Protein 2YT7 (pdb70)

Structure (mmCIF, N/CA/C/O backbone):
data_2YT7
#
_entry.id   2YT7
#
loop_
_atom_site.group_PDB
_atom_site.id
_atom_site.type_symbol
_atom_site.label_atom_id
_atom_site.label_alt_id
_atom_site.label_comp_id
_atom_site.label_asym_id
_atom_site.label_entity_id
_atom_site.label_seq_id
_atom_site.pdbx_PDB_ins_code
_atom_site.Cartn_x
_atom_site.Cartn_y
_atom_site.Cartn_z
_atom_site.occupancy
_atom_site.B_iso_or_equiv
_atom_site.auth_seq_id
_atom_site.auth_comp_id
_atom_site.auth_asym_id
_atom_site.auth_atom_id
_atom_site.pdbx_PDB_model_num
ATOM 1 N N . GLY A 1 1 ? -6.027 3.398 -27.407 1.00 0.00 1 GLY A N 1
ATOM 2 C CA . GLY A 1 1 ? -4.719 2.889 -27.778 1.00 0.00 1 GLY A CA 1
ATOM 3 C C . GLY A 1 1 ? -3.872 2.533 -26.572 1.00 0.00 1 GLY A C 1
ATOM 4 O O . GLY A 1 1 ? -4.371 2.486 -25.448 1.00 0.00 1 GLY A O 1
ATOM 8 N N . SER A 1 2 ? -2.589 2.279 -26.806 1.00 0.00 2 SER A N 1
ATOM 9 C CA . SER A 1 2 ? -1.672 1.919 -25.731 1.00 0.00 2 SER A CA 1
ATOM 10 C C . SER A 1 2 ? -1.336 3.136 -24.874 1.00 0.00 2 SER A C 1
ATOM 11 O O . SER A 1 2 ? -0.441 3.913 -25.205 1.00 0.00 2 SER A O 1
ATOM 19 N N . SER A 1 3 ? -2.060 3.293 -23.771 1.00 0.00 3 SER A N 1
ATOM 20 C CA . SER A 1 3 ? -1.842 4.417 -22.867 1.00 0.00 3 SER A CA 1
ATOM 21 C C . SER A 1 3 ? -0.431 4.384 -22.290 1.00 0.00 3 SER A C 1
ATOM 22 O O . SER A 1 3 ? -0.107 3.536 -21.459 1.00 0.00 3 SER A O 1
ATOM 30 N N . GLY A 1 4 ? 0.407 5.314 -22.737 1.00 0.00 4 GLY A N 1
ATOM 31 C CA . GLY A 1 4 ? 1.775 5.375 -22.255 1.00 0.00 4 GLY A CA 1
ATOM 32 C C . GLY A 1 4 ? 2.385 6.753 -22.414 1.00 0.00 4 GLY A C 1
ATOM 33 O O . GLY A 1 4 ? 2.900 7.093 -23.479 1.00 0.00 4 GLY A O 1
ATOM 37 N N . SER A 1 5 ? 2.326 7.551 -21.352 1.00 0.00 5 SER A N 1
ATOM 38 C CA . SER A 1 5 ? 2.873 8.902 -21.380 1.00 0.00 5 SER A CA 1
ATOM 39 C C . SER A 1 5 ? 3.243 9.368 -19.975 1.00 0.00 5 SER A C 1
ATOM 40 O O . SER A 1 5 ? 2.740 8.842 -18.983 1.00 0.00 5 SER A O 1
ATOM 48 N N . SER A 1 6 ? 4.126 10.359 -19.900 1.00 0.00 6 SER A N 1
ATOM 49 C CA . SER A 1 6 ? 4.567 10.894 -18.618 1.00 0.00 6 SER A CA 1
ATOM 50 C C . SER A 1 6 ? 3.387 11.446 -17.824 1.00 0.00 6 SER A C 1
ATOM 51 O O . SER A 1 6 ? 2.943 12.570 -18.052 1.00 0.00 6 SER A O 1
ATOM 59 N N . GLY A 1 7 ? 2.883 10.645 -16.891 1.00 0.00 7 GLY A N 1
ATOM 60 C CA . GLY A 1 7 ? 1.759 11.069 -16.077 1.00 0.00 7 GLY A CA 1
ATOM 61 C C . GLY A 1 7 ? 1.597 10.227 -14.827 1.00 0.00 7 GLY A C 1
ATOM 62 O O . GLY A 1 7 ? 1.570 10.754 -13.714 1.00 0.00 7 GLY A O 1
ATOM 66 N N . ASP A 1 8 ? 1.489 8.916 -15.009 1.00 0.00 8 ASP A N 1
ATOM 67 C CA . ASP A 1 8 ? 1.328 7.999 -13.886 1.00 0.00 8 ASP A CA 1
ATOM 68 C C . ASP A 1 8 ? 2.619 7.230 -13.624 1.00 0.00 8 ASP A C 1
ATOM 69 O O . ASP A 1 8 ? 3.026 6.390 -14.424 1.00 0.00 8 ASP A O 1
ATOM 78 N N . ASN A 1 9 ? 3.259 7.525 -12.497 1.00 0.00 9 ASN A N 1
ATOM 79 C CA . ASN A 1 9 ? 4.506 6.863 -12.130 1.00 0.00 9 ASN A CA 1
ATOM 80 C C . ASN A 1 9 ? 4.295 5.927 -10.943 1.00 0.00 9 ASN A C 1
ATOM 81 O O . ASN A 1 9 ? 4.482 6.318 -9.790 1.00 0.00 9 ASN A O 1
ATOM 92 N N . CYS A 1 10 ? 3.906 4.691 -11.234 1.00 0.00 10 CYS A N 1
ATOM 93 C CA . CYS A 1 10 ? 3.670 3.698 -10.191 1.00 0.00 10 CYS A CA 1
ATOM 94 C C . CYS A 1 10 ? 4.056 2.303 -10.670 1.00 0.00 10 CYS A C 1
ATOM 95 O O . CYS A 1 10 ? 4.530 2.131 -11.794 1.00 0.00 10 CYS A O 1
ATOM 103 N N . ARG A 1 11 ? 3.852 1.310 -9.811 1.00 0.00 11 ARG A N 1
ATOM 104 C CA . ARG A 1 11 ? 4.182 -0.070 -10.146 1.00 0.00 11 ARG A CA 1
ATOM 105 C C . ARG A 1 11 ? 3.152 -1.032 -9.560 1.00 0.00 11 ARG A C 1
ATOM 106 O O . ARG A 1 11 ? 3.006 -1.133 -8.343 1.00 0.00 11 ARG A O 1
ATOM 127 N N . GLU A 1 12 ? 2.442 -1.737 -10.436 1.00 0.00 12 GLU A N 1
ATOM 128 C CA . GLU A 1 12 ? 1.426 -2.690 -10.004 1.00 0.00 12 GLU A CA 1
ATOM 129 C C . GLU A 1 12 ? 2.065 -4.003 -9.563 1.00 0.00 12 GLU A C 1
ATOM 130 O O . GLU A 1 12 ? 2.699 -4.697 -10.358 1.00 0.00 12 GLU A O 1
ATOM 142 N N . VAL A 1 13 ? 1.893 -4.339 -8.288 1.00 0.00 13 VAL A N 1
ATOM 143 C CA . VAL A 1 13 ? 2.452 -5.569 -7.739 1.00 0.00 13 VAL A CA 1
ATOM 144 C C . VAL A 1 13 ? 1.355 -6.468 -7.180 1.00 0.00 13 VAL A C 1
ATOM 145 O O . VAL A 1 13 ? 0.827 -6.221 -6.095 1.00 0.00 13 VAL A O 1
ATOM 158 N N . HIS A 1 14 ? 1.017 -7.514 -7.928 1.00 0.00 14 HIS A N 1
ATOM 159 C CA . HIS A 1 14 ? -0.016 -8.453 -7.506 1.00 0.00 14 HIS A CA 1
ATOM 160 C C . HIS A 1 14 ? 0.576 -9.560 -6.639 1.00 0.00 14 HIS A C 1
ATOM 161 O O . HIS A 1 14 ? 1.706 -9.998 -6.860 1.00 0.00 14 HIS A O 1
ATOM 175 N N . LEU A 1 15 ? -0.193 -10.008 -5.653 1.00 0.00 15 LEU A N 1
ATOM 176 C CA . LEU A 1 15 ? 0.255 -11.064 -4.752 1.00 0.00 15 LEU A CA 1
ATOM 177 C C . LEU A 1 15 ? -0.808 -12.148 -4.611 1.00 0.00 15 LEU A C 1
ATOM 178 O O . LEU A 1 15 ? -1.942 -11.980 -5.059 1.00 0.00 15 LEU A O 1
ATOM 194 N N . GLU A 1 16 ? -0.435 -13.259 -3.983 1.00 0.00 16 GLU A N 1
ATOM 195 C CA . GLU A 1 16 ? -1.358 -14.369 -3.782 1.00 0.00 16 GLU A CA 1
ATOM 196 C C . GLU A 1 16 ? -1.324 -14.850 -2.335 1.00 0.00 16 GLU A C 1
ATOM 197 O O . GLU A 1 16 ? -0.360 -15.482 -1.901 1.00 0.00 16 GLU A O 1
ATOM 209 N N . LYS A 1 17 ? -2.382 -14.546 -1.591 1.00 0.00 17 LYS A N 1
ATOM 210 C CA . LYS A 1 17 ? -2.475 -14.946 -0.192 1.00 0.00 17 LYS A CA 1
ATOM 211 C C . LYS A 1 17 ? -3.572 -15.989 0.003 1.00 0.00 17 LYS A C 1
ATOM 212 O O . LYS A 1 17 ? -4.292 -16.328 -0.935 1.00 0.00 17 LYS A O 1
ATOM 231 N N . ARG A 1 18 ? -3.693 -16.491 1.227 1.00 0.00 18 ARG A N 1
ATOM 232 C CA . ARG A 1 18 ? -4.702 -17.494 1.545 1.00 0.00 18 ARG A CA 1
ATOM 233 C C . ARG A 1 18 ? -5.924 -16.850 2.194 1.00 0.00 18 ARG A C 1
ATOM 234 O O . ARG A 1 18 ? -5.795 -15.970 3.044 1.00 0.00 18 ARG A O 1
ATOM 255 N N . ARG A 1 19 ? -7.107 -17.296 1.786 1.00 0.00 19 ARG A N 1
ATOM 256 C CA . ARG A 1 19 ? -8.352 -16.761 2.325 1.00 0.00 19 ARG A CA 1
ATOM 257 C C . ARG A 1 19 ? -8.248 -16.561 3.834 1.00 0.00 19 ARG A C 1
ATOM 258 O O . ARG A 1 19 ? -8.156 -17.524 4.594 1.00 0.00 19 ARG A O 1
ATOM 279 N N . GLY A 1 20 ? -8.264 -15.302 4.261 1.00 0.00 20 GLY A N 1
ATOM 280 C CA . GLY A 1 20 ? -8.171 -14.997 5.677 1.00 0.00 20 GLY A CA 1
ATOM 281 C C . GLY A 1 20 ? -6.739 -14.989 6.175 1.00 0.00 20 GLY A C 1
ATOM 282 O O . GLY A 1 20 ? -6.477 -15.303 7.335 1.00 0.00 20 GLY A O 1
ATOM 286 N N . GLU A 1 21 ? -5.810 -14.629 5.294 1.00 0.00 21 GLU A N 1
ATOM 287 C CA . GLU A 1 21 ? -4.397 -14.584 5.651 1.00 0.00 21 GLU A CA 1
ATOM 288 C C . GLU A 1 21 ? -3.920 -13.142 5.804 1.00 0.00 21 GLU A C 1
ATOM 289 O O . GLU A 1 21 ? -4.082 -12.324 4.899 1.00 0.00 21 GLU A O 1
ATOM 301 N N . GLY A 1 22 ? -3.331 -12.838 6.957 1.00 0.00 22 GLY A N 1
ATOM 302 C CA . GLY A 1 22 ? -2.841 -11.496 7.208 1.00 0.00 22 GLY A CA 1
ATOM 303 C C . GLY A 1 22 ? -1.928 -10.996 6.105 1.00 0.00 22 GLY A C 1
ATOM 304 O O . GLY A 1 22 ? -0.881 -11.587 5.840 1.00 0.00 22 GLY A O 1
ATOM 308 N N . LEU A 1 23 ? -2.326 -9.906 5.459 1.00 0.00 23 LEU A N 1
ATOM 309 C CA . LEU A 1 23 ? -1.538 -9.327 4.377 1.00 0.00 23 LEU A CA 1
ATOM 310 C C . LEU A 1 23 ? -0.074 -9.189 4.783 1.00 0.00 23 LEU A C 1
ATOM 311 O O . LEU A 1 23 ? 0.828 -9.456 3.991 1.00 0.00 23 LEU A O 1
ATOM 327 N N . GLY A 1 24 ? 0.153 -8.770 6.025 1.00 0.00 24 GLY A N 1
ATOM 328 C CA . GLY A 1 24 ? 1.509 -8.606 6.516 1.00 0.00 24 GLY A CA 1
ATOM 329 C C . GLY A 1 24 ? 2.111 -7.272 6.120 1.00 0.00 24 GLY A C 1
ATOM 330 O O . GLY A 1 24 ? 3.219 -7.217 5.585 1.00 0.00 24 GLY A O 1
ATOM 334 N N . VAL A 1 25 ? 1.380 -6.193 6.381 1.00 0.00 25 VAL A N 1
ATOM 335 C CA . VAL A 1 25 ? 1.848 -4.853 6.047 1.00 0.00 25 VAL A CA 1
ATOM 336 C C . VAL A 1 25 ? 1.501 -3.860 7.150 1.00 0.00 25 VAL A C 1
ATOM 337 O O . VAL A 1 25 ? 0.494 -4.011 7.842 1.00 0.00 25 VAL A O 1
ATOM 350 N N . ALA A 1 26 ? 2.341 -2.842 7.308 1.00 0.00 26 ALA A N 1
ATOM 351 C CA . ALA A 1 26 ? 2.122 -1.822 8.326 1.00 0.00 26 ALA A CA 1
ATOM 352 C C . ALA A 1 26 ? 2.331 -0.423 7.754 1.00 0.00 26 ALA A C 1
ATOM 353 O O . ALA A 1 26 ? 3.459 -0.023 7.463 1.00 0.00 26 ALA A O 1
ATOM 360 N N . LEU A 1 27 ? 1.238 0.315 7.596 1.00 0.00 27 LEU A N 1
ATOM 361 C CA . LEU A 1 27 ? 1.301 1.670 7.058 1.00 0.00 27 LEU A CA 1
ATOM 362 C C . LEU A 1 27 ? 1.093 2.703 8.160 1.00 0.00 27 LEU A C 1
ATOM 363 O O . LEU A 1 27 ? 0.514 2.404 9.205 1.00 0.00 27 LEU A O 1
ATOM 379 N N . VAL A 1 28 ? 1.566 3.922 7.919 1.00 0.00 28 VAL A N 1
ATOM 380 C CA . VAL A 1 28 ? 1.428 5.001 8.889 1.00 0.00 28 VAL A CA 1
ATOM 381 C C . VAL A 1 28 ? 1.091 6.319 8.201 1.00 0.00 28 VAL A C 1
ATOM 382 O O . VAL A 1 28 ? 1.018 6.389 6.975 1.00 0.00 28 VAL A O 1
ATOM 395 N N . GLU A 1 29 ? 0.888 7.363 9.000 1.00 0.00 29 GLU A N 1
ATOM 396 C CA . GLU A 1 29 ? 0.559 8.679 8.466 1.00 0.00 29 GLU A CA 1
ATOM 397 C C . GLU A 1 29 ? 1.825 9.467 8.143 1.00 0.00 29 GLU A C 1
ATOM 398 O O . GLU A 1 29 ? 2.720 9.595 8.978 1.00 0.00 29 GLU A O 1
ATOM 410 N N . SER A 1 30 ? 1.891 9.994 6.924 1.00 0.00 30 SER A N 1
ATOM 411 C CA . SER A 1 30 ? 3.049 10.766 6.488 1.00 0.00 30 SER A CA 1
ATOM 412 C C . SER A 1 30 ? 2.666 12.220 6.230 1.00 0.00 30 SER A C 1
ATOM 413 O O . SER A 1 30 ? 1.549 12.514 5.808 1.00 0.00 30 SER A O 1
ATOM 421 N N . GLY A 1 31 ? 3.604 13.127 6.487 1.00 0.00 31 GLY A N 1
ATOM 422 C CA . GLY A 1 31 ? 3.347 14.540 6.278 1.00 0.00 31 GLY A CA 1
ATOM 423 C C . GLY A 1 31 ? 3.874 15.034 4.946 1.00 0.00 31 GLY A C 1
ATOM 424 O O . GLY A 1 31 ? 3.188 15.765 4.232 1.00 0.00 31 GLY A O 1
ATOM 428 N N . TRP A 1 32 ? 5.096 14.636 4.611 1.00 0.00 32 TRP A N 1
ATOM 429 C CA . TRP A 1 32 ? 5.716 15.045 3.356 1.00 0.00 32 TRP A CA 1
ATOM 430 C C . TRP A 1 32 ? 4.696 15.053 2.222 1.00 0.00 32 TRP A C 1
ATOM 431 O O . TRP A 1 32 ? 3.848 14.166 2.132 1.00 0.00 32 TRP A O 1
ATOM 452 N N . GLY A 1 33 ? 4.785 16.060 1.358 1.00 0.00 33 GLY A N 1
ATOM 453 C CA . GLY A 1 33 ? 3.863 16.162 0.242 1.00 0.00 33 GLY A CA 1
ATOM 454 C C . GLY A 1 33 ? 3.707 17.587 -0.252 1.00 0.00 33 GLY A C 1
ATOM 455 O O . GLY A 1 33 ? 4.648 18.379 -0.190 1.00 0.00 33 GLY A O 1
ATOM 459 N N . SER A 1 34 ? 2.517 17.914 -0.744 1.00 0.00 34 SER A N 1
ATOM 460 C CA . SER A 1 34 ? 2.243 19.252 -1.255 1.00 0.00 34 SER A CA 1
ATOM 461 C C . SER A 1 34 ? 0.914 19.777 -0.719 1.00 0.00 34 SER A C 1
ATOM 462 O O . SER A 1 34 ? 0.851 20.860 -0.136 1.00 0.00 34 SER A O 1
ATOM 470 N N . LEU A 1 35 ? -0.146 19.002 -0.922 1.00 0.00 35 LEU A N 1
ATOM 471 C CA . LEU A 1 35 ? -1.475 19.387 -0.459 1.00 0.00 35 LEU A CA 1
ATOM 472 C C . LEU A 1 35 ? -2.028 18.359 0.523 1.00 0.00 35 LEU A C 1
ATOM 473 O O . LEU A 1 35 ? -2.508 18.711 1.601 1.00 0.00 35 LEU A O 1
ATOM 489 N N . LEU A 1 36 ? -1.956 17.088 0.144 1.00 0.00 36 LEU A N 1
ATOM 490 C CA . LEU A 1 36 ? -2.448 16.008 0.993 1.00 0.00 36 LEU A CA 1
ATOM 491 C C . LEU A 1 36 ? -1.330 15.025 1.326 1.00 0.00 36 LEU A C 1
ATOM 492 O O . LEU A 1 36 ? -0.350 14.891 0.594 1.00 0.00 36 LEU A O 1
ATOM 508 N N . PRO A 1 37 ? -1.480 14.319 2.457 1.00 0.00 37 PRO A N 1
ATOM 509 C CA . PRO A 1 37 ? -0.495 13.334 2.911 1.00 0.00 37 PRO A CA 1
ATOM 510 C C . PRO A 1 37 ? -0.464 12.094 2.025 1.00 0.00 37 PRO A C 1
ATOM 511 O O . PRO A 1 37 ? -1.280 11.947 1.114 1.00 0.00 37 PRO A O 1
ATOM 522 N N . THR A 1 38 ? 0.483 11.201 2.297 1.00 0.00 38 THR A N 1
ATOM 523 C CA . THR A 1 38 ? 0.621 9.973 1.524 1.00 0.00 38 THR A CA 1
ATOM 524 C C . THR A 1 38 ? 0.760 8.761 2.437 1.00 0.00 38 THR A C 1
ATOM 525 O O . THR A 1 38 ? 1.082 8.895 3.617 1.00 0.00 38 THR A O 1
ATOM 536 N N . ALA A 1 39 ? 0.515 7.578 1.883 1.00 0.00 39 ALA A N 1
ATOM 537 C CA . ALA A 1 39 ? 0.616 6.341 2.648 1.00 0.00 39 ALA A CA 1
ATOM 538 C C . ALA A 1 39 ? 2.019 5.751 2.557 1.00 0.00 39 ALA A C 1
ATOM 539 O O . ALA A 1 39 ? 2.448 5.306 1.493 1.00 0.00 39 ALA A O 1
ATOM 546 N N . VAL A 1 40 ? 2.730 5.752 3.680 1.00 0.00 40 VAL A N 1
ATOM 547 C CA . VAL A 1 40 ? 4.086 5.216 3.727 1.00 0.00 40 VAL A CA 1
ATOM 548 C C . VAL A 1 40 ? 4.148 3.950 4.573 1.00 0.00 40 VAL A C 1
ATOM 549 O O . VAL A 1 40 ? 3.625 3.910 5.687 1.00 0.00 40 VAL A O 1
ATOM 562 N N . ILE A 1 41 ? 4.790 2.917 4.037 1.00 0.00 41 ILE A N 1
ATOM 563 C CA . ILE A 1 41 ? 4.921 1.650 4.744 1.00 0.00 41 ILE A CA 1
ATOM 564 C C . ILE A 1 41 ? 5.826 1.791 5.963 1.00 0.00 41 ILE A C 1
ATOM 565 O O . ILE A 1 41 ? 7.039 1.952 5.833 1.00 0.00 41 ILE A O 1
ATOM 581 N N . ALA A 1 42 ? 5.228 1.728 7.148 1.00 0.00 42 ALA A N 1
ATOM 582 C CA . ALA A 1 42 ? 5.980 1.845 8.391 1.00 0.00 42 ALA A CA 1
ATOM 583 C C . ALA A 1 42 ? 6.783 0.579 8.668 1.00 0.00 42 ALA A C 1
ATOM 584 O O . ALA A 1 42 ? 7.973 0.643 8.974 1.00 0.00 42 ALA A O 1
ATOM 591 N N . ASN A 1 43 ? 6.125 -0.570 8.559 1.00 0.00 43 ASN A N 1
ATOM 592 C CA . ASN A 1 43 ? 6.778 -1.851 8.799 1.00 0.00 43 ASN A CA 1
ATOM 593 C C . ASN A 1 43 ? 6.154 -2.949 7.943 1.00 0.00 43 ASN A C 1
ATOM 594 O O . ASN A 1 43 ? 5.041 -2.800 7.437 1.00 0.00 43 ASN A O 1
ATOM 605 N N . LEU A 1 44 ? 6.877 -4.052 7.786 1.00 0.00 44 LEU A N 1
ATOM 606 C CA . LEU A 1 44 ? 6.395 -5.177 6.992 1.00 0.00 44 LEU A CA 1
ATOM 607 C C . LEU A 1 44 ? 6.696 -6.502 7.685 1.00 0.00 44 LEU A C 1
ATOM 608 O O . LEU A 1 44 ? 7.752 -6.669 8.297 1.00 0.00 44 LEU A O 1
ATOM 624 N N . LEU A 1 45 ? 5.763 -7.442 7.584 1.00 0.00 45 LEU A N 1
ATOM 625 C CA . LEU A 1 45 ? 5.929 -8.754 8.199 1.00 0.00 45 LEU A CA 1
ATOM 626 C C . LEU A 1 45 ? 6.883 -9.621 7.383 1.00 0.00 45 LEU A C 1
ATOM 627 O O . LEU A 1 45 ? 6.481 -10.255 6.407 1.00 0.00 45 LEU A O 1
ATOM 643 N N . HIS A 1 46 ? 8.147 -9.646 7.791 1.00 0.00 46 HIS A N 1
ATOM 644 C CA . HIS A 1 46 ? 9.158 -10.439 7.100 1.00 0.00 46 HIS A CA 1
ATOM 645 C C . HIS A 1 46 ? 8.729 -11.899 6.999 1.00 0.00 46 HIS A C 1
ATOM 646 O O . HIS A 1 46 ? 9.078 -12.719 7.847 1.00 0.00 46 HIS A O 1
ATOM 660 N N . GLY A 1 47 ? 7.968 -12.217 5.956 1.00 0.00 47 GLY A N 1
ATOM 661 C CA . GLY A 1 47 ? 7.502 -13.578 5.765 1.00 0.00 47 GLY A CA 1
ATOM 662 C C . GLY A 1 47 ? 6.029 -13.643 5.412 1.00 0.00 47 GLY A C 1
ATOM 663 O O . GLY A 1 47 ? 5.338 -14.594 5.775 1.00 0.00 47 GLY A O 1
ATOM 667 N N . GLY A 1 48 ? 5.547 -12.628 4.702 1.00 0.00 48 GLY A N 1
ATOM 668 C CA . GLY A 1 48 ? 4.149 -12.592 4.314 1.00 0.00 48 GLY A CA 1
ATOM 669 C C . GLY A 1 48 ? 3.965 -12.596 2.809 1.00 0.00 48 GLY A C 1
ATOM 670 O O . GLY A 1 48 ? 4.926 -12.699 2.045 1.00 0.00 48 GLY A O 1
ATOM 674 N N . PRO A 1 49 ? 2.706 -12.484 2.363 1.00 0.00 49 PRO A N 1
ATOM 675 C CA . PRO A 1 49 ? 2.369 -12.474 0.936 1.00 0.00 49 PRO A CA 1
ATOM 676 C C . PRO A 1 49 ? 2.833 -11.198 0.240 1.00 0.00 49 PRO A C 1
ATOM 677 O O . PRO A 1 49 ? 3.083 -11.193 -0.965 1.00 0.00 49 PRO A O 1
ATOM 688 N N . ALA A 1 50 ? 2.947 -10.119 1.007 1.00 0.00 50 ALA A N 1
ATOM 689 C CA . ALA A 1 50 ? 3.384 -8.839 0.465 1.00 0.00 50 ALA A CA 1
ATOM 690 C C . ALA A 1 50 ? 4.905 -8.742 0.442 1.00 0.00 50 ALA A C 1
ATOM 691 O O . ALA A 1 50 ? 5.495 -8.323 -0.554 1.00 0.00 50 ALA A O 1
ATOM 698 N N . GLU A 1 51 ? 5.535 -9.132 1.546 1.00 0.00 51 GLU A N 1
ATOM 699 C CA . GLU A 1 51 ? 6.989 -9.087 1.652 1.00 0.00 51 GLU A CA 1
ATOM 700 C C . GLU A 1 51 ? 7.634 -10.105 0.716 1.00 0.00 51 GLU A C 1
ATOM 701 O O . GLU A 1 51 ? 8.579 -9.788 -0.006 1.00 0.00 51 GLU A O 1
ATOM 713 N N . ARG A 1 52 ? 7.116 -11.329 0.735 1.00 0.00 52 ARG A N 1
ATOM 714 C CA . ARG A 1 52 ? 7.643 -12.394 -0.109 1.00 0.00 52 ARG A CA 1
ATOM 715 C C . ARG A 1 52 ? 7.993 -11.865 -1.497 1.00 0.00 52 ARG A C 1
ATOM 716 O O . ARG A 1 52 ? 8.865 -12.406 -2.177 1.00 0.00 52 ARG A O 1
ATOM 737 N N . SER A 1 53 ? 7.307 -10.804 -1.911 1.00 0.00 53 SER A N 1
ATOM 738 C CA . SER A 1 53 ? 7.543 -10.204 -3.219 1.00 0.00 53 SER A CA 1
ATOM 739 C C . SER A 1 53 ? 8.993 -9.753 -3.356 1.00 0.00 53 SER A C 1
ATOM 740 O O . SER A 1 53 ? 9.640 -10.004 -4.372 1.00 0.00 53 SER A O 1
ATOM 748 N N . GLY A 1 54 ? 9.499 -9.084 -2.324 1.00 0.00 54 GLY A N 1
ATOM 749 C CA . GLY A 1 54 ? 10.870 -8.607 -2.349 1.00 0.00 54 GLY A CA 1
ATOM 750 C C . GLY A 1 54 ? 10.972 -7.157 -2.778 1.00 0.00 54 GLY A C 1
ATOM 751 O O . GLY A 1 54 ? 11.810 -6.411 -2.272 1.00 0.00 54 GLY A O 1
ATOM 755 N N . ALA A 1 55 ? 10.118 -6.757 -3.714 1.00 0.00 55 ALA A N 1
ATOM 756 C CA . ALA A 1 55 ? 10.115 -5.387 -4.211 1.00 0.00 55 ALA A CA 1
ATOM 757 C C . ALA A 1 55 ? 9.554 -4.426 -3.168 1.00 0.00 55 ALA A C 1
ATOM 758 O O . ALA A 1 55 ? 10.166 -3.403 -2.859 1.00 0.00 55 ALA A O 1
ATOM 765 N N . LEU A 1 56 ? 8.386 -4.760 -2.631 1.00 0.00 56 LEU A N 1
ATOM 766 C CA . LEU A 1 56 ? 7.742 -3.926 -1.622 1.00 0.00 56 LEU A CA 1
ATOM 767 C C . LEU A 1 56 ? 8.502 -3.983 -0.301 1.00 0.00 56 LEU A C 1
ATOM 768 O O . LEU A 1 56 ? 8.516 -5.012 0.375 1.00 0.00 56 LEU A O 1
ATOM 784 N N . SER A 1 57 ? 9.132 -2.870 0.062 1.00 0.00 57 SER A N 1
ATOM 785 C CA . SER A 1 57 ? 9.895 -2.794 1.302 1.00 0.00 57 SER A CA 1
ATOM 786 C C . SER A 1 57 ? 9.581 -1.505 2.055 1.00 0.00 57 SER A C 1
ATOM 787 O O . SER A 1 57 ? 9.135 -0.521 1.464 1.00 0.00 57 SER A O 1
ATOM 795 N N . ILE A 1 58 ? 9.816 -1.519 3.363 1.00 0.00 58 ILE A N 1
ATOM 796 C CA . ILE A 1 58 ? 9.559 -0.352 4.198 1.00 0.00 58 ILE A CA 1
ATOM 797 C C . ILE A 1 58 ? 10.005 0.930 3.502 1.00 0.00 58 ILE A C 1
ATOM 798 O O . ILE A 1 58 ? 11.125 1.020 3.002 1.00 0.00 58 ILE A O 1
ATOM 814 N N . GLY A 1 59 ? 9.119 1.921 3.477 1.00 0.00 59 GLY A N 1
ATOM 815 C CA . GLY A 1 59 ? 9.440 3.186 2.842 1.00 0.00 59 GLY A CA 1
ATOM 816 C C . GLY A 1 59 ? 8.514 3.507 1.686 1.00 0.00 59 GLY A C 1
ATOM 817 O O . GLY A 1 59 ? 7.785 4.498 1.723 1.00 0.00 59 GLY A O 1
ATOM 821 N N . ASP A 1 60 ? 8.543 2.668 0.657 1.00 0.00 60 ASP A N 1
ATOM 822 C CA . ASP A 1 60 ? 7.700 2.867 -0.516 1.00 0.00 60 ASP A CA 1
ATOM 823 C C . ASP A 1 60 ? 6.347 3.448 -0.120 1.00 0.00 60 ASP A C 1
ATOM 824 O O . ASP A 1 60 ? 5.816 3.140 0.947 1.00 0.00 60 ASP A O 1
ATOM 833 N N . ARG A 1 61 ? 5.794 4.292 -0.986 1.00 0.00 61 ARG A N 1
ATOM 834 C CA . ARG A 1 61 ? 4.504 4.918 -0.725 1.00 0.00 61 ARG A CA 1
ATOM 835 C C . ARG A 1 61 ? 3.393 4.220 -1.504 1.00 0.00 61 ARG A C 1
ATOM 836 O O . ARG A 1 61 ? 3.468 4.083 -2.726 1.00 0.00 61 ARG A O 1
ATOM 857 N N . LEU A 1 62 ? 2.364 3.779 -0.790 1.00 0.00 62 LEU A N 1
ATOM 858 C CA . LEU A 1 62 ? 1.237 3.094 -1.414 1.00 0.00 62 LEU A CA 1
ATOM 859 C C . LEU A 1 62 ? 0.269 4.095 -2.038 1.00 0.00 62 LEU A C 1
ATOM 860 O O . LEU A 1 62 ? 0.099 5.207 -1.537 1.00 0.00 62 LEU A O 1
ATOM 876 N N . THR A 1 63 ? -0.364 3.692 -3.136 1.00 0.00 63 THR A N 1
ATOM 877 C CA . THR A 1 63 ? -1.315 4.552 -3.828 1.00 0.00 63 THR A CA 1
ATOM 878 C C . THR A 1 63 ? -2.722 3.967 -3.779 1.00 0.00 63 THR A C 1
ATOM 879 O O . THR A 1 63 ? -3.698 4.690 -3.583 1.00 0.00 63 THR A O 1
ATOM 890 N N . ALA A 1 64 ? -2.819 2.654 -3.959 1.00 0.00 64 ALA A N 1
ATOM 891 C CA . ALA A 1 64 ? -4.107 1.972 -3.932 1.00 0.00 64 ALA A CA 1
ATOM 892 C C . ALA A 1 64 ? -3.934 0.482 -3.653 1.00 0.00 64 ALA A C 1
ATOM 893 O O . ALA A 1 64 ? -2.815 -0.034 -3.658 1.00 0.00 64 ALA A O 1
ATOM 900 N N . ILE A 1 65 ? -5.046 -0.202 -3.410 1.00 0.00 65 ILE A N 1
ATOM 901 C CA . ILE A 1 65 ? -5.016 -1.632 -3.130 1.00 0.00 65 ILE A CA 1
ATOM 902 C C . ILE A 1 65 ? -6.167 -2.353 -3.824 1.00 0.00 65 ILE A C 1
ATOM 903 O O . ILE A 1 65 ? -7.336 -2.078 -3.557 1.00 0.00 65 ILE A O 1
ATOM 919 N N . ASN A 1 66 ? -5.827 -3.278 -4.716 1.00 0.00 66 ASN A N 1
ATOM 920 C CA . ASN A 1 66 ? -6.832 -4.040 -5.448 1.00 0.00 66 ASN A CA 1
ATOM 921 C C . ASN A 1 66 ? -7.748 -3.111 -6.240 1.00 0.00 66 ASN A C 1
ATOM 922 O O . ASN A 1 66 ? -8.892 -3.454 -6.535 1.00 0.00 66 ASN A O 1
ATOM 933 N N . GLY A 1 67 ? -7.236 -1.932 -6.581 1.00 0.00 67 GLY A N 1
ATOM 934 C CA . GLY A 1 67 ? -8.021 -0.973 -7.335 1.00 0.00 67 GLY A CA 1
ATOM 935 C C . GLY A 1 67 ? -8.811 -0.038 -6.440 1.00 0.00 67 GLY A C 1
ATOM 936 O O . GLY A 1 67 ? -9.984 0.236 -6.697 1.00 0.00 67 GLY A 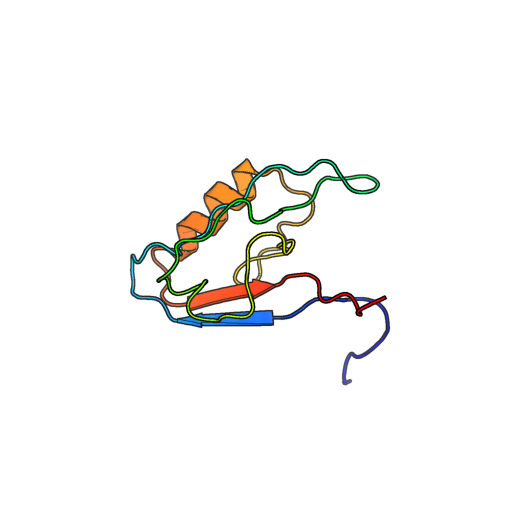O 1
ATOM 940 N N . THR A 1 68 ? -8.168 0.451 -5.385 1.00 0.00 68 THR A N 1
ATOM 941 C CA . THR A 1 68 ? -8.819 1.358 -4.447 1.00 0.00 68 THR A CA 1
ATOM 942 C C . THR A 1 68 ? -7.971 2.601 -4.206 1.00 0.00 68 THR A C 1
ATOM 943 O O . THR A 1 68 ? -7.173 2.649 -3.270 1.00 0.00 68 THR A O 1
ATOM 954 N N . SER A 1 69 ? -8.149 3.607 -5.056 1.00 0.00 69 SER A N 1
ATOM 955 C CA . SER A 1 69 ? -7.397 4.851 -4.937 1.00 0.00 69 SER A CA 1
ATOM 956 C C . SER A 1 69 ? -7.458 5.388 -3.511 1.00 0.00 69 SER A C 1
ATOM 957 O O . SER A 1 69 ? -8.442 6.012 -3.111 1.00 0.00 69 SER A O 1
ATOM 965 N N . LEU A 1 70 ? -6.400 5.142 -2.747 1.00 0.00 70 LEU A N 1
ATOM 966 C CA . LEU A 1 70 ? -6.331 5.600 -1.364 1.00 0.00 70 LEU A CA 1
ATOM 967 C C . LEU A 1 70 ? -5.716 6.994 -1.282 1.00 0.00 70 LEU A C 1
ATOM 968 O O . LEU A 1 70 ? -5.966 7.739 -0.335 1.00 0.00 70 LEU A O 1
ATOM 984 N N . VAL A 1 71 ? -4.913 7.340 -2.282 1.00 0.00 71 VAL A N 1
ATOM 985 C CA . VAL A 1 71 ? -4.265 8.646 -2.325 1.00 0.00 71 VAL A CA 1
ATOM 986 C C . VAL A 1 71 ? -5.222 9.749 -1.890 1.00 0.00 71 VAL A C 1
ATOM 987 O O . VAL A 1 71 ? -6.227 10.010 -2.551 1.00 0.00 71 VAL A O 1
ATOM 1000 N N . GLY A 1 72 ? -4.904 10.395 -0.772 1.00 0.00 72 GLY A N 1
ATOM 1001 C CA . GLY A 1 72 ? -5.746 11.463 -0.267 1.00 0.00 72 GLY A CA 1
ATOM 1002 C C . GLY A 1 72 ? -6.448 11.087 1.023 1.00 0.00 72 GLY A C 1
ATOM 1003 O O . GLY A 1 72 ? -6.577 11.909 1.931 1.00 0.00 72 GLY A O 1
ATOM 1007 N N . LEU A 1 73 ? -6.907 9.843 1.104 1.00 0.00 73 LEU A N 1
ATOM 1008 C CA . LEU A 1 73 ? -7.602 9.360 2.292 1.00 0.00 73 LEU A CA 1
ATOM 1009 C C . LEU A 1 73 ? -6.646 9.246 3.474 1.00 0.00 73 LEU A C 1
ATOM 1010 O O . LEU A 1 73 ? -5.442 9.044 3.313 1.00 0.00 73 LEU A O 1
ATOM 1026 N N . PRO A 1 74 ? -7.192 9.375 4.692 1.00 0.00 74 PRO A N 1
ATOM 1027 C CA . PRO A 1 74 ? -6.405 9.287 5.926 1.00 0.00 74 PRO A CA 1
ATOM 1028 C C . PRO A 1 74 ? -5.903 7.872 6.194 1.00 0.00 74 PRO A C 1
ATOM 1029 O O . PRO A 1 74 ? -6.471 6.897 5.700 1.00 0.00 74 PRO A O 1
ATOM 1040 N N . LEU A 1 75 ? -4.837 7.767 6.980 1.00 0.00 75 LEU A N 1
ATOM 1041 C CA . LEU A 1 75 ? -4.259 6.470 7.314 1.00 0.00 75 LEU A CA 1
ATOM 1042 C C . LEU A 1 75 ? -5.345 5.475 7.711 1.00 0.00 75 LEU A C 1
ATOM 1043 O O . LEU A 1 75 ? -5.352 4.333 7.252 1.00 0.00 75 LEU A O 1
ATOM 1059 N N . ALA A 1 76 ? -6.263 5.918 8.564 1.00 0.00 76 ALA A N 1
ATOM 1060 C CA . ALA A 1 76 ? -7.356 5.068 9.018 1.00 0.00 76 ALA A CA 1
ATOM 1061 C C . ALA A 1 76 ? -7.982 4.309 7.854 1.00 0.00 76 ALA A C 1
ATOM 1062 O O . ALA A 1 76 ? -8.097 3.084 7.889 1.00 0.00 76 ALA A O 1
ATOM 1069 N N . ALA A 1 77 ? -8.386 5.044 6.822 1.00 0.00 77 ALA A N 1
ATOM 1070 C CA . ALA A 1 77 ? -8.998 4.439 5.647 1.00 0.00 77 ALA A CA 1
ATOM 1071 C C . ALA A 1 77 ? -8.130 3.315 5.091 1.00 0.00 77 ALA A C 1
ATOM 1072 O O . ALA A 1 77 ? -8.602 2.195 4.889 1.00 0.00 77 ALA A O 1
ATOM 1079 N N . CYS A 1 78 ? -6.861 3.620 4.847 1.00 0.00 78 CYS A N 1
ATOM 1080 C CA . CYS A 1 78 ? -5.926 2.635 4.313 1.00 0.00 78 CYS A CA 1
ATOM 1081 C C . CYS A 1 78 ? -5.799 1.441 5.254 1.00 0.00 78 CYS A C 1
ATOM 1082 O O . CYS A 1 78 ? -5.606 0.309 4.812 1.00 0.00 78 CYS A O 1
ATOM 1090 N N . GLN A 1 79 ? -5.906 1.704 6.553 1.00 0.00 79 GLN A N 1
ATOM 1091 C CA . GLN A 1 79 ? -5.800 0.651 7.556 1.00 0.00 79 GLN A CA 1
ATOM 1092 C C . GLN A 1 79 ? -7.041 -0.236 7.547 1.00 0.00 79 GLN A C 1
ATOM 1093 O O . GLN A 1 79 ? -6.964 -1.430 7.835 1.00 0.00 79 GLN A O 1
ATOM 1107 N N . ALA A 1 80 ? -8.183 0.356 7.214 1.00 0.00 80 ALA A N 1
ATOM 1108 C CA . ALA A 1 80 ? -9.440 -0.381 7.166 1.00 0.00 80 ALA A CA 1
ATOM 1109 C C . ALA A 1 80 ? -9.587 -1.130 5.845 1.00 0.00 80 ALA A C 1
ATOM 1110 O O . ALA A 1 80 ? -10.193 -2.200 5.791 1.00 0.00 80 ALA A O 1
ATOM 1117 N N . ALA A 1 81 ? -9.029 -0.560 4.782 1.00 0.00 81 ALA A N 1
ATOM 1118 C CA . ALA A 1 81 ? -9.098 -1.174 3.462 1.00 0.00 81 ALA A CA 1
ATOM 1119 C C . ALA A 1 81 ? -8.070 -2.292 3.323 1.00 0.00 81 ALA A C 1
ATOM 1120 O O . ALA A 1 81 ? -8.366 -3.357 2.782 1.00 0.00 81 ALA A O 1
ATOM 1127 N N . VAL A 1 82 ? -6.860 -2.042 3.813 1.00 0.00 82 VAL A N 1
ATOM 1128 C CA . VAL A 1 82 ? -5.788 -3.028 3.744 1.00 0.00 82 VAL A CA 1
ATOM 1129 C C . VAL A 1 82 ? -6.163 -4.301 4.495 1.00 0.00 82 VAL A C 1
ATOM 1130 O O . VAL A 1 82 ? -5.667 -5.384 4.186 1.00 0.00 82 VAL A O 1
ATOM 1143 N N . ARG A 1 83 ? -7.042 -4.162 5.482 1.00 0.00 83 ARG A N 1
ATOM 1144 C CA . ARG A 1 83 ? -7.483 -5.301 6.278 1.00 0.00 83 ARG A CA 1
ATOM 1145 C C . ARG A 1 83 ? -8.401 -6.209 5.465 1.00 0.00 83 ARG A C 1
ATOM 1146 O O . ARG A 1 83 ? -8.263 -7.432 5.492 1.00 0.00 83 ARG A O 1
ATOM 1167 N N . GLU A 1 84 ? -9.339 -5.602 4.744 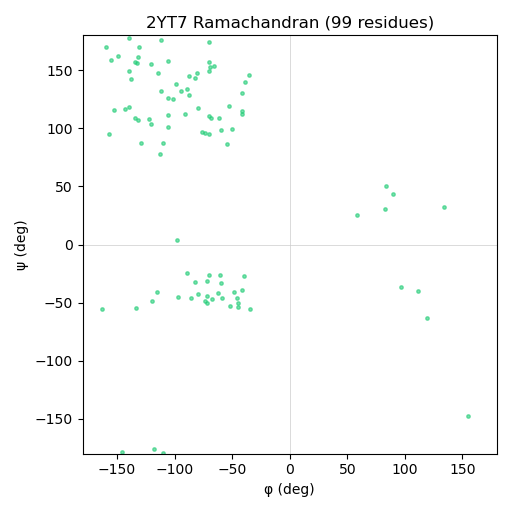1.00 0.00 84 GLU A N 1
ATOM 1168 C CA . GLU A 1 84 ? -10.280 -6.357 3.925 1.00 0.00 84 GLU A CA 1
ATOM 1169 C C . GLU A 1 84 ? -9.562 -7.450 3.138 1.00 0.00 84 GLU A C 1
ATOM 1170 O O . GLU A 1 84 ? -9.971 -8.611 3.151 1.00 0.00 84 GLU A O 1
ATOM 1182 N N . THR A 1 85 ? -8.488 -7.069 2.453 1.00 0.00 85 THR A N 1
ATOM 1183 C CA . THR A 1 85 ? -7.714 -8.015 1.659 1.00 0.00 85 THR A CA 1
ATOM 1184 C C . THR A 1 85 ? -7.544 -9.340 2.392 1.00 0.00 85 THR A C 1
ATOM 1185 O O . THR A 1 85 ? -7.604 -10.410 1.786 1.00 0.00 85 THR A O 1
ATOM 1196 N N . LYS A 1 86 ? -7.334 -9.263 3.702 1.00 0.00 86 LYS A N 1
ATOM 1197 C CA . LYS A 1 86 ? -7.158 -10.457 4.521 1.00 0.00 86 LYS A CA 1
ATOM 1198 C C . LYS A 1 86 ? -8.018 -11.605 4.001 1.00 0.00 86 LYS A C 1
ATOM 1199 O O . LYS A 1 86 ? -7.512 -12.688 3.707 1.00 0.00 86 LYS A O 1
ATOM 1218 N N . SER A 1 87 ? -9.319 -11.359 3.888 1.00 0.00 87 SER A N 1
ATOM 1219 C CA . SER A 1 87 ? -10.249 -12.374 3.405 1.00 0.00 87 SER A CA 1
ATOM 1220 C C . SER A 1 87 ? -9.921 -12.772 1.969 1.00 0.00 87 SER A C 1
ATOM 1221 O O . SER A 1 87 ? -9.968 -13.950 1.615 1.00 0.00 87 SER A O 1
ATOM 1229 N N . GLN A 1 88 ? -9.589 -11.781 1.148 1.00 0.00 88 GLN A N 1
ATOM 1230 C CA . GLN A 1 88 ? -9.254 -12.028 -0.250 1.00 0.00 88 GLN A CA 1
ATOM 1231 C C . GLN A 1 88 ? -7.967 -12.838 -0.366 1.00 0.00 88 GLN A C 1
ATOM 1232 O O . GLN A 1 88 ? -7.112 -12.797 0.520 1.00 0.00 88 GLN A O 1
ATOM 1246 N N . THR A 1 89 ? -7.834 -13.575 -1.464 1.00 0.00 89 THR A N 1
ATOM 1247 C CA . THR A 1 89 ? -6.652 -14.396 -1.696 1.00 0.00 89 THR A CA 1
ATOM 1248 C C . THR A 1 89 ? -5.662 -13.687 -2.613 1.00 0.00 89 THR A C 1
ATOM 1249 O O . THR A 1 89 ? -4.629 -14.248 -2.978 1.00 0.00 89 THR A O 1
ATOM 1260 N N . SER A 1 90 ? -5.983 -12.451 -2.981 1.00 0.00 90 SER A N 1
ATOM 1261 C CA . SER A 1 90 ? -5.123 -11.667 -3.859 1.00 0.00 90 SER A CA 1
ATOM 1262 C C . SER A 1 90 ? -4.916 -10.261 -3.302 1.00 0.00 90 SER A C 1
ATOM 1263 O O . SER A 1 90 ? -5.735 -9.759 -2.532 1.00 0.00 90 SER A O 1
ATOM 1271 N N . VAL A 1 91 ? -3.814 -9.631 -3.698 1.00 0.00 91 VAL A N 1
ATOM 1272 C CA . VAL A 1 91 ? -3.499 -8.283 -3.241 1.00 0.00 91 VAL A CA 1
ATOM 1273 C C . VAL A 1 91 ? -2.651 -7.539 -4.267 1.00 0.00 91 VAL A C 1
ATOM 1274 O O . VAL A 1 91 ? -1.518 -7.928 -4.553 1.00 0.00 91 VAL A O 1
ATOM 1287 N N . THR A 1 92 ? -3.208 -6.465 -4.819 1.00 0.00 92 THR A N 1
ATOM 1288 C CA . THR A 1 92 ? -2.504 -5.666 -5.814 1.00 0.00 92 THR A CA 1
ATOM 1289 C C . THR A 1 92 ? -2.030 -4.344 -5.222 1.00 0.00 92 THR A C 1
ATOM 1290 O O . THR A 1 92 ? -2.812 -3.403 -5.073 1.00 0.00 92 THR A O 1
ATOM 1301 N N . LEU A 1 93 ? -0.747 -4.277 -4.887 1.00 0.00 93 LEU A N 1
ATOM 1302 C CA . LEU A 1 93 ? -0.168 -3.068 -4.311 1.00 0.00 93 LEU A CA 1
ATOM 1303 C C . LEU A 1 93 ? 0.470 -2.201 -5.392 1.00 0.00 93 LEU A C 1
ATOM 1304 O O . LEU A 1 93 ? 1.231 -2.692 -6.226 1.00 0.00 93 LEU A O 1
ATOM 1320 N N . SER A 1 94 ? 0.155 -0.910 -5.371 1.00 0.00 94 SER A N 1
ATOM 1321 C CA . SER A 1 94 ? 0.696 0.025 -6.350 1.00 0.00 94 SER A CA 1
ATOM 1322 C C . SER A 1 94 ? 1.451 1.158 -5.661 1.00 0.00 94 SER A C 1
ATOM 1323 O O . SER A 1 94 ? 0.847 2.030 -5.037 1.00 0.00 94 SER A O 1
ATOM 1331 N N . ILE A 1 95 ? 2.774 1.136 -5.779 1.00 0.00 95 ILE A N 1
ATOM 1332 C CA . ILE A 1 95 ? 3.612 2.161 -5.169 1.00 0.00 95 ILE A CA 1
ATOM 1333 C C . ILE A 1 95 ? 4.248 3.055 -6.229 1.00 0.00 95 ILE A C 1
ATOM 1334 O O . ILE A 1 95 ? 4.022 2.874 -7.426 1.00 0.00 95 ILE A O 1
ATOM 1350 N N . VAL A 1 96 ? 5.046 4.019 -5.781 1.00 0.00 96 VAL A N 1
ATOM 1351 C CA . VAL A 1 96 ? 5.717 4.939 -6.691 1.00 0.00 96 VAL A CA 1
ATOM 1352 C C . VAL A 1 96 ? 7.073 4.393 -7.123 1.00 0.00 96 VAL A C 1
ATOM 1353 O O . VAL A 1 96 ? 7.855 3.919 -6.299 1.00 0.00 96 VAL A O 1
ATOM 1366 N N . HIS A 1 97 ? 7.347 4.463 -8.422 1.00 0.00 97 HIS A N 1
ATOM 1367 C CA . HIS A 1 97 ? 8.610 3.977 -8.965 1.00 0.00 97 HIS A CA 1
ATOM 1368 C C . HIS A 1 97 ? 9.450 5.131 -9.504 1.00 0.00 97 HIS A C 1
ATOM 1369 O O . HIS A 1 97 ? 9.513 5.353 -10.714 1.00 0.00 97 HIS A O 1
ATOM 1383 N N . CYS A 1 98 ? 10.092 5.862 -8.600 1.00 0.00 98 CYS A N 1
ATOM 1384 C CA . CYS A 1 98 ? 10.927 6.994 -8.985 1.00 0.00 98 CYS A CA 1
ATOM 1385 C C . CYS A 1 98 ? 12.316 6.526 -9.408 1.00 0.00 98 CYS A C 1
ATOM 1386 O O . CYS A 1 98 ? 12.880 5.588 -8.844 1.00 0.00 98 CYS A O 1
ATOM 1394 N N . PRO A 1 99 ? 12.881 7.193 -10.425 1.00 0.00 99 PRO A N 1
ATOM 1395 C CA . PRO A 1 99 ? 14.211 6.863 -10.947 1.00 0.00 99 PRO A CA 1
ATOM 1396 C C . PRO A 1 99 ? 15.323 7.219 -9.967 1.00 0.00 99 PRO A C 1
ATOM 1397 O O . PRO A 1 99 ? 15.216 8.166 -9.186 1.00 0.00 99 PRO A O 1
ATOM 1408 N N . PRO A 1 100 ? 16.418 6.445 -10.006 1.00 0.00 100 PRO A N 1
ATOM 1409 C CA . PRO A 1 100 ? 17.572 6.661 -9.128 1.00 0.00 100 PRO A CA 1
ATOM 1410 C C . PRO A 1 100 ? 18.338 7.932 -9.479 1.00 0.00 100 PRO A C 1
ATOM 1411 O O . PRO A 1 100 ? 19.205 7.924 -10.354 1.00 0.00 100 PRO A O 1
ATOM 1422 N N . VAL A 1 101 ? 18.013 9.022 -8.792 1.00 0.00 101 VAL A N 1
ATOM 1423 C CA . VAL A 1 101 ? 18.673 10.301 -9.031 1.00 0.00 101 VAL A CA 1
ATOM 1424 C C . VAL A 1 101 ? 20.189 10.148 -9.016 1.00 0.00 101 VAL A C 1
ATOM 1425 O O . VAL A 1 101 ? 20.918 11.112 -8.778 1.00 0.00 101 VAL A O 1
ATOM 1438 N N . GLY A 1 1 ? -10.704 -5.951 -21.123 1.00 0.00 1 GLY A N 2
ATOM 1439 C CA . GLY A 1 1 ? -9.290 -5.737 -21.370 1.00 0.00 1 GLY A CA 2
ATOM 1440 C C . GLY A 1 1 ? -8.670 -4.764 -20.386 1.00 0.00 1 GLY A C 2
ATOM 1441 O O . GLY A 1 1 ? -8.159 -3.715 -20.778 1.00 0.00 1 GLY A O 2
ATOM 1445 N N . SER A 1 2 ? -8.717 -5.111 -19.104 1.00 0.00 2 SER A N 2
ATOM 1446 C CA . SER A 1 2 ? -8.161 -4.257 -18.060 1.00 0.00 2 SER A CA 2
ATOM 1447 C C . SER A 1 2 ? -6.637 -4.253 -18.117 1.00 0.00 2 SER A C 2
ATOM 1448 O O . SER A 1 2 ? -5.986 -5.202 -17.679 1.00 0.00 2 SER A O 2
ATOM 1456 N N . SER A 1 3 ? -6.074 -3.179 -18.660 1.00 0.00 3 SER A N 2
ATOM 1457 C CA . SER A 1 3 ? -4.626 -3.052 -18.779 1.00 0.00 3 SER A CA 2
ATOM 1458 C C . SER A 1 3 ? -4.170 -1.649 -18.390 1.00 0.00 3 SER A C 2
ATOM 1459 O O . SER A 1 3 ? -4.986 -0.786 -18.067 1.00 0.00 3 SER A O 2
ATOM 1467 N N . GLY A 1 4 ? -2.860 -1.428 -18.424 1.00 0.00 4 GLY A N 2
ATOM 1468 C CA . GLY A 1 4 ? -2.317 -0.129 -18.073 1.00 0.00 4 GLY A CA 2
ATOM 1469 C C . GLY A 1 4 ? -2.876 0.986 -18.935 1.00 0.00 4 GLY A C 2
ATOM 1470 O O . GLY A 1 4 ? -3.883 1.603 -18.587 1.00 0.00 4 GLY A O 2
ATOM 1474 N N . SER A 1 5 ? -2.221 1.245 -20.062 1.00 0.00 5 SER A N 2
ATOM 1475 C CA . SER A 1 5 ? -2.656 2.297 -20.974 1.00 0.00 5 SER A CA 2
ATOM 1476 C C . SER A 1 5 ? -2.579 3.665 -20.302 1.00 0.00 5 SER A C 2
ATOM 1477 O O . SER A 1 5 ? -3.436 4.522 -20.515 1.00 0.00 5 SER A O 2
ATOM 1485 N N . SER A 1 6 ? -1.546 3.860 -19.488 1.00 0.00 6 SER A N 2
ATOM 1486 C CA . SER A 1 6 ? -1.359 5.122 -18.781 1.00 0.00 6 SER A CA 2
ATOM 1487 C C . SER A 1 6 ? 0.103 5.556 -18.823 1.00 0.00 6 SER A C 2
ATOM 1488 O O . SER A 1 6 ? 1.011 4.727 -18.760 1.00 0.00 6 SER A O 2
ATOM 1496 N N . GLY A 1 7 ? 0.323 6.863 -18.931 1.00 0.00 7 GLY A N 2
ATOM 1497 C CA . GLY A 1 7 ? 1.676 7.386 -18.980 1.00 0.00 7 GLY A CA 2
ATOM 1498 C C . GLY A 1 7 ? 2.107 8.004 -17.665 1.00 0.00 7 GLY A C 2
ATOM 1499 O O . GLY A 1 7 ? 2.573 9.143 -17.630 1.00 0.00 7 GLY A O 2
ATOM 1503 N N . ASP A 1 8 ? 1.949 7.253 -16.580 1.00 0.00 8 ASP A N 2
ATOM 1504 C CA . ASP A 1 8 ? 2.325 7.735 -15.256 1.00 0.00 8 ASP A CA 2
ATOM 1505 C C . ASP A 1 8 ? 3.439 6.879 -14.662 1.00 0.00 8 ASP A C 2
ATOM 1506 O O . ASP A 1 8 ? 3.908 5.931 -15.290 1.00 0.00 8 ASP A O 2
ATOM 1515 N N . ASN A 1 9 ? 3.859 7.222 -13.449 1.00 0.00 9 ASN A N 2
ATOM 1516 C CA . ASN A 1 9 ? 4.920 6.485 -12.771 1.00 0.00 9 ASN A CA 2
ATOM 1517 C C . ASN A 1 9 ? 4.349 5.600 -11.667 1.00 0.00 9 ASN A C 2
ATOM 1518 O O . ASN A 1 9 ? 4.331 5.984 -10.497 1.00 0.00 9 ASN A O 2
ATOM 1529 N N . CYS A 1 10 ? 3.884 4.416 -12.048 1.00 0.00 10 CYS A N 2
ATOM 1530 C CA . CYS A 1 10 ? 3.311 3.476 -11.091 1.00 0.00 10 CYS A CA 2
ATOM 1531 C C . CYS A 1 10 ? 3.782 2.053 -11.378 1.00 0.00 10 CYS A C 2
ATOM 1532 O O . CYS A 1 10 ? 4.147 1.726 -12.507 1.00 0.00 10 CYS A O 2
ATOM 1540 N N . ARG A 1 11 ? 3.771 1.213 -10.348 1.00 0.00 11 ARG A N 2
ATOM 1541 C CA . ARG A 1 11 ? 4.199 -0.173 -10.489 1.00 0.00 11 ARG A CA 2
ATOM 1542 C C . ARG A 1 11 ? 3.137 -1.128 -9.951 1.00 0.00 11 ARG A C 2
ATOM 1543 O O . ARG A 1 11 ? 2.829 -1.119 -8.760 1.00 0.00 11 ARG A O 2
ATOM 1564 N N . GLU A 1 12 ? 2.583 -1.949 -10.838 1.00 0.00 12 GLU A N 2
ATOM 1565 C CA . GLU A 1 12 ? 1.555 -2.908 -10.451 1.00 0.00 12 GLU A CA 2
ATOM 1566 C C . GLU A 1 12 ? 2.182 -4.178 -9.884 1.00 0.00 12 GLU A C 2
ATOM 1567 O O . GLU A 1 12 ? 2.712 -5.006 -10.625 1.00 0.00 12 GLU A O 2
ATOM 1579 N N . VAL A 1 13 ? 2.117 -4.326 -8.565 1.00 0.00 13 VAL A N 2
ATOM 1580 C CA . VAL A 1 13 ? 2.677 -5.495 -7.897 1.00 0.00 13 VAL A CA 2
ATOM 1581 C C . VAL A 1 13 ? 1.575 -6.390 -7.340 1.00 0.00 13 VAL A C 2
ATOM 1582 O O . VAL A 1 13 ? 0.921 -6.047 -6.354 1.00 0.00 13 VAL A O 2
ATOM 1595 N N . HIS A 1 14 ? 1.375 -7.539 -7.978 1.00 0.00 14 HIS A N 2
ATOM 1596 C CA . HIS A 1 14 ? 0.353 -8.485 -7.545 1.00 0.00 14 HIS A CA 2
ATOM 1597 C C . HIS A 1 14 ? 0.906 -9.437 -6.489 1.00 0.00 14 HIS A C 2
ATOM 1598 O O . HIS A 1 14 ? 2.099 -9.746 -6.480 1.00 0.00 14 HIS A O 2
ATOM 1612 N N . LEU A 1 15 ? 0.033 -9.900 -5.601 1.00 0.00 15 LEU A N 2
ATOM 1613 C CA . LEU A 1 15 ? 0.434 -10.817 -4.540 1.00 0.00 15 LEU A CA 2
ATOM 1614 C C . LEU A 1 15 ? -0.592 -11.932 -4.368 1.00 0.00 15 LEU A C 2
ATOM 1615 O O . LEU A 1 15 ? -1.745 -11.796 -4.775 1.00 0.00 15 LEU A O 2
ATOM 1631 N N . GLU A 1 16 ? -0.164 -13.034 -3.760 1.00 0.00 16 GLU A N 2
ATOM 1632 C CA . GLU A 1 16 ? -1.046 -14.173 -3.533 1.00 0.00 16 GLU A CA 2
ATOM 1633 C C . GLU A 1 16 ? -1.111 -14.523 -2.049 1.00 0.00 16 GLU A C 2
ATOM 1634 O O . GLU A 1 16 ? -0.170 -15.088 -1.491 1.00 0.00 16 GLU A O 2
ATOM 1646 N N . LYS A 1 17 ? -2.229 -14.185 -1.415 1.00 0.00 17 LYS A N 2
ATOM 1647 C CA . LYS A 1 17 ? -2.419 -14.464 0.003 1.00 0.00 17 LYS A CA 2
ATOM 1648 C C . LYS A 1 17 ? -3.437 -15.581 0.206 1.00 0.00 17 LYS A C 2
ATOM 1649 O O . LYS A 1 17 ? -4.096 -16.013 -0.740 1.00 0.00 17 LYS A O 2
ATOM 1668 N N . ARG A 1 18 ? -3.561 -16.044 1.446 1.00 0.00 18 ARG A N 2
ATOM 1669 C CA . ARG A 1 18 ? -4.499 -17.111 1.773 1.00 0.00 18 ARG A CA 2
ATOM 1670 C C . ARG A 1 18 ? -5.716 -16.559 2.509 1.00 0.00 18 ARG A C 2
ATOM 1671 O O . ARG A 1 18 ? -5.582 -15.883 3.529 1.00 0.00 18 ARG A O 2
ATOM 1692 N N . ARG A 1 19 ? -6.901 -16.851 1.985 1.00 0.00 19 ARG A N 2
ATOM 1693 C CA . ARG A 1 19 ? -8.141 -16.382 2.592 1.00 0.00 19 ARG A CA 2
ATOM 1694 C C . ARG A 1 19 ? -8.055 -16.433 4.114 1.00 0.00 19 ARG A C 2
ATOM 1695 O O . ARG A 1 19 ? -7.894 -17.501 4.702 1.00 0.00 19 ARG A O 2
ATOM 1716 N N . GLY A 1 20 ? -8.163 -15.268 4.747 1.00 0.00 20 GLY A N 2
ATOM 1717 C CA . GLY A 1 20 ? -8.094 -15.202 6.195 1.00 0.00 20 GLY A CA 2
ATOM 1718 C C . GLY A 1 20 ? -6.673 -15.056 6.702 1.00 0.00 20 GLY A C 2
ATOM 1719 O O . GLY A 1 20 ? -6.372 -15.422 7.837 1.00 0.00 20 GLY A O 2
ATOM 1723 N N . GLU A 1 21 ? -5.797 -14.521 5.856 1.00 0.00 21 GLU A N 2
ATOM 1724 C CA . GLU A 1 21 ? -4.399 -14.330 6.225 1.00 0.00 21 GLU A CA 2
ATOM 1725 C C . GLU A 1 21 ? -4.020 -12.853 6.177 1.00 0.00 21 GLU A C 2
ATOM 1726 O O . GLU A 1 21 ? -3.960 -12.251 5.105 1.00 0.00 21 GLU A O 2
ATOM 1738 N N . GLY A 1 22 ? -3.766 -12.274 7.347 1.00 0.00 22 GLY A N 2
ATOM 1739 C CA . GLY A 1 22 ? -3.396 -10.873 7.416 1.00 0.00 22 GLY A CA 2
ATOM 1740 C C . GLY A 1 22 ? -2.428 -10.473 6.321 1.00 0.00 22 GLY A C 2
ATOM 1741 O O . GLY A 1 22 ? -1.328 -11.019 6.225 1.00 0.00 22 GLY A O 2
ATOM 1745 N N . LEU A 1 23 ? -2.836 -9.519 5.491 1.00 0.00 23 LEU A N 2
ATOM 1746 C CA . LEU A 1 23 ? -1.997 -9.048 4.395 1.00 0.00 23 LEU A CA 2
ATOM 1747 C C . LEU A 1 23 ? -0.529 -9.015 4.809 1.00 0.00 23 LEU A C 2
ATOM 1748 O O . LEU A 1 23 ? 0.356 -9.348 4.022 1.00 0.00 23 LEU A O 2
ATOM 1764 N N . GLY A 1 24 ? -0.278 -8.612 6.051 1.00 0.00 24 GLY A N 2
ATOM 1765 C CA . GLY A 1 24 ? 1.083 -8.544 6.548 1.00 0.00 24 GLY A CA 2
ATOM 1766 C C . GLY A 1 24 ? 1.797 -7.280 6.114 1.00 0.00 24 GLY A C 2
ATOM 1767 O O . GLY A 1 24 ? 2.867 -7.339 5.508 1.00 0.00 24 GLY A O 2
ATOM 1771 N N . VAL A 1 25 ? 1.204 -6.131 6.423 1.00 0.00 25 VAL A N 2
ATOM 1772 C CA . VAL A 1 25 ? 1.790 -4.846 6.060 1.00 0.00 25 VAL A CA 2
ATOM 1773 C C . VAL A 1 25 ? 1.443 -3.774 7.087 1.00 0.00 25 VAL A C 2
ATOM 1774 O O . VAL A 1 25 ? 0.273 -3.557 7.401 1.00 0.00 25 VAL A O 2
ATOM 1787 N N . ALA A 1 26 ? 2.468 -3.107 7.607 1.00 0.00 26 ALA A N 2
ATOM 1788 C CA . ALA A 1 26 ? 2.271 -2.055 8.597 1.00 0.00 26 ALA A CA 2
ATOM 1789 C C . ALA A 1 26 ? 2.504 -0.677 7.987 1.00 0.00 26 ALA A C 2
ATOM 1790 O O . ALA A 1 26 ? 3.622 -0.341 7.593 1.00 0.00 26 ALA A O 2
ATOM 1797 N N . LEU A 1 27 ? 1.442 0.118 7.911 1.00 0.00 27 LEU A N 2
ATOM 1798 C CA . LEU A 1 27 ? 1.531 1.461 7.348 1.00 0.00 27 LEU A CA 2
ATOM 1799 C C . LEU A 1 27 ? 1.376 2.519 8.436 1.00 0.00 27 LEU A C 2
ATOM 1800 O O . LEU A 1 27 ? 1.049 2.204 9.580 1.00 0.00 27 LEU A O 2
ATOM 1816 N N . VAL A 1 28 ? 1.610 3.775 8.070 1.00 0.00 28 VAL A N 2
ATOM 1817 C CA . VAL A 1 28 ? 1.493 4.880 9.014 1.00 0.00 28 VAL A CA 2
ATOM 1818 C C . VAL A 1 28 ? 0.910 6.118 8.341 1.00 0.00 28 VAL A C 2
ATOM 1819 O O . VAL A 1 28 ? 0.563 6.089 7.161 1.00 0.00 28 VAL A O 2
ATOM 1832 N N . GLU A 1 29 ? 0.806 7.204 9.101 1.00 0.00 29 GLU A N 2
ATOM 1833 C CA . GLU A 1 29 ? 0.263 8.452 8.577 1.00 0.00 29 GLU A CA 2
ATOM 1834 C C . GLU A 1 29 ? 1.362 9.500 8.422 1.00 0.00 29 GLU A C 2
ATOM 1835 O O . GLU A 1 29 ? 1.906 9.996 9.408 1.00 0.00 29 GLU A O 2
ATOM 1847 N N . SER A 1 30 ? 1.684 9.831 7.175 1.00 0.00 30 SER A N 2
ATOM 1848 C CA . SER A 1 30 ? 2.721 10.815 6.889 1.00 0.00 30 SER A CA 2
ATOM 1849 C C . SER A 1 30 ? 2.143 12.227 6.887 1.00 0.00 30 SER A C 2
ATOM 1850 O O . SER A 1 30 ? 0.928 12.413 6.946 1.00 0.00 30 SER A O 2
ATOM 1858 N N . GLY A 1 31 ? 3.024 13.221 6.820 1.00 0.00 31 GLY A N 2
ATOM 1859 C CA . GLY A 1 31 ? 2.584 14.604 6.812 1.00 0.00 31 GLY A CA 2
ATOM 1860 C C . GLY A 1 31 ? 3.576 15.524 6.129 1.00 0.00 31 GLY A C 2
ATOM 1861 O O . GLY A 1 31 ? 3.187 16.492 5.475 1.00 0.00 31 GLY A O 2
ATOM 1865 N N . TRP A 1 32 ? 4.861 15.223 6.281 1.00 0.00 32 TRP A N 2
ATOM 1866 C CA . TRP A 1 32 ? 5.912 16.033 5.675 1.00 0.00 32 TRP A CA 2
ATOM 1867 C C . TRP A 1 32 ? 5.480 16.550 4.307 1.00 0.00 32 TRP A C 2
ATOM 1868 O O . TRP A 1 32 ? 5.267 15.772 3.378 1.00 0.00 32 TRP A O 2
ATOM 1889 N N . GLY A 1 33 ? 5.354 17.868 4.190 1.00 0.00 33 GLY A N 2
ATOM 1890 C CA . GLY A 1 33 ? 4.948 18.466 2.932 1.00 0.00 33 GLY A CA 2
ATOM 1891 C C . GLY A 1 33 ? 3.805 19.448 3.098 1.00 0.00 33 GLY A C 2
ATOM 1892 O O . GLY A 1 33 ? 3.401 19.757 4.219 1.00 0.00 33 GLY A O 2
ATOM 1896 N N . SER A 1 34 ? 3.283 19.941 1.979 1.00 0.00 34 SER A N 2
ATOM 1897 C CA . SER A 1 34 ? 2.183 20.898 2.006 1.00 0.00 34 SER A CA 2
ATOM 1898 C C . SER A 1 34 ? 0.873 20.231 1.597 1.00 0.00 34 SER A C 2
ATOM 1899 O O . SER A 1 34 ? -0.141 20.353 2.287 1.00 0.00 34 SER A O 2
ATOM 1907 N N . LEU A 1 35 ? 0.901 19.527 0.472 1.00 0.00 35 LEU A N 2
ATOM 1908 C CA . LEU A 1 35 ? -0.284 18.840 -0.031 1.00 0.00 35 LEU A CA 2
ATOM 1909 C C . LEU A 1 35 ? -0.732 17.749 0.936 1.00 0.00 35 LEU A C 2
ATOM 1910 O O . LEU A 1 35 ? -0.170 17.597 2.021 1.00 0.00 35 LEU A O 2
ATOM 1926 N N . LEU A 1 36 ? -1.746 16.991 0.536 1.00 0.00 36 LEU A N 2
ATOM 1927 C CA . LEU A 1 36 ? -2.270 15.911 1.366 1.00 0.00 36 LEU A CA 2
ATOM 1928 C C . LEU A 1 36 ? -1.180 14.892 1.685 1.00 0.00 36 LEU A C 2
ATOM 1929 O O . LEU A 1 36 ? -0.166 14.795 0.994 1.00 0.00 36 LEU A O 2
ATOM 1945 N N . PRO A 1 37 ? -1.393 14.113 2.755 1.00 0.00 37 PRO A N 2
ATOM 1946 C CA . PRO A 1 37 ? -0.441 13.086 3.189 1.00 0.00 37 PRO A CA 2
ATOM 1947 C C . PRO A 1 37 ? -0.379 11.908 2.222 1.00 0.00 37 PRO A C 2
ATOM 1948 O O . PRO A 1 37 ? -1.165 11.824 1.277 1.00 0.00 37 PRO A O 2
ATOM 1959 N N . THR A 1 38 ? 0.560 10.999 2.463 1.00 0.00 38 THR A N 2
ATOM 1960 C CA . THR A 1 38 ? 0.725 9.827 1.613 1.00 0.00 38 THR A CA 2
ATOM 1961 C C . THR A 1 38 ? 0.876 8.560 2.447 1.00 0.00 38 THR A C 2
ATOM 1962 O O . THR A 1 38 ? 1.348 8.605 3.583 1.00 0.00 38 THR A O 2
ATOM 1973 N N . ALA A 1 39 ? 0.472 7.430 1.877 1.00 0.00 39 ALA A N 2
ATOM 1974 C CA . ALA A 1 39 ? 0.564 6.149 2.567 1.00 0.00 39 ALA A CA 2
ATOM 1975 C C . ALA A 1 39 ? 1.973 5.574 2.470 1.00 0.00 39 ALA A C 2
ATOM 1976 O O . ALA A 1 39 ? 2.465 5.289 1.378 1.00 0.00 39 ALA A O 2
ATOM 1983 N N . VAL A 1 40 ? 2.619 5.406 3.620 1.00 0.00 40 VAL A N 2
ATOM 1984 C CA . VAL A 1 40 ? 3.972 4.865 3.665 1.00 0.00 40 VAL A CA 2
ATOM 1985 C C . VAL A 1 40 ? 4.044 3.639 4.569 1.00 0.00 40 VAL A C 2
ATOM 1986 O O . VAL A 1 40 ? 3.435 3.609 5.639 1.00 0.00 40 VAL A O 2
ATOM 1999 N N . ILE A 1 41 ? 4.792 2.632 4.132 1.00 0.00 41 ILE A N 2
ATOM 2000 C CA . ILE A 1 41 ? 4.945 1.404 4.903 1.00 0.00 41 ILE A CA 2
ATOM 2001 C C . ILE A 1 41 ? 5.870 1.616 6.097 1.00 0.00 41 ILE A C 2
ATOM 2002 O O . ILE A 1 41 ? 7.065 1.864 5.933 1.00 0.00 41 ILE A O 2
ATOM 2018 N N . ALA A 1 42 ? 5.311 1.516 7.298 1.00 0.00 42 ALA A N 2
ATOM 2019 C CA . ALA A 1 42 ? 6.086 1.693 8.519 1.00 0.00 42 ALA A CA 2
ATOM 2020 C C . ALA A 1 42 ? 6.926 0.456 8.820 1.00 0.00 42 ALA A C 2
ATOM 2021 O O . ALA A 1 42 ? 8.121 0.558 9.094 1.00 0.00 42 ALA A O 2
ATOM 2028 N N . ASN A 1 43 ? 6.292 -0.711 8.768 1.00 0.00 43 ASN A N 2
ATOM 2029 C CA . ASN A 1 43 ? 6.982 -1.968 9.037 1.00 0.00 43 ASN A CA 2
ATOM 2030 C C . ASN A 1 43 ? 6.349 -3.113 8.253 1.00 0.00 43 ASN A C 2
ATOM 2031 O O . ASN A 1 43 ? 5.213 -3.010 7.788 1.00 0.00 43 ASN A O 2
ATOM 2042 N N . LEU A 1 44 ? 7.091 -4.206 8.110 1.00 0.00 44 LEU A N 2
ATOM 2043 C CA . LEU A 1 44 ? 6.603 -5.373 7.383 1.00 0.00 44 LEU A CA 2
ATOM 2044 C C . LEU A 1 44 ? 7.013 -6.663 8.086 1.00 0.00 44 LEU A C 2
ATOM 2045 O O . LEU A 1 44 ? 7.980 -6.687 8.848 1.00 0.00 44 LEU A O 2
ATOM 2061 N N . LEU A 1 45 ? 6.272 -7.734 7.824 1.00 0.00 45 LEU A N 2
ATOM 2062 C CA . LEU A 1 45 ? 6.559 -9.030 8.430 1.00 0.00 45 LEU A CA 2
ATOM 2063 C C . LEU A 1 45 ? 7.308 -9.933 7.455 1.00 0.00 45 LEU A C 2
ATOM 2064 O O . LEU A 1 45 ? 6.738 -10.414 6.475 1.00 0.00 45 LEU A O 2
ATOM 2080 N N . HIS A 1 46 ? 8.588 -10.161 7.731 1.00 0.00 46 HIS A N 2
ATOM 2081 C CA . HIS A 1 46 ? 9.414 -11.009 6.880 1.00 0.00 46 HIS A CA 2
ATOM 2082 C C . HIS A 1 46 ? 8.810 -12.405 6.753 1.00 0.00 46 HIS A C 2
ATOM 2083 O O . HIS A 1 46 ? 9.166 -13.316 7.499 1.00 0.00 46 HIS A O 2
ATOM 2097 N N . GLY A 1 47 ? 7.893 -12.564 5.803 1.00 0.00 47 GLY A N 2
ATOM 2098 C CA . GLY A 1 47 ? 7.254 -13.850 5.596 1.00 0.00 47 GLY A CA 2
ATOM 2099 C C . GLY A 1 47 ? 5.828 -13.716 5.101 1.00 0.00 47 GLY A C 2
ATOM 2100 O O . GLY A 1 47 ? 5.221 -14.692 4.662 1.00 0.00 47 GLY A O 2
ATOM 2104 N N . GLY A 1 48 ? 5.290 -12.502 5.172 1.00 0.00 48 GLY A N 2
ATOM 2105 C CA . GLY A 1 48 ? 3.929 -12.266 4.726 1.00 0.00 48 GLY A CA 2
ATOM 2106 C C . GLY A 1 48 ? 3.777 -12.420 3.225 1.00 0.00 48 GLY A C 2
ATOM 2107 O O . GLY A 1 48 ? 4.751 -12.612 2.497 1.00 0.00 48 GLY A O 2
ATOM 2111 N N . PRO A 1 49 ? 2.528 -12.339 2.742 1.00 0.00 49 PRO A N 2
ATOM 2112 C CA . PRO A 1 49 ? 2.222 -12.469 1.315 1.00 0.00 49 PRO A CA 2
ATOM 2113 C C . PRO A 1 49 ? 2.718 -11.277 0.504 1.00 0.00 49 PRO A C 2
ATOM 2114 O O . PRO A 1 49 ? 3.024 -11.404 -0.681 1.00 0.00 49 PRO A O 2
ATOM 2125 N N . ALA A 1 50 ? 2.797 -10.119 1.151 1.00 0.00 50 ALA A N 2
ATOM 2126 C CA . ALA A 1 50 ? 3.259 -8.905 0.490 1.00 0.00 50 ALA A CA 2
ATOM 2127 C C . ALA A 1 50 ? 4.767 -8.734 0.646 1.00 0.00 50 ALA A C 2
ATOM 2128 O O . ALA A 1 50 ? 5.435 -8.202 -0.239 1.00 0.00 50 ALA A O 2
ATOM 2135 N N . GLU A 1 51 ? 5.295 -9.189 1.778 1.00 0.00 51 GLU A N 2
ATOM 2136 C CA . GLU A 1 51 ? 6.724 -9.085 2.050 1.00 0.00 51 GLU A CA 2
ATOM 2137 C C . GLU A 1 51 ? 7.506 -10.124 1.252 1.00 0.00 51 GLU A C 2
ATOM 2138 O O . GLU A 1 51 ? 8.632 -9.873 0.822 1.00 0.00 51 GLU A O 2
ATOM 2150 N N . ARG A 1 52 ? 6.902 -11.292 1.060 1.00 0.00 52 ARG A N 2
ATOM 2151 C CA . ARG A 1 52 ? 7.542 -12.371 0.317 1.00 0.00 52 ARG A CA 2
ATOM 2152 C C . ARG A 1 52 ? 7.920 -11.912 -1.089 1.00 0.00 52 ARG A C 2
ATOM 2153 O O . ARG A 1 52 ? 8.856 -12.437 -1.693 1.00 0.00 52 ARG A O 2
ATOM 2174 N N . SER A 1 53 ? 7.187 -10.930 -1.603 1.00 0.00 53 SER A N 2
ATOM 2175 C CA . SER A 1 53 ? 7.443 -10.403 -2.938 1.00 0.00 53 SER A CA 2
ATOM 2176 C C . SER A 1 53 ? 8.906 -9.997 -3.091 1.00 0.00 53 SER A C 2
ATOM 2177 O O . SER A 1 53 ? 9.539 -10.284 -4.105 1.00 0.00 53 SER A O 2
ATOM 2185 N N . GLY A 1 54 ? 9.436 -9.325 -2.073 1.00 0.00 54 GLY A N 2
ATOM 2186 C CA . GLY A 1 54 ? 10.819 -8.889 -2.113 1.00 0.00 54 GLY A CA 2
ATOM 2187 C C . GLY A 1 54 ? 10.970 -7.490 -2.676 1.00 0.00 54 GLY A C 2
ATOM 2188 O O . GLY A 1 54 ? 11.891 -6.761 -2.307 1.00 0.00 54 GLY A O 2
ATOM 2192 N N . ALA A 1 55 ? 10.065 -7.114 -3.574 1.00 0.00 55 ALA A N 2
ATOM 2193 C CA . ALA A 1 55 ? 10.102 -5.793 -4.189 1.00 0.00 55 ALA A CA 2
ATOM 2194 C C . ALA A 1 55 ? 9.539 -4.733 -3.248 1.00 0.00 55 ALA A C 2
ATOM 2195 O O . ALA A 1 55 ? 10.038 -3.609 -3.193 1.00 0.00 55 ALA A O 2
ATOM 2202 N N . LEU A 1 56 ? 8.497 -5.098 -2.509 1.00 0.00 56 LEU A N 2
ATOM 2203 C CA . LEU A 1 56 ? 7.866 -4.178 -1.569 1.00 0.00 56 LEU A CA 2
ATOM 2204 C C . LEU A 1 56 ? 8.542 -4.245 -0.204 1.00 0.00 56 LEU A C 2
ATOM 2205 O O . LEU A 1 56 ? 8.461 -5.258 0.491 1.00 0.00 56 LEU A O 2
ATOM 2221 N N . SER A 1 57 ? 9.207 -3.159 0.176 1.00 0.00 57 SER A N 2
ATOM 2222 C CA . SER A 1 57 ? 9.898 -3.094 1.458 1.00 0.00 57 SER A CA 2
ATOM 2223 C C . SER A 1 57 ? 9.605 -1.776 2.168 1.00 0.00 57 SER A C 2
ATOM 2224 O O . SER A 1 57 ? 9.172 -0.806 1.545 1.00 0.00 57 SER A O 2
ATOM 2232 N N . ILE A 1 58 ? 9.844 -1.750 3.475 1.00 0.00 58 ILE A N 2
ATOM 2233 C CA . ILE A 1 58 ? 9.606 -0.551 4.270 1.00 0.00 58 ILE A CA 2
ATOM 2234 C C . ILE A 1 58 ? 10.055 0.701 3.524 1.00 0.00 58 ILE A C 2
ATOM 2235 O O . ILE A 1 58 ? 11.187 0.782 3.049 1.00 0.00 58 ILE A O 2
ATOM 2251 N N . GLY A 1 59 ? 9.158 1.678 3.427 1.00 0.00 59 GLY A N 2
ATOM 2252 C CA . GLY A 1 59 ? 9.480 2.915 2.740 1.00 0.00 59 GLY A CA 2
ATOM 2253 C C . GLY A 1 59 ? 8.558 3.183 1.567 1.00 0.00 59 GLY A C 2
ATOM 2254 O O . GLY A 1 59 ? 7.926 4.237 1.494 1.00 0.00 59 GLY A O 2
ATOM 2258 N N . ASP A 1 60 ? 8.483 2.230 0.645 1.00 0.00 60 ASP A N 2
ATOM 2259 C CA . ASP A 1 60 ? 7.632 2.368 -0.531 1.00 0.00 60 ASP A CA 2
ATOM 2260 C C . ASP A 1 60 ? 6.278 2.960 -0.155 1.00 0.00 60 ASP A C 2
ATOM 2261 O O . ASP A 1 60 ? 5.665 2.555 0.833 1.00 0.00 60 ASP A O 2
ATOM 2270 N N . ARG A 1 61 ? 5.817 3.922 -0.948 1.00 0.00 61 ARG A N 2
ATOM 2271 C CA . ARG A 1 61 ? 4.536 4.572 -0.698 1.00 0.00 61 ARG A CA 2
ATOM 2272 C C . ARG A 1 61 ? 3.418 3.888 -1.478 1.00 0.00 61 ARG A C 2
ATOM 2273 O O . ARG A 1 61 ? 3.599 3.502 -2.634 1.00 0.00 61 ARG A O 2
ATOM 2294 N N . LEU A 1 62 ? 2.262 3.741 -0.840 1.00 0.00 62 LEU A N 2
ATOM 2295 C CA . LEU A 1 62 ? 1.113 3.103 -1.474 1.00 0.00 62 LEU A CA 2
ATOM 2296 C C . LEU A 1 62 ? 0.167 4.146 -2.061 1.00 0.00 62 LEU A C 2
ATOM 2297 O O . LEU A 1 62 ? -0.115 5.168 -1.434 1.00 0.00 62 LEU A O 2
ATOM 2313 N N . THR A 1 63 ? -0.323 3.880 -3.268 1.00 0.00 63 THR A N 2
ATOM 2314 C CA . THR A 1 63 ? -1.239 4.794 -3.939 1.00 0.00 63 THR A CA 2
ATOM 2315 C C . THR A 1 63 ? -2.675 4.289 -3.862 1.00 0.00 63 THR A C 2
ATOM 2316 O O . THR A 1 63 ? -3.612 5.073 -3.714 1.00 0.00 63 THR A O 2
ATOM 2327 N N . ALA A 1 64 ? -2.841 2.974 -3.962 1.00 0.00 64 ALA A N 2
ATOM 2328 C CA . ALA A 1 64 ? -4.163 2.364 -3.901 1.00 0.00 64 ALA A CA 2
ATOM 2329 C C . ALA A 1 64 ? -4.065 0.865 -3.640 1.00 0.00 64 ALA A C 2
ATOM 2330 O O . ALA A 1 64 ? -2.969 0.317 -3.521 1.00 0.00 64 ALA A O 2
ATOM 2337 N N . ILE A 1 65 ? -5.216 0.208 -3.551 1.00 0.00 65 ILE A N 2
ATOM 2338 C CA . ILE A 1 65 ? -5.259 -1.228 -3.304 1.00 0.00 65 ILE A CA 2
ATOM 2339 C C . ILE A 1 65 ? -6.366 -1.893 -4.115 1.00 0.00 65 ILE A C 2
ATOM 2340 O O . ILE A 1 65 ? -7.550 -1.705 -3.838 1.00 0.00 65 ILE A O 2
ATOM 2356 N N . ASN A 1 66 ? -5.972 -2.672 -5.117 1.00 0.00 66 ASN A N 2
ATOM 2357 C CA . ASN A 1 66 ? -6.931 -3.367 -5.968 1.00 0.00 66 ASN A CA 2
ATOM 2358 C C . ASN A 1 66 ? -7.808 -2.373 -6.723 1.00 0.00 66 ASN A C 2
ATOM 2359 O O . ASN A 1 66 ? -8.957 -2.667 -7.051 1.00 0.00 66 ASN A O 2
ATOM 2370 N N . GLY A 1 67 ? -7.258 -1.193 -6.995 1.00 0.00 67 GLY A N 2
ATOM 2371 C CA . GLY A 1 67 ? -8.003 -0.174 -7.709 1.00 0.00 67 GLY A CA 2
ATOM 2372 C C . GLY A 1 67 ? -8.806 0.716 -6.780 1.00 0.00 67 GLY A C 2
ATOM 2373 O O . GLY A 1 67 ? -9.956 1.050 -7.066 1.00 0.00 67 GLY A O 2
ATOM 2377 N N . THR A 1 68 ? -8.199 1.100 -5.661 1.00 0.00 68 THR A N 2
ATOM 2378 C CA . THR A 1 68 ? -8.865 1.953 -4.685 1.00 0.00 68 THR A CA 2
ATOM 2379 C C . THR A 1 68 ? -7.995 3.149 -4.316 1.00 0.00 68 THR A C 2
ATOM 2380 O O . THR A 1 68 ? -7.233 3.101 -3.350 1.00 0.00 68 THR A O 2
ATOM 2391 N N . SER A 1 69 ? -8.113 4.223 -5.091 1.00 0.00 69 SER A N 2
ATOM 2392 C CA . SER A 1 69 ? -7.334 5.431 -4.847 1.00 0.00 69 SER A CA 2
ATOM 2393 C C . SER A 1 69 ? -7.349 5.798 -3.366 1.00 0.00 69 SER A C 2
ATOM 2394 O O . SER A 1 69 ? -8.313 6.381 -2.869 1.00 0.00 69 SER A O 2
ATOM 2402 N N . LEU A 1 70 ? -6.275 5.451 -2.666 1.00 0.00 70 LEU A N 2
ATOM 2403 C CA . LEU A 1 70 ? -6.163 5.743 -1.241 1.00 0.00 70 LEU A CA 2
ATOM 2404 C C . LEU A 1 70 ? -5.473 7.084 -1.013 1.00 0.00 70 LEU A C 2
ATOM 2405 O O . LEU A 1 70 ? -5.581 7.674 0.062 1.00 0.00 70 LEU A O 2
ATOM 2421 N N . VAL A 1 71 ? -4.766 7.561 -2.032 1.00 0.00 71 VAL A N 2
ATOM 2422 C CA . VAL A 1 71 ? -4.061 8.835 -1.944 1.00 0.00 71 VAL A CA 2
ATOM 2423 C C . VAL A 1 71 ? -5.013 9.965 -1.569 1.00 0.00 71 VAL A C 2
ATOM 2424 O O . VAL A 1 71 ? -5.915 10.309 -2.330 1.00 0.00 71 VAL A O 2
ATOM 2437 N N . GLY A 1 72 ? -4.805 10.539 -0.388 1.00 0.00 72 GLY A N 2
ATOM 2438 C CA . GLY A 1 72 ? -5.652 11.626 0.068 1.00 0.00 72 GLY A CA 2
ATOM 2439 C C . GLY A 1 72 ? -6.473 11.248 1.286 1.00 0.00 72 GLY A C 2
ATOM 2440 O O . GLY A 1 72 ? -6.682 12.068 2.181 1.00 0.00 72 GLY A O 2
ATOM 2444 N N . LEU A 1 73 ? -6.942 10.006 1.319 1.00 0.00 73 LEU A N 2
ATOM 2445 C CA . LEU A 1 73 ? -7.747 9.522 2.435 1.00 0.00 73 LEU A CA 2
ATOM 2446 C C . LEU A 1 73 ? -6.909 9.414 3.705 1.00 0.00 73 LEU A C 2
ATOM 2447 O O . LEU A 1 73 ? -5.683 9.306 3.661 1.00 0.00 73 LEU A O 2
ATOM 2463 N N . PRO A 1 74 ? -7.584 9.442 4.864 1.00 0.00 74 PRO A N 2
ATOM 2464 C CA . PRO A 1 74 ? -6.921 9.346 6.168 1.00 0.00 74 PRO A CA 2
ATOM 2465 C C . PRO A 1 74 ? -6.344 7.958 6.424 1.00 0.00 74 PRO A C 2
ATOM 2466 O O . PRO A 1 74 ? -6.800 6.969 5.848 1.00 0.00 74 PRO A O 2
ATOM 2477 N N . LEU A 1 75 ? -5.340 7.891 7.292 1.00 0.00 75 LEU A N 2
ATOM 2478 C CA . LEU A 1 75 ? -4.701 6.623 7.625 1.00 0.00 75 LEU A CA 2
ATOM 2479 C C . LEU A 1 75 ? -5.743 5.541 7.890 1.00 0.00 75 LEU A C 2
ATOM 2480 O O . LEU A 1 75 ? -5.648 4.432 7.364 1.00 0.00 75 LEU A O 2
ATOM 2496 N N . ALA A 1 76 ? -6.738 5.871 8.706 1.00 0.00 76 ALA A N 2
ATOM 2497 C CA . ALA A 1 76 ? -7.800 4.930 9.037 1.00 0.00 76 ALA A CA 2
ATOM 2498 C C . ALA A 1 76 ? -8.281 4.187 7.795 1.00 0.00 76 ALA A C 2
ATOM 2499 O O . ALA A 1 76 ? -8.267 2.957 7.751 1.00 0.00 76 ALA A O 2
ATOM 2506 N N . ALA A 1 77 ? -8.709 4.942 6.789 1.00 0.00 77 ALA A N 2
ATOM 2507 C CA . ALA A 1 77 ? -9.193 4.355 5.546 1.00 0.00 77 ALA A CA 2
ATOM 2508 C C . ALA A 1 77 ? -8.226 3.299 5.023 1.00 0.00 77 ALA A C 2
ATOM 2509 O O . ALA A 1 77 ? -8.638 2.213 4.616 1.00 0.00 77 ALA A O 2
ATOM 2516 N N . CYS A 1 78 ? -6.938 3.625 5.037 1.00 0.00 78 CYS A N 2
ATOM 2517 C CA . CYS A 1 78 ? -5.911 2.704 4.562 1.00 0.00 78 CYS A CA 2
ATOM 2518 C C . CYS A 1 78 ? -5.814 1.483 5.471 1.00 0.00 78 CYS A C 2
ATOM 2519 O O . CYS A 1 78 ? -5.694 0.354 4.997 1.00 0.00 78 CYS A O 2
ATOM 2527 N N . GLN A 1 79 ? -5.866 1.719 6.778 1.00 0.00 79 GLN A N 2
ATOM 2528 C CA . GLN A 1 79 ? -5.781 0.637 7.752 1.00 0.00 79 GLN A CA 2
ATOM 2529 C C . GLN A 1 79 ? -6.988 -0.289 7.643 1.00 0.00 79 GLN A C 2
ATOM 2530 O O . GLN A 1 79 ? -6.902 -1.476 7.956 1.00 0.00 79 GLN A O 2
ATOM 2544 N N . ALA A 1 80 ? -8.113 0.262 7.199 1.00 0.00 80 ALA A N 2
ATOM 2545 C CA . ALA A 1 80 ? -9.337 -0.515 7.048 1.00 0.00 80 ALA A CA 2
ATOM 2546 C C . ALA A 1 80 ? -9.353 -1.259 5.716 1.00 0.00 80 ALA A C 2
ATOM 2547 O O . ALA A 1 80 ? -9.778 -2.411 5.644 1.00 0.00 80 ALA A O 2
ATOM 2554 N N . ALA A 1 81 ? -8.888 -0.592 4.665 1.00 0.00 81 ALA A N 2
ATOM 2555 C CA . ALA A 1 81 ? -8.849 -1.191 3.337 1.00 0.00 81 ALA A CA 2
ATOM 2556 C C . ALA A 1 81 ? -7.758 -2.252 3.246 1.00 0.00 81 ALA A C 2
ATOM 2557 O O . ALA A 1 81 ? -7.927 -3.275 2.581 1.00 0.00 81 ALA A O 2
ATOM 2564 N N . VAL A 1 82 ? -6.638 -2.003 3.917 1.00 0.00 82 VAL A N 2
ATOM 2565 C CA . VAL A 1 82 ? -5.520 -2.938 3.912 1.00 0.00 82 VAL A CA 2
ATOM 2566 C C . VAL A 1 82 ? -5.813 -4.151 4.789 1.00 0.00 82 VAL A C 2
ATOM 2567 O O . VAL A 1 82 ? -5.207 -5.210 4.624 1.00 0.00 82 VAL A O 2
ATOM 2580 N N . ARG A 1 83 ? -6.746 -3.988 5.721 1.00 0.00 83 ARG A N 2
ATOM 2581 C CA . ARG A 1 83 ? -7.119 -5.069 6.625 1.00 0.00 83 ARG A CA 2
ATOM 2582 C C . ARG A 1 83 ? -8.229 -5.925 6.020 1.00 0.00 83 ARG A C 2
ATOM 2583 O O . ARG A 1 83 ? -8.228 -7.147 6.160 1.00 0.00 83 ARG A O 2
ATOM 2604 N N . GLU A 1 84 ? -9.173 -5.272 5.350 1.00 0.00 84 GLU A N 2
ATOM 2605 C CA . GLU A 1 84 ? -10.289 -5.973 4.726 1.00 0.00 84 GLU A CA 2
ATOM 2606 C C . GLU A 1 84 ? -9.792 -6.952 3.666 1.00 0.00 84 GLU A C 2
ATOM 2607 O O . GLU A 1 84 ? -10.481 -7.912 3.317 1.00 0.00 84 GLU A O 2
ATOM 2619 N N . THR A 1 85 ? -8.590 -6.703 3.155 1.00 0.00 85 THR A N 2
ATOM 2620 C CA . THR A 1 85 ? -8.001 -7.559 2.134 1.00 0.00 85 THR A CA 2
ATOM 2621 C C . THR A 1 85 ? -7.611 -8.915 2.712 1.00 0.00 85 THR A C 2
ATOM 2622 O O . THR A 1 85 ? -7.262 -9.839 1.976 1.00 0.00 85 THR A O 2
ATOM 2633 N N . LYS A 1 86 ? -7.671 -9.029 4.034 1.00 0.00 86 LYS A N 2
ATOM 2634 C CA . LYS A 1 86 ? -7.326 -10.273 4.712 1.00 0.00 86 LYS A CA 2
ATOM 2635 C C . LYS A 1 86 ? -8.210 -11.418 4.230 1.00 0.00 86 LYS A C 2
ATOM 2636 O O . LYS A 1 86 ? -7.901 -12.589 4.453 1.00 0.00 86 LYS A O 2
ATOM 2655 N N . SER A 1 87 ? -9.309 -11.074 3.566 1.00 0.00 87 SER A N 2
ATOM 2656 C CA . SER A 1 87 ? -10.238 -12.074 3.054 1.00 0.00 87 SER A CA 2
ATOM 2657 C C . SER A 1 87 ? -9.802 -12.566 1.677 1.00 0.00 87 SER A C 2
ATOM 2658 O O . SER A 1 87 ? -9.571 -13.759 1.478 1.00 0.00 87 SER A O 2
ATOM 2666 N N . GLN A 1 88 ? -9.691 -11.639 0.732 1.00 0.00 88 GLN A N 2
ATOM 2667 C CA . GLN A 1 88 ? -9.283 -11.978 -0.626 1.00 0.00 88 GLN A CA 2
ATOM 2668 C C . GLN A 1 88 ? -7.949 -12.718 -0.625 1.00 0.00 88 GLN A C 2
ATOM 2669 O O . GLN A 1 88 ? -7.138 -12.558 0.287 1.00 0.00 88 GLN A O 2
ATOM 2683 N N . THR A 1 89 ? -7.728 -13.530 -1.654 1.00 0.00 89 THR A N 2
ATOM 2684 C CA . THR A 1 89 ? -6.493 -14.296 -1.772 1.00 0.00 89 THR A CA 2
ATOM 2685 C C . THR A 1 89 ? -5.508 -13.610 -2.711 1.00 0.00 89 THR A C 2
ATOM 2686 O O . THR A 1 89 ? -4.394 -14.093 -2.918 1.00 0.00 89 THR A O 2
ATOM 2697 N N . SER A 1 90 ? -5.924 -12.482 -3.276 1.00 0.00 90 SER A N 2
ATOM 2698 C CA . SER A 1 90 ? -5.078 -11.731 -4.196 1.00 0.00 90 SER A CA 2
ATOM 2699 C C . SER A 1 90 ? -5.105 -10.241 -3.867 1.00 0.00 90 SER A C 2
ATOM 2700 O O . SER A 1 90 ? -6.133 -9.703 -3.457 1.00 0.00 90 SER A O 2
ATOM 2708 N N . VAL A 1 91 ? -3.966 -9.580 -4.049 1.00 0.00 91 VAL A N 2
ATOM 2709 C CA . VAL A 1 91 ? -3.858 -8.153 -3.773 1.00 0.00 91 VAL A CA 2
ATOM 2710 C C . VAL A 1 91 ? -2.827 -7.494 -4.682 1.00 0.00 91 VAL A C 2
ATOM 2711 O O . VAL A 1 91 ? -1.708 -7.986 -4.830 1.00 0.00 91 VAL A O 2
ATOM 2724 N N . THR A 1 92 ? -3.211 -6.375 -5.289 1.00 0.00 92 THR A N 2
ATOM 2725 C CA . THR A 1 92 ? -2.320 -5.648 -6.185 1.00 0.00 92 THR A CA 2
ATOM 2726 C C . THR A 1 92 ? -1.939 -4.292 -5.600 1.00 0.00 92 THR A C 2
ATOM 2727 O O . THR A 1 92 ? -2.769 -3.385 -5.517 1.00 0.00 92 THR A O 2
ATOM 2738 N N . LEU A 1 93 ? -0.681 -4.160 -5.197 1.00 0.00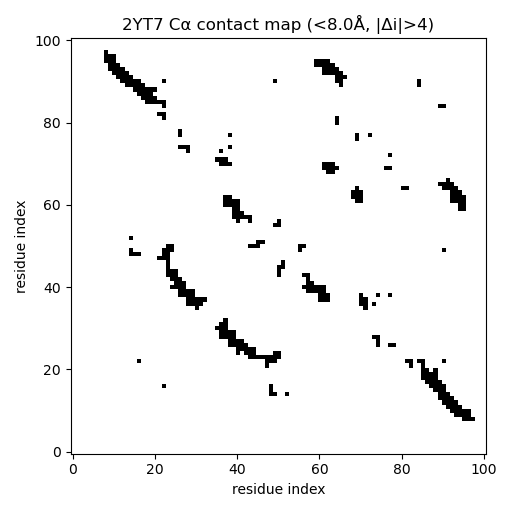 93 LEU A N 2
ATOM 2739 C CA . LEU A 1 93 ? -0.189 -2.914 -4.620 1.00 0.00 93 LEU A CA 2
ATOM 2740 C C . LEU A 1 93 ? 0.387 -2.004 -5.700 1.00 0.00 93 LEU A C 2
ATOM 2741 O O . LEU A 1 93 ? 1.121 -2.455 -6.579 1.00 0.00 93 LEU A O 2
ATOM 2757 N N . SER A 1 94 ? 0.052 -0.720 -5.626 1.00 0.00 94 SER A N 2
ATOM 2758 C CA . SER A 1 94 ? 0.535 0.254 -6.598 1.00 0.00 94 SER A CA 2
ATOM 2759 C C . SER A 1 94 ? 1.367 1.336 -5.916 1.00 0.00 94 SER A C 2
ATOM 2760 O O . SER A 1 94 ? 0.844 2.143 -5.147 1.00 0.00 94 SER A O 2
ATOM 2768 N N . ILE A 1 95 ? 2.664 1.345 -6.204 1.00 0.00 95 ILE A N 2
ATOM 2769 C CA . ILE A 1 95 ? 3.569 2.328 -5.619 1.00 0.00 95 ILE A CA 2
ATOM 2770 C C . ILE A 1 95 ? 4.277 3.134 -6.702 1.00 0.00 95 ILE A C 2
ATOM 2771 O O . ILE A 1 95 ? 4.286 2.751 -7.872 1.00 0.00 95 ILE A O 2
ATOM 2787 N N . VAL A 1 96 ? 4.872 4.254 -6.304 1.00 0.00 96 VAL A N 2
ATOM 2788 C CA . VAL A 1 96 ? 5.587 5.115 -7.239 1.00 0.00 96 VAL A CA 2
ATOM 2789 C C . VAL A 1 96 ? 7.058 4.726 -7.330 1.00 0.00 96 VAL A C 2
ATOM 2790 O O . VAL A 1 96 ? 7.836 4.979 -6.409 1.00 0.00 96 VAL A O 2
ATOM 2803 N N . HIS A 1 97 ? 7.435 4.111 -8.446 1.00 0.00 97 HIS A N 2
ATOM 2804 C CA . HIS A 1 97 ? 8.814 3.688 -8.658 1.00 0.00 97 HIS A CA 2
ATOM 2805 C C . HIS A 1 97 ? 9.784 4.830 -8.367 1.00 0.00 97 HIS A C 2
ATOM 2806 O O . HIS A 1 97 ? 9.373 5.981 -8.213 1.00 0.00 97 HIS A O 2
ATOM 2820 N N . CYS A 1 98 ? 11.069 4.504 -8.293 1.00 0.00 98 CYS A N 2
ATOM 2821 C CA . CYS A 1 98 ? 12.097 5.502 -8.019 1.00 0.00 98 CYS A CA 2
ATOM 2822 C C . CYS A 1 98 ? 13.470 5.002 -8.454 1.00 0.00 98 CYS A C 2
ATOM 2823 O O . CYS A 1 98 ? 13.777 3.812 -8.379 1.00 0.00 98 CYS A O 2
ATOM 2831 N N . PRO A 1 99 ? 14.318 5.931 -8.921 1.00 0.00 99 PRO A N 2
ATOM 2832 C CA . PRO A 1 99 ? 15.672 5.608 -9.378 1.00 0.00 99 PRO A CA 2
ATOM 2833 C C . PRO A 1 99 ? 16.592 5.206 -8.230 1.00 0.00 99 PRO A C 2
ATOM 2834 O O . PRO A 1 99 ? 16.445 5.663 -7.097 1.00 0.00 99 PRO A O 2
ATOM 2845 N N . PRO A 1 100 ? 17.563 4.330 -8.527 1.00 0.00 100 PRO A N 2
ATOM 2846 C CA . PRO A 1 100 ? 18.526 3.848 -7.533 1.00 0.00 100 PRO A CA 2
ATOM 2847 C C . PRO A 1 100 ? 19.504 4.935 -7.098 1.00 0.00 100 PRO A C 2
ATOM 2848 O O . PRO A 1 100 ? 20.228 5.498 -7.920 1.00 0.00 100 PRO A O 2
ATOM 2859 N N . VAL A 1 101 ? 19.520 5.226 -5.801 1.00 0.00 101 VAL A N 2
ATOM 2860 C CA . VAL A 1 101 ? 20.411 6.244 -5.257 1.00 0.00 101 VAL A CA 2
ATOM 2861 C C . VAL A 1 101 ? 21.773 5.655 -4.911 1.00 0.00 101 VAL A C 2
ATOM 2862 O O . VAL A 1 101 ? 22.692 6.376 -4.522 1.00 0.00 101 VAL A O 2
ATOM 2875 N N . GLY A 1 1 ? -14.045 10.409 -20.987 1.00 0.00 1 GLY A N 3
ATOM 2876 C CA . GLY A 1 1 ? -14.158 9.867 -22.329 1.00 0.00 1 GLY A CA 3
ATOM 2877 C C . GLY A 1 1 ? -12.988 10.254 -23.211 1.00 0.00 1 GLY A C 3
ATOM 2878 O O . GLY A 1 1 ? -13.081 11.193 -24.001 1.00 0.00 1 GLY A O 3
ATOM 2882 N N . SER A 1 2 ? -11.881 9.530 -23.075 1.00 0.00 2 SER A N 3
ATOM 2883 C CA . SER A 1 2 ? -10.685 9.807 -23.862 1.00 0.00 2 SER A CA 3
ATOM 2884 C C . SER A 1 2 ? -9.835 8.550 -24.018 1.00 0.00 2 SER A C 3
ATOM 2885 O O . SER A 1 2 ? -9.533 7.866 -23.040 1.00 0.00 2 SER A O 3
ATOM 2893 N N . SER A 1 3 ? -9.452 8.251 -25.255 1.00 0.00 3 SER A N 3
ATOM 2894 C CA . SER A 1 3 ? -8.640 7.075 -25.541 1.00 0.00 3 SER A CA 3
ATOM 2895 C C . SER A 1 3 ? -7.163 7.359 -25.284 1.00 0.00 3 SER A C 3
ATOM 2896 O O . SER A 1 3 ? -6.404 7.645 -26.209 1.00 0.00 3 SER A O 3
ATOM 2904 N N . GLY A 1 4 ? -6.762 7.277 -24.019 1.00 0.00 4 GLY A N 3
ATOM 2905 C CA . GLY A 1 4 ? -5.379 7.528 -23.661 1.00 0.00 4 GLY A CA 3
ATOM 2906 C C . GLY A 1 4 ? -5.246 8.463 -22.476 1.00 0.00 4 GLY A C 3
ATOM 2907 O O . GLY A 1 4 ? -5.758 8.179 -21.392 1.00 0.00 4 GLY A O 3
ATOM 2911 N N . SER A 1 5 ? -4.557 9.581 -22.679 1.00 0.00 5 SER A N 3
ATOM 2912 C CA . SER A 1 5 ? -4.354 10.559 -21.617 1.00 0.00 5 SER A CA 3
ATOM 2913 C C . SER A 1 5 ? -3.698 9.911 -20.401 1.00 0.00 5 SER A C 3
ATOM 2914 O O . SER A 1 5 ? -4.069 10.189 -19.260 1.00 0.00 5 SER A O 3
ATOM 2922 N N . SER A 1 6 ? -2.721 9.047 -20.654 1.00 0.00 6 SER A N 3
ATOM 2923 C CA . SER A 1 6 ? -2.014 8.356 -19.582 1.00 0.00 6 SER A CA 3
ATOM 2924 C C . SER A 1 6 ? -0.505 8.416 -19.798 1.00 0.00 6 SER A C 3
ATOM 2925 O O . SER A 1 6 ? -0.029 8.414 -20.932 1.00 0.00 6 SER A O 3
ATOM 2933 N N . GLY A 1 7 ? 0.242 8.471 -18.700 1.00 0.00 7 GLY A N 3
ATOM 2934 C CA . GLY A 1 7 ? 1.689 8.531 -18.790 1.00 0.00 7 GLY A CA 3
ATOM 2935 C C . GLY A 1 7 ? 2.338 8.887 -17.467 1.00 0.00 7 GLY A C 3
ATOM 2936 O O . GLY A 1 7 ? 3.042 9.892 -17.363 1.00 0.00 7 GLY A O 3
ATOM 2940 N N . ASP A 1 8 ? 2.100 8.063 -16.452 1.00 0.00 8 ASP A N 3
ATOM 2941 C CA . ASP A 1 8 ? 2.666 8.296 -15.129 1.00 0.00 8 ASP A CA 3
ATOM 2942 C C . ASP A 1 8 ? 3.476 7.090 -14.664 1.00 0.00 8 ASP A C 3
ATOM 2943 O O . ASP A 1 8 ? 3.078 5.945 -14.872 1.00 0.00 8 ASP A O 3
ATOM 2952 N N . ASN A 1 9 ? 4.616 7.356 -14.034 1.00 0.00 9 ASN A N 3
ATOM 2953 C CA . ASN A 1 9 ? 5.483 6.292 -13.541 1.00 0.00 9 ASN A CA 3
ATOM 2954 C C . ASN A 1 9 ? 4.822 5.541 -12.389 1.00 0.00 9 ASN A C 3
ATOM 2955 O O . ASN A 1 9 ? 5.124 5.786 -11.220 1.00 0.00 9 ASN A O 3
ATOM 2966 N N . CYS A 1 10 ? 3.919 4.627 -12.727 1.00 0.00 10 CYS A N 3
ATOM 2967 C CA . CYS A 1 10 ? 3.214 3.840 -11.721 1.00 0.00 10 CYS A CA 3
ATOM 2968 C C . CYS A 1 10 ? 3.754 2.414 -11.669 1.00 0.00 10 CYS A C 3
ATOM 2969 O O . CYS A 1 10 ? 4.337 1.925 -12.638 1.00 0.00 10 CYS A O 3
ATOM 2977 N N . ARG A 1 11 ? 3.558 1.753 -10.533 1.00 0.00 11 ARG A N 3
ATOM 2978 C CA . ARG A 1 11 ? 4.028 0.385 -10.355 1.00 0.00 11 ARG A CA 3
ATOM 2979 C C . ARG A 1 11 ? 2.868 -0.549 -10.019 1.00 0.00 11 ARG A C 3
ATOM 2980 O O . ARG A 1 11 ? 1.920 -0.156 -9.340 1.00 0.00 11 ARG A O 3
ATOM 3001 N N . GLU A 1 12 ? 2.952 -1.785 -10.499 1.00 0.00 12 GLU A N 3
ATOM 3002 C CA . GLU A 1 12 ? 1.909 -2.773 -10.251 1.00 0.00 12 GLU A CA 3
ATOM 3003 C C . GLU A 1 12 ? 2.511 -4.091 -9.772 1.00 0.00 12 GLU A C 3
ATOM 3004 O O . GLU A 1 12 ? 3.068 -4.855 -10.561 1.00 0.00 12 GLU A O 3
ATOM 3016 N N . VAL A 1 13 ? 2.394 -4.352 -8.474 1.00 0.00 13 VAL A N 3
ATOM 3017 C CA . VAL A 1 13 ? 2.926 -5.577 -7.889 1.00 0.00 13 VAL A CA 3
ATOM 3018 C C . VAL A 1 13 ? 1.809 -6.441 -7.315 1.00 0.00 13 VAL A C 3
ATOM 3019 O O . VAL A 1 13 ? 1.197 -6.093 -6.304 1.00 0.00 13 VAL A O 3
ATOM 3032 N N . HIS A 1 14 ? 1.548 -7.571 -7.965 1.00 0.00 14 HIS A N 3
ATOM 3033 C CA . HIS A 1 14 ? 0.504 -8.487 -7.519 1.00 0.00 14 HIS A CA 3
ATOM 3034 C C . HIS A 1 14 ? 1.031 -9.424 -6.436 1.00 0.00 14 HIS A C 3
ATOM 3035 O O . HIS A 1 14 ? 2.214 -9.766 -6.418 1.00 0.00 14 HIS A O 3
ATOM 3049 N N . LEU A 1 15 ? 0.146 -9.834 -5.534 1.00 0.00 15 LEU A N 3
ATOM 3050 C CA . LEU A 1 15 ? 0.522 -10.731 -4.447 1.00 0.00 15 LEU A CA 3
ATOM 3051 C C . LEU A 1 15 ? -0.480 -11.873 -4.312 1.00 0.00 15 LEU A C 3
ATOM 3052 O O . LEU A 1 15 ? -1.588 -11.805 -4.844 1.00 0.00 15 LEU A O 3
ATOM 3068 N N . GLU A 1 16 ? -0.084 -12.921 -3.596 1.00 0.00 16 GLU A N 3
ATOM 3069 C CA . GLU A 1 16 ? -0.949 -14.076 -3.390 1.00 0.00 16 GLU A CA 3
ATOM 3070 C C . GLU A 1 16 ? -1.051 -14.423 -1.908 1.00 0.00 16 GLU A C 3
ATOM 3071 O O . GLU A 1 16 ? -0.105 -14.938 -1.312 1.00 0.00 16 GLU A O 3
ATOM 3083 N N . LYS A 1 17 ? -2.206 -14.136 -1.317 1.00 0.00 17 LYS A N 3
ATOM 3084 C CA . LYS A 1 17 ? -2.434 -14.417 0.095 1.00 0.00 17 LYS A CA 3
ATOM 3085 C C . LYS A 1 17 ? -3.453 -15.538 0.269 1.00 0.00 17 LYS A C 3
ATOM 3086 O O . LYS A 1 17 ? -4.032 -16.020 -0.705 1.00 0.00 17 LYS A O 3
ATOM 3105 N N . ARG A 1 18 ? -3.669 -15.948 1.515 1.00 0.00 18 ARG A N 3
ATOM 3106 C CA . ARG A 1 18 ? -4.618 -17.013 1.816 1.00 0.00 18 ARG A CA 3
ATOM 3107 C C . ARG A 1 18 ? -5.875 -16.450 2.473 1.00 0.00 18 ARG A C 3
ATOM 3108 O O . ARG A 1 18 ? -5.796 -15.628 3.386 1.00 0.00 18 ARG A O 3
ATOM 3129 N N . ARG A 1 19 ? -7.034 -16.899 2.002 1.00 0.00 19 ARG A N 3
ATOM 3130 C CA . ARG A 1 19 ? -8.308 -16.439 2.543 1.00 0.00 19 ARG A CA 3
ATOM 3131 C C . ARG A 1 19 ? -8.251 -16.346 4.064 1.00 0.00 19 ARG A C 3
ATOM 3132 O O . ARG A 1 19 ? -8.027 -17.343 4.750 1.00 0.00 19 ARG A O 3
ATOM 3153 N N . GLY A 1 20 ? -8.454 -15.140 4.586 1.00 0.00 20 GLY A N 3
ATOM 3154 C CA . GLY A 1 20 ? -8.421 -14.938 6.023 1.00 0.00 20 GLY A CA 3
ATOM 3155 C C . GLY A 1 20 ? -7.007 -14.846 6.563 1.00 0.00 20 GLY A C 3
ATOM 3156 O O . GLY A 1 20 ? -6.763 -15.137 7.733 1.00 0.00 20 GLY A O 3
ATOM 3160 N N . GLU A 1 21 ? -6.074 -14.441 5.708 1.00 0.00 21 GLU A N 3
ATOM 3161 C CA . GLU A 1 21 ? -4.677 -14.314 6.106 1.00 0.00 21 GLU A CA 3
ATOM 3162 C C . GLU A 1 21 ? -4.250 -12.849 6.132 1.00 0.00 21 GLU A C 3
ATOM 3163 O O . GLU A 1 21 ? -4.064 -12.226 5.087 1.00 0.00 21 GLU A O 3
ATOM 3175 N N . GLY A 1 22 ? -4.096 -12.305 7.336 1.00 0.00 22 GLY A N 3
ATOM 3176 C CA . GLY A 1 22 ? -3.693 -10.918 7.476 1.00 0.00 22 GLY A CA 3
ATOM 3177 C C . GLY A 1 22 ? -2.680 -10.499 6.429 1.00 0.00 22 GLY A C 3
ATOM 3178 O O . GLY A 1 22 ? -1.617 -11.108 6.304 1.00 0.00 22 GLY A O 3
ATOM 3182 N N . LEU A 1 23 ? -3.010 -9.458 5.672 1.00 0.00 23 LEU A N 3
ATOM 3183 C CA . LEU A 1 23 ? -2.122 -8.959 4.628 1.00 0.00 23 LEU A CA 3
ATOM 3184 C C . LEU A 1 23 ? -0.681 -8.895 5.124 1.00 0.00 23 LEU A C 3
ATOM 3185 O O . LEU A 1 23 ? 0.258 -9.145 4.369 1.00 0.00 23 LEU A O 3
ATOM 3201 N N . GLY A 1 24 ? -0.513 -8.558 6.400 1.00 0.00 24 GLY A N 3
ATOM 3202 C CA . GLY A 1 24 ? 0.816 -8.469 6.975 1.00 0.00 24 GLY A CA 3
ATOM 3203 C C . GLY A 1 24 ? 1.570 -7.241 6.505 1.00 0.00 24 GLY A C 3
ATOM 3204 O O . GLY A 1 24 ? 2.634 -7.352 5.897 1.00 0.00 24 GLY A O 3
ATOM 3208 N N . VAL A 1 25 ? 1.016 -6.065 6.786 1.00 0.00 25 VAL A N 3
ATOM 3209 C CA . VAL A 1 25 ? 1.643 -4.811 6.387 1.00 0.00 25 VAL A CA 3
ATOM 3210 C C . VAL A 1 25 ? 1.402 -3.722 7.427 1.00 0.00 25 VAL A C 3
ATOM 3211 O O . VAL A 1 25 ? 0.263 -3.456 7.810 1.00 0.00 25 VAL A O 3
ATOM 3224 N N . ALA A 1 26 ? 2.482 -3.094 7.879 1.00 0.00 26 ALA A N 3
ATOM 3225 C CA . ALA A 1 26 ? 2.389 -2.031 8.872 1.00 0.00 26 ALA A CA 3
ATOM 3226 C C . ALA A 1 26 ? 2.590 -0.662 8.232 1.00 0.00 26 ALA A C 3
ATOM 3227 O O . ALA A 1 26 ? 3.699 -0.313 7.823 1.00 0.00 26 ALA A O 3
ATOM 3234 N N . LEU A 1 27 ? 1.513 0.111 8.148 1.00 0.00 27 LEU A N 3
ATOM 3235 C CA . LEU A 1 27 ? 1.572 1.443 7.556 1.00 0.00 27 LEU A CA 3
ATOM 3236 C C . LEU A 1 27 ? 1.520 2.521 8.635 1.00 0.00 27 LEU A C 3
ATOM 3237 O O . LEU A 1 27 ? 1.302 2.227 9.810 1.00 0.00 27 LEU A O 3
ATOM 3253 N N . VAL A 1 28 ? 1.720 3.770 8.226 1.00 0.00 28 VAL A N 3
ATOM 3254 C CA . VAL A 1 28 ? 1.693 4.892 9.157 1.00 0.00 28 VAL A CA 3
ATOM 3255 C C . VAL A 1 28 ? 1.236 6.170 8.463 1.00 0.00 28 VAL A C 3
ATOM 3256 O O . VAL A 1 28 ? 0.889 6.157 7.283 1.00 0.00 28 VAL A O 3
ATOM 3269 N N . GLU A 1 29 ? 1.238 7.273 9.205 1.00 0.00 29 GLU A N 3
ATOM 3270 C CA . GLU A 1 29 ? 0.823 8.560 8.661 1.00 0.00 29 GLU A CA 3
ATOM 3271 C C . GLU A 1 29 ? 2.020 9.330 8.111 1.00 0.00 29 GLU A C 3
ATOM 3272 O O . GLU A 1 29 ? 3.064 9.421 8.758 1.00 0.00 29 GLU A O 3
ATOM 3284 N N . SER A 1 30 ? 1.862 9.883 6.912 1.00 0.00 30 SER A N 3
ATOM 3285 C CA . SER A 1 30 ? 2.930 10.641 6.273 1.00 0.00 30 SER A CA 3
ATOM 3286 C C . SER A 1 30 ? 2.421 11.996 5.790 1.00 0.00 30 SER A C 3
ATOM 3287 O O . SER A 1 30 ? 1.274 12.364 6.037 1.00 0.00 30 SER A O 3
ATOM 3295 N N . GLY A 1 31 ? 3.285 12.735 5.100 1.00 0.00 31 GLY A N 3
ATOM 3296 C CA . GLY A 1 31 ? 2.906 14.041 4.594 1.00 0.00 31 GLY A CA 3
ATOM 3297 C C . GLY A 1 31 ? 3.926 15.111 4.928 1.00 0.00 31 GLY A C 3
ATOM 3298 O O . GLY A 1 31 ? 3.568 16.202 5.370 1.00 0.00 31 GLY A O 3
ATOM 3302 N N . TRP A 1 32 ? 5.199 14.797 4.719 1.00 0.00 32 TRP A N 3
ATOM 3303 C CA . TRP A 1 32 ? 6.275 15.740 5.003 1.00 0.00 32 TRP A CA 3
ATOM 3304 C C . TRP A 1 32 ? 5.905 17.144 4.537 1.00 0.00 32 TRP A C 3
ATOM 3305 O O . TRP A 1 32 ? 5.760 18.059 5.348 1.00 0.00 32 TRP A O 3
ATOM 3326 N N . GLY A 1 33 ? 5.753 17.308 3.227 1.00 0.00 33 GLY A N 3
ATOM 3327 C CA . GLY A 1 33 ? 5.401 18.604 2.677 1.00 0.00 33 GLY A CA 3
ATOM 3328 C C . GLY A 1 33 ? 4.275 18.519 1.666 1.00 0.00 33 GLY A C 3
ATOM 3329 O O . GLY A 1 33 ? 4.390 19.033 0.554 1.00 0.00 33 GLY A O 3
ATOM 3333 N N . SER A 1 34 ? 3.183 17.866 2.052 1.00 0.00 34 SER A N 3
ATOM 3334 C CA . SER A 1 34 ? 2.034 17.710 1.169 1.00 0.00 34 SER A CA 3
ATOM 3335 C C . SER A 1 34 ? 0.731 17.945 1.928 1.00 0.00 34 SER A C 3
ATOM 3336 O O . SER A 1 34 ? 0.557 17.469 3.050 1.00 0.00 34 SER A O 3
ATOM 3344 N N . LEU A 1 35 ? -0.183 18.682 1.306 1.00 0.00 35 LEU A N 3
ATOM 3345 C CA . LEU A 1 35 ? -1.472 18.981 1.921 1.00 0.00 35 LEU A CA 3
ATOM 3346 C C . LEU A 1 35 ? -2.134 17.710 2.443 1.00 0.00 35 LEU A C 3
ATOM 3347 O O . LEU A 1 35 ? -2.646 17.679 3.563 1.00 0.00 35 LEU A O 3
ATOM 3363 N N . LEU A 1 36 ? -2.119 16.663 1.626 1.00 0.00 36 LEU A N 3
ATOM 3364 C CA . LEU A 1 36 ? -2.716 15.387 2.006 1.00 0.00 36 LEU A CA 3
ATOM 3365 C C . LEU A 1 36 ? -1.639 14.349 2.303 1.00 0.00 36 LEU A C 3
ATOM 3366 O O . LEU A 1 36 ? -0.589 14.307 1.662 1.00 0.00 36 LEU A O 3
ATOM 3382 N N . PRO A 1 37 ? -1.905 13.488 3.297 1.00 0.00 37 PRO A N 3
ATOM 3383 C CA . PRO A 1 37 ? -0.972 12.432 3.700 1.00 0.00 37 PRO A CA 3
ATOM 3384 C C . PRO A 1 37 ? -0.851 11.333 2.649 1.00 0.00 37 PRO A C 3
ATOM 3385 O O . PRO A 1 37 ? -1.578 11.328 1.654 1.00 0.00 37 PRO A O 3
ATOM 3396 N N . THR A 1 38 ? 0.071 10.403 2.875 1.00 0.00 38 THR A N 3
ATOM 3397 C CA . THR A 1 38 ? 0.288 9.300 1.947 1.00 0.00 38 THR A CA 3
ATOM 3398 C C . THR A 1 38 ? 0.438 7.978 2.691 1.00 0.00 38 THR A C 3
ATOM 3399 O O . THR A 1 38 ? 0.754 7.956 3.880 1.00 0.00 38 THR A O 3
ATOM 3410 N N . ALA A 1 39 ? 0.210 6.876 1.982 1.00 0.00 39 ALA A N 3
ATOM 3411 C CA . ALA A 1 39 ? 0.323 5.550 2.575 1.00 0.00 39 ALA A CA 3
ATOM 3412 C C . ALA A 1 39 ? 1.761 5.046 2.524 1.00 0.00 39 ALA A C 3
ATOM 3413 O O . ALA A 1 39 ? 2.253 4.647 1.469 1.00 0.00 39 ALA A O 3
ATOM 3420 N N . VAL A 1 40 ? 2.432 5.068 3.672 1.00 0.00 40 VAL A N 3
ATOM 3421 C CA . VAL A 1 40 ? 3.814 4.613 3.758 1.00 0.00 40 VAL A CA 3
ATOM 3422 C C . VAL A 1 40 ? 3.937 3.398 4.670 1.00 0.00 40 VAL A C 3
ATOM 3423 O O . VAL A 1 40 ? 3.314 3.340 5.731 1.00 0.00 40 VAL A O 3
ATOM 3436 N N . ILE A 1 41 ? 4.744 2.429 4.251 1.00 0.00 41 ILE A N 3
ATOM 3437 C CA . ILE A 1 41 ? 4.950 1.216 5.032 1.00 0.00 41 ILE A CA 3
ATOM 3438 C C . ILE A 1 41 ? 5.956 1.448 6.154 1.00 0.00 41 ILE A C 3
ATOM 3439 O O . ILE A 1 41 ? 7.146 1.639 5.905 1.00 0.00 41 ILE A O 3
ATOM 3455 N N . ALA A 1 42 ? 5.470 1.427 7.390 1.00 0.00 42 ALA A N 3
ATOM 3456 C CA . ALA A 1 42 ? 6.327 1.631 8.552 1.00 0.00 42 ALA A CA 3
ATOM 3457 C C . ALA A 1 42 ? 7.116 0.369 8.880 1.00 0.00 42 ALA A C 3
ATOM 3458 O O . ALA A 1 42 ? 8.306 0.432 9.188 1.00 0.00 42 ALA A O 3
ATOM 3465 N N . ASN A 1 43 ? 6.446 -0.777 8.813 1.00 0.00 43 ASN A N 3
ATOM 3466 C CA . ASN A 1 43 ? 7.086 -2.055 9.105 1.00 0.00 43 ASN A CA 3
ATOM 3467 C C . ASN A 1 43 ? 6.419 -3.187 8.330 1.00 0.00 43 ASN A C 3
ATOM 3468 O O . ASN A 1 43 ? 5.263 -3.076 7.919 1.00 0.00 43 ASN A O 3
ATOM 3479 N N . LEU A 1 44 ? 7.154 -4.275 8.133 1.00 0.00 44 LEU A N 3
ATOM 3480 C CA . LEU A 1 44 ? 6.635 -5.429 7.408 1.00 0.00 44 LEU A CA 3
ATOM 3481 C C . LEU A 1 44 ? 7.012 -6.730 8.110 1.00 0.00 44 LEU A C 3
ATOM 3482 O O . LEU A 1 44 ? 8.107 -6.855 8.661 1.00 0.00 44 LEU A O 3
ATOM 3498 N N . LEU A 1 45 ? 6.101 -7.696 8.084 1.00 0.00 45 LEU A N 3
ATOM 3499 C CA . LEU A 1 45 ? 6.339 -8.989 8.716 1.00 0.00 45 LEU A CA 3
ATOM 3500 C C . LEU A 1 45 ? 7.046 -9.942 7.757 1.00 0.00 45 LEU A C 3
ATOM 3501 O O . LEU A 1 45 ? 6.418 -10.533 6.878 1.00 0.00 45 LEU A O 3
ATOM 3517 N N . HIS A 1 46 ? 8.355 -10.088 7.934 1.00 0.00 46 HIS A N 3
ATOM 3518 C CA . HIS A 1 46 ? 9.147 -10.972 7.086 1.00 0.00 46 HIS A CA 3
ATOM 3519 C C . HIS A 1 46 ? 8.491 -12.345 6.970 1.00 0.00 46 HIS A C 3
ATOM 3520 O O . HIS A 1 46 ? 8.627 -13.187 7.857 1.00 0.00 46 HIS A O 3
ATOM 3534 N N . GLY A 1 47 ? 7.777 -12.563 5.870 1.00 0.00 47 GLY A N 3
ATOM 3535 C CA . GLY A 1 47 ? 7.109 -13.834 5.658 1.00 0.00 47 GLY A CA 3
ATOM 3536 C C . GLY A 1 47 ? 5.680 -13.666 5.182 1.00 0.00 47 GLY A C 3
ATOM 3537 O O . GLY A 1 47 ? 5.037 -14.632 4.772 1.00 0.00 47 GLY A O 3
ATOM 3541 N N . GLY A 1 48 ? 5.180 -12.436 5.237 1.00 0.00 48 GLY A N 3
ATOM 3542 C CA . GLY A 1 48 ? 3.820 -12.168 4.807 1.00 0.00 48 GLY A CA 3
ATOM 3543 C C . GLY A 1 48 ? 3.649 -12.304 3.307 1.00 0.00 48 GLY A C 3
ATOM 3544 O O . GLY A 1 48 ? 4.616 -12.469 2.563 1.00 0.00 48 GLY A O 3
ATOM 3548 N N . PRO A 1 49 ? 2.392 -12.238 2.843 1.00 0.00 49 PRO A N 3
ATOM 3549 C CA . PRO A 1 49 ? 2.068 -12.354 1.418 1.00 0.00 49 PRO A CA 3
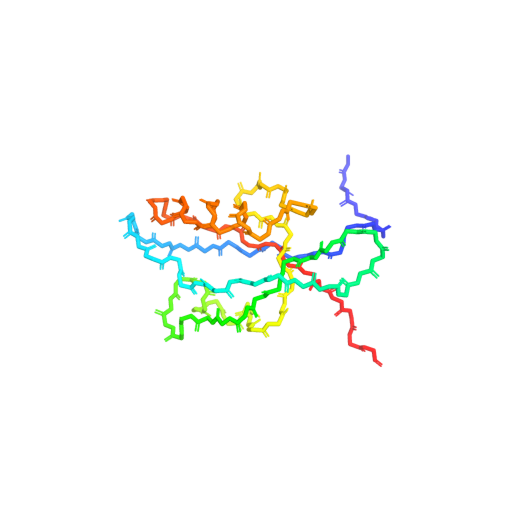ATOM 3550 C C . PRO A 1 49 ? 2.532 -11.143 0.617 1.00 0.00 49 PRO A C 3
ATOM 3551 O O . PRO A 1 49 ? 2.745 -11.231 -0.592 1.00 0.00 49 PRO A O 3
ATOM 3562 N N . ALA A 1 50 ? 2.688 -10.013 1.299 1.00 0.00 50 ALA A N 3
ATOM 3563 C CA . ALA A 1 50 ? 3.130 -8.784 0.650 1.00 0.00 50 ALA A CA 3
ATOM 3564 C C . ALA A 1 50 ? 4.645 -8.630 0.741 1.00 0.00 50 ALA A C 3
ATOM 3565 O O . ALA A 1 50 ? 5.273 -8.057 -0.149 1.00 0.00 50 ALA A O 3
ATOM 3572 N N . GLU A 1 51 ? 5.224 -9.144 1.821 1.00 0.00 51 GLU A N 3
ATOM 3573 C CA . GLU A 1 51 ? 6.665 -9.061 2.027 1.00 0.00 51 GLU A CA 3
ATOM 3574 C C . GLU A 1 51 ? 7.386 -10.184 1.286 1.00 0.00 51 GLU A C 3
ATOM 3575 O O . GLU A 1 51 ? 8.457 -9.977 0.715 1.00 0.00 51 GLU A O 3
ATOM 3587 N N . ARG A 1 52 ? 6.791 -11.372 1.301 1.00 0.00 52 ARG A N 3
ATOM 3588 C CA . ARG A 1 52 ? 7.377 -12.528 0.633 1.00 0.00 52 ARG A CA 3
ATOM 3589 C C . ARG A 1 52 ? 7.937 -12.141 -0.732 1.00 0.00 52 ARG A C 3
ATOM 3590 O O . ARG A 1 52 ? 9.027 -12.570 -1.111 1.00 0.00 52 ARG A O 3
ATOM 3611 N N . SER A 1 53 ? 7.184 -11.328 -1.466 1.00 0.00 53 SER A N 3
ATOM 3612 C CA . SER A 1 53 ? 7.603 -10.886 -2.791 1.00 0.00 53 SER A CA 3
ATOM 3613 C C . SER A 1 53 ? 9.069 -10.463 -2.784 1.00 0.00 53 SER A C 3
ATOM 3614 O O . SER A 1 53 ? 9.831 -10.809 -3.685 1.00 0.00 53 SER A O 3
ATOM 3622 N N . GLY A 1 54 ? 9.456 -9.709 -1.759 1.00 0.00 54 GLY A N 3
ATOM 3623 C CA . GLY A 1 54 ? 10.828 -9.249 -1.653 1.00 0.00 54 GLY A CA 3
ATOM 3624 C C . GLY A 1 54 ? 11.027 -7.872 -2.254 1.00 0.00 54 GLY A C 3
ATOM 3625 O O . GLY A 1 54 ? 11.838 -7.086 -1.767 1.00 0.00 54 GLY A O 3
ATOM 3629 N N . ALA A 1 55 ? 10.285 -7.580 -3.318 1.00 0.00 55 ALA A N 3
ATOM 3630 C CA . ALA A 1 55 ? 10.383 -6.289 -3.986 1.00 0.00 55 ALA A CA 3
ATOM 3631 C C . ALA A 1 55 ? 9.766 -5.183 -3.137 1.00 0.00 55 ALA A C 3
ATOM 3632 O O . ALA A 1 55 ? 10.209 -4.034 -3.178 1.00 0.00 55 ALA A O 3
ATOM 3639 N N . LEU A 1 56 ? 8.742 -5.535 -2.368 1.00 0.00 56 LEU A N 3
ATOM 3640 C CA . LEU A 1 56 ? 8.064 -4.571 -1.508 1.00 0.00 56 LEU A CA 3
ATOM 3641 C C . LEU A 1 56 ? 8.707 -4.527 -0.126 1.00 0.00 56 LEU A C 3
ATOM 3642 O O . LEU A 1 56 ? 8.653 -5.500 0.626 1.00 0.00 56 LEU A O 3
ATOM 3658 N N . SER A 1 57 ? 9.313 -3.391 0.203 1.00 0.00 57 SER A N 3
ATOM 3659 C CA . SER A 1 57 ? 9.968 -3.220 1.495 1.00 0.00 57 SER A CA 3
ATOM 3660 C C . SER A 1 57 ? 9.541 -1.911 2.152 1.00 0.00 57 SER A C 3
ATOM 3661 O O . SER A 1 57 ? 8.924 -1.057 1.515 1.00 0.00 57 SER A O 3
ATOM 3669 N N . ILE A 1 58 ? 9.873 -1.762 3.430 1.00 0.00 58 ILE A N 3
ATOM 3670 C CA . ILE A 1 58 ? 9.525 -0.558 4.173 1.00 0.00 58 ILE A CA 3
ATOM 3671 C C . ILE A 1 58 ? 9.891 0.698 3.389 1.00 0.00 58 ILE A C 3
ATOM 3672 O O . ILE A 1 58 ? 10.992 0.806 2.849 1.00 0.00 58 ILE A O 3
ATOM 3688 N N . GLY A 1 59 ? 8.961 1.646 3.331 1.00 0.00 59 GLY A N 3
ATOM 3689 C CA . GLY A 1 59 ? 9.206 2.883 2.612 1.00 0.00 59 GLY A CA 3
ATOM 3690 C C . GLY A 1 59 ? 8.262 3.069 1.441 1.00 0.00 59 GLY A C 3
ATOM 3691 O O . GLY A 1 59 ? 7.598 4.099 1.327 1.00 0.00 59 GLY A O 3
ATOM 3695 N N . ASP A 1 60 ? 8.202 2.070 0.567 1.00 0.00 60 ASP A N 3
ATOM 3696 C CA . ASP A 1 60 ? 7.333 2.128 -0.603 1.00 0.00 60 ASP A CA 3
ATOM 3697 C C . ASP A 1 60 ? 5.987 2.754 -0.249 1.00 0.00 60 ASP A C 3
ATOM 3698 O O . ASP A 1 60 ? 5.332 2.340 0.707 1.00 0.00 60 ASP A O 3
ATOM 3707 N N . ARG A 1 61 ? 5.582 3.753 -1.026 1.00 0.00 61 ARG A N 3
ATOM 3708 C CA . ARG A 1 61 ? 4.316 4.437 -0.793 1.00 0.00 61 ARG A CA 3
ATOM 3709 C C . ARG A 1 61 ? 3.207 3.835 -1.652 1.00 0.00 61 ARG A C 3
ATOM 3710 O O . ARG A 1 61 ? 3.383 3.621 -2.852 1.00 0.00 61 ARG A O 3
ATOM 3731 N N . LEU A 1 62 ? 2.065 3.564 -1.029 1.00 0.00 62 LEU A N 3
ATOM 3732 C CA . LEU A 1 62 ? 0.927 2.986 -1.735 1.00 0.00 62 LEU A CA 3
ATOM 3733 C C . LEU A 1 62 ? -0.086 4.063 -2.108 1.00 0.00 62 LEU A C 3
ATOM 3734 O O . LEU A 1 62 ? -0.321 5.001 -1.345 1.00 0.00 62 LEU A O 3
ATOM 3750 N N . THR A 1 63 ? -0.686 3.922 -3.286 1.00 0.00 63 THR A N 3
ATOM 3751 C CA . THR A 1 63 ? -1.675 4.882 -3.760 1.00 0.00 63 THR A CA 3
ATOM 3752 C C . THR A 1 63 ? -3.055 4.242 -3.868 1.00 0.00 63 THR A C 3
ATOM 3753 O O . THR A 1 63 ? -4.063 4.855 -3.517 1.00 0.00 63 THR A O 3
ATOM 3764 N N . ALA A 1 64 ? -3.092 3.006 -4.354 1.00 0.00 64 ALA A N 3
ATOM 3765 C CA . ALA A 1 64 ? -4.348 2.282 -4.505 1.00 0.00 64 ALA A CA 3
ATOM 3766 C C . ALA A 1 64 ? -4.162 0.795 -4.223 1.00 0.00 64 ALA A C 3
ATOM 3767 O O . ALA A 1 64 ? -3.041 0.287 -4.235 1.00 0.00 64 ALA A O 3
ATOM 3774 N N . ILE A 1 65 ? -5.268 0.103 -3.968 1.00 0.00 65 ILE A N 3
ATOM 3775 C CA . ILE A 1 65 ? -5.225 -1.326 -3.684 1.00 0.00 65 ILE A CA 3
ATOM 3776 C C . ILE A 1 65 ? -6.033 -2.115 -4.709 1.00 0.00 65 ILE A C 3
ATOM 3777 O O . ILE A 1 65 ? -7.261 -2.146 -4.655 1.00 0.00 65 ILE A O 3
ATOM 3793 N N . ASN A 1 66 ? -5.333 -2.753 -5.641 1.00 0.00 66 ASN A N 3
ATOM 3794 C CA . ASN A 1 66 ? -5.985 -3.544 -6.679 1.00 0.00 66 ASN A CA 3
ATOM 3795 C C . ASN A 1 66 ? -7.159 -2.783 -7.286 1.00 0.00 66 ASN A C 3
ATOM 3796 O O . ASN A 1 66 ? -8.106 -3.382 -7.793 1.00 0.00 66 ASN A O 3
ATOM 3807 N N . GLY A 1 67 ? -7.088 -1.456 -7.232 1.00 0.00 67 GLY A N 3
ATOM 3808 C CA . GLY A 1 67 ? -8.151 -0.633 -7.781 1.00 0.00 67 GLY A CA 3
ATOM 3809 C C . GLY A 1 67 ? -8.646 0.407 -6.796 1.00 0.00 67 GLY A C 3
ATOM 3810 O O . GLY A 1 67 ? -9.017 1.515 -7.186 1.00 0.00 67 GLY A O 3
ATOM 3814 N N . THR A 1 68 ? -8.654 0.051 -5.516 1.00 0.00 68 THR A N 3
ATOM 3815 C CA . THR A 1 68 ? -9.111 0.961 -4.472 1.00 0.00 68 THR A CA 3
ATOM 3816 C C . THR A 1 68 ? -8.135 2.117 -4.285 1.00 0.00 68 THR A C 3
ATOM 3817 O O . THR A 1 68 ? -7.147 1.997 -3.560 1.00 0.00 68 THR A O 3
ATOM 3828 N N . SER A 1 69 ? -8.417 3.236 -4.944 1.00 0.00 69 SER A N 3
ATOM 3829 C CA . SER A 1 69 ? -7.562 4.413 -4.853 1.00 0.00 69 SER A CA 3
ATOM 3830 C C . SER A 1 69 ? -7.662 5.052 -3.471 1.00 0.00 69 SER A C 3
ATOM 3831 O O . SER A 1 69 ? -8.700 5.602 -3.102 1.00 0.00 69 SER A O 3
ATOM 3839 N N . LEU A 1 70 ? -6.575 4.974 -2.710 1.00 0.00 70 LEU A N 3
ATOM 3840 C CA . LEU A 1 70 ? -6.539 5.543 -1.367 1.00 0.00 70 LEU A CA 3
ATOM 3841 C C . LEU A 1 70 ? -5.938 6.945 -1.387 1.00 0.00 70 LEU A C 3
ATOM 3842 O O . LEU A 1 70 ? -6.308 7.802 -0.584 1.00 0.00 70 LEU A O 3
ATOM 3858 N N . VAL A 1 71 ? -5.011 7.173 -2.312 1.00 0.00 71 VAL A N 3
ATOM 3859 C CA . VAL A 1 71 ? -4.361 8.473 -2.438 1.00 0.00 71 VAL A CA 3
ATOM 3860 C C . VAL A 1 71 ? -5.348 9.607 -2.189 1.00 0.00 71 VAL A C 3
ATOM 3861 O O . VAL A 1 71 ? -6.192 9.908 -3.033 1.00 0.00 71 VAL A O 3
ATOM 3874 N N . GLY A 1 72 ? -5.237 10.236 -1.022 1.00 0.00 72 GLY A N 3
ATOM 3875 C CA . GLY A 1 72 ? -6.126 11.331 -0.682 1.00 0.00 72 GLY A CA 3
ATOM 3876 C C . GLY A 1 72 ? -7.050 10.992 0.471 1.00 0.00 72 GLY A C 3
ATOM 3877 O O . GLY A 1 72 ? -8.096 11.618 0.643 1.00 0.00 72 GLY A O 3
ATOM 3881 N N . LEU A 1 73 ? -6.664 9.996 1.262 1.00 0.00 73 LEU A N 3
ATOM 3882 C CA . LEU A 1 73 ? -7.467 9.573 2.404 1.00 0.00 73 LEU A CA 3
ATOM 3883 C C . LEU A 1 73 ? -6.600 9.414 3.650 1.00 0.00 73 LEU A C 3
ATOM 3884 O O . LEU A 1 73 ? -5.389 9.208 3.571 1.00 0.00 73 LEU A O 3
ATOM 3900 N N . PRO A 1 74 ? -7.234 9.511 4.828 1.00 0.00 74 PRO A N 3
ATOM 3901 C CA . PRO A 1 74 ? -6.540 9.379 6.113 1.00 0.00 74 PRO A CA 3
ATOM 3902 C C . PRO A 1 74 ? -6.068 7.953 6.373 1.00 0.00 74 PRO A C 3
ATOM 3903 O O . PRO A 1 74 ? -6.671 6.991 5.894 1.00 0.00 74 PRO A O 3
ATOM 3914 N N . LEU A 1 75 ? -4.987 7.822 7.133 1.00 0.00 75 LEU A N 3
ATOM 3915 C CA . LEU A 1 75 ? -4.434 6.511 7.458 1.00 0.00 75 LEU A CA 3
ATOM 3916 C C . LEU A 1 75 ? -5.541 5.528 7.823 1.00 0.00 75 LEU A C 3
ATOM 3917 O O . LEU A 1 75 ? -5.538 4.381 7.379 1.00 0.00 75 LEU A O 3
ATOM 3933 N N . ALA A 1 76 ? -6.489 5.987 8.635 1.00 0.00 76 ALA A N 3
ATOM 3934 C CA . ALA A 1 76 ? -7.604 5.149 9.056 1.00 0.00 76 ALA A CA 3
ATOM 3935 C C . ALA A 1 76 ? -8.204 4.397 7.873 1.00 0.00 76 ALA A C 3
ATOM 3936 O O . ALA A 1 76 ? -8.421 3.188 7.940 1.00 0.00 76 ALA A O 3
ATOM 3943 N N . ALA A 1 77 ? -8.470 5.121 6.791 1.00 0.00 77 ALA A N 3
ATOM 3944 C CA . ALA A 1 77 ? -9.043 4.521 5.592 1.00 0.00 77 ALA A CA 3
ATOM 3945 C C . ALA A 1 77 ? -8.180 3.370 5.088 1.00 0.00 77 ALA A C 3
ATOM 3946 O O . ALA A 1 77 ? -8.664 2.252 4.908 1.00 0.00 77 ALA A O 3
ATOM 3953 N N . CYS A 1 78 ? -6.902 3.650 4.861 1.00 0.00 78 CYS A N 3
ATOM 3954 C CA . CYS A 1 78 ? -5.971 2.637 4.376 1.00 0.00 78 CYS A CA 3
ATOM 3955 C C . CYS A 1 78 ? -5.855 1.485 5.368 1.00 0.00 78 CYS A C 3
ATOM 3956 O O . CYS A 1 78 ? -5.593 0.346 4.983 1.00 0.00 78 CYS A O 3
ATOM 3964 N N . GLN A 1 79 ? -6.050 1.791 6.647 1.00 0.00 79 GLN A N 3
ATOM 3965 C CA . GLN A 1 79 ? -5.965 0.781 7.695 1.00 0.00 79 GLN A CA 3
ATOM 3966 C C . GLN A 1 79 ? -7.186 -0.133 7.671 1.00 0.00 79 GLN A C 3
ATOM 3967 O O . GLN A 1 79 ? -7.089 -1.322 7.974 1.00 0.00 79 GLN A O 3
ATOM 3981 N N . ALA A 1 80 ? -8.334 0.431 7.310 1.00 0.00 80 ALA A N 3
ATOM 3982 C CA . ALA A 1 80 ? -9.573 -0.334 7.245 1.00 0.00 80 ALA A CA 3
ATOM 3983 C C . ALA A 1 80 ? -9.644 -1.157 5.962 1.00 0.00 80 ALA A C 3
ATOM 3984 O O . ALA A 1 80 ? -10.199 -2.255 5.948 1.00 0.00 80 ALA A O 3
ATOM 3991 N N . ALA A 1 81 ? -9.079 -0.617 4.887 1.00 0.00 81 ALA A N 3
ATOM 3992 C CA . ALA A 1 81 ? -9.078 -1.302 3.600 1.00 0.00 81 ALA A CA 3
ATOM 3993 C C . ALA A 1 81 ? -7.978 -2.358 3.542 1.00 0.00 81 ALA A C 3
ATOM 3994 O O . ALA A 1 81 ? -8.198 -3.472 3.066 1.00 0.00 81 ALA A O 3
ATOM 4001 N N . VAL A 1 82 ? -6.794 -2.000 4.028 1.00 0.00 82 VAL A N 3
ATOM 4002 C CA . VAL A 1 82 ? -5.660 -2.916 4.031 1.00 0.00 82 VAL A CA 3
ATOM 4003 C C . VAL A 1 82 ? -5.993 -4.199 4.784 1.00 0.00 82 VAL A C 3
ATOM 4004 O O . VAL A 1 82 ? -5.483 -5.272 4.459 1.00 0.00 82 VAL A O 3
ATOM 4017 N N . ARG A 1 83 ? -6.852 -4.082 5.791 1.00 0.00 83 ARG A N 3
ATOM 4018 C CA . ARG A 1 83 ? -7.252 -5.233 6.592 1.00 0.00 83 ARG A CA 3
ATOM 4019 C C . ARG A 1 83 ? -8.298 -6.067 5.859 1.00 0.00 83 ARG A C 3
ATOM 4020 O O . ARG A 1 83 ? -8.270 -7.297 5.908 1.00 0.00 83 ARG A O 3
ATOM 4041 N N . GLU A 1 84 ? -9.219 -5.390 5.180 1.00 0.00 84 GLU A N 3
ATOM 4042 C CA . GLU A 1 84 ? -10.275 -6.070 4.439 1.00 0.00 84 GLU A CA 3
ATOM 4043 C C . GLU A 1 84 ? -9.685 -7.055 3.433 1.00 0.00 84 GLU A C 3
ATOM 4044 O O . GLU A 1 84 ? -10.211 -8.151 3.239 1.00 0.00 84 GLU A O 3
ATOM 4056 N N . THR A 1 85 ? -8.589 -6.657 2.796 1.00 0.00 85 THR A N 3
ATOM 4057 C CA . THR A 1 85 ? -7.928 -7.502 1.810 1.00 0.00 85 THR A CA 3
ATOM 4058 C C . THR A 1 85 ? -7.585 -8.867 2.397 1.00 0.00 85 THR A C 3
ATOM 4059 O O . THR A 1 85 ? -7.269 -9.807 1.667 1.00 0.00 85 THR A O 3
ATOM 4070 N N . LYS A 1 86 ? -7.651 -8.970 3.720 1.00 0.00 86 LYS A N 3
ATOM 4071 C CA . LYS A 1 86 ? -7.350 -10.220 4.406 1.00 0.00 86 LYS A CA 3
ATOM 4072 C C . LYS A 1 86 ? -8.175 -11.368 3.833 1.00 0.00 86 LYS A C 3
ATOM 4073 O O . LYS A 1 86 ? -7.781 -12.531 3.919 1.00 0.00 86 LYS A O 3
ATOM 4092 N N . SER A 1 87 ? -9.320 -11.033 3.248 1.00 0.00 87 SER A N 3
ATOM 4093 C CA . SER A 1 87 ? -10.202 -12.036 2.662 1.00 0.00 87 SER A CA 3
ATOM 4094 C C . SER A 1 87 ? -9.681 -12.490 1.302 1.00 0.00 87 SER A C 3
ATOM 4095 O O . SER A 1 87 ? -9.295 -13.645 1.128 1.00 0.00 87 SER A O 3
ATOM 4103 N N . GLN A 1 88 ? -9.673 -11.571 0.342 1.00 0.00 88 GLN A N 3
ATOM 4104 C CA . GLN A 1 88 ? -9.200 -11.877 -1.003 1.00 0.00 88 GLN A CA 3
ATOM 4105 C C . GLN A 1 88 ? -7.812 -12.506 -0.962 1.00 0.00 88 GLN A C 3
ATOM 4106 O O . GLN A 1 88 ? -6.934 -12.055 -0.226 1.00 0.00 88 GLN A O 3
ATOM 4120 N N . THR A 1 89 ? -7.619 -13.554 -1.758 1.00 0.00 89 THR A N 3
ATOM 4121 C CA . THR A 1 89 ? -6.338 -14.247 -1.812 1.00 0.00 89 THR A CA 3
ATOM 4122 C C . THR A 1 89 ? -5.379 -13.558 -2.776 1.00 0.00 89 THR A C 3
ATOM 4123 O O . THR A 1 89 ? -4.266 -14.030 -3.003 1.00 0.00 89 THR A O 3
ATOM 4134 N N . SER A 1 90 ? -5.819 -12.437 -3.339 1.00 0.00 90 SER A N 3
ATOM 4135 C CA . SER A 1 90 ? -5.000 -11.683 -4.282 1.00 0.00 90 SER A CA 3
ATOM 4136 C C . SER A 1 90 ? -5.037 -10.192 -3.962 1.00 0.00 90 SER A C 3
ATOM 4137 O O . SER A 1 90 ? -6.093 -9.635 -3.662 1.00 0.00 90 SER A O 3
ATOM 4145 N N . VAL A 1 91 ? -3.874 -9.550 -4.028 1.00 0.00 91 VAL A N 3
ATOM 4146 C CA . VAL A 1 91 ? -3.772 -8.123 -3.747 1.00 0.00 91 VAL A CA 3
ATOM 4147 C C . VAL A 1 91 ? -2.704 -7.467 -4.616 1.00 0.00 91 VAL A C 3
ATOM 4148 O O . VAL A 1 91 ? -1.565 -7.932 -4.677 1.00 0.00 91 VAL A O 3
ATOM 4161 N N . THR A 1 92 ? -3.079 -6.383 -5.287 1.00 0.00 92 THR A N 3
ATOM 4162 C CA . THR A 1 92 ? -2.155 -5.662 -6.153 1.00 0.00 92 THR A CA 3
ATOM 4163 C C . THR A 1 92 ? -1.826 -4.287 -5.583 1.00 0.00 92 THR A C 3
ATOM 4164 O O . THR A 1 92 ? -2.692 -3.415 -5.499 1.00 0.00 92 THR A O 3
ATOM 4175 N N . LEU A 1 93 ? -0.570 -4.098 -5.192 1.00 0.00 93 LEU A N 3
ATOM 4176 C CA . LEU A 1 93 ? -0.126 -2.828 -4.631 1.00 0.00 93 LEU A CA 3
ATOM 4177 C C . LEU A 1 93 ? 0.307 -1.866 -5.733 1.00 0.00 93 LEU A C 3
ATOM 4178 O O . LEU A 1 93 ? 0.904 -2.276 -6.728 1.00 0.00 93 LEU A O 3
ATOM 4194 N N . SER A 1 94 ? 0.004 -0.586 -5.547 1.00 0.00 94 SER A N 3
ATOM 4195 C CA . SER A 1 94 ? 0.360 0.434 -6.527 1.00 0.00 94 SER A CA 3
ATOM 4196 C C . SER A 1 94 ? 1.216 1.524 -5.889 1.00 0.00 94 SER A C 3
ATOM 4197 O O . SER A 1 94 ? 0.757 2.255 -5.011 1.00 0.00 94 SER A O 3
ATOM 4205 N N . ILE A 1 95 ? 2.463 1.626 -6.338 1.00 0.00 95 ILE A N 3
ATOM 4206 C CA . ILE A 1 95 ? 3.383 2.627 -5.813 1.00 0.00 95 ILE A CA 3
ATOM 4207 C C . ILE A 1 95 ? 3.990 3.459 -6.937 1.00 0.00 95 ILE A C 3
ATOM 4208 O O . ILE A 1 95 ? 3.769 3.185 -8.117 1.00 0.00 95 ILE A O 3
ATOM 4224 N N . VAL A 1 96 ? 4.759 4.478 -6.564 1.00 0.00 96 VAL A N 3
ATOM 4225 C CA . VAL A 1 96 ? 5.401 5.349 -7.540 1.00 0.00 96 VAL A CA 3
ATOM 4226 C C . VAL A 1 96 ? 6.847 4.932 -7.782 1.00 0.00 96 VAL A C 3
ATOM 4227 O O . VAL A 1 96 ? 7.725 5.188 -6.957 1.00 0.00 96 VAL A O 3
ATOM 4240 N N . HIS A 1 97 ? 7.089 4.287 -8.919 1.00 0.00 97 HIS A N 3
ATOM 4241 C CA . HIS A 1 97 ? 8.430 3.835 -9.271 1.00 0.00 97 HIS A CA 3
ATOM 4242 C C . HIS A 1 97 ? 9.072 4.775 -10.286 1.00 0.00 97 HIS A C 3
ATOM 4243 O O . HIS A 1 97 ? 8.721 4.762 -11.467 1.00 0.00 97 HIS A O 3
ATOM 4257 N N . CYS A 1 98 ? 10.012 5.589 -9.820 1.00 0.00 98 CYS A N 3
ATOM 4258 C CA . CYS A 1 98 ? 10.702 6.538 -10.687 1.00 0.00 98 CYS A CA 3
ATOM 4259 C C . CYS A 1 98 ? 12.194 6.229 -10.753 1.00 0.00 98 CYS A C 3
ATOM 4260 O O . CYS A 1 98 ? 12.786 5.704 -9.810 1.00 0.00 98 CYS A O 3
ATOM 4268 N N . PRO A 1 99 ? 12.817 6.559 -11.893 1.00 0.00 99 PRO A N 3
ATOM 4269 C CA . PRO A 1 99 ? 14.248 6.325 -12.110 1.00 0.00 99 PRO A CA 3
ATOM 4270 C C . PRO A 1 99 ? 15.121 7.237 -11.255 1.00 0.00 99 PRO A C 3
ATOM 4271 O O . PRO A 1 99 ? 14.758 8.372 -10.946 1.00 0.00 99 PRO A O 3
ATOM 4282 N N . PRO A 1 100 ? 16.299 6.731 -10.861 1.00 0.00 100 PRO A N 3
ATOM 4283 C CA . PRO A 1 100 ? 17.248 7.484 -10.036 1.00 0.00 100 PRO A CA 3
ATOM 4284 C C . PRO A 1 100 ? 17.888 8.640 -10.798 1.00 0.00 100 PRO A C 3
ATOM 4285 O O . PRO A 1 100 ? 18.336 8.477 -11.933 1.00 0.00 100 PRO A O 3
ATOM 4296 N N . VAL A 1 101 ? 17.927 9.809 -10.166 1.00 0.00 101 VAL A N 3
ATOM 4297 C CA . VAL A 1 101 ? 18.514 10.993 -10.784 1.00 0.00 101 VAL A CA 3
ATOM 4298 C C . VAL A 1 101 ? 19.865 11.325 -10.161 1.00 0.00 101 VAL A C 3
ATOM 4299 O O . VAL A 1 101 ? 20.778 11.788 -10.845 1.00 0.00 101 VAL A O 3
ATOM 4312 N N . GLY A 1 1 ? 6.878 2.845 -31.199 1.00 0.00 1 GLY A N 4
ATOM 4313 C CA . GLY A 1 1 ? 5.850 3.569 -30.474 1.00 0.00 1 GLY A CA 4
ATOM 4314 C C . GLY A 1 1 ? 6.305 4.951 -30.048 1.00 0.00 1 GLY A C 4
ATOM 4315 O O . GLY A 1 1 ? 7.453 5.332 -30.276 1.00 0.00 1 GLY A O 4
ATOM 4319 N N . SER A 1 2 ? 5.402 5.705 -29.430 1.00 0.00 2 SER A N 4
ATOM 4320 C CA . SER A 1 2 ? 5.715 7.055 -28.976 1.00 0.00 2 SER A CA 4
ATOM 4321 C C . SER A 1 2 ? 5.741 7.123 -27.452 1.00 0.00 2 SER A C 4
ATOM 4322 O O . SER A 1 2 ? 4.740 6.852 -26.790 1.00 0.00 2 SER A O 4
ATOM 4330 N N . SER A 1 3 ? 6.896 7.487 -26.902 1.00 0.00 3 SER A N 4
ATOM 4331 C CA . SER A 1 3 ? 7.056 7.588 -25.456 1.00 0.00 3 SER A CA 4
ATOM 4332 C C . SER A 1 3 ? 6.380 8.847 -24.921 1.00 0.00 3 SER A C 4
ATOM 4333 O O . SER A 1 3 ? 7.023 9.879 -24.737 1.00 0.00 3 SER A O 4
ATOM 4341 N N . GLY A 1 4 ? 5.077 8.752 -24.673 1.00 0.00 4 GLY A N 4
ATOM 4342 C CA . GLY A 1 4 ? 4.335 9.889 -24.162 1.00 0.00 4 GLY A CA 4
ATOM 4343 C C . GLY A 1 4 ? 3.445 9.522 -22.991 1.00 0.00 4 GLY A C 4
ATOM 4344 O O . GLY A 1 4 ? 2.329 9.037 -23.179 1.00 0.00 4 GLY A O 4
ATOM 4348 N N . SER A 1 5 ? 3.940 9.751 -21.779 1.00 0.00 5 SER A N 4
ATOM 4349 C CA . SER A 1 5 ? 3.184 9.436 -20.572 1.00 0.00 5 SER A CA 4
ATOM 4350 C C . SER A 1 5 ? 2.974 10.684 -19.721 1.00 0.00 5 SER A C 4
ATOM 4351 O O . SER A 1 5 ? 3.931 11.284 -19.232 1.00 0.00 5 SER A O 4
ATOM 4359 N N . SER A 1 6 ? 1.713 11.069 -19.548 1.00 0.00 6 SER A N 4
ATOM 4360 C CA . SER A 1 6 ? 1.376 12.248 -18.759 1.00 0.00 6 SER A CA 4
ATOM 4361 C C . SER A 1 6 ? 1.549 11.973 -17.268 1.00 0.00 6 SER A C 4
ATOM 4362 O O . SER A 1 6 ? 0.601 11.597 -16.581 1.00 0.00 6 SER A O 4
ATOM 4370 N N . GLY A 1 7 ? 2.770 12.163 -16.776 1.00 0.00 7 GLY A N 4
ATOM 4371 C CA . GLY A 1 7 ? 3.047 11.930 -15.370 1.00 0.00 7 GLY A CA 4
ATOM 4372 C C . GLY A 1 7 ? 2.455 10.627 -14.871 1.00 0.00 7 GLY A C 4
ATOM 4373 O O . GLY A 1 7 ? 1.673 10.617 -13.920 1.00 0.00 7 GLY A O 4
ATOM 4377 N N . ASP A 1 8 ? 2.826 9.525 -15.513 1.00 0.00 8 ASP A N 4
ATOM 4378 C CA . ASP A 1 8 ? 2.326 8.211 -15.129 1.00 0.00 8 ASP A CA 4
ATOM 4379 C C . ASP A 1 8 ? 3.465 7.313 -14.656 1.00 0.00 8 ASP A C 4
ATOM 4380 O O . ASP A 1 8 ? 4.052 6.572 -15.442 1.00 0.00 8 ASP A O 4
ATOM 4389 N N . ASN A 1 9 ? 3.772 7.387 -13.365 1.00 0.00 9 ASN A N 4
ATOM 4390 C CA . ASN A 1 9 ? 4.842 6.582 -12.787 1.00 0.00 9 ASN A CA 4
ATOM 4391 C C . ASN A 1 9 ? 4.320 5.728 -11.635 1.00 0.00 9 ASN A C 4
ATOM 4392 O O . ASN A 1 9 ? 4.274 6.175 -10.488 1.00 0.00 9 ASN A O 4
ATOM 4403 N N . CYS A 1 10 ? 3.927 4.499 -11.949 1.00 0.00 10 CYS A N 4
ATOM 4404 C CA . CYS A 1 10 ? 3.407 3.581 -10.941 1.00 0.00 10 CYS A CA 4
ATOM 4405 C C . CYS A 1 10 ? 3.883 2.157 -11.205 1.00 0.00 10 CYS A C 4
ATOM 4406 O O . CYS A 1 10 ? 4.188 1.794 -12.341 1.00 0.00 10 CYS A O 4
ATOM 4414 N N . ARG A 1 11 ? 3.947 1.354 -10.147 1.00 0.00 11 ARG A N 4
ATOM 4415 C CA . ARG A 1 11 ? 4.389 -0.030 -10.264 1.00 0.00 11 ARG A CA 4
ATOM 4416 C C . ARG A 1 11 ? 3.290 -0.991 -9.821 1.00 0.00 11 ARG A C 4
ATOM 4417 O O . ARG A 1 11 ? 2.833 -0.942 -8.679 1.00 0.00 11 ARG A O 4
ATOM 4438 N N . GLU A 1 12 ? 2.870 -1.863 -10.732 1.00 0.00 12 GLU A N 4
ATOM 4439 C CA . GLU A 1 12 ? 1.824 -2.834 -10.434 1.00 0.00 12 GLU A CA 4
ATOM 4440 C C . GLU A 1 12 ? 2.423 -4.133 -9.900 1.00 0.00 12 GLU A C 4
ATOM 4441 O O . GLU A 1 12 ? 3.010 -4.913 -10.650 1.00 0.00 12 GLU A O 4
ATOM 4453 N N . VAL A 1 13 ? 2.270 -4.357 -8.599 1.00 0.00 13 VAL A N 4
ATOM 4454 C CA . VAL A 1 13 ? 2.794 -5.560 -7.963 1.00 0.00 13 VAL A CA 4
ATOM 4455 C C . VAL A 1 13 ? 1.666 -6.438 -7.434 1.00 0.00 13 VAL A C 4
ATOM 4456 O O . VAL A 1 13 ? 1.012 -6.099 -6.446 1.00 0.00 13 VAL A O 4
ATOM 4469 N N . HIS A 1 14 ? 1.442 -7.568 -8.096 1.00 0.00 14 HIS A N 4
ATOM 4470 C CA . HIS A 1 14 ? 0.392 -8.497 -7.691 1.00 0.00 14 HIS A CA 4
ATOM 4471 C C . HIS A 1 14 ? 0.910 -9.479 -6.646 1.00 0.00 14 HIS A C 4
ATOM 4472 O O . HIS A 1 14 ? 1.989 -10.053 -6.799 1.00 0.00 14 HIS A O 4
ATOM 4486 N N . LEU A 1 15 ? 0.135 -9.668 -5.583 1.00 0.00 15 LEU A N 4
ATOM 4487 C CA . LEU A 1 15 ? 0.516 -10.581 -4.511 1.00 0.00 15 LEU A CA 4
ATOM 4488 C C . LEU A 1 15 ? -0.498 -11.713 -4.374 1.00 0.00 15 LEU A C 4
ATOM 4489 O O . LEU A 1 15 ? -1.616 -11.621 -4.880 1.00 0.00 15 LEU A O 4
ATOM 4505 N N . GLU A 1 16 ? -0.100 -12.777 -3.684 1.00 0.00 16 GLU A N 4
ATOM 4506 C CA . GLU A 1 16 ? -0.976 -13.925 -3.479 1.00 0.00 16 GLU A CA 4
ATOM 4507 C C . GLU A 1 16 ? -1.034 -14.308 -2.003 1.00 0.00 16 GLU A C 4
ATOM 4508 O O . GLU A 1 16 ? -0.082 -14.863 -1.455 1.00 0.00 16 GLU A O 4
ATOM 4520 N N . LYS A 1 17 ? -2.160 -14.007 -1.364 1.00 0.00 17 LYS A N 4
ATOM 4521 C CA . LYS A 1 17 ? -2.345 -14.319 0.048 1.00 0.00 17 LYS A CA 4
ATOM 4522 C C . LYS A 1 17 ? -3.351 -15.452 0.227 1.00 0.00 17 LYS A C 4
ATOM 4523 O O . LYS A 1 17 ? -3.995 -15.880 -0.731 1.00 0.00 17 LYS A O 4
ATOM 4542 N N . ARG A 1 18 ? -3.480 -15.932 1.459 1.00 0.00 18 ARG A N 4
ATOM 4543 C CA . ARG A 1 18 ? -4.408 -17.016 1.763 1.00 0.00 18 ARG A CA 4
ATOM 4544 C C . ARG A 1 18 ? -5.682 -16.476 2.406 1.00 0.00 18 ARG A C 4
ATOM 4545 O O . ARG A 1 18 ? -5.628 -15.661 3.327 1.00 0.00 18 ARG A O 4
ATOM 4566 N N . ARG A 1 19 ? -6.828 -16.936 1.914 1.00 0.00 19 ARG A N 4
ATOM 4567 C CA . ARG A 1 19 ? -8.115 -16.499 2.439 1.00 0.00 19 ARG A CA 4
ATOM 4568 C C . ARG A 1 19 ? -8.114 -16.513 3.964 1.00 0.00 19 ARG A C 4
ATOM 4569 O O . ARG A 1 19 ? -7.939 -17.560 4.585 1.00 0.00 19 ARG A O 4
ATOM 4590 N N . GLY A 1 20 ? -8.310 -15.342 4.562 1.00 0.00 20 GLY A N 4
ATOM 4591 C CA . GLY A 1 20 ? -8.327 -15.242 6.010 1.00 0.00 20 GLY A CA 4
ATOM 4592 C C . GLY A 1 20 ? -6.939 -15.078 6.596 1.00 0.00 20 GLY A C 4
ATOM 4593 O O . GLY A 1 20 ? -6.691 -15.466 7.737 1.00 0.00 20 GLY A O 4
ATOM 4597 N N . GLU A 1 21 ? -6.031 -14.504 5.813 1.00 0.00 21 GLU A N 4
ATOM 4598 C CA . GLU A 1 21 ? -4.660 -14.293 6.261 1.00 0.00 21 GLU A CA 4
ATOM 4599 C C . GLU A 1 21 ? -4.312 -12.807 6.270 1.00 0.00 21 GLU A C 4
ATOM 4600 O O . GLU A 1 21 ? -4.207 -12.177 5.219 1.00 0.00 21 GLU A O 4
ATOM 4612 N N . GLY A 1 22 ? -4.137 -12.254 7.467 1.00 0.00 22 GLY A N 4
ATOM 4613 C CA . GLY A 1 22 ? -3.804 -10.847 7.591 1.00 0.00 22 GLY A CA 4
ATOM 4614 C C . GLY A 1 22 ? -2.793 -10.396 6.556 1.00 0.00 22 GLY A C 4
ATOM 4615 O O . GLY A 1 22 ? -1.694 -10.944 6.470 1.00 0.00 22 GLY A O 4
ATOM 4619 N N . LEU A 1 23 ? -3.165 -9.395 5.765 1.00 0.00 23 LEU A N 4
ATOM 4620 C CA . LEU A 1 23 ? -2.283 -8.871 4.728 1.00 0.00 23 LEU A CA 4
ATOM 4621 C C . LEU A 1 23 ? -0.841 -8.803 5.222 1.00 0.00 23 LEU A C 4
ATOM 4622 O O . LEU A 1 23 ? 0.098 -9.041 4.464 1.00 0.00 23 LEU A O 4
ATOM 4638 N N . GLY A 1 24 ? -0.674 -8.478 6.501 1.00 0.00 24 GLY A N 4
ATOM 4639 C CA . GLY A 1 24 ? 0.655 -8.387 7.075 1.00 0.00 24 GLY A CA 4
ATOM 4640 C C . GLY A 1 24 ? 1.433 -7.196 6.551 1.00 0.00 24 GLY A C 4
ATOM 4641 O O . GLY A 1 24 ? 2.507 -7.354 5.969 1.00 0.00 24 GLY A O 4
ATOM 4645 N N . VAL A 1 25 ? 0.891 -6.000 6.755 1.00 0.00 25 VAL A N 4
ATOM 4646 C CA . VAL A 1 25 ? 1.540 -4.778 6.297 1.00 0.00 25 VAL A CA 4
ATOM 4647 C C . VAL A 1 25 ? 1.296 -3.629 7.269 1.00 0.00 25 VAL A C 4
ATOM 4648 O O . VAL A 1 25 ? 0.157 -3.355 7.648 1.00 0.00 25 VAL A O 4
ATOM 4661 N N . ALA A 1 26 ? 2.372 -2.959 7.668 1.00 0.00 26 ALA A N 4
ATOM 4662 C CA . ALA A 1 26 ? 2.274 -1.838 8.594 1.00 0.00 26 ALA A CA 4
ATOM 4663 C C . ALA A 1 26 ? 2.471 -0.510 7.870 1.00 0.00 26 ALA A C 4
ATOM 4664 O O . ALA A 1 26 ? 3.578 -0.184 7.439 1.00 0.00 26 ALA A O 4
ATOM 4671 N N . LEU A 1 27 ? 1.391 0.253 7.740 1.00 0.00 27 LEU A N 4
ATOM 4672 C CA . LEU A 1 27 ? 1.445 1.547 7.067 1.00 0.00 27 LEU A CA 4
ATOM 4673 C C . LEU A 1 27 ? 1.468 2.687 8.080 1.00 0.00 27 LEU A C 4
ATOM 4674 O O . LEU A 1 27 ? 1.282 2.471 9.278 1.00 0.00 27 LEU A O 4
ATOM 4690 N N . VAL A 1 28 ? 1.694 3.902 7.591 1.00 0.00 28 VAL A N 4
ATOM 4691 C CA . VAL A 1 28 ? 1.738 5.077 8.453 1.00 0.00 28 VAL A CA 4
ATOM 4692 C C . VAL A 1 28 ? 1.424 6.346 7.668 1.00 0.00 28 VAL A C 4
ATOM 4693 O O . VAL A 1 28 ? 1.222 6.303 6.455 1.00 0.00 28 VAL A O 4
ATOM 4706 N N . GLU A 1 29 ? 1.384 7.474 8.370 1.00 0.00 29 GLU A N 4
ATOM 4707 C CA . GLU A 1 29 ? 1.094 8.756 7.738 1.00 0.00 29 GLU A CA 4
ATOM 4708 C C . GLU A 1 29 ? 2.369 9.575 7.558 1.00 0.00 29 GLU A C 4
ATOM 4709 O O . GLU A 1 29 ? 3.075 9.864 8.524 1.00 0.00 29 GLU A O 4
ATOM 4721 N N . SER A 1 30 ? 2.657 9.945 6.314 1.00 0.00 30 SER A N 4
ATOM 4722 C CA . SER A 1 30 ? 3.849 10.727 6.006 1.00 0.00 30 SER A CA 4
ATOM 4723 C C . SER A 1 30 ? 3.599 11.652 4.819 1.00 0.00 30 SER A C 4
ATOM 4724 O O . SER A 1 30 ? 2.761 11.371 3.964 1.00 0.00 30 SER A O 4
ATOM 4732 N N . GLY A 1 31 ? 4.335 12.759 4.774 1.00 0.00 31 GLY A N 4
ATOM 4733 C CA . GLY A 1 31 ? 4.180 13.710 3.689 1.00 0.00 31 GLY A CA 4
ATOM 4734 C C . GLY A 1 31 ? 5.162 14.861 3.781 1.00 0.00 31 GLY A C 4
ATOM 4735 O O . GLY A 1 31 ? 5.023 15.737 4.635 1.00 0.00 31 GLY A O 4
ATOM 4739 N N . TRP A 1 32 ? 6.158 14.858 2.903 1.00 0.00 32 TRP A N 4
ATOM 4740 C CA . TRP A 1 32 ? 7.169 15.910 2.890 1.00 0.00 32 TRP A CA 4
ATOM 4741 C C . TRP A 1 32 ? 6.527 17.283 3.053 1.00 0.00 32 TRP A C 4
ATOM 4742 O O . TRP A 1 32 ? 6.950 18.081 3.890 1.00 0.00 32 TRP A O 4
ATOM 4763 N N . GLY A 1 33 ? 5.504 17.553 2.249 1.00 0.00 33 GLY A N 4
ATOM 4764 C CA . GLY A 1 33 ? 4.821 18.832 2.321 1.00 0.00 33 GLY A CA 4
ATOM 4765 C C . GLY A 1 33 ? 3.491 18.739 3.041 1.00 0.00 33 GLY A C 4
ATOM 4766 O O . GLY A 1 33 ? 2.948 17.648 3.219 1.00 0.00 33 GLY A O 4
ATOM 4770 N N . SER A 1 34 ? 2.965 19.885 3.460 1.00 0.00 34 SER A N 4
ATOM 4771 C CA . SER A 1 34 ? 1.692 19.928 4.171 1.00 0.00 34 SER A CA 4
ATOM 4772 C C . SER A 1 34 ? 0.532 20.116 3.198 1.00 0.00 34 SER A C 4
ATOM 4773 O O . SER A 1 34 ? -0.393 20.886 3.458 1.00 0.00 34 SER A O 4
ATOM 4781 N N . LEU A 1 35 ? 0.589 19.408 2.076 1.00 0.00 35 LEU A N 4
ATOM 4782 C CA . LEU A 1 35 ? -0.456 19.495 1.062 1.00 0.00 35 LEU A CA 4
ATOM 4783 C C . LEU A 1 35 ? -1.423 18.321 1.173 1.00 0.00 35 LEU A C 4
ATOM 4784 O O . LEU A 1 35 ? -2.612 18.504 1.437 1.00 0.00 35 LEU A O 4
ATOM 4800 N N . LEU A 1 36 ? -0.905 17.114 0.973 1.00 0.00 36 LEU A N 4
ATOM 4801 C CA . LEU A 1 36 ? -1.721 15.908 1.053 1.00 0.00 36 LEU A CA 4
ATOM 4802 C C . LEU A 1 36 ? -0.926 14.751 1.649 1.00 0.00 36 LEU A C 4
ATOM 4803 O O . LEU A 1 36 ? 0.249 14.549 1.342 1.00 0.00 36 LEU A O 4
ATOM 4819 N N . PRO A 1 37 ? -1.581 13.970 2.522 1.00 0.00 37 PRO A N 4
ATOM 4820 C CA . PRO A 1 37 ? -0.955 12.818 3.177 1.00 0.00 37 PRO A CA 4
ATOM 4821 C C . PRO A 1 37 ? -0.686 11.674 2.206 1.00 0.00 37 PRO A C 4
ATOM 4822 O O . PRO A 1 37 ? -1.345 11.554 1.172 1.00 0.00 37 PRO A O 4
ATOM 4833 N N . THR A 1 38 ? 0.287 10.833 2.544 1.00 0.00 38 THR A N 4
ATOM 4834 C CA . THR A 1 38 ? 0.644 9.699 1.701 1.00 0.00 38 THR A CA 4
ATOM 4835 C C . THR A 1 38 ? 0.797 8.427 2.527 1.00 0.00 38 THR A C 4
ATOM 4836 O O . THR A 1 38 ? 1.308 8.460 3.646 1.00 0.00 38 THR A O 4
ATOM 4847 N N . ALA A 1 39 ? 0.353 7.306 1.967 1.00 0.00 39 ALA A N 4
ATOM 4848 C CA . ALA A 1 39 ? 0.444 6.023 2.652 1.00 0.00 39 ALA A CA 4
ATOM 4849 C C . ALA A 1 39 ? 1.840 5.424 2.513 1.00 0.00 39 ALA A C 4
ATOM 4850 O O . ALA A 1 39 ? 2.199 4.898 1.459 1.00 0.00 39 ALA A O 4
ATOM 4857 N N . VAL A 1 40 ? 2.624 5.508 3.583 1.00 0.00 40 VAL A N 4
ATOM 4858 C CA . VAL A 1 40 ? 3.981 4.974 3.580 1.00 0.00 40 VAL A CA 4
ATOM 4859 C C . VAL A 1 40 ? 4.090 3.744 4.475 1.00 0.00 40 VAL A C 4
ATOM 4860 O O . VAL A 1 40 ? 3.644 3.759 5.623 1.00 0.00 40 VAL A O 4
ATOM 4873 N N . ILE A 1 41 ? 4.685 2.683 3.943 1.00 0.00 41 ILE A N 4
ATOM 4874 C CA . ILE A 1 41 ? 4.854 1.445 4.694 1.00 0.00 41 ILE A CA 4
ATOM 4875 C C . ILE A 1 41 ? 5.820 1.637 5.858 1.00 0.00 41 ILE A C 4
ATOM 4876 O O . ILE A 1 41 ? 7.020 1.823 5.658 1.00 0.00 41 ILE A O 4
ATOM 4892 N N . ALA A 1 42 ? 5.288 1.588 7.076 1.00 0.00 42 ALA A N 4
ATOM 4893 C CA . ALA A 1 42 ? 6.104 1.752 8.272 1.00 0.00 42 ALA A CA 4
ATOM 4894 C C . ALA A 1 42 ? 6.918 0.495 8.558 1.00 0.00 42 ALA A C 4
ATOM 4895 O O . ALA A 1 42 ? 8.100 0.572 8.891 1.00 0.00 42 ALA A O 4
ATOM 4902 N N . ASN A 1 43 ? 6.278 -0.662 8.427 1.00 0.00 43 ASN A N 4
ATOM 4903 C CA . ASN A 1 43 ? 6.944 -1.936 8.672 1.00 0.00 43 ASN A CA 4
ATOM 4904 C C . ASN A 1 43 ? 6.212 -3.077 7.971 1.00 0.00 43 ASN A C 4
ATOM 4905 O O . ASN A 1 43 ? 5.004 -3.006 7.742 1.00 0.00 43 ASN A O 4
ATOM 4916 N N . LEU A 1 44 ? 6.951 -4.128 7.633 1.00 0.00 44 LEU A N 4
ATOM 4917 C CA . LEU A 1 44 ? 6.372 -5.285 6.959 1.00 0.00 44 LEU A CA 4
ATOM 4918 C C . LEU A 1 44 ? 6.858 -6.584 7.593 1.00 0.00 44 LEU A C 4
ATOM 4919 O O . LEU A 1 44 ? 8.062 -6.824 7.699 1.00 0.00 44 LEU A O 4
ATOM 4935 N N . LEU A 1 45 ? 5.915 -7.420 8.012 1.00 0.00 45 LEU A N 4
ATOM 4936 C CA . LEU A 1 45 ? 6.247 -8.697 8.635 1.00 0.00 45 LEU A CA 4
ATOM 4937 C C . LEU A 1 45 ? 7.048 -9.577 7.679 1.00 0.00 45 LEU A C 4
ATOM 4938 O O . LEU A 1 45 ? 6.486 -10.218 6.791 1.00 0.00 45 LEU A O 4
ATOM 4954 N N . HIS A 1 46 ? 8.363 -9.604 7.870 1.00 0.00 46 HIS A N 4
ATOM 4955 C CA . HIS A 1 46 ? 9.241 -10.408 7.027 1.00 0.00 46 HIS A CA 4
ATOM 4956 C C . HIS A 1 46 ? 8.735 -11.844 6.929 1.00 0.00 46 HIS A C 4
ATOM 4957 O O . HIS A 1 46 ? 9.071 -12.689 7.757 1.00 0.00 46 HIS A O 4
ATOM 4971 N N . GLY A 1 47 ? 7.923 -12.112 5.910 1.00 0.00 47 GLY A N 4
ATOM 4972 C CA . GLY A 1 47 ? 7.383 -13.446 5.723 1.00 0.00 47 GLY A CA 4
ATOM 4973 C C . GLY A 1 47 ? 5.934 -13.428 5.279 1.00 0.00 47 GLY A C 4
ATOM 4974 O O . GLY A 1 47 ? 5.343 -14.476 5.023 1.00 0.00 47 GLY A O 4
ATOM 4978 N N . GLY A 1 48 ? 5.359 -12.232 5.188 1.00 0.00 48 GLY A N 4
ATOM 4979 C CA . GLY A 1 48 ? 3.974 -12.104 4.774 1.00 0.00 48 GLY A CA 4
ATOM 4980 C C . GLY A 1 48 ? 3.812 -12.171 3.268 1.00 0.00 48 GLY A C 4
ATOM 4981 O O . GLY A 1 48 ? 4.783 -12.300 2.522 1.00 0.00 48 GLY A O 4
ATOM 4985 N N . PRO A 1 49 ? 2.558 -12.084 2.800 1.00 0.00 49 PRO A N 4
ATOM 4986 C CA . PRO A 1 49 ? 2.241 -12.134 1.370 1.00 0.00 49 PRO A CA 4
ATOM 4987 C C . PRO A 1 49 ? 2.709 -10.886 0.628 1.00 0.00 49 PRO A C 4
ATOM 4988 O O . PRO A 1 49 ? 3.159 -10.964 -0.514 1.00 0.00 49 PRO A O 4
ATOM 4999 N N . ALA A 1 50 ? 2.600 -9.737 1.287 1.00 0.00 50 ALA A N 4
ATOM 5000 C CA . ALA A 1 50 ? 3.014 -8.473 0.690 1.00 0.00 50 ALA A CA 4
ATOM 5001 C C . ALA A 1 50 ? 4.522 -8.277 0.812 1.00 0.00 50 ALA A C 4
ATOM 5002 O O . ALA A 1 50 ? 5.113 -7.478 0.086 1.00 0.00 50 ALA A O 4
ATOM 5009 N N . GLU A 1 51 ? 5.137 -9.010 1.735 1.00 0.00 51 GLU A N 4
ATOM 5010 C CA . GLU A 1 51 ? 6.576 -8.914 1.951 1.00 0.00 51 GLU A CA 4
ATOM 5011 C C . GLU A 1 51 ? 7.324 -9.927 1.090 1.00 0.00 51 GLU A C 4
ATOM 5012 O O . GLU A 1 51 ? 8.342 -9.604 0.476 1.00 0.00 51 GLU A O 4
ATOM 5024 N N . ARG A 1 52 ? 6.813 -11.153 1.049 1.00 0.00 52 ARG A N 4
ATOM 5025 C CA . ARG A 1 52 ? 7.433 -12.214 0.265 1.00 0.00 52 ARG A CA 4
ATOM 5026 C C . ARG A 1 52 ? 7.776 -11.723 -1.138 1.00 0.00 52 ARG A C 4
ATOM 5027 O O . ARG A 1 52 ? 8.688 -12.242 -1.783 1.00 0.00 52 ARG A O 4
ATOM 5048 N N . SER A 1 53 ? 7.040 -10.720 -1.606 1.00 0.00 53 SER A N 4
ATOM 5049 C CA . SER A 1 53 ? 7.263 -10.162 -2.934 1.00 0.00 53 SER A CA 4
ATOM 5050 C C . SER A 1 53 ? 8.732 -9.802 -3.132 1.00 0.00 53 SER A C 4
ATOM 5051 O O . SER A 1 53 ? 9.275 -9.943 -4.227 1.00 0.00 53 SER A O 4
ATOM 5059 N N . GLY A 1 54 ? 9.370 -9.336 -2.063 1.00 0.00 54 GLY A N 4
ATOM 5060 C CA . GLY A 1 54 ? 10.771 -8.962 -2.139 1.00 0.00 54 GLY A CA 4
ATOM 5061 C C . GLY A 1 54 ? 10.968 -7.557 -2.671 1.00 0.00 54 GLY A C 4
ATOM 5062 O O . GLY A 1 54 ? 11.981 -6.916 -2.391 1.00 0.00 54 GLY A O 4
ATOM 5066 N N . ALA A 1 55 ? 9.998 -7.076 -3.442 1.00 0.00 55 ALA A N 4
ATOM 5067 C CA . ALA A 1 55 ? 10.069 -5.737 -4.014 1.00 0.00 55 ALA A CA 4
ATOM 5068 C C . ALA A 1 55 ? 9.411 -4.712 -3.096 1.00 0.00 55 ALA A C 4
ATOM 5069 O O . ALA A 1 55 ? 9.767 -3.533 -3.109 1.00 0.00 55 ALA A O 4
ATOM 5076 N N . LEU A 1 56 ? 8.449 -5.168 -2.301 1.00 0.00 56 LEU A N 4
ATOM 5077 C CA . LEU A 1 56 ? 7.741 -4.290 -1.376 1.00 0.00 56 LEU A CA 4
ATOM 5078 C C . LEU A 1 56 ? 8.320 -4.399 0.030 1.00 0.00 56 LEU A C 4
ATOM 5079 O O . LEU A 1 56 ? 8.158 -5.417 0.703 1.00 0.00 56 LEU A O 4
ATOM 5095 N N . SER A 1 57 ? 8.995 -3.341 0.470 1.00 0.00 57 SER A N 4
ATOM 5096 C CA . SER A 1 57 ? 9.601 -3.318 1.796 1.00 0.00 57 SER A CA 4
ATOM 5097 C C . SER A 1 57 ? 9.262 -2.021 2.525 1.00 0.00 57 SER A C 4
ATOM 5098 O O . SER A 1 57 ? 8.489 -1.201 2.029 1.00 0.00 57 SER A O 4
ATOM 5106 N N . ILE A 1 58 ? 9.845 -1.844 3.706 1.00 0.00 58 ILE A N 4
ATOM 5107 C CA . ILE A 1 58 ? 9.606 -0.648 4.504 1.00 0.00 58 ILE A CA 4
ATOM 5108 C C . ILE A 1 58 ? 10.038 0.608 3.754 1.00 0.00 58 ILE A C 4
ATOM 5109 O O . ILE A 1 58 ? 11.212 0.775 3.427 1.00 0.00 58 ILE A O 4
ATOM 5125 N N . GLY A 1 59 ? 9.080 1.490 3.486 1.00 0.00 59 GLY A N 4
ATOM 5126 C CA . GLY A 1 59 ? 9.381 2.721 2.779 1.00 0.00 59 GLY A CA 4
ATOM 5127 C C . GLY A 1 59 ? 8.454 2.956 1.603 1.00 0.00 59 GLY A C 4
ATOM 5128 O O . GLY A 1 59 ? 7.851 4.023 1.483 1.00 0.00 59 GLY A O 4
ATOM 5132 N N . ASP A 1 60 ? 8.341 1.959 0.733 1.00 0.00 60 ASP A N 4
ATOM 5133 C CA . ASP A 1 60 ? 7.481 2.062 -0.440 1.00 0.00 60 ASP A CA 4
ATOM 5134 C C . ASP A 1 60 ? 6.170 2.761 -0.093 1.00 0.00 60 ASP A C 4
ATOM 5135 O O . ASP A 1 60 ? 5.503 2.404 0.879 1.00 0.00 60 ASP A O 4
ATOM 5144 N N . ARG A 1 61 ? 5.806 3.758 -0.893 1.00 0.00 61 ARG A N 4
ATOM 5145 C CA . ARG A 1 61 ? 4.576 4.508 -0.669 1.00 0.00 61 ARG A CA 4
ATOM 5146 C C . ARG A 1 61 ? 3.426 3.920 -1.480 1.00 0.00 61 ARG A C 4
ATOM 5147 O O . ARG A 1 61 ? 3.476 3.879 -2.710 1.00 0.00 61 ARG A O 4
ATOM 5168 N N . LEU A 1 62 ? 2.389 3.466 -0.784 1.00 0.00 62 LEU A N 4
ATOM 5169 C CA . LEU A 1 62 ? 1.225 2.880 -1.439 1.00 0.00 62 LEU A CA 4
ATOM 5170 C C . LEU A 1 62 ? 0.272 3.965 -1.929 1.00 0.00 62 LEU A C 4
ATOM 5171 O O . LEU A 1 62 ? 0.090 4.990 -1.271 1.00 0.00 62 LEU A O 4
ATOM 5187 N N . THR A 1 63 ? -0.337 3.732 -3.088 1.00 0.00 63 THR A N 4
ATOM 5188 C CA . THR A 1 63 ? -1.273 4.688 -3.665 1.00 0.00 63 THR A CA 4
ATOM 5189 C C . THR A 1 63 ? -2.693 4.134 -3.671 1.00 0.00 63 THR A C 4
ATOM 5190 O O . THR A 1 63 ? -3.656 4.866 -3.450 1.00 0.00 63 THR A O 4
ATOM 5201 N N . ALA A 1 64 ? -2.814 2.835 -3.924 1.00 0.00 64 ALA A N 4
ATOM 5202 C CA . ALA A 1 64 ? -4.117 2.181 -3.956 1.00 0.00 64 ALA A CA 4
ATOM 5203 C C . ALA A 1 64 ? -3.978 0.672 -3.782 1.00 0.00 64 ALA A C 4
ATOM 5204 O O . ALA A 1 64 ? -2.871 0.135 -3.806 1.00 0.00 64 ALA A O 4
ATOM 5211 N N . ILE A 1 65 ? -5.108 -0.004 -3.608 1.00 0.00 65 ILE A N 4
ATOM 5212 C CA . ILE A 1 65 ? -5.112 -1.451 -3.430 1.00 0.00 65 ILE A CA 4
ATOM 5213 C C . ILE A 1 65 ? -6.100 -2.119 -4.381 1.00 0.00 65 ILE A C 4
ATOM 5214 O O . ILE A 1 65 ? -7.310 -2.082 -4.162 1.00 0.00 65 ILE A O 4
ATOM 5230 N N . ASN A 1 66 ? -5.574 -2.730 -5.438 1.00 0.00 66 ASN A N 4
ATOM 5231 C CA . ASN A 1 66 ? -6.410 -3.408 -6.422 1.00 0.00 66 ASN A CA 4
ATOM 5232 C C . ASN A 1 66 ? -7.543 -2.501 -6.891 1.00 0.00 66 ASN A C 4
ATOM 5233 O O . ASN A 1 66 ? -8.598 -2.974 -7.310 1.00 0.00 66 ASN A O 4
ATOM 5244 N N . GLY A 1 67 ? -7.315 -1.193 -6.819 1.00 0.00 67 GLY A N 4
ATOM 5245 C CA . GLY A 1 67 ? -8.325 -0.240 -7.239 1.00 0.00 67 GLY A CA 4
ATOM 5246 C C . GLY A 1 67 ? -8.678 0.751 -6.148 1.00 0.00 67 GLY A C 4
ATOM 5247 O O . GLY A 1 67 ? -8.985 1.911 -6.426 1.00 0.00 67 GLY A O 4
ATOM 5251 N N . THR A 1 68 ? -8.637 0.294 -4.900 1.00 0.00 68 THR A N 4
ATOM 5252 C CA . THR A 1 68 ? -8.958 1.147 -3.762 1.00 0.00 68 THR A CA 4
ATOM 5253 C C . THR A 1 68 ? -7.977 2.308 -3.653 1.00 0.00 68 THR A C 4
ATOM 5254 O O . THR A 1 68 ? -6.869 2.152 -3.140 1.00 0.00 68 THR A O 4
ATOM 5265 N N . SER A 1 69 ? -8.392 3.475 -4.137 1.00 0.00 69 SER A N 4
ATOM 5266 C CA . SER A 1 69 ? -7.548 4.663 -4.096 1.00 0.00 69 SER A CA 4
ATOM 5267 C C . SER A 1 69 ? -7.342 5.134 -2.660 1.00 0.00 69 SER A C 4
ATOM 5268 O O . SER A 1 69 ? -8.302 5.420 -1.944 1.00 0.00 69 SER A O 4
ATOM 5276 N N . LEU A 1 70 ? -6.082 5.211 -2.244 1.00 0.00 70 LEU A N 4
ATOM 5277 C CA . LEU A 1 70 ? -5.748 5.647 -0.893 1.00 0.00 70 LEU A CA 4
ATOM 5278 C C . LEU A 1 70 ? -4.784 6.829 -0.925 1.00 0.00 70 LEU A C 4
ATOM 5279 O O . LEU A 1 70 ? -4.069 7.087 0.044 1.00 0.00 70 LEU A O 4
ATOM 5295 N N . VAL A 1 71 ? -4.771 7.545 -2.044 1.00 0.00 71 VAL A N 4
ATOM 5296 C CA . VAL A 1 71 ? -3.898 8.702 -2.201 1.00 0.00 71 VAL A CA 4
ATOM 5297 C C . VAL A 1 71 ? -4.547 9.961 -1.638 1.00 0.00 71 VAL A C 4
ATOM 5298 O O . VAL A 1 71 ? -5.383 10.586 -2.290 1.00 0.00 71 VAL A O 4
ATOM 5311 N N . GLY A 1 72 ? -4.156 10.329 -0.422 1.00 0.00 72 GLY A N 4
ATOM 5312 C CA . GLY A 1 72 ? -4.709 11.513 0.209 1.00 0.00 72 GLY A CA 4
ATOM 5313 C C . GLY A 1 72 ? -5.807 11.182 1.200 1.00 0.00 72 GLY A C 4
ATOM 5314 O O . GLY A 1 72 ? -6.722 11.979 1.413 1.00 0.00 72 GLY A O 4
ATOM 5318 N N . LEU A 1 73 ? -5.720 10.003 1.806 1.00 0.00 73 LEU A N 4
ATOM 5319 C CA . LEU A 1 73 ? -6.715 9.567 2.779 1.00 0.00 73 LEU A CA 4
ATOM 5320 C C . LEU A 1 73 ? -6.079 9.350 4.148 1.00 0.00 73 LEU A C 4
ATOM 5321 O O . LEU A 1 73 ? -4.875 9.125 4.272 1.00 0.00 73 LEU A O 4
ATOM 5337 N N . PRO A 1 74 ? -6.906 9.417 5.202 1.00 0.00 74 PRO A N 4
ATOM 5338 C CA . PRO A 1 74 ? -6.447 9.228 6.582 1.00 0.00 74 PRO A CA 4
ATOM 5339 C C . PRO A 1 74 ? -6.043 7.785 6.866 1.00 0.00 74 PRO A C 4
ATOM 5340 O O . PRO A 1 74 ? -6.581 6.850 6.270 1.00 0.00 74 PRO A O 4
ATOM 5351 N N . LEU A 1 75 ? -5.094 7.610 7.779 1.00 0.00 75 LEU A N 4
ATOM 5352 C CA . LEU A 1 75 ? -4.619 6.280 8.142 1.00 0.00 75 LEU A CA 4
ATOM 5353 C C . LEU A 1 75 ? -5.785 5.309 8.301 1.00 0.00 75 LEU A C 4
ATOM 5354 O O . LEU A 1 75 ? -5.776 4.216 7.735 1.00 0.00 75 LEU A O 4
ATOM 5370 N N . ALA A 1 76 ? -6.787 5.717 9.071 1.00 0.00 76 ALA A N 4
ATOM 5371 C CA . ALA A 1 76 ? -7.962 4.885 9.300 1.00 0.00 76 ALA A CA 4
ATOM 5372 C C . ALA A 1 76 ? -8.397 4.184 8.017 1.00 0.00 76 ALA A C 4
ATOM 5373 O O . ALA A 1 76 ? -8.507 2.960 7.975 1.00 0.00 76 ALA A O 4
ATOM 5380 N N . ALA A 1 77 ? -8.643 4.969 6.973 1.00 0.00 77 ALA A N 4
ATOM 5381 C CA . ALA A 1 77 ? -9.064 4.423 5.689 1.00 0.00 77 ALA A CA 4
ATOM 5382 C C . ALA A 1 77 ? -8.172 3.261 5.268 1.00 0.00 77 ALA A C 4
ATOM 5383 O O . ALA A 1 77 ? -8.657 2.165 4.984 1.00 0.00 77 ALA A O 4
ATOM 5390 N N . CYS A 1 78 ? -6.867 3.506 5.229 1.00 0.00 78 CYS A N 4
ATOM 5391 C CA . CYS A 1 78 ? -5.907 2.479 4.841 1.00 0.00 78 CYS A CA 4
ATOM 5392 C C . CYS A 1 78 ? -5.924 1.317 5.829 1.00 0.00 78 CYS A C 4
ATOM 5393 O O . CYS A 1 78 ? -5.689 0.169 5.454 1.00 0.00 78 CYS A O 4
ATOM 5401 N N . GLN A 1 79 ? -6.203 1.625 7.091 1.00 0.00 79 GLN A N 4
ATOM 5402 C CA . GLN A 1 79 ? -6.248 0.606 8.133 1.00 0.00 79 GLN A CA 4
ATOM 5403 C C . GLN A 1 79 ? -7.519 -0.230 8.023 1.00 0.00 79 GLN A C 4
ATOM 5404 O O . GLN A 1 79 ? -7.580 -1.353 8.521 1.00 0.00 79 GLN A O 4
ATOM 5418 N N . ALA A 1 80 ? -8.532 0.328 7.368 1.00 0.00 80 ALA A N 4
ATOM 5419 C CA . ALA A 1 80 ? -9.801 -0.367 7.191 1.00 0.00 80 ALA A CA 4
ATOM 5420 C C . ALA A 1 80 ? -9.794 -1.208 5.919 1.00 0.00 80 ALA A C 4
ATOM 5421 O O . ALA A 1 80 ? -10.337 -2.313 5.891 1.00 0.00 80 ALA A O 4
ATOM 5428 N N . ALA A 1 81 ? -9.177 -0.679 4.868 1.00 0.00 81 ALA A N 4
ATOM 5429 C CA . ALA A 1 81 ? -9.099 -1.382 3.594 1.00 0.00 81 ALA A CA 4
ATOM 5430 C C . ALA A 1 81 ? -8.043 -2.481 3.638 1.00 0.00 81 ALA A C 4
ATOM 5431 O O . ALA A 1 81 ? -8.269 -3.593 3.158 1.00 0.00 81 ALA A O 4
ATOM 5438 N N . VAL A 1 82 ? -6.888 -2.164 4.215 1.00 0.00 82 VAL A N 4
ATOM 5439 C CA . VAL A 1 82 ? -5.798 -3.126 4.322 1.00 0.00 82 VAL A CA 4
ATOM 5440 C C . VAL A 1 82 ? -6.238 -4.375 5.077 1.00 0.00 82 VAL A C 4
ATOM 5441 O O . VAL A 1 82 ? -5.692 -5.460 4.875 1.00 0.00 82 VAL A O 4
ATOM 5454 N N . ARG A 1 83 ? -7.228 -4.214 5.949 1.00 0.00 83 ARG A N 4
ATOM 5455 C CA . ARG A 1 83 ? -7.741 -5.329 6.736 1.00 0.00 83 ARG A CA 4
ATOM 5456 C C . ARG A 1 83 ? -8.752 -6.141 5.933 1.00 0.00 83 ARG A C 4
ATOM 5457 O O . ARG A 1 83 ? -8.854 -7.357 6.095 1.00 0.00 83 ARG A O 4
ATOM 5478 N N . GLU A 1 84 ? -9.496 -5.461 5.066 1.00 0.00 84 GLU A N 4
ATOM 5479 C CA . GLU A 1 84 ? -10.500 -6.121 4.239 1.00 0.00 84 GLU A CA 4
ATOM 5480 C C . GLU A 1 84 ? -9.858 -7.175 3.342 1.00 0.00 84 GLU A C 4
ATOM 5481 O O . GLU A 1 84 ? -10.323 -8.313 3.269 1.00 0.00 84 GLU A O 4
ATOM 5493 N N . THR A 1 85 ? -8.785 -6.788 2.658 1.00 0.00 85 THR A N 4
ATOM 5494 C CA . THR A 1 85 ? -8.080 -7.697 1.764 1.00 0.00 85 THR A CA 4
ATOM 5495 C C . THR A 1 85 ? -7.804 -9.033 2.444 1.00 0.00 85 THR A C 4
ATOM 5496 O O . THR A 1 85 ? -7.572 -10.043 1.780 1.00 0.00 85 THR A O 4
ATOM 5507 N N . LYS A 1 86 ? -7.830 -9.032 3.772 1.00 0.00 86 LYS A N 4
ATOM 5508 C CA . LYS A 1 86 ? -7.585 -10.244 4.544 1.00 0.00 86 LYS A CA 4
ATOM 5509 C C . LYS A 1 86 ? -8.371 -11.421 3.973 1.00 0.00 86 LYS A C 4
ATOM 5510 O O . LYS A 1 86 ? -7.983 -12.577 4.138 1.00 0.00 86 LYS A O 4
ATOM 5529 N N . SER A 1 87 ? -9.477 -11.117 3.301 1.00 0.00 87 SER A N 4
ATOM 5530 C CA . SER A 1 87 ? -10.318 -12.150 2.708 1.00 0.00 87 SER A CA 4
ATOM 5531 C C . SER A 1 87 ? -9.770 -12.585 1.352 1.00 0.00 87 SER A C 4
ATOM 5532 O O . SER A 1 87 ? -9.398 -13.743 1.164 1.00 0.00 87 SER A O 4
ATOM 5540 N N . GLN A 1 88 ? -9.724 -11.647 0.411 1.00 0.00 88 GLN A N 4
ATOM 5541 C CA . GLN A 1 88 ? -9.222 -11.933 -0.928 1.00 0.00 88 GLN A CA 4
ATOM 5542 C C . GLN A 1 88 ? -7.824 -12.540 -0.867 1.00 0.00 88 GLN A C 4
ATOM 5543 O O . GLN A 1 88 ? -6.986 -12.117 -0.070 1.00 0.00 88 GLN A O 4
ATOM 5557 N N . THR A 1 89 ? -7.579 -13.534 -1.715 1.00 0.00 89 THR A N 4
ATOM 5558 C CA . THR A 1 89 ? -6.283 -14.201 -1.757 1.00 0.00 89 THR A CA 4
ATOM 5559 C C . THR A 1 89 ? -5.342 -13.511 -2.738 1.00 0.00 89 THR A C 4
ATOM 5560 O O . THR A 1 89 ? -4.230 -13.981 -2.980 1.00 0.00 89 THR A O 4
ATOM 5571 N N . SER A 1 90 ? -5.794 -12.395 -3.300 1.00 0.00 90 SER A N 4
ATOM 5572 C CA . SER A 1 90 ? -4.993 -11.643 -4.258 1.00 0.00 90 SER A CA 4
ATOM 5573 C C . SER A 1 90 ? -5.031 -10.150 -3.944 1.00 0.00 90 SER A C 4
ATOM 5574 O O . SER A 1 90 ? -6.096 -9.580 -3.709 1.00 0.00 90 SER A O 4
ATOM 5582 N N . VAL A 1 91 ? -3.859 -9.522 -3.942 1.00 0.00 91 VAL A N 4
ATOM 5583 C CA . VAL A 1 91 ? -3.756 -8.096 -3.658 1.00 0.00 91 VAL A CA 4
ATOM 5584 C C . VAL A 1 91 ? -2.657 -7.448 -4.491 1.00 0.00 91 VAL A C 4
ATOM 5585 O O . VAL A 1 91 ? -1.495 -7.851 -4.430 1.00 0.00 91 VAL A O 4
ATOM 5598 N N . THR A 1 92 ? -3.030 -6.438 -5.272 1.00 0.00 92 THR A N 4
ATOM 5599 C CA . THR A 1 92 ? -2.077 -5.734 -6.119 1.00 0.00 92 THR A CA 4
ATOM 5600 C C . THR A 1 92 ? -1.722 -4.372 -5.533 1.00 0.00 92 THR A C 4
ATOM 5601 O O . THR A 1 92 ? -2.566 -3.479 -5.454 1.00 0.00 92 THR A O 4
ATOM 5612 N N . LEU A 1 93 ? -0.468 -4.219 -5.122 1.00 0.00 93 LEU A N 4
ATOM 5613 C CA . LEU A 1 93 ? 0.000 -2.964 -4.543 1.00 0.00 93 LEU A CA 4
ATOM 5614 C C . LEU A 1 93 ? 0.565 -2.044 -5.620 1.00 0.00 93 LEU A C 4
ATOM 5615 O O . LEU A 1 93 ? 1.351 -2.471 -6.466 1.00 0.00 93 LEU A O 4
ATOM 5631 N N . SER A 1 94 ? 0.160 -0.779 -5.582 1.00 0.00 94 SER A N 4
ATOM 5632 C CA . SER A 1 94 ? 0.625 0.202 -6.556 1.00 0.00 94 SER A CA 4
ATOM 5633 C C . SER A 1 94 ? 1.404 1.321 -5.871 1.00 0.00 94 SER A C 4
ATOM 5634 O O . SER A 1 94 ? 0.844 2.099 -5.098 1.00 0.00 94 SER A O 4
ATOM 5642 N N . ILE A 1 95 ? 2.698 1.395 -6.161 1.00 0.00 95 ILE A N 4
ATOM 5643 C CA . ILE A 1 95 ? 3.555 2.418 -5.574 1.00 0.00 95 ILE A CA 4
ATOM 5644 C C . ILE A 1 95 ? 4.368 3.135 -6.647 1.00 0.00 95 ILE A C 4
ATOM 5645 O O . ILE A 1 95 ? 4.295 2.795 -7.828 1.00 0.00 95 ILE A O 4
ATOM 5661 N N . VAL A 1 96 ? 5.145 4.129 -6.227 1.00 0.00 96 VAL A N 4
ATOM 5662 C CA . VAL A 1 96 ? 5.975 4.893 -7.151 1.00 0.00 96 VAL A CA 4
ATOM 5663 C C . VAL A 1 96 ? 7.385 4.318 -7.227 1.00 0.00 96 VAL A C 4
ATOM 5664 O O . VAL A 1 96 ? 8.163 4.426 -6.279 1.00 0.00 96 VAL A O 4
ATOM 5677 N N . HIS A 1 97 ? 7.708 3.706 -8.362 1.00 0.00 97 HIS A N 4
ATOM 5678 C CA . HIS A 1 97 ? 9.026 3.114 -8.563 1.00 0.00 97 HIS A CA 4
ATOM 5679 C C . HIS A 1 97 ? 10.111 3.975 -7.924 1.00 0.00 97 HIS A C 4
ATOM 5680 O O . HIS A 1 97 ? 10.393 5.081 -8.389 1.00 0.00 97 HIS A O 4
ATOM 5694 N N . CYS A 1 98 ? 10.715 3.463 -6.858 1.00 0.00 98 CYS A N 4
ATOM 5695 C CA . CYS A 1 98 ? 11.769 4.187 -6.155 1.00 0.00 98 CYS A CA 4
ATOM 5696 C C . CYS A 1 98 ? 13.036 3.344 -6.059 1.00 0.00 98 CYS A C 4
ATOM 5697 O O . CYS A 1 98 ? 13.295 2.680 -5.055 1.00 0.00 98 CYS A O 4
ATOM 5705 N N . PRO A 1 99 ? 13.846 3.367 -7.128 1.00 0.00 99 PRO A N 4
ATOM 5706 C CA . PRO A 1 99 ? 15.099 2.609 -7.189 1.00 0.00 99 PRO A CA 4
ATOM 5707 C C . PRO A 1 99 ? 16.162 3.170 -6.250 1.00 0.00 99 PRO A C 4
ATOM 5708 O O . PRO A 1 99 ? 16.030 4.269 -5.710 1.00 0.00 99 PRO A O 4
ATOM 5719 N N . PRO A 1 100 ? 17.241 2.400 -6.050 1.00 0.00 100 PRO A N 4
ATOM 5720 C CA . PRO A 1 100 ? 18.348 2.800 -5.176 1.00 0.00 100 PRO A CA 4
ATOM 5721 C C . PRO A 1 100 ? 19.158 3.954 -5.759 1.00 0.00 100 PRO A C 4
ATOM 5722 O O . PRO A 1 100 ? 18.925 4.381 -6.890 1.00 0.00 100 PRO A O 4
ATOM 5733 N N . VAL A 1 101 ? 20.111 4.455 -4.979 1.00 0.00 101 VAL A N 4
ATOM 5734 C CA . VAL A 1 101 ? 20.957 5.558 -5.418 1.00 0.00 101 VAL A CA 4
ATOM 5735 C C . VAL A 1 101 ? 22.300 5.051 -5.930 1.00 0.00 101 VAL A C 4
ATOM 5736 O O . VAL A 1 101 ? 23.356 5.513 -5.498 1.00 0.00 101 VAL A O 4
ATOM 5749 N N . GLY A 1 1 ? -0.557 4.676 -20.248 1.00 0.00 1 GLY A N 5
ATOM 5750 C CA . GLY A 1 1 ? 0.796 4.758 -20.767 1.00 0.00 1 GLY A CA 5
ATOM 5751 C C . GLY A 1 1 ? 0.831 4.903 -22.275 1.00 0.00 1 GLY A C 5
ATOM 5752 O O . GLY A 1 1 ? 0.095 4.222 -22.988 1.00 0.00 1 GLY A O 5
ATOM 5756 N N . SER A 1 2 ? 1.689 5.794 -22.762 1.00 0.00 2 SER A N 5
ATOM 5757 C CA . SER A 1 2 ? 1.813 6.030 -24.196 1.00 0.00 2 SER A CA 5
ATOM 5758 C C . SER A 1 2 ? 3.041 5.321 -24.759 1.00 0.00 2 SER A C 5
ATOM 5759 O O . SER A 1 2 ? 4.033 5.121 -24.058 1.00 0.00 2 SER A O 5
ATOM 5767 N N . SER A 1 3 ? 2.965 4.941 -26.031 1.00 0.00 3 SER A N 5
ATOM 5768 C CA . SER A 1 3 ? 4.068 4.250 -26.689 1.00 0.00 3 SER A CA 5
ATOM 5769 C C . SER A 1 3 ? 4.983 5.241 -27.401 1.00 0.00 3 SER A C 5
ATOM 5770 O O . SER A 1 3 ? 4.754 5.593 -28.558 1.00 0.00 3 SER A O 5
ATOM 5778 N N . GLY A 1 4 ? 6.020 5.689 -26.701 1.00 0.00 4 GLY A N 5
ATOM 5779 C CA . GLY A 1 4 ? 6.955 6.635 -27.281 1.00 0.00 4 GLY A CA 5
ATOM 5780 C C . GLY A 1 4 ? 7.909 7.212 -26.254 1.00 0.00 4 GLY A C 5
ATOM 5781 O O . GLY A 1 4 ? 8.708 6.486 -25.663 1.00 0.00 4 GLY A O 5
ATOM 5785 N N . SER A 1 5 ? 7.828 8.522 -26.043 1.00 0.00 5 SER A N 5
ATOM 5786 C CA . SER A 1 5 ? 8.695 9.196 -25.084 1.00 0.00 5 SER A CA 5
ATOM 5787 C C . SER A 1 5 ? 7.994 9.361 -23.740 1.00 0.00 5 SER A C 5
ATOM 5788 O O . SER A 1 5 ? 8.523 8.971 -22.699 1.00 0.00 5 SER A O 5
ATOM 5796 N N . SER A 1 6 ? 6.799 9.942 -23.770 1.00 0.00 6 SER A N 5
ATOM 5797 C CA . SER A 1 6 ? 6.025 10.163 -22.554 1.00 0.00 6 SER A CA 5
ATOM 5798 C C . SER A 1 6 ? 5.940 8.886 -21.725 1.00 0.00 6 SER A C 5
ATOM 5799 O O . SER A 1 6 ? 6.309 7.807 -22.186 1.00 0.00 6 SER A O 5
ATOM 5807 N N . GLY A 1 7 ? 5.448 9.016 -20.496 1.00 0.00 7 GLY A N 5
ATOM 5808 C CA . GLY A 1 7 ? 5.323 7.866 -19.621 1.00 0.00 7 GLY A CA 5
ATOM 5809 C C . GLY A 1 7 ? 4.703 8.219 -18.284 1.00 0.00 7 GLY A C 5
ATOM 5810 O O . GLY A 1 7 ? 4.375 9.378 -18.031 1.00 0.00 7 GLY A O 5
ATOM 5814 N N . ASP A 1 8 ? 4.540 7.218 -17.426 1.00 0.00 8 ASP A N 5
ATOM 5815 C CA . ASP A 1 8 ? 3.954 7.428 -16.107 1.00 0.00 8 ASP A CA 5
ATOM 5816 C C . ASP A 1 8 ? 4.761 6.706 -15.033 1.00 0.00 8 ASP A C 5
ATOM 5817 O O . ASP A 1 8 ? 5.368 5.668 -15.291 1.00 0.00 8 ASP A O 5
ATOM 5826 N N . ASN A 1 9 ? 4.763 7.265 -13.826 1.00 0.00 9 ASN A N 5
ATOM 5827 C CA . ASN A 1 9 ? 5.497 6.675 -12.712 1.00 0.00 9 ASN A CA 5
ATOM 5828 C C . ASN A 1 9 ? 4.570 5.845 -11.829 1.00 0.00 9 ASN A C 5
ATOM 5829 O O . ASN A 1 9 ? 3.834 6.386 -11.003 1.00 0.00 9 ASN A O 5
ATOM 5840 N N . CYS A 1 10 ? 4.612 4.529 -12.009 1.00 0.00 10 CYS A N 5
ATOM 5841 C CA . CYS A 1 10 ? 3.776 3.624 -11.229 1.00 0.00 10 CYS A CA 5
ATOM 5842 C C . CYS A 1 10 ? 4.192 2.173 -11.451 1.00 0.00 10 CYS A C 5
ATOM 5843 O O . CYS A 1 10 ? 4.816 1.843 -12.459 1.00 0.00 10 CYS A O 5
ATOM 5851 N N . ARG A 1 11 ? 3.843 1.311 -10.501 1.00 0.00 11 ARG A N 5
ATOM 5852 C CA . ARG A 1 11 ? 4.182 -0.104 -10.592 1.00 0.00 11 ARG A CA 5
ATOM 5853 C C . ARG A 1 11 ? 3.128 -0.961 -9.897 1.00 0.00 11 ARG A C 5
ATOM 5854 O O . ARG A 1 11 ? 2.904 -0.832 -8.694 1.00 0.00 11 ARG A O 5
ATOM 5875 N N . GLU A 1 12 ? 2.484 -1.835 -10.664 1.00 0.00 12 GLU A N 5
ATOM 5876 C CA . GLU A 1 12 ? 1.453 -2.712 -10.122 1.00 0.00 12 GLU A CA 5
ATOM 5877 C C . GLU A 1 12 ? 2.047 -4.052 -9.697 1.00 0.00 12 GLU A C 5
ATOM 5878 O O . GLU A 1 12 ? 2.516 -4.828 -10.529 1.00 0.00 12 GLU A O 5
ATOM 5890 N N . VAL A 1 13 ? 2.023 -4.316 -8.394 1.00 0.00 13 VAL A N 5
ATOM 5891 C CA . VAL A 1 13 ? 2.558 -5.561 -7.857 1.00 0.00 13 VAL A CA 5
ATOM 5892 C C . VAL A 1 13 ? 1.453 -6.415 -7.244 1.00 0.00 13 VAL A C 5
ATOM 5893 O O . VAL A 1 13 ? 0.922 -6.093 -6.181 1.00 0.00 13 VAL A O 5
ATOM 5906 N N . HIS A 1 14 ? 1.111 -7.506 -7.922 1.00 0.00 14 HIS A N 5
ATOM 5907 C CA . HIS A 1 14 ? 0.069 -8.408 -7.444 1.00 0.00 14 HIS A CA 5
ATOM 5908 C C . HIS A 1 14 ? 0.666 -9.528 -6.598 1.00 0.00 14 HIS A C 5
ATOM 5909 O O . HIS A 1 14 ? 1.800 -9.953 -6.823 1.00 0.00 14 HIS A O 5
ATOM 5923 N N . LEU A 1 15 ? -0.103 -10.000 -5.623 1.00 0.00 15 LEU A N 5
ATOM 5924 C CA . LEU A 1 15 ? 0.351 -11.071 -4.742 1.00 0.00 15 LEU A CA 5
ATOM 5925 C C . LEU A 1 15 ? -0.728 -12.137 -4.580 1.00 0.00 15 LEU A C 5
ATOM 5926 O O . LEU A 1 15 ? -1.873 -11.941 -4.986 1.00 0.00 15 LEU A O 5
ATOM 5942 N N . GLU A 1 16 ? -0.354 -13.264 -3.983 1.00 0.00 16 GLU A N 5
ATOM 5943 C CA . GLU A 1 16 ? -1.291 -14.361 -3.767 1.00 0.00 16 GLU A CA 5
ATOM 5944 C C . GLU A 1 16 ? -1.249 -14.835 -2.317 1.00 0.00 16 GLU A C 5
ATOM 5945 O O . GLU A 1 16 ? -0.294 -15.485 -1.892 1.00 0.00 16 GLU A O 5
ATOM 5957 N N . LYS A 1 17 ? -2.291 -14.503 -1.562 1.00 0.00 17 LYS A N 5
ATOM 5958 C CA . LYS A 1 17 ? -2.376 -14.894 -0.160 1.00 0.00 17 LYS A CA 5
ATOM 5959 C C . LYS A 1 17 ? -3.409 -15.999 0.035 1.00 0.00 17 LYS A C 5
ATOM 5960 O O . LYS A 1 17 ? -4.099 -16.390 -0.906 1.00 0.00 17 LYS A O 5
ATOM 5979 N N . ARG A 1 18 ? -3.511 -16.497 1.263 1.00 0.00 18 ARG A N 5
ATOM 5980 C CA . ARG A 1 18 ? -4.461 -17.557 1.581 1.00 0.00 18 ARG A CA 5
ATOM 5981 C C . ARG A 1 18 ? -5.716 -16.984 2.233 1.00 0.00 18 ARG A C 5
ATOM 5982 O O . ARG A 1 18 ? -5.633 -16.200 3.179 1.00 0.00 18 ARG A O 5
ATOM 6003 N N . ARG A 1 19 ? -6.876 -17.381 1.721 1.00 0.00 19 ARG A N 5
ATOM 6004 C CA . ARG A 1 19 ? -8.148 -16.906 2.252 1.00 0.00 19 ARG A CA 5
ATOM 6005 C C . ARG A 1 19 ? -8.068 -16.713 3.764 1.00 0.00 19 ARG A C 5
ATOM 6006 O O . ARG A 1 19 ? -7.820 -17.660 4.509 1.00 0.00 19 ARG A O 5
ATOM 6027 N N . GLY A 1 20 ? -8.279 -15.478 4.209 1.00 0.00 20 GLY A N 5
ATOM 6028 C CA . GLY A 1 20 ? -8.225 -15.182 5.629 1.00 0.00 20 GLY A CA 5
ATOM 6029 C C . GLY A 1 20 ? -6.807 -15.162 6.164 1.00 0.00 20 GLY A C 5
ATOM 6030 O O . GLY A 1 20 ? -6.557 -15.589 7.291 1.00 0.00 20 GLY A O 5
ATOM 6034 N N . GLU A 1 21 ? -5.877 -14.667 5.354 1.00 0.00 21 GLU A N 5
ATOM 6035 C CA . GLU A 1 21 ? -4.476 -14.597 5.752 1.00 0.00 21 GLU A CA 5
ATOM 6036 C C . GLU A 1 21 ? -4.015 -13.146 5.864 1.00 0.00 21 GLU A C 5
ATOM 6037 O O . GLU A 1 21 ? -3.988 -12.414 4.875 1.00 0.00 21 GLU A O 5
ATOM 6049 N N . GLY A 1 22 ? -3.652 -12.738 7.076 1.00 0.00 22 GLY A N 5
ATOM 6050 C CA . GLY A 1 22 ? -3.198 -11.377 7.296 1.00 0.00 22 GLY A CA 5
ATOM 6051 C C . GLY A 1 22 ? -2.258 -10.897 6.207 1.00 0.00 22 GLY A C 5
ATOM 6052 O O . GLY A 1 22 ? -1.246 -11.540 5.923 1.00 0.00 22 GLY A O 5
ATOM 6056 N N . LEU A 1 23 ? -2.592 -9.767 5.596 1.00 0.00 23 LEU A N 5
ATOM 6057 C CA . LEU A 1 23 ? -1.772 -9.201 4.530 1.00 0.00 23 LEU A CA 5
ATOM 6058 C C . LEU A 1 23 ? -0.324 -9.043 4.984 1.00 0.00 23 LEU A C 5
ATOM 6059 O O . LEU A 1 23 ? 0.605 -9.184 4.190 1.00 0.00 23 LEU A O 5
ATOM 6075 N N . GLY A 1 24 ? -0.140 -8.751 6.268 1.00 0.00 24 GLY A N 5
ATOM 6076 C CA . GLY A 1 24 ? 1.197 -8.580 6.806 1.00 0.00 24 GLY A CA 5
ATOM 6077 C C . GLY A 1 24 ? 1.869 -7.320 6.299 1.00 0.00 24 GLY A C 5
ATOM 6078 O O . GLY A 1 24 ? 2.926 -7.382 5.671 1.00 0.00 24 GLY A O 5
ATOM 6082 N N . VAL A 1 25 ? 1.255 -6.173 6.571 1.00 0.00 25 VAL A N 5
ATOM 6083 C CA . VAL A 1 25 ? 1.801 -4.892 6.137 1.00 0.00 25 VAL A CA 5
ATOM 6084 C C . VAL A 1 25 ? 1.508 -3.797 7.156 1.00 0.00 25 VAL A C 5
ATOM 6085 O O . VAL A 1 25 ? 0.354 -3.555 7.509 1.00 0.00 25 VAL A O 5
ATOM 6098 N N . ALA A 1 26 ? 2.562 -3.136 7.626 1.00 0.00 26 ALA A N 5
ATOM 6099 C CA . ALA A 1 26 ? 2.418 -2.064 8.603 1.00 0.00 26 ALA A CA 5
ATOM 6100 C C . ALA A 1 26 ? 2.576 -0.698 7.945 1.00 0.00 26 ALA A C 5
ATOM 6101 O O . ALA A 1 26 ? 3.671 -0.324 7.523 1.00 0.00 26 ALA A O 5
ATOM 6108 N N . LEU A 1 27 ? 1.477 0.044 7.861 1.00 0.00 27 LEU A N 5
ATOM 6109 C CA . LEU A 1 27 ? 1.494 1.370 7.254 1.00 0.00 27 LEU A CA 5
ATOM 6110 C C . LEU A 1 27 ? 1.374 2.457 8.317 1.00 0.00 27 LEU A C 5
ATOM 6111 O O . LEU A 1 27 ? 1.099 2.173 9.483 1.00 0.00 27 LEU A O 5
ATOM 6127 N N . VAL A 1 28 ? 1.581 3.705 7.907 1.00 0.00 28 VAL A N 5
ATOM 6128 C CA . VAL A 1 28 ? 1.492 4.835 8.823 1.00 0.00 28 VAL A CA 5
ATOM 6129 C C . VAL A 1 28 ? 1.067 6.103 8.091 1.00 0.00 28 VAL A C 5
ATOM 6130 O O . VAL A 1 28 ? 0.937 6.111 6.868 1.00 0.00 28 VAL A O 5
ATOM 6143 N N . GLU A 1 29 ? 0.853 7.174 8.850 1.00 0.00 29 GLU A N 5
ATOM 6144 C CA . GLU A 1 29 ? 0.442 8.449 8.273 1.00 0.00 29 GLU A CA 5
ATOM 6145 C C . GLU A 1 29 ? 1.630 9.399 8.152 1.00 0.00 29 GLU A C 5
ATOM 6146 O O . GLU A 1 29 ? 2.156 9.882 9.155 1.00 0.00 29 GLU A O 5
ATOM 6158 N N . SER A 1 30 ? 2.046 9.664 6.918 1.00 0.00 30 SER A N 5
ATOM 6159 C CA . SER A 1 30 ? 3.173 10.553 6.665 1.00 0.00 30 SER A CA 5
ATOM 6160 C C . SER A 1 30 ? 2.707 11.849 6.011 1.00 0.00 30 SER A C 5
ATOM 6161 O O . SER A 1 30 ? 1.650 11.895 5.382 1.00 0.00 30 SER A O 5
ATOM 6169 N N . GLY A 1 31 ? 3.504 12.903 6.164 1.00 0.00 31 GLY A N 5
ATOM 6170 C CA . GLY A 1 31 ? 3.156 14.187 5.583 1.00 0.00 31 GLY A CA 5
ATOM 6171 C C . GLY A 1 31 ? 3.667 15.353 6.406 1.00 0.00 31 GLY A C 5
ATOM 6172 O O . GLY A 1 31 ? 3.727 15.275 7.633 1.00 0.00 31 GLY A O 5
ATOM 6176 N N . TRP A 1 32 ? 4.037 16.434 5.730 1.00 0.00 32 TRP A N 5
ATOM 6177 C CA . TRP A 1 32 ? 4.547 17.621 6.407 1.00 0.00 32 TRP A CA 5
ATOM 6178 C C . TRP A 1 32 ? 3.771 18.864 5.986 1.00 0.00 32 TRP A C 5
ATOM 6179 O O . TRP A 1 32 ? 3.019 18.837 5.013 1.00 0.00 32 TRP A O 5
ATOM 6200 N N . GLY A 1 33 ? 3.961 19.954 6.724 1.00 0.00 33 GLY A N 5
ATOM 6201 C CA . GLY A 1 33 ? 3.271 21.191 6.410 1.00 0.00 33 GLY A CA 5
ATOM 6202 C C . GLY A 1 33 ? 1.793 20.982 6.148 1.00 0.00 33 GLY A C 5
ATOM 6203 O O . GLY A 1 33 ? 1.222 19.968 6.551 1.00 0.00 33 GLY A O 5
ATOM 6207 N N . SER A 1 34 ? 1.171 21.943 5.472 1.00 0.00 34 SER A N 5
ATOM 6208 C CA . SER A 1 34 ? -0.251 21.861 5.162 1.00 0.00 34 SER A CA 5
ATOM 6209 C C . SER A 1 34 ? -0.482 21.079 3.872 1.00 0.00 34 SER A C 5
ATOM 6210 O O . SER A 1 34 ? -0.651 21.662 2.800 1.00 0.00 34 SER A O 5
ATOM 6218 N N . LEU A 1 35 ? -0.488 19.755 3.983 1.00 0.00 35 LEU A N 5
ATOM 6219 C CA . LEU A 1 35 ? -0.697 18.891 2.827 1.00 0.00 35 LEU A CA 5
ATOM 6220 C C . LEU A 1 35 ? -1.529 17.669 3.204 1.00 0.00 35 LEU A C 5
ATOM 6221 O O . LEU A 1 35 ? -1.847 17.458 4.376 1.00 0.00 35 LEU A O 5
ATOM 6237 N N . LEU A 1 36 ? -1.876 16.865 2.205 1.00 0.00 36 LEU A N 5
ATOM 6238 C CA . LEU A 1 36 ? -2.669 15.662 2.432 1.00 0.00 36 LEU A CA 5
ATOM 6239 C C . LEU A 1 36 ? -1.776 14.484 2.808 1.00 0.00 36 LEU A C 5
ATOM 6240 O O . LEU A 1 36 ? -0.657 14.340 2.315 1.00 0.00 36 LEU A O 5
ATOM 6256 N N . PRO A 1 37 ? -2.280 13.619 3.700 1.00 0.00 37 PRO A N 5
ATOM 6257 C CA . PRO A 1 37 ? -1.546 12.437 4.160 1.00 0.00 37 PRO A CA 5
ATOM 6258 C C . PRO A 1 37 ? -1.406 11.381 3.069 1.00 0.00 37 PRO A C 5
ATOM 6259 O O . PRO A 1 37 ? -2.220 11.314 2.147 1.00 0.00 37 PRO A O 5
ATOM 6270 N N . THR A 1 38 ? -0.369 10.556 3.179 1.00 0.00 38 THR A N 5
ATOM 6271 C CA . THR A 1 38 ? -0.123 9.503 2.201 1.00 0.00 38 THR A CA 5
ATOM 6272 C C . THR A 1 38 ? 0.188 8.178 2.887 1.00 0.00 38 THR A C 5
ATOM 6273 O O . THR A 1 38 ? 0.531 8.145 4.068 1.00 0.00 38 THR A O 5
ATOM 6284 N N . ALA A 1 39 ? 0.065 7.087 2.139 1.00 0.00 39 ALA A N 5
ATOM 6285 C CA . ALA A 1 39 ? 0.336 5.758 2.675 1.00 0.00 39 ALA A CA 5
ATOM 6286 C C . ALA A 1 39 ? 1.813 5.404 2.544 1.00 0.00 39 ALA A C 5
ATOM 6287 O O . ALA A 1 39 ? 2.384 5.472 1.456 1.00 0.00 39 ALA A O 5
ATOM 6294 N N . VAL A 1 40 ? 2.427 5.027 3.661 1.00 0.00 40 VAL A N 5
ATOM 6295 C CA . VAL A 1 40 ? 3.839 4.662 3.671 1.00 0.00 40 VAL A CA 5
ATOM 6296 C C . VAL A 1 40 ? 4.090 3.462 4.577 1.00 0.00 40 VAL A C 5
ATOM 6297 O O . VAL A 1 40 ? 3.793 3.501 5.772 1.00 0.00 40 VAL A O 5
ATOM 6310 N N . ILE A 1 41 ? 4.638 2.398 4.002 1.00 0.00 41 ILE A N 5
ATOM 6311 C CA . ILE A 1 41 ? 4.931 1.187 4.759 1.00 0.00 41 ILE A CA 5
ATOM 6312 C C . ILE A 1 41 ? 5.913 1.469 5.890 1.00 0.00 41 ILE A C 5
ATOM 6313 O O . ILE A 1 41 ? 7.104 1.671 5.656 1.00 0.00 41 ILE A O 5
ATOM 6329 N N . ALA A 1 42 ? 5.405 1.479 7.118 1.00 0.00 42 ALA A N 5
ATOM 6330 C CA . ALA A 1 42 ? 6.239 1.733 8.287 1.00 0.00 42 ALA A CA 5
ATOM 6331 C C . ALA A 1 42 ? 7.044 0.495 8.666 1.00 0.00 42 ALA A C 5
ATOM 6332 O O . ALA A 1 42 ? 8.217 0.592 9.026 1.00 0.00 42 ALA A O 5
ATOM 6339 N N . ASN A 1 43 ? 6.407 -0.668 8.583 1.00 0.00 43 ASN A N 5
ATOM 6340 C CA . ASN A 1 43 ? 7.065 -1.926 8.918 1.00 0.00 43 ASN A CA 5
ATOM 6341 C C . ASN A 1 43 ? 6.442 -3.088 8.150 1.00 0.00 43 ASN A C 5
ATOM 6342 O O . ASN A 1 43 ? 5.276 -3.032 7.757 1.00 0.00 43 ASN A O 5
ATOM 6353 N N . LEU A 1 44 ? 7.227 -4.139 7.941 1.00 0.00 44 LEU A N 5
ATOM 6354 C CA . LEU A 1 44 ? 6.753 -5.316 7.220 1.00 0.00 44 LEU A CA 5
ATOM 6355 C C . LEU A 1 44 ? 7.112 -6.595 7.969 1.00 0.00 44 LEU A C 5
ATOM 6356 O O . LEU A 1 44 ? 8.082 -6.631 8.728 1.00 0.00 44 LEU A O 5
ATOM 6372 N N . LEU A 1 45 ? 6.326 -7.643 7.751 1.00 0.00 45 LEU A N 5
ATOM 6373 C CA . LEU A 1 45 ? 6.563 -8.926 8.403 1.00 0.00 45 LEU A CA 5
ATOM 6374 C C . LEU A 1 45 ? 7.258 -9.899 7.456 1.00 0.00 45 LEU A C 5
ATOM 6375 O O . LEU A 1 45 ? 6.615 -10.528 6.615 1.00 0.00 45 LEU A O 5
ATOM 6391 N N . HIS A 1 46 ? 8.573 -10.020 7.601 1.00 0.00 46 HIS A N 5
ATOM 6392 C CA . HIS A 1 46 ? 9.356 -10.919 6.760 1.00 0.00 46 HIS A CA 5
ATOM 6393 C C . HIS A 1 46 ? 8.733 -12.311 6.726 1.00 0.00 46 HIS A C 5
ATOM 6394 O O . HIS A 1 46 ? 9.078 -13.176 7.530 1.00 0.00 46 HIS A O 5
ATOM 6408 N N . GLY A 1 47 ? 7.811 -12.520 5.791 1.00 0.00 47 GLY A N 5
ATOM 6409 C CA . GLY A 1 47 ? 7.154 -13.808 5.671 1.00 0.00 47 GLY A CA 5
ATOM 6410 C C . GLY A 1 47 ? 5.737 -13.690 5.147 1.00 0.00 47 GLY A C 5
ATOM 6411 O O . GLY A 1 47 ? 5.140 -14.678 4.723 1.00 0.00 47 GLY A O 5
ATOM 6415 N N . GLY A 1 48 ? 5.195 -12.475 5.178 1.00 0.00 48 GLY A N 5
ATOM 6416 C CA . GLY A 1 48 ? 3.843 -12.254 4.701 1.00 0.00 48 GLY A CA 5
ATOM 6417 C C . GLY A 1 48 ? 3.727 -12.402 3.197 1.00 0.00 48 GLY A C 5
ATOM 6418 O O . GLY A 1 48 ? 4.719 -12.588 2.491 1.00 0.00 48 GLY A O 5
ATOM 6422 N N . PRO A 1 49 ? 2.490 -12.320 2.684 1.00 0.00 49 PRO A N 5
ATOM 6423 C CA . PRO A 1 49 ? 2.219 -12.445 1.248 1.00 0.00 49 PRO A CA 5
ATOM 6424 C C . PRO A 1 49 ? 2.733 -11.248 0.455 1.00 0.00 49 PRO A C 5
ATOM 6425 O O . PRO A 1 49 ? 3.073 -11.371 -0.721 1.00 0.00 49 PRO A O 5
ATOM 6436 N N . ALA A 1 50 ? 2.787 -10.091 1.107 1.00 0.00 50 ALA A N 5
ATOM 6437 C CA . ALA A 1 50 ? 3.262 -8.873 0.463 1.00 0.00 50 ALA A CA 5
ATOM 6438 C C . ALA A 1 50 ? 4.779 -8.754 0.564 1.00 0.00 50 ALA A C 5
ATOM 6439 O O . ALA A 1 50 ? 5.442 -8.338 -0.385 1.00 0.00 50 ALA A O 5
ATOM 6446 N N . GLU A 1 51 ? 5.321 -9.120 1.722 1.00 0.00 51 GLU A N 5
ATOM 6447 C CA . GLU A 1 51 ? 6.760 -9.053 1.946 1.00 0.00 51 GLU A CA 5
ATOM 6448 C C . GLU A 1 51 ? 7.483 -10.154 1.175 1.00 0.00 51 GLU A C 5
ATOM 6449 O O . GLU A 1 51 ? 8.476 -9.899 0.493 1.00 0.00 51 GLU A O 5
ATOM 6461 N N . ARG A 1 52 ? 6.978 -11.378 1.291 1.00 0.00 52 ARG A N 5
ATOM 6462 C CA . ARG A 1 52 ? 7.576 -12.518 0.607 1.00 0.00 52 ARG A CA 5
ATOM 6463 C C . ARG A 1 52 ? 8.021 -12.136 -0.802 1.00 0.00 52 ARG A C 5
ATOM 6464 O O . ARG A 1 52 ? 9.042 -12.618 -1.293 1.00 0.00 52 ARG A O 5
ATOM 6485 N N . SER A 1 53 ? 7.248 -11.267 -1.445 1.00 0.00 53 SER A N 5
ATOM 6486 C CA . SER A 1 53 ? 7.560 -10.823 -2.799 1.00 0.00 53 SER A CA 5
ATOM 6487 C C . SER A 1 53 ? 9.025 -10.414 -2.913 1.00 0.00 53 SER A C 5
ATOM 6488 O O . SER A 1 53 ? 9.718 -10.802 -3.852 1.00 0.00 53 SER A O 5
ATOM 6496 N N . GLY A 1 54 ? 9.490 -9.627 -1.947 1.00 0.00 54 GLY A N 5
ATOM 6497 C CA . GLY A 1 54 ? 10.870 -9.178 -1.956 1.00 0.00 54 GLY A CA 5
ATOM 6498 C C . GLY A 1 54 ? 11.067 -7.927 -2.790 1.00 0.00 54 GLY A C 5
ATOM 6499 O O . GLY A 1 54 ? 12.185 -7.433 -2.926 1.00 0.00 54 GLY A O 5
ATOM 6503 N N . ALA A 1 55 ? 9.976 -7.414 -3.351 1.00 0.00 55 ALA A N 5
ATOM 6504 C CA . ALA A 1 55 ? 10.034 -6.214 -4.175 1.00 0.00 55 ALA A CA 5
ATOM 6505 C C . ALA A 1 55 ? 9.525 -4.997 -3.410 1.00 0.00 55 ALA A C 5
ATOM 6506 O O . ALA A 1 55 ? 9.963 -3.871 -3.651 1.00 0.00 55 ALA A O 5
ATOM 6513 N N . LEU A 1 56 ? 8.598 -5.230 -2.487 1.00 0.00 56 LEU A N 5
ATOM 6514 C CA . LEU A 1 56 ? 8.028 -4.152 -1.686 1.00 0.00 56 LEU A CA 5
ATOM 6515 C C . LEU A 1 56 ? 8.663 -4.110 -0.300 1.00 0.00 56 LEU A C 5
ATOM 6516 O O . LEU A 1 56 ? 8.576 -5.072 0.464 1.00 0.00 56 LEU A O 5
ATOM 6532 N N . SER A 1 57 ? 9.301 -2.988 0.020 1.00 0.00 57 SER A N 5
ATOM 6533 C CA . SER A 1 57 ? 9.952 -2.821 1.314 1.00 0.00 57 SER A CA 5
ATOM 6534 C C . SER A 1 57 ? 9.494 -1.532 1.990 1.00 0.00 57 SER A C 5
ATOM 6535 O O . SER A 1 57 ? 8.866 -0.679 1.362 1.00 0.00 57 SER A O 5
ATOM 6543 N N . ILE A 1 58 ? 9.812 -1.399 3.273 1.00 0.00 58 ILE A N 5
ATOM 6544 C CA . ILE A 1 58 ? 9.435 -0.214 4.034 1.00 0.00 58 ILE A CA 5
ATOM 6545 C C . ILE A 1 58 ? 9.879 1.060 3.324 1.00 0.00 58 ILE A C 5
ATOM 6546 O O . ILE A 1 58 ? 11.015 1.163 2.863 1.00 0.00 58 ILE A O 5
ATOM 6562 N N . GLY A 1 59 ? 8.975 2.031 3.241 1.00 0.00 59 GLY A N 5
ATOM 6563 C CA . GLY A 1 59 ? 9.292 3.287 2.588 1.00 0.00 59 GLY A CA 5
ATOM 6564 C C . GLY A 1 59 ? 8.412 3.553 1.383 1.00 0.00 59 GLY A C 5
ATOM 6565 O O . GLY A 1 59 ? 7.767 4.598 1.296 1.00 0.00 59 GLY A O 5
ATOM 6569 N N . ASP A 1 60 ? 8.385 2.607 0.452 1.00 0.00 60 ASP A N 5
ATOM 6570 C CA . ASP A 1 60 ? 7.578 2.744 -0.755 1.00 0.00 60 ASP A CA 5
ATOM 6571 C C . ASP A 1 60 ? 6.171 3.225 -0.415 1.00 0.00 60 ASP A C 5
ATOM 6572 O O . ASP A 1 60 ? 5.441 2.566 0.325 1.00 0.00 60 ASP A O 5
ATOM 6581 N N . ARG A 1 61 ? 5.798 4.378 -0.961 1.00 0.00 61 ARG A N 5
ATOM 6582 C CA . ARG A 1 61 ? 4.479 4.949 -0.714 1.00 0.00 61 ARG A CA 5
ATOM 6583 C C . ARG A 1 61 ? 3.416 4.247 -1.554 1.00 0.00 61 ARG A C 5
ATOM 6584 O O . ARG A 1 61 ? 3.632 3.957 -2.732 1.00 0.00 61 ARG A O 5
ATOM 6605 N N . LEU A 1 62 ? 2.269 3.976 -0.942 1.00 0.00 62 LEU A N 5
ATOM 6606 C CA . LEU A 1 62 ? 1.172 3.307 -1.633 1.00 0.00 62 LEU A CA 5
ATOM 6607 C C . LEU A 1 62 ? 0.221 4.324 -2.255 1.00 0.00 62 LEU A C 5
ATOM 6608 O O . LEU A 1 62 ? 0.068 5.438 -1.752 1.00 0.00 62 LEU A O 5
ATOM 6624 N N . THR A 1 63 ? -0.420 3.933 -3.352 1.00 0.00 63 THR A N 5
ATOM 6625 C CA . THR A 1 63 ? -1.358 4.809 -4.043 1.00 0.00 63 THR A CA 5
ATOM 6626 C C . THR A 1 63 ? -2.772 4.239 -4.007 1.00 0.00 63 THR A C 5
ATOM 6627 O O . THR A 1 63 ? -3.747 4.979 -3.884 1.00 0.00 63 THR A O 5
ATOM 6638 N N . ALA A 1 64 ? -2.875 2.918 -4.115 1.00 0.00 64 ALA A N 5
ATOM 6639 C CA . ALA A 1 64 ? -4.170 2.249 -4.091 1.00 0.00 64 ALA A CA 5
ATOM 6640 C C . ALA A 1 64 ? -4.036 0.812 -3.599 1.00 0.00 64 ALA A C 5
ATOM 6641 O O . ALA A 1 64 ? -2.931 0.276 -3.512 1.00 0.00 64 ALA A O 5
ATOM 6648 N N . ILE A 1 65 ? -5.167 0.193 -3.279 1.00 0.00 65 ILE A N 5
ATOM 6649 C CA . ILE A 1 65 ? -5.176 -1.182 -2.796 1.00 0.00 65 ILE A CA 5
ATOM 6650 C C . ILE A 1 65 ? -6.209 -2.020 -3.540 1.00 0.00 65 ILE A C 5
ATOM 6651 O O . ILE A 1 65 ? -7.405 -1.735 -3.493 1.00 0.00 65 ILE A O 5
ATOM 6667 N N . ASN A 1 66 ? -5.739 -3.056 -4.227 1.00 0.00 66 ASN A N 5
ATOM 6668 C CA . ASN A 1 66 ? -6.623 -3.938 -4.981 1.00 0.00 66 ASN A CA 5
ATOM 6669 C C . ASN A 1 66 ? -7.517 -3.136 -5.922 1.00 0.00 66 ASN A C 5
ATOM 6670 O O . ASN A 1 66 ? -8.656 -3.518 -6.189 1.00 0.00 66 ASN A O 5
ATOM 6681 N N . GLY A 1 67 ? -6.992 -2.022 -6.422 1.00 0.00 67 GLY A N 5
ATOM 6682 C CA . GLY A 1 67 ? -7.756 -1.184 -7.328 1.00 0.00 67 GLY A CA 5
ATOM 6683 C C . GLY A 1 67 ? -8.650 -0.203 -6.596 1.00 0.00 67 GLY A C 5
ATOM 6684 O O . GLY A 1 67 ? -9.835 -0.081 -6.905 1.00 0.00 67 GLY A O 5
ATOM 6688 N N . THR A 1 68 ? -8.081 0.500 -5.621 1.00 0.00 68 THR A N 5
ATOM 6689 C CA . THR A 1 68 ? -8.835 1.473 -4.840 1.00 0.00 68 THR A CA 5
ATOM 6690 C C . THR A 1 68 ? -7.955 2.647 -4.427 1.00 0.00 68 THR A C 5
ATOM 6691 O O . THR A 1 68 ? -7.120 2.524 -3.531 1.00 0.00 68 THR A O 5
ATOM 6702 N N . SER A 1 69 ? -8.146 3.785 -5.087 1.00 0.00 69 SER A N 5
ATOM 6703 C CA . SER A 1 69 ? -7.367 4.981 -4.790 1.00 0.00 69 SER A CA 5
ATOM 6704 C C . SER A 1 69 ? -7.487 5.355 -3.315 1.00 0.00 69 SER A C 5
ATOM 6705 O O . SER A 1 69 ? -8.590 5.477 -2.781 1.00 0.00 69 SER A O 5
ATOM 6713 N N . LEU A 1 70 ? -6.344 5.536 -2.663 1.00 0.00 70 LEU A N 5
ATOM 6714 C CA . LEU A 1 70 ? -6.318 5.897 -1.250 1.00 0.00 70 LEU A CA 5
ATOM 6715 C C . LEU A 1 70 ? -5.830 7.329 -1.062 1.00 0.00 70 LEU A C 5
ATOM 6716 O O . LEU A 1 70 ? -6.212 8.007 -0.108 1.00 0.00 70 LEU A O 5
ATOM 6732 N N . VAL A 1 71 ? -4.984 7.786 -1.981 1.00 0.00 71 VAL A N 5
ATOM 6733 C CA . VAL A 1 71 ? -4.446 9.140 -1.918 1.00 0.00 71 VAL A CA 5
ATOM 6734 C C . VAL A 1 71 ? -5.534 10.148 -1.568 1.00 0.00 71 VAL A C 5
ATOM 6735 O O . VAL A 1 71 ? -6.440 10.400 -2.361 1.00 0.00 71 VAL A O 5
ATOM 6748 N N . GLY A 1 72 ? -5.438 10.725 -0.374 1.00 0.00 72 GLY A N 5
ATOM 6749 C CA . GLY A 1 72 ? -6.420 11.700 0.061 1.00 0.00 72 GLY A CA 5
ATOM 6750 C C . GLY A 1 72 ? -7.138 11.276 1.327 1.00 0.00 72 GLY A C 5
ATOM 6751 O O . GLY A 1 72 ? -7.433 12.104 2.189 1.00 0.00 72 GLY A O 5
ATOM 6755 N N . LEU A 1 73 ? -7.422 9.983 1.439 1.00 0.00 73 LEU A N 5
ATOM 6756 C CA . LEU A 1 73 ? -8.111 9.450 2.608 1.00 0.00 73 LEU A CA 5
ATOM 6757 C C . LEU A 1 73 ? -7.172 9.374 3.807 1.00 0.00 73 LEU A C 5
ATOM 6758 O O . LEU A 1 73 ? -5.956 9.237 3.667 1.00 0.00 73 LEU A O 5
ATOM 6774 N N . PRO A 1 74 ? -7.746 9.463 5.016 1.00 0.00 74 PRO A N 5
ATOM 6775 C CA . PRO A 1 74 ? -6.978 9.405 6.264 1.00 0.00 74 PRO A CA 5
ATOM 6776 C C . PRO A 1 74 ? -6.408 8.016 6.529 1.00 0.00 74 PRO A C 5
ATOM 6777 O O . PRO A 1 74 ? -6.980 7.008 6.111 1.00 0.00 74 PRO A O 5
ATOM 6788 N N . LEU A 1 75 ? -5.278 7.968 7.226 1.00 0.00 75 LEU A N 5
ATOM 6789 C CA . LEU A 1 75 ? -4.630 6.701 7.547 1.00 0.00 75 LEU A CA 5
ATOM 6790 C C . LEU A 1 75 ? -5.664 5.625 7.862 1.00 0.00 75 LEU A C 5
ATOM 6791 O O . LEU A 1 75 ? -5.613 4.523 7.317 1.00 0.00 75 LEU A O 5
ATOM 6807 N N . ALA A 1 76 ? -6.604 5.954 8.742 1.00 0.00 76 ALA A N 5
ATOM 6808 C CA . ALA A 1 76 ? -7.653 5.017 9.125 1.00 0.00 76 ALA A CA 5
ATOM 6809 C C . ALA A 1 76 ? -8.213 4.291 7.907 1.00 0.00 76 ALA A C 5
ATOM 6810 O O . ALA A 1 76 ? -8.369 3.071 7.918 1.00 0.00 76 ALA A O 5
ATOM 6817 N N . ALA A 1 77 ? -8.513 5.050 6.858 1.00 0.00 77 ALA A N 5
ATOM 6818 C CA . ALA A 1 77 ? -9.054 4.478 5.631 1.00 0.00 77 ALA A CA 5
ATOM 6819 C C . ALA A 1 77 ? -8.146 3.377 5.092 1.00 0.00 77 ALA A C 5
ATOM 6820 O O . ALA A 1 77 ? -8.617 2.311 4.693 1.00 0.00 77 ALA A O 5
ATOM 6827 N N . CYS A 1 78 ? -6.845 3.643 5.081 1.00 0.00 78 CYS A N 5
ATOM 6828 C CA . CYS A 1 78 ? -5.871 2.675 4.588 1.00 0.00 78 CYS A CA 5
ATOM 6829 C C . CYS A 1 78 ? -5.799 1.460 5.508 1.00 0.00 78 CYS A C 5
ATOM 6830 O O . CYS A 1 78 ? -5.676 0.327 5.045 1.00 0.00 78 CYS A O 5
ATOM 6838 N N . GLN A 1 79 ? -5.875 1.706 6.812 1.00 0.00 79 GLN A N 5
ATOM 6839 C CA . GLN A 1 79 ? -5.816 0.632 7.796 1.00 0.00 79 GLN A CA 5
ATOM 6840 C C . GLN A 1 79 ? -7.041 -0.271 7.691 1.00 0.00 79 GLN A C 5
ATOM 6841 O O . GLN A 1 79 ? -6.959 -1.474 7.934 1.00 0.00 79 GLN A O 5
ATOM 6855 N N . ALA A 1 80 ? -8.175 0.318 7.326 1.00 0.00 80 ALA A N 5
ATOM 6856 C CA . ALA A 1 80 ? -9.416 -0.433 7.187 1.00 0.00 80 ALA A CA 5
ATOM 6857 C C . ALA A 1 80 ? -9.488 -1.127 5.831 1.00 0.00 80 ALA A C 5
ATOM 6858 O O . ALA A 1 80 ? -9.983 -2.249 5.723 1.00 0.00 80 ALA A O 5
ATOM 6865 N N . ALA A 1 81 ? -8.992 -0.453 4.799 1.00 0.00 81 ALA A N 5
ATOM 6866 C CA . ALA A 1 81 ? -9.000 -1.006 3.450 1.00 0.00 81 ALA A CA 5
ATOM 6867 C C . ALA A 1 81 ? -7.995 -2.146 3.319 1.00 0.00 81 ALA A C 5
ATOM 6868 O O . ALA A 1 81 ? -8.296 -3.188 2.737 1.00 0.00 81 ALA A O 5
ATOM 6875 N N . VAL A 1 82 ? -6.800 -1.940 3.863 1.00 0.00 82 VAL A N 5
ATOM 6876 C CA . VAL A 1 82 ? -5.750 -2.951 3.807 1.00 0.00 82 VAL A CA 5
ATOM 6877 C C . VAL A 1 82 ? -6.169 -4.219 4.543 1.00 0.00 82 VAL A C 5
ATOM 6878 O O . VAL A 1 82 ? -5.596 -5.288 4.333 1.00 0.00 82 VAL A O 5
ATOM 6891 N N . ARG A 1 83 ? -7.172 -4.093 5.405 1.00 0.00 83 ARG A N 5
ATOM 6892 C CA . ARG A 1 83 ? -7.667 -5.229 6.173 1.00 0.00 83 ARG A CA 5
ATOM 6893 C C . ARG A 1 83 ? -8.573 -6.110 5.317 1.00 0.00 83 ARG A C 5
ATOM 6894 O O . ARG A 1 83 ? -8.539 -7.335 5.421 1.00 0.00 83 ARG A O 5
ATOM 6915 N N . GLU A 1 84 ? -9.381 -5.476 4.474 1.00 0.00 84 GLU A N 5
ATOM 6916 C CA . GLU A 1 84 ? -10.297 -6.203 3.602 1.00 0.00 84 GLU A CA 5
ATOM 6917 C C . GLU A 1 84 ? -9.564 -7.304 2.840 1.00 0.00 84 GLU A C 5
ATOM 6918 O O . GLU A 1 84 ? -9.978 -8.463 2.849 1.00 0.00 84 GLU A O 5
ATOM 6930 N N . THR A 1 85 ? -8.471 -6.932 2.181 1.00 0.00 85 THR A N 5
ATOM 6931 C CA . THR A 1 85 ? -7.681 -7.886 1.412 1.00 0.00 85 THR A CA 5
ATOM 6932 C C . THR A 1 85 ? -7.579 -9.224 2.135 1.00 0.00 85 THR A C 5
ATOM 6933 O O . THR A 1 85 ? -7.592 -10.283 1.508 1.00 0.00 85 THR A O 5
ATOM 6944 N N . LYS A 1 86 ? -7.479 -9.170 3.459 1.00 0.00 86 LYS A N 5
ATOM 6945 C CA . LYS A 1 86 ? -7.377 -10.378 4.269 1.00 0.00 86 LYS A CA 5
ATOM 6946 C C . LYS A 1 86 ? -8.206 -11.508 3.667 1.00 0.00 86 LYS A C 5
ATOM 6947 O O . LYS A 1 86 ? -7.674 -12.560 3.312 1.00 0.00 86 LYS A O 5
ATOM 6966 N N . SER A 1 87 ? -9.511 -11.283 3.554 1.00 0.00 87 SER A N 5
ATOM 6967 C CA . SER A 1 87 ? -10.414 -12.284 2.997 1.00 0.00 87 SER A CA 5
ATOM 6968 C C . SER A 1 87 ? -10.013 -12.642 1.570 1.00 0.00 87 SER A C 5
ATOM 6969 O O . SER A 1 87 ? -10.141 -13.792 1.149 1.00 0.00 87 SER A O 5
ATOM 6977 N N . GLN A 1 88 ? -9.528 -11.650 0.831 1.00 0.00 88 GLN A N 5
ATOM 6978 C CA . GLN A 1 88 ? -9.109 -11.860 -0.550 1.00 0.00 88 GLN A CA 5
ATOM 6979 C C . GLN A 1 88 ? -7.798 -12.637 -0.608 1.00 0.00 88 GLN A C 5
ATOM 6980 O O . GLN A 1 88 ? -6.936 -12.488 0.259 1.00 0.00 88 GLN A O 5
ATOM 6994 N N . THR A 1 89 ? -7.653 -13.467 -1.637 1.00 0.00 89 THR A N 5
ATOM 6995 C CA . THR A 1 89 ? -6.447 -14.268 -1.808 1.00 0.00 89 THR A CA 5
ATOM 6996 C C . THR A 1 89 ? -5.452 -13.574 -2.731 1.00 0.00 89 THR A C 5
ATOM 6997 O O . THR A 1 89 ? -4.417 -14.141 -3.080 1.00 0.00 89 THR A O 5
ATOM 7008 N N . SER A 1 90 ? -5.772 -12.345 -3.121 1.00 0.00 90 SER A N 5
ATOM 7009 C CA . SER A 1 90 ? -4.906 -11.574 -4.006 1.00 0.00 90 SER A CA 5
ATOM 7010 C C . SER A 1 90 ? -4.745 -10.145 -3.499 1.00 0.00 90 SER A C 5
ATOM 7011 O O . SER A 1 90 ? -5.706 -9.520 -3.050 1.00 0.00 90 SER A O 5
ATOM 7019 N N . VAL A 1 91 ? -3.520 -9.632 -3.573 1.00 0.00 91 VAL A N 5
ATOM 7020 C CA . VAL A 1 91 ? -3.231 -8.276 -3.122 1.00 0.00 91 VAL A CA 5
ATOM 7021 C C . VAL A 1 91 ? -2.454 -7.500 -4.180 1.00 0.00 91 VAL A C 5
ATOM 7022 O O . VAL A 1 91 ? -1.342 -7.877 -4.552 1.00 0.00 91 VAL A O 5
ATOM 7035 N N . THR A 1 92 ? -3.046 -6.411 -4.662 1.00 0.00 92 THR A N 5
ATOM 7036 C CA . THR A 1 92 ? -2.411 -5.581 -5.677 1.00 0.00 92 THR A CA 5
ATOM 7037 C C . THR A 1 92 ? -1.938 -4.257 -5.088 1.00 0.00 92 THR A C 5
ATOM 7038 O O . THR A 1 92 ? -2.732 -3.337 -4.887 1.00 0.00 92 THR A O 5
ATOM 7049 N N . LEU A 1 93 ? -0.641 -4.167 -4.814 1.00 0.00 93 LEU A N 5
ATOM 7050 C CA . LEU A 1 93 ? -0.062 -2.953 -4.248 1.00 0.00 93 LEU A CA 5
ATOM 7051 C C . LEU A 1 93 ? 0.390 -2.000 -5.351 1.00 0.00 93 LEU A C 5
ATOM 7052 O O . LEU A 1 93 ? 0.938 -2.427 -6.367 1.00 0.00 93 LEU A O 5
ATOM 7068 N N . SER A 1 94 ? 0.159 -0.708 -5.140 1.00 0.00 94 SER A N 5
ATOM 7069 C CA . SER A 1 94 ? 0.541 0.305 -6.117 1.00 0.00 94 SER A CA 5
ATOM 7070 C C . SER A 1 94 ? 1.443 1.359 -5.481 1.00 0.00 94 SER A C 5
ATOM 7071 O O . SER A 1 94 ? 1.147 1.877 -4.404 1.00 0.00 94 SER A O 5
ATOM 7079 N N . ILE A 1 95 ? 2.545 1.670 -6.156 1.00 0.00 95 ILE A N 5
ATOM 7080 C CA . ILE A 1 95 ? 3.490 2.663 -5.659 1.00 0.00 95 ILE A CA 5
ATOM 7081 C C . ILE A 1 95 ? 4.015 3.537 -6.792 1.00 0.00 95 ILE A C 5
ATOM 7082 O O . ILE A 1 95 ? 3.837 3.222 -7.968 1.00 0.00 95 ILE A O 5
ATOM 7098 N N . VAL A 1 96 ? 4.666 4.639 -6.429 1.00 0.00 96 VAL A N 5
ATOM 7099 C CA . VAL A 1 96 ? 5.220 5.558 -7.415 1.00 0.00 96 VAL A CA 5
ATOM 7100 C C . VAL A 1 96 ? 6.607 5.111 -7.865 1.00 0.00 96 VAL A C 5
ATOM 7101 O O . VAL A 1 96 ? 7.532 5.013 -7.058 1.00 0.00 96 VAL A O 5
ATOM 7114 N N . HIS A 1 97 ? 6.744 4.841 -9.159 1.00 0.00 97 HIS A N 5
ATOM 7115 C CA . HIS A 1 97 ? 8.019 4.405 -9.718 1.00 0.00 97 HIS A CA 5
ATOM 7116 C C . HIS A 1 97 ? 8.681 5.532 -10.505 1.00 0.00 97 HIS A C 5
ATOM 7117 O O . HIS A 1 97 ? 8.098 6.071 -11.446 1.00 0.00 97 HIS A O 5
ATOM 7131 N N . CYS A 1 98 ? 9.901 5.883 -10.113 1.00 0.00 98 CYS A N 5
ATOM 7132 C CA . CYS A 1 98 ? 10.642 6.947 -10.780 1.00 0.00 98 CYS A CA 5
ATOM 7133 C C . CYS A 1 98 ? 12.077 6.514 -11.066 1.00 0.00 98 CYS A C 5
ATOM 7134 O O . CYS A 1 98 ? 13.025 6.957 -10.418 1.00 0.00 98 CYS A O 5
ATOM 7142 N N . PRO A 1 99 ? 12.241 5.626 -12.058 1.00 0.00 99 PRO A N 5
ATOM 7143 C CA . PRO A 1 99 ? 13.556 5.113 -12.451 1.00 0.00 99 PRO A CA 5
ATOM 7144 C C . PRO A 1 99 ? 14.414 6.176 -13.128 1.00 0.00 99 PRO A C 5
ATOM 7145 O O . PRO A 1 99 ? 13.914 7.071 -13.809 1.00 0.00 99 PRO A O 5
ATOM 7156 N N . PRO A 1 100 ? 15.739 6.077 -12.940 1.00 0.00 100 PRO A N 5
ATOM 7157 C CA . PRO A 1 100 ? 16.695 7.021 -13.526 1.00 0.00 100 PRO A CA 5
ATOM 7158 C C . PRO A 1 100 ? 16.801 6.875 -15.040 1.00 0.00 100 PRO A C 5
ATOM 7159 O O . PRO A 1 100 ? 17.428 5.941 -15.541 1.00 0.00 100 PRO A O 5
ATOM 7170 N N . VAL A 1 101 ? 16.183 7.803 -15.764 1.00 0.00 101 VAL A N 5
ATOM 7171 C CA . VAL A 1 101 ? 16.210 7.777 -17.222 1.00 0.00 101 VAL A CA 5
ATOM 7172 C C . VAL A 1 101 ? 16.729 9.095 -17.785 1.00 0.00 101 VAL A C 5
ATOM 7173 O O . VAL A 1 101 ? 17.772 9.136 -18.437 1.00 0.00 101 VAL A O 5
ATOM 7186 N N . GLY A 1 1 ? 5.224 -2.655 -31.630 1.00 0.00 1 GLY A N 6
ATOM 7187 C CA . GLY A 1 1 ? 4.687 -2.219 -30.354 1.00 0.00 1 GLY A CA 6
ATOM 7188 C C . GLY A 1 1 ? 5.753 -1.641 -29.444 1.00 0.00 1 GLY A C 6
ATOM 7189 O O . GLY A 1 1 ? 5.993 -2.156 -28.352 1.00 0.00 1 GLY A O 6
ATOM 7193 N N . SER A 1 2 ? 6.396 -0.568 -29.895 1.00 0.00 2 SER A N 6
ATOM 7194 C CA . SER A 1 2 ? 7.447 0.077 -29.117 1.00 0.00 2 SER A CA 6
ATOM 7195 C C . SER A 1 2 ? 6.869 1.177 -28.232 1.00 0.00 2 SER A C 6
ATOM 7196 O O . SER A 1 2 ? 6.699 2.315 -28.668 1.00 0.00 2 SER A O 6
ATOM 7204 N N . SER A 1 3 ? 6.568 0.828 -26.985 1.00 0.00 3 SER A N 6
ATOM 7205 C CA . SER A 1 3 ? 6.006 1.784 -26.038 1.00 0.00 3 SER A CA 6
ATOM 7206 C C . SER A 1 3 ? 6.956 2.011 -24.866 1.00 0.00 3 SER A C 6
ATOM 7207 O O . SER A 1 3 ? 7.940 1.290 -24.701 1.00 0.00 3 SER A O 6
ATOM 7215 N N . GLY A 1 4 ? 6.653 3.018 -24.053 1.00 0.00 4 GLY A N 6
ATOM 7216 C CA . GLY A 1 4 ? 7.489 3.324 -22.906 1.00 0.00 4 GLY A CA 6
ATOM 7217 C C . GLY A 1 4 ? 6.685 3.497 -21.633 1.00 0.00 4 GLY A C 6
ATOM 7218 O O . GLY A 1 4 ? 5.743 2.747 -21.378 1.00 0.00 4 GLY A O 6
ATOM 7222 N N . SER A 1 5 ? 7.059 4.488 -20.830 1.00 0.00 5 SER A N 6
ATOM 7223 C CA . SER A 1 5 ? 6.369 4.754 -19.573 1.00 0.00 5 SER A CA 6
ATOM 7224 C C . SER A 1 5 ? 5.081 5.536 -19.814 1.00 0.00 5 SER A C 6
ATOM 7225 O O . SER A 1 5 ? 5.095 6.763 -19.906 1.00 0.00 5 SER A O 6
ATOM 7233 N N . SER A 1 6 ? 3.969 4.815 -19.916 1.00 0.00 6 SER A N 6
ATOM 7234 C CA . SER A 1 6 ? 2.673 5.440 -20.151 1.00 0.00 6 SER A CA 6
ATOM 7235 C C . SER A 1 6 ? 2.148 6.098 -18.878 1.00 0.00 6 SER A C 6
ATOM 7236 O O . SER A 1 6 ? 2.332 5.581 -17.777 1.00 0.00 6 SER A O 6
ATOM 7244 N N . GLY A 1 7 ? 1.494 7.245 -19.039 1.00 0.00 7 GLY A N 6
ATOM 7245 C CA . GLY A 1 7 ? 0.953 7.957 -17.896 1.00 0.00 7 GLY A CA 6
ATOM 7246 C C . GLY A 1 7 ? 1.970 8.127 -16.785 1.00 0.00 7 GLY A C 6
ATOM 7247 O O . GLY A 1 7 ? 3.161 7.882 -16.981 1.00 0.00 7 GLY A O 6
ATOM 7251 N N . ASP A 1 8 ? 1.501 8.549 -15.616 1.00 0.00 8 ASP A N 6
ATOM 7252 C CA . ASP A 1 8 ? 2.378 8.753 -14.469 1.00 0.00 8 ASP A CA 6
ATOM 7253 C C . ASP A 1 8 ? 3.288 7.547 -14.259 1.00 0.00 8 ASP A C 6
ATOM 7254 O O . ASP A 1 8 ? 3.179 6.545 -14.965 1.00 0.00 8 ASP A O 6
ATOM 7263 N N . ASN A 1 9 ? 4.184 7.650 -13.283 1.00 0.00 9 ASN A N 6
ATOM 7264 C CA . ASN A 1 9 ? 5.114 6.568 -12.981 1.00 0.00 9 ASN A CA 6
ATOM 7265 C C . ASN A 1 9 ? 4.614 5.734 -11.806 1.00 0.00 9 ASN A C 6
ATOM 7266 O O . ASN A 1 9 ? 4.798 6.104 -10.645 1.00 0.00 9 ASN A O 6
ATOM 7277 N N . CYS A 1 10 ? 3.981 4.607 -12.114 1.00 0.00 10 CYS A N 6
ATOM 7278 C CA . CYS A 1 10 ? 3.454 3.720 -11.083 1.00 0.00 10 CYS A CA 6
ATOM 7279 C C . CYS A 1 10 ? 3.994 2.304 -11.257 1.00 0.00 10 CYS A C 6
ATOM 7280 O O . CYS A 1 10 ? 4.609 1.984 -12.274 1.00 0.00 10 CYS A O 6
ATOM 7288 N N . ARG A 1 11 ? 3.761 1.460 -10.257 1.00 0.00 11 ARG A N 6
ATOM 7289 C CA . ARG A 1 11 ? 4.226 0.079 -10.298 1.00 0.00 11 ARG A CA 6
ATOM 7290 C C . ARG A 1 11 ? 3.168 -0.868 -9.739 1.00 0.00 11 ARG A C 6
ATOM 7291 O O . ARG A 1 11 ? 2.813 -0.792 -8.563 1.00 0.00 11 ARG A O 6
ATOM 7312 N N . GLU A 1 12 ? 2.669 -1.758 -10.591 1.00 0.00 12 GLU A N 6
ATOM 7313 C CA . GLU A 1 12 ? 1.651 -2.718 -10.181 1.00 0.00 12 GLU A CA 6
ATOM 7314 C C . GLU A 1 12 ? 2.291 -4.013 -9.688 1.00 0.00 12 GLU A C 6
ATOM 7315 O O . GLU A 1 12 ? 3.084 -4.635 -10.394 1.00 0.00 12 GLU A O 6
ATOM 7327 N N . VAL A 1 13 ? 1.940 -4.412 -8.470 1.00 0.00 13 VAL A N 6
ATOM 7328 C CA . VAL A 1 13 ? 2.478 -5.632 -7.881 1.00 0.00 13 VAL A CA 6
ATOM 7329 C C . VAL A 1 13 ? 1.370 -6.486 -7.275 1.00 0.00 13 VAL A C 6
ATOM 7330 O O . VAL A 1 13 ? 0.758 -6.111 -6.275 1.00 0.00 13 VAL A O 6
ATOM 7343 N N . HIS A 1 14 ? 1.116 -7.638 -7.888 1.00 0.00 14 HIS A N 6
ATOM 7344 C CA . HIS A 1 14 ? 0.081 -8.548 -7.409 1.00 0.00 14 HIS A CA 6
ATOM 7345 C C . HIS A 1 14 ? 0.663 -9.566 -6.433 1.00 0.00 14 HIS A C 6
ATOM 7346 O O . HIS A 1 14 ? 1.780 -10.050 -6.617 1.00 0.00 14 HIS A O 6
ATOM 7360 N N . LEU A 1 15 ? -0.102 -9.887 -5.395 1.00 0.00 15 LEU A N 6
ATOM 7361 C CA . LEU A 1 15 ? 0.337 -10.847 -4.389 1.00 0.00 15 LEU A CA 6
ATOM 7362 C C . LEU A 1 15 ? -0.643 -12.011 -4.282 1.00 0.00 15 LEU A C 6
ATOM 7363 O O . LEU A 1 15 ? -1.810 -11.887 -4.652 1.00 0.00 15 LEU A O 6
ATOM 7379 N N . GLU A 1 16 ? -0.161 -13.140 -3.772 1.00 0.00 16 GLU A N 6
ATOM 7380 C CA . GLU A 1 16 ? -0.997 -14.325 -3.615 1.00 0.00 16 GLU A CA 6
ATOM 7381 C C . GLU A 1 16 ? -1.058 -14.758 -2.154 1.00 0.00 16 GLU A C 6
ATOM 7382 O O . GLU A 1 16 ? -0.095 -15.305 -1.615 1.00 0.00 16 GLU A O 6
ATOM 7394 N N . LYS A 1 17 ? -2.197 -14.509 -1.516 1.00 0.00 17 LYS A N 6
ATOM 7395 C CA . LYS A 1 17 ? -2.386 -14.873 -0.117 1.00 0.00 17 LYS A CA 6
ATOM 7396 C C . LYS A 1 17 ? -3.466 -15.941 0.026 1.00 0.00 17 LYS A C 6
ATOM 7397 O O . LYS A 1 17 ? -4.098 -16.333 -0.955 1.00 0.00 17 LYS A O 6
ATOM 7416 N N . ARG A 1 18 ? -3.673 -16.406 1.253 1.00 0.00 18 ARG A N 6
ATOM 7417 C CA . ARG A 1 18 ? -4.676 -17.429 1.524 1.00 0.00 18 ARG A CA 6
ATOM 7418 C C . ARG A 1 18 ? -5.863 -16.839 2.280 1.00 0.00 18 ARG A C 6
ATOM 7419 O O . ARG A 1 18 ? -5.690 -16.094 3.244 1.00 0.00 18 ARG A O 6
ATOM 7440 N N . ARG A 1 19 ? -7.069 -17.177 1.834 1.00 0.00 19 ARG A N 6
ATOM 7441 C CA . ARG A 1 19 ? -8.284 -16.679 2.467 1.00 0.00 19 ARG A CA 6
ATOM 7442 C C . ARG A 1 19 ? -8.092 -16.533 3.974 1.00 0.00 19 ARG A C 6
ATOM 7443 O O . ARG A 1 19 ? -7.872 -17.516 4.680 1.00 0.00 19 ARG A O 6
ATOM 7464 N N . GLY A 1 20 ? -8.177 -15.298 4.459 1.00 0.00 20 GLY A N 6
ATOM 7465 C CA . GLY A 1 20 ? -8.010 -15.046 5.878 1.00 0.00 20 GLY A CA 6
ATOM 7466 C C . GLY A 1 20 ? -6.552 -14.999 6.291 1.00 0.00 20 GLY A C 6
ATOM 7467 O O . GLY A 1 20 ? -6.200 -15.411 7.396 1.00 0.00 20 GLY A O 6
ATOM 7471 N N . GLU A 1 21 ? -5.702 -14.498 5.400 1.00 0.00 21 GLU A N 6
ATOM 7472 C CA . GLU A 1 21 ? -4.274 -14.402 5.677 1.00 0.00 21 GLU A CA 6
ATOM 7473 C C . GLU A 1 21 ? -3.845 -12.945 5.825 1.00 0.00 21 GLU A C 6
ATOM 7474 O O . GLU A 1 21 ? -4.067 -12.128 4.932 1.00 0.00 21 GLU A O 6
ATOM 7486 N N . GLY A 1 22 ? -3.229 -12.627 6.959 1.00 0.00 22 GLY A N 6
ATOM 7487 C CA . GLY A 1 22 ? -2.779 -11.269 7.204 1.00 0.00 22 GLY A CA 6
ATOM 7488 C C . GLY A 1 22 ? -1.925 -10.729 6.075 1.00 0.00 22 GLY A C 6
ATOM 7489 O O . GLY A 1 22 ? -0.842 -11.249 5.802 1.00 0.00 22 GLY A O 6
ATOM 7493 N N . LEU A 1 23 ? -2.412 -9.684 5.414 1.00 0.00 23 LEU A N 6
ATOM 7494 C CA . LEU A 1 23 ? -1.686 -9.074 4.306 1.00 0.00 23 LEU A CA 6
ATOM 7495 C C . LEU A 1 23 ? -0.206 -8.920 4.643 1.00 0.00 23 LEU A C 6
ATOM 7496 O O . LEU A 1 23 ? 0.651 -8.983 3.763 1.00 0.00 23 LEU A O 6
ATOM 7512 N N . GLY A 1 24 ? 0.086 -8.721 5.925 1.00 0.00 24 GLY A N 6
ATOM 7513 C CA . GLY A 1 24 ? 1.463 -8.565 6.356 1.00 0.00 24 GLY A CA 6
ATOM 7514 C C . GLY A 1 24 ? 2.061 -7.242 5.919 1.00 0.00 24 GLY A C 6
ATOM 7515 O O . GLY A 1 24 ? 3.037 -7.210 5.170 1.00 0.00 24 GLY A O 6
ATOM 7519 N N . VAL A 1 25 ? 1.472 -6.145 6.386 1.00 0.00 25 VAL A N 6
ATOM 7520 C CA . VAL A 1 25 ? 1.951 -4.813 6.039 1.00 0.00 25 VAL A CA 6
ATOM 7521 C C . VAL A 1 25 ? 1.602 -3.803 7.126 1.00 0.00 25 VAL A C 6
ATOM 7522 O O . VAL A 1 25 ? 0.467 -3.754 7.600 1.00 0.00 25 VAL A O 6
ATOM 7535 N N . ALA A 1 26 ? 2.584 -2.997 7.515 1.00 0.00 26 ALA A N 6
ATOM 7536 C CA . ALA A 1 26 ? 2.380 -1.985 8.544 1.00 0.00 26 ALA A CA 6
ATOM 7537 C C . ALA A 1 26 ? 2.562 -0.581 7.978 1.00 0.00 26 ALA A C 6
ATOM 7538 O O . ALA A 1 26 ? 3.671 -0.185 7.617 1.00 0.00 26 ALA A O 6
ATOM 7545 N N . LEU A 1 27 ? 1.468 0.168 7.902 1.00 0.00 27 LEU A N 6
ATOM 7546 C CA . LEU A 1 27 ? 1.507 1.529 7.378 1.00 0.00 27 LEU A CA 6
ATOM 7547 C C . LEU A 1 27 ? 1.361 2.549 8.503 1.00 0.00 27 LEU A C 6
ATOM 7548 O O . LEU A 1 27 ? 1.102 2.190 9.651 1.00 0.00 27 LEU A O 6
ATOM 7564 N N . VAL A 1 28 ? 1.527 3.824 8.164 1.00 0.00 28 VAL A N 6
ATOM 7565 C CA . VAL A 1 28 ? 1.411 4.897 9.144 1.00 0.00 28 VAL A CA 6
ATOM 7566 C C . VAL A 1 28 ? 0.952 6.194 8.486 1.00 0.00 28 VAL A C 6
ATOM 7567 O O . VAL A 1 28 ? 0.729 6.243 7.277 1.00 0.00 28 VAL A O 6
ATOM 7580 N N . GLU A 1 29 ? 0.812 7.242 9.292 1.00 0.00 29 GLU A N 6
ATOM 7581 C CA . GLU A 1 29 ? 0.379 8.540 8.788 1.00 0.00 29 GLU A CA 6
ATOM 7582 C C . GLU A 1 29 ? 1.577 9.389 8.370 1.00 0.00 29 GLU A C 6
ATOM 7583 O O . GLU A 1 29 ? 2.478 9.645 9.168 1.00 0.00 29 GLU A O 6
ATOM 7595 N N . SER A 1 30 ? 1.578 9.822 7.113 1.00 0.00 30 SER A N 6
ATOM 7596 C CA . SER A 1 30 ? 2.666 10.638 6.587 1.00 0.00 30 SER A CA 6
ATOM 7597 C C . SER A 1 30 ? 2.124 11.776 5.727 1.00 0.00 30 SER A C 6
ATOM 7598 O O . SER A 1 30 ? 1.217 11.581 4.919 1.00 0.00 30 SER A O 6
ATOM 7606 N N . GLY A 1 31 ? 2.688 12.966 5.909 1.00 0.00 31 GLY A N 6
ATOM 7607 C CA . GLY A 1 31 ? 2.250 14.119 5.144 1.00 0.00 31 GLY A CA 6
ATOM 7608 C C . GLY A 1 31 ? 3.214 15.284 5.247 1.00 0.00 31 GLY A C 6
ATOM 7609 O O . GLY A 1 31 ? 3.497 15.769 6.342 1.00 0.00 31 GLY A O 6
ATOM 7613 N N . TRP A 1 32 ? 3.721 15.733 4.104 1.00 0.00 32 TRP A N 6
ATOM 7614 C CA . TRP A 1 32 ? 4.661 16.848 4.071 1.00 0.00 32 TRP A CA 6
ATOM 7615 C C . TRP A 1 32 ? 4.116 17.995 3.228 1.00 0.00 32 TRP A C 6
ATOM 7616 O O . TRP A 1 32 ? 3.453 17.774 2.216 1.00 0.00 32 TRP A O 6
ATOM 7637 N N . GLY A 1 33 ? 4.399 19.223 3.653 1.00 0.00 33 GLY A N 6
ATOM 7638 C CA . GLY A 1 33 ? 3.928 20.387 2.925 1.00 0.00 33 GLY A CA 6
ATOM 7639 C C . GLY A 1 33 ? 2.416 20.486 2.905 1.00 0.00 33 GLY A C 6
ATOM 7640 O O . GLY A 1 33 ? 1.736 19.873 3.728 1.00 0.00 33 GLY A O 6
ATOM 7644 N N . SER A 1 34 ? 1.888 21.261 1.963 1.00 0.00 34 SER A N 6
ATOM 7645 C CA . SER A 1 34 ? 0.446 21.443 1.842 1.00 0.00 34 SER A CA 6
ATOM 7646 C C . SER A 1 34 ? -0.134 20.507 0.786 1.00 0.00 34 SER A C 6
ATOM 7647 O O . SER A 1 34 ? -0.792 20.948 -0.157 1.00 0.00 34 SER A O 6
ATOM 7655 N N . LEU A 1 35 ? 0.116 19.213 0.950 1.00 0.00 35 LEU A N 6
ATOM 7656 C CA . LEU A 1 35 ? -0.380 18.212 0.012 1.00 0.00 35 LEU A CA 6
ATOM 7657 C C . LEU A 1 35 ? -1.023 17.044 0.751 1.00 0.00 35 LEU A C 6
ATOM 7658 O O . LEU A 1 35 ? -0.522 16.597 1.784 1.00 0.00 35 LEU A O 6
ATOM 7674 N N . LEU A 1 36 ? -2.134 16.550 0.215 1.00 0.00 36 LEU A N 6
ATOM 7675 C CA . LEU A 1 36 ? -2.845 15.431 0.822 1.00 0.00 36 LEU A CA 6
ATOM 7676 C C . LEU A 1 36 ? -1.867 14.426 1.423 1.00 0.00 36 LEU A C 6
ATOM 7677 O O . LEU A 1 36 ? -0.708 14.334 1.020 1.00 0.00 36 LEU A O 6
ATOM 7693 N N . PRO A 1 37 ? -2.344 13.653 2.410 1.00 0.00 37 PRO A N 6
ATOM 7694 C CA . PRO A 1 37 ? -1.530 12.639 3.085 1.00 0.00 37 PRO A CA 6
ATOM 7695 C C . PRO A 1 37 ? -1.209 11.455 2.180 1.00 0.00 37 PRO A C 6
ATOM 7696 O O . PRO A 1 37 ? -1.967 11.139 1.262 1.00 0.00 37 PRO A O 6
ATOM 7707 N N . THR A 1 38 ? -0.082 10.801 2.444 1.00 0.00 38 THR A N 6
ATOM 7708 C CA . THR A 1 38 ? 0.338 9.652 1.652 1.00 0.00 38 THR A CA 6
ATOM 7709 C C . THR A 1 38 ? 0.612 8.443 2.540 1.00 0.00 38 THR A C 6
ATOM 7710 O O . THR A 1 38 ? 1.033 8.587 3.687 1.00 0.00 38 THR A O 6
ATOM 7721 N N . ALA A 1 39 ? 0.371 7.253 2.001 1.00 0.00 39 ALA A N 6
ATOM 7722 C CA . ALA A 1 39 ? 0.594 6.019 2.744 1.00 0.00 39 ALA A CA 6
ATOM 7723 C C . ALA A 1 39 ? 2.051 5.579 2.654 1.00 0.00 39 ALA A C 6
ATOM 7724 O O . ALA A 1 39 ? 2.626 5.520 1.567 1.00 0.00 39 ALA A O 6
ATOM 7731 N N . VAL A 1 40 ? 2.645 5.273 3.803 1.00 0.00 40 VAL A N 6
ATOM 7732 C CA . VAL A 1 40 ? 4.035 4.839 3.853 1.00 0.00 40 VAL A CA 6
ATOM 7733 C C . VAL A 1 40 ? 4.190 3.590 4.714 1.00 0.00 40 VAL A C 6
ATOM 7734 O O . VAL A 1 40 ? 3.724 3.547 5.853 1.00 0.00 40 VAL A O 6
ATOM 7747 N N . ILE A 1 41 ? 4.848 2.576 4.162 1.00 0.00 41 ILE A N 6
ATOM 7748 C CA . ILE A 1 41 ? 5.066 1.326 4.881 1.00 0.00 41 ILE A CA 6
ATOM 7749 C C . ILE A 1 41 ? 5.979 1.536 6.084 1.00 0.00 41 ILE A C 6
ATOM 7750 O O . ILE A 1 41 ? 7.192 1.681 5.938 1.00 0.00 41 ILE A O 6
ATOM 7766 N N . ALA A 1 42 ? 5.386 1.549 7.274 1.00 0.00 42 ALA A N 6
ATOM 7767 C CA . ALA A 1 42 ? 6.146 1.736 8.504 1.00 0.00 42 ALA A CA 6
ATOM 7768 C C . ALA A 1 42 ? 6.987 0.505 8.823 1.00 0.00 42 ALA A C 6
ATOM 7769 O O . ALA A 1 42 ? 8.140 0.620 9.235 1.00 0.00 42 ALA A O 6
ATOM 7776 N N . ASN A 1 43 ? 6.401 -0.672 8.629 1.00 0.00 43 ASN A N 6
ATOM 7777 C CA . ASN A 1 43 ? 7.097 -1.925 8.898 1.00 0.00 43 ASN A CA 6
ATOM 7778 C C . ASN A 1 43 ? 6.455 -3.079 8.134 1.00 0.00 43 ASN A C 6
ATOM 7779 O O . ASN A 1 43 ? 5.307 -2.986 7.697 1.00 0.00 43 ASN A O 6
ATOM 7790 N N . LEU A 1 44 ? 7.203 -4.165 7.975 1.00 0.00 44 LEU A N 6
ATOM 7791 C CA . LEU A 1 44 ? 6.707 -5.339 7.264 1.00 0.00 44 LEU A CA 6
ATOM 7792 C C . LEU A 1 44 ? 7.122 -6.623 7.976 1.00 0.00 44 LEU A C 6
ATOM 7793 O O . LEU A 1 44 ? 8.096 -6.640 8.730 1.00 0.00 44 LEU A O 6
ATOM 7809 N N . LEU A 1 45 ? 6.379 -7.696 7.730 1.00 0.00 45 LEU A N 6
ATOM 7810 C CA . LEU A 1 45 ? 6.671 -8.986 8.345 1.00 0.00 45 LEU A CA 6
ATOM 7811 C C . LEU A 1 45 ? 7.333 -9.929 7.345 1.00 0.00 45 LEU A C 6
ATOM 7812 O O . LEU A 1 45 ? 6.684 -10.435 6.430 1.00 0.00 45 LEU A O 6
ATOM 7828 N N . HIS A 1 46 ? 8.629 -10.162 7.528 1.00 0.00 46 HIS A N 6
ATOM 7829 C CA . HIS A 1 46 ? 9.379 -11.046 6.644 1.00 0.00 46 HIS A CA 6
ATOM 7830 C C . HIS A 1 46 ? 8.726 -12.423 6.571 1.00 0.00 46 HIS A C 6
ATOM 7831 O O . HIS A 1 46 ? 8.899 -13.251 7.464 1.00 0.00 46 HIS A O 6
ATOM 7845 N N . GLY A 1 47 ? 7.973 -12.660 5.501 1.00 0.00 47 GLY A N 6
ATOM 7846 C CA . GLY A 1 47 ? 7.305 -13.937 5.332 1.00 0.00 47 GLY A CA 6
ATOM 7847 C C . GLY A 1 47 ? 5.878 -13.785 4.844 1.00 0.00 47 GLY A C 6
ATOM 7848 O O . GLY A 1 47 ? 5.274 -14.741 4.361 1.00 0.00 47 GLY A O 6
ATOM 7852 N N . GLY A 1 48 ? 5.336 -12.577 4.970 1.00 0.00 48 GLY A N 6
ATOM 7853 C CA . GLY A 1 48 ? 3.975 -12.325 4.535 1.00 0.00 48 GLY A CA 6
ATOM 7854 C C . GLY A 1 48 ? 3.829 -12.382 3.027 1.00 0.00 48 GLY A C 6
ATOM 7855 O O . GLY A 1 48 ? 4.807 -12.509 2.291 1.00 0.00 48 GLY A O 6
ATOM 7859 N N . PRO A 1 49 ? 2.580 -12.289 2.546 1.00 0.00 49 PRO A N 6
ATOM 7860 C CA . PRO A 1 49 ? 2.279 -12.330 1.112 1.00 0.00 49 PRO A CA 6
ATOM 7861 C C . PRO A 1 49 ? 2.758 -11.079 0.384 1.00 0.00 49 PRO A C 6
ATOM 7862 O O . PRO A 1 49 ? 3.064 -11.121 -0.808 1.00 0.00 49 PRO A O 6
ATOM 7873 N N . ALA A 1 50 ? 2.821 -9.966 1.107 1.00 0.00 50 ALA A N 6
ATOM 7874 C CA . ALA A 1 50 ? 3.265 -8.703 0.530 1.00 0.00 50 ALA A CA 6
ATOM 7875 C C . ALA A 1 50 ? 4.784 -8.584 0.574 1.00 0.00 50 ALA A C 6
ATOM 7876 O O . ALA A 1 50 ? 5.398 -8.019 -0.331 1.00 0.00 50 ALA A O 6
ATOM 7883 N N . GLU A 1 51 ? 5.385 -9.119 1.632 1.00 0.00 51 GLU A N 6
ATOM 7884 C CA . GLU A 1 51 ? 6.834 -9.070 1.793 1.00 0.00 51 GLU A CA 6
ATOM 7885 C C . GLU A 1 51 ? 7.517 -10.085 0.882 1.00 0.00 51 GLU A C 6
ATOM 7886 O O . GLU A 1 51 ? 8.470 -9.758 0.175 1.00 0.00 51 GLU A O 6
ATOM 7898 N N . ARG A 1 52 ? 7.023 -11.319 0.905 1.00 0.00 52 ARG A N 6
ATOM 7899 C CA . ARG A 1 52 ? 7.586 -12.383 0.083 1.00 0.00 52 ARG A CA 6
ATOM 7900 C C . ARG A 1 52 ? 7.983 -11.855 -1.293 1.00 0.00 52 ARG A C 6
ATOM 7901 O O . ARG A 1 52 ? 8.970 -12.300 -1.879 1.00 0.00 52 ARG A O 6
ATOM 7922 N N . SER A 1 53 ? 7.206 -10.905 -1.803 1.00 0.00 53 SER A N 6
ATOM 7923 C CA . SER A 1 53 ? 7.473 -10.319 -3.111 1.00 0.00 53 SER A CA 6
ATOM 7924 C C . SER A 1 53 ? 8.938 -9.914 -3.236 1.00 0.00 53 SER A C 6
ATOM 7925 O O . SER A 1 53 ? 9.599 -10.228 -4.225 1.00 0.00 53 SER A O 6
ATOM 7933 N N . GLY A 1 54 ? 9.440 -9.212 -2.224 1.00 0.00 54 GLY A N 6
ATOM 7934 C CA . GLY A 1 54 ? 10.824 -8.774 -2.239 1.00 0.00 54 GLY A CA 6
ATOM 7935 C C . GLY A 1 54 ? 10.976 -7.353 -2.743 1.00 0.00 54 GLY A C 6
ATOM 7936 O O . GLY A 1 54 ? 11.862 -6.622 -2.300 1.00 0.00 54 GLY A O 6
ATOM 7940 N N . ALA A 1 55 ? 10.112 -6.960 -3.673 1.00 0.00 55 ALA A N 6
ATOM 7941 C CA . ALA A 1 55 ? 10.155 -5.617 -4.238 1.00 0.00 55 ALA A CA 6
ATOM 7942 C C . ALA A 1 55 ? 9.492 -4.608 -3.305 1.00 0.00 55 ALA A C 6
ATOM 7943 O O . ALA A 1 55 ? 9.886 -3.442 -3.255 1.00 0.00 55 ALA A O 6
ATOM 7950 N N . LEU A 1 56 ? 8.485 -5.063 -2.569 1.00 0.00 56 LEU A N 6
ATOM 7951 C CA . LEU A 1 56 ? 7.767 -4.200 -1.638 1.00 0.00 56 LEU A CA 6
ATOM 7952 C C . LEU A 1 56 ? 8.448 -4.185 -0.273 1.00 0.00 56 LEU A C 6
ATOM 7953 O O . LEU A 1 56 ? 8.416 -5.174 0.458 1.00 0.00 56 LEU A O 6
ATOM 7969 N N . SER A 1 57 ? 9.062 -3.055 0.064 1.00 0.00 57 SER A N 6
ATOM 7970 C CA . SER A 1 57 ? 9.752 -2.911 1.340 1.00 0.00 57 SER A CA 6
ATOM 7971 C C . SER A 1 57 ? 9.368 -1.601 2.021 1.00 0.00 57 SER A C 6
ATOM 7972 O O . SER A 1 57 ? 8.692 -0.757 1.431 1.00 0.00 57 SER A O 6
ATOM 7980 N N . ILE A 1 58 ? 9.803 -1.439 3.266 1.00 0.00 58 ILE A N 6
ATOM 7981 C CA . ILE A 1 58 ? 9.507 -0.232 4.027 1.00 0.00 58 ILE A CA 6
ATOM 7982 C C . ILE A 1 58 ? 9.925 1.018 3.261 1.00 0.00 58 ILE A C 6
ATOM 7983 O O . ILE A 1 58 ? 11.044 1.104 2.757 1.00 0.00 58 ILE A O 6
ATOM 7999 N N . GLY A 1 59 ? 9.019 1.987 3.178 1.00 0.00 59 GLY A N 6
ATOM 8000 C CA . GLY A 1 59 ? 9.313 3.221 2.474 1.00 0.00 59 GLY A CA 6
ATOM 8001 C C . GLY A 1 59 ? 8.412 3.432 1.273 1.00 0.00 59 GLY A C 6
ATOM 8002 O O . GLY A 1 59 ? 7.778 4.479 1.141 1.00 0.00 59 GLY A O 6
ATOM 8006 N N . ASP A 1 60 ? 8.357 2.437 0.395 1.00 0.00 60 ASP A N 6
ATOM 8007 C CA . ASP A 1 60 ? 7.528 2.518 -0.802 1.00 0.00 60 ASP A CA 6
ATOM 8008 C C . ASP A 1 60 ? 6.163 3.117 -0.478 1.00 0.00 60 ASP A C 6
ATOM 8009 O O . ASP A 1 60 ? 5.440 2.611 0.381 1.00 0.00 60 ASP A O 6
ATOM 8018 N N . ARG A 1 61 ? 5.818 4.199 -1.169 1.00 0.00 61 ARG A N 6
ATOM 8019 C CA . ARG A 1 61 ? 4.541 4.868 -0.953 1.00 0.00 61 ARG A CA 6
ATOM 8020 C C . ARG A 1 61 ? 3.419 4.154 -1.701 1.00 0.00 61 ARG A C 6
ATOM 8021 O O . ARG A 1 61 ? 3.584 3.754 -2.854 1.00 0.00 61 ARG A O 6
ATOM 8042 N N . LEU A 1 62 ? 2.278 3.998 -1.038 1.00 0.00 62 LEU A N 6
ATOM 8043 C CA . LEU A 1 62 ? 1.128 3.332 -1.640 1.00 0.00 62 LEU A CA 6
ATOM 8044 C C . LEU A 1 62 ? 0.159 4.349 -2.234 1.00 0.00 62 LEU A C 6
ATOM 8045 O O . LEU A 1 62 ? -0.053 5.424 -1.671 1.00 0.00 62 LEU A O 6
ATOM 8061 N N . THR A 1 63 ? -0.429 4.003 -3.374 1.00 0.00 63 THR A N 6
ATOM 8062 C CA . THR A 1 63 ? -1.377 4.884 -4.044 1.00 0.00 63 THR A CA 6
ATOM 8063 C C . THR A 1 63 ? -2.782 4.294 -4.030 1.00 0.00 63 THR A C 6
ATOM 8064 O O . THR A 1 63 ? -3.764 5.010 -3.840 1.00 0.00 63 THR A O 6
ATOM 8075 N N . ALA A 1 64 ? -2.870 2.983 -4.230 1.00 0.00 64 ALA A N 6
ATOM 8076 C CA . ALA A 1 64 ? -4.156 2.296 -4.236 1.00 0.00 64 ALA A CA 6
ATOM 8077 C C . ALA A 1 64 ? -3.999 0.833 -3.838 1.00 0.00 64 ALA A C 6
ATOM 8078 O O . ALA A 1 64 ? -2.886 0.361 -3.600 1.00 0.00 64 ALA A O 6
ATOM 8085 N N . ILE A 1 65 ? -5.118 0.120 -3.766 1.00 0.00 65 ILE A N 6
ATOM 8086 C CA . ILE A 1 65 ? -5.103 -1.290 -3.396 1.00 0.00 65 ILE A CA 6
ATOM 8087 C C . ILE A 1 65 ? -6.273 -2.036 -4.028 1.00 0.00 65 ILE A C 6
ATOM 8088 O O . ILE A 1 65 ? -7.430 -1.811 -3.674 1.00 0.00 65 ILE A O 6
ATOM 8104 N N . ASN A 1 66 ? -5.963 -2.926 -4.965 1.00 0.00 66 ASN A N 6
ATOM 8105 C CA . ASN A 1 66 ? -6.990 -3.708 -5.646 1.00 0.00 66 ASN A CA 6
ATOM 8106 C C . ASN A 1 66 ? -7.963 -2.797 -6.389 1.00 0.00 66 ASN A C 6
ATOM 8107 O O . ASN A 1 66 ? -9.139 -3.123 -6.542 1.00 0.00 66 ASN A O 6
ATOM 8118 N N . GLY A 1 67 ? -7.462 -1.655 -6.848 1.00 0.00 67 GLY A N 6
ATOM 8119 C CA . GLY A 1 67 ? -8.300 -0.715 -7.570 1.00 0.00 67 GLY A CA 6
ATOM 8120 C C . GLY A 1 67 ? -9.030 0.240 -6.646 1.00 0.00 67 GLY A C 6
ATOM 8121 O O . GLY A 1 67 ? -10.157 0.648 -6.926 1.00 0.00 67 GLY A O 6
ATOM 8125 N N . THR A 1 68 ? -8.387 0.597 -5.539 1.00 0.00 68 THR A N 6
ATOM 8126 C CA . THR A 1 68 ? -8.982 1.507 -4.568 1.00 0.00 68 THR A CA 6
ATOM 8127 C C . THR A 1 68 ? -8.068 2.696 -4.297 1.00 0.00 68 THR A C 6
ATOM 8128 O O . THR A 1 68 ? -7.153 2.614 -3.478 1.00 0.00 68 THR A O 6
ATOM 8139 N N . SER A 1 69 ? -8.322 3.802 -4.989 1.00 0.00 69 SER A N 6
ATOM 8140 C CA . SER A 1 69 ? -7.519 5.008 -4.825 1.00 0.00 69 SER A CA 6
ATOM 8141 C C . SER A 1 69 ? -7.481 5.440 -3.362 1.00 0.00 69 SER A C 6
ATOM 8142 O O . SER A 1 69 ? -8.458 5.970 -2.832 1.00 0.00 69 SER A O 6
ATOM 8150 N N . LEU A 1 70 ? -6.345 5.208 -2.713 1.00 0.00 70 LEU A N 6
ATOM 8151 C CA . LEU A 1 70 ? -6.176 5.572 -1.311 1.00 0.00 70 LEU A CA 6
ATOM 8152 C C . LEU A 1 70 ? -5.513 6.939 -1.179 1.00 0.00 70 LEU A C 6
ATOM 8153 O O . LEU A 1 70 ? -5.690 7.633 -0.177 1.00 0.00 70 LEU A O 6
ATOM 8169 N N . VAL A 1 71 ? -4.749 7.321 -2.198 1.00 0.00 71 VAL A N 6
ATOM 8170 C CA . VAL A 1 71 ? -4.061 8.607 -2.197 1.00 0.00 71 VAL A CA 6
ATOM 8171 C C . VAL A 1 71 ? -5.037 9.752 -1.952 1.00 0.00 71 VAL A C 6
ATOM 8172 O O . VAL A 1 71 ? -5.809 10.124 -2.835 1.00 0.00 71 VAL A O 6
ATOM 8185 N N . GLY A 1 72 ? -4.997 10.309 -0.745 1.00 0.00 72 GLY A N 6
ATOM 8186 C CA . GLY A 1 72 ? -5.883 11.407 -0.404 1.00 0.00 72 GLY A CA 6
ATOM 8187 C C . GLY A 1 72 ? -6.899 11.025 0.653 1.00 0.00 72 GLY A C 6
ATOM 8188 O O . GLY A 1 72 ? -8.006 11.565 0.686 1.00 0.00 72 GLY A O 6
ATOM 8192 N N . LEU A 1 73 ? -6.526 10.090 1.521 1.00 0.00 73 LEU A N 6
ATOM 8193 C CA . LEU A 1 73 ? -7.414 9.635 2.584 1.00 0.00 73 LEU A CA 6
ATOM 8194 C C . LEU A 1 73 ? -6.649 9.448 3.890 1.00 0.00 73 LEU A C 6
ATOM 8195 O O . LEU A 1 73 ? -5.432 9.263 3.904 1.00 0.00 73 LEU A O 6
ATOM 8211 N N . PRO A 1 74 ? -7.377 9.494 5.015 1.00 0.00 74 PRO A N 6
ATOM 8212 C CA . PRO A 1 74 ? -6.788 9.328 6.347 1.00 0.00 74 PRO A CA 6
ATOM 8213 C C . PRO A 1 74 ? -6.312 7.901 6.598 1.00 0.00 74 PRO A C 6
ATOM 8214 O O . PRO A 1 74 ? -6.923 6.941 6.128 1.00 0.00 74 PRO A O 6
ATOM 8225 N N . LEU A 1 75 ? -5.218 7.769 7.339 1.00 0.00 75 LEU A N 6
ATOM 8226 C CA . LEU A 1 75 ? -4.660 6.458 7.653 1.00 0.00 75 LEU A CA 6
ATOM 8227 C C . LEU A 1 75 ? -5.767 5.444 7.917 1.00 0.00 75 LEU A C 6
ATOM 8228 O O . LEU A 1 75 ? -5.746 4.334 7.386 1.00 0.00 75 LEU A O 6
ATOM 8244 N N . ALA A 1 76 ? -6.736 5.834 8.740 1.00 0.00 76 ALA A N 6
ATOM 8245 C CA . ALA A 1 76 ? -7.854 4.960 9.072 1.00 0.00 76 ALA A CA 6
ATOM 8246 C C . ALA A 1 76 ? -8.373 4.238 7.833 1.00 0.00 76 ALA A C 6
ATOM 8247 O O . ALA A 1 76 ? -8.470 3.012 7.812 1.00 0.00 76 ALA A O 6
ATOM 8254 N N . ALA A 1 77 ? -8.707 5.008 6.802 1.00 0.00 77 ALA A N 6
ATOM 8255 C CA . ALA A 1 77 ? -9.215 4.441 5.559 1.00 0.00 77 ALA A CA 6
ATOM 8256 C C . ALA A 1 77 ? -8.302 3.331 5.048 1.00 0.00 77 ALA A C 6
ATOM 8257 O O . ALA A 1 77 ? -8.756 2.222 4.766 1.00 0.00 77 ALA A O 6
ATOM 8264 N N . CYS A 1 78 ? -7.015 3.638 4.930 1.00 0.00 78 CYS A N 6
ATOM 8265 C CA . CYS A 1 78 ? -6.038 2.666 4.452 1.00 0.00 78 CYS A CA 6
ATOM 8266 C C . CYS A 1 78 ? -5.975 1.457 5.379 1.00 0.00 78 CYS A C 6
ATOM 8267 O O . CYS A 1 78 ? -5.836 0.321 4.925 1.00 0.00 78 CYS A O 6
ATOM 8275 N N . GLN A 1 79 ? -6.076 1.710 6.680 1.00 0.00 79 GLN A N 6
ATOM 8276 C CA . GLN A 1 79 ? -6.027 0.642 7.672 1.00 0.00 79 GLN A CA 6
ATOM 8277 C C . GLN A 1 79 ? -7.192 -0.326 7.487 1.00 0.00 79 GLN A C 6
ATOM 8278 O O . GLN A 1 79 ? -7.042 -1.534 7.664 1.00 0.00 79 GLN A O 6
ATOM 8292 N N . ALA A 1 80 ? -8.353 0.215 7.131 1.00 0.00 80 ALA A N 6
ATOM 8293 C CA . ALA A 1 80 ? -9.543 -0.601 6.921 1.00 0.00 80 ALA A CA 6
ATOM 8294 C C . ALA A 1 80 ? -9.519 -1.263 5.548 1.00 0.00 80 ALA A C 6
ATOM 8295 O O . ALA A 1 80 ? -10.062 -2.352 5.364 1.00 0.00 80 ALA A O 6
ATOM 8302 N N . ALA A 1 81 ? -8.886 -0.599 4.586 1.00 0.00 81 ALA A N 6
ATOM 8303 C CA . ALA A 1 81 ? -8.791 -1.124 3.230 1.00 0.00 81 ALA A CA 6
ATOM 8304 C C . ALA A 1 81 ? -7.750 -2.235 3.144 1.00 0.00 81 ALA A C 6
ATOM 8305 O O . ALA A 1 81 ? -7.923 -3.206 2.407 1.00 0.00 81 ALA A O 6
ATOM 8312 N N . VAL A 1 82 ? -6.668 -2.086 3.901 1.00 0.00 82 VAL A N 6
ATOM 8313 C CA . VAL A 1 82 ? -5.598 -3.077 3.910 1.00 0.00 82 VAL A CA 6
ATOM 8314 C C . VAL A 1 82 ? -5.991 -4.301 4.730 1.00 0.00 82 VAL A C 6
ATOM 8315 O O . VAL A 1 82 ? -5.425 -5.381 4.561 1.00 0.00 82 VAL A O 6
ATOM 8328 N N . ARG A 1 83 ? -6.963 -4.124 5.618 1.00 0.00 83 ARG A N 6
ATOM 8329 C CA . ARG A 1 83 ? -7.431 -5.214 6.466 1.00 0.00 83 ARG A CA 6
ATOM 8330 C C . ARG A 1 83 ? -8.520 -6.020 5.763 1.00 0.00 83 ARG A C 6
ATOM 8331 O O . ARG A 1 83 ? -8.521 -7.250 5.809 1.00 0.00 83 ARG A O 6
ATOM 8352 N N . GLU A 1 84 ? -9.444 -5.318 5.115 1.00 0.00 84 GLU A N 6
ATOM 8353 C CA . GLU A 1 84 ? -10.538 -5.970 4.404 1.00 0.00 84 GLU A CA 6
ATOM 8354 C C . GLU A 1 84 ? -10.005 -6.980 3.393 1.00 0.00 84 GLU A C 6
ATOM 8355 O O . GLU A 1 84 ? -10.620 -8.020 3.152 1.00 0.00 84 GLU A O 6
ATOM 8367 N N . THR A 1 85 ? -8.855 -6.667 2.802 1.00 0.00 85 THR A N 6
ATOM 8368 C CA . THR A 1 85 ? -8.239 -7.545 1.815 1.00 0.00 85 THR A CA 6
ATOM 8369 C C . THR A 1 85 ? -7.936 -8.915 2.412 1.00 0.00 85 THR A C 6
ATOM 8370 O O . THR A 1 85 ? -7.953 -9.927 1.711 1.00 0.00 85 THR A O 6
ATOM 8381 N N . LYS A 1 86 ? -7.658 -8.941 3.711 1.00 0.00 86 LYS A N 6
ATOM 8382 C CA . LYS A 1 86 ? -7.352 -10.187 4.403 1.00 0.00 86 LYS A CA 6
ATOM 8383 C C . LYS A 1 86 ? -8.283 -11.306 3.947 1.00 0.00 86 LYS A C 6
ATOM 8384 O O . LYS A 1 86 ? -7.849 -12.438 3.733 1.00 0.00 86 LYS A O 6
ATOM 8403 N N . SER A 1 87 ? -9.563 -10.981 3.799 1.00 0.00 87 SER A N 6
ATOM 8404 C CA . SER A 1 87 ? -10.555 -11.959 3.370 1.00 0.00 87 SER A CA 6
ATOM 8405 C C . SER A 1 87 ? -10.207 -12.519 1.994 1.00 0.00 87 SER A C 6
ATOM 8406 O O . SER A 1 87 ? -10.292 -13.725 1.764 1.00 0.00 87 SER A O 6
ATOM 8414 N N . GLN A 1 88 ? -9.816 -11.633 1.084 1.00 0.00 88 GLN A N 6
ATOM 8415 C CA . GLN A 1 88 ? -9.455 -12.037 -0.270 1.00 0.00 88 GLN A CA 6
ATOM 8416 C C . GLN A 1 88 ? -8.149 -12.824 -0.273 1.00 0.00 88 GLN A C 6
ATOM 8417 O O . GLN A 1 88 ? -7.452 -12.897 0.740 1.00 0.00 88 GLN A O 6
ATOM 8431 N N . THR A 1 89 ? -7.820 -13.412 -1.419 1.00 0.00 89 THR A N 6
ATOM 8432 C CA . THR A 1 89 ? -6.598 -14.194 -1.555 1.00 0.00 89 THR A CA 6
ATOM 8433 C C . THR A 1 89 ? -5.613 -13.516 -2.500 1.00 0.00 89 THR A C 6
ATOM 8434 O O . THR A 1 89 ? -4.543 -14.052 -2.786 1.00 0.00 89 THR A O 6
ATOM 8445 N N . SER A 1 90 ? -5.982 -12.334 -2.983 1.00 0.00 90 SER A N 6
ATOM 8446 C CA . SER A 1 90 ? -5.132 -11.584 -3.900 1.00 0.00 90 SER A CA 6
ATOM 8447 C C . SER A 1 90 ? -5.062 -10.114 -3.497 1.00 0.00 90 SER A C 6
ATOM 8448 O O . SER A 1 90 ? -6.065 -9.518 -3.103 1.00 0.00 90 SER A O 6
ATOM 8456 N N . VAL A 1 91 ? -3.870 -9.535 -3.598 1.00 0.00 91 VAL A N 6
ATOM 8457 C CA . VAL A 1 91 ? -3.667 -8.135 -3.245 1.00 0.00 91 VAL A CA 6
ATOM 8458 C C . VAL A 1 91 ? -2.685 -7.464 -4.199 1.00 0.00 91 VAL A C 6
ATOM 8459 O O . VAL A 1 91 ? -1.516 -7.845 -4.273 1.00 0.00 91 VAL A O 6
ATOM 8472 N N . THR A 1 92 ? -3.166 -6.462 -4.928 1.00 0.00 92 THR A N 6
ATOM 8473 C CA . THR A 1 92 ? -2.331 -5.738 -5.878 1.00 0.00 92 THR A CA 6
ATOM 8474 C C . THR A 1 92 ? -1.936 -4.371 -5.332 1.00 0.00 92 THR A C 6
ATOM 8475 O O . THR A 1 92 ? -2.751 -3.448 -5.292 1.00 0.00 92 THR A O 6
ATOM 8486 N N . LEU A 1 93 ? -0.681 -4.246 -4.914 1.00 0.00 93 LEU A N 6
ATOM 8487 C CA . LEU A 1 93 ? -0.178 -2.989 -4.371 1.00 0.00 93 LEU A CA 6
ATOM 8488 C C . LEU A 1 93 ? 0.336 -2.081 -5.484 1.00 0.00 93 LEU A C 6
ATOM 8489 O O . LEU A 1 93 ? 0.958 -2.546 -6.440 1.00 0.00 93 LEU A O 6
ATOM 8505 N N . SER A 1 94 ? 0.073 -0.785 -5.353 1.00 0.00 94 SER A N 6
ATOM 8506 C CA . SER A 1 94 ? 0.507 0.188 -6.349 1.00 0.00 94 SER A CA 6
ATOM 8507 C C . SER A 1 94 ? 1.383 1.262 -5.712 1.00 0.00 94 SER A C 6
ATOM 8508 O O . SER A 1 94 ? 0.942 1.990 -4.822 1.00 0.00 94 SER A O 6
ATOM 8516 N N . ILE A 1 95 ? 2.625 1.356 -6.175 1.00 0.00 95 ILE A N 6
ATOM 8517 C CA . ILE A 1 95 ? 3.562 2.342 -5.653 1.00 0.00 95 ILE A CA 6
ATOM 8518 C C . ILE A 1 95 ? 4.360 2.992 -6.778 1.00 0.00 95 ILE A C 6
ATOM 8519 O O . ILE A 1 95 ? 4.295 2.561 -7.929 1.00 0.00 95 ILE A O 6
ATOM 8535 N N . VAL A 1 96 ? 5.115 4.031 -6.436 1.00 0.00 96 VAL A N 6
ATOM 8536 C CA . VAL A 1 96 ? 5.929 4.740 -7.417 1.00 0.00 96 VAL A CA 6
ATOM 8537 C C . VAL A 1 96 ? 7.281 4.061 -7.603 1.00 0.00 96 VAL A C 6
ATOM 8538 O O . VAL A 1 96 ? 8.021 3.854 -6.641 1.00 0.00 96 VAL A O 6
ATOM 8551 N N . HIS A 1 97 ? 7.598 3.717 -8.847 1.00 0.00 97 HIS A N 6
ATOM 8552 C CA . HIS A 1 97 ? 8.864 3.062 -9.160 1.00 0.00 97 HIS A CA 6
ATOM 8553 C C . HIS A 1 97 ? 10.044 3.915 -8.705 1.00 0.00 97 HIS A C 6
ATOM 8554 O O . HIS A 1 97 ? 10.072 5.125 -8.933 1.00 0.00 97 HIS A O 6
ATOM 8568 N N . CYS A 1 98 ? 11.015 3.277 -8.062 1.00 0.00 98 CYS A N 6
ATOM 8569 C CA . CYS A 1 98 ? 12.198 3.978 -7.574 1.00 0.00 98 CYS A CA 6
ATOM 8570 C C . CYS A 1 98 ? 13.425 3.073 -7.622 1.00 0.00 98 CYS A C 6
ATOM 8571 O O . CYS A 1 98 ? 13.327 1.848 -7.533 1.00 0.00 98 CYS A O 6
ATOM 8579 N N . PRO A 1 99 ? 14.608 3.687 -7.769 1.00 0.00 99 PRO A N 6
ATOM 8580 C CA . PRO A 1 99 ? 15.877 2.955 -7.834 1.00 0.00 99 PRO A CA 6
ATOM 8581 C C . PRO A 1 99 ? 16.256 2.332 -6.495 1.00 0.00 99 PRO A C 6
ATOM 8582 O O . PRO A 1 99 ? 15.795 2.753 -5.434 1.00 0.00 99 PRO A O 6
ATOM 8593 N N . PRO A 1 100 ? 17.116 1.304 -6.542 1.00 0.00 100 PRO A N 6
ATOM 8594 C CA . PRO A 1 100 ? 17.576 0.601 -5.341 1.00 0.00 100 PRO A CA 6
ATOM 8595 C C . PRO A 1 100 ? 18.499 1.461 -4.484 1.00 0.00 100 PRO A C 6
ATOM 8596 O O . PRO A 1 100 ? 19.371 2.159 -5.001 1.00 0.00 100 PRO A O 6
ATOM 8607 N N . VAL A 1 101 ? 18.301 1.406 -3.170 1.00 0.00 101 VAL A N 6
ATOM 8608 C CA . VAL A 1 101 ? 19.117 2.179 -2.241 1.00 0.00 101 VAL A CA 6
ATOM 8609 C C . VAL A 1 101 ? 20.037 1.272 -1.432 1.00 0.00 101 VAL A C 6
ATOM 8610 O O . VAL A 1 101 ? 19.575 0.409 -0.686 1.00 0.00 101 VAL A O 6
ATOM 8623 N N . GLY A 1 1 ? -14.609 13.649 -25.396 1.00 0.00 1 GLY A N 7
ATOM 8624 C CA . GLY A 1 1 ? -13.199 13.987 -25.324 1.00 0.00 1 GLY A CA 7
ATOM 8625 C C . GLY A 1 1 ? -12.612 13.732 -23.950 1.00 0.00 1 GLY A C 7
ATOM 8626 O O . GLY A 1 1 ? -13.306 13.845 -22.940 1.00 0.00 1 GLY A O 7
ATOM 8630 N N . SER A 1 2 ? -11.329 13.385 -23.912 1.00 0.00 2 SER A N 7
ATOM 8631 C CA . SER A 1 2 ? -10.649 13.108 -22.652 1.00 0.00 2 SER A CA 7
ATOM 8632 C C . SER A 1 2 ? -10.101 14.392 -22.036 1.00 0.00 2 SER A C 7
ATOM 8633 O O . SER A 1 2 ? -10.307 14.663 -20.853 1.00 0.00 2 SER A O 7
ATOM 8641 N N . SER A 1 3 ? -9.403 15.179 -22.848 1.00 0.00 3 SER A N 7
ATOM 8642 C CA . SER A 1 3 ? -8.821 16.433 -22.383 1.00 0.00 3 SER A CA 7
ATOM 8643 C C . SER A 1 3 ? -7.796 16.181 -21.282 1.00 0.00 3 SER A C 7
ATOM 8644 O O . SER A 1 3 ? -7.732 16.917 -20.298 1.00 0.00 3 SER A O 7
ATOM 8652 N N . GLY A 1 4 ? -6.995 15.134 -21.455 1.00 0.00 4 GLY A N 7
ATOM 8653 C CA . GLY A 1 4 ? -5.984 14.802 -20.468 1.00 0.00 4 GLY A CA 7
ATOM 8654 C C . GLY A 1 4 ? -5.080 13.673 -20.922 1.00 0.00 4 GLY A C 7
ATOM 8655 O O . GLY A 1 4 ? -5.278 12.520 -20.540 1.00 0.00 4 GLY A O 7
ATOM 8659 N N . SER A 1 5 ? -4.086 14.005 -21.740 1.00 0.00 5 SER A N 7
ATOM 8660 C CA . SER A 1 5 ? -3.152 13.008 -22.250 1.00 0.00 5 SER A CA 7
ATOM 8661 C C . SER A 1 5 ? -2.021 12.764 -21.255 1.00 0.00 5 SER A C 7
A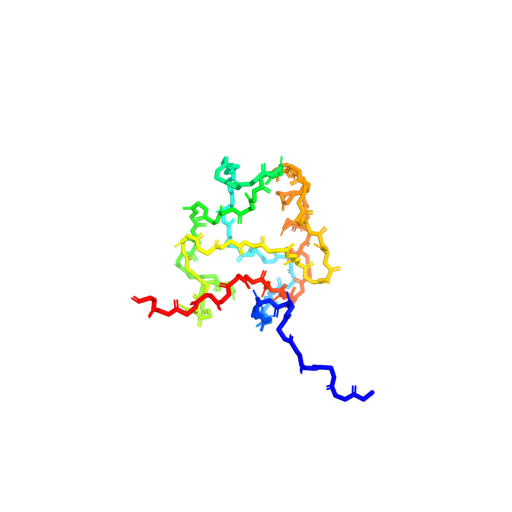TOM 8662 O O . SER A 1 5 ? -0.888 12.482 -21.644 1.00 0.00 5 SER A O 7
ATOM 8670 N N . SER A 1 6 ? -2.339 12.874 -19.969 1.00 0.00 6 SER A N 7
ATOM 8671 C CA . SER A 1 6 ? -1.351 12.668 -18.917 1.00 0.00 6 SER A CA 7
ATOM 8672 C C . SER A 1 6 ? -1.684 11.428 -18.093 1.00 0.00 6 SER A C 7
ATOM 8673 O O . SER A 1 6 ? -2.852 11.110 -17.874 1.00 0.00 6 SER A O 7
ATOM 8681 N N . GLY A 1 7 ? -0.647 10.731 -17.639 1.00 0.00 7 GLY A N 7
ATOM 8682 C CA . GLY A 1 7 ? -0.849 9.533 -16.845 1.00 0.00 7 GLY A CA 7
ATOM 8683 C C . GLY A 1 7 ? 0.087 9.463 -15.654 1.00 0.00 7 GLY A C 7
ATOM 8684 O O . GLY A 1 7 ? 0.978 10.299 -15.506 1.00 0.00 7 GLY A O 7
ATOM 8688 N N . ASP A 1 8 ? -0.116 8.464 -14.803 1.00 0.00 8 ASP A N 7
ATOM 8689 C CA . ASP A 1 8 ? 0.717 8.287 -13.618 1.00 0.00 8 ASP A CA 7
ATOM 8690 C C . ASP A 1 8 ? 1.639 7.083 -13.777 1.00 0.00 8 ASP A C 7
ATOM 8691 O O . ASP A 1 8 ? 1.203 6.002 -14.172 1.00 0.00 8 ASP A O 7
ATOM 8700 N N . ASN A 1 9 ? 2.917 7.277 -13.468 1.00 0.00 9 ASN A N 7
ATOM 8701 C CA . ASN A 1 9 ? 3.902 6.207 -13.578 1.00 0.00 9 ASN A CA 7
ATOM 8702 C C . ASN A 1 9 ? 4.019 5.439 -12.265 1.00 0.00 9 ASN A C 7
ATOM 8703 O O . ASN A 1 9 ? 4.862 5.753 -11.423 1.00 0.00 9 ASN A O 7
ATOM 8714 N N . CYS A 1 10 ? 3.169 4.432 -12.097 1.00 0.00 10 CYS A N 7
ATOM 8715 C CA . CYS A 1 10 ? 3.177 3.619 -10.886 1.00 0.00 10 CYS A CA 7
ATOM 8716 C C . CYS A 1 10 ? 3.572 2.179 -11.201 1.00 0.00 10 CYS A C 7
ATOM 8717 O O . CYS A 1 10 ? 3.559 1.761 -12.359 1.00 0.00 10 CYS A O 7
ATOM 8725 N N . ARG A 1 11 ? 3.925 1.428 -10.163 1.00 0.00 11 ARG A N 7
ATOM 8726 C CA . ARG A 1 11 ? 4.327 0.036 -10.329 1.00 0.00 11 ARG A CA 7
ATOM 8727 C C . ARG A 1 11 ? 3.205 -0.908 -9.907 1.00 0.00 11 ARG A C 7
ATOM 8728 O O . ARG A 1 11 ? 2.453 -0.617 -8.978 1.00 0.00 11 ARG A O 7
ATOM 8749 N N . GLU A 1 12 ? 3.100 -2.039 -10.598 1.00 0.00 12 GLU A N 7
ATOM 8750 C CA . GLU A 1 12 ? 2.069 -3.025 -10.295 1.00 0.00 12 GLU A CA 7
ATOM 8751 C C . GLU A 1 12 ? 2.675 -4.262 -9.639 1.00 0.00 12 GLU A C 7
ATOM 8752 O O . GLU A 1 12 ? 3.447 -4.993 -10.260 1.00 0.00 12 GLU A O 7
ATOM 8764 N N . VAL A 1 13 ? 2.320 -4.490 -8.378 1.00 0.00 13 VAL A N 7
ATOM 8765 C CA . VAL A 1 13 ? 2.828 -5.638 -7.637 1.00 0.00 13 VAL A CA 7
ATOM 8766 C C . VAL A 1 13 ? 1.687 -6.517 -7.136 1.00 0.00 13 VAL A C 7
ATOM 8767 O O . VAL A 1 13 ? 0.969 -6.150 -6.205 1.00 0.00 13 VAL A O 7
ATOM 8780 N N . HIS A 1 14 ? 1.525 -7.680 -7.759 1.00 0.00 14 HIS A N 7
ATOM 8781 C CA . HIS A 1 14 ? 0.471 -8.613 -7.375 1.00 0.00 14 HIS A CA 7
ATOM 8782 C C . HIS A 1 14 ? 0.948 -9.544 -6.265 1.00 0.00 14 HIS A C 7
ATOM 8783 O O . HIS A 1 14 ? 2.126 -9.899 -6.201 1.00 0.00 14 HIS A O 7
ATOM 8797 N N . LEU A 1 15 ? 0.027 -9.936 -5.392 1.00 0.00 15 LEU A N 7
ATOM 8798 C CA . LEU A 1 15 ? 0.353 -10.826 -4.283 1.00 0.00 15 LEU A CA 7
ATOM 8799 C C . LEU A 1 15 ? -0.661 -11.961 -4.179 1.00 0.00 15 LEU A C 7
ATOM 8800 O O . LEU A 1 15 ? -1.805 -11.824 -4.609 1.00 0.00 15 LEU A O 7
ATOM 8816 N N . GLU A 1 16 ? -0.231 -13.080 -3.605 1.00 0.00 16 GLU A N 7
ATOM 8817 C CA . GLU A 1 16 ? -1.103 -14.238 -3.444 1.00 0.00 16 GLU A CA 7
ATOM 8818 C C . GLU A 1 16 ? -1.259 -14.601 -1.970 1.00 0.00 16 GLU A C 7
ATOM 8819 O O . GLU A 1 16 ? -0.342 -15.141 -1.351 1.00 0.00 16 GLU A O 7
ATOM 8831 N N . LYS A 1 17 ? -2.427 -14.299 -1.413 1.00 0.00 17 LYS A N 7
ATOM 8832 C CA . LYS A 1 17 ? -2.706 -14.592 -0.013 1.00 0.00 17 LYS A CA 7
ATOM 8833 C C . LYS A 1 17 ? -3.797 -15.651 0.114 1.00 0.00 17 LYS A C 7
ATOM 8834 O O . LYS A 1 17 ? -4.428 -16.027 -0.873 1.00 0.00 17 LYS A O 7
ATOM 8853 N N . ARG A 1 18 ? -4.013 -16.128 1.336 1.00 0.00 18 ARG A N 7
ATOM 8854 C CA . ARG A 1 18 ? -5.028 -17.143 1.591 1.00 0.00 18 ARG A CA 7
ATOM 8855 C C . ARG A 1 18 ? -6.240 -16.537 2.293 1.00 0.00 18 ARG A C 7
ATOM 8856 O O . ARG A 1 18 ? -6.107 -15.611 3.093 1.00 0.00 18 ARG A O 7
ATOM 8877 N N . ARG A 1 19 ? -7.420 -17.065 1.986 1.00 0.00 19 ARG A N 7
ATOM 8878 C CA . ARG A 1 19 ? -8.655 -16.574 2.585 1.00 0.00 19 ARG A CA 7
ATOM 8879 C C . ARG A 1 19 ? -8.528 -16.491 4.103 1.00 0.00 19 ARG A C 7
ATOM 8880 O O . ARG A 1 19 ? -8.462 -17.512 4.787 1.00 0.00 19 ARG A O 7
ATOM 8901 N N . GLY A 1 20 ? -8.493 -15.268 4.623 1.00 0.00 20 GLY A N 7
ATOM 8902 C CA . GLY A 1 20 ? -8.373 -15.075 6.056 1.00 0.00 20 GLY A CA 7
ATOM 8903 C C . GLY A 1 20 ? -6.930 -14.944 6.505 1.00 0.00 20 GLY A C 7
ATOM 8904 O O . GLY A 1 20 ? -6.590 -15.302 7.632 1.00 0.00 20 GLY A O 7
ATOM 8908 N N . GLU A 1 21 ? -6.081 -14.431 5.620 1.00 0.00 21 GLU A N 7
ATOM 8909 C CA . GLU A 1 21 ? -4.668 -14.256 5.931 1.00 0.00 21 GLU A CA 7
ATOM 8910 C C . GLU A 1 21 ? -4.284 -12.779 5.913 1.00 0.00 21 GLU A C 7
ATOM 8911 O O . GLU A 1 21 ? -4.383 -12.114 4.882 1.00 0.00 21 GLU A O 7
ATOM 8923 N N . GLY A 1 22 ? -3.847 -12.273 7.062 1.00 0.00 22 GLY A N 7
ATOM 8924 C CA . GLY A 1 22 ? -3.457 -10.879 7.157 1.00 0.00 22 GLY A CA 7
ATOM 8925 C C . GLY A 1 22 ? -2.506 -10.466 6.051 1.00 0.00 22 GLY A C 7
ATOM 8926 O O . GLY A 1 22 ? -1.472 -11.103 5.841 1.00 0.00 22 GLY A O 7
ATOM 8930 N N . LEU A 1 23 ? -2.854 -9.399 5.341 1.00 0.00 23 LEU A N 7
ATOM 8931 C CA . LEU A 1 23 ? -2.024 -8.903 4.249 1.00 0.00 23 LEU A CA 7
ATOM 8932 C C . LEU A 1 23 ? -0.564 -8.800 4.678 1.00 0.00 23 LEU A C 7
ATOM 8933 O O . LEU A 1 23 ? 0.345 -8.917 3.856 1.00 0.00 23 LEU A O 7
ATOM 8949 N N . GLY A 1 24 ? -0.346 -8.582 5.971 1.00 0.00 24 GLY A N 7
ATOM 8950 C CA . GLY A 1 24 ? 1.006 -8.470 6.487 1.00 0.00 24 GLY A CA 7
ATOM 8951 C C . GLY A 1 24 ? 1.706 -7.214 6.008 1.00 0.00 24 GLY A C 7
ATOM 8952 O O . GLY A 1 24 ? 2.726 -7.286 5.322 1.00 0.00 24 GLY A O 7
ATOM 8956 N N . VAL A 1 25 ? 1.158 -6.058 6.369 1.00 0.00 25 VAL A N 7
ATOM 8957 C CA . VAL A 1 25 ? 1.737 -4.780 5.971 1.00 0.00 25 VAL A CA 7
ATOM 8958 C C . VAL A 1 25 ? 1.386 -3.684 6.971 1.00 0.00 25 VAL A C 7
ATOM 8959 O O . VAL A 1 25 ? 0.214 -3.424 7.237 1.00 0.00 25 VAL A O 7
ATOM 8972 N N . ALA A 1 26 ? 2.412 -3.042 7.521 1.00 0.00 26 ALA A N 7
ATOM 8973 C CA . ALA A 1 26 ? 2.213 -1.971 8.489 1.00 0.00 26 ALA A CA 7
ATOM 8974 C C . ALA A 1 26 ? 2.389 -0.603 7.839 1.00 0.00 26 ALA A C 7
ATOM 8975 O O . ALA A 1 26 ? 3.496 -0.225 7.454 1.00 0.00 26 ALA A O 7
ATOM 8982 N N . LEU A 1 27 ? 1.291 0.135 7.718 1.00 0.00 27 LEU A N 7
ATOM 8983 C CA . LEU A 1 27 ? 1.324 1.462 7.113 1.00 0.00 27 LEU A CA 7
ATOM 8984 C C . LEU A 1 27 ? 1.097 2.544 8.163 1.00 0.00 27 LEU A C 7
ATOM 8985 O O . LEU A 1 27 ? 0.581 2.274 9.248 1.00 0.00 27 LEU A O 7
ATOM 9001 N N . VAL A 1 28 ? 1.485 3.772 7.833 1.00 0.00 28 VAL A N 7
ATOM 9002 C CA . VAL A 1 28 ? 1.322 4.897 8.746 1.00 0.00 28 VAL A CA 7
ATOM 9003 C C . VAL A 1 28 ? 0.773 6.120 8.019 1.00 0.00 28 VAL A C 7
ATOM 9004 O O . VAL A 1 28 ? 0.724 6.152 6.790 1.00 0.00 28 VAL A O 7
ATOM 9017 N N . GLU A 1 29 ? 0.362 7.124 8.787 1.00 0.00 29 GLU A N 7
ATOM 9018 C CA . GLU A 1 29 ? -0.184 8.349 8.215 1.00 0.00 29 GLU A CA 7
ATOM 9019 C C . GLU A 1 29 ? 0.929 9.343 7.896 1.00 0.00 29 GLU A C 7
ATOM 9020 O O . GLU A 1 29 ? 1.607 9.842 8.795 1.00 0.00 29 GLU A O 7
ATOM 9032 N N . SER A 1 30 ? 1.111 9.626 6.610 1.00 0.00 30 SER A N 7
ATOM 9033 C CA . SER A 1 30 ? 2.144 10.557 6.171 1.00 0.00 30 SER A CA 7
ATOM 9034 C C . SER A 1 30 ? 1.560 11.619 5.245 1.00 0.00 30 SER A C 7
ATOM 9035 O O . SER A 1 30 ? 0.472 11.450 4.696 1.00 0.00 30 SER A O 7
ATOM 9043 N N . GLY A 1 31 ? 2.293 12.715 5.075 1.00 0.00 31 GLY A N 7
ATOM 9044 C CA . GLY A 1 31 ? 1.833 13.790 4.215 1.00 0.00 31 GLY A CA 7
ATOM 9045 C C . GLY A 1 31 ? 2.971 14.644 3.695 1.00 0.00 31 GLY A C 7
ATOM 9046 O O . GLY A 1 31 ? 3.053 15.834 4.001 1.00 0.00 31 GLY A O 7
ATOM 9050 N N . TRP A 1 32 ? 3.853 14.038 2.909 1.00 0.00 32 TRP A N 7
ATOM 9051 C CA . TRP A 1 32 ? 4.994 14.751 2.347 1.00 0.00 32 TRP A CA 7
ATOM 9052 C C . TRP A 1 32 ? 4.601 16.165 1.932 1.00 0.00 32 TRP A C 7
ATOM 9053 O O . TRP A 1 32 ? 5.437 17.067 1.899 1.00 0.00 32 TRP A O 7
ATOM 9074 N N . GLY A 1 33 ? 3.323 16.351 1.616 1.00 0.00 33 GLY A N 7
ATOM 9075 C CA . GLY A 1 33 ? 2.843 17.658 1.207 1.00 0.00 33 GLY A CA 7
ATOM 9076 C C . GLY A 1 33 ? 1.502 18.002 1.826 1.00 0.00 33 GLY A C 7
ATOM 9077 O O . GLY A 1 33 ? 0.582 17.185 1.824 1.00 0.00 33 GLY A O 7
ATOM 9081 N N . SER A 1 34 ? 1.392 19.215 2.358 1.00 0.00 34 SER A N 7
ATOM 9082 C CA . SER A 1 34 ? 0.156 19.664 2.987 1.00 0.00 34 SER A CA 7
ATOM 9083 C C . SER A 1 34 ? -1.036 19.446 2.060 1.00 0.00 34 SER A C 7
ATOM 9084 O O . SER A 1 34 ? -2.180 19.358 2.510 1.00 0.00 34 SER A O 7
ATOM 9092 N N . LEU A 1 35 ? -0.761 19.360 0.763 1.00 0.00 35 LEU A N 7
ATOM 9093 C CA . LEU A 1 35 ? -1.810 19.153 -0.229 1.00 0.00 35 LEU A CA 7
ATOM 9094 C C . LEU A 1 35 ? -2.681 17.957 0.141 1.00 0.00 35 LEU A C 7
ATOM 9095 O O . LEU A 1 35 ? -3.832 18.117 0.551 1.00 0.00 35 LEU A O 7
ATOM 9111 N N . LEU A 1 36 ? -2.125 16.759 -0.003 1.00 0.00 36 LEU A N 7
ATOM 9112 C CA . LEU A 1 36 ? -2.851 15.535 0.318 1.00 0.00 36 LEU A CA 7
ATOM 9113 C C . LEU A 1 36 ? -1.941 14.530 1.017 1.00 0.00 36 LEU A C 7
ATOM 9114 O O . LEU A 1 36 ? -0.755 14.409 0.707 1.00 0.00 36 LEU A O 7
ATOM 9130 N N . PRO A 1 37 ? -2.507 13.790 1.982 1.00 0.00 37 PRO A N 7
ATOM 9131 C CA . PRO A 1 37 ? -1.765 12.780 2.743 1.00 0.00 37 PRO A CA 7
ATOM 9132 C C . PRO A 1 37 ? -1.397 11.569 1.894 1.00 0.00 37 PRO A C 7
ATOM 9133 O O . PRO A 1 37 ? -2.163 11.151 1.024 1.00 0.00 37 PRO A O 7
ATOM 9144 N N . THR A 1 38 ? -0.220 11.006 2.151 1.00 0.00 38 THR A N 7
ATOM 9145 C CA . THR A 1 38 ? 0.249 9.843 1.409 1.00 0.00 38 THR A CA 7
ATOM 9146 C C . THR A 1 38 ? 0.406 8.634 2.325 1.00 0.00 38 THR A C 7
ATOM 9147 O O . THR A 1 38 ? 0.479 8.774 3.545 1.00 0.00 38 THR A O 7
ATOM 9158 N N . ALA A 1 39 ? 0.458 7.448 1.728 1.00 0.00 39 ALA A N 7
ATOM 9159 C CA . ALA A 1 39 ? 0.609 6.215 2.490 1.00 0.00 39 ALA A CA 7
ATOM 9160 C C . ALA A 1 39 ? 2.042 5.698 2.419 1.00 0.00 39 ALA A C 7
ATOM 9161 O O . ALA A 1 39 ? 2.621 5.591 1.339 1.00 0.00 39 ALA A O 7
ATOM 9168 N N . VAL A 1 40 ? 2.609 5.379 3.579 1.00 0.00 40 VAL A N 7
ATOM 9169 C CA . VAL A 1 40 ? 3.974 4.873 3.648 1.00 0.00 40 VAL A CA 7
ATOM 9170 C C . VAL A 1 40 ? 4.054 3.624 4.519 1.00 0.00 40 VAL A C 7
ATOM 9171 O O . VAL A 1 40 ? 3.453 3.564 5.592 1.00 0.00 40 VAL A O 7
ATOM 9184 N N . ILE A 1 41 ? 4.799 2.629 4.049 1.00 0.00 41 ILE A N 7
ATOM 9185 C CA . ILE A 1 41 ? 4.958 1.381 4.786 1.00 0.00 41 ILE A CA 7
ATOM 9186 C C . ILE A 1 41 ? 5.834 1.579 6.019 1.00 0.00 41 ILE A C 7
ATOM 9187 O O . ILE A 1 41 ? 7.054 1.704 5.913 1.00 0.00 41 ILE A O 7
ATOM 9203 N N . ALA A 1 42 ? 5.203 1.604 7.188 1.00 0.00 42 ALA A N 7
ATOM 9204 C CA . ALA A 1 42 ? 5.925 1.782 8.442 1.00 0.00 42 ALA A CA 7
ATOM 9205 C C . ALA A 1 42 ? 6.772 0.556 8.767 1.00 0.00 42 ALA A C 7
ATOM 9206 O O . ALA A 1 42 ? 7.875 0.675 9.298 1.00 0.00 42 ALA A O 7
ATOM 9213 N N . ASN A 1 43 ? 6.248 -0.622 8.444 1.00 0.00 43 ASN A N 7
ATOM 9214 C CA . ASN A 1 43 ? 6.956 -1.870 8.703 1.00 0.00 43 ASN A CA 7
ATOM 9215 C C . ASN A 1 43 ? 6.290 -3.034 7.975 1.00 0.00 43 ASN A C 7
ATOM 9216 O O . ASN A 1 43 ? 5.108 -2.974 7.635 1.00 0.00 43 ASN A O 7
ATOM 9227 N N . LEU A 1 44 ? 7.057 -4.093 7.740 1.00 0.00 44 LEU A N 7
ATOM 9228 C CA . LEU A 1 44 ? 6.542 -5.273 7.053 1.00 0.00 44 LEU A CA 7
ATOM 9229 C C . LEU A 1 44 ? 6.890 -6.545 7.819 1.00 0.00 44 LEU A C 7
ATOM 9230 O O . LEU A 1 44 ? 7.856 -6.577 8.584 1.00 0.00 44 LEU A O 7
ATOM 9246 N N . LEU A 1 45 ? 6.100 -7.591 7.608 1.00 0.00 45 LEU A N 7
ATOM 9247 C CA . LEU A 1 45 ? 6.326 -8.868 8.278 1.00 0.00 45 LEU A CA 7
ATOM 9248 C C . LEU A 1 45 ? 7.035 -9.851 7.351 1.00 0.00 45 LEU A C 7
ATOM 9249 O O . LEU A 1 45 ? 6.426 -10.409 6.438 1.00 0.00 45 LEU A O 7
ATOM 9265 N N . HIS A 1 46 ? 8.325 -10.059 7.594 1.00 0.00 46 HIS A N 7
ATOM 9266 C CA . HIS A 1 46 ? 9.117 -10.977 6.783 1.00 0.00 46 HIS A CA 7
ATOM 9267 C C . HIS A 1 46 ? 8.449 -12.347 6.705 1.00 0.00 46 HIS A C 7
ATOM 9268 O O . HIS A 1 46 ? 8.730 -13.232 7.511 1.00 0.00 46 HIS A O 7
ATOM 9282 N N . GLY A 1 47 ? 7.563 -12.513 5.727 1.00 0.00 47 GLY A N 7
ATOM 9283 C CA . GLY A 1 47 ? 6.869 -13.777 5.563 1.00 0.00 47 GLY A CA 7
ATOM 9284 C C . GLY A 1 47 ? 5.451 -13.598 5.059 1.00 0.00 47 GLY A C 7
ATOM 9285 O O . GLY A 1 47 ? 4.811 -14.557 4.629 1.00 0.00 47 GLY A O 7
ATOM 9289 N N . GLY A 1 48 ? 4.956 -12.365 5.112 1.00 0.00 48 GLY A N 7
ATOM 9290 C CA . GLY A 1 48 ? 3.607 -12.086 4.656 1.00 0.00 48 GLY A CA 7
ATOM 9291 C C . GLY A 1 48 ? 3.469 -12.201 3.151 1.00 0.00 48 GLY A C 7
ATOM 9292 O O . GLY A 1 48 ? 4.453 -12.341 2.424 1.00 0.00 48 GLY A O 7
ATOM 9296 N N . PRO A 1 49 ? 2.221 -12.144 2.661 1.00 0.00 49 PRO A N 7
ATOM 9297 C CA . PRO A 1 49 ? 1.928 -12.242 1.228 1.00 0.00 49 PRO A CA 7
ATOM 9298 C C . PRO A 1 49 ? 2.393 -11.012 0.456 1.00 0.00 49 PRO A C 7
ATOM 9299 O O . PRO A 1 49 ? 2.609 -11.072 -0.754 1.00 0.00 49 PRO A O 7
ATOM 9310 N N . ALA A 1 50 ? 2.545 -9.897 1.164 1.00 0.00 50 ALA A N 7
ATOM 9311 C CA . ALA A 1 50 ? 2.987 -8.654 0.544 1.00 0.00 50 ALA A CA 7
ATOM 9312 C C . ALA A 1 50 ? 4.501 -8.500 0.641 1.00 0.00 50 ALA A C 7
ATOM 9313 O O . ALA A 1 50 ? 5.142 -7.995 -0.280 1.00 0.00 50 ALA A O 7
ATOM 9320 N N . GLU A 1 51 ? 5.066 -8.939 1.762 1.00 0.00 51 GLU A N 7
ATOM 9321 C CA . GLU A 1 51 ? 6.505 -8.847 1.978 1.00 0.00 51 GLU A CA 7
ATOM 9322 C C . GLU A 1 51 ? 7.239 -9.954 1.226 1.00 0.00 51 GLU A C 7
ATOM 9323 O O . GLU A 1 51 ? 8.309 -9.730 0.660 1.00 0.00 51 GLU A O 7
ATOM 9335 N N . ARG A 1 52 ? 6.656 -11.149 1.227 1.00 0.00 52 ARG A N 7
ATOM 9336 C CA . ARG A 1 52 ? 7.255 -12.291 0.547 1.00 0.00 52 ARG A CA 7
ATOM 9337 C C . ARG A 1 52 ? 7.704 -11.911 -0.862 1.00 0.00 52 ARG A C 7
ATOM 9338 O O . ARG A 1 52 ? 8.662 -12.474 -1.391 1.00 0.00 52 ARG A O 7
ATOM 9359 N N . SER A 1 53 ? 7.004 -10.954 -1.462 1.00 0.00 53 SER A N 7
ATOM 9360 C CA . SER A 1 53 ? 7.328 -10.502 -2.810 1.00 0.00 53 SER A CA 7
ATOM 9361 C C . SER A 1 53 ? 8.794 -10.093 -2.909 1.00 0.00 53 SER A C 7
ATOM 9362 O O . SER A 1 53 ? 9.442 -10.304 -3.933 1.00 0.00 53 SER A O 7
ATOM 9370 N N . GLY A 1 54 ? 9.311 -9.504 -1.835 1.00 0.00 54 GLY A N 7
ATOM 9371 C CA . GLY A 1 54 ? 10.697 -9.073 -1.820 1.00 0.00 54 GLY A CA 7
ATOM 9372 C C . GLY A 1 54 ? 10.905 -7.761 -2.550 1.00 0.00 54 GLY A C 7
ATOM 9373 O O . GLY A 1 54 ? 12.004 -7.208 -2.545 1.00 0.00 54 GLY A O 7
ATOM 9377 N N . ALA A 1 55 ? 9.846 -7.263 -3.181 1.00 0.00 55 ALA A N 7
ATOM 9378 C CA . ALA A 1 55 ? 9.918 -6.008 -3.918 1.00 0.00 55 ALA A CA 7
ATOM 9379 C C . ALA A 1 55 ? 9.427 -4.842 -3.067 1.00 0.00 55 ALA A C 7
ATOM 9380 O O . ALA A 1 55 ? 9.916 -3.719 -3.192 1.00 0.00 55 ALA A O 7
ATOM 9387 N N . LEU A 1 56 ? 8.457 -5.115 -2.201 1.00 0.00 56 LEU A N 7
ATOM 9388 C CA . LEU A 1 56 ? 7.899 -4.088 -1.328 1.00 0.00 56 LEU A CA 7
ATOM 9389 C C . LEU A 1 56 ? 8.608 -4.076 0.022 1.00 0.00 56 LEU A C 7
ATOM 9390 O O . LEU A 1 56 ? 8.474 -5.009 0.813 1.00 0.00 56 LEU A O 7
ATOM 9406 N N . SER A 1 57 ? 9.362 -3.012 0.279 1.00 0.00 57 SER A N 7
ATOM 9407 C CA . SER A 1 57 ? 10.094 -2.879 1.533 1.00 0.00 57 SER A CA 7
ATOM 9408 C C . SER A 1 57 ? 9.771 -1.552 2.213 1.00 0.00 57 SER A C 7
ATOM 9409 O O . SER A 1 57 ? 9.477 -0.557 1.549 1.00 0.00 57 SER A O 7
ATOM 9417 N N . ILE A 1 58 ? 9.826 -1.546 3.540 1.00 0.00 58 ILE A N 7
ATOM 9418 C CA . ILE A 1 58 ? 9.540 -0.342 4.310 1.00 0.00 58 ILE A CA 7
ATOM 9419 C C . ILE A 1 58 ? 10.003 0.908 3.569 1.00 0.00 58 ILE A C 7
ATOM 9420 O O . ILE A 1 58 ? 11.159 1.007 3.159 1.00 0.00 58 ILE A O 7
ATOM 9436 N N . GLY A 1 59 ? 9.093 1.862 3.403 1.00 0.00 59 GLY A N 7
ATOM 9437 C CA . GLY A 1 59 ? 9.427 3.095 2.713 1.00 0.00 59 GLY A CA 7
ATOM 9438 C C . GLY A 1 59 ? 8.522 3.358 1.525 1.00 0.00 59 GLY A C 7
ATOM 9439 O O . GLY A 1 59 ? 7.830 4.375 1.477 1.00 0.00 59 GLY A O 7
ATOM 9443 N N . ASP A 1 60 ? 8.528 2.441 0.564 1.00 0.00 60 ASP A N 7
ATOM 9444 C CA . ASP A 1 60 ? 7.702 2.579 -0.629 1.00 0.00 60 ASP A CA 7
ATOM 9445 C C . ASP A 1 60 ? 6.366 3.233 -0.293 1.00 0.00 60 ASP A C 7
ATOM 9446 O O . ASP A 1 60 ? 5.742 2.909 0.718 1.00 0.00 60 ASP A O 7
ATOM 9455 N N . ARG A 1 61 ? 5.932 4.155 -1.146 1.00 0.00 61 ARG A N 7
ATOM 9456 C CA . ARG A 1 61 ? 4.671 4.856 -0.938 1.00 0.00 61 ARG A CA 7
ATOM 9457 C C . ARG A 1 61 ? 3.532 4.154 -1.672 1.00 0.00 61 ARG A C 7
ATOM 9458 O O . ARG A 1 61 ? 3.670 3.771 -2.834 1.00 0.00 61 ARG A O 7
ATOM 9479 N N . LEU A 1 62 ? 2.407 3.988 -0.985 1.00 0.00 62 LEU A N 7
ATOM 9480 C CA . LEU A 1 62 ? 1.243 3.332 -1.570 1.00 0.00 62 LEU A CA 7
ATOM 9481 C C . LEU A 1 62 ? 0.314 4.351 -2.224 1.00 0.00 62 LEU A C 7
ATOM 9482 O O . LEU A 1 62 ? 0.097 5.440 -1.692 1.00 0.00 62 LEU A O 7
ATOM 9498 N N . THR A 1 63 ? -0.233 3.989 -3.380 1.00 0.00 63 THR A N 7
ATOM 9499 C CA . THR A 1 63 ? -1.139 4.871 -4.106 1.00 0.00 63 THR A CA 7
ATOM 9500 C C . THR A 1 63 ? -2.562 4.324 -4.098 1.00 0.00 63 THR A C 7
ATOM 9501 O O . THR A 1 63 ? -3.529 5.085 -4.080 1.00 0.00 63 THR A O 7
ATOM 9512 N N . ALA A 1 64 ? -2.682 3.001 -4.110 1.00 0.00 64 ALA A N 7
ATOM 9513 C CA . ALA A 1 64 ? -3.988 2.352 -4.101 1.00 0.00 64 ALA A CA 7
ATOM 9514 C C . ALA A 1 64 ? -3.856 0.856 -3.841 1.00 0.00 64 ALA A C 7
ATOM 9515 O O . ALA A 1 64 ? -2.748 0.320 -3.791 1.00 0.00 64 ALA A O 7
ATOM 9522 N N . ILE A 1 65 ? -4.992 0.186 -3.676 1.00 0.00 65 ILE A N 7
ATOM 9523 C CA . ILE A 1 65 ? -5.002 -1.249 -3.421 1.00 0.00 65 ILE A CA 7
ATOM 9524 C C . ILE A 1 65 ? -6.008 -1.960 -4.320 1.00 0.00 65 ILE A C 7
ATOM 9525 O O . ILE A 1 65 ? -7.217 -1.852 -4.122 1.00 0.00 65 ILE A O 7
ATOM 9541 N N . ASN A 1 66 ? -5.498 -2.688 -5.308 1.00 0.00 66 ASN A N 7
ATOM 9542 C CA . ASN A 1 66 ? -6.352 -3.418 -6.238 1.00 0.00 66 ASN A CA 7
ATOM 9543 C C . ASN A 1 66 ? -7.461 -2.520 -6.778 1.00 0.00 66 ASN A C 7
ATOM 9544 O O . ASN A 1 66 ? -8.523 -2.998 -7.175 1.00 0.00 66 ASN A O 7
ATOM 9555 N N . GLY A 1 67 ? -7.206 -1.216 -6.791 1.00 0.00 67 GLY A N 7
ATOM 9556 C CA . GLY A 1 67 ? -8.191 -0.272 -7.285 1.00 0.00 67 GLY A CA 7
ATOM 9557 C C . GLY A 1 67 ? -8.585 0.754 -6.241 1.00 0.00 67 GLY A C 7
ATOM 9558 O O . GLY A 1 67 ? -8.894 1.900 -6.570 1.00 0.00 67 GLY A O 7
ATOM 9562 N N . THR A 1 68 ? -8.578 0.343 -4.977 1.00 0.00 68 THR A N 7
ATOM 9563 C CA . THR A 1 68 ? -8.940 1.233 -3.881 1.00 0.00 68 THR A CA 7
ATOM 9564 C C . THR A 1 68 ? -7.974 2.408 -3.786 1.00 0.00 68 THR A C 7
ATOM 9565 O O . THR A 1 68 ? -6.857 2.267 -3.288 1.00 0.00 68 THR A O 7
ATOM 9576 N N . SER A 1 69 ? -8.412 3.568 -4.265 1.00 0.00 69 SER A N 7
ATOM 9577 C CA . SER A 1 69 ? -7.584 4.769 -4.236 1.00 0.00 69 SER A CA 7
ATOM 9578 C C . SER A 1 69 ? -7.359 5.239 -2.802 1.00 0.00 69 SER A C 7
ATOM 9579 O O . SER A 1 69 ? -8.285 5.707 -2.137 1.00 0.00 69 SER A O 7
ATOM 9587 N N . LEU A 1 70 ? -6.124 5.111 -2.331 1.00 0.00 70 LEU A N 7
ATOM 9588 C CA . LEU A 1 70 ? -5.775 5.523 -0.975 1.00 0.00 70 LEU A CA 7
ATOM 9589 C C . LEU A 1 70 ? -5.086 6.884 -0.980 1.00 0.00 70 LEU A C 7
ATOM 9590 O O . LEU A 1 70 ? -4.864 7.483 0.073 1.00 0.00 70 LEU A O 7
ATOM 9606 N N . VAL A 1 71 ? -4.750 7.368 -2.172 1.00 0.00 71 VAL A N 7
ATOM 9607 C CA . VAL A 1 71 ? -4.089 8.659 -2.314 1.00 0.00 71 VAL A CA 7
ATOM 9608 C C . VAL A 1 71 ? -4.956 9.784 -1.761 1.00 0.00 71 VAL A C 7
ATOM 9609 O O . VAL A 1 71 ? -6.009 10.100 -2.313 1.00 0.00 71 VAL A O 7
ATOM 9622 N N . GLY A 1 72 ? -4.505 10.388 -0.665 1.00 0.00 72 GLY A N 7
ATOM 9623 C CA . GLY A 1 72 ? -5.252 11.472 -0.054 1.00 0.00 72 GLY A CA 7
ATOM 9624 C C . GLY A 1 72 ? -6.202 10.988 1.023 1.00 0.00 72 GLY A C 7
ATOM 9625 O O . GLY A 1 72 ? -7.364 11.395 1.066 1.00 0.00 72 GLY A O 7
ATOM 9629 N N . LEU A 1 73 ? -5.710 10.114 1.894 1.00 0.00 73 LEU A N 7
ATOM 9630 C CA . LEU A 1 73 ? -6.524 9.572 2.976 1.00 0.00 73 LEU A CA 7
ATOM 9631 C C . LEU A 1 73 ? -5.671 9.285 4.208 1.00 0.00 73 LEU A C 7
ATOM 9632 O O . LEU A 1 73 ? -4.472 9.023 4.116 1.00 0.00 73 LEU A O 7
ATOM 9648 N N . PRO A 1 74 ? -6.303 9.333 5.390 1.00 0.00 74 PRO A N 7
ATOM 9649 C CA . PRO A 1 74 ? -5.622 9.079 6.663 1.00 0.00 74 PRO A CA 7
ATOM 9650 C C . PRO A 1 74 ? -5.224 7.616 6.825 1.00 0.00 74 PRO A C 7
ATOM 9651 O O . PRO A 1 74 ? -5.622 6.762 6.031 1.00 0.00 74 PRO A O 7
ATOM 9662 N N . LEU A 1 75 ? -4.438 7.332 7.858 1.00 0.00 75 LEU A N 7
ATOM 9663 C CA . LEU A 1 75 ? -3.986 5.971 8.124 1.00 0.00 75 LEU A CA 7
ATOM 9664 C C . LEU A 1 75 ? -5.172 5.039 8.353 1.00 0.00 75 LEU A C 7
ATOM 9665 O O . LEU A 1 75 ? -5.183 3.905 7.876 1.00 0.00 75 LEU A O 7
ATOM 9681 N N . ALA A 1 76 ? -6.169 5.526 9.084 1.00 0.00 76 ALA A N 7
ATOM 9682 C CA . ALA A 1 76 ? -7.361 4.739 9.373 1.00 0.00 76 ALA A CA 7
ATOM 9683 C C . ALA A 1 76 ? -7.936 4.128 8.099 1.00 0.00 76 ALA A C 7
ATOM 9684 O O . ALA A 1 76 ? -8.151 2.918 8.022 1.00 0.00 76 ALA A O 7
ATOM 9691 N N . ALA A 1 77 ? -8.184 4.972 7.103 1.00 0.00 77 ALA A N 7
ATOM 9692 C CA . ALA A 1 77 ? -8.733 4.514 5.833 1.00 0.00 77 ALA A CA 7
ATOM 9693 C C . ALA A 1 77 ? -7.940 3.332 5.286 1.00 0.00 77 ALA A C 7
ATOM 9694 O O . ALA A 1 77 ? -8.501 2.272 5.007 1.00 0.00 77 ALA A O 7
ATOM 9701 N N . CYS A 1 78 ? -6.634 3.522 5.134 1.00 0.00 78 CYS A N 7
ATOM 9702 C CA . CYS A 1 78 ? -5.763 2.471 4.618 1.00 0.00 78 CYS A CA 7
ATOM 9703 C C . CYS A 1 78 ? -5.739 1.273 5.562 1.00 0.00 78 CYS A C 7
ATOM 9704 O O . CYS A 1 78 ? -5.523 0.140 5.134 1.00 0.00 78 CYS A O 7
ATOM 9712 N N . GLN A 1 79 ? -5.961 1.534 6.846 1.00 0.00 79 GLN A N 7
ATOM 9713 C CA . GLN A 1 79 ? -5.962 0.476 7.850 1.00 0.00 79 GLN A CA 7
ATOM 9714 C C . GLN A 1 79 ? -7.195 -0.410 7.706 1.00 0.00 79 GLN A C 7
ATOM 9715 O O . GLN A 1 79 ? -7.107 -1.633 7.808 1.00 0.00 79 GLN A O 7
ATOM 9729 N N . ALA A 1 80 ? -8.343 0.215 7.468 1.00 0.00 80 ALA A N 7
ATOM 9730 C CA . ALA A 1 80 ? -9.593 -0.517 7.308 1.00 0.00 80 ALA A CA 7
ATOM 9731 C C . ALA A 1 80 ? -9.677 -1.164 5.930 1.00 0.00 80 ALA A C 7
ATOM 9732 O O . ALA A 1 80 ? -10.314 -2.204 5.760 1.00 0.00 80 ALA A O 7
ATOM 9739 N N . ALA A 1 81 ? -9.032 -0.542 4.949 1.00 0.00 81 ALA A N 7
ATOM 9740 C CA . ALA A 1 81 ? -9.034 -1.059 3.586 1.00 0.00 81 ALA A CA 7
ATOM 9741 C C . ALA A 1 81 ? -7.986 -2.153 3.412 1.00 0.00 81 ALA A C 7
ATOM 9742 O O . ALA A 1 81 ? -8.230 -3.161 2.750 1.00 0.00 81 ALA A O 7
ATOM 9749 N N . VAL A 1 82 ? -6.817 -1.947 4.011 1.00 0.00 82 VAL A N 7
ATOM 9750 C CA . VAL A 1 82 ? -5.731 -2.916 3.923 1.00 0.00 82 VAL A CA 7
ATOM 9751 C C . VAL A 1 82 ? -6.084 -4.204 4.658 1.00 0.00 82 VAL A C 7
ATOM 9752 O O . VAL A 1 82 ? -5.604 -5.282 4.307 1.00 0.00 82 VAL A O 7
ATOM 9765 N N . ARG A 1 83 ? -6.925 -4.085 5.680 1.00 0.00 83 ARG A N 7
ATOM 9766 C CA . ARG A 1 83 ? -7.342 -5.240 6.465 1.00 0.00 83 ARG A CA 7
ATOM 9767 C C . ARG A 1 83 ? -8.429 -6.027 5.740 1.00 0.00 83 ARG A C 7
ATOM 9768 O O . ARG A 1 83 ? -8.492 -7.252 5.839 1.00 0.00 83 ARG A O 7
ATOM 9789 N N . GLU A 1 84 ? -9.284 -5.314 5.013 1.00 0.00 84 GLU A N 7
ATOM 9790 C CA . GLU A 1 84 ? -10.369 -5.947 4.273 1.00 0.00 84 GLU A CA 7
ATOM 9791 C C . GLU A 1 84 ? -9.824 -6.925 3.237 1.00 0.00 84 GLU A C 7
ATOM 9792 O O . GLU A 1 84 ? -10.499 -7.879 2.850 1.00 0.00 84 GLU A O 7
ATOM 9804 N N . THR A 1 85 ? -8.595 -6.681 2.790 1.00 0.00 85 THR A N 7
ATOM 9805 C CA . THR A 1 85 ? -7.959 -7.539 1.798 1.00 0.00 85 THR A CA 7
ATOM 9806 C C . THR A 1 85 ? -7.588 -8.891 2.397 1.00 0.00 85 THR A C 7
ATOM 9807 O O . THR A 1 85 ? -7.276 -9.837 1.674 1.00 0.00 85 THR A O 7
ATOM 9818 N N . LYS A 1 86 ? -7.626 -8.976 3.722 1.00 0.00 86 LYS A N 7
ATOM 9819 C CA . LYS A 1 86 ? -7.296 -10.214 4.419 1.00 0.00 86 LYS A CA 7
ATOM 9820 C C . LYS A 1 86 ? -8.153 -11.369 3.911 1.00 0.00 86 LYS A C 7
ATOM 9821 O O . LYS A 1 86 ? -7.823 -12.537 4.119 1.00 0.00 86 LYS A O 7
ATOM 9840 N N . SER A 1 87 ? -9.252 -11.036 3.243 1.00 0.00 87 SER A N 7
ATOM 9841 C CA . SER A 1 87 ? -10.157 -12.046 2.707 1.00 0.00 87 SER A CA 7
ATOM 9842 C C . SER A 1 87 ? -9.703 -12.504 1.325 1.00 0.00 87 SER A C 7
ATOM 9843 O O . SER A 1 87 ? -9.358 -13.669 1.129 1.00 0.00 87 SER A O 7
ATOM 9851 N N . GLN A 1 88 ? -9.705 -11.579 0.371 1.00 0.00 88 GLN A N 7
ATOM 9852 C CA . GLN A 1 88 ? -9.294 -11.887 -0.993 1.00 0.00 88 GLN A CA 7
ATOM 9853 C C . GLN A 1 88 ? -7.965 -12.637 -1.005 1.00 0.00 88 GLN A C 7
ATOM 9854 O O . GLN A 1 88 ? -7.062 -12.334 -0.224 1.00 0.00 88 GLN A O 7
ATOM 9868 N N . THR A 1 89 ? -7.852 -13.617 -1.896 1.00 0.00 89 THR A N 7
ATOM 9869 C CA . THR A 1 89 ? -6.635 -14.411 -2.008 1.00 0.00 89 THR A CA 7
ATOM 9870 C C . THR A 1 89 ? -5.600 -13.710 -2.881 1.00 0.00 89 THR A C 7
ATOM 9871 O O . THR A 1 89 ? -4.490 -14.209 -3.067 1.00 0.00 89 THR A O 7
ATOM 9882 N N . SER A 1 90 ? -5.970 -12.550 -3.413 1.00 0.00 90 SER A N 7
ATOM 9883 C CA . SER A 1 90 ? -5.074 -11.781 -4.269 1.00 0.00 90 SER A CA 7
ATOM 9884 C C . SER A 1 90 ? -5.085 -10.306 -3.882 1.00 0.00 90 SER A C 7
ATOM 9885 O O . SER A 1 90 ? -6.099 -9.780 -3.422 1.00 0.00 90 SER A O 7
ATOM 9893 N N . VAL A 1 91 ? -3.950 -9.641 -4.072 1.00 0.00 91 VAL A N 7
ATOM 9894 C CA . VAL A 1 91 ? -3.828 -8.226 -3.744 1.00 0.00 91 VAL A CA 7
ATOM 9895 C C . VAL A 1 91 ? -2.781 -7.547 -4.621 1.00 0.00 91 VAL A C 7
ATOM 9896 O O . VAL A 1 91 ? -1.617 -7.951 -4.644 1.00 0.00 91 VAL A O 7
ATOM 9909 N N . THR A 1 92 ? -3.201 -6.512 -5.342 1.00 0.00 92 THR A N 7
ATOM 9910 C CA . THR A 1 92 ? -2.301 -5.777 -6.220 1.00 0.00 92 THR A CA 7
ATOM 9911 C C . THR A 1 92 ? -2.000 -4.390 -5.663 1.00 0.00 92 THR A C 7
ATOM 9912 O O . THR A 1 92 ? -2.840 -3.491 -5.720 1.00 0.00 92 THR A O 7
ATOM 9923 N N . LEU A 1 93 ? -0.797 -4.222 -5.126 1.00 0.00 93 LEU A N 7
ATOM 9924 C CA . LEU A 1 93 ? -0.384 -2.943 -4.559 1.00 0.00 93 LEU A CA 7
ATOM 9925 C C . LEU A 1 93 ? 0.219 -2.041 -5.631 1.00 0.00 93 LEU A C 7
ATOM 9926 O O . LEU A 1 93 ? 0.782 -2.521 -6.615 1.00 0.00 93 LEU A O 7
ATOM 9942 N N . SER A 1 94 ? 0.099 -0.732 -5.433 1.00 0.00 94 SER A N 7
ATOM 9943 C CA . SER A 1 94 ? 0.631 0.237 -6.383 1.00 0.00 94 SER A CA 7
ATOM 9944 C C . SER A 1 94 ? 1.498 1.273 -5.674 1.00 0.00 94 SER A C 7
ATOM 9945 O O . SER A 1 94 ? 1.085 1.867 -4.678 1.00 0.00 94 SER A O 7
ATOM 9953 N N . ILE A 1 95 ? 2.702 1.485 -6.196 1.00 0.00 95 ILE A N 7
ATOM 9954 C CA . ILE A 1 95 ? 3.627 2.450 -5.615 1.00 0.00 95 ILE A CA 7
ATOM 9955 C C . ILE A 1 95 ? 4.286 3.300 -6.696 1.00 0.00 95 ILE A C 7
ATOM 9956 O O . ILE A 1 95 ? 4.303 2.927 -7.869 1.00 0.00 95 ILE A O 7
ATOM 9972 N N . VAL A 1 96 ? 4.829 4.444 -6.292 1.00 0.00 96 VAL A N 7
ATOM 9973 C CA . VAL A 1 96 ? 5.492 5.347 -7.225 1.00 0.00 96 VAL A CA 7
ATOM 9974 C C . VAL A 1 96 ? 6.959 4.972 -7.404 1.00 0.00 96 VAL A C 7
ATOM 9975 O O . VAL A 1 96 ? 7.723 4.935 -6.439 1.00 0.00 96 VAL A O 7
ATOM 9988 N N . HIS A 1 97 ? 7.346 4.694 -8.645 1.00 0.00 97 HIS A N 7
ATOM 9989 C CA . HIS A 1 97 ? 8.723 4.323 -8.951 1.00 0.00 97 HIS A CA 7
ATOM 9990 C C . HIS A 1 97 ? 9.662 5.510 -8.757 1.00 0.00 97 HIS A C 7
ATOM 9991 O O . HIS A 1 97 ? 9.304 6.651 -9.049 1.00 0.00 97 HIS A O 7
ATOM 10005 N N . CYS A 1 98 ? 10.863 5.233 -8.262 1.00 0.00 98 CYS A N 7
ATOM 10006 C CA . CYS A 1 98 ? 11.853 6.279 -8.027 1.00 0.00 98 CYS A CA 7
ATOM 10007 C C . CYS A 1 98 ? 13.094 6.055 -8.885 1.00 0.00 98 CYS A C 7
ATOM 10008 O O . CYS A 1 98 ? 13.538 4.926 -9.095 1.00 0.00 98 CYS A O 7
ATOM 10016 N N . PRO A 1 99 ? 13.667 7.155 -9.395 1.00 0.00 99 PRO A N 7
ATOM 10017 C CA . PRO A 1 99 ? 14.864 7.105 -10.240 1.00 0.00 99 PRO A CA 7
ATOM 10018 C C . PRO A 1 99 ? 16.109 6.700 -9.458 1.00 0.00 99 PRO A C 7
ATOM 10019 O O . PRO A 1 99 ? 16.238 6.972 -8.264 1.00 0.00 99 PRO A O 7
ATOM 10030 N N . PRO A 1 100 ? 17.050 6.034 -10.144 1.00 0.00 100 PRO A N 7
ATOM 10031 C CA . PRO A 1 100 ? 18.302 5.578 -9.534 1.00 0.00 100 PRO A CA 7
ATOM 10032 C C . PRO A 1 100 ? 19.233 6.735 -9.189 1.00 0.00 100 PRO A C 7
ATOM 10033 O O . PRO A 1 100 ? 19.015 7.869 -9.615 1.00 0.00 100 PRO A O 7
ATOM 10044 N N . VAL A 1 101 ? 20.273 6.440 -8.415 1.00 0.00 101 VAL A N 7
ATOM 10045 C CA . VAL A 1 101 ? 21.240 7.456 -8.014 1.00 0.00 101 VAL A CA 7
ATOM 10046 C C . VAL A 1 101 ? 22.451 7.458 -8.939 1.00 0.00 101 VAL A C 7
ATOM 10047 O O . VAL A 1 101 ? 22.548 6.639 -9.853 1.00 0.00 101 VAL A O 7
ATOM 10060 N N . GLY A 1 1 ? -8.464 3.755 -28.123 1.00 0.00 1 GLY A N 8
ATOM 10061 C CA . GLY A 1 1 ? -8.324 2.328 -28.348 1.00 0.00 1 GLY A CA 8
ATOM 10062 C C . GLY A 1 1 ? -8.293 1.538 -27.055 1.00 0.00 1 GLY A C 8
ATOM 10063 O O . GLY A 1 1 ? -8.010 2.088 -25.990 1.00 0.00 1 GLY A O 8
ATOM 10067 N N . SER A 1 2 ? -8.585 0.245 -27.146 1.00 0.00 2 SER A N 8
ATOM 10068 C CA . SER A 1 2 ? -8.594 -0.621 -25.973 1.00 0.00 2 SER A CA 8
ATOM 10069 C C . SER A 1 2 ? -7.190 -0.765 -25.393 1.00 0.00 2 SER A C 8
ATOM 10070 O O . SER A 1 2 ? -6.309 -1.363 -26.011 1.00 0.00 2 SER A O 8
ATOM 10078 N N . SER A 1 3 ? -6.989 -0.212 -24.201 1.00 0.00 3 SER A N 8
ATOM 10079 C CA . SER A 1 3 ? -5.692 -0.275 -23.538 1.00 0.00 3 SER A CA 8
ATOM 10080 C C . SER A 1 3 ? -5.852 -0.641 -22.066 1.00 0.00 3 SER A C 8
ATOM 10081 O O . SER A 1 3 ? -6.819 -0.244 -21.417 1.00 0.00 3 SER A O 8
ATOM 10089 N N . GLY A 1 4 ? -4.895 -1.402 -21.544 1.00 0.00 4 GLY A N 8
ATOM 10090 C CA . GLY A 1 4 ? -4.947 -1.811 -20.153 1.00 0.00 4 GLY A CA 8
ATOM 10091 C C . GLY A 1 4 ? -4.809 -0.640 -19.200 1.00 0.00 4 GLY A C 8
ATOM 10092 O O . GLY A 1 4 ? -3.933 0.208 -19.369 1.00 0.00 4 GLY A O 8
ATOM 10096 N N . SER A 1 5 ? -5.678 -0.591 -18.195 1.00 0.00 5 SER A N 8
ATOM 10097 C CA . SER A 1 5 ? -5.654 0.487 -17.214 1.00 0.00 5 SER A CA 8
ATOM 10098 C C . SER A 1 5 ? -4.219 0.888 -16.884 1.00 0.00 5 SER A C 8
ATOM 10099 O O . SER A 1 5 ? -3.496 0.152 -16.212 1.00 0.00 5 SER A O 8
ATOM 10107 N N . SER A 1 6 ? -3.814 2.061 -17.361 1.00 0.00 6 SER A N 8
ATOM 10108 C CA . SER A 1 6 ? -2.465 2.559 -17.120 1.00 0.00 6 SER A CA 8
ATOM 10109 C C . SER A 1 6 ? -2.354 4.032 -17.503 1.00 0.00 6 SER A C 8
ATOM 10110 O O . SER A 1 6 ? -2.982 4.486 -18.458 1.00 0.00 6 SER A O 8
ATOM 10118 N N . GLY A 1 7 ? -1.549 4.774 -16.748 1.00 0.00 7 GLY A N 8
ATOM 10119 C CA . GLY A 1 7 ? -1.369 6.188 -17.023 1.00 0.00 7 GLY A CA 8
ATOM 10120 C C . GLY A 1 7 ? -0.199 6.781 -16.264 1.00 0.00 7 GLY A C 8
ATOM 10121 O O . GLY A 1 7 ? 0.892 6.936 -16.813 1.00 0.00 7 GLY A O 8
ATOM 10125 N N . ASP A 1 8 ? -0.425 7.117 -14.999 1.00 0.00 8 ASP A N 8
ATOM 10126 C CA . ASP A 1 8 ? 0.619 7.698 -14.163 1.00 0.00 8 ASP A CA 8
ATOM 10127 C C . ASP A 1 8 ? 1.769 6.715 -13.968 1.00 0.00 8 ASP A C 8
ATOM 10128 O O . ASP A 1 8 ? 1.634 5.524 -14.246 1.00 0.00 8 ASP A O 8
ATOM 10137 N N . ASN A 1 9 ? 2.900 7.223 -13.490 1.00 0.00 9 ASN A N 8
ATOM 10138 C CA . ASN A 1 9 ? 4.075 6.390 -13.260 1.00 0.00 9 ASN A CA 8
ATOM 10139 C C . ASN A 1 9 ? 3.904 5.544 -12.003 1.00 0.00 9 ASN A C 8
ATOM 10140 O O . ASN A 1 9 ? 4.278 5.961 -10.906 1.00 0.00 9 ASN A O 8
ATOM 10151 N N . CYS A 1 10 ? 3.338 4.354 -12.169 1.00 0.00 10 CYS A N 8
ATOM 10152 C CA . CYS A 1 10 ? 3.118 3.448 -11.048 1.00 0.00 10 CYS A CA 8
ATOM 10153 C C . CYS A 1 10 ? 3.549 2.029 -11.402 1.00 0.00 10 CYS A C 8
ATOM 10154 O O . CYS A 1 10 ? 3.805 1.719 -12.566 1.00 0.00 10 CYS A O 8
ATOM 10162 N N . ARG A 1 11 ? 3.628 1.170 -10.390 1.00 0.00 11 ARG A N 8
ATOM 10163 C CA . ARG A 1 11 ? 4.032 -0.216 -10.595 1.00 0.00 11 ARG A CA 8
ATOM 10164 C C . ARG A 1 11 ? 2.987 -1.175 -10.031 1.00 0.00 11 ARG A C 8
ATOM 10165 O O . ARG A 1 11 ? 2.658 -1.121 -8.846 1.00 0.00 11 ARG A O 8
ATOM 10186 N N . GLU A 1 12 ? 2.470 -2.050 -10.888 1.00 0.00 12 GLU A N 8
ATOM 10187 C CA . GLU A 1 12 ? 1.463 -3.019 -10.474 1.00 0.00 12 GLU A CA 8
ATOM 10188 C C . GLU A 1 12 ? 2.116 -4.302 -9.969 1.00 0.00 12 GLU A C 8
ATOM 10189 O O . GLU A 1 12 ? 2.777 -5.015 -10.725 1.00 0.00 12 GLU A O 8
ATOM 10201 N N . VAL A 1 13 ? 1.927 -4.590 -8.685 1.00 0.00 13 VAL A N 8
ATOM 10202 C CA . VAL A 1 13 ? 2.497 -5.787 -8.078 1.00 0.00 13 VAL A CA 8
ATOM 10203 C C . VAL A 1 13 ? 1.417 -6.634 -7.415 1.00 0.00 13 VAL A C 8
ATOM 10204 O O . VAL A 1 13 ? 0.865 -6.257 -6.381 1.00 0.00 13 VAL A O 8
ATOM 10217 N N . HIS A 1 14 ? 1.121 -7.782 -8.016 1.00 0.00 14 HIS A N 8
ATOM 10218 C CA . HIS A 1 14 ? 0.107 -8.685 -7.483 1.00 0.00 14 HIS A CA 8
ATOM 10219 C C . HIS A 1 14 ? 0.719 -9.655 -6.476 1.00 0.00 14 HIS A C 8
ATOM 10220 O O . HIS A 1 14 ? 1.865 -10.080 -6.625 1.00 0.00 14 HIS A O 8
ATOM 10234 N N . LEU A 1 15 ? -0.053 -10.001 -5.452 1.00 0.00 15 LEU A N 8
ATOM 10235 C CA . LEU A 1 15 ? 0.413 -10.920 -4.419 1.00 0.00 15 LEU A CA 8
ATOM 10236 C C . LEU A 1 15 ? -0.532 -12.109 -4.282 1.00 0.00 15 LEU A C 8
ATOM 10237 O O . LEU A 1 15 ? -1.705 -12.026 -4.646 1.00 0.00 15 LEU A O 8
ATOM 10253 N N . GLU A 1 16 ? -0.014 -13.213 -3.754 1.00 0.00 16 GLU A N 8
ATOM 10254 C CA . GLU A 1 16 ? -0.813 -14.419 -3.569 1.00 0.00 16 GLU A CA 8
ATOM 10255 C C . GLU A 1 16 ? -0.896 -14.794 -2.092 1.00 0.00 16 GLU A C 8
ATOM 10256 O O . GLU A 1 16 ? 0.079 -15.257 -1.500 1.00 0.00 16 GLU A O 8
ATOM 10268 N N . LYS A 1 17 ? -2.069 -14.589 -1.501 1.00 0.00 17 LYS A N 8
ATOM 10269 C CA . LYS A 1 17 ? -2.283 -14.905 -0.094 1.00 0.00 17 LYS A CA 8
ATOM 10270 C C . LYS A 1 17 ? -3.338 -15.996 0.065 1.00 0.00 17 LYS A C 8
ATOM 10271 O O . LYS A 1 17 ? -3.936 -16.440 -0.915 1.00 0.00 17 LYS A O 8
ATOM 10290 N N . ARG A 1 18 ? -3.561 -16.421 1.304 1.00 0.00 18 ARG A N 8
ATOM 10291 C CA . ARG A 1 18 ? -4.544 -17.459 1.589 1.00 0.00 18 ARG A CA 8
ATOM 10292 C C . ARG A 1 18 ? -5.750 -16.879 2.322 1.00 0.00 18 ARG A C 8
ATOM 10293 O O . ARG A 1 18 ? -5.601 -16.089 3.255 1.00 0.00 18 ARG A O 8
ATOM 10314 N N . ARG A 1 19 ? -6.943 -17.276 1.894 1.00 0.00 19 ARG A N 8
ATOM 10315 C CA . ARG A 1 19 ? -8.175 -16.794 2.508 1.00 0.00 19 ARG A CA 8
ATOM 10316 C C . ARG A 1 19 ? -7.982 -16.563 4.004 1.00 0.00 19 ARG A C 8
ATOM 10317 O O . ARG A 1 19 ? -7.676 -17.491 4.751 1.00 0.00 19 ARG A O 8
ATOM 10338 N N . GLY A 1 20 ? -8.163 -15.318 4.433 1.00 0.00 20 GLY A N 8
ATOM 10339 C CA . GLY A 1 20 ? -8.005 -14.987 5.837 1.00 0.00 20 GLY A CA 8
ATOM 10340 C C . GLY A 1 20 ? -6.549 -14.893 6.250 1.00 0.00 20 GLY A C 8
ATOM 10341 O O . GLY A 1 20 ? -6.195 -15.229 7.379 1.00 0.00 20 GLY A O 8
ATOM 10345 N N . GLU A 1 21 ? -5.704 -14.435 5.331 1.00 0.00 21 GLU A N 8
ATOM 10346 C CA . GLU A 1 21 ? -4.278 -14.300 5.606 1.00 0.00 21 GLU A CA 8
ATOM 10347 C C . GLU A 1 21 ? -3.880 -12.831 5.708 1.00 0.00 21 GLU A C 8
ATOM 10348 O O . GLU A 1 21 ? -3.957 -12.086 4.731 1.00 0.00 21 GLU A O 8
ATOM 10360 N N . GLY A 1 22 ? -3.454 -12.420 6.899 1.00 0.00 22 GLY A N 8
ATOM 10361 C CA . GLY A 1 22 ? -3.052 -11.042 7.107 1.00 0.00 22 GLY A CA 8
ATOM 10362 C C . GLY A 1 22 ? -2.119 -10.540 6.023 1.00 0.00 22 GLY A C 8
ATOM 10363 O O . GLY A 1 22 ? -0.997 -11.029 5.883 1.00 0.00 22 GLY A O 8
ATOM 10367 N N . LEU A 1 23 ? -2.583 -9.562 5.252 1.00 0.00 23 LEU A N 8
ATOM 10368 C CA . LEU A 1 23 ? -1.782 -8.994 4.173 1.00 0.00 23 LEU A CA 8
ATOM 10369 C C . LEU A 1 23 ? -0.319 -8.872 4.586 1.00 0.00 23 LEU A C 8
ATOM 10370 O O . LEU A 1 23 ? 0.584 -9.093 3.780 1.00 0.00 23 LEU A O 8
ATOM 10386 N N . GLY A 1 24 ? -0.093 -8.520 5.848 1.00 0.00 24 GLY A N 8
ATOM 10387 C CA . GLY A 1 24 ? 1.262 -8.376 6.347 1.00 0.00 24 GLY A CA 8
ATOM 10388 C C . GLY A 1 24 ? 1.905 -7.073 5.913 1.00 0.00 24 GLY A C 8
ATOM 10389 O O . GLY A 1 24 ? 2.952 -7.074 5.267 1.00 0.00 24 GLY A O 8
ATOM 10393 N N . VAL A 1 25 ? 1.275 -5.958 6.268 1.00 0.00 25 VAL A N 8
ATOM 10394 C CA . VAL A 1 25 ? 1.791 -4.642 5.912 1.00 0.00 25 VAL A CA 8
ATOM 10395 C C . VAL A 1 25 ? 1.423 -3.603 6.965 1.00 0.00 25 VAL A C 8
ATOM 10396 O O . VAL A 1 25 ? 0.246 -3.326 7.193 1.00 0.00 25 VAL A O 8
ATOM 10409 N N . ALA A 1 26 ? 2.438 -3.031 7.604 1.00 0.00 26 ALA A N 8
ATOM 10410 C CA . ALA A 1 26 ? 2.222 -2.021 8.632 1.00 0.00 26 ALA A CA 8
ATOM 10411 C C . ALA A 1 26 ? 2.446 -0.617 8.078 1.00 0.00 26 ALA A C 8
ATOM 10412 O O . ALA A 1 26 ? 3.580 -0.218 7.811 1.00 0.00 26 ALA A O 8
ATOM 10419 N N . LEU A 1 27 ? 1.358 0.126 7.907 1.00 0.00 27 LEU A N 8
ATOM 10420 C CA . LEU A 1 27 ? 1.436 1.486 7.384 1.00 0.00 27 LEU A CA 8
ATOM 10421 C C . LEU A 1 27 ? 1.260 2.510 8.501 1.00 0.00 27 LEU A C 8
ATOM 10422 O O . LEU A 1 27 ? 0.857 2.169 9.613 1.00 0.00 27 LEU A O 8
ATOM 10438 N N . VAL A 1 28 ? 1.563 3.768 8.197 1.00 0.00 28 VAL A N 8
ATOM 10439 C CA . VAL A 1 28 ? 1.436 4.843 9.173 1.00 0.00 28 VAL A CA 8
ATOM 10440 C C . VAL A 1 28 ? 0.972 6.135 8.511 1.00 0.00 28 VAL A C 8
ATOM 10441 O O . VAL A 1 28 ? 0.708 6.168 7.310 1.00 0.00 28 VAL A O 8
ATOM 10454 N N . GLU A 1 29 ? 0.877 7.199 9.303 1.00 0.00 29 GLU A N 8
ATOM 10455 C CA . GLU A 1 29 ? 0.445 8.495 8.792 1.00 0.00 29 GLU A CA 8
ATOM 10456 C C . GLU A 1 29 ? 1.638 9.425 8.589 1.00 0.00 29 GLU A C 8
ATOM 10457 O O . GLU A 1 29 ? 2.250 9.886 9.553 1.00 0.00 29 GLU A O 8
ATOM 10469 N N . SER A 1 30 ? 1.962 9.695 7.329 1.00 0.00 30 SER A N 8
ATOM 10470 C CA . SER A 1 30 ? 3.084 10.567 6.999 1.00 0.00 30 SER A CA 8
ATOM 10471 C C . SER A 1 30 ? 2.591 11.902 6.449 1.00 0.00 30 SER A C 8
ATOM 10472 O O . SER A 1 30 ? 1.704 11.946 5.598 1.00 0.00 30 SER A O 8
ATOM 10480 N N . GLY A 1 31 ? 3.175 12.990 6.943 1.00 0.00 31 GLY A N 8
ATOM 10481 C CA . GLY A 1 31 ? 2.783 14.312 6.492 1.00 0.00 31 GLY A CA 8
ATOM 10482 C C . GLY A 1 31 ? 3.946 15.097 5.919 1.00 0.00 31 GLY A C 8
ATOM 10483 O O . GLY A 1 31 ? 3.825 15.716 4.862 1.00 0.00 31 GLY A O 8
ATOM 10487 N N . TRP A 1 32 ? 5.075 15.074 6.619 1.00 0.00 32 TRP A N 8
ATOM 10488 C CA . TRP A 1 32 ? 6.264 15.791 6.174 1.00 0.00 32 TRP A CA 8
ATOM 10489 C C . TRP A 1 32 ? 6.853 15.147 4.924 1.00 0.00 32 TRP A C 8
ATOM 10490 O O . TRP A 1 32 ? 7.264 13.987 4.947 1.00 0.00 32 TRP A O 8
ATOM 10511 N N . GLY A 1 33 ? 6.892 15.906 3.833 1.00 0.00 33 GLY A N 8
ATOM 10512 C CA . GLY A 1 33 ? 7.432 15.391 2.589 1.00 0.00 33 GLY A CA 8
ATOM 10513 C C . GLY A 1 33 ? 6.603 15.793 1.386 1.00 0.00 33 GLY A C 8
ATOM 10514 O O . GLY A 1 33 ? 7.146 16.126 0.333 1.00 0.00 33 GLY A O 8
ATOM 10518 N N . SER A 1 34 ? 5.284 15.761 1.541 1.00 0.00 34 SER A N 8
ATOM 10519 C CA . SER A 1 34 ? 4.377 16.120 0.456 1.00 0.00 34 SER A CA 8
ATOM 10520 C C . SER A 1 34 ? 3.202 16.940 0.979 1.00 0.00 34 SER A C 8
ATOM 10521 O O . SER A 1 34 ? 2.591 16.595 1.992 1.00 0.00 34 SER A O 8
ATOM 10529 N N . LEU A 1 35 ? 2.890 18.026 0.282 1.00 0.00 35 LEU A N 8
ATOM 10530 C CA . LEU A 1 35 ? 1.787 18.897 0.674 1.00 0.00 35 LEU A CA 8
ATOM 10531 C C . LEU A 1 35 ? 0.611 18.082 1.202 1.00 0.00 35 LEU A C 8
ATOM 10532 O O . LEU A 1 35 ? 0.098 18.345 2.291 1.00 0.00 35 LEU A O 8
ATOM 10548 N N . LEU A 1 36 ? 0.189 17.091 0.425 1.00 0.00 36 LEU A N 8
ATOM 10549 C CA . LEU A 1 36 ? -0.926 16.234 0.814 1.00 0.00 36 LEU A CA 8
ATOM 10550 C C . LEU A 1 36 ? -0.427 14.982 1.529 1.00 0.00 36 LEU A C 8
ATOM 10551 O O . LEU A 1 36 ? 0.724 14.572 1.383 1.00 0.00 36 LEU A O 8
ATOM 10567 N N . PRO A 1 37 ? -1.314 14.359 2.318 1.00 0.00 37 PRO A N 8
ATOM 10568 C CA . PRO A 1 37 ? -0.987 13.142 3.069 1.00 0.00 37 PRO A CA 8
ATOM 10569 C C . PRO A 1 37 ? -0.799 11.933 2.159 1.00 0.00 37 PRO A C 8
ATOM 10570 O O . PRO A 1 37 ? -1.543 11.745 1.196 1.00 0.00 37 PRO A O 8
ATOM 10581 N N . THR A 1 38 ? 0.202 11.115 2.471 1.00 0.00 38 THR A N 8
ATOM 10582 C CA . THR A 1 38 ? 0.489 9.924 1.681 1.00 0.00 38 THR A CA 8
ATOM 10583 C C . THR A 1 38 ? 0.703 8.709 2.577 1.00 0.00 38 THR A C 8
ATOM 10584 O O . THR A 1 38 ? 1.034 8.844 3.754 1.00 0.00 38 THR A O 8
ATOM 10595 N N . ALA A 1 39 ? 0.511 7.521 2.011 1.00 0.00 39 ALA A N 8
ATOM 10596 C CA . ALA A 1 39 ? 0.686 6.282 2.759 1.00 0.00 39 ALA A CA 8
ATOM 10597 C C . ALA A 1 39 ? 2.136 5.811 2.708 1.00 0.00 39 ALA A C 8
ATOM 10598 O O . ALA A 1 39 ? 2.771 5.837 1.654 1.00 0.00 39 ALA A O 8
ATOM 10605 N N . VAL A 1 40 ? 2.653 5.380 3.854 1.00 0.00 40 VAL A N 8
ATOM 10606 C CA . VAL A 1 40 ? 4.028 4.902 3.941 1.00 0.00 40 VAL A CA 8
ATOM 10607 C C . VAL A 1 40 ? 4.122 3.652 4.809 1.00 0.00 40 VAL A C 8
ATOM 10608 O O . VAL A 1 40 ? 3.621 3.627 5.933 1.00 0.00 40 VAL A O 8
ATOM 10621 N N . ILE A 1 41 ? 4.767 2.618 4.279 1.00 0.00 41 ILE A N 8
ATOM 10622 C CA . ILE A 1 41 ? 4.928 1.365 5.007 1.00 0.00 41 ILE A CA 8
ATOM 10623 C C . ILE A 1 41 ? 5.842 1.544 6.214 1.00 0.00 41 ILE A C 8
ATOM 10624 O O . ILE A 1 41 ? 7.056 1.685 6.071 1.00 0.00 41 ILE A O 8
ATOM 10640 N N . ALA A 1 42 ? 5.250 1.536 7.404 1.00 0.00 42 ALA A N 8
ATOM 10641 C CA . ALA A 1 42 ? 6.011 1.694 8.637 1.00 0.00 42 ALA A CA 8
ATOM 10642 C C . ALA A 1 42 ? 6.887 0.474 8.901 1.00 0.00 42 ALA A C 8
ATOM 10643 O O . ALA A 1 42 ? 8.083 0.602 9.160 1.00 0.00 42 ALA A O 8
ATOM 10650 N N . ASN A 1 43 ? 6.283 -0.708 8.834 1.00 0.00 43 ASN A N 8
ATOM 10651 C CA . ASN A 1 43 ? 7.010 -1.951 9.067 1.00 0.00 43 ASN A CA 8
ATOM 10652 C C . ASN A 1 43 ? 6.391 -3.099 8.275 1.00 0.00 43 ASN A C 8
ATOM 10653 O O . ASN A 1 43 ? 5.234 -3.029 7.859 1.00 0.00 43 ASN A O 8
ATOM 10664 N N . LEU A 1 44 ? 7.169 -4.157 8.070 1.00 0.00 44 LEU A N 8
ATOM 10665 C CA . LEU A 1 44 ? 6.698 -5.321 7.329 1.00 0.00 44 LEU A CA 8
ATOM 10666 C C . LEU A 1 44 ? 7.066 -6.613 8.053 1.00 0.00 44 LEU A C 8
ATOM 10667 O O . LEU A 1 44 ? 8.001 -6.643 8.854 1.00 0.00 44 LEU A O 8
ATOM 10683 N N . LEU A 1 45 ? 6.326 -7.678 7.764 1.00 0.00 45 LEU A N 8
ATOM 10684 C CA . LEU A 1 45 ? 6.576 -8.974 8.385 1.00 0.00 45 LEU A CA 8
ATOM 10685 C C . LEU A 1 45 ? 7.235 -9.933 7.399 1.00 0.00 45 LEU A C 8
ATOM 10686 O O . LEU A 1 45 ? 6.590 -10.430 6.476 1.00 0.00 45 LEU A O 8
ATOM 10702 N N . HIS A 1 46 ? 8.523 -10.189 7.603 1.00 0.00 46 HIS A N 8
ATOM 10703 C CA . HIS A 1 46 ? 9.270 -11.091 6.733 1.00 0.00 46 HIS A CA 8
ATOM 10704 C C . HIS A 1 46 ? 8.592 -12.456 6.656 1.00 0.00 46 HIS A C 8
ATOM 10705 O O . HIS A 1 46 ? 8.754 -13.291 7.545 1.00 0.00 46 HIS A O 8
ATOM 10719 N N . GLY A 1 47 ? 7.832 -12.676 5.588 1.00 0.00 47 GLY A N 8
ATOM 10720 C CA . GLY A 1 47 ? 7.141 -13.940 5.416 1.00 0.00 47 GLY A CA 8
ATOM 10721 C C . GLY A 1 47 ? 5.731 -13.763 4.888 1.00 0.00 47 GLY A C 8
ATOM 10722 O O . GLY A 1 47 ? 5.135 -14.702 4.362 1.00 0.00 47 GLY A O 8
ATOM 10726 N N . GLY A 1 48 ? 5.194 -12.555 5.031 1.00 0.00 48 GLY A N 8
ATOM 10727 C CA . GLY A 1 48 ? 3.849 -12.281 4.562 1.00 0.00 48 GLY A CA 8
ATOM 10728 C C . GLY A 1 48 ? 3.728 -12.386 3.054 1.00 0.00 48 GLY A C 8
ATOM 10729 O O . GLY A 1 48 ? 4.715 -12.572 2.342 1.00 0.00 48 GLY A O 8
ATOM 10733 N N . PRO A 1 49 ? 2.492 -12.268 2.546 1.00 0.00 49 PRO A N 8
ATOM 10734 C CA . PRO A 1 49 ? 2.216 -12.349 1.109 1.00 0.00 49 PRO A CA 8
ATOM 10735 C C . PRO A 1 49 ? 2.751 -11.141 0.347 1.00 0.00 49 PRO A C 8
ATOM 10736 O O . PRO A 1 49 ? 3.063 -11.232 -0.840 1.00 0.00 49 PRO A O 8
ATOM 10747 N N . ALA A 1 50 ? 2.855 -10.010 1.038 1.00 0.00 50 ALA A N 8
ATOM 10748 C CA . ALA A 1 50 ? 3.355 -8.785 0.426 1.00 0.00 50 ALA A CA 8
ATOM 10749 C C . ALA A 1 50 ? 4.864 -8.657 0.608 1.00 0.00 50 ALA A C 8
ATOM 10750 O O . ALA A 1 50 ? 5.568 -8.197 -0.290 1.00 0.00 50 ALA A O 8
ATOM 10757 N N . GLU A 1 51 ? 5.352 -9.066 1.775 1.00 0.00 51 GLU A N 8
ATOM 10758 C CA . GLU A 1 51 ? 6.777 -8.994 2.073 1.00 0.00 51 GLU A CA 8
ATOM 10759 C C . GLU A 1 51 ? 7.551 -10.052 1.290 1.00 0.00 51 GLU A C 8
ATOM 10760 O O . GLU A 1 51 ? 8.712 -9.850 0.935 1.00 0.00 51 GLU A O 8
ATOM 10772 N N . ARG A 1 52 ? 6.898 -11.179 1.027 1.00 0.00 52 ARG A N 8
ATOM 10773 C CA . ARG A 1 52 ? 7.524 -12.269 0.288 1.00 0.00 52 ARG A CA 8
ATOM 10774 C C . ARG A 1 52 ? 7.939 -11.813 -1.107 1.00 0.00 52 ARG A C 8
ATOM 10775 O O . ARG A 1 52 ? 8.895 -12.332 -1.682 1.00 0.00 52 ARG A O 8
ATOM 10796 N N . SER A 1 53 ? 7.212 -10.840 -1.647 1.00 0.00 53 SER A N 8
ATOM 10797 C CA . SER A 1 53 ? 7.501 -10.317 -2.977 1.00 0.00 53 SER A CA 8
ATOM 10798 C C . SER A 1 53 ? 8.965 -9.902 -3.090 1.00 0.00 53 SER A C 8
ATOM 10799 O O . SER A 1 53 ? 9.632 -10.202 -4.080 1.00 0.00 53 SER A O 8
ATOM 10807 N N . GLY A 1 54 ? 9.458 -9.208 -2.069 1.00 0.00 54 GLY A N 8
ATOM 10808 C CA . GLY A 1 54 ? 10.839 -8.763 -2.073 1.00 0.00 54 GLY A CA 8
ATOM 10809 C C . GLY A 1 54 ? 10.997 -7.368 -2.645 1.00 0.00 54 GLY A C 8
ATOM 10810 O O . GLY A 1 54 ? 11.832 -6.591 -2.183 1.00 0.00 54 GLY A O 8
ATOM 10814 N N . ALA A 1 55 ? 10.193 -7.050 -3.655 1.00 0.00 55 ALA A N 8
ATOM 10815 C CA . ALA A 1 55 ? 10.247 -5.740 -4.291 1.00 0.00 55 ALA A CA 8
ATOM 10816 C C . ALA A 1 55 ? 9.614 -4.673 -3.404 1.00 0.00 55 ALA A C 8
ATOM 10817 O O . ALA A 1 55 ? 9.964 -3.495 -3.486 1.00 0.00 55 ALA A O 8
ATOM 10824 N N . LEU A 1 56 ? 8.679 -5.092 -2.558 1.00 0.00 56 LEU A N 8
ATOM 10825 C CA . LEU A 1 56 ? 7.996 -4.172 -1.655 1.00 0.00 56 LEU A CA 8
ATOM 10826 C C . LEU A 1 56 ? 8.607 -4.224 -0.259 1.00 0.00 56 LEU A C 8
ATOM 10827 O O . LEU A 1 56 ? 8.431 -5.201 0.470 1.00 0.00 56 LEU A O 8
ATOM 10843 N N . SER A 1 57 ? 9.323 -3.166 0.108 1.00 0.00 57 SER A N 8
ATOM 10844 C CA . SER A 1 57 ? 9.961 -3.092 1.417 1.00 0.00 57 SER A CA 8
ATOM 10845 C C . SER A 1 57 ? 9.543 -1.824 2.155 1.00 0.00 57 SER A C 8
ATOM 10846 O O . SER A 1 57 ? 8.894 -0.947 1.584 1.00 0.00 57 SER A O 8
ATOM 10854 N N . ILE A 1 58 ? 9.918 -1.735 3.426 1.00 0.00 58 ILE A N 8
ATOM 10855 C CA . ILE A 1 58 ? 9.583 -0.575 4.242 1.00 0.00 58 ILE A CA 8
ATOM 10856 C C . ILE A 1 58 ? 9.971 0.722 3.539 1.00 0.00 58 ILE A C 8
ATOM 10857 O O . ILE A 1 58 ? 11.054 0.830 2.966 1.00 0.00 58 ILE A O 8
ATOM 10873 N N . GLY A 1 59 ? 9.077 1.705 3.589 1.00 0.00 59 GLY A N 8
ATOM 10874 C CA . GLY A 1 59 ? 9.344 2.983 2.955 1.00 0.00 59 GLY A CA 8
ATOM 10875 C C . GLY A 1 59 ? 8.454 3.231 1.753 1.00 0.00 59 GLY A C 8
ATOM 10876 O O . GLY A 1 59 ? 7.817 4.279 1.649 1.00 0.00 59 GLY A O 8
ATOM 10880 N N . ASP A 1 60 ? 8.411 2.265 0.842 1.00 0.00 60 ASP A N 8
ATOM 10881 C CA . ASP A 1 60 ? 7.593 2.383 -0.360 1.00 0.00 60 ASP A CA 8
ATOM 10882 C C . ASP A 1 60 ? 6.248 3.028 -0.040 1.00 0.00 60 ASP A C 8
ATOM 10883 O O . ASP A 1 60 ? 5.606 2.688 0.953 1.00 0.00 60 ASP A O 8
ATOM 10892 N N . ARG A 1 61 ? 5.829 3.962 -0.888 1.00 0.00 61 ARG A N 8
ATOM 10893 C CA . ARG A 1 61 ? 4.562 4.656 -0.694 1.00 0.00 61 ARG A CA 8
ATOM 10894 C C . ARG A 1 61 ? 3.456 4.011 -1.524 1.00 0.00 61 ARG A C 8
ATOM 10895 O O . ARG A 1 61 ? 3.662 3.656 -2.685 1.00 0.00 61 ARG A O 8
ATOM 10916 N N . LEU A 1 62 ? 2.282 3.860 -0.920 1.00 0.00 62 LEU A N 8
ATOM 10917 C CA . LEU A 1 62 ? 1.143 3.256 -1.602 1.00 0.00 62 LEU A CA 8
ATOM 10918 C C . LEU A 1 62 ? 0.212 4.328 -2.161 1.00 0.00 62 LEU A C 8
ATOM 10919 O O . LEU A 1 62 ? 0.013 5.376 -1.545 1.00 0.00 62 LEU A O 8
ATOM 10935 N N . THR A 1 63 ? -0.359 4.058 -3.331 1.00 0.00 63 THR A N 8
ATOM 10936 C CA . THR A 1 63 ? -1.270 4.998 -3.972 1.00 0.00 63 THR A CA 8
ATOM 10937 C C . THR A 1 63 ? -2.690 4.445 -4.016 1.00 0.00 63 THR A C 8
ATOM 10938 O O . THR A 1 63 ? -3.661 5.197 -3.942 1.00 0.00 63 THR A O 8
ATOM 10949 N N . ALA A 1 64 ? -2.802 3.126 -4.135 1.00 0.00 64 ALA A N 8
ATOM 10950 C CA . ALA A 1 64 ? -4.104 2.472 -4.187 1.00 0.00 64 ALA A CA 8
ATOM 10951 C C . ALA A 1 64 ? -3.983 0.984 -3.877 1.00 0.00 64 ALA A C 8
ATOM 10952 O O . ALA A 1 64 ? -2.890 0.418 -3.921 1.00 0.00 64 ALA A O 8
ATOM 10959 N N . ILE A 1 65 ? -5.111 0.356 -3.564 1.00 0.00 65 ILE A N 8
ATOM 10960 C CA . ILE A 1 65 ? -5.131 -1.067 -3.248 1.00 0.00 65 ILE A CA 8
ATOM 10961 C C . ILE A 1 65 ? -6.124 -1.813 -4.133 1.00 0.00 65 ILE A C 8
ATOM 10962 O O . ILE A 1 65 ? -7.332 -1.757 -3.911 1.00 0.00 65 ILE A O 8
ATOM 10978 N N . ASN A 1 66 ? -5.604 -2.513 -5.136 1.00 0.00 66 ASN A N 8
ATOM 10979 C CA . ASN A 1 66 ? -6.446 -3.273 -6.054 1.00 0.00 66 ASN A CA 8
ATOM 10980 C C . ASN A 1 66 ? -7.374 -2.346 -6.833 1.00 0.00 66 ASN A C 8
ATOM 10981 O O . ASN A 1 66 ? -8.474 -2.737 -7.222 1.00 0.00 66 ASN A O 8
ATOM 10992 N N . GLY A 1 67 ? -6.923 -1.116 -7.058 1.00 0.00 67 GLY A N 8
ATOM 10993 C CA . GLY A 1 67 ? -7.725 -0.153 -7.790 1.00 0.00 67 GLY A CA 8
ATOM 10994 C C . GLY A 1 67 ? -8.324 0.908 -6.888 1.00 0.00 67 GLY A C 8
ATOM 10995 O O . GLY A 1 67 ? -8.722 1.976 -7.352 1.00 0.00 67 GLY A O 8
ATOM 10999 N N . THR A 1 68 ? -8.390 0.613 -5.593 1.00 0.00 68 THR A N 8
ATOM 11000 C CA . THR A 1 68 ? -8.946 1.548 -4.624 1.00 0.00 68 THR A CA 8
ATOM 11001 C C . THR A 1 68 ? -7.955 2.660 -4.299 1.00 0.00 68 THR A C 8
ATOM 11002 O O . THR A 1 68 ? -6.978 2.443 -3.583 1.00 0.00 68 THR A O 8
ATOM 11013 N N . SER A 1 69 ? -8.213 3.850 -4.831 1.00 0.00 69 SER A N 8
ATOM 11014 C CA . SER A 1 69 ? -7.341 4.996 -4.600 1.00 0.00 69 SER A CA 8
ATOM 11015 C C . SER A 1 69 ? -7.323 5.376 -3.122 1.00 0.00 69 SER A C 8
ATOM 11016 O O . SER A 1 69 ? -8.345 5.768 -2.558 1.00 0.00 69 SER A O 8
ATOM 11024 N N . LEU A 1 70 ? -6.155 5.258 -2.502 1.00 0.00 70 LEU A N 8
ATOM 11025 C CA . LEU A 1 70 ? -6.001 5.589 -1.089 1.00 0.00 70 LEU A CA 8
ATOM 11026 C C . LEU A 1 70 ? -5.411 6.985 -0.918 1.00 0.00 70 LEU A C 8
ATOM 11027 O O . LEU A 1 70 ? -5.486 7.574 0.160 1.00 0.00 70 LEU A O 8
ATOM 11043 N N . VAL A 1 71 ? -4.826 7.510 -1.990 1.00 0.00 71 VAL A N 8
ATOM 11044 C CA . VAL A 1 71 ? -4.226 8.838 -1.960 1.00 0.00 71 VAL A CA 8
ATOM 11045 C C . VAL A 1 71 ? -5.234 9.886 -1.501 1.00 0.00 71 VAL A C 8
ATOM 11046 O O . VAL A 1 71 ? -6.343 9.967 -2.026 1.00 0.00 71 VAL A O 8
ATOM 11059 N N . GLY A 1 72 ? -4.839 10.689 -0.518 1.00 0.00 72 GLY A N 8
ATOM 11060 C CA . GLY A 1 72 ? -5.719 11.723 -0.005 1.00 0.00 72 GLY A CA 8
ATOM 11061 C C . GLY A 1 72 ? -6.721 11.186 0.999 1.00 0.00 72 GLY A C 8
ATOM 11062 O O . GLY A 1 72 ? -7.861 11.648 1.057 1.00 0.00 72 GLY A O 8
ATOM 11066 N N . LEU A 1 73 ? -6.296 10.207 1.790 1.00 0.00 73 LEU A N 8
ATOM 11067 C CA . LEU A 1 73 ? -7.164 9.605 2.796 1.00 0.00 73 LEU A CA 8
ATOM 11068 C C . LEU A 1 73 ? -6.418 9.408 4.112 1.00 0.00 73 LEU A C 8
ATOM 11069 O O . LEU A 1 73 ? -5.199 9.239 4.143 1.00 0.00 73 LEU A O 8
ATOM 11085 N N . PRO A 1 74 ? -7.166 9.429 5.225 1.00 0.00 74 PRO A N 8
ATOM 11086 C CA . PRO A 1 74 ? -6.597 9.251 6.564 1.00 0.00 74 PRO A CA 8
ATOM 11087 C C . PRO A 1 74 ? -6.108 7.827 6.802 1.00 0.00 74 PRO A C 8
ATOM 11088 O O . PRO A 1 74 ? -6.633 6.874 6.224 1.00 0.00 74 PRO A O 8
ATOM 11099 N N . LEU A 1 75 ? -5.099 7.688 7.655 1.00 0.00 75 LEU A N 8
ATOM 11100 C CA . LEU A 1 75 ? -4.538 6.379 7.970 1.00 0.00 75 LEU A CA 8
ATOM 11101 C C . LEU A 1 75 ? -5.643 5.348 8.177 1.00 0.00 75 LEU A C 8
ATOM 11102 O O . LEU A 1 75 ? -5.558 4.224 7.685 1.00 0.00 75 LEU A O 8
ATOM 11118 N N . ALA A 1 76 ? -6.682 5.741 8.908 1.00 0.00 76 ALA A N 8
ATOM 11119 C CA . ALA A 1 76 ? -7.806 4.853 9.176 1.00 0.00 76 ALA A CA 8
ATOM 11120 C C . ALA A 1 76 ? -8.299 4.188 7.895 1.00 0.00 76 ALA A C 8
ATOM 11121 O O . ALA A 1 76 ? -8.578 2.990 7.875 1.00 0.00 76 ALA A O 8
ATOM 11128 N N . ALA A 1 77 ? -8.405 4.974 6.829 1.00 0.00 77 ALA A N 8
ATOM 11129 C CA . ALA A 1 77 ? -8.863 4.461 5.544 1.00 0.00 77 ALA A CA 8
ATOM 11130 C C . ALA A 1 77 ? -7.941 3.360 5.033 1.00 0.00 77 ALA A C 8
ATOM 11131 O O . ALA A 1 77 ? -8.388 2.251 4.736 1.00 0.00 77 ALA A O 8
ATOM 11138 N N . CYS A 1 78 ? -6.654 3.672 4.931 1.00 0.00 78 CYS A N 8
ATOM 11139 C CA . CYS A 1 78 ? -5.668 2.709 4.453 1.00 0.00 78 CYS A CA 8
ATOM 11140 C C . CYS A 1 78 ? -5.655 1.464 5.334 1.00 0.00 78 CYS A C 8
ATOM 11141 O O . CYS A 1 78 ? -5.510 0.345 4.841 1.00 0.00 78 CYS A O 8
ATOM 11149 N N . GLN A 1 79 ? -5.804 1.666 6.639 1.00 0.00 79 GLN A N 8
ATOM 11150 C CA . GLN A 1 79 ? -5.806 0.559 7.588 1.00 0.00 79 GLN A CA 8
ATOM 11151 C C . GLN A 1 79 ? -7.047 -0.309 7.409 1.00 0.00 79 GLN A C 8
ATOM 11152 O O . GLN A 1 79 ? -6.996 -1.526 7.585 1.00 0.00 79 GLN A O 8
ATOM 11166 N N . ALA A 1 80 ? -8.161 0.325 7.059 1.00 0.00 80 ALA A N 8
ATOM 11167 C CA . ALA A 1 80 ? -9.415 -0.390 6.854 1.00 0.00 80 ALA A CA 8
ATOM 11168 C C . ALA A 1 80 ? -9.465 -1.027 5.470 1.00 0.00 80 ALA A C 8
ATOM 11169 O O . ALA A 1 80 ? -10.171 -2.011 5.254 1.00 0.00 80 ALA A O 8
ATOM 11176 N N . ALA A 1 81 ? -8.710 -0.458 4.535 1.00 0.00 81 ALA A N 8
ATOM 11177 C CA . ALA A 1 81 ? -8.668 -0.971 3.171 1.00 0.00 81 ALA A CA 8
ATOM 11178 C C . ALA A 1 81 ? -7.657 -2.106 3.043 1.00 0.00 81 ALA A C 8
ATOM 11179 O O . ALA A 1 81 ? -7.825 -3.012 2.226 1.00 0.00 81 ALA A O 8
ATOM 11186 N N . VAL A 1 82 ? -6.605 -2.050 3.855 1.00 0.00 82 VAL A N 8
ATOM 11187 C CA . VAL A 1 82 ? -5.567 -3.073 3.832 1.00 0.00 82 VAL A CA 8
ATOM 11188 C C . VAL A 1 82 ? -5.990 -4.303 4.628 1.00 0.00 82 VAL A C 8
ATOM 11189 O O . VAL A 1 82 ? -5.433 -5.387 4.456 1.00 0.00 82 VAL A O 8
ATOM 11202 N N . ARG A 1 83 ? -6.979 -4.127 5.498 1.00 0.00 83 ARG A N 8
ATOM 11203 C CA . ARG A 1 83 ? -7.477 -5.222 6.321 1.00 0.00 83 ARG A CA 8
ATOM 11204 C C . ARG A 1 83 ? -8.592 -5.978 5.604 1.00 0.00 83 ARG A C 8
ATOM 11205 O O . ARG A 1 83 ? -8.736 -7.189 5.765 1.00 0.00 83 ARG A O 8
ATOM 11226 N N . GLU A 1 84 ? -9.377 -5.253 4.814 1.00 0.00 84 GLU A N 8
ATOM 11227 C CA . GLU A 1 84 ? -10.480 -5.855 4.074 1.00 0.00 84 GLU A CA 8
ATOM 11228 C C . GLU A 1 84 ? -9.961 -6.837 3.027 1.00 0.00 84 GLU A C 8
ATOM 11229 O O . GLU A 1 84 ? -10.695 -7.705 2.554 1.00 0.00 84 GLU A O 8
ATOM 11241 N N . THR A 1 85 ? -8.689 -6.692 2.668 1.00 0.00 85 THR A N 8
ATOM 11242 C CA . THR A 1 85 ? -8.071 -7.563 1.676 1.00 0.00 85 THR A CA 8
ATOM 11243 C C . THR A 1 85 ? -7.732 -8.923 2.274 1.00 0.00 85 THR A C 8
ATOM 11244 O O . THR A 1 85 ? -7.565 -9.907 1.552 1.00 0.00 85 THR A O 8
ATOM 11255 N N . LYS A 1 86 ? -7.633 -8.975 3.598 1.00 0.00 86 LYS A N 8
ATOM 11256 C CA . LYS A 1 86 ? -7.316 -10.215 4.295 1.00 0.00 86 LYS A CA 8
ATOM 11257 C C . LYS A 1 86 ? -8.220 -11.350 3.824 1.00 0.00 86 LYS A C 8
ATOM 11258 O O . LYS A 1 86 ? -7.760 -12.468 3.594 1.00 0.00 86 LYS A O 8
ATOM 11277 N N . SER A 1 87 ? -9.508 -11.054 3.681 1.00 0.00 87 SER A N 8
ATOM 11278 C CA . SER A 1 87 ? -10.477 -12.050 3.240 1.00 0.00 87 SER A CA 8
ATOM 11279 C C . SER A 1 87 ? -10.098 -12.607 1.871 1.00 0.00 87 SER A C 8
ATOM 11280 O O . SER A 1 87 ? -10.123 -13.818 1.654 1.00 0.00 87 SER A O 8
ATOM 11288 N N . GLN A 1 88 ? -9.748 -11.714 0.952 1.00 0.00 88 GLN A N 8
ATOM 11289 C CA . GLN A 1 88 ? -9.364 -12.115 -0.396 1.00 0.00 88 GLN A CA 8
ATOM 11290 C C . GLN A 1 88 ? -8.058 -12.902 -0.379 1.00 0.00 88 GLN A C 8
ATOM 11291 O O . GLN A 1 88 ? -7.373 -12.968 0.643 1.00 0.00 88 GLN A O 8
ATOM 11305 N N . THR A 1 89 ? -7.718 -13.500 -1.517 1.00 0.00 89 THR A N 8
ATOM 11306 C CA . THR A 1 89 ? -6.494 -14.284 -1.632 1.00 0.00 89 THR A CA 8
ATOM 11307 C C . THR A 1 89 ? -5.495 -13.609 -2.564 1.00 0.00 89 THR A C 8
ATOM 11308 O O . THR A 1 89 ? -4.416 -14.142 -2.823 1.00 0.00 89 THR A O 8
ATOM 11319 N N . SER A 1 90 ? -5.860 -12.433 -3.065 1.00 0.00 90 SER A N 8
ATOM 11320 C CA . SER A 1 90 ? -4.995 -11.687 -3.971 1.00 0.00 90 SER A CA 8
ATOM 11321 C C . SER A 1 90 ? -4.945 -10.212 -3.583 1.00 0.00 90 SER A C 8
ATOM 11322 O O . SER A 1 90 ? -5.953 -9.629 -3.183 1.00 0.00 90 SER A O 8
ATOM 11330 N N . VAL A 1 91 ? -3.764 -9.615 -3.704 1.00 0.00 91 VAL A N 8
ATOM 11331 C CA . VAL A 1 91 ? -3.581 -8.208 -3.367 1.00 0.00 91 VAL A CA 8
ATOM 11332 C C . VAL A 1 91 ? -2.627 -7.529 -4.343 1.00 0.00 91 VAL A C 8
ATOM 11333 O O . VAL A 1 91 ? -1.466 -7.921 -4.470 1.00 0.00 91 VAL A O 8
ATOM 11346 N N . THR A 1 92 ? -3.123 -6.507 -5.033 1.00 0.00 92 THR A N 8
ATOM 11347 C CA . THR A 1 92 ? -2.316 -5.772 -5.999 1.00 0.00 92 THR A CA 8
ATOM 11348 C C . THR A 1 92 ? -1.893 -4.417 -5.445 1.00 0.00 92 THR A C 8
ATOM 11349 O O . THR A 1 92 ? -2.709 -3.501 -5.327 1.00 0.00 92 THR A O 8
ATOM 11360 N N . LEU A 1 93 ? -0.614 -4.294 -5.107 1.00 0.00 93 LEU A N 8
ATOM 11361 C CA . LEU A 1 93 ? -0.083 -3.048 -4.565 1.00 0.00 93 LEU A CA 8
ATOM 11362 C C . LEU A 1 93 ? 0.434 -2.146 -5.681 1.00 0.00 93 LEU A C 8
ATOM 11363 O O . LEU A 1 93 ? 1.131 -2.601 -6.588 1.00 0.00 93 LEU A O 8
ATOM 11379 N N . SER A 1 94 ? 0.090 -0.864 -5.606 1.00 0.00 94 SER A N 8
ATOM 11380 C CA . SER A 1 94 ? 0.519 0.102 -6.611 1.00 0.00 94 SER A CA 8
ATOM 11381 C C . SER A 1 94 ? 1.231 1.284 -5.960 1.00 0.00 94 SER A C 8
ATOM 11382 O O . SER A 1 94 ? 0.603 2.115 -5.302 1.00 0.00 94 SER A O 8
ATOM 11390 N N . ILE A 1 95 ? 2.544 1.351 -6.148 1.00 0.00 95 ILE A N 8
ATOM 11391 C CA . ILE A 1 95 ? 3.342 2.431 -5.580 1.00 0.00 95 ILE A CA 8
ATOM 11392 C C . ILE A 1 95 ? 3.968 3.287 -6.676 1.00 0.00 95 ILE A C 8
ATOM 11393 O O . ILE A 1 95 ? 3.753 3.048 -7.864 1.00 0.00 95 ILE A O 8
ATOM 11409 N N . VAL A 1 96 ? 4.745 4.286 -6.268 1.00 0.00 96 VAL A N 8
ATOM 11410 C CA . VAL A 1 96 ? 5.405 5.176 -7.215 1.00 0.00 96 VAL A CA 8
ATOM 11411 C C . VAL A 1 96 ? 6.852 4.757 -7.447 1.00 0.00 96 VAL A C 8
ATOM 11412 O O . VAL A 1 96 ? 7.734 5.060 -6.643 1.00 0.00 96 VAL A O 8
ATOM 11425 N N . HIS A 1 97 ? 7.090 4.058 -8.552 1.00 0.00 97 HIS A N 8
ATOM 11426 C CA . HIS A 1 97 ? 8.432 3.597 -8.891 1.00 0.00 97 HIS A CA 8
ATOM 11427 C C . HIS A 1 97 ? 9.310 4.762 -9.338 1.00 0.00 97 HIS A C 8
ATOM 11428 O O . HIS A 1 97 ? 8.820 5.869 -9.564 1.00 0.00 97 HIS A O 8
ATOM 11442 N N . CYS A 1 98 ? 10.607 4.505 -9.463 1.00 0.00 98 CYS A N 8
ATOM 11443 C CA . CYS A 1 98 ? 11.553 5.533 -9.882 1.00 0.00 98 CYS A CA 8
ATOM 11444 C C . CYS A 1 98 ? 11.152 6.125 -11.229 1.00 0.00 98 CYS A C 8
ATOM 11445 O O . CYS A 1 98 ? 10.437 5.508 -12.018 1.00 0.00 98 CYS A O 8
ATOM 11453 N N . PRO A 1 99 ? 11.622 7.352 -11.499 1.00 0.00 99 PRO A N 8
ATOM 11454 C CA . PRO A 1 99 ? 11.324 8.055 -12.751 1.00 0.00 99 PRO A CA 8
ATOM 11455 C C . PRO A 1 99 ? 12.015 7.419 -13.952 1.00 0.00 99 PRO A C 8
ATOM 11456 O O . PRO A 1 99 ? 12.931 6.608 -13.814 1.00 0.00 99 PRO A O 8
ATOM 11467 N N . PRO A 1 100 ? 11.568 7.794 -15.160 1.00 0.00 100 PRO A N 8
ATOM 11468 C CA . PRO A 1 100 ? 12.131 7.272 -16.409 1.00 0.00 100 PRO A CA 8
ATOM 11469 C C . PRO A 1 100 ? 13.545 7.782 -16.665 1.00 0.00 100 PRO A C 8
ATOM 11470 O O . PRO A 1 100 ? 13.779 8.989 -16.724 1.00 0.00 100 PRO A O 8
ATOM 11481 N N . VAL A 1 101 ? 14.485 6.855 -16.818 1.00 0.00 101 VAL A N 8
ATOM 11482 C CA . VAL A 1 101 ? 15.876 7.211 -17.069 1.00 0.00 101 VAL A CA 8
ATOM 11483 C C . VAL A 1 101 ? 16.207 7.118 -18.555 1.00 0.00 101 VAL A C 8
ATOM 11484 O O . VAL A 1 101 ? 16.880 7.988 -19.107 1.00 0.00 101 VAL A O 8
ATOM 11497 N N . GLY A 1 1 ? 13.120 6.565 -17.238 1.00 0.00 1 GLY A N 9
ATOM 11498 C CA . GLY A 1 1 ? 13.061 7.124 -18.576 1.00 0.00 1 GLY A CA 9
ATOM 11499 C C . GLY A 1 1 ? 13.972 8.324 -18.743 1.00 0.00 1 GLY A C 9
ATOM 11500 O O . GLY A 1 1 ? 13.583 9.454 -18.449 1.00 0.00 1 GLY A O 9
ATOM 11504 N N . SER A 1 2 ? 15.190 8.078 -19.216 1.00 0.00 2 SER A N 9
ATOM 11505 C CA . SER A 1 2 ? 16.162 9.147 -19.417 1.00 0.00 2 SER A CA 9
ATOM 11506 C C . SER A 1 2 ? 15.805 9.982 -20.643 1.00 0.00 2 SER A C 9
ATOM 11507 O O . SER A 1 2 ? 15.862 11.211 -20.608 1.00 0.00 2 SER A O 9
ATOM 11515 N N . SER A 1 3 ? 15.436 9.305 -21.726 1.00 0.00 3 SER A N 9
ATOM 11516 C CA . SER A 1 3 ? 15.073 9.983 -22.965 1.00 0.00 3 SER A CA 9
ATOM 11517 C C . SER A 1 3 ? 13.561 10.163 -23.062 1.00 0.00 3 SER A C 9
ATOM 11518 O O . SER A 1 3 ? 12.834 9.230 -23.399 1.00 0.00 3 SER A O 9
ATOM 11526 N N . GLY A 1 4 ? 13.095 11.373 -22.764 1.00 0.00 4 GLY A N 9
ATOM 11527 C CA . GLY A 1 4 ? 11.673 11.655 -22.824 1.00 0.00 4 GLY A CA 9
ATOM 11528 C C . GLY A 1 4 ? 10.927 11.132 -21.613 1.00 0.00 4 GLY A C 9
ATOM 11529 O O . GLY A 1 4 ? 10.239 10.115 -21.690 1.00 0.00 4 GLY A O 9
ATOM 11533 N N . SER A 1 5 ? 11.064 11.829 -20.489 1.00 0.00 5 SER A N 9
ATOM 11534 C CA . SER A 1 5 ? 10.402 11.427 -19.254 1.00 0.00 5 SER A CA 9
ATOM 11535 C C . SER A 1 5 ? 8.885 11.507 -19.400 1.00 0.00 5 SER A C 9
ATOM 11536 O O . SER A 1 5 ? 8.299 12.587 -19.316 1.00 0.00 5 SER A O 9
ATOM 11544 N N . SER A 1 6 ? 8.256 10.357 -19.619 1.00 0.00 6 SER A N 9
ATOM 11545 C CA . SER A 1 6 ? 6.808 10.297 -19.781 1.00 0.00 6 SER A CA 9
ATOM 11546 C C . SER A 1 6 ? 6.263 8.957 -19.295 1.00 0.00 6 SER A C 9
ATOM 11547 O O . SER A 1 6 ? 7.022 8.060 -18.932 1.00 0.00 6 SER A O 9
ATOM 11555 N N . GLY A 1 7 ? 4.939 8.830 -19.291 1.00 0.00 7 GLY A N 9
ATOM 11556 C CA . GLY A 1 7 ? 4.313 7.598 -18.848 1.00 0.00 7 GLY A CA 9
ATOM 11557 C C . GLY A 1 7 ? 3.990 7.611 -17.368 1.00 0.00 7 GLY A C 9
ATOM 11558 O O . GLY A 1 7 ? 4.830 7.979 -16.545 1.00 0.00 7 GLY A O 9
ATOM 11562 N N . ASP A 1 8 ? 2.770 7.212 -17.026 1.00 0.00 8 ASP A N 9
ATOM 11563 C CA . ASP A 1 8 ? 2.338 7.179 -15.634 1.00 0.00 8 ASP A CA 9
ATOM 11564 C C . ASP A 1 8 ? 3.394 6.522 -14.752 1.00 0.00 8 ASP A C 9
ATOM 11565 O O . ASP A 1 8 ? 3.801 5.386 -14.995 1.00 0.00 8 ASP A O 9
ATOM 11574 N N . ASN A 1 9 ? 3.835 7.244 -13.727 1.00 0.00 9 ASN A N 9
ATOM 11575 C CA . ASN A 1 9 ? 4.845 6.731 -12.809 1.00 0.00 9 ASN A CA 9
ATOM 11576 C C . ASN A 1 9 ? 4.206 5.877 -11.718 1.00 0.00 9 ASN A C 9
ATOM 11577 O O . ASN A 1 9 ? 3.753 6.393 -10.696 1.00 0.00 9 ASN A O 9
ATOM 11588 N N . CYS A 1 10 ? 4.174 4.568 -11.943 1.00 0.00 10 CYS A N 9
ATOM 11589 C CA . CYS A 1 10 ? 3.590 3.641 -10.980 1.00 0.00 10 CYS A CA 9
ATOM 11590 C C . CYS A 1 10 ? 4.188 2.246 -11.136 1.00 0.00 10 CYS A C 9
ATOM 11591 O O . CYS A 1 10 ? 5.011 2.009 -12.020 1.00 0.00 10 CYS A O 9
ATOM 11599 N N . ARG A 1 11 ? 3.769 1.328 -10.272 1.00 0.00 11 ARG A N 9
ATOM 11600 C CA . ARG A 1 11 ? 4.264 -0.042 -10.312 1.00 0.00 11 ARG A CA 9
ATOM 11601 C C . ARG A 1 11 ? 3.212 -1.017 -9.791 1.00 0.00 11 ARG A C 9
ATOM 11602 O O . ARG A 1 11 ? 2.830 -0.964 -8.622 1.00 0.00 11 ARG A O 9
ATOM 11623 N N . GLU A 1 12 ? 2.749 -1.904 -10.666 1.00 0.00 12 GLU A N 9
ATOM 11624 C CA . GLU A 1 12 ? 1.740 -2.888 -10.293 1.00 0.00 12 GLU A CA 9
ATOM 11625 C C . GLU A 1 12 ? 2.392 -4.161 -9.760 1.00 0.00 12 GLU A C 9
ATOM 11626 O O . GLU A 1 12 ? 3.224 -4.773 -10.431 1.00 0.00 12 GLU A O 9
ATOM 11638 N N . VAL A 1 13 ? 2.010 -4.553 -8.549 1.00 0.00 13 VAL A N 9
ATOM 11639 C CA . VAL A 1 13 ? 2.556 -5.752 -7.926 1.00 0.00 13 VAL A CA 9
ATOM 11640 C C . VAL A 1 13 ? 1.449 -6.618 -7.335 1.00 0.00 13 VAL A C 9
ATOM 11641 O O . VAL A 1 13 ? 0.888 -6.297 -6.286 1.00 0.00 13 VAL A O 9
ATOM 11654 N N . HIS A 1 14 ? 1.138 -7.717 -8.014 1.00 0.00 14 HIS A N 9
ATOM 11655 C CA . HIS A 1 14 ? 0.098 -8.631 -7.556 1.00 0.00 14 HIS A CA 9
ATOM 11656 C C . HIS A 1 14 ? 0.652 -9.614 -6.528 1.00 0.00 14 HIS A C 9
ATOM 11657 O O . HIS A 1 14 ? 1.759 -10.132 -6.683 1.00 0.00 14 HIS A O 9
ATOM 11671 N N . LEU A 1 15 ? -0.124 -9.865 -5.479 1.00 0.00 15 LEU A N 9
ATOM 11672 C CA . LEU A 1 15 ? 0.290 -10.785 -4.425 1.00 0.00 15 LEU A CA 9
ATOM 11673 C C . LEU A 1 15 ? -0.729 -11.907 -4.252 1.00 0.00 15 LEU A C 9
ATOM 11674 O O . LEU A 1 15 ? -1.916 -11.727 -4.520 1.00 0.00 15 LEU A O 9
ATOM 11690 N N . GLU A 1 16 ? -0.256 -13.064 -3.800 1.00 0.00 16 GLU A N 9
ATOM 11691 C CA . GLU A 1 16 ? -1.127 -14.214 -3.589 1.00 0.00 16 GLU A CA 9
ATOM 11692 C C . GLU A 1 16 ? -1.144 -14.622 -2.118 1.00 0.00 16 GLU A C 9
ATOM 11693 O O . GLU A 1 16 ? -0.130 -15.051 -1.569 1.00 0.00 16 GLU A O 9
ATOM 11705 N N . LYS A 1 17 ? -2.304 -14.483 -1.486 1.00 0.00 17 LYS A N 9
ATOM 11706 C CA . LYS A 1 17 ? -2.457 -14.836 -0.080 1.00 0.00 17 LYS A CA 9
ATOM 11707 C C . LYS A 1 17 ? -3.511 -15.925 0.097 1.00 0.00 17 LYS A C 9
ATOM 11708 O O . LYS A 1 17 ? -4.157 -16.338 -0.866 1.00 0.00 17 LYS A O 9
ATOM 11727 N N . ARG A 1 18 ? -3.680 -16.383 1.333 1.00 0.00 18 ARG A N 9
ATOM 11728 C CA . ARG A 1 18 ? -4.656 -17.424 1.635 1.00 0.00 18 ARG A CA 9
ATOM 11729 C C . ARG A 1 18 ? -5.845 -16.848 2.399 1.00 0.00 18 ARG A C 9
ATOM 11730 O O . ARG A 1 18 ? -5.673 -16.113 3.371 1.00 0.00 18 ARG A O 9
ATOM 11751 N N . ARG A 1 19 ? -7.049 -17.188 1.952 1.00 0.00 19 ARG A N 9
ATOM 11752 C CA . ARG A 1 19 ? -8.266 -16.705 2.593 1.00 0.00 19 ARG A CA 9
ATOM 11753 C C . ARG A 1 19 ? -8.080 -16.598 4.104 1.00 0.00 19 ARG A C 9
ATOM 11754 O O . ARG A 1 19 ? -7.921 -17.605 4.793 1.00 0.00 19 ARG A O 9
ATOM 11775 N N . GLY A 1 20 ? -8.100 -15.370 4.612 1.00 0.00 20 GLY A N 9
ATOM 11776 C CA . GLY A 1 20 ? -7.931 -15.154 6.038 1.00 0.00 20 GLY A CA 9
ATOM 11777 C C . GLY A 1 20 ? -6.474 -15.024 6.436 1.00 0.00 20 GLY A C 9
ATOM 11778 O O . GLY A 1 20 ? -6.099 -15.366 7.557 1.00 0.00 20 GLY A O 9
ATOM 11782 N N . GLU A 1 21 ? -5.652 -14.531 5.515 1.00 0.00 21 GLU A N 9
ATOM 11783 C CA . GLU A 1 21 ? -4.228 -14.360 5.777 1.00 0.00 21 GLU A CA 9
ATOM 11784 C C . GLU A 1 21 ? -3.860 -12.880 5.840 1.00 0.00 21 GLU A C 9
ATOM 11785 O O . GLU A 1 21 ? -3.999 -12.152 4.858 1.00 0.00 21 GLU A O 9
ATOM 11797 N N . GLY A 1 22 ? -3.391 -12.442 7.004 1.00 0.00 22 GLY A N 9
ATOM 11798 C CA . GLY A 1 22 ? -3.011 -11.051 7.175 1.00 0.00 22 GLY A CA 9
ATOM 11799 C C . GLY A 1 22 ? -2.110 -10.556 6.062 1.00 0.00 22 GLY A C 9
ATOM 11800 O O . GLY A 1 22 ? -1.025 -11.097 5.844 1.00 0.00 22 GLY A O 9
ATOM 11804 N N . LEU A 1 23 ? -2.559 -9.525 5.354 1.00 0.00 23 LEU A N 9
ATOM 11805 C CA . LEU A 1 23 ? -1.785 -8.957 4.255 1.00 0.00 23 LEU A CA 9
ATOM 11806 C C . LEU A 1 23 ? -0.311 -8.843 4.628 1.00 0.00 23 LEU A C 9
ATOM 11807 O O . LEU A 1 23 ? 0.567 -8.953 3.773 1.00 0.00 23 LEU A O 9
ATOM 11823 N N . GLY A 1 24 ? -0.046 -8.623 5.913 1.00 0.00 24 GLY A N 9
ATOM 11824 C CA . GLY A 1 24 ? 1.323 -8.501 6.377 1.00 0.00 24 GLY A CA 9
ATOM 11825 C C . GLY A 1 24 ? 1.980 -7.216 5.913 1.00 0.00 24 GLY A C 9
ATOM 11826 O O . GLY A 1 24 ? 2.982 -7.245 5.199 1.00 0.00 24 GLY A O 9
ATOM 11830 N N . VAL A 1 25 ? 1.413 -6.083 6.319 1.00 0.00 25 VAL A N 9
ATOM 11831 C CA . VAL A 1 25 ? 1.949 -4.782 5.939 1.00 0.00 25 VAL A CA 9
ATOM 11832 C C . VAL A 1 25 ? 1.610 -3.723 6.983 1.00 0.00 25 VAL A C 9
ATOM 11833 O O . VAL A 1 25 ? 0.443 -3.508 7.307 1.00 0.00 25 VAL A O 9
ATOM 11846 N N . ALA A 1 26 ? 2.640 -3.063 7.504 1.00 0.00 26 ALA A N 9
ATOM 11847 C CA . ALA A 1 26 ? 2.451 -2.025 8.509 1.00 0.00 26 ALA A CA 9
ATOM 11848 C C . ALA A 1 26 ? 2.633 -0.636 7.905 1.00 0.00 26 ALA A C 9
ATOM 11849 O O . ALA A 1 26 ? 3.748 -0.234 7.572 1.00 0.00 26 ALA A O 9
ATOM 11856 N N . LEU A 1 27 ? 1.530 0.091 7.764 1.00 0.00 27 LEU A N 9
ATOM 11857 C CA . LEU A 1 27 ? 1.567 1.435 7.198 1.00 0.00 27 LEU A CA 9
ATOM 11858 C C . LEU A 1 27 ? 1.416 2.490 8.290 1.00 0.00 27 LEU A C 9
ATOM 11859 O O . LEU A 1 27 ? 1.082 2.173 9.432 1.00 0.00 27 LEU A O 9
ATOM 11875 N N . VAL A 1 28 ? 1.663 3.746 7.931 1.00 0.00 28 VAL A N 9
ATOM 11876 C CA . VAL A 1 28 ? 1.551 4.848 8.878 1.00 0.00 28 VAL A CA 9
ATOM 11877 C C . VAL A 1 28 ? 1.060 6.117 8.190 1.00 0.00 28 VAL A C 9
ATOM 11878 O O . VAL A 1 28 ? 0.912 6.154 6.969 1.00 0.00 28 VAL A O 9
ATOM 11891 N N . GLU A 1 29 ? 0.811 7.155 8.982 1.00 0.00 29 GLU A N 9
ATOM 11892 C CA . GLU A 1 29 ? 0.337 8.427 8.448 1.00 0.00 29 GLU A CA 9
ATOM 11893 C C . GLU A 1 29 ? 1.495 9.402 8.257 1.00 0.00 29 GLU A C 9
ATOM 11894 O O . GLU A 1 29 ? 2.189 9.753 9.212 1.00 0.00 29 GLU A O 9
ATOM 11906 N N . SER A 1 30 ? 1.698 9.836 7.017 1.00 0.00 30 SER A N 9
ATOM 11907 C CA . SER A 1 30 ? 2.774 10.767 6.699 1.00 0.00 30 SER A CA 9
ATOM 11908 C C . SER A 1 30 ? 2.333 11.763 5.631 1.00 0.00 30 SER A C 9
ATOM 11909 O O . SER A 1 30 ? 1.206 11.706 5.141 1.00 0.00 30 SER A O 9
ATOM 11917 N N . GLY A 1 31 ? 3.231 12.676 5.275 1.00 0.00 31 GLY A N 9
ATOM 11918 C CA . GLY A 1 31 ? 2.917 13.673 4.268 1.00 0.00 31 GLY A CA 9
ATOM 11919 C C . GLY A 1 31 ? 3.912 14.816 4.252 1.00 0.00 31 GLY A C 9
ATOM 11920 O O . GLY A 1 31 ? 3.556 15.962 4.526 1.00 0.00 31 GLY A O 9
ATOM 11924 N N . TRP A 1 32 ? 5.163 14.504 3.933 1.00 0.00 32 TRP A N 9
ATOM 11925 C CA . TRP A 1 32 ? 6.214 15.514 3.885 1.00 0.00 32 TRP A CA 9
ATOM 11926 C C . TRP A 1 32 ? 6.258 16.190 2.519 1.00 0.00 32 TRP A C 9
ATOM 11927 O O . TRP A 1 32 ? 6.439 15.531 1.496 1.00 0.00 32 TRP A O 9
ATOM 11948 N N . GLY A 1 33 ? 6.090 17.508 2.510 1.00 0.00 33 GLY A N 9
ATOM 11949 C CA . GLY A 1 33 ? 6.113 18.251 1.263 1.00 0.00 33 GLY A CA 9
ATOM 11950 C C . GLY A 1 33 ? 4.785 18.202 0.534 1.00 0.00 33 GLY A C 9
ATOM 11951 O O . GLY A 1 33 ? 4.246 19.237 0.142 1.00 0.00 33 GLY A O 9
ATOM 11955 N N . SER A 1 34 ? 4.256 16.997 0.351 1.00 0.00 34 SER A N 9
ATOM 11956 C CA . SER A 1 34 ? 2.985 16.817 -0.341 1.00 0.00 34 SER A CA 9
ATOM 11957 C C . SER A 1 34 ? 1.818 17.236 0.548 1.00 0.00 34 SER A C 9
ATOM 11958 O O . SER A 1 34 ? 1.613 16.678 1.627 1.00 0.00 34 SER A O 9
ATOM 11966 N N . LEU A 1 35 ? 1.056 18.222 0.088 1.00 0.00 35 LEU A N 9
ATOM 11967 C CA . LEU A 1 35 ? -0.091 18.717 0.841 1.00 0.00 35 LEU A CA 9
ATOM 11968 C C . LEU A 1 35 ? -0.992 17.567 1.281 1.00 0.00 35 LEU A C 9
ATOM 11969 O O . LEU A 1 35 ? -1.309 17.429 2.463 1.00 0.00 35 LEU A O 9
ATOM 11985 N N . LEU A 1 36 ? -1.398 16.741 0.322 1.00 0.00 36 LEU A N 9
ATOM 11986 C CA . LEU A 1 36 ? -2.261 15.601 0.610 1.00 0.00 36 LEU A CA 9
ATOM 11987 C C . LEU A 1 36 ? -1.475 14.480 1.282 1.00 0.00 36 LEU A C 9
ATOM 11988 O O . LEU A 1 36 ? -0.276 14.308 1.059 1.00 0.00 36 LEU A O 9
ATOM 12004 N N . PRO A 1 37 ? -2.164 13.695 2.124 1.00 0.00 37 PRO A N 9
ATOM 12005 C CA . PRO A 1 37 ? -1.551 12.575 2.844 1.00 0.00 37 PRO A CA 9
ATOM 12006 C C . PRO A 1 37 ? -1.182 11.422 1.916 1.00 0.00 37 PRO A C 9
ATOM 12007 O O . PRO A 1 37 ? -1.785 11.246 0.857 1.00 0.00 37 PRO A O 9
ATOM 12018 N N . THR A 1 38 ? -0.188 10.638 2.320 1.00 0.00 38 THR A N 9
ATOM 12019 C CA . THR A 1 38 ? 0.261 9.502 1.525 1.00 0.00 38 THR A CA 9
ATOM 12020 C C . THR A 1 38 ? 0.517 8.282 2.403 1.00 0.00 38 THR A C 9
ATOM 12021 O O . THR A 1 38 ? 0.964 8.409 3.543 1.00 0.00 38 THR A O 9
ATOM 12032 N N . ALA A 1 39 ? 0.230 7.101 1.866 1.00 0.00 39 ALA A N 9
ATOM 12033 C CA . ALA A 1 39 ? 0.432 5.858 2.600 1.00 0.00 39 ALA A CA 9
ATOM 12034 C C . ALA A 1 39 ? 1.888 5.412 2.534 1.00 0.00 39 ALA A C 9
ATOM 12035 O O . ALA A 1 39 ? 2.433 5.196 1.451 1.00 0.00 39 ALA A O 9
ATOM 12042 N N . VAL A 1 40 ? 2.514 5.274 3.699 1.00 0.00 40 VAL A N 9
ATOM 12043 C CA . VAL A 1 40 ? 3.907 4.853 3.773 1.00 0.00 40 VAL A CA 9
ATOM 12044 C C . VAL A 1 40 ? 4.059 3.604 4.634 1.00 0.00 40 VAL A C 9
ATOM 12045 O O . VAL A 1 40 ? 3.531 3.536 5.745 1.00 0.00 40 VAL A O 9
ATOM 12058 N N . ILE A 1 41 ? 4.783 2.618 4.116 1.00 0.00 41 ILE A N 9
ATOM 12059 C CA . ILE A 1 41 ? 5.005 1.372 4.838 1.00 0.00 41 ILE A CA 9
ATOM 12060 C C . ILE A 1 41 ? 5.938 1.584 6.026 1.00 0.00 41 ILE A C 9
ATOM 12061 O O . ILE A 1 41 ? 7.145 1.755 5.858 1.00 0.00 41 ILE A O 9
ATOM 12077 N N . ALA A 1 42 ? 5.369 1.570 7.227 1.00 0.00 42 ALA A N 9
ATOM 12078 C CA . ALA A 1 42 ? 6.150 1.757 8.444 1.00 0.00 42 ALA A CA 9
ATOM 12079 C C . ALA A 1 42 ? 6.985 0.520 8.756 1.00 0.00 42 ALA A C 9
ATOM 12080 O O . ALA A 1 42 ? 8.155 0.625 9.123 1.00 0.00 42 ALA A O 9
ATOM 12087 N N . ASN A 1 43 ? 6.376 -0.652 8.607 1.00 0.00 43 ASN A N 9
ATOM 12088 C CA . ASN A 1 43 ? 7.064 -1.910 8.874 1.00 0.00 43 ASN A CA 9
ATOM 12089 C C . ASN A 1 43 ? 6.429 -3.055 8.091 1.00 0.00 43 ASN A C 9
ATOM 12090 O O . ASN A 1 43 ? 5.277 -2.965 7.663 1.00 0.00 43 ASN A O 9
ATOM 12101 N N . LEU A 1 44 ? 7.187 -4.130 7.906 1.00 0.00 44 LEU A N 9
ATOM 12102 C CA . LEU A 1 44 ? 6.699 -5.294 7.174 1.00 0.00 44 LEU A CA 9
ATOM 12103 C C . LEU A 1 44 ? 7.088 -6.586 7.885 1.00 0.00 44 LEU A C 9
ATOM 12104 O O . LEU A 1 44 ? 8.045 -6.618 8.660 1.00 0.00 44 LEU A O 9
ATOM 12120 N N . LEU A 1 45 ? 6.342 -7.652 7.614 1.00 0.00 45 LEU A N 9
ATOM 12121 C CA . LEU A 1 45 ? 6.610 -8.949 8.225 1.00 0.00 45 LEU A CA 9
ATOM 12122 C C . LEU A 1 45 ? 7.277 -9.893 7.230 1.00 0.00 45 LEU A C 9
ATOM 12123 O O . LEU A 1 45 ? 6.626 -10.420 6.326 1.00 0.00 45 LEU A O 9
ATOM 12139 N N . HIS A 1 46 ? 8.578 -10.103 7.402 1.00 0.00 46 HIS A N 9
ATOM 12140 C CA . HIS A 1 46 ? 9.333 -10.986 6.520 1.00 0.00 46 HIS A CA 9
ATOM 12141 C C . HIS A 1 46 ? 8.686 -12.366 6.449 1.00 0.00 46 HIS A C 9
ATOM 12142 O O . HIS A 1 46 ? 8.965 -13.236 7.273 1.00 0.00 46 HIS A O 9
ATOM 12156 N N . GLY A 1 47 ? 7.820 -12.559 5.459 1.00 0.00 47 GLY A N 9
ATOM 12157 C CA . GLY A 1 47 ? 7.146 -13.834 5.300 1.00 0.00 47 GLY A CA 9
ATOM 12158 C C . GLY A 1 47 ? 5.724 -13.681 4.799 1.00 0.00 47 GLY A C 9
ATOM 12159 O O . GLY A 1 47 ? 5.142 -14.622 4.262 1.00 0.00 47 GLY A O 9
ATOM 12163 N N . GLY A 1 48 ? 5.161 -12.489 4.975 1.00 0.00 48 GLY A N 9
ATOM 12164 C CA . GLY A 1 48 ? 3.802 -12.237 4.532 1.00 0.00 48 GLY A CA 9
ATOM 12165 C C . GLY A 1 48 ? 3.657 -12.329 3.026 1.00 0.00 48 GLY A C 9
ATOM 12166 O O . GLY A 1 48 ? 4.636 -12.468 2.294 1.00 0.00 48 GLY A O 9
ATOM 12170 N N . PRO A 1 49 ? 2.408 -12.253 2.543 1.00 0.00 49 PRO A N 9
ATOM 12171 C CA . PRO A 1 49 ? 2.108 -12.327 1.110 1.00 0.00 49 PRO A CA 9
ATOM 12172 C C . PRO A 1 49 ? 2.581 -11.091 0.354 1.00 0.00 49 PRO A C 9
ATOM 12173 O O . PRO A 1 49 ? 2.898 -11.161 -0.833 1.00 0.00 49 PRO A O 9
ATOM 12184 N N . ALA A 1 50 ? 2.626 -9.959 1.049 1.00 0.00 50 ALA A N 9
ATOM 12185 C CA . ALA A 1 50 ? 3.063 -8.707 0.443 1.00 0.00 50 ALA A CA 9
ATOM 12186 C C . ALA A 1 50 ? 4.580 -8.567 0.505 1.00 0.00 50 ALA A C 9
ATOM 12187 O O . ALA A 1 50 ? 5.205 -8.071 -0.431 1.00 0.00 50 ALA A O 9
ATOM 12194 N N . GLU A 1 51 ? 5.165 -9.007 1.615 1.00 0.00 51 GLU A N 9
ATOM 12195 C CA . GLU A 1 51 ? 6.610 -8.929 1.798 1.00 0.00 51 GLU A CA 9
ATOM 12196 C C . GLU A 1 51 ? 7.328 -9.924 0.891 1.00 0.00 51 GLU A C 9
ATOM 12197 O O . GLU A 1 51 ? 8.253 -9.561 0.164 1.00 0.00 51 GLU A O 9
ATOM 12209 N N . ARG A 1 52 ? 6.896 -11.179 0.940 1.00 0.00 52 ARG A N 9
ATOM 12210 C CA . ARG A 1 52 ? 7.499 -12.227 0.125 1.00 0.00 52 ARG A CA 9
ATOM 12211 C C . ARG A 1 52 ? 7.807 -11.714 -1.279 1.00 0.00 52 ARG A C 9
ATOM 12212 O O . ARG A 1 52 ? 8.711 -12.213 -1.948 1.00 0.00 52 ARG A O 9
ATOM 12233 N N . SER A 1 53 ? 7.050 -10.714 -1.718 1.00 0.00 53 SER A N 9
ATOM 12234 C CA . SER A 1 53 ? 7.239 -10.136 -3.043 1.00 0.00 53 SER A CA 9
ATOM 12235 C C . SER A 1 53 ? 8.715 -9.853 -3.306 1.00 0.00 53 SER A C 9
ATOM 12236 O O . SER A 1 53 ? 9.245 -10.196 -4.362 1.00 0.00 53 SER A O 9
ATOM 12244 N N . GLY A 1 54 ? 9.373 -9.225 -2.337 1.00 0.00 54 GLY A N 9
ATOM 12245 C CA . GLY A 1 54 ? 10.781 -8.906 -2.482 1.00 0.00 54 GLY A CA 9
ATOM 12246 C C . GLY A 1 54 ? 11.008 -7.484 -2.956 1.00 0.00 54 GLY A C 9
ATOM 12247 O O . GLY A 1 54 ? 12.026 -6.871 -2.637 1.00 0.00 54 GLY A O 9
ATOM 12251 N N . ALA A 1 55 ? 10.057 -6.958 -3.721 1.00 0.00 55 ALA A N 9
ATOM 12252 C CA . ALA A 1 55 ? 10.158 -5.600 -4.240 1.00 0.00 55 ALA A CA 9
ATOM 12253 C C . ALA A 1 55 ? 9.569 -4.592 -3.258 1.00 0.00 55 ALA A C 9
ATOM 12254 O O . ALA A 1 55 ? 10.053 -3.465 -3.144 1.00 0.00 55 ALA A O 9
ATOM 12261 N N . LEU A 1 56 ? 8.523 -5.004 -2.551 1.00 0.00 56 LEU A N 9
ATOM 12262 C CA . LEU A 1 56 ? 7.867 -4.137 -1.578 1.00 0.00 56 LEU A CA 9
ATOM 12263 C C . LEU A 1 56 ? 8.595 -4.173 -0.239 1.00 0.00 56 LEU A C 9
ATOM 12264 O O . LEU A 1 56 ? 8.589 -5.189 0.456 1.00 0.00 56 LEU A O 9
ATOM 12280 N N . SER A 1 57 ? 9.221 -3.057 0.119 1.00 0.00 57 SER A N 9
ATOM 12281 C CA . SER A 1 57 ? 9.956 -2.961 1.375 1.00 0.00 57 SER A CA 9
ATOM 12282 C C . SER A 1 57 ? 9.562 -1.701 2.140 1.00 0.00 57 SER A C 9
ATOM 12283 O O . SER A 1 57 ? 8.685 -0.950 1.711 1.00 0.00 57 SER A O 9
ATOM 12291 N N . ILE A 1 58 ? 10.217 -1.476 3.274 1.00 0.00 58 ILE A N 9
ATOM 12292 C CA . ILE A 1 58 ? 9.936 -0.307 4.098 1.00 0.00 58 ILE A CA 9
ATOM 12293 C C . ILE A 1 58 ? 10.211 0.984 3.334 1.00 0.00 58 ILE A C 9
ATOM 12294 O O . ILE A 1 58 ? 11.313 1.196 2.829 1.00 0.00 58 ILE A O 9
ATOM 12310 N N . GLY A 1 59 ? 9.201 1.845 3.254 1.00 0.00 59 GLY A N 9
ATOM 12311 C CA . GLY A 1 59 ? 9.355 3.105 2.551 1.00 0.00 59 GLY A CA 9
ATOM 12312 C C . GLY A 1 59 ? 8.386 3.245 1.393 1.00 0.00 59 GLY A C 9
ATOM 12313 O O . GLY A 1 59 ? 7.706 4.263 1.264 1.00 0.00 59 GLY A O 9
ATOM 12317 N N . ASP A 1 60 ? 8.325 2.221 0.549 1.00 0.00 60 ASP A N 9
ATOM 12318 C CA . ASP A 1 60 ? 7.433 2.234 -0.605 1.00 0.00 60 ASP A CA 9
ATOM 12319 C C . ASP A 1 60 ? 6.138 2.973 -0.282 1.00 0.00 60 ASP A C 9
ATOM 12320 O O . ASP A 1 60 ? 5.452 2.649 0.687 1.00 0.00 60 ASP A O 9
ATOM 12329 N N . ARG A 1 61 ? 5.810 3.967 -1.101 1.00 0.00 61 ARG A N 9
ATOM 12330 C CA . ARG A 1 61 ? 4.598 4.754 -0.901 1.00 0.00 61 ARG A CA 9
ATOM 12331 C C . ARG A 1 61 ? 3.439 4.182 -1.713 1.00 0.00 61 ARG A C 9
ATOM 12332 O O . ARG A 1 61 ? 3.456 4.210 -2.944 1.00 0.00 61 ARG A O 9
ATOM 12353 N N . LEU A 1 62 ? 2.434 3.664 -1.016 1.00 0.00 62 LEU A N 9
ATOM 12354 C CA . LEU A 1 62 ? 1.267 3.085 -1.671 1.00 0.00 62 LEU A CA 9
ATOM 12355 C C . LEU A 1 62 ? 0.306 4.176 -2.135 1.00 0.00 62 LEU A C 9
ATOM 12356 O O . LEU A 1 62 ? 0.084 5.163 -1.433 1.00 0.00 62 LEU A O 9
ATOM 12372 N N . THR A 1 63 ? -0.263 3.990 -3.322 1.00 0.00 63 THR A N 9
ATOM 12373 C CA . THR A 1 63 ? -1.201 4.957 -3.879 1.00 0.00 63 THR A CA 9
ATOM 12374 C C . THR A 1 63 ? -2.604 4.370 -3.974 1.00 0.00 63 THR A C 9
ATOM 12375 O O . THR A 1 63 ? -3.592 5.102 -4.010 1.00 0.00 63 THR A O 9
ATOM 12386 N N . ALA A 1 64 ? -2.685 3.044 -4.014 1.00 0.00 64 ALA A N 9
ATOM 12387 C CA . ALA A 1 64 ? -3.968 2.359 -4.102 1.00 0.00 64 ALA A CA 9
ATOM 12388 C C . ALA A 1 64 ? -3.809 0.862 -3.857 1.00 0.00 64 ALA A C 9
ATOM 12389 O O . ALA A 1 64 ? -2.692 0.359 -3.732 1.00 0.00 64 ALA A O 9
ATOM 12396 N N . ILE A 1 65 ? -4.933 0.156 -3.787 1.00 0.00 65 ILE A N 9
ATOM 12397 C CA . ILE A 1 65 ? -4.917 -1.283 -3.557 1.00 0.00 65 ILE A CA 9
ATOM 12398 C C . ILE A 1 65 ? -6.054 -1.972 -4.304 1.00 0.00 65 ILE A C 9
ATOM 12399 O O . ILE A 1 65 ? -7.227 -1.675 -4.081 1.00 0.00 65 ILE A O 9
ATOM 12415 N N . ASN A 1 66 ? -5.698 -2.895 -5.191 1.00 0.00 66 ASN A N 9
ATOM 12416 C CA . ASN A 1 66 ? -6.689 -3.628 -5.971 1.00 0.00 66 ASN A CA 9
ATOM 12417 C C . ASN A 1 66 ? -7.625 -2.669 -6.700 1.00 0.00 66 ASN A C 9
ATOM 12418 O O . ASN A 1 66 ? -8.776 -3.001 -6.980 1.00 0.00 66 ASN A O 9
ATOM 12429 N N . GLY A 1 67 ? -7.123 -1.476 -7.005 1.00 0.00 67 GLY A N 9
ATOM 12430 C CA . GLY A 1 67 ? -7.927 -0.487 -7.699 1.00 0.00 67 GLY A CA 9
ATOM 12431 C C . GLY A 1 67 ? -8.712 0.392 -6.747 1.00 0.00 67 GLY A C 9
ATOM 12432 O O . GLY A 1 67 ? -9.885 0.685 -6.983 1.00 0.00 67 GLY A O 9
ATOM 12436 N N . THR A 1 68 ? -8.066 0.816 -5.665 1.00 0.00 68 THR A N 9
ATOM 12437 C CA . THR A 1 68 ? -8.713 1.665 -4.672 1.00 0.00 68 THR A CA 9
ATOM 12438 C C . THR A 1 68 ? -7.871 2.900 -4.374 1.00 0.00 68 THR A C 9
ATOM 12439 O O . THR A 1 68 ? -7.002 2.875 -3.502 1.00 0.00 68 THR A O 9
ATOM 12450 N N . SER A 1 69 ? -8.135 3.980 -5.101 1.00 0.00 69 SER A N 9
ATOM 12451 C CA . SER A 1 69 ? -7.399 5.226 -4.916 1.00 0.00 69 SER A CA 9
ATOM 12452 C C . SER A 1 69 ? -7.400 5.644 -3.449 1.00 0.00 69 SER A C 9
ATOM 12453 O O . SER A 1 69 ? -8.314 6.329 -2.987 1.00 0.00 69 SER A O 9
ATOM 12461 N N . LEU A 1 70 ? -6.370 5.228 -2.721 1.00 0.00 70 LEU A N 9
ATOM 12462 C CA . LEU A 1 70 ? -6.250 5.558 -1.306 1.00 0.00 70 LEU A CA 9
ATOM 12463 C C . LEU A 1 70 ? -5.600 6.925 -1.119 1.00 0.00 70 LEU A C 9
ATOM 12464 O O . LEU A 1 70 ? -5.807 7.590 -0.104 1.00 0.00 70 LEU A O 9
ATOM 12480 N N . VAL A 1 71 ? -4.813 7.340 -2.107 1.00 0.00 71 VAL A N 9
ATOM 12481 C CA . VAL A 1 71 ? -4.134 8.630 -2.053 1.00 0.00 71 VAL A CA 9
ATOM 12482 C C . VAL A 1 71 ? -5.124 9.762 -1.801 1.00 0.00 71 VAL A C 9
ATOM 12483 O O . VAL A 1 71 ? -5.990 10.040 -2.630 1.00 0.00 71 VAL A O 9
ATOM 12496 N N . GLY A 1 72 ? -4.989 10.412 -0.649 1.00 0.00 72 GLY A N 9
ATOM 12497 C CA . GLY A 1 72 ? -5.878 11.507 -0.308 1.00 0.00 72 GLY A CA 9
ATOM 12498 C C . GLY A 1 72 ? -6.917 11.111 0.722 1.00 0.00 72 GLY A C 9
ATOM 12499 O O . GLY A 1 72 ? -8.002 11.692 0.777 1.00 0.00 72 GLY A O 9
ATOM 12503 N N . LEU A 1 73 ? -6.588 10.118 1.541 1.00 0.00 73 LEU A N 9
ATOM 12504 C CA . LEU A 1 73 ? -7.501 9.642 2.574 1.00 0.00 73 LEU A CA 9
ATOM 12505 C C . LEU A 1 73 ? -6.780 9.484 3.908 1.00 0.00 73 LEU A C 9
ATOM 12506 O O . LEU A 1 73 ? -5.561 9.321 3.967 1.00 0.00 73 LEU A O 9
ATOM 12522 N N . PRO A 1 74 ? -7.549 9.530 5.006 1.00 0.00 74 PRO A N 9
ATOM 12523 C CA . PRO A 1 74 ? -7.005 9.390 6.360 1.00 0.00 74 PRO A CA 9
ATOM 12524 C C . PRO A 1 74 ? -6.513 7.975 6.644 1.00 0.00 74 PRO A C 9
ATOM 12525 O O . PRO A 1 74 ? -7.108 6.997 6.190 1.00 0.00 74 PRO A O 9
ATOM 12536 N N . LEU A 1 75 ? -5.424 7.872 7.398 1.00 0.00 75 LEU A N 9
ATOM 12537 C CA . LEU A 1 75 ? -4.852 6.576 7.744 1.00 0.00 75 LEU A CA 9
ATOM 12538 C C . LEU A 1 75 ? -5.950 5.545 7.992 1.00 0.00 75 LEU A C 9
ATOM 12539 O O . LEU A 1 75 ? -5.918 4.446 7.440 1.00 0.00 75 LEU A O 9
ATOM 12555 N N . ALA A 1 76 ? -6.920 5.910 8.824 1.00 0.00 76 ALA A N 9
ATOM 12556 C CA . ALA A 1 76 ? -8.029 5.020 9.141 1.00 0.00 76 ALA A CA 9
ATOM 12557 C C . ALA A 1 76 ? -8.516 4.285 7.897 1.00 0.00 76 ALA A C 9
ATOM 12558 O O . ALA A 1 76 ? -8.644 3.061 7.898 1.00 0.00 76 ALA A O 9
ATOM 12565 N N . ALA A 1 77 ? -8.789 5.040 6.838 1.00 0.00 77 ALA A N 9
ATOM 12566 C CA . ALA A 1 77 ? -9.261 4.460 5.587 1.00 0.00 77 ALA A CA 9
ATOM 12567 C C . ALA A 1 77 ? -8.339 3.339 5.120 1.00 0.00 77 ALA A C 9
ATOM 12568 O O . ALA A 1 77 ? -8.793 2.233 4.822 1.00 0.00 77 ALA A O 9
ATOM 12575 N N . CYS A 1 78 ? -7.045 3.630 5.057 1.00 0.00 78 CYS A N 9
ATOM 12576 C CA . CYS A 1 78 ? -6.059 2.646 4.624 1.00 0.00 78 CYS A CA 9
ATOM 12577 C C . CYS A 1 78 ? -6.031 1.452 5.571 1.00 0.00 78 CYS A C 9
ATOM 12578 O O . CYS A 1 78 ? -6.066 0.301 5.135 1.00 0.00 78 CYS A O 9
ATOM 12586 N N . GLN A 1 79 ? -5.967 1.733 6.869 1.00 0.00 79 GLN A N 9
ATOM 12587 C CA . GLN A 1 79 ? -5.932 0.681 7.878 1.00 0.00 79 GLN A CA 9
ATOM 12588 C C . GLN A 1 79 ? -7.131 -0.250 7.735 1.00 0.00 79 GLN A C 9
ATOM 12589 O O . GLN A 1 79 ? -7.033 -1.449 7.997 1.00 0.00 79 GLN A O 9
ATOM 12603 N N . ALA A 1 80 ? -8.262 0.309 7.318 1.00 0.00 80 ALA A N 9
ATOM 12604 C CA . ALA A 1 80 ? -9.480 -0.472 7.139 1.00 0.00 80 ALA A CA 9
ATOM 12605 C C . ALA A 1 80 ? -9.444 -1.253 5.831 1.00 0.00 80 ALA A C 9
ATOM 12606 O O . ALA A 1 80 ? -9.885 -2.400 5.769 1.00 0.00 80 ALA A O 9
ATOM 12613 N N . ALA A 1 81 ? -8.916 -0.624 4.786 1.00 0.00 81 ALA A N 9
ATOM 12614 C CA . ALA A 1 81 ? -8.821 -1.261 3.478 1.00 0.00 81 ALA A CA 9
ATOM 12615 C C . ALA A 1 81 ? -7.832 -2.422 3.503 1.00 0.00 81 ALA A C 9
ATOM 12616 O O . ALA A 1 81 ? -8.161 -3.540 3.106 1.00 0.00 81 ALA A O 9
ATOM 12623 N N . VAL A 1 82 ? -6.618 -2.148 3.972 1.00 0.00 82 VAL A N 9
ATOM 12624 C CA . VAL A 1 82 ? -5.581 -3.170 4.049 1.00 0.00 82 VAL A CA 9
ATOM 12625 C C . VAL A 1 82 ? -6.055 -4.375 4.853 1.00 0.00 82 VAL A C 9
ATOM 12626 O O . VAL A 1 82 ? -5.572 -5.491 4.661 1.00 0.00 82 VAL A O 9
ATOM 12639 N N . ARG A 1 83 ? -7.005 -4.143 5.753 1.00 0.00 83 ARG A N 9
ATOM 12640 C CA . ARG A 1 83 ? -7.545 -5.210 6.587 1.00 0.00 83 ARG A CA 9
ATOM 12641 C C . ARG A 1 83 ? -8.585 -6.024 5.823 1.00 0.00 83 ARG A C 9
ATOM 12642 O O . ARG A 1 83 ? -8.596 -7.252 5.889 1.00 0.00 83 ARG A O 9
ATOM 12663 N N . GLU A 1 84 ? -9.457 -5.329 5.099 1.00 0.00 84 GLU A N 9
ATOM 12664 C CA . GLU A 1 84 ? -10.502 -5.988 4.324 1.00 0.00 84 GLU A CA 9
ATOM 12665 C C . GLU A 1 84 ? -9.901 -6.985 3.338 1.00 0.00 84 GLU A C 9
ATOM 12666 O O . GLU A 1 84 ? -10.402 -8.100 3.180 1.00 0.00 84 GLU A O 9
ATOM 12678 N N . THR A 1 85 ? -8.823 -6.577 2.676 1.00 0.00 85 THR A N 9
ATOM 12679 C CA . THR A 1 85 ? -8.154 -7.432 1.704 1.00 0.00 85 THR A CA 9
ATOM 12680 C C . THR A 1 85 ? -7.832 -8.797 2.302 1.00 0.00 85 THR A C 9
ATOM 12681 O O . THR A 1 85 ? -7.744 -9.795 1.586 1.00 0.00 85 THR A O 9
ATOM 12692 N N . LYS A 1 86 ? -7.658 -8.835 3.619 1.00 0.00 86 LYS A N 9
ATOM 12693 C CA . LYS A 1 86 ? -7.348 -10.078 4.315 1.00 0.00 86 LYS A CA 9
ATOM 12694 C C . LYS A 1 86 ? -8.270 -11.203 3.856 1.00 0.00 86 LYS A C 9
ATOM 12695 O O . LYS A 1 86 ? -7.829 -12.332 3.641 1.00 0.00 86 LYS A O 9
ATOM 12714 N N . SER A 1 87 ? -9.553 -10.887 3.708 1.00 0.00 87 SER A N 9
ATOM 12715 C CA . SER A 1 87 ? -10.538 -11.872 3.277 1.00 0.00 87 SER A CA 9
ATOM 12716 C C . SER A 1 87 ? -10.185 -12.426 1.899 1.00 0.00 87 SER A C 9
ATOM 12717 O O . SER A 1 87 ? -10.253 -13.633 1.669 1.00 0.00 87 SER A O 9
ATOM 12725 N N . GLN A 1 88 ? -9.809 -11.535 0.989 1.00 0.00 88 GLN A N 9
ATOM 12726 C CA . GLN A 1 88 ? -9.446 -11.934 -0.366 1.00 0.00 88 GLN A CA 9
ATOM 12727 C C . GLN A 1 88 ? -8.132 -12.708 -0.372 1.00 0.00 88 GLN A C 9
ATOM 12728 O O . GLN A 1 88 ? -7.409 -12.734 0.624 1.00 0.00 88 GLN A O 9
ATOM 12742 N N . THR A 1 89 ? -7.828 -13.339 -1.502 1.00 0.00 89 THR A N 9
ATOM 12743 C CA . THR A 1 89 ? -6.602 -14.115 -1.638 1.00 0.00 89 THR A CA 9
ATOM 12744 C C . THR A 1 89 ? -5.634 -13.449 -2.609 1.00 0.00 89 THR A C 9
ATOM 12745 O O . THR A 1 89 ? -4.586 -14.006 -2.935 1.00 0.00 89 THR A O 9
ATOM 12756 N N . SER A 1 90 ? -5.991 -12.253 -3.067 1.00 0.00 90 SER A N 9
ATOM 12757 C CA . SER A 1 90 ? -5.155 -11.512 -4.003 1.00 0.00 90 SER A CA 9
ATOM 12758 C C . SER A 1 90 ? -5.045 -10.047 -3.591 1.00 0.00 90 SER A C 9
ATOM 12759 O O . SER A 1 90 ? -6.041 -9.410 -3.248 1.00 0.00 90 SER A O 9
ATOM 12767 N N . VAL A 1 91 ? -3.826 -9.519 -3.629 1.00 0.00 91 VAL A N 9
ATOM 12768 C CA . VAL A 1 91 ? -3.584 -8.129 -3.261 1.00 0.00 91 VAL A CA 9
ATOM 12769 C C . VAL A 1 91 ? -2.579 -7.477 -4.205 1.00 0.00 91 VAL A C 9
ATOM 12770 O O . VAL A 1 91 ? -1.406 -7.850 -4.235 1.00 0.00 91 VAL A O 9
ATOM 12783 N N . THR A 1 92 ? -3.047 -6.500 -4.976 1.00 0.00 92 THR A N 9
ATOM 12784 C CA . THR A 1 92 ? -2.191 -5.797 -5.922 1.00 0.00 92 THR A CA 9
ATOM 12785 C C . THR A 1 92 ? -1.793 -4.425 -5.388 1.00 0.00 92 THR A C 9
ATOM 12786 O O . THR A 1 92 ? -2.605 -3.499 -5.361 1.00 0.00 92 THR A O 9
ATOM 12797 N N . LEU A 1 93 ? -0.540 -4.300 -4.966 1.00 0.00 93 LEU A N 9
ATOM 12798 C CA . LEU A 1 93 ? -0.034 -3.040 -4.434 1.00 0.00 93 LEU A CA 9
ATOM 12799 C C . LEU A 1 93 ? 0.487 -2.145 -5.554 1.00 0.00 93 LEU A C 9
ATOM 12800 O O . LEU A 1 93 ? 1.153 -2.614 -6.477 1.00 0.00 93 LEU A O 9
ATOM 12816 N N . SER A 1 94 ? 0.181 -0.855 -5.465 1.00 0.00 94 SER A N 9
ATOM 12817 C CA . SER A 1 94 ? 0.617 0.105 -6.472 1.00 0.00 94 SER A CA 9
ATOM 12818 C C . SER A 1 94 ? 1.386 1.255 -5.829 1.00 0.00 94 SER A C 9
ATOM 12819 O O . SER A 1 94 ? 0.809 2.090 -5.133 1.00 0.00 94 SER A O 9
ATOM 12827 N N . ILE A 1 95 ? 2.693 1.291 -6.068 1.00 0.00 95 ILE A N 9
ATOM 12828 C CA . ILE A 1 95 ? 3.542 2.338 -5.514 1.00 0.00 95 ILE A CA 9
ATOM 12829 C C . ILE A 1 95 ? 4.271 3.097 -6.618 1.00 0.00 95 ILE A C 9
ATOM 12830 O O . ILE A 1 95 ? 4.292 2.667 -7.772 1.00 0.00 95 ILE A O 9
ATOM 12846 N N . VAL A 1 96 ? 4.869 4.227 -6.256 1.00 0.00 96 VAL A N 9
ATOM 12847 C CA . VAL A 1 96 ? 5.602 5.045 -7.215 1.00 0.00 96 VAL A CA 9
ATOM 12848 C C . VAL A 1 96 ? 7.090 4.714 -7.195 1.00 0.00 96 VAL A C 9
ATOM 12849 O O . VAL A 1 96 ? 7.692 4.574 -6.130 1.00 0.00 96 VAL A O 9
ATOM 12862 N N . HIS A 1 97 ? 7.680 4.591 -8.380 1.00 0.00 97 HIS A N 9
ATOM 12863 C CA . HIS A 1 97 ? 9.099 4.277 -8.500 1.00 0.00 97 HIS A CA 9
ATOM 12864 C C . HIS A 1 97 ? 9.936 5.553 -8.534 1.00 0.00 97 HIS A C 9
ATOM 12865 O O . HIS A 1 97 ? 9.501 6.578 -9.059 1.00 0.00 97 HIS A O 9
ATOM 12879 N N . CYS A 1 98 ? 11.137 5.481 -7.970 1.00 0.00 98 CYS A N 9
ATOM 12880 C CA . CYS A 1 98 ? 12.034 6.631 -7.935 1.00 0.00 98 CYS A CA 9
ATOM 12881 C C . CYS A 1 98 ? 12.964 6.632 -9.144 1.00 0.00 98 CYS A C 9
ATOM 12882 O O . CYS A 1 98 ? 13.321 5.585 -9.685 1.00 0.00 98 CYS A O 9
ATOM 12890 N N . PRO A 1 99 ? 13.366 7.835 -9.580 1.00 0.00 99 PRO A N 9
ATOM 12891 C CA . PRO A 1 99 ? 14.259 8.002 -10.731 1.00 0.00 99 PRO A CA 9
ATOM 12892 C C . PRO A 1 99 ? 15.677 7.525 -10.438 1.00 0.00 99 PRO A C 9
ATOM 12893 O O . PRO A 1 99 ? 16.184 7.657 -9.324 1.00 0.00 99 PRO A O 9
ATOM 12904 N N . PRO A 1 100 ? 16.335 6.959 -11.461 1.00 0.00 100 PRO A N 9
ATOM 12905 C CA . PRO A 1 100 ? 17.705 6.452 -11.337 1.00 0.00 100 PRO A CA 9
ATOM 12906 C C . PRO A 1 100 ? 18.725 7.574 -11.174 1.00 0.00 100 PRO A C 9
ATOM 12907 O O . PRO A 1 100 ? 18.750 8.523 -11.958 1.00 0.00 100 PRO A O 9
ATOM 12918 N N . VAL A 1 101 ? 19.567 7.458 -10.152 1.00 0.00 101 VAL A N 9
ATOM 12919 C CA . VAL A 1 101 ? 20.591 8.462 -9.888 1.00 0.00 101 VAL A CA 9
ATOM 12920 C C . VAL A 1 101 ? 21.947 7.811 -9.639 1.00 0.00 101 VAL A C 9
ATOM 12921 O O . VAL A 1 101 ? 22.045 6.593 -9.493 1.00 0.00 101 VAL A O 9
ATOM 12934 N N . GLY A 1 1 ? -2.261 3.453 -30.741 1.00 0.00 1 GLY A N 10
ATOM 12935 C CA . GLY A 1 1 ? -1.251 2.867 -29.879 1.00 0.00 1 GLY A CA 10
ATOM 12936 C C . GLY A 1 1 ? -0.931 1.433 -30.252 1.00 0.00 1 GLY A C 10
ATOM 12937 O O . GLY A 1 1 ? -1.130 0.518 -29.453 1.00 0.00 1 GLY A O 10
ATOM 12941 N N . SER A 1 2 ? -0.436 1.237 -31.469 1.00 0.00 2 SER A N 10
ATOM 12942 C CA . SER A 1 2 ? -0.093 -0.097 -31.949 1.00 0.00 2 SER A CA 10
ATOM 12943 C C . SER A 1 2 ? 0.568 -0.918 -30.845 1.00 0.00 2 SER A C 10
ATOM 12944 O O . SER A 1 2 ? 0.231 -2.083 -30.636 1.00 0.00 2 SER A O 10
ATOM 12952 N N . SER A 1 3 ? 1.512 -0.300 -30.141 1.00 0.00 3 SER A N 10
ATOM 12953 C CA . SER A 1 3 ? 2.223 -0.973 -29.061 1.00 0.00 3 SER A CA 10
ATOM 12954 C C . SER A 1 3 ? 2.710 0.032 -28.022 1.00 0.00 3 SER A C 10
ATOM 12955 O O . SER A 1 3 ? 3.057 1.165 -28.353 1.00 0.00 3 SER A O 10
ATOM 12963 N N . GLY A 1 4 ? 2.733 -0.392 -26.762 1.00 0.00 4 GLY A N 10
ATOM 12964 C CA . GLY A 1 4 ? 3.179 0.482 -25.693 1.00 0.00 4 GLY A CA 10
ATOM 12965 C C . GLY A 1 4 ? 3.250 -0.228 -24.355 1.00 0.00 4 GLY A C 10
ATOM 12966 O O . GLY A 1 4 ? 3.911 -1.258 -24.226 1.00 0.00 4 GLY A O 10
ATOM 12970 N N . SER A 1 5 ? 2.567 0.325 -23.357 1.00 0.00 5 SER A N 10
ATOM 12971 C CA . SER A 1 5 ? 2.560 -0.259 -22.021 1.00 0.00 5 SER A CA 10
ATOM 12972 C C . SER A 1 5 ? 1.548 0.448 -21.125 1.00 0.00 5 SER A C 10
ATOM 12973 O O . SER A 1 5 ? 1.458 1.675 -21.120 1.00 0.00 5 SER A O 10
ATOM 12981 N N . SER A 1 6 ? 0.789 -0.337 -20.367 1.00 0.00 6 SER A N 10
ATOM 12982 C CA . SER A 1 6 ? -0.220 0.213 -19.468 1.00 0.00 6 SER A CA 10
ATOM 12983 C C . SER A 1 6 ? 0.362 0.450 -18.078 1.00 0.00 6 SER A C 10
ATOM 12984 O O . SER A 1 6 ? 0.225 -0.385 -17.185 1.00 0.00 6 SER A O 10
ATOM 12992 N N . GLY A 1 7 ? 1.013 1.596 -17.904 1.00 0.00 7 GLY A N 10
ATOM 12993 C CA . GLY A 1 7 ? 1.607 1.924 -16.621 1.00 0.00 7 GLY A CA 10
ATOM 12994 C C . GLY A 1 7 ? 2.087 3.360 -16.554 1.00 0.00 7 GLY A C 10
ATOM 12995 O O . GLY A 1 7 ? 3.127 3.700 -17.118 1.00 0.00 7 GLY A O 10
ATOM 12999 N N . ASP A 1 8 ? 1.328 4.205 -15.865 1.00 0.00 8 ASP A N 10
ATOM 13000 C CA . ASP A 1 8 ? 1.682 5.613 -15.727 1.00 0.00 8 ASP A CA 10
ATOM 13001 C C . ASP A 1 8 ? 2.326 5.881 -14.371 1.00 0.00 8 ASP A C 10
ATOM 13002 O O . ASP A 1 8 ? 1.637 6.015 -13.361 1.00 0.00 8 ASP A O 10
ATOM 13011 N N . ASN A 1 9 ? 3.653 5.957 -14.356 1.00 0.00 9 ASN A N 10
ATOM 13012 C CA . ASN A 1 9 ? 4.391 6.208 -13.123 1.00 0.00 9 ASN A CA 10
ATOM 13013 C C . ASN A 1 9 ? 3.819 5.388 -11.971 1.00 0.00 9 ASN A C 10
ATOM 13014 O O . ASN A 1 9 ? 3.712 5.872 -10.843 1.00 0.00 9 ASN A O 10
ATOM 13025 N N . CYS A 1 10 ? 3.453 4.145 -12.262 1.00 0.00 10 CYS A N 10
ATOM 13026 C CA . CYS A 1 10 ? 2.891 3.257 -11.250 1.00 0.00 10 CYS A CA 10
ATOM 13027 C C . CYS A 1 10 ? 3.349 1.819 -11.473 1.00 0.00 10 CYS A C 10
ATOM 13028 O O . CYS A 1 10 ? 3.398 1.342 -12.607 1.00 0.00 10 CYS A O 10
ATOM 13036 N N . ARG A 1 11 ? 3.687 1.135 -10.385 1.00 0.00 11 ARG A N 10
ATOM 13037 C CA . ARG A 1 11 ? 4.144 -0.247 -10.462 1.00 0.00 11 ARG A CA 10
ATOM 13038 C C . ARG A 1 11 ? 3.078 -1.203 -9.936 1.00 0.00 11 ARG A C 10
ATOM 13039 O O . ARG A 1 11 ? 2.724 -1.164 -8.758 1.00 0.00 11 ARG A O 10
ATOM 13060 N N . GLU A 1 12 ? 2.571 -2.059 -10.818 1.00 0.00 12 GLU A N 10
ATOM 13061 C CA . GLU A 1 12 ? 1.544 -3.024 -10.441 1.00 0.00 12 GLU A CA 10
ATOM 13062 C C . GLU A 1 12 ? 2.173 -4.304 -9.900 1.00 0.00 12 GLU A C 10
ATOM 13063 O O . GLU A 1 12 ? 2.733 -5.101 -10.653 1.00 0.00 12 GLU A O 10
ATOM 13075 N N . VAL A 1 13 ? 2.077 -4.495 -8.588 1.00 0.00 13 VAL A N 10
ATOM 13076 C CA . VAL A 1 13 ? 2.635 -5.679 -7.945 1.00 0.00 13 VAL A CA 10
ATOM 13077 C C . VAL A 1 13 ? 1.536 -6.550 -7.348 1.00 0.00 13 VAL A C 10
ATOM 13078 O O . VAL A 1 13 ? 0.961 -6.219 -6.311 1.00 0.00 13 VAL A O 10
ATOM 13091 N N . HIS A 1 14 ? 1.249 -7.667 -8.010 1.00 0.00 14 HIS A N 10
ATOM 13092 C CA . HIS A 1 14 ? 0.218 -8.588 -7.544 1.00 0.00 14 HIS A CA 10
ATOM 13093 C C . HIS A 1 14 ? 0.801 -9.607 -6.570 1.00 0.00 14 HIS A C 10
ATOM 13094 O O . HIS A 1 14 ? 1.900 -10.123 -6.777 1.00 0.00 14 HIS A O 10
ATOM 13108 N N . LEU A 1 15 ? 0.058 -9.893 -5.506 1.00 0.00 15 LEU A N 10
ATOM 13109 C CA . LEU A 1 15 ? 0.501 -10.850 -4.498 1.00 0.00 15 LEU A CA 10
ATOM 13110 C C . LEU A 1 15 ? -0.479 -12.013 -4.383 1.00 0.00 15 LEU A C 10
ATOM 13111 O O . LEU A 1 15 ? -1.626 -11.915 -4.819 1.00 0.00 15 LEU A O 10
ATOM 13127 N N . GLU A 1 16 ? -0.020 -13.111 -3.792 1.00 0.00 16 GLU A N 10
ATOM 13128 C CA . GLU A 1 16 ? -0.858 -14.292 -3.619 1.00 0.00 16 GLU A CA 10
ATOM 13129 C C . GLU A 1 16 ? -0.935 -14.694 -2.149 1.00 0.00 16 GLU A C 10
ATOM 13130 O O . GLU A 1 16 ? 0.035 -15.194 -1.578 1.00 0.00 16 GLU A O 10
ATOM 13142 N N . LYS A 1 17 ? -2.095 -14.471 -1.541 1.00 0.00 17 LYS A N 10
ATOM 13143 C CA . LYS A 1 17 ? -2.302 -14.810 -0.138 1.00 0.00 17 LYS A CA 10
ATOM 13144 C C . LYS A 1 17 ? -3.350 -15.908 0.008 1.00 0.00 17 LYS A C 10
ATOM 13145 O O . LYS A 1 17 ? -3.958 -16.334 -0.974 1.00 0.00 17 LYS A O 10
ATOM 13164 N N . ARG A 1 18 ? -3.559 -16.360 1.240 1.00 0.00 18 ARG A N 10
ATOM 13165 C CA . ARG A 1 18 ? -4.535 -17.409 1.514 1.00 0.00 18 ARG A CA 10
ATOM 13166 C C . ARG A 1 18 ? -5.755 -16.841 2.232 1.00 0.00 18 ARG A C 10
ATOM 13167 O O . ARG A 1 18 ? -5.626 -16.100 3.207 1.00 0.00 18 ARG A O 10
ATOM 13188 N N . ARG A 1 19 ? -6.940 -17.193 1.743 1.00 0.00 19 ARG A N 10
ATOM 13189 C CA . ARG A 1 19 ? -8.184 -16.717 2.336 1.00 0.00 19 ARG A CA 10
ATOM 13190 C C . ARG A 1 19 ? -8.050 -16.593 3.851 1.00 0.00 19 ARG A C 10
ATOM 13191 O O . ARG A 1 19 ? -7.887 -17.589 4.554 1.00 0.00 19 ARG A O 10
ATOM 13212 N N . GLY A 1 20 ? -8.121 -15.361 4.348 1.00 0.00 20 GLY A N 10
ATOM 13213 C CA . GLY A 1 20 ? -8.006 -15.129 5.775 1.00 0.00 20 GLY A CA 10
ATOM 13214 C C . GLY A 1 20 ? -6.563 -15.069 6.238 1.00 0.00 20 GLY A C 10
ATOM 13215 O O . GLY A 1 20 ? -6.244 -15.488 7.350 1.00 0.00 20 GLY A O 10
ATOM 13219 N N . GLU A 1 21 ? -5.690 -14.547 5.383 1.00 0.00 21 GLU A N 10
ATOM 13220 C CA . GLU A 1 21 ? -4.273 -14.436 5.710 1.00 0.00 21 GLU A CA 10
ATOM 13221 C C . GLU A 1 21 ? -3.852 -12.974 5.816 1.00 0.00 21 GLU A C 10
ATOM 13222 O O . GLU A 1 21 ? -4.017 -12.199 4.874 1.00 0.00 21 GLU A O 10
ATOM 13234 N N . GLY A 1 22 ? -3.307 -12.602 6.970 1.00 0.00 22 GLY A N 10
ATOM 13235 C CA . GLY A 1 22 ? -2.871 -11.234 7.179 1.00 0.00 22 GLY A CA 10
ATOM 13236 C C . GLY A 1 22 ? -1.940 -10.749 6.085 1.00 0.00 22 GLY A C 10
ATOM 13237 O O . GLY A 1 22 ? -0.842 -11.280 5.913 1.00 0.00 22 GLY A O 10
ATOM 13241 N N . LEU A 1 23 ? -2.379 -9.739 5.342 1.00 0.00 23 LEU A N 10
ATOM 13242 C CA . LEU A 1 23 ? -1.578 -9.183 4.257 1.00 0.00 23 LEU A CA 10
ATOM 13243 C C . LEU A 1 23 ? -0.115 -9.058 4.669 1.00 0.00 23 LEU A C 10
ATOM 13244 O O . LEU A 1 23 ? 0.786 -9.187 3.842 1.00 0.00 23 LEU A O 10
ATOM 13260 N N . GLY A 1 24 ? 0.113 -8.807 5.954 1.00 0.00 24 GLY A N 10
ATOM 13261 C CA . GLY A 1 24 ? 1.469 -8.670 6.454 1.00 0.00 24 GLY A CA 10
ATOM 13262 C C . GLY A 1 24 ? 2.101 -7.349 6.063 1.00 0.00 24 GLY A C 10
ATOM 13263 O O . GLY A 1 24 ? 3.170 -7.321 5.453 1.00 0.00 24 GLY A O 10
ATOM 13267 N N . VAL A 1 25 ? 1.438 -6.251 6.412 1.00 0.00 25 VAL A N 10
ATOM 13268 C CA . VAL A 1 25 ? 1.941 -4.921 6.093 1.00 0.00 25 VAL A CA 10
ATOM 13269 C C . VAL A 1 25 ? 1.544 -3.911 7.164 1.00 0.00 25 VAL A C 10
ATOM 13270 O O . VAL A 1 25 ? 0.403 -3.897 7.626 1.00 0.00 25 VAL A O 10
ATOM 13283 N N . ALA A 1 26 ? 2.493 -3.067 7.555 1.00 0.00 26 ALA A N 10
ATOM 13284 C CA . ALA A 1 26 ? 2.242 -2.052 8.571 1.00 0.00 26 ALA A CA 10
ATOM 13285 C C . ALA A 1 26 ? 2.489 -0.652 8.020 1.00 0.00 26 ALA A C 10
ATOM 13286 O O . ALA A 1 26 ? 3.633 -0.257 7.790 1.00 0.00 26 ALA A O 10
ATOM 13293 N N . LEU A 1 27 ? 1.411 0.095 7.810 1.00 0.00 27 LEU A N 10
ATOM 13294 C CA . LEU A 1 27 ? 1.511 1.452 7.286 1.00 0.00 27 LEU A CA 10
ATOM 13295 C C . LEU A 1 27 ? 1.393 2.480 8.407 1.00 0.00 27 LEU A C 10
ATOM 13296 O O . LEU A 1 27 ? 1.052 2.141 9.541 1.00 0.00 27 LEU A O 10
ATOM 13312 N N . VAL A 1 28 ? 1.674 3.738 8.082 1.00 0.00 28 VAL A N 10
ATOM 13313 C CA . VAL A 1 28 ? 1.596 4.816 9.061 1.00 0.00 28 VAL A CA 10
ATOM 13314 C C . VAL A 1 28 ? 1.264 6.144 8.391 1.00 0.00 28 VAL A C 10
ATOM 13315 O O . VAL A 1 28 ? 1.083 6.208 7.175 1.00 0.00 28 VAL A O 10
ATOM 13328 N N . GLU A 1 29 ? 1.187 7.202 9.192 1.00 0.00 29 GLU A N 10
ATOM 13329 C CA . GLU A 1 29 ? 0.876 8.529 8.675 1.00 0.00 29 GLU A CA 10
ATOM 13330 C C . GLU A 1 29 ? 2.144 9.364 8.521 1.00 0.00 29 GLU A C 10
ATOM 13331 O O . GLU A 1 29 ? 3.024 9.341 9.382 1.00 0.00 29 GLU A O 10
ATOM 13343 N N . SER A 1 30 ? 2.231 10.100 7.417 1.00 0.00 30 SER A N 10
ATOM 13344 C CA . SER A 1 30 ? 3.393 10.939 7.147 1.00 0.00 30 SER A CA 10
ATOM 13345 C C . SER A 1 30 ? 2.966 12.304 6.617 1.00 0.00 30 SER A C 10
ATOM 13346 O O . SER A 1 30 ? 1.873 12.457 6.072 1.00 0.00 30 SER A O 10
ATOM 13354 N N . GLY A 1 31 ? 3.837 13.295 6.780 1.00 0.00 31 GLY A N 10
ATOM 13355 C CA . GLY A 1 31 ? 3.533 14.635 6.313 1.00 0.00 31 GLY A CA 10
ATOM 13356 C C . GLY A 1 31 ? 4.564 15.154 5.330 1.00 0.00 31 GLY A C 10
ATOM 13357 O O . GLY A 1 31 ? 4.213 15.715 4.292 1.00 0.00 31 GLY A O 10
ATOM 13361 N N . TRP A 1 32 ? 5.837 14.968 5.657 1.00 0.00 32 TRP A N 10
ATOM 13362 C CA . TRP A 1 32 ? 6.922 15.424 4.796 1.00 0.00 32 TRP A CA 10
ATOM 13363 C C . TRP A 1 32 ? 6.707 14.961 3.359 1.00 0.00 32 TRP A C 10
ATOM 13364 O O . TRP A 1 32 ? 5.820 14.155 3.083 1.00 0.00 32 TRP A O 10
ATOM 13385 N N . GLY A 1 33 ? 7.524 15.478 2.446 1.00 0.00 33 GLY A N 10
ATOM 13386 C CA . GLY A 1 33 ? 7.406 15.106 1.048 1.00 0.00 33 GLY A CA 10
ATOM 13387 C C . GLY A 1 33 ? 6.448 16.001 0.289 1.00 0.00 33 GLY A C 10
ATOM 13388 O O . GLY A 1 33 ? 6.833 17.066 -0.193 1.00 0.00 33 GLY A O 10
ATOM 13392 N N . SER A 1 34 ? 5.195 15.569 0.181 1.00 0.00 34 SER A N 10
ATOM 13393 C CA . SER A 1 34 ? 4.180 16.336 -0.530 1.00 0.00 34 SER A CA 10
ATOM 13394 C C . SER A 1 34 ? 3.210 16.992 0.449 1.00 0.00 34 SER A C 10
ATOM 13395 O O . SER A 1 34 ? 2.953 16.466 1.532 1.00 0.00 34 SER A O 10
ATOM 13403 N N . LEU A 1 35 ? 2.675 18.144 0.059 1.00 0.00 35 LEU A N 10
ATOM 13404 C CA . LEU A 1 35 ? 1.733 18.873 0.901 1.00 0.00 35 LEU A CA 10
ATOM 13405 C C . LEU A 1 35 ? 0.807 17.913 1.640 1.00 0.00 35 LEU A C 10
ATOM 13406 O O . LEU A 1 35 ? 0.768 17.895 2.871 1.00 0.00 35 LEU A O 10
ATOM 13422 N N . LEU A 1 36 ? 0.063 17.115 0.881 1.00 0.00 36 LEU A N 10
ATOM 13423 C CA . LEU A 1 36 ? -0.862 16.150 1.464 1.00 0.00 36 LEU A CA 10
ATOM 13424 C C . LEU A 1 36 ? -0.119 14.914 1.960 1.00 0.00 36 LEU A C 10
ATOM 13425 O O . LEU A 1 36 ? 0.972 14.585 1.491 1.00 0.00 36 LEU A O 10
ATOM 13441 N N . PRO A 1 37 ? -0.721 14.210 2.929 1.00 0.00 37 PRO A N 10
ATOM 13442 C CA . PRO A 1 37 ? -0.135 12.997 3.507 1.00 0.00 37 PRO A CA 10
ATOM 13443 C C . PRO A 1 37 ? -0.133 11.830 2.526 1.00 0.00 37 PRO A C 10
ATOM 13444 O O . PRO A 1 37 ? -0.910 11.805 1.572 1.00 0.00 37 PRO A O 10
ATOM 13455 N N . THR A 1 38 ? 0.747 10.862 2.767 1.00 0.00 38 THR A N 10
ATOM 13456 C CA . THR A 1 38 ? 0.851 9.692 1.905 1.00 0.00 38 THR A CA 10
ATOM 13457 C C . THR A 1 38 ? 0.935 8.410 2.725 1.00 0.00 38 THR A C 10
ATOM 13458 O O . THR A 1 38 ? 1.278 8.439 3.907 1.00 0.00 38 THR A O 10
ATOM 13469 N N . ALA A 1 39 ? 0.622 7.285 2.090 1.00 0.00 39 ALA A N 10
ATOM 13470 C CA . ALA A 1 39 ? 0.665 5.992 2.761 1.00 0.00 39 ALA A CA 10
ATOM 13471 C C . ALA A 1 39 ? 2.071 5.401 2.725 1.00 0.00 39 ALA A C 10
ATOM 13472 O O . ALA A 1 39 ? 2.516 4.895 1.695 1.00 0.00 39 ALA A O 10
ATOM 13479 N N . VAL A 1 40 ? 2.766 5.469 3.856 1.00 0.00 40 VAL A N 10
ATOM 13480 C CA . VAL A 1 40 ? 4.121 4.941 3.953 1.00 0.00 40 VAL A CA 10
ATOM 13481 C C . VAL A 1 40 ? 4.160 3.682 4.813 1.00 0.00 40 VAL A C 10
ATOM 13482 O O . VAL A 1 40 ? 3.563 3.635 5.889 1.00 0.00 40 VAL A O 10
ATOM 13495 N N . ILE A 1 41 ? 4.865 2.665 4.330 1.00 0.00 41 ILE A N 10
ATOM 13496 C CA . ILE A 1 41 ? 4.983 1.406 5.055 1.00 0.00 41 ILE A CA 10
ATOM 13497 C C . ILE A 1 41 ? 5.893 1.554 6.270 1.00 0.00 41 ILE A C 10
ATOM 13498 O O . ILE A 1 41 ? 7.107 1.704 6.134 1.00 0.00 41 ILE A O 10
ATOM 13514 N N . ALA A 1 42 ? 5.298 1.508 7.457 1.00 0.00 42 ALA A N 10
ATOM 13515 C CA . ALA A 1 42 ? 6.056 1.633 8.696 1.00 0.00 42 ALA A CA 10
ATOM 13516 C C . ALA A 1 42 ? 6.914 0.397 8.942 1.00 0.00 42 ALA A C 10
ATOM 13517 O O . ALA A 1 42 ? 8.118 0.502 9.171 1.00 0.00 42 ALA A O 10
ATOM 13524 N N . ASN A 1 43 ? 6.286 -0.773 8.894 1.00 0.00 43 ASN A N 10
ATOM 13525 C CA . ASN A 1 43 ? 6.993 -2.029 9.113 1.00 0.00 43 ASN A CA 10
ATOM 13526 C C . ASN A 1 43 ? 6.364 -3.156 8.299 1.00 0.00 43 ASN A C 10
ATOM 13527 O O . ASN A 1 43 ? 5.230 -3.042 7.833 1.00 0.00 43 ASN A O 10
ATOM 13538 N N . LEU A 1 44 ? 7.108 -4.244 8.132 1.00 0.00 44 LEU A N 10
ATOM 13539 C CA . LEU A 1 44 ? 6.624 -5.394 7.375 1.00 0.00 44 LEU A CA 10
ATOM 13540 C C . LEU A 1 44 ? 6.969 -6.698 8.086 1.00 0.00 44 LEU A C 10
ATOM 13541 O O . LEU A 1 44 ? 7.908 -6.755 8.881 1.00 0.00 44 LEU A O 10
ATOM 13557 N N . LEU A 1 45 ? 6.205 -7.745 7.794 1.00 0.00 45 LEU A N 10
ATOM 13558 C CA . LEU A 1 45 ? 6.430 -9.051 8.403 1.00 0.00 45 LEU A CA 10
ATOM 13559 C C . LEU A 1 45 ? 7.148 -9.987 7.436 1.00 0.00 45 LEU A C 10
ATOM 13560 O O . LEU A 1 45 ? 6.521 -10.614 6.582 1.00 0.00 45 LEU A O 10
ATOM 13576 N N . HIS A 1 46 ? 8.467 -10.077 7.576 1.00 0.00 46 HIS A N 10
ATOM 13577 C CA . HIS A 1 46 ? 9.270 -10.939 6.716 1.00 0.00 46 HIS A CA 10
ATOM 13578 C C . HIS A 1 46 ? 8.641 -12.323 6.595 1.00 0.00 46 HIS A C 10
ATOM 13579 O O . HIS A 1 46 ? 8.795 -13.166 7.478 1.00 0.00 46 HIS A O 10
ATOM 13593 N N . GLY A 1 47 ? 7.930 -12.551 5.494 1.00 0.00 47 GLY A N 10
ATOM 13594 C CA . GLY A 1 47 ? 7.288 -13.834 5.278 1.00 0.00 47 GLY A CA 10
ATOM 13595 C C . GLY A 1 47 ? 5.870 -13.693 4.760 1.00 0.00 47 GLY A C 10
ATOM 13596 O O . GLY A 1 47 ? 5.331 -14.613 4.148 1.00 0.00 47 GLY A O 10
ATOM 13600 N N . GLY A 1 48 ? 5.263 -12.536 5.009 1.00 0.00 48 GLY A N 10
ATOM 13601 C CA . GLY A 1 48 ? 3.904 -12.299 4.558 1.00 0.00 48 GLY A CA 10
ATOM 13602 C C . GLY A 1 48 ? 3.766 -12.407 3.052 1.00 0.00 48 GLY A C 10
ATOM 13603 O O . GLY A 1 48 ? 4.749 -12.552 2.326 1.00 0.00 48 GLY A O 10
ATOM 13607 N N . PRO A 1 49 ? 2.519 -12.337 2.562 1.00 0.00 49 PRO A N 10
ATOM 13608 C CA . PRO A 1 49 ? 2.226 -12.426 1.129 1.00 0.00 49 PRO A CA 10
ATOM 13609 C C . PRO A 1 49 ? 2.701 -11.197 0.362 1.00 0.00 49 PRO A C 10
ATOM 13610 O O . PRO A 1 49 ? 3.044 -11.283 -0.817 1.00 0.00 49 PRO A O 10
ATOM 13621 N N . ALA A 1 50 ? 2.720 -10.053 1.039 1.00 0.00 50 ALA A N 10
ATOM 13622 C CA . ALA A 1 50 ? 3.156 -8.807 0.421 1.00 0.00 50 ALA A CA 10
ATOM 13623 C C . ALA A 1 50 ? 4.669 -8.644 0.524 1.00 0.00 50 ALA A C 10
ATOM 13624 O O . ALA A 1 50 ? 5.314 -8.161 -0.406 1.00 0.00 50 ALA A O 10
ATOM 13631 N N . GLU A 1 51 ? 5.228 -9.049 1.660 1.00 0.00 51 GLU A N 10
ATOM 13632 C CA . GLU A 1 51 ? 6.665 -8.945 1.883 1.00 0.00 51 GLU A CA 10
ATOM 13633 C C . GLU A 1 51 ? 7.425 -9.926 0.995 1.00 0.00 51 GLU A C 10
ATOM 13634 O O . GLU A 1 51 ? 8.400 -9.558 0.338 1.00 0.00 51 GLU A O 10
ATOM 13646 N N . ARG A 1 52 ? 6.973 -11.175 0.981 1.00 0.00 52 ARG A N 10
ATOM 13647 C CA . ARG A 1 52 ? 7.611 -12.210 0.176 1.00 0.00 52 ARG A CA 10
ATOM 13648 C C . ARG A 1 52 ? 7.946 -11.685 -1.217 1.00 0.00 52 ARG A C 10
ATOM 13649 O O . ARG A 1 52 ? 8.898 -12.141 -1.851 1.00 0.00 52 ARG A O 10
ATOM 13670 N N . SER A 1 53 ? 7.157 -10.725 -1.688 1.00 0.00 53 SER A N 10
ATOM 13671 C CA . SER A 1 53 ? 7.367 -10.141 -3.008 1.00 0.00 53 SER A CA 10
ATOM 13672 C C . SER A 1 53 ? 8.821 -9.715 -3.188 1.00 0.00 53 SER A C 10
ATOM 13673 O O . SER A 1 53 ? 9.413 -9.920 -4.247 1.00 0.00 53 SER A O 10
ATOM 13681 N N . GLY A 1 54 ? 9.391 -9.120 -2.144 1.00 0.00 54 GLY A N 10
ATOM 13682 C CA . GLY A 1 54 ? 10.771 -8.674 -2.207 1.00 0.00 54 GLY A CA 10
ATOM 13683 C C . GLY A 1 54 ? 10.900 -7.262 -2.742 1.00 0.00 54 GLY A C 10
ATOM 13684 O O . GLY A 1 54 ? 11.782 -6.512 -2.327 1.00 0.00 54 GLY A O 10
ATOM 13688 N N . ALA A 1 55 ? 10.018 -6.899 -3.668 1.00 0.00 55 ALA A N 10
ATOM 13689 C CA . ALA A 1 55 ? 10.037 -5.567 -4.261 1.00 0.00 55 ALA A CA 10
ATOM 13690 C C . ALA A 1 55 ? 9.458 -4.532 -3.303 1.00 0.00 55 ALA A C 10
ATOM 13691 O O . ALA A 1 55 ? 9.923 -3.392 -3.249 1.00 0.00 55 ALA A O 10
ATOM 13698 N N . LEU A 1 56 ? 8.441 -4.934 -2.549 1.00 0.00 56 LEU A N 10
ATOM 13699 C CA . LEU A 1 56 ? 7.797 -4.040 -1.593 1.00 0.00 56 LEU A CA 10
ATOM 13700 C C . LEU A 1 56 ? 8.504 -4.087 -0.242 1.00 0.00 56 LEU A C 10
ATOM 13701 O O . LEU A 1 56 ? 8.442 -5.090 0.468 1.00 0.00 56 LEU A O 10
ATOM 13717 N N . SER A 1 57 ? 9.175 -2.994 0.107 1.00 0.00 57 SER A N 10
ATOM 13718 C CA . SER A 1 57 ? 9.896 -2.910 1.372 1.00 0.00 57 SER A CA 10
ATOM 13719 C C . SER A 1 57 ? 9.551 -1.620 2.110 1.00 0.00 57 SER A C 10
ATOM 13720 O O . SER A 1 57 ? 9.112 -0.643 1.502 1.00 0.00 57 SER A O 10
ATOM 13728 N N . ILE A 1 58 ? 9.754 -1.625 3.423 1.00 0.00 58 ILE A N 10
ATOM 13729 C CA . ILE A 1 58 ? 9.466 -0.455 4.244 1.00 0.00 58 ILE A CA 10
ATOM 13730 C C . ILE A 1 58 ? 9.862 0.831 3.526 1.00 0.00 58 ILE A C 10
ATOM 13731 O O . ILE A 1 58 ? 10.946 0.926 2.954 1.00 0.00 58 ILE A O 10
ATOM 13747 N N . GLY A 1 59 ? 8.974 1.820 3.563 1.00 0.00 59 GLY A N 10
ATOM 13748 C CA . GLY A 1 59 ? 9.249 3.089 2.915 1.00 0.00 59 GLY A CA 10
ATOM 13749 C C . GLY A 1 59 ? 8.370 3.323 1.702 1.00 0.00 59 GLY A C 10
ATOM 13750 O O . GLY A 1 59 ? 7.660 4.326 1.626 1.00 0.00 59 GLY A O 10
ATOM 13754 N N . ASP A 1 60 ? 8.419 2.397 0.751 1.00 0.00 60 ASP A N 10
ATOM 13755 C CA . ASP A 1 60 ? 7.621 2.507 -0.465 1.00 0.00 60 ASP A CA 10
ATOM 13756 C C . ASP A 1 60 ? 6.271 3.155 -0.172 1.00 0.00 60 ASP A C 10
ATOM 13757 O O . ASP A 1 60 ? 5.603 2.808 0.802 1.00 0.00 60 ASP A O 10
ATOM 13766 N N . ARG A 1 61 ? 5.876 4.098 -1.021 1.00 0.00 61 ARG A N 10
ATOM 13767 C CA . ARG A 1 61 ? 4.608 4.796 -0.852 1.00 0.00 61 ARG A CA 10
ATOM 13768 C C . ARG A 1 61 ? 3.488 4.077 -1.599 1.00 0.00 61 ARG A C 10
ATOM 13769 O O . ARG A 1 61 ? 3.652 3.680 -2.753 1.00 0.00 61 ARG A O 10
ATOM 13790 N N . LEU A 1 62 ? 2.350 3.912 -0.933 1.00 0.00 62 LEU A N 10
ATOM 13791 C CA . LEU A 1 62 ? 1.203 3.241 -1.533 1.00 0.00 62 LEU A CA 10
ATOM 13792 C C . LEU A 1 62 ? 0.235 4.252 -2.137 1.00 0.00 62 LEU A C 10
ATOM 13793 O O . LEU A 1 62 ? -0.021 5.308 -1.557 1.00 0.00 62 LEU A O 10
ATOM 13809 N N . THR A 1 63 ? -0.304 3.922 -3.307 1.00 0.00 63 THR A N 10
ATOM 13810 C CA . THR A 1 63 ? -1.245 4.801 -3.990 1.00 0.00 63 THR A CA 10
ATOM 13811 C C . THR A 1 63 ? -2.646 4.199 -4.008 1.00 0.00 63 THR A C 10
ATOM 13812 O O . THR A 1 63 ? -3.640 4.915 -3.899 1.00 0.00 63 THR A O 10
ATOM 13823 N N . ALA A 1 64 ? -2.716 2.879 -4.146 1.00 0.00 64 ALA A N 10
ATOM 13824 C CA . ALA A 1 64 ? -3.995 2.181 -4.175 1.00 0.00 64 ALA A CA 10
ATOM 13825 C C . ALA A 1 64 ? -3.820 0.702 -3.848 1.00 0.00 64 ALA A C 10
ATOM 13826 O O . ALA A 1 64 ? -2.697 0.210 -3.736 1.00 0.00 64 ALA A O 10
ATOM 13833 N N . ILE A 1 65 ? -4.937 -0.002 -3.697 1.00 0.00 65 ILE A N 10
ATOM 13834 C CA . ILE A 1 65 ? -4.907 -1.425 -3.384 1.00 0.00 65 ILE A CA 10
ATOM 13835 C C . ILE A 1 65 ? -6.006 -2.175 -4.128 1.00 0.00 65 ILE A C 10
ATOM 13836 O O . ILE A 1 65 ? -7.189 -2.030 -3.820 1.00 0.00 65 ILE A O 10
ATOM 13852 N N . ASN A 1 66 ? -5.608 -2.980 -5.108 1.00 0.00 66 ASN A N 10
ATOM 13853 C CA . ASN A 1 66 ? -6.559 -3.755 -5.895 1.00 0.00 66 ASN A CA 10
ATOM 13854 C C . ASN A 1 66 ? -7.522 -2.837 -6.643 1.00 0.00 66 ASN A C 10
ATOM 13855 O O . ASN A 1 66 ? -8.662 -3.208 -6.917 1.00 0.00 66 ASN A O 10
ATOM 13866 N N . GLY A 1 67 ? -7.053 -1.637 -6.969 1.00 0.00 67 GLY A N 10
ATOM 13867 C CA . GLY A 1 67 ? -7.884 -0.684 -7.682 1.00 0.00 67 GLY A CA 10
ATOM 13868 C C . GLY A 1 67 ? -8.716 0.172 -6.749 1.00 0.00 67 GLY A C 10
ATOM 13869 O O . GLY A 1 67 ? -9.876 0.471 -7.036 1.00 0.00 67 GLY A O 10
ATOM 13873 N N . THR A 1 68 ? -8.125 0.567 -5.625 1.00 0.00 68 THR A N 10
ATOM 13874 C CA . THR A 1 68 ? -8.820 1.391 -4.645 1.00 0.00 68 THR A CA 10
ATOM 13875 C C . THR A 1 68 ? -7.989 2.610 -4.263 1.00 0.00 68 THR A C 10
ATOM 13876 O O . THR A 1 68 ? -7.146 2.544 -3.369 1.00 0.00 68 THR A O 10
ATOM 13887 N N . SER A 1 69 ? -8.232 3.724 -4.947 1.00 0.00 69 SER A N 10
ATOM 13888 C CA . SER A 1 69 ? -7.503 4.959 -4.682 1.00 0.00 69 SER A CA 10
ATOM 13889 C C . SER A 1 69 ? -7.420 5.229 -3.183 1.00 0.00 69 SER A C 10
ATOM 13890 O O . SER A 1 69 ? -8.439 5.424 -2.518 1.00 0.00 69 SER A O 10
ATOM 13898 N N . LEU A 1 70 ? -6.201 5.239 -2.656 1.00 0.00 70 LEU A N 10
ATOM 13899 C CA . LEU A 1 70 ? -5.983 5.486 -1.235 1.00 0.00 70 LEU A CA 10
ATOM 13900 C C . LEU A 1 70 ? -5.281 6.822 -1.016 1.00 0.00 70 LEU A C 10
ATOM 13901 O O . LEU A 1 70 ? -5.390 7.424 0.053 1.00 0.00 70 LEU A O 10
ATOM 13917 N N . VAL A 1 71 ? -4.562 7.282 -2.035 1.00 0.00 71 VAL A N 10
ATOM 13918 C CA . VAL A 1 71 ? -3.845 8.549 -1.955 1.00 0.00 71 VAL A CA 10
ATOM 13919 C C . VAL A 1 71 ? -4.798 9.702 -1.660 1.00 0.00 71 VAL A C 10
ATOM 13920 O O . VAL A 1 71 ? -5.664 10.028 -2.471 1.00 0.00 71 VAL A O 10
ATOM 13933 N N . GLY A 1 72 ? -4.632 10.317 -0.493 1.00 0.00 72 GLY A N 10
ATOM 13934 C CA . GLY A 1 72 ? -5.484 11.428 -0.112 1.00 0.00 72 GLY A CA 10
ATOM 13935 C C . GLY A 1 72 ? -6.339 11.113 1.100 1.00 0.00 72 GLY A C 10
ATOM 13936 O O . GLY A 1 72 ? -6.733 12.014 1.842 1.00 0.00 72 GLY A O 10
ATOM 13940 N N . LEU A 1 73 ? -6.629 9.832 1.301 1.00 0.00 73 LEU A N 10
ATOM 13941 C CA . LEU A 1 73 ? -7.445 9.401 2.431 1.00 0.00 73 LEU A CA 10
ATOM 13942 C C . LEU A 1 73 ? -6.598 9.260 3.691 1.00 0.00 73 LEU A C 10
ATOM 13943 O O . LEU A 1 73 ? -5.394 9.010 3.635 1.00 0.00 73 LEU A O 10
ATOM 13959 N N . PRO A 1 74 ? -7.241 9.421 4.857 1.00 0.00 74 PRO A N 10
ATOM 13960 C CA . PRO A 1 74 ? -6.567 9.314 6.155 1.00 0.00 74 PRO A CA 10
ATOM 13961 C C . PRO A 1 74 ? -6.146 7.883 6.473 1.00 0.00 74 PRO A C 10
ATOM 13962 O O . PRO A 1 74 ? -6.761 6.925 6.002 1.00 0.00 74 PRO A O 10
ATOM 13973 N N . LEU A 1 75 ? -5.096 7.744 7.274 1.00 0.00 75 LEU A N 10
ATOM 13974 C CA . LEU A 1 75 ? -4.593 6.429 7.655 1.00 0.00 75 LEU A CA 10
ATOM 13975 C C . LEU A 1 75 ? -5.742 5.477 7.971 1.00 0.00 75 LEU A C 10
ATOM 13976 O O . LEU A 1 75 ? -5.796 4.361 7.456 1.00 0.00 75 LEU A O 10
ATOM 13992 N N . ALA A 1 76 ? -6.660 5.928 8.820 1.00 0.00 76 ALA A N 10
ATOM 13993 C CA . ALA A 1 76 ? -7.811 5.118 9.202 1.00 0.00 76 ALA A CA 10
ATOM 13994 C C . ALA A 1 76 ? -8.397 4.395 7.994 1.00 0.00 76 ALA A C 10
ATOM 13995 O O . ALA A 1 76 ? -8.645 3.190 8.041 1.00 0.00 76 ALA A O 10
ATOM 14002 N N . ALA A 1 77 ? -8.618 5.138 6.915 1.00 0.00 77 ALA A N 10
ATOM 14003 C CA . ALA A 1 77 ? -9.175 4.566 5.695 1.00 0.00 77 ALA A CA 10
ATOM 14004 C C . ALA A 1 77 ? -8.302 3.430 5.173 1.00 0.00 77 ALA A C 10
ATOM 14005 O O . ALA A 1 77 ? -8.784 2.320 4.943 1.00 0.00 77 ALA A O 10
ATOM 14012 N N . CYS A 1 78 ? -7.018 3.713 4.989 1.00 0.00 78 CYS A N 10
ATOM 14013 C CA . CYS A 1 78 ? -6.078 2.715 4.492 1.00 0.00 78 CYS A CA 10
ATOM 14014 C C . CYS A 1 78 ? -6.068 1.483 5.392 1.00 0.00 78 CYS A C 10
ATOM 14015 O O . CYS A 1 78 ? -6.056 0.351 4.909 1.00 0.00 78 CYS A O 10
ATOM 14023 N N . GLN A 1 79 ? -6.072 1.712 6.701 1.00 0.00 79 GLN A N 10
ATOM 14024 C CA . GLN A 1 79 ? -6.061 0.621 7.667 1.00 0.00 79 GLN A CA 10
ATOM 14025 C C . GLN A 1 79 ? -7.292 -0.264 7.503 1.00 0.00 79 GLN A C 10
ATOM 14026 O O . GLN A 1 79 ? -7.193 -1.491 7.519 1.00 0.00 79 GLN A O 10
ATOM 14040 N N . ALA A 1 80 ? -8.451 0.366 7.344 1.00 0.00 80 ALA A N 10
ATOM 14041 C CA . ALA A 1 80 ? -9.701 -0.364 7.175 1.00 0.00 80 ALA A CA 10
ATOM 14042 C C . ALA A 1 80 ? -9.713 -1.135 5.859 1.00 0.00 80 ALA A C 10
ATOM 14043 O O . ALA A 1 80 ? -10.210 -2.258 5.792 1.00 0.00 80 ALA A O 10
ATOM 14050 N N . ALA A 1 81 ? -9.163 -0.523 4.816 1.00 0.00 81 ALA A N 10
ATOM 14051 C CA . ALA A 1 81 ? -9.109 -1.152 3.502 1.00 0.00 81 ALA A CA 10
ATOM 14052 C C . ALA A 1 81 ? -8.152 -2.340 3.501 1.00 0.00 81 ALA A C 10
ATOM 14053 O O . ALA A 1 81 ? -8.544 -3.465 3.192 1.00 0.00 81 ALA A O 10
ATOM 14060 N N . VAL A 1 82 ? -6.896 -2.081 3.848 1.00 0.00 82 VAL A N 10
ATOM 14061 C CA . VAL A 1 82 ? -5.883 -3.129 3.888 1.00 0.00 82 VAL A CA 10
ATOM 14062 C C . VAL A 1 82 ? -6.338 -4.302 4.749 1.00 0.00 82 VAL A C 10
ATOM 14063 O O . VAL A 1 82 ? -5.861 -5.425 4.588 1.00 0.00 82 VAL A O 10
ATOM 14076 N N . ARG A 1 83 ? -7.265 -4.033 5.663 1.00 0.00 83 ARG A N 10
ATOM 14077 C CA . ARG A 1 83 ? -7.785 -5.066 6.551 1.00 0.00 83 ARG A CA 10
ATOM 14078 C C . ARG A 1 83 ? -8.822 -5.926 5.834 1.00 0.00 83 ARG A C 10
ATOM 14079 O O . ARG A 1 83 ? -8.967 -7.112 6.128 1.00 0.00 83 ARG A O 10
ATOM 14100 N N . GLU A 1 84 ? -9.540 -5.319 4.895 1.00 0.00 84 GLU A N 10
ATOM 14101 C CA . GLU A 1 84 ? -10.564 -6.031 4.138 1.00 0.00 84 GLU A CA 10
ATOM 14102 C C . GLU A 1 84 ? -9.932 -7.037 3.181 1.00 0.00 84 GLU A C 10
ATOM 14103 O O . GLU A 1 84 ? -10.474 -8.119 2.952 1.00 0.00 84 GLU A O 10
ATOM 14115 N N . THR A 1 85 ? -8.782 -6.673 2.623 1.00 0.00 85 THR A N 10
ATOM 14116 C CA . THR A 1 85 ? -8.077 -7.541 1.689 1.00 0.00 85 THR A CA 10
ATOM 14117 C C . THR A 1 85 ? -7.800 -8.906 2.309 1.00 0.00 85 THR A C 10
ATOM 14118 O O . THR A 1 85 ? -7.806 -9.926 1.619 1.00 0.00 85 THR A O 10
ATOM 14129 N N . LYS A 1 86 ? -7.559 -8.919 3.615 1.00 0.00 86 LYS A N 10
ATOM 14130 C CA . LYS A 1 86 ? -7.282 -10.159 4.330 1.00 0.00 86 LYS A CA 10
ATOM 14131 C C . LYS A 1 86 ? -8.197 -11.281 3.849 1.00 0.00 86 LYS A C 10
ATOM 14132 O O . LYS A 1 86 ? -7.765 -12.422 3.689 1.00 0.00 86 LYS A O 10
ATOM 14151 N N . SER A 1 87 ? -9.463 -10.947 3.620 1.00 0.00 87 SER A N 10
ATOM 14152 C CA . SER A 1 87 ? -10.440 -11.927 3.159 1.00 0.00 87 SER A CA 10
ATOM 14153 C C . SER A 1 87 ? -10.057 -12.473 1.787 1.00 0.00 87 SER A C 10
ATOM 14154 O O . SER A 1 87 ? -10.046 -13.684 1.570 1.00 0.00 87 SER A O 10
ATOM 14162 N N . GLN A 1 88 ? -9.743 -11.569 0.864 1.00 0.00 88 GLN A N 10
ATOM 14163 C CA . GLN A 1 88 ? -9.360 -11.959 -0.488 1.00 0.00 88 GLN A CA 10
ATOM 14164 C C . GLN A 1 88 ? -8.074 -12.779 -0.474 1.00 0.00 88 GLN A C 10
ATOM 14165 O O . GLN A 1 88 ? -7.407 -12.891 0.556 1.00 0.00 88 GLN A O 10
ATOM 14179 N N . THR A 1 89 ? -7.730 -13.352 -1.623 1.00 0.00 89 THR A N 10
ATOM 14180 C CA . THR A 1 89 ? -6.525 -14.163 -1.743 1.00 0.00 89 THR A CA 10
ATOM 14181 C C . THR A 1 89 ? -5.499 -13.492 -2.649 1.00 0.00 89 THR A C 10
ATOM 14182 O O . THR A 1 89 ? -4.420 -14.033 -2.887 1.00 0.00 89 THR A O 10
ATOM 14193 N N . SER A 1 90 ? -5.843 -12.311 -3.152 1.00 0.00 90 SER A N 10
ATOM 14194 C CA . SER A 1 90 ? -4.952 -11.568 -4.036 1.00 0.00 90 SER A CA 10
ATOM 14195 C C . SER A 1 90 ? -4.893 -10.097 -3.635 1.00 0.00 90 SER A C 10
ATOM 14196 O O . SER A 1 90 ? -5.902 -9.504 -3.253 1.00 0.00 90 SER A O 10
ATOM 14204 N N . VAL A 1 91 ? -3.702 -9.513 -3.726 1.00 0.00 91 VAL A N 10
ATOM 14205 C CA . VAL A 1 91 ? -3.510 -8.111 -3.375 1.00 0.00 91 VAL A CA 10
ATOM 14206 C C . VAL A 1 91 ? -2.515 -7.441 -4.315 1.00 0.00 91 VAL A C 10
ATOM 14207 O O . VAL A 1 91 ? -1.342 -7.814 -4.367 1.00 0.00 91 VAL A O 10
ATOM 14220 N N . THR A 1 92 ? -2.990 -6.447 -5.060 1.00 0.00 92 THR A N 10
ATOM 14221 C CA . THR A 1 92 ? -2.143 -5.724 -6.000 1.00 0.00 92 THR A CA 10
ATOM 14222 C C . THR A 1 92 ? -1.751 -4.357 -5.449 1.00 0.00 92 THR A C 10
ATOM 14223 O O . THR A 1 92 ? -2.570 -3.439 -5.399 1.00 0.00 92 THR A O 10
ATOM 14234 N N . LEU A 1 93 ? -0.495 -4.229 -5.036 1.00 0.00 93 LEU A N 10
ATOM 14235 C CA . LEU A 1 93 ? 0.006 -2.973 -4.488 1.00 0.00 93 LEU A CA 10
ATOM 14236 C C . LEU A 1 93 ? 0.542 -2.072 -5.596 1.00 0.00 93 LEU A C 10
ATOM 14237 O O . LEU A 1 93 ? 1.179 -2.542 -6.539 1.00 0.00 93 LEU A O 10
ATOM 14253 N N . SER A 1 94 ? 0.282 -0.774 -5.474 1.00 0.00 94 SER A N 10
ATOM 14254 C CA . SER A 1 94 ? 0.737 0.194 -6.465 1.00 0.00 94 SER A CA 10
ATOM 14255 C C . SER A 1 94 ? 1.576 1.287 -5.811 1.00 0.00 94 SER A C 10
ATOM 14256 O O . SER A 1 94 ? 1.159 1.899 -4.827 1.00 0.00 94 SER A O 10
ATOM 14264 N N . ILE A 1 95 ? 2.759 1.528 -6.366 1.00 0.00 95 ILE A N 10
ATOM 14265 C CA . ILE A 1 95 ? 3.656 2.548 -5.839 1.00 0.00 95 ILE A CA 10
ATOM 14266 C C . ILE A 1 95 ? 4.174 3.453 -6.951 1.00 0.00 95 ILE A C 10
ATOM 14267 O O . ILE A 1 95 ? 4.012 3.156 -8.135 1.00 0.00 95 ILE A O 10
ATOM 14283 N N . VAL A 1 96 ? 4.801 4.560 -6.563 1.00 0.00 96 VAL A N 10
ATOM 14284 C CA . VAL A 1 96 ? 5.346 5.508 -7.528 1.00 0.00 96 VAL A CA 10
ATOM 14285 C C . VAL A 1 96 ? 6.754 5.108 -7.955 1.00 0.00 96 VAL A C 10
ATOM 14286 O O . VAL A 1 96 ? 7.714 5.276 -7.202 1.00 0.00 96 VAL A O 10
ATOM 14299 N N . HIS A 1 97 ? 6.871 4.579 -9.168 1.00 0.00 97 HIS A N 10
ATOM 14300 C CA . HIS A 1 97 ? 8.162 4.156 -9.697 1.00 0.00 97 HIS A CA 10
ATOM 14301 C C . HIS A 1 97 ? 8.524 4.951 -10.949 1.00 0.00 97 HIS A C 10
ATOM 14302 O O . HIS A 1 97 ? 7.722 5.063 -11.877 1.00 0.00 97 HIS A O 10
ATOM 14316 N N . CYS A 1 98 ? 9.733 5.501 -10.966 1.00 0.00 98 CYS A N 10
ATOM 14317 C CA . CYS A 1 98 ? 10.199 6.287 -12.103 1.00 0.00 98 CYS A CA 10
ATOM 14318 C C . CYS A 1 98 ? 10.390 5.404 -13.332 1.00 0.00 98 CYS A C 10
ATOM 14319 O O . CYS A 1 98 ? 10.766 4.236 -13.236 1.00 0.00 98 CYS A O 10
ATOM 14327 N N . PRO A 1 99 ? 10.123 5.973 -14.517 1.00 0.00 99 PRO A N 10
ATOM 14328 C CA . PRO A 1 99 ? 10.257 5.256 -15.788 1.00 0.00 99 PRO A CA 10
ATOM 14329 C C . PRO A 1 99 ? 11.713 4.971 -16.142 1.00 0.00 99 PRO A C 10
ATOM 14330 O O . PRO A 1 99 ? 12.603 5.792 -15.921 1.00 0.00 99 PRO A O 10
ATOM 14341 N N . PRO A 1 100 ? 11.963 3.780 -16.706 1.00 0.00 100 PRO A N 10
ATOM 14342 C CA . PRO A 1 100 ? 13.310 3.360 -17.104 1.00 0.00 100 PRO A CA 10
ATOM 14343 C C . PRO A 1 100 ? 13.833 4.146 -18.301 1.00 0.00 100 PRO A C 10
ATOM 14344 O O . PRO A 1 100 ? 13.325 4.012 -19.414 1.00 0.00 100 PRO A O 10
ATOM 14355 N N . VAL A 1 101 ? 14.852 4.967 -18.065 1.00 0.00 101 VAL A N 10
ATOM 14356 C CA . VAL A 1 101 ? 15.444 5.774 -19.125 1.00 0.00 101 VAL A CA 10
ATOM 14357 C C . VAL A 1 101 ? 16.034 4.894 -20.222 1.00 0.00 101 VAL A C 10
ATOM 14358 O O . VAL A 1 101 ? 17.214 4.545 -20.185 1.00 0.00 101 VAL A O 10
ATOM 14371 N N . GLY A 1 1 ? -15.523 9.250 -11.735 1.00 0.00 1 GLY A N 11
ATOM 14372 C CA . GLY A 1 1 ? -15.322 10.162 -12.845 1.00 0.00 1 GLY A CA 11
ATOM 14373 C C . GLY A 1 1 ? -15.051 9.438 -14.149 1.00 0.00 1 GLY A C 11
ATOM 14374 O O . GLY A 1 1 ? -15.944 8.804 -14.712 1.00 0.00 1 GLY A O 11
ATOM 14378 N N . SER A 1 2 ? -13.816 9.532 -14.631 1.00 0.00 2 SER A N 11
ATOM 14379 C CA . SER A 1 2 ? -13.431 8.885 -15.879 1.00 0.00 2 SER A CA 11
ATOM 14380 C C . SER A 1 2 ? -11.919 8.938 -16.076 1.00 0.00 2 SER A C 11
ATOM 14381 O O . SER A 1 2 ? -11.328 10.016 -16.136 1.00 0.00 2 SER A O 11
ATOM 14389 N N . SER A 1 3 ? -11.300 7.766 -16.174 1.00 0.00 3 SER A N 11
ATOM 14390 C CA . SER A 1 3 ? -9.856 7.678 -16.359 1.00 0.00 3 SER A CA 11
ATOM 14391 C C . SER A 1 3 ? -9.478 7.936 -17.815 1.00 0.00 3 SER A C 11
ATOM 14392 O O . SER A 1 3 ? -10.234 7.614 -18.731 1.00 0.00 3 SER A O 11
ATOM 14400 N N . GLY A 1 4 ? -8.302 8.521 -18.020 1.00 0.00 4 GLY A N 11
ATOM 14401 C CA . GLY A 1 4 ? -7.843 8.813 -19.366 1.00 0.00 4 GLY A CA 11
ATOM 14402 C C . GLY A 1 4 ? -6.348 8.623 -19.522 1.00 0.00 4 GLY A C 11
ATOM 14403 O O . GLY A 1 4 ? -5.900 7.695 -20.195 1.00 0.00 4 GLY A O 11
ATOM 14407 N N . SER A 1 5 ? -5.572 9.506 -18.901 1.00 0.00 5 SER A N 11
ATOM 14408 C CA . SER A 1 5 ? -4.118 9.434 -18.979 1.00 0.00 5 SER A CA 11
ATOM 14409 C C . SER A 1 5 ? -3.514 9.134 -17.610 1.00 0.00 5 SER A C 11
ATOM 14410 O O . SER A 1 5 ? -4.150 9.350 -16.578 1.00 0.00 5 SER A O 11
ATOM 14418 N N . SER A 1 6 ? -2.283 8.634 -17.610 1.00 0.00 6 SER A N 11
ATOM 14419 C CA . SER A 1 6 ? -1.593 8.300 -16.369 1.00 0.00 6 SER A CA 11
ATOM 14420 C C . SER A 1 6 ? -0.740 9.471 -15.890 1.00 0.00 6 SER A C 11
ATOM 14421 O O . SER A 1 6 ? -0.382 10.353 -16.669 1.00 0.00 6 SER A O 11
ATOM 14429 N N . GLY A 1 7 ? -0.419 9.471 -14.599 1.00 0.00 7 GLY A N 11
ATOM 14430 C CA . GLY A 1 7 ? 0.389 10.537 -14.037 1.00 0.00 7 GLY A CA 11
ATOM 14431 C C . GLY A 1 7 ? 1.803 10.543 -14.582 1.00 0.00 7 GLY A C 11
ATOM 14432 O O . GLY A 1 7 ? 2.037 10.962 -15.716 1.00 0.00 7 GLY A O 11
ATOM 14436 N N . ASP A 1 8 ? 2.749 10.078 -13.773 1.00 0.00 8 ASP A N 11
ATOM 14437 C CA . ASP A 1 8 ? 4.149 10.031 -14.181 1.00 0.00 8 ASP A CA 11
ATOM 14438 C C . ASP A 1 8 ? 4.605 8.591 -14.393 1.00 0.00 8 ASP A C 11
ATOM 14439 O O . ASP A 1 8 ? 5.014 8.215 -15.491 1.00 0.00 8 ASP A O 11
ATOM 14448 N N . ASN A 1 9 ? 4.533 7.791 -13.335 1.00 0.00 9 ASN A N 11
ATOM 14449 C CA . ASN A 1 9 ? 4.941 6.393 -13.405 1.00 0.00 9 ASN A CA 11
ATOM 14450 C C . ASN A 1 9 ? 4.476 5.628 -12.169 1.00 0.00 9 ASN A C 11
ATOM 14451 O O . ASN A 1 9 ? 4.740 6.037 -11.038 1.00 0.00 9 ASN A O 11
ATOM 14462 N N . CYS A 1 10 ? 3.783 4.517 -12.393 1.00 0.00 10 CYS A N 11
ATOM 14463 C CA . CYS A 1 10 ? 3.281 3.695 -11.298 1.00 0.00 10 CYS A CA 11
ATOM 14464 C C . CYS A 1 10 ? 3.930 2.314 -11.313 1.00 0.00 10 CYS A C 11
ATOM 14465 O O . CYS A 1 10 ? 4.827 2.048 -12.114 1.00 0.00 10 CYS A O 11
ATOM 14473 N N . ARG A 1 11 ? 3.472 1.441 -10.422 1.00 0.00 11 ARG A N 11
ATOM 14474 C CA . ARG A 1 11 ? 4.010 0.089 -10.330 1.00 0.00 11 ARG A CA 11
ATOM 14475 C C . ARG A 1 11 ? 2.913 -0.909 -9.971 1.00 0.00 11 ARG A C 11
ATOM 14476 O O . ARG A 1 11 ? 2.289 -0.806 -8.915 1.00 0.00 11 ARG A O 11
ATOM 14497 N N . GLU A 1 12 ? 2.685 -1.874 -10.856 1.00 0.00 12 GLU A N 11
ATOM 14498 C CA . GLU A 1 12 ? 1.663 -2.889 -10.632 1.00 0.00 12 GLU A CA 11
ATOM 14499 C C . GLU A 1 12 ? 2.287 -4.186 -10.124 1.00 0.00 12 GLU A C 11
ATOM 14500 O O . GLU A 1 12 ? 2.837 -4.968 -10.899 1.00 0.00 12 GLU A O 11
ATOM 14512 N N . VAL A 1 13 ? 2.197 -4.407 -8.817 1.00 0.00 13 VAL A N 11
ATOM 14513 C CA . VAL A 1 13 ? 2.751 -5.609 -8.205 1.00 0.00 13 VAL A CA 11
ATOM 14514 C C . VAL A 1 13 ? 1.652 -6.472 -7.595 1.00 0.00 13 VAL A C 11
ATOM 14515 O O . VAL A 1 13 ? 1.148 -6.181 -6.510 1.00 0.00 13 VAL A O 11
ATOM 14528 N N . HIS A 1 14 ? 1.284 -7.537 -8.301 1.00 0.00 14 HIS A N 11
ATOM 14529 C CA . HIS A 1 14 ? 0.245 -8.445 -7.829 1.00 0.00 14 HIS A CA 11
ATOM 14530 C C . HIS A 1 14 ? 0.810 -9.441 -6.821 1.00 0.00 14 HIS A C 11
ATOM 14531 O O . HIS A 1 14 ? 1.936 -9.919 -6.969 1.00 0.00 14 HIS A O 11
ATOM 14545 N N . LEU A 1 15 ? 0.023 -9.750 -5.797 1.00 0.00 15 LEU A N 11
ATOM 14546 C CA . LEU A 1 15 ? 0.445 -10.689 -4.764 1.00 0.00 15 LEU A CA 11
ATOM 14547 C C . LEU A 1 15 ? -0.571 -11.816 -4.604 1.00 0.00 15 LEU A C 11
ATOM 14548 O O . LEU A 1 15 ? -1.714 -11.701 -5.046 1.00 0.00 15 LEU A O 11
ATOM 14564 N N . GLU A 1 16 ? -0.147 -12.902 -3.966 1.00 0.00 16 GLU A N 11
ATOM 14565 C CA . GLU A 1 16 ? -1.021 -14.049 -3.747 1.00 0.00 16 GLU A CA 11
ATOM 14566 C C . GLU A 1 16 ? -1.022 -14.459 -2.277 1.00 0.00 16 GLU A C 11
ATOM 14567 O O . GLU A 1 16 ? -0.057 -15.041 -1.782 1.00 0.00 16 GLU A O 11
ATOM 14579 N N . LYS A 1 17 ? -2.112 -14.150 -1.583 1.00 0.00 17 LYS A N 11
ATOM 14580 C CA . LYS A 1 17 ? -2.242 -14.486 -0.170 1.00 0.00 17 LYS A CA 11
ATOM 14581 C C . LYS A 1 17 ? -3.261 -15.602 0.033 1.00 0.00 17 LYS A C 11
ATOM 14582 O O . LYS A 1 17 ? -3.902 -16.051 -0.918 1.00 0.00 17 LYS A O 11
ATOM 14601 N N . ARG A 1 18 ? -3.408 -16.044 1.277 1.00 0.00 18 ARG A N 11
ATOM 14602 C CA . ARG A 1 18 ? -4.351 -17.107 1.604 1.00 0.00 18 ARG A CA 11
ATOM 14603 C C . ARG A 1 18 ? -5.648 -16.531 2.164 1.00 0.00 18 ARG A C 11
ATOM 14604 O O . ARG A 1 18 ? -5.627 -15.655 3.028 1.00 0.00 18 ARG A O 11
ATOM 14625 N N . ARG A 1 19 ? -6.774 -17.028 1.664 1.00 0.00 19 ARG A N 11
ATOM 14626 C CA . ARG A 1 19 ? -8.081 -16.562 2.112 1.00 0.00 19 ARG A CA 11
ATOM 14627 C C . ARG A 1 19 ? -8.155 -16.536 3.636 1.00 0.00 19 ARG A C 11
ATOM 14628 O O . ARG A 1 19 ? -7.977 -17.560 4.294 1.00 0.00 19 ARG A O 11
ATOM 14649 N N . GLY A 1 20 ? -8.419 -15.356 4.191 1.00 0.00 20 GLY A N 11
ATOM 14650 C CA . GLY A 1 20 ? -8.511 -15.219 5.633 1.00 0.00 20 GLY A CA 11
ATOM 14651 C C . GLY A 1 20 ? -7.151 -15.106 6.293 1.00 0.00 20 GLY A C 11
ATOM 14652 O O . GLY A 1 20 ? -6.980 -15.501 7.446 1.00 0.00 20 GLY A O 11
ATOM 14656 N N . GLU A 1 21 ? -6.182 -14.567 5.560 1.00 0.00 21 GLU A N 11
ATOM 14657 C CA . GLU A 1 21 ? -4.830 -14.407 6.081 1.00 0.00 21 GLU A CA 11
ATOM 14658 C C . GLU A 1 21 ? -4.464 -12.930 6.199 1.00 0.00 21 GLU A C 11
ATOM 14659 O O . GLU A 1 21 ? -4.581 -12.172 5.237 1.00 0.00 21 GLU A O 11
ATOM 14671 N N . GLY A 1 22 ? -4.020 -12.529 7.387 1.00 0.00 22 GLY A N 11
ATOM 14672 C CA . GLY A 1 22 ? -3.645 -11.145 7.610 1.00 0.00 22 GLY A CA 11
ATOM 14673 C C . GLY A 1 22 ? -2.574 -10.673 6.647 1.00 0.00 22 GLY A C 11
ATOM 14674 O O . GLY A 1 22 ? -1.425 -11.110 6.721 1.00 0.00 22 GLY A O 11
ATOM 14678 N N . LEU A 1 23 ? -2.950 -9.779 5.739 1.00 0.00 23 LEU A N 11
ATOM 14679 C CA . LEU A 1 23 ? -2.013 -9.247 4.755 1.00 0.00 23 LEU A CA 11
ATOM 14680 C C . LEU A 1 23 ? -0.612 -9.127 5.346 1.00 0.00 23 LEU A C 11
ATOM 14681 O O . LEU A 1 23 ? 0.385 -9.305 4.648 1.00 0.00 23 LEU A O 11
ATOM 14697 N N . GLY A 1 24 ? -0.545 -8.824 6.639 1.00 0.00 24 GLY A N 11
ATOM 14698 C CA . GLY A 1 24 ? 0.738 -8.687 7.303 1.00 0.00 24 GLY A CA 11
ATOM 14699 C C . GLY A 1 24 ? 1.508 -7.469 6.832 1.00 0.00 24 GLY A C 11
ATOM 14700 O O . GLY A 1 24 ? 2.636 -7.585 6.354 1.00 0.00 24 GLY A O 11
ATOM 14704 N N . VAL A 1 25 ? 0.896 -6.297 6.966 1.00 0.00 25 VAL A N 11
ATOM 14705 C CA . VAL A 1 25 ? 1.531 -5.052 6.550 1.00 0.00 25 VAL A CA 11
ATOM 14706 C C . VAL A 1 25 ? 1.242 -3.930 7.541 1.00 0.00 25 VAL A C 11
ATOM 14707 O O . VAL A 1 25 ? 0.129 -3.811 8.053 1.00 0.00 25 VAL A O 11
ATOM 14720 N N . ALA A 1 26 ? 2.251 -3.107 7.807 1.00 0.00 26 ALA A N 11
ATOM 14721 C CA . ALA A 1 26 ? 2.105 -1.993 8.734 1.00 0.00 26 ALA A CA 11
ATOM 14722 C C . ALA A 1 26 ? 2.325 -0.659 8.029 1.00 0.00 26 ALA A C 11
ATOM 14723 O O . ALA A 1 26 ? 3.418 -0.379 7.535 1.00 0.00 26 ALA A O 11
ATOM 14730 N N . LEU A 1 27 ? 1.281 0.161 7.984 1.00 0.00 27 LEU A N 11
ATOM 14731 C CA . LEU A 1 27 ? 1.360 1.466 7.338 1.00 0.00 27 LEU A CA 11
ATOM 14732 C C . LEU A 1 27 ? 1.173 2.589 8.354 1.00 0.00 27 LEU A C 11
ATOM 14733 O O . LEU A 1 27 ? 0.747 2.353 9.485 1.00 0.00 27 LEU A O 11
ATOM 14749 N N . VAL A 1 28 ? 1.492 3.812 7.942 1.00 0.00 28 VAL A N 11
ATOM 14750 C CA . VAL A 1 28 ? 1.356 4.972 8.814 1.00 0.00 28 VAL A CA 11
ATOM 14751 C C . VAL A 1 28 ? 0.956 6.212 8.022 1.00 0.00 28 VAL A C 11
ATOM 14752 O O . VAL A 1 28 ? 0.743 6.144 6.812 1.00 0.00 28 VAL A O 11
ATOM 14765 N N . GLU A 1 29 ? 0.858 7.343 8.713 1.00 0.00 29 GLU A N 11
ATOM 14766 C CA . GLU A 1 29 ? 0.483 8.599 8.073 1.00 0.00 29 GLU A CA 11
ATOM 14767 C C . GLU A 1 29 ? 1.688 9.527 7.951 1.00 0.00 29 GLU A C 11
ATOM 14768 O O . GLU A 1 29 ? 2.306 9.894 8.950 1.00 0.00 29 GLU A O 11
ATOM 14780 N N . SER A 1 30 ? 2.015 9.904 6.719 1.00 0.00 30 SER A N 11
ATOM 14781 C CA . SER A 1 30 ? 3.148 10.786 6.464 1.00 0.00 30 SER A CA 11
ATOM 14782 C C . SER A 1 30 ? 2.672 12.185 6.085 1.00 0.00 30 SER A C 11
ATOM 14783 O O . SER A 1 30 ? 1.533 12.372 5.659 1.00 0.00 30 SER A O 11
ATOM 14791 N N . GLY A 1 31 ? 3.555 13.167 6.244 1.00 0.00 31 GLY A N 11
ATOM 14792 C CA . GLY A 1 31 ? 3.208 14.537 5.914 1.00 0.00 31 GLY A CA 11
ATOM 14793 C C . GLY A 1 31 ? 4.389 15.479 6.035 1.00 0.00 31 GLY A C 11
ATOM 14794 O O . GLY A 1 31 ? 4.284 16.542 6.646 1.00 0.00 31 GLY A O 11
ATOM 14798 N N . TRP A 1 32 ? 5.517 15.089 5.452 1.00 0.00 32 TRP A N 11
ATOM 14799 C CA . TRP A 1 32 ? 6.724 15.906 5.498 1.00 0.00 32 TRP A CA 11
ATOM 14800 C C . TRP A 1 32 ? 6.378 17.390 5.443 1.00 0.00 32 TRP A C 11
ATOM 14801 O O . TRP A 1 32 ? 6.771 18.161 6.317 1.00 0.00 32 TRP A O 11
ATOM 14822 N N . GLY A 1 33 ? 5.641 17.784 4.409 1.00 0.00 33 GLY A N 11
ATOM 14823 C CA . GLY A 1 33 ? 5.255 19.175 4.260 1.00 0.00 33 GLY A CA 11
ATOM 14824 C C . GLY A 1 33 ? 3.790 19.407 4.571 1.00 0.00 33 GLY A C 11
ATOM 14825 O O . GLY A 1 33 ? 3.260 18.863 5.539 1.00 0.00 33 GLY A O 11
ATOM 14829 N N . SER A 1 34 ? 3.133 20.219 3.748 1.00 0.00 34 SER A N 11
ATOM 14830 C CA . SER A 1 34 ? 1.722 20.527 3.944 1.00 0.00 34 SER A CA 11
ATOM 14831 C C . SER A 1 34 ? 0.914 20.189 2.694 1.00 0.00 34 SER A C 11
ATOM 14832 O O . SER A 1 34 ? 0.013 20.932 2.303 1.00 0.00 34 SER A O 11
ATOM 14840 N N . LEU A 1 35 ? 1.243 19.063 2.071 1.00 0.00 35 LEU A N 11
ATOM 14841 C CA . LEU A 1 35 ? 0.550 18.625 0.865 1.00 0.00 35 LEU A CA 11
ATOM 14842 C C . LEU A 1 35 ? -0.344 17.423 1.157 1.00 0.00 35 LEU A C 11
ATOM 14843 O O . LEU A 1 35 ? -0.368 16.912 2.277 1.00 0.00 35 LEU A O 11
ATOM 14859 N N . LEU A 1 36 ? -1.075 16.976 0.142 1.00 0.00 36 LEU A N 11
ATOM 14860 C CA . LEU A 1 36 ? -1.969 15.833 0.289 1.00 0.00 36 LEU A CA 11
ATOM 14861 C C . LEU A 1 36 ? -1.263 14.676 0.989 1.00 0.00 36 LEU A C 11
ATOM 14862 O O . LEU A 1 36 ? -0.078 14.419 0.775 1.00 0.00 36 LEU A O 11
ATOM 14878 N N . PRO A 1 37 ? -2.007 13.958 1.843 1.00 0.00 37 PRO A N 11
ATOM 14879 C CA . PRO A 1 37 ? -1.474 12.815 2.590 1.00 0.00 37 PRO A CA 11
ATOM 14880 C C . PRO A 1 37 ? -1.181 11.620 1.689 1.00 0.00 37 PRO A C 11
ATOM 14881 O O . PRO A 1 37 ? -1.793 11.460 0.633 1.00 0.00 37 PRO A O 11
ATOM 14892 N N . THR A 1 38 ? -0.240 10.782 2.113 1.00 0.00 38 THR A N 11
ATOM 14893 C CA . THR A 1 38 ? 0.135 9.602 1.344 1.00 0.00 38 THR A CA 11
ATOM 14894 C C . THR A 1 38 ? 0.339 8.395 2.253 1.00 0.00 38 THR A C 11
ATOM 14895 O O . THR A 1 38 ? 0.595 8.542 3.448 1.00 0.00 38 THR A O 11
ATOM 14906 N N . ALA A 1 39 ? 0.224 7.202 1.680 1.00 0.00 39 ALA A N 11
ATOM 14907 C CA . ALA A 1 39 ? 0.398 5.970 2.438 1.00 0.00 39 ALA A CA 11
ATOM 14908 C C . ALA A 1 39 ? 1.855 5.519 2.427 1.00 0.00 39 ALA A C 11
ATOM 14909 O O . ALA A 1 39 ? 2.492 5.470 1.374 1.00 0.00 39 ALA A O 11
ATOM 14916 N N . VAL A 1 40 ? 2.378 5.191 3.604 1.00 0.00 40 VAL A N 11
ATOM 14917 C CA . VAL A 1 40 ? 3.760 4.745 3.729 1.00 0.00 40 VAL A CA 11
ATOM 14918 C C . VAL A 1 40 ? 3.862 3.519 4.630 1.00 0.00 40 VAL A C 11
ATOM 14919 O O . VAL A 1 40 ? 3.263 3.475 5.705 1.00 0.00 40 VAL A O 11
ATOM 14932 N N . ILE A 1 41 ? 4.625 2.526 4.186 1.00 0.00 41 ILE A N 11
ATOM 14933 C CA . ILE A 1 41 ? 4.807 1.301 4.953 1.00 0.00 41 ILE A CA 11
ATOM 14934 C C . ILE A 1 41 ? 5.719 1.534 6.153 1.00 0.00 41 ILE A C 11
ATOM 14935 O O . ILE A 1 41 ? 6.915 1.777 5.998 1.00 0.00 41 ILE A O 11
ATOM 14951 N N . ALA A 1 42 ? 5.145 1.455 7.349 1.00 0.00 42 ALA A N 11
ATOM 14952 C CA . ALA A 1 42 ? 5.907 1.654 8.576 1.00 0.00 42 ALA A CA 11
ATOM 14953 C C . ALA A 1 42 ? 6.703 0.404 8.936 1.00 0.00 42 ALA A C 11
ATOM 14954 O O . ALA A 1 42 ? 7.844 0.492 9.387 1.00 0.00 42 ALA A O 11
ATOM 14961 N N . ASN A 1 43 ? 6.092 -0.759 8.734 1.00 0.00 43 ASN A N 11
ATOM 14962 C CA . ASN A 1 43 ? 6.745 -2.028 9.039 1.00 0.00 43 ASN A CA 11
ATOM 14963 C C . ASN A 1 43 ? 6.081 -3.176 8.285 1.00 0.00 43 ASN A C 11
ATOM 14964 O O . ASN A 1 43 ? 4.915 -3.087 7.897 1.00 0.00 43 ASN A O 11
ATOM 14975 N N . LEU A 1 44 ? 6.830 -4.254 8.081 1.00 0.00 44 LEU A N 11
ATOM 14976 C CA . LEU A 1 44 ? 6.315 -5.421 7.374 1.00 0.00 44 LEU A CA 11
ATOM 14977 C C . LEU A 1 44 ? 6.778 -6.711 8.043 1.00 0.00 44 LEU A C 11
ATOM 14978 O O . LEU A 1 44 ? 7.944 -6.844 8.418 1.00 0.00 44 LEU A O 11
ATOM 14994 N N . LEU A 1 45 ? 5.860 -7.660 8.187 1.00 0.00 45 LEU A N 11
ATOM 14995 C CA . LEU A 1 45 ? 6.174 -8.942 8.808 1.00 0.00 45 LEU A CA 11
ATOM 14996 C C . LEU A 1 45 ? 6.955 -9.835 7.849 1.00 0.00 45 LEU A C 11
ATOM 14997 O O . LEU A 1 45 ? 6.386 -10.415 6.923 1.00 0.00 45 LEU A O 11
ATOM 15013 N N . HIS A 1 46 ? 8.259 -9.943 8.078 1.00 0.00 46 HIS A N 11
ATOM 15014 C CA . HIS A 1 46 ? 9.118 -10.768 7.235 1.00 0.00 46 HIS A CA 11
ATOM 15015 C C . HIS A 1 46 ? 8.542 -12.173 7.085 1.00 0.00 46 HIS A C 11
ATOM 15016 O O . HIS A 1 46 ? 8.739 -13.031 7.944 1.00 0.00 46 HIS A O 11
ATOM 15030 N N . GLY A 1 47 ? 7.829 -12.401 5.986 1.00 0.00 47 GLY A N 11
ATOM 15031 C CA . GLY A 1 47 ? 7.235 -13.703 5.743 1.00 0.00 47 GLY A CA 11
ATOM 15032 C C . GLY A 1 47 ? 5.818 -13.604 5.215 1.00 0.00 47 GLY A C 11
ATOM 15033 O O . GLY A 1 47 ? 5.248 -14.594 4.757 1.00 0.00 47 GLY A O 11
ATOM 15037 N N . GLY A 1 48 ? 5.246 -12.405 5.279 1.00 0.00 48 GLY A N 11
ATOM 15038 C CA . GLY A 1 48 ? 3.890 -12.204 4.802 1.00 0.00 48 GLY A CA 11
ATOM 15039 C C . GLY A 1 48 ? 3.789 -12.287 3.292 1.00 0.00 48 GLY A C 11
ATOM 15040 O O . GLY A 1 48 ? 4.790 -12.418 2.588 1.00 0.00 48 GLY A O 11
ATOM 15044 N N . PRO A 1 49 ? 2.555 -12.211 2.772 1.00 0.00 49 PRO A N 11
ATOM 15045 C CA . PRO A 1 49 ? 2.297 -12.277 1.331 1.00 0.00 49 PRO A CA 11
ATOM 15046 C C . PRO A 1 49 ? 2.789 -11.035 0.596 1.00 0.00 49 PRO A C 11
ATOM 15047 O O . PRO A 1 49 ? 3.124 -11.093 -0.586 1.00 0.00 49 PRO A O 11
ATOM 15058 N N . ALA A 1 50 ? 2.830 -9.911 1.305 1.00 0.00 50 ALA A N 11
ATOM 15059 C CA . ALA A 1 50 ? 3.284 -8.655 0.721 1.00 0.00 50 ALA A CA 11
ATOM 15060 C C . ALA A 1 50 ? 4.787 -8.477 0.902 1.00 0.00 50 ALA A C 11
ATOM 15061 O O . ALA A 1 50 ? 5.418 -7.695 0.191 1.00 0.00 50 ALA A O 11
ATOM 15068 N N . GLU A 1 51 ? 5.354 -9.206 1.858 1.00 0.00 51 GLU A N 11
ATOM 15069 C CA . GLU A 1 51 ? 6.784 -9.126 2.132 1.00 0.00 51 GLU A CA 11
ATOM 15070 C C . GLU A 1 51 ? 7.553 -10.164 1.320 1.00 0.00 51 GLU A C 11
ATOM 15071 O O . GLU A 1 51 ? 8.636 -9.887 0.805 1.00 0.00 51 GLU A O 11
ATOM 15083 N N . ARG A 1 52 ? 6.985 -11.361 1.212 1.00 0.00 52 ARG A N 11
ATOM 15084 C CA . ARG A 1 52 ? 7.617 -12.442 0.465 1.00 0.00 52 ARG A CA 11
ATOM 15085 C C . ARG A 1 52 ? 8.007 -11.979 -0.936 1.00 0.00 52 ARG A C 11
ATOM 15086 O O . ARG A 1 52 ? 8.931 -12.520 -1.544 1.00 0.00 52 ARG A O 11
ATOM 15107 N N . SER A 1 53 ? 7.297 -10.976 -1.441 1.00 0.00 53 SER A N 11
ATOM 15108 C CA . SER A 1 53 ? 7.565 -10.443 -2.772 1.00 0.00 53 SER A CA 11
ATOM 15109 C C . SER A 1 53 ? 9.032 -10.047 -2.912 1.00 0.00 53 SER A C 11
ATOM 15110 O O . SER A 1 53 ? 9.669 -10.331 -3.926 1.00 0.00 53 SER A O 11
ATOM 15118 N N . GLY A 1 54 ? 9.562 -9.389 -1.886 1.00 0.00 54 GLY A N 11
ATOM 15119 C CA . GLY A 1 54 ? 10.949 -8.964 -1.914 1.00 0.00 54 GLY A CA 11
ATOM 15120 C C . GLY A 1 54 ? 11.121 -7.586 -2.521 1.00 0.00 54 GLY A C 11
ATOM 15121 O O . GLY A 1 54 ? 12.066 -6.869 -2.191 1.00 0.00 54 GLY A O 11
ATOM 15125 N N . ALA A 1 55 ? 10.207 -7.214 -3.410 1.00 0.00 55 ALA A N 11
ATOM 15126 C CA . ALA A 1 55 ? 10.262 -5.912 -4.064 1.00 0.00 55 ALA A CA 11
ATOM 15127 C C . ALA A 1 55 ? 9.649 -4.829 -3.183 1.00 0.00 55 ALA A C 11
ATOM 15128 O O . ALA A 1 55 ? 10.026 -3.660 -3.266 1.00 0.00 55 ALA A O 11
ATOM 15135 N N . LEU A 1 56 ? 8.701 -5.225 -2.340 1.00 0.00 56 LEU A N 11
ATOM 15136 C CA . LEU A 1 56 ? 8.035 -4.287 -1.443 1.00 0.00 56 LEU A CA 11
ATOM 15137 C C . LEU A 1 56 ? 8.706 -4.273 -0.073 1.00 0.00 56 LEU A C 11
ATOM 15138 O O . LEU A 1 56 ? 8.822 -5.308 0.583 1.00 0.00 56 LEU A O 11
ATOM 15154 N N . SER A 1 57 ? 9.146 -3.093 0.352 1.00 0.00 57 SER A N 11
ATOM 15155 C CA . SER A 1 57 ? 9.807 -2.944 1.644 1.00 0.00 57 SER A CA 11
ATOM 15156 C C . SER A 1 57 ? 9.408 -1.631 2.310 1.00 0.00 57 SER A C 11
ATOM 15157 O O . SER A 1 57 ? 8.850 -0.741 1.667 1.00 0.00 57 SER A O 11
ATOM 15165 N N . ILE A 1 58 ? 9.698 -1.519 3.602 1.00 0.00 58 ILE A N 11
ATOM 15166 C CA . ILE A 1 58 ? 9.371 -0.314 4.355 1.00 0.00 58 ILE A CA 11
ATOM 15167 C C . ILE A 1 58 ? 9.843 0.937 3.624 1.00 0.00 58 ILE A C 11
ATOM 15168 O O . ILE A 1 58 ? 11.009 1.048 3.250 1.00 0.00 58 ILE A O 11
ATOM 15184 N N . GLY A 1 59 ? 8.927 1.880 3.424 1.00 0.00 59 GLY A N 11
ATOM 15185 C CA . GLY A 1 59 ? 9.268 3.113 2.739 1.00 0.00 59 GLY A CA 11
ATOM 15186 C C . GLY A 1 59 ? 8.387 3.370 1.533 1.00 0.00 59 GLY A C 11
ATOM 15187 O O . GLY A 1 59 ? 7.852 4.467 1.369 1.00 0.00 59 GLY A O 11
ATOM 15191 N N . ASP A 1 60 ? 8.235 2.358 0.686 1.00 0.00 60 ASP A N 11
ATOM 15192 C CA . ASP A 1 60 ? 7.413 2.480 -0.512 1.00 0.00 60 ASP A CA 11
ATOM 15193 C C . ASP A 1 60 ? 6.098 3.187 -0.199 1.00 0.00 60 ASP A C 11
ATOM 15194 O O . ASP A 1 60 ? 5.469 2.923 0.826 1.00 0.00 60 ASP A O 11
ATOM 15203 N N . ARG A 1 61 ? 5.690 4.087 -1.087 1.00 0.00 61 ARG A N 11
ATOM 15204 C CA . ARG A 1 61 ? 4.451 4.834 -0.905 1.00 0.00 61 ARG A CA 11
ATOM 15205 C C . ARG A 1 61 ? 3.314 4.206 -1.705 1.00 0.00 61 ARG A C 11
ATOM 15206 O O . ARG A 1 61 ? 3.372 4.131 -2.933 1.00 0.00 61 ARG A O 11
ATOM 15227 N N . LEU A 1 62 ? 2.282 3.755 -1.001 1.00 0.00 62 LEU A N 11
ATOM 15228 C CA . LEU A 1 62 ? 1.130 3.132 -1.646 1.00 0.00 62 LEU A CA 11
ATOM 15229 C C . LEU A 1 62 ? 0.133 4.186 -2.115 1.00 0.00 62 LEU A C 11
ATOM 15230 O O . LEU A 1 62 ? -0.130 5.165 -1.415 1.00 0.00 62 LEU A O 11
ATOM 15246 N N . THR A 1 63 ? -0.422 3.980 -3.306 1.00 0.00 63 THR A N 11
ATOM 15247 C CA . THR A 1 63 ? -1.391 4.911 -3.869 1.00 0.00 63 THR A CA 11
ATOM 15248 C C . THR A 1 63 ? -2.767 4.266 -3.992 1.00 0.00 63 THR A C 11
ATOM 15249 O O . THR A 1 63 ? -3.786 4.955 -4.025 1.00 0.00 63 THR A O 11
ATOM 15260 N N . ALA A 1 64 ? -2.788 2.938 -4.060 1.00 0.00 64 ALA A N 11
ATOM 15261 C CA . ALA A 1 64 ? -4.039 2.200 -4.177 1.00 0.00 64 ALA A CA 11
ATOM 15262 C C . ALA A 1 64 ? -3.804 0.698 -4.051 1.00 0.00 64 ALA A C 11
ATOM 15263 O O . ALA A 1 64 ? -2.686 0.218 -4.237 1.00 0.00 64 ALA A O 11
ATOM 15270 N N . ILE A 1 65 ? -4.864 -0.037 -3.734 1.00 0.00 65 ILE A N 11
ATOM 15271 C CA . ILE A 1 65 ? -4.772 -1.484 -3.585 1.00 0.00 65 ILE A CA 11
ATOM 15272 C C . ILE A 1 65 ? -5.685 -2.199 -4.575 1.00 0.00 65 ILE A C 11
ATOM 15273 O O . ILE A 1 65 ? -6.894 -2.291 -4.365 1.00 0.00 65 ILE A O 11
ATOM 15289 N N . ASN A 1 66 ? -5.098 -2.704 -5.655 1.00 0.00 66 ASN A N 11
ATOM 15290 C CA . ASN A 1 66 ? -5.859 -3.412 -6.678 1.00 0.00 66 ASN A CA 11
ATOM 15291 C C . ASN A 1 66 ? -7.121 -2.640 -7.050 1.00 0.00 66 ASN A C 11
ATOM 15292 O O . ASN A 1 66 ? -8.179 -3.227 -7.269 1.00 0.00 66 ASN A O 11
ATOM 15303 N N . GLY A 1 67 ? -7.000 -1.317 -7.119 1.00 0.00 67 GLY A N 11
ATOM 15304 C CA . GLY A 1 67 ? -8.138 -0.485 -7.465 1.00 0.00 67 GLY A CA 11
ATOM 15305 C C . GLY A 1 67 ? -8.596 0.380 -6.308 1.00 0.00 67 GLY A C 11
ATOM 15306 O O . GLY A 1 67 ? -9.135 1.468 -6.511 1.00 0.00 67 GLY A O 11
ATOM 15310 N N . THR A 1 68 ? -8.385 -0.106 -5.088 1.00 0.00 68 THR A N 11
ATOM 15311 C CA . THR A 1 68 ? -8.783 0.629 -3.894 1.00 0.00 68 THR A CA 11
ATOM 15312 C C . THR A 1 68 ? -7.961 1.902 -3.732 1.00 0.00 68 THR A C 11
ATOM 15313 O O . THR A 1 68 ? -7.016 1.946 -2.945 1.00 0.00 68 THR A O 11
ATOM 15324 N N . SER A 1 69 ? -8.327 2.937 -4.481 1.00 0.00 69 SER A N 11
ATOM 15325 C CA . SER A 1 69 ? -7.621 4.211 -4.422 1.00 0.00 69 SER A CA 11
ATOM 15326 C C . SER A 1 69 ? -7.492 4.695 -2.981 1.00 0.00 69 SER A C 11
ATOM 15327 O O . SER A 1 69 ? -8.492 4.945 -2.306 1.00 0.00 69 SER A O 11
ATOM 15335 N N . LEU A 1 70 ? -6.255 4.825 -2.515 1.00 0.00 70 LEU A N 11
ATOM 15336 C CA . LEU A 1 70 ? -5.994 5.279 -1.153 1.00 0.00 70 LEU A CA 11
ATOM 15337 C C . LEU A 1 70 ? -5.275 6.624 -1.157 1.00 0.00 70 LEU A C 11
ATOM 15338 O O . LEU A 1 70 ? -4.791 7.084 -0.122 1.00 0.00 70 LEU A O 11
ATOM 15354 N N . VAL A 1 71 ? -5.211 7.253 -2.327 1.00 0.00 71 VAL A N 11
ATOM 15355 C CA . VAL A 1 71 ? -4.554 8.547 -2.464 1.00 0.00 71 VAL A CA 11
ATOM 15356 C C . VAL A 1 71 ? -5.464 9.677 -1.996 1.00 0.00 71 VAL A C 11
ATOM 15357 O O . VAL A 1 71 ? -6.575 9.841 -2.497 1.00 0.00 71 VAL A O 11
ATOM 15370 N N . GLY A 1 72 ? -4.983 10.456 -1.031 1.00 0.00 72 GLY A N 11
ATOM 15371 C CA . GLY A 1 72 ? -5.766 11.562 -0.512 1.00 0.00 72 GLY A CA 11
ATOM 15372 C C . GLY A 1 72 ? -6.660 11.148 0.641 1.00 0.00 72 GLY A C 11
ATOM 15373 O O . GLY A 1 72 ? -7.463 11.944 1.130 1.00 0.00 72 GLY A O 11
ATOM 15377 N N . LEU A 1 73 ? -6.524 9.900 1.075 1.00 0.00 73 LEU A N 11
ATOM 15378 C CA . LEU A 1 73 ? -7.327 9.381 2.177 1.00 0.00 73 LEU A CA 11
ATOM 15379 C C . LEU A 1 73 ? -6.510 9.316 3.463 1.00 0.00 73 LEU A C 11
ATOM 15380 O O . LEU A 1 73 ? -5.289 9.156 3.444 1.00 0.00 73 LEU A O 11
ATOM 15396 N N . PRO A 1 74 ? -7.197 9.440 4.608 1.00 0.00 74 PRO A N 11
ATOM 15397 C CA . PRO A 1 74 ? -6.556 9.396 5.925 1.00 0.00 74 PRO A CA 11
ATOM 15398 C C . PRO A 1 74 ? -6.039 8.004 6.272 1.00 0.00 74 PRO A C 11
ATOM 15399 O O . PRO A 1 74 ? -6.669 6.997 5.943 1.00 0.00 74 PRO A O 11
ATOM 15410 N N . LEU A 1 75 ? -4.891 7.952 6.938 1.00 0.00 75 LEU A N 11
ATOM 15411 C CA . LEU A 1 75 ? -4.290 6.682 7.330 1.00 0.00 75 LEU A CA 11
ATOM 15412 C C . LEU A 1 75 ? -5.358 5.691 7.781 1.00 0.00 75 LEU A C 11
ATOM 15413 O O . LEU A 1 75 ? -5.361 4.534 7.363 1.00 0.00 75 LEU A O 11
ATOM 15429 N N . ALA A 1 76 ? -6.265 6.154 8.636 1.00 0.00 76 ALA A N 11
ATOM 15430 C CA . ALA A 1 76 ? -7.340 5.309 9.140 1.00 0.00 76 ALA A CA 11
ATOM 15431 C C . ALA A 1 76 ? -7.943 4.463 8.024 1.00 0.00 76 ALA A C 11
ATOM 15432 O O . ALA A 1 76 ? -7.969 3.235 8.108 1.00 0.00 76 ALA A O 11
ATOM 15439 N N . ALA A 1 77 ? -8.427 5.127 6.979 1.00 0.00 77 ALA A N 11
ATOM 15440 C CA . ALA A 1 77 ? -9.028 4.435 5.846 1.00 0.00 77 ALA A CA 11
ATOM 15441 C C . ALA A 1 77 ? -8.158 3.268 5.391 1.00 0.00 77 ALA A C 11
ATOM 15442 O O . ALA A 1 77 ? -8.620 2.128 5.320 1.00 0.00 77 ALA A O 11
ATOM 15449 N N . CYS A 1 78 ? -6.899 3.559 5.084 1.00 0.00 78 CYS A N 11
ATOM 15450 C CA . CYS A 1 78 ? -5.965 2.533 4.634 1.00 0.00 78 CYS A CA 11
ATOM 15451 C C . CYS A 1 78 ? -5.800 1.446 5.691 1.00 0.00 78 CYS A C 11
ATOM 15452 O O . CYS A 1 78 ? -5.595 0.277 5.366 1.00 0.00 78 CYS A O 11
ATOM 15460 N N . GLN A 1 79 ? -5.891 1.841 6.957 1.00 0.00 79 GLN A N 11
ATOM 15461 C CA . GLN A 1 79 ? -5.749 0.900 8.062 1.00 0.00 79 GLN A CA 11
ATOM 15462 C C . GLN A 1 79 ? -6.933 -0.059 8.116 1.00 0.00 79 GLN A C 11
ATOM 15463 O O . GLN A 1 79 ? -6.774 -1.241 8.418 1.00 0.00 79 GLN A O 11
ATOM 15477 N N . ALA A 1 80 ? -8.121 0.458 7.820 1.00 0.00 80 ALA A N 11
ATOM 15478 C CA . ALA A 1 80 ? -9.332 -0.353 7.833 1.00 0.00 80 ALA A CA 11
ATOM 15479 C C . ALA A 1 80 ? -9.509 -1.096 6.513 1.00 0.00 80 ALA A C 11
ATOM 15480 O O . ALA A 1 80 ? -10.170 -2.133 6.457 1.00 0.00 80 ALA A O 11
ATOM 15487 N N . ALA A 1 81 ? -8.915 -0.559 5.452 1.00 0.00 81 ALA A N 11
ATOM 15488 C CA . ALA A 1 81 ? -9.006 -1.172 4.133 1.00 0.00 81 ALA A CA 11
ATOM 15489 C C . ALA A 1 81 ? -8.053 -2.357 4.012 1.00 0.00 81 ALA A C 11
ATOM 15490 O O . ALA A 1 81 ? -8.439 -3.432 3.553 1.00 0.00 81 ALA A O 11
ATOM 15497 N N . VAL A 1 82 ? -6.807 -2.153 4.426 1.00 0.00 82 VAL A N 11
ATOM 15498 C CA . VAL A 1 82 ? -5.799 -3.205 4.364 1.00 0.00 82 VAL A CA 11
ATOM 15499 C C . VAL A 1 82 ? -6.318 -4.501 4.975 1.00 0.00 82 VAL A C 11
ATOM 15500 O O . VAL A 1 82 ? -6.029 -5.591 4.482 1.00 0.00 82 VAL A O 11
ATOM 15513 N N . ARG A 1 83 ? -7.088 -4.374 6.051 1.00 0.00 83 ARG A N 11
ATOM 15514 C CA . ARG A 1 83 ? -7.648 -5.536 6.731 1.00 0.00 83 ARG A CA 11
ATOM 15515 C C . ARG A 1 83 ? -8.611 -6.288 5.817 1.00 0.00 83 ARG A C 11
ATOM 15516 O O . ARG A 1 83 ? -8.750 -7.507 5.915 1.00 0.00 83 ARG A O 11
ATOM 15537 N N . GLU A 1 84 ? -9.274 -5.553 4.930 1.00 0.00 84 GLU A N 11
ATOM 15538 C CA . GLU A 1 84 ? -10.225 -6.151 4.000 1.00 0.00 84 GLU A CA 11
ATOM 15539 C C . GLU A 1 84 ? -9.543 -7.197 3.123 1.00 0.00 84 GLU A C 11
ATOM 15540 O O . GLU A 1 84 ? -10.090 -8.274 2.881 1.00 0.00 84 GLU A O 11
ATOM 15552 N N . THR A 1 85 ? -8.344 -6.873 2.648 1.00 0.00 85 THR A N 11
ATOM 15553 C CA . THR A 1 85 ? -7.587 -7.782 1.797 1.00 0.00 85 THR A CA 11
ATOM 15554 C C . THR A 1 85 ? -7.459 -9.159 2.440 1.00 0.00 85 THR A C 11
ATOM 15555 O O . THR A 1 85 ? -7.120 -10.137 1.774 1.00 0.00 85 THR A O 11
ATOM 15566 N N . LYS A 1 86 ? -7.733 -9.228 3.738 1.00 0.00 86 LYS A N 11
ATOM 15567 C CA . LYS A 1 86 ? -7.651 -10.485 4.472 1.00 0.00 86 LYS A CA 11
ATOM 15568 C C . LYS A 1 86 ? -8.655 -11.498 3.930 1.00 0.00 86 LYS A C 11
ATOM 15569 O O . LYS A 1 86 ? -8.592 -12.683 4.257 1.00 0.00 86 LYS A O 11
ATOM 15588 N N . SER A 1 87 ? -9.578 -11.024 3.100 1.00 0.00 87 SER A N 11
ATOM 15589 C CA . SER A 1 87 ? -10.597 -11.888 2.515 1.00 0.00 87 SER A CA 11
ATOM 15590 C C . SER A 1 87 ? -10.377 -12.047 1.014 1.00 0.00 87 SER A C 11
ATOM 15591 O O . SER A 1 87 ? -11.270 -12.485 0.289 1.00 0.00 87 SER A O 11
ATOM 15599 N N . GLN A 1 88 ? -9.182 -11.688 0.556 1.00 0.00 88 GLN A N 11
ATOM 15600 C CA . GLN A 1 88 ? -8.845 -11.790 -0.859 1.00 0.00 88 GLN A CA 11
ATOM 15601 C C . GLN A 1 88 ? -7.443 -12.361 -1.045 1.00 0.00 88 GLN A C 11
ATOM 15602 O O . GLN A 1 88 ? -6.464 -11.812 -0.537 1.00 0.00 88 GLN A O 11
ATOM 15616 N N . THR A 1 89 ? -7.352 -13.468 -1.776 1.00 0.00 89 THR A N 11
ATOM 15617 C CA . THR A 1 89 ? -6.070 -14.115 -2.027 1.00 0.00 89 THR A CA 11
ATOM 15618 C C . THR A 1 89 ? -5.296 -13.393 -3.123 1.00 0.00 89 THR A C 11
ATOM 15619 O O . THR A 1 89 ? -4.281 -13.891 -3.611 1.00 0.00 89 THR A O 11
ATOM 15630 N N . SER A 1 90 ? -5.780 -12.216 -3.507 1.00 0.00 90 SER A N 11
ATOM 15631 C CA . SER A 1 90 ? -5.135 -11.426 -4.549 1.00 0.00 90 SER A CA 11
ATOM 15632 C C . SER A 1 90 ? -5.040 -9.959 -4.139 1.00 0.00 90 SER A C 11
ATOM 15633 O O . SER A 1 90 ? -6.054 -9.274 -4.003 1.00 0.00 90 SER A O 11
ATOM 15641 N N . VAL A 1 91 ? -3.815 -9.484 -3.943 1.00 0.00 91 VAL A N 11
ATOM 15642 C CA . VAL A 1 91 ? -3.586 -8.098 -3.549 1.00 0.00 91 VAL A CA 11
ATOM 15643 C C . VAL A 1 91 ? -2.518 -7.448 -4.422 1.00 0.00 91 VAL A C 11
ATOM 15644 O O . VAL A 1 91 ? -1.366 -7.883 -4.440 1.00 0.00 91 VAL A O 11
ATOM 15657 N N . THR A 1 92 ? -2.908 -6.403 -5.145 1.00 0.00 92 THR A N 11
ATOM 15658 C CA . THR A 1 92 ? -1.984 -5.693 -6.021 1.00 0.00 92 THR A CA 11
ATOM 15659 C C . THR A 1 92 ? -1.596 -4.342 -5.430 1.00 0.00 92 THR A C 11
ATOM 15660 O O . THR A 1 92 ? -2.433 -3.450 -5.291 1.00 0.00 92 THR A O 11
ATOM 15671 N N . LEU A 1 93 ? -0.321 -4.198 -5.085 1.00 0.00 93 LEU A N 11
ATOM 15672 C CA . LEU A 1 93 ? 0.180 -2.955 -4.509 1.00 0.00 93 LEU A CA 11
ATOM 15673 C C . LEU A 1 93 ? 0.590 -1.974 -5.604 1.00 0.00 93 LEU A C 11
ATOM 15674 O O . LEU A 1 93 ? 1.287 -2.341 -6.550 1.00 0.00 93 LEU A O 11
ATOM 15690 N N . SER A 1 94 ? 0.153 -0.726 -5.467 1.00 0.00 94 SER A N 11
ATOM 15691 C CA . SER A 1 94 ? 0.473 0.307 -6.445 1.00 0.00 94 SER A CA 11
ATOM 15692 C C . SER A 1 94 ? 1.365 1.381 -5.828 1.00 0.00 94 SER A C 11
ATOM 15693 O O . SER A 1 94 ? 0.916 2.178 -5.005 1.00 0.00 94 SER A O 11
ATOM 15701 N N . ILE A 1 95 ? 2.631 1.394 -6.234 1.00 0.00 95 ILE A N 11
ATOM 15702 C CA . ILE A 1 95 ? 3.586 2.369 -5.723 1.00 0.00 95 ILE A CA 11
ATOM 15703 C C . ILE A 1 95 ? 4.361 3.027 -6.859 1.00 0.00 95 ILE A C 11
ATOM 15704 O O . ILE A 1 95 ? 4.518 2.448 -7.935 1.00 0.00 95 ILE A O 11
ATOM 15720 N N . VAL A 1 96 ? 4.847 4.239 -6.613 1.00 0.00 96 VAL A N 11
ATOM 15721 C CA . VAL A 1 96 ? 5.610 4.975 -7.615 1.00 0.00 96 VAL A CA 11
ATOM 15722 C C . VAL A 1 96 ? 7.081 4.577 -7.587 1.00 0.00 96 VAL A C 11
ATOM 15723 O O . VAL A 1 96 ? 7.665 4.391 -6.519 1.00 0.00 96 VAL A O 11
ATOM 15736 N N . HIS A 1 97 ? 7.676 4.448 -8.768 1.00 0.00 97 HIS A N 11
ATOM 15737 C CA . HIS A 1 97 ? 9.081 4.072 -8.880 1.00 0.00 97 HIS A CA 11
ATOM 15738 C C . HIS A 1 97 ? 9.967 5.310 -8.988 1.00 0.00 97 HIS A C 11
ATOM 15739 O O . HIS A 1 97 ? 9.944 6.016 -9.997 1.00 0.00 97 HIS A O 11
ATOM 15753 N N . CYS A 1 98 ? 10.746 5.567 -7.943 1.00 0.00 98 CYS A N 11
ATOM 15754 C CA . CYS A 1 98 ? 11.638 6.721 -7.920 1.00 0.00 98 CYS A CA 11
ATOM 15755 C C . CYS A 1 98 ? 13.034 6.319 -7.455 1.00 0.00 98 CYS A C 11
ATOM 15756 O O . CYS A 1 98 ? 13.205 5.441 -6.608 1.00 0.00 98 CYS A O 11
ATOM 15764 N N . PRO A 1 99 ? 14.058 6.975 -8.021 1.00 0.00 99 PRO A N 11
ATOM 15765 C CA . PRO A 1 99 ? 15.458 6.703 -7.680 1.00 0.00 99 PRO A CA 11
ATOM 15766 C C . PRO A 1 99 ? 15.812 7.166 -6.271 1.00 0.00 99 PRO A C 11
ATOM 15767 O O . PRO A 1 99 ? 15.317 8.182 -5.782 1.00 0.00 99 PRO A O 11
ATOM 15778 N N . PRO A 1 100 ? 16.690 6.405 -5.600 1.00 0.00 100 PRO A N 11
ATOM 15779 C CA . PRO A 1 100 ? 17.130 6.719 -4.237 1.00 0.00 100 PRO A CA 11
ATOM 15780 C C . PRO A 1 100 ? 18.017 7.959 -4.186 1.00 0.00 100 PRO A C 11
ATOM 15781 O O . PRO A 1 100 ? 18.812 8.204 -5.093 1.00 0.00 100 PRO A O 11
ATOM 15792 N N . VAL A 1 101 ? 17.875 8.738 -3.119 1.00 0.00 101 VAL A N 11
ATOM 15793 C CA . VAL A 1 101 ? 18.663 9.952 -2.948 1.00 0.00 101 VAL A CA 11
ATOM 15794 C C . VAL A 1 101 ? 20.022 9.643 -2.330 1.00 0.00 101 VAL A C 11
ATOM 15795 O O . VAL A 1 101 ? 20.365 8.481 -2.109 1.00 0.00 101 VAL A O 11
ATOM 15808 N N . GLY A 1 1 ? 11.390 -3.144 -26.409 1.00 0.00 1 GLY A N 12
ATOM 15809 C CA . GLY A 1 1 ? 10.193 -3.240 -25.594 1.00 0.00 1 GLY A CA 12
ATOM 15810 C C . GLY A 1 1 ? 9.032 -2.458 -26.176 1.00 0.00 1 GLY A C 12
ATOM 15811 O O . GLY A 1 1 ? 9.232 -1.460 -26.868 1.00 0.00 1 GLY A O 12
ATOM 15815 N N . SER A 1 2 ? 7.815 -2.913 -25.896 1.00 0.00 2 SER A N 12
ATOM 15816 C CA . SER A 1 2 ? 6.617 -2.252 -26.401 1.00 0.00 2 SER A CA 12
ATOM 15817 C C . SER A 1 2 ? 5.942 -1.437 -25.303 1.00 0.00 2 SER A C 12
ATOM 15818 O O . SER A 1 2 ? 5.785 -0.222 -25.423 1.00 0.00 2 SER A O 12
ATOM 15826 N N . SER A 1 3 ? 5.545 -2.115 -24.230 1.00 0.00 3 SER A N 12
ATOM 15827 C CA . SER A 1 3 ? 4.883 -1.455 -23.111 1.00 0.00 3 SER A CA 12
ATOM 15828 C C . SER A 1 3 ? 5.885 -0.660 -22.280 1.00 0.00 3 SER A C 12
ATOM 15829 O O . SER A 1 3 ? 6.700 -1.230 -21.555 1.00 0.00 3 SER A O 12
ATOM 15837 N N . GLY A 1 4 ? 5.818 0.664 -22.390 1.00 0.00 4 GLY A N 12
ATOM 15838 C CA . GLY A 1 4 ? 6.724 1.517 -21.645 1.00 0.00 4 GLY A CA 12
ATOM 15839 C C . GLY A 1 4 ? 5.993 2.466 -20.715 1.00 0.00 4 GLY A C 12
ATOM 15840 O O . 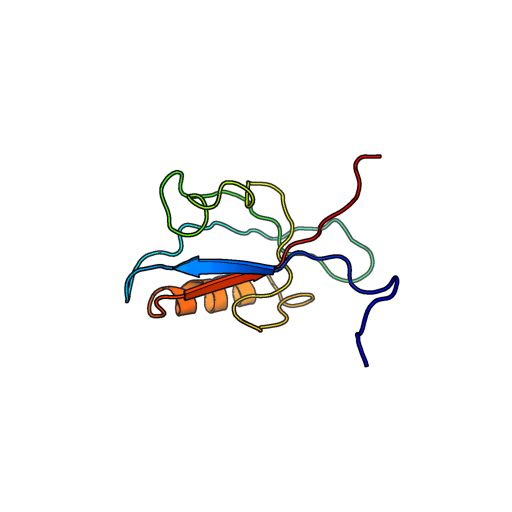GLY A 1 4 ? 4.766 2.434 -20.624 1.00 0.00 4 GLY A O 12
ATOM 15844 N N . SER A 1 5 ? 6.749 3.312 -20.022 1.00 0.00 5 SER A N 12
ATOM 15845 C CA . SER A 1 5 ? 6.166 4.270 -19.090 1.00 0.00 5 SER A CA 12
ATOM 15846 C C . SER A 1 5 ? 6.431 5.701 -19.546 1.00 0.00 5 SER A C 12
ATOM 15847 O O . SER A 1 5 ? 7.532 6.030 -19.987 1.00 0.00 5 SER A O 12
ATOM 15855 N N . SER A 1 6 ? 5.413 6.549 -19.436 1.00 0.00 6 SER A N 12
ATOM 15856 C CA . SER A 1 6 ? 5.533 7.945 -19.841 1.00 0.00 6 SER A CA 12
ATOM 15857 C C . SER A 1 6 ? 4.467 8.800 -19.163 1.00 0.00 6 SER A C 12
ATOM 15858 O O . SER A 1 6 ? 3.273 8.631 -19.405 1.00 0.00 6 SER A O 12
ATOM 15866 N N . GLY A 1 7 ? 4.909 9.721 -18.312 1.00 0.00 7 GLY A N 12
ATOM 15867 C CA . GLY A 1 7 ? 3.981 10.590 -17.612 1.00 0.00 7 GLY A CA 12
ATOM 15868 C C . GLY A 1 7 ? 3.605 10.055 -16.244 1.00 0.00 7 GLY A C 12
ATOM 15869 O O . GLY A 1 7 ? 3.836 10.711 -15.229 1.00 0.00 7 GLY A O 12
ATOM 15873 N N . ASP A 1 8 ? 3.023 8.862 -16.217 1.00 0.00 8 ASP A N 12
ATOM 15874 C CA . ASP A 1 8 ? 2.614 8.239 -14.964 1.00 0.00 8 ASP A CA 12
ATOM 15875 C C . ASP A 1 8 ? 3.658 7.233 -14.490 1.00 0.00 8 ASP A C 12
ATOM 15876 O O . ASP A 1 8 ? 3.841 6.180 -15.100 1.00 0.00 8 ASP A O 12
ATOM 15885 N N . ASN A 1 9 ? 4.341 7.565 -13.399 1.00 0.00 9 ASN A N 12
ATOM 15886 C CA . ASN A 1 9 ? 5.368 6.692 -12.845 1.00 0.00 9 ASN A CA 12
ATOM 15887 C C . ASN A 1 9 ? 4.837 5.926 -11.637 1.00 0.00 9 ASN A C 12
ATOM 15888 O O . ASN A 1 9 ? 4.993 6.362 -10.495 1.00 0.00 9 ASN A O 12
ATOM 15899 N N . CYS A 1 10 ? 4.212 4.784 -11.896 1.00 0.00 10 CYS A N 12
ATOM 15900 C CA . CYS A 1 10 ? 3.657 3.957 -10.830 1.00 0.00 10 CYS A CA 12
ATOM 15901 C C . CYS A 1 10 ? 4.144 2.516 -10.950 1.00 0.00 10 CYS A C 12
ATOM 15902 O O . CYS A 1 10 ? 4.886 2.176 -11.872 1.00 0.00 10 CYS A O 12
ATOM 15910 N N . ARG A 1 11 ? 3.724 1.675 -10.011 1.00 0.00 11 ARG A N 12
ATOM 15911 C CA . ARG A 1 11 ? 4.120 0.272 -10.010 1.00 0.00 11 ARG A CA 12
ATOM 15912 C C . ARG A 1 11 ? 2.984 -0.613 -9.506 1.00 0.00 11 ARG A C 12
ATOM 15913 O O . ARG A 1 11 ? 2.331 -0.296 -8.512 1.00 0.00 11 ARG A O 12
ATOM 15934 N N . GLU A 1 12 ? 2.753 -1.724 -10.199 1.00 0.00 12 GLU A N 12
ATOM 15935 C CA . GLU A 1 12 ? 1.695 -2.654 -9.822 1.00 0.00 12 GLU A CA 12
ATOM 15936 C C . GLU A 1 12 ? 2.280 -3.976 -9.334 1.00 0.00 12 GLU A C 12
ATOM 15937 O O . GLU A 1 12 ? 2.921 -4.702 -10.094 1.00 0.00 12 GLU A O 12
ATOM 15949 N N . VAL A 1 13 ? 2.056 -4.281 -8.060 1.00 0.00 13 VAL A N 12
ATOM 15950 C CA . VAL A 1 13 ? 2.560 -5.515 -7.469 1.00 0.00 13 VAL A CA 12
ATOM 15951 C C . VAL A 1 13 ? 1.416 -6.418 -7.024 1.00 0.00 13 VAL A C 12
ATOM 15952 O O . VAL A 1 13 ? 0.802 -6.192 -5.980 1.00 0.00 13 VAL A O 12
ATOM 15965 N N . HIS A 1 14 ? 1.134 -7.444 -7.821 1.00 0.00 14 HIS A N 12
ATOM 15966 C CA . HIS A 1 14 ? 0.063 -8.384 -7.508 1.00 0.00 14 HIS A CA 12
ATOM 15967 C C . HIS A 1 14 ? 0.574 -9.513 -6.618 1.00 0.00 14 HIS A C 12
ATOM 15968 O O . HIS A 1 14 ? 1.623 -10.102 -6.885 1.00 0.00 14 HIS A O 12
ATOM 15982 N N . LEU A 1 15 ? -0.173 -9.810 -5.560 1.00 0.00 15 LEU A N 12
ATOM 15983 C CA . LEU A 1 15 ? 0.205 -10.869 -4.630 1.00 0.00 15 LEU A CA 12
ATOM 15984 C C . LEU A 1 15 ? -0.896 -11.919 -4.525 1.00 0.00 15 LEU A C 12
ATOM 15985 O O . LEU A 1 15 ? -2.020 -11.700 -4.975 1.00 0.00 15 LEU A O 12
ATOM 16001 N N . GLU A 1 16 ? -0.565 -13.058 -3.925 1.00 0.00 16 GLU A N 12
ATOM 16002 C CA . GLU A 1 16 ? -1.527 -14.141 -3.759 1.00 0.00 16 GLU A CA 12
ATOM 16003 C C . GLU A 1 16 ? -1.467 -14.711 -2.345 1.00 0.00 16 GLU A C 12
ATOM 16004 O O . GLU A 1 16 ? -0.530 -15.427 -1.990 1.00 0.00 16 GLU A O 12
ATOM 16016 N N . LYS A 1 17 ? -2.473 -14.387 -1.540 1.00 0.00 17 LYS A N 12
ATOM 16017 C CA . LYS A 1 17 ? -2.537 -14.865 -0.164 1.00 0.00 17 LYS A CA 12
ATOM 16018 C C . LYS A 1 17 ? -3.663 -15.880 0.007 1.00 0.00 17 LYS A C 12
ATOM 16019 O O . LYS A 1 17 ? -4.422 -16.143 -0.926 1.00 0.00 17 LYS A O 12
ATOM 16038 N N . ARG A 1 18 ? -3.766 -16.447 1.205 1.00 0.00 18 ARG A N 12
ATOM 16039 C CA . ARG A 1 18 ? -4.799 -17.432 1.498 1.00 0.00 18 ARG A CA 12
ATOM 16040 C C . ARG A 1 18 ? -6.010 -16.773 2.152 1.00 0.00 18 ARG A C 12
ATOM 16041 O O . ARG A 1 18 ? -5.887 -15.736 2.804 1.00 0.00 18 ARG A O 12
ATOM 16062 N N . ARG A 1 19 ? -7.178 -17.381 1.972 1.00 0.00 19 ARG A N 12
ATOM 16063 C CA . ARG A 1 19 ? -8.411 -16.852 2.543 1.00 0.00 19 ARG A CA 12
ATOM 16064 C C . ARG A 1 19 ? -8.299 -16.730 4.060 1.00 0.00 19 ARG A C 12
ATOM 16065 O O . ARG A 1 19 ? -8.059 -17.715 4.756 1.00 0.00 19 ARG A O 12
ATOM 16086 N N . GLY A 1 20 ? -8.474 -15.512 4.565 1.00 0.00 20 GLY A N 12
ATOM 16087 C CA . GLY A 1 20 ? -8.388 -15.283 5.995 1.00 0.00 20 GLY A CA 12
ATOM 16088 C C . GLY A 1 20 ? -6.956 -15.178 6.481 1.00 0.00 20 GLY A C 12
ATOM 16089 O O . GLY A 1 20 ? -6.664 -15.473 7.639 1.00 0.00 20 GLY A O 12
ATOM 16093 N N . GLU A 1 21 ? -6.061 -14.758 5.592 1.00 0.00 21 GLU A N 12
ATOM 16094 C CA . GLU A 1 21 ? -4.651 -14.618 5.937 1.00 0.00 21 GLU A CA 12
ATOM 16095 C C . GLU A 1 21 ? -4.264 -13.147 6.061 1.00 0.00 21 GLU A C 12
ATOM 16096 O O . GLU A 1 21 ? -4.521 -12.349 5.161 1.00 0.00 21 GLU A O 12
ATOM 16108 N N . GLY A 1 22 ? -3.646 -12.796 7.185 1.00 0.00 22 GLY A N 12
ATOM 16109 C CA . GLY A 1 22 ? -3.235 -11.422 7.407 1.00 0.00 22 GLY A CA 12
ATOM 16110 C C . GLY A 1 22 ? -2.240 -10.940 6.371 1.00 0.00 22 GLY A C 12
ATOM 16111 O O . GLY A 1 22 ? -1.132 -11.469 6.270 1.00 0.00 22 GLY A O 12
ATOM 16115 N N . LEU A 1 23 ? -2.634 -9.934 5.597 1.00 0.00 23 LEU A N 12
ATOM 16116 C CA . LEU A 1 23 ? -1.768 -9.381 4.561 1.00 0.00 23 LEU A CA 12
ATOM 16117 C C . LEU A 1 23 ? -0.321 -9.317 5.038 1.00 0.00 23 LEU A C 12
ATOM 16118 O O . LEU A 1 23 ? 0.605 -9.617 4.286 1.00 0.00 23 LEU A O 12
ATOM 16134 N N . GLY A 1 24 ? -0.134 -8.925 6.295 1.00 0.00 24 GLY A N 12
ATOM 16135 C CA . GLY A 1 24 ? 1.203 -8.830 6.851 1.00 0.00 24 GLY A CA 12
ATOM 16136 C C . GLY A 1 24 ? 1.922 -7.566 6.422 1.00 0.00 24 GLY A C 12
ATOM 16137 O O . GLY A 1 24 ? 3.011 -7.626 5.852 1.00 0.00 24 GLY A O 12
ATOM 16141 N N . VAL A 1 25 ? 1.310 -6.418 6.695 1.00 0.00 25 VAL A N 12
ATOM 16142 C CA . VAL A 1 25 ? 1.897 -5.134 6.333 1.00 0.00 25 VAL A CA 12
ATOM 16143 C C . VAL A 1 25 ? 1.601 -4.077 7.390 1.00 0.00 25 VAL A C 12
ATOM 16144 O O . VAL A 1 25 ? 0.626 -4.183 8.134 1.00 0.00 25 VAL A O 12
ATOM 16157 N N . ALA A 1 26 ? 2.449 -3.055 7.451 1.00 0.00 26 ALA A N 12
ATOM 16158 C CA . ALA A 1 26 ? 2.277 -1.976 8.416 1.00 0.00 26 ALA A CA 12
ATOM 16159 C C . ALA A 1 26 ? 2.456 -0.614 7.754 1.00 0.00 26 ALA A C 12
ATOM 16160 O O . ALA A 1 26 ? 3.567 -0.233 7.385 1.00 0.00 26 ALA A O 12
ATOM 16167 N N . LEU A 1 27 ? 1.355 0.116 7.607 1.00 0.00 27 LEU A N 12
ATOM 16168 C CA . LEU A 1 27 ? 1.390 1.436 6.988 1.00 0.00 27 LEU A CA 12
ATOM 16169 C C . LEU A 1 27 ? 1.155 2.530 8.025 1.00 0.00 27 LEU A C 12
ATOM 16170 O O . LEU A 1 27 ? 0.712 2.257 9.141 1.00 0.00 27 LEU A O 12
ATOM 16186 N N . VAL A 1 28 ? 1.454 3.769 7.649 1.00 0.00 28 VAL A N 12
ATOM 16187 C CA . VAL A 1 28 ? 1.272 4.905 8.545 1.00 0.00 28 VAL A CA 12
ATOM 16188 C C . VAL A 1 28 ? 0.982 6.181 7.763 1.00 0.00 28 VAL A C 12
ATOM 16189 O O . VAL A 1 28 ? 0.930 6.168 6.534 1.00 0.00 28 VAL A O 12
ATOM 16202 N N . GLU A 1 29 ? 0.794 7.281 8.485 1.00 0.00 29 GLU A N 12
ATOM 16203 C CA . GLU A 1 29 ? 0.508 8.566 7.858 1.00 0.00 29 GLU A CA 12
ATOM 16204 C C . GLU A 1 29 ? 1.754 9.446 7.828 1.00 0.00 29 GLU A C 12
ATOM 16205 O O . GLU A 1 29 ? 2.573 9.413 8.747 1.00 0.00 29 GLU A O 12
ATOM 16217 N N . SER A 1 30 ? 1.891 10.233 6.765 1.00 0.00 30 SER A N 12
ATOM 16218 C CA . SER A 1 30 ? 3.039 11.119 6.613 1.00 0.00 30 SER A CA 12
ATOM 16219 C C . SER A 1 30 ? 2.595 12.516 6.190 1.00 0.00 30 SER A C 12
ATOM 16220 O O . SER A 1 30 ? 1.471 12.708 5.727 1.00 0.00 30 SER A O 12
ATOM 16228 N N . GLY A 1 31 ? 3.486 13.489 6.354 1.00 0.00 31 GLY A N 12
ATOM 16229 C CA . GLY A 1 31 ? 3.169 14.856 5.985 1.00 0.00 31 GLY A CA 12
ATOM 16230 C C . GLY A 1 31 ? 3.947 15.871 6.797 1.00 0.00 31 GLY A C 12
ATOM 16231 O O . GLY A 1 31 ? 3.593 16.165 7.939 1.00 0.00 31 GLY A O 12
ATOM 16235 N N . TRP A 1 32 ? 5.010 16.408 6.209 1.00 0.00 32 TRP A N 12
ATOM 16236 C CA . TRP A 1 32 ? 5.842 17.395 6.887 1.00 0.00 32 TRP A CA 12
ATOM 16237 C C . TRP A 1 32 ? 5.448 18.811 6.480 1.00 0.00 32 TRP A C 12
ATOM 16238 O O . TRP A 1 32 ? 5.402 19.716 7.311 1.00 0.00 32 TRP A O 12
ATOM 16259 N N . GLY A 1 33 ? 5.164 18.995 5.194 1.00 0.00 33 GLY A N 12
ATOM 16260 C CA . GLY A 1 33 ? 4.777 20.303 4.699 1.00 0.00 33 GLY A CA 12
ATOM 16261 C C . GLY A 1 33 ? 3.287 20.409 4.442 1.00 0.00 33 GLY A C 12
ATOM 16262 O O . GLY A 1 33 ? 2.556 19.427 4.574 1.00 0.00 33 GLY A O 12
ATOM 16266 N N . SER A 1 34 ? 2.835 21.604 4.074 1.00 0.00 34 SER A N 12
ATOM 16267 C CA . SER A 1 34 ? 1.421 21.835 3.803 1.00 0.00 34 SER A CA 12
ATOM 16268 C C . SER A 1 34 ? 0.989 21.121 2.526 1.00 0.00 34 SER A C 12
ATOM 16269 O O . SER A 1 34 ? 0.840 21.743 1.473 1.00 0.00 34 SER A O 12
ATOM 16277 N N . LEU A 1 35 ? 0.788 19.812 2.627 1.00 0.00 35 LEU A N 12
ATOM 16278 C CA . LEU A 1 35 ? 0.373 19.011 1.481 1.00 0.00 35 LEU A CA 12
ATOM 16279 C C . LEU A 1 35 ? -0.444 17.803 1.928 1.00 0.00 35 LEU A C 12
ATOM 16280 O O . LEU A 1 35 ? -0.421 17.423 3.100 1.00 0.00 35 LEU A O 12
ATOM 16296 N N . LEU A 1 36 ? -1.164 17.201 0.988 1.00 0.00 36 LEU A N 12
ATOM 16297 C CA . LEU A 1 36 ? -1.987 16.034 1.284 1.00 0.00 36 LEU A CA 12
ATOM 16298 C C . LEU A 1 36 ? -1.131 14.880 1.797 1.00 0.00 36 LEU A C 12
ATOM 16299 O O . LEU A 1 36 ? -0.005 14.664 1.350 1.00 0.00 36 LEU A O 12
ATOM 16315 N N . PRO A 1 37 ? -1.678 14.118 2.756 1.00 0.00 37 PRO A N 12
ATOM 16316 C CA . PRO A 1 37 ? -0.983 12.971 3.348 1.00 0.00 37 PRO A CA 12
ATOM 16317 C C . PRO A 1 37 ? -0.842 11.810 2.370 1.00 0.00 37 PRO A C 12
ATOM 16318 O O . PRO A 1 37 ? -1.564 11.731 1.375 1.00 0.00 37 PRO A O 12
ATOM 16329 N N . THR A 1 38 ? 0.092 10.909 2.658 1.00 0.00 38 THR A N 12
ATOM 16330 C CA . THR A 1 38 ? 0.328 9.753 1.803 1.00 0.00 38 THR A CA 12
ATOM 16331 C C . THR A 1 38 ? 0.529 8.489 2.631 1.00 0.00 38 THR A C 12
ATOM 16332 O O . THR A 1 38 ? 0.887 8.556 3.807 1.00 0.00 38 THR A O 12
ATOM 16343 N N . ALA A 1 39 ? 0.298 7.337 2.010 1.00 0.00 39 ALA A N 12
ATOM 16344 C CA . ALA A 1 39 ? 0.457 6.057 2.690 1.00 0.00 39 ALA A CA 12
ATOM 16345 C C . ALA A 1 39 ? 1.895 5.560 2.594 1.00 0.00 39 ALA A C 12
ATOM 16346 O O . ALA A 1 39 ? 2.397 5.287 1.504 1.00 0.00 39 ALA A O 12
ATOM 16353 N N . VAL A 1 40 ? 2.554 5.444 3.743 1.00 0.00 40 VAL A N 12
ATOM 16354 C CA . VAL A 1 40 ? 3.936 4.979 3.788 1.00 0.00 40 VAL A CA 12
ATOM 16355 C C . VAL A 1 40 ? 4.063 3.716 4.633 1.00 0.00 40 VAL A C 12
ATOM 16356 O O . VAL A 1 40 ? 3.555 3.653 5.753 1.00 0.00 40 VAL A O 12
ATOM 16369 N N . ILE A 1 41 ? 4.744 2.713 4.089 1.00 0.00 41 ILE A N 12
ATOM 16370 C CA . ILE A 1 41 ? 4.939 1.452 4.793 1.00 0.00 41 ILE A CA 12
ATOM 16371 C C . ILE A 1 41 ? 5.866 1.630 5.991 1.00 0.00 41 ILE A C 12
ATOM 16372 O O . ILE A 1 41 ? 7.071 1.827 5.833 1.00 0.00 41 ILE A O 12
ATOM 16388 N N . ALA A 1 42 ? 5.297 1.556 7.189 1.00 0.00 42 ALA A N 12
ATOM 16389 C CA . ALA A 1 42 ? 6.072 1.704 8.414 1.00 0.00 42 ALA A CA 12
ATOM 16390 C C . ALA A 1 42 ? 6.879 0.444 8.709 1.00 0.00 42 ALA A C 12
ATOM 16391 O O . ALA A 1 42 ? 7.995 0.516 9.223 1.00 0.00 42 ALA A O 12
ATOM 16398 N N . ASN A 1 43 ? 6.307 -0.710 8.381 1.00 0.00 43 ASN A N 12
ATOM 16399 C CA . ASN A 1 43 ? 6.974 -1.986 8.612 1.00 0.00 43 ASN A CA 12
ATOM 16400 C C . ASN A 1 43 ? 6.268 -3.112 7.861 1.00 0.00 43 ASN A C 12
ATOM 16401 O O . ASN A 1 43 ? 5.048 -3.090 7.691 1.00 0.00 43 ASN A O 12
ATOM 16412 N N . LEU A 1 44 ? 7.043 -4.094 7.415 1.00 0.00 44 LEU A N 12
ATOM 16413 C CA . LEU A 1 44 ? 6.493 -5.230 6.682 1.00 0.00 44 LEU A CA 12
ATOM 16414 C C . LEU A 1 44 ? 6.777 -6.538 7.414 1.00 0.00 44 LEU A C 12
ATOM 16415 O O . LEU A 1 44 ? 7.866 -6.736 7.954 1.00 0.00 44 LEU A O 12
ATOM 16431 N N . LEU A 1 45 ? 5.791 -7.428 7.426 1.00 0.00 45 LEU A N 12
ATOM 16432 C CA . LEU A 1 45 ? 5.934 -8.719 8.089 1.00 0.00 45 LEU A CA 12
ATOM 16433 C C . LEU A 1 45 ? 6.930 -9.605 7.348 1.00 0.00 45 LEU A C 12
ATOM 16434 O O . LEU A 1 45 ? 6.588 -10.242 6.351 1.00 0.00 45 LEU A O 12
ATOM 16450 N N . HIS A 1 46 ? 8.164 -9.642 7.842 1.00 0.00 46 HIS A N 12
ATOM 16451 C CA . HIS A 1 46 ? 9.210 -10.452 7.228 1.00 0.00 46 HIS A CA 12
ATOM 16452 C C . HIS A 1 46 ? 8.772 -11.909 7.115 1.00 0.00 46 HIS A C 12
ATOM 16453 O O . HIS A 1 46 ? 9.079 -12.728 7.980 1.00 0.00 46 HIS A O 12
ATOM 16467 N N . GLY A 1 47 ? 8.052 -12.225 6.043 1.00 0.00 47 GLY A N 12
ATOM 16468 C CA . GLY A 1 47 ? 7.584 -13.583 5.837 1.00 0.00 47 GLY A CA 12
ATOM 16469 C C . GLY A 1 47 ? 6.112 -13.641 5.480 1.00 0.00 47 GLY A C 12
ATOM 16470 O O . GLY A 1 47 ? 5.421 -14.602 5.816 1.00 0.00 47 GLY A O 12
ATOM 16474 N N . GLY A 1 48 ? 5.629 -12.607 4.797 1.00 0.00 48 GLY A N 12
ATOM 16475 C CA . GLY A 1 48 ? 4.232 -12.563 4.407 1.00 0.00 48 GLY A CA 12
ATOM 16476 C C . GLY A 1 48 ? 4.052 -12.496 2.903 1.00 0.00 48 GLY A C 12
ATOM 16477 O O . GLY A 1 48 ? 5.014 -12.551 2.138 1.00 0.00 48 GLY A O 12
ATOM 16481 N N . PRO A 1 49 ? 2.792 -12.377 2.459 1.00 0.00 49 PRO A N 12
ATOM 16482 C CA . PRO A 1 49 ? 2.458 -12.302 1.033 1.00 0.00 49 PRO A CA 12
ATOM 16483 C C . PRO A 1 49 ? 2.910 -10.990 0.401 1.00 0.00 49 PRO A C 12
ATOM 16484 O O . PRO A 1 49 ? 3.128 -10.915 -0.808 1.00 0.00 49 PRO A O 12
ATOM 16495 N N . ALA A 1 50 ? 3.048 -9.957 1.226 1.00 0.00 50 ALA A N 12
ATOM 16496 C CA . ALA A 1 50 ? 3.475 -8.648 0.748 1.00 0.00 50 ALA A CA 12
ATOM 16497 C C . ALA A 1 50 ? 4.996 -8.538 0.737 1.00 0.00 50 ALA A C 12
ATOM 16498 O O . ALA A 1 50 ? 5.573 -7.873 -0.122 1.00 0.00 50 ALA A O 12
ATOM 16505 N N . GLU A 1 51 ? 5.639 -9.193 1.699 1.00 0.00 51 GLU A N 12
ATOM 16506 C CA . GLU A 1 51 ? 7.094 -9.166 1.800 1.00 0.00 51 GLU A CA 12
ATOM 16507 C C . GLU A 1 51 ? 7.724 -10.181 0.851 1.00 0.00 51 GLU A C 12
ATOM 16508 O O . GLU A 1 51 ? 8.737 -9.902 0.210 1.00 0.00 51 GLU A O 12
ATOM 16520 N N . ARG A 1 52 ? 7.117 -11.361 0.769 1.00 0.00 52 ARG A N 12
ATOM 16521 C CA . ARG A 1 52 ? 7.619 -12.419 -0.100 1.00 0.00 52 ARG A CA 12
ATOM 16522 C C . ARG A 1 52 ? 7.951 -11.874 -1.486 1.00 0.00 52 ARG A C 12
ATOM 16523 O O . ARG A 1 52 ? 8.862 -12.362 -2.154 1.00 0.00 52 ARG A O 12
ATOM 16544 N N . SER A 1 53 ? 7.204 -10.860 -1.911 1.00 0.00 53 SER A N 12
ATOM 16545 C CA . SER A 1 53 ? 7.415 -10.251 -3.219 1.00 0.00 53 SER A CA 12
ATOM 16546 C C . SER A 1 53 ? 8.876 -9.847 -3.401 1.00 0.00 53 SER A C 12
ATOM 16547 O O . SER A 1 53 ? 9.462 -10.056 -4.462 1.00 0.00 53 SER A O 12
ATOM 16555 N N . GLY A 1 54 ? 9.457 -9.266 -2.356 1.00 0.00 54 GLY A N 12
ATOM 16556 C CA . GLY A 1 54 ? 10.844 -8.842 -2.419 1.00 0.00 54 GLY A CA 12
ATOM 16557 C C . GLY A 1 54 ? 10.999 -7.458 -3.017 1.00 0.00 54 GLY A C 12
ATOM 16558 O O . GLY A 1 54 ? 12.099 -6.907 -3.046 1.00 0.00 54 GLY A O 12
ATOM 16562 N N . ALA A 1 55 ? 9.895 -6.894 -3.496 1.00 0.00 55 ALA A N 12
ATOM 16563 C CA . ALA A 1 55 ? 9.914 -5.566 -4.096 1.00 0.00 55 ALA A CA 12
ATOM 16564 C C . ALA A 1 55 ? 9.412 -4.513 -3.114 1.00 0.00 55 ALA A C 12
ATOM 16565 O O . ALA A 1 55 ? 9.944 -3.404 -3.051 1.00 0.00 55 ALA A O 12
ATOM 16572 N N . LEU A 1 56 ? 8.386 -4.866 -2.349 1.00 0.00 56 LEU A N 12
ATOM 16573 C CA . LEU A 1 56 ? 7.811 -3.951 -1.369 1.00 0.00 56 LEU A CA 12
ATOM 16574 C C . LEU A 1 56 ? 8.595 -3.991 -0.061 1.00 0.00 56 LEU A C 12
ATOM 16575 O O . LEU A 1 56 ? 8.837 -5.061 0.497 1.00 0.00 56 LEU A O 12
ATOM 16591 N N . SER A 1 57 ? 8.988 -2.817 0.424 1.00 0.00 57 SER A N 12
ATOM 16592 C CA . SER A 1 57 ? 9.746 -2.718 1.666 1.00 0.00 57 SER A CA 12
ATOM 16593 C C . SER A 1 57 ? 9.405 -1.430 2.409 1.00 0.00 57 SER A C 12
ATOM 16594 O O . SER A 1 57 ? 8.772 -0.530 1.856 1.00 0.00 57 SER A O 12
ATOM 16602 N N . ILE A 1 58 ? 9.830 -1.349 3.665 1.00 0.00 58 ILE A N 12
ATOM 16603 C CA . ILE A 1 58 ? 9.572 -0.171 4.484 1.00 0.00 58 ILE A CA 12
ATOM 16604 C C . ILE A 1 58 ? 10.029 1.101 3.778 1.00 0.00 58 ILE A C 12
ATOM 16605 O O . ILE A 1 58 ? 11.209 1.261 3.469 1.00 0.00 58 ILE A O 12
ATOM 16621 N N . GLY A 1 59 ? 9.087 2.004 3.528 1.00 0.00 59 GLY A N 12
ATOM 16622 C CA . GLY A 1 59 ? 9.413 3.252 2.862 1.00 0.00 59 GLY A CA 12
ATOM 16623 C C . GLY A 1 59 ? 8.494 3.541 1.692 1.00 0.00 59 GLY A C 12
ATOM 16624 O O . GLY A 1 59 ? 7.900 4.616 1.611 1.00 0.00 59 GLY A O 12
ATOM 16628 N N . ASP A 1 60 ? 8.379 2.581 0.780 1.00 0.00 60 ASP A N 12
ATOM 16629 C CA . ASP A 1 60 ? 7.527 2.739 -0.393 1.00 0.00 60 ASP A CA 12
ATOM 16630 C C . ASP A 1 60 ? 6.223 3.441 -0.027 1.00 0.00 60 ASP A C 12
ATOM 16631 O O . ASP A 1 60 ? 5.713 3.284 1.083 1.00 0.00 60 ASP A O 12
ATOM 16640 N N . ARG A 1 61 ? 5.690 4.215 -0.966 1.00 0.00 61 ARG A N 12
ATOM 16641 C CA . ARG A 1 61 ? 4.447 4.943 -0.742 1.00 0.00 61 ARG A CA 12
ATOM 16642 C C . ARG A 1 61 ? 3.303 4.325 -1.542 1.00 0.00 61 ARG A C 12
ATOM 16643 O O . ARG A 1 61 ? 3.309 4.350 -2.773 1.00 0.00 61 ARG A O 12
ATOM 16664 N N . LEU A 1 62 ? 2.325 3.771 -0.834 1.00 0.00 62 LEU A N 12
ATOM 16665 C CA . LEU A 1 62 ? 1.174 3.147 -1.478 1.00 0.00 62 LEU A CA 12
ATOM 16666 C C . LEU A 1 62 ? 0.176 4.199 -1.948 1.00 0.00 62 LEU A C 12
ATOM 16667 O O . LEU A 1 62 ? -0.100 5.170 -1.242 1.00 0.00 62 LEU A O 12
ATOM 16683 N N . THR A 1 63 ? -0.366 4.000 -3.146 1.00 0.00 63 THR A N 12
ATOM 16684 C CA . THR A 1 63 ? -1.335 4.931 -3.711 1.00 0.00 63 THR A CA 12
ATOM 16685 C C . THR A 1 63 ? -2.702 4.275 -3.865 1.00 0.00 63 THR A C 12
ATOM 16686 O O . THR A 1 63 ? -3.722 4.958 -3.960 1.00 0.00 63 THR A O 12
ATOM 16697 N N . ALA A 1 64 ? -2.717 2.946 -3.888 1.00 0.00 64 ALA A N 12
ATOM 16698 C CA . ALA A 1 64 ? -3.960 2.198 -4.028 1.00 0.00 64 ALA A CA 12
ATOM 16699 C C . ALA A 1 64 ? -3.747 0.719 -3.724 1.00 0.00 64 ALA A C 12
ATOM 16700 O O . ALA A 1 64 ? -2.616 0.270 -3.540 1.00 0.00 64 ALA A O 12
ATOM 16707 N N . ILE A 1 65 ? -4.842 -0.032 -3.672 1.00 0.00 65 ILE A N 12
ATOM 16708 C CA . ILE A 1 65 ? -4.774 -1.461 -3.390 1.00 0.00 65 ILE A CA 12
ATOM 16709 C C . ILE A 1 65 ? -5.876 -2.219 -4.123 1.00 0.00 65 ILE A C 12
ATOM 16710 O O . ILE A 1 65 ? -7.056 -1.894 -3.997 1.00 0.00 65 ILE A O 12
ATOM 16726 N N . ASN A 1 66 ? -5.482 -3.231 -4.888 1.00 0.00 66 ASN A N 12
ATOM 16727 C CA . ASN A 1 66 ? -6.437 -4.037 -5.641 1.00 0.00 66 ASN A CA 12
ATOM 16728 C C . ASN A 1 66 ? -7.375 -3.150 -6.454 1.00 0.00 66 ASN A C 12
ATOM 16729 O O . ASN A 1 66 ? -8.561 -3.446 -6.592 1.00 0.00 66 ASN A O 12
ATOM 16740 N N . GLY A 1 67 ? -6.834 -2.061 -6.992 1.00 0.00 67 GLY A N 12
ATOM 16741 C CA . GLY A 1 67 ? -7.636 -1.148 -7.785 1.00 0.00 67 GLY A CA 12
ATOM 16742 C C . GLY A 1 67 ? -8.503 -0.245 -6.930 1.00 0.00 67 GLY A C 12
ATOM 16743 O O . GLY A 1 67 ? -9.610 0.121 -7.325 1.00 0.00 67 GLY A O 12
ATOM 16747 N N . THR A 1 68 ? -8.000 0.114 -5.752 1.00 0.00 68 THR A N 12
ATOM 16748 C CA . THR A 1 68 ? -8.737 0.976 -4.838 1.00 0.00 68 THR A CA 12
ATOM 16749 C C . THR A 1 68 ? -7.961 2.254 -4.541 1.00 0.00 68 THR A C 12
ATOM 16750 O O . THR A 1 68 ? -6.955 2.230 -3.831 1.00 0.00 68 THR A O 12
ATOM 16761 N N . SER A 1 69 ? -8.434 3.369 -5.089 1.00 0.00 69 SER A N 12
ATOM 16762 C CA . SER A 1 69 ? -7.782 4.657 -4.885 1.00 0.00 69 SER A CA 12
ATOM 16763 C C . SER A 1 69 ? -7.677 4.984 -3.398 1.00 0.00 69 SER A C 12
ATOM 16764 O O . SER A 1 69 ? -8.680 5.253 -2.737 1.00 0.00 69 SER A O 12
ATOM 16772 N N . LEU A 1 70 ? -6.454 4.958 -2.879 1.00 0.00 70 LEU A N 12
ATOM 16773 C CA . LEU A 1 70 ? -6.216 5.251 -1.470 1.00 0.00 70 LEU A CA 12
ATOM 16774 C C . LEU A 1 70 ? -5.309 6.468 -1.312 1.00 0.00 70 LEU A C 12
ATOM 16775 O O . LEU A 1 70 ? -4.791 6.733 -0.227 1.00 0.00 70 LEU A O 12
ATOM 16791 N N . VAL A 1 71 ? -5.122 7.205 -2.403 1.00 0.00 71 VAL A N 12
ATOM 16792 C CA . VAL A 1 71 ? -4.281 8.395 -2.385 1.00 0.00 71 VAL A CA 12
ATOM 16793 C C . VAL A 1 71 ? -5.037 9.595 -1.825 1.00 0.00 71 VAL A C 12
ATOM 16794 O O . VAL A 1 71 ? -6.231 9.760 -2.072 1.00 0.00 71 VAL A O 12
ATOM 16807 N N . GLY A 1 72 ? -4.332 10.432 -1.069 1.00 0.00 72 GLY A N 12
ATOM 16808 C CA . GLY A 1 72 ? -4.953 11.606 -0.486 1.00 0.00 72 GLY A CA 12
ATOM 16809 C C . GLY A 1 72 ? -5.885 11.261 0.659 1.00 0.00 72 GLY A C 12
ATOM 16810 O O . GLY A 1 72 ? -6.544 12.138 1.218 1.00 0.00 72 GLY A O 12
ATOM 16814 N N . LEU A 1 73 ? -5.943 9.981 1.007 1.00 0.00 73 LEU A N 12
ATOM 16815 C CA . LEU A 1 73 ? -6.803 9.521 2.092 1.00 0.00 73 LEU A CA 12
ATOM 16816 C C . LEU A 1 73 ? -6.006 9.338 3.379 1.00 0.00 73 LEU A C 12
ATOM 16817 O O . LEU A 1 73 ? -4.794 9.122 3.362 1.00 0.00 73 LEU A O 12
ATOM 16833 N N . PRO A 1 74 ? -6.700 9.424 4.523 1.00 0.00 74 PRO A N 12
ATOM 16834 C CA . PRO A 1 74 ? -6.078 9.268 5.841 1.00 0.00 74 PRO A CA 12
ATOM 16835 C C . PRO A 1 74 ? -5.631 7.834 6.105 1.00 0.00 74 PRO A C 12
ATOM 16836 O O . PRO A 1 74 ? -6.090 6.899 5.448 1.00 0.00 74 PRO A O 12
ATOM 16847 N N . LEU A 1 75 ? -4.734 7.668 7.071 1.00 0.00 75 LEU A N 12
ATOM 16848 C CA . LEU A 1 75 ? -4.225 6.346 7.423 1.00 0.00 75 LEU A CA 12
ATOM 16849 C C . LEU A 1 75 ? -5.370 5.386 7.731 1.00 0.00 75 LEU A C 12
ATOM 16850 O O . LEU A 1 75 ? -5.320 4.210 7.373 1.00 0.00 75 LEU A O 12
ATOM 16866 N N . ALA A 1 76 ? -6.401 5.897 8.396 1.00 0.00 76 ALA A N 12
ATOM 16867 C CA . ALA A 1 76 ? -7.560 5.087 8.748 1.00 0.00 76 ALA A CA 12
ATOM 16868 C C . ALA A 1 76 ? -8.103 4.347 7.531 1.00 0.00 76 ALA A C 12
ATOM 16869 O O . ALA A 1 76 ? -8.294 3.131 7.566 1.00 0.00 76 ALA A O 12
ATOM 16876 N N . ALA A 1 77 ? -8.350 5.087 6.455 1.00 0.00 77 ALA A N 12
ATOM 16877 C CA . ALA A 1 77 ? -8.870 4.501 5.227 1.00 0.00 77 ALA A CA 12
ATOM 16878 C C . ALA A 1 77 ? -8.013 3.323 4.775 1.00 0.00 77 ALA A C 12
ATOM 16879 O O . ALA A 1 77 ? -8.516 2.217 4.577 1.00 0.00 77 ALA A O 12
ATOM 16886 N N . CYS A 1 78 ? -6.718 3.568 4.613 1.00 0.00 78 CYS A N 12
ATOM 16887 C CA . CYS A 1 78 ? -5.790 2.528 4.183 1.00 0.00 78 CYS A CA 12
ATOM 16888 C C . CYS A 1 78 ? -5.766 1.375 5.181 1.00 0.00 78 CYS A C 12
ATOM 16889 O O . CYS A 1 78 ? -5.617 0.214 4.799 1.00 0.00 78 CYS A O 12
ATOM 16897 N N . GLN A 1 79 ? -5.912 1.703 6.460 1.00 0.00 79 GLN A N 12
ATOM 16898 C CA . GLN A 1 79 ? -5.904 0.694 7.513 1.00 0.00 79 GLN A CA 12
ATOM 16899 C C . GLN A 1 79 ? -7.131 -0.207 7.412 1.00 0.00 79 GLN A C 12
ATOM 16900 O O . GLN A 1 79 ? -7.049 -1.412 7.651 1.00 0.00 79 GLN A O 12
ATOM 16914 N N . ALA A 1 80 ? -8.267 0.385 7.058 1.00 0.00 80 ALA A N 12
ATOM 16915 C CA . ALA A 1 80 ? -9.509 -0.364 6.925 1.00 0.00 80 ALA A CA 12
ATOM 16916 C C . ALA A 1 80 ? -9.506 -1.211 5.656 1.00 0.00 80 ALA A C 12
ATOM 16917 O O . ALA A 1 80 ? -9.976 -2.348 5.657 1.00 0.00 80 ALA A O 12
ATOM 16924 N N . ALA A 1 81 ? -8.974 -0.648 4.576 1.00 0.00 81 ALA A N 12
ATOM 16925 C CA . ALA A 1 81 ? -8.909 -1.352 3.302 1.00 0.00 81 ALA A CA 12
ATOM 16926 C C . ALA A 1 81 ? -7.951 -2.536 3.377 1.00 0.00 81 ALA A C 12
ATOM 16927 O O . ALA A 1 81 ? -8.312 -3.662 3.037 1.00 0.00 81 ALA A O 12
ATOM 16934 N N . VAL A 1 82 ? -6.726 -2.273 3.823 1.00 0.00 82 VAL A N 12
ATOM 16935 C CA . VAL A 1 82 ? -5.716 -3.317 3.943 1.00 0.00 82 VAL A CA 12
ATOM 16936 C C . VAL A 1 82 ? -6.194 -4.443 4.851 1.00 0.00 82 VAL A C 12
ATOM 16937 O O . VAL A 1 82 ? -5.654 -5.549 4.824 1.00 0.00 82 VAL A O 12
ATOM 16950 N N . ARG A 1 83 ? -7.212 -4.155 5.656 1.00 0.00 83 ARG A N 12
ATOM 16951 C CA . ARG A 1 83 ? -7.764 -5.144 6.574 1.00 0.00 83 ARG A CA 12
ATOM 16952 C C . ARG A 1 83 ? -8.701 -6.102 5.843 1.00 0.00 83 ARG A C 12
ATOM 16953 O O . ARG A 1 83 ? -8.698 -7.305 6.099 1.00 0.00 83 ARG A O 12
ATOM 16974 N N . GLU A 1 84 ? -9.502 -5.557 4.932 1.00 0.00 84 GLU A N 12
ATOM 16975 C CA . GLU A 1 84 ? -10.445 -6.363 4.166 1.00 0.00 84 GLU A CA 12
ATOM 16976 C C . GLU A 1 84 ? -9.717 -7.439 3.366 1.00 0.00 84 GLU A C 12
ATOM 16977 O O . GLU A 1 84 ? -10.123 -8.602 3.352 1.00 0.00 84 GLU A O 12
ATOM 16989 N N . THR A 1 85 ? -8.637 -7.044 2.699 1.00 0.00 85 THR A N 12
ATOM 16990 C CA . THR A 1 85 ? -7.852 -7.972 1.895 1.00 0.00 85 THR A CA 12
ATOM 16991 C C . THR A 1 85 ? -7.674 -9.306 2.612 1.00 0.00 85 THR A C 12
ATOM 16992 O O . THR A 1 85 ? -7.592 -10.357 1.977 1.00 0.00 85 THR A O 12
ATOM 17003 N N . LYS A 1 86 ? -7.617 -9.256 3.938 1.00 0.00 86 LYS A N 12
ATOM 17004 C CA . LYS A 1 86 ? -7.451 -10.460 4.743 1.00 0.00 86 LYS A CA 12
ATOM 17005 C C . LYS A 1 86 ? -8.302 -11.602 4.196 1.00 0.00 86 LYS A C 12
ATOM 17006 O O . LYS A 1 86 ? -7.791 -12.678 3.888 1.00 0.00 86 LYS A O 12
ATOM 17025 N N . SER A 1 87 ? -9.604 -11.359 4.076 1.00 0.00 87 SER A N 12
ATOM 17026 C CA . SER A 1 87 ? -10.526 -12.367 3.568 1.00 0.00 87 SER A CA 12
ATOM 17027 C C . SER A 1 87 ? -10.203 -12.718 2.119 1.00 0.00 87 SER A C 12
ATOM 17028 O O . SER A 1 87 ? -10.442 -13.840 1.673 1.00 0.00 87 SER A O 12
ATOM 17036 N N . GLN A 1 88 ? -9.659 -11.749 1.390 1.00 0.00 88 GLN A N 12
ATOM 17037 C CA . GLN A 1 88 ? -9.303 -11.955 -0.009 1.00 0.00 88 GLN A CA 12
ATOM 17038 C C . GLN A 1 88 ? -8.020 -12.770 -0.131 1.00 0.00 88 GLN A C 12
ATOM 17039 O O . GLN A 1 88 ? -7.164 -12.736 0.753 1.00 0.00 88 GLN A O 12
ATOM 17053 N N . THR A 1 89 ? -7.892 -13.503 -1.233 1.00 0.00 89 THR A N 12
ATOM 17054 C CA . THR A 1 89 ? -6.715 -14.328 -1.470 1.00 0.00 89 THR A CA 12
ATOM 17055 C C . THR A 1 89 ? -5.728 -13.625 -2.395 1.00 0.00 89 THR A C 12
ATOM 17056 O O . THR A 1 89 ? -4.704 -14.194 -2.774 1.00 0.00 89 THR A O 12
ATOM 17067 N N . SER A 1 90 ? -6.042 -12.385 -2.754 1.00 0.00 90 SER A N 12
ATOM 17068 C CA . SER A 1 90 ? -5.183 -11.605 -3.638 1.00 0.00 90 SER A CA 12
ATOM 17069 C C . SER A 1 90 ? -4.998 -10.188 -3.104 1.00 0.00 90 SER A C 12
ATOM 17070 O O . SER A 1 90 ? -5.885 -9.637 -2.451 1.00 0.00 90 SER A O 12
ATOM 17078 N N . VAL A 1 91 ? -3.839 -9.602 -3.386 1.00 0.00 91 VAL A N 12
ATOM 17079 C CA . VAL A 1 91 ? -3.536 -8.249 -2.936 1.00 0.00 91 VAL A CA 12
ATOM 17080 C C . VAL A 1 91 ? -2.596 -7.544 -3.907 1.00 0.00 91 VAL A C 12
ATOM 17081 O O . VAL A 1 91 ? -1.441 -7.940 -4.070 1.00 0.00 91 VAL A O 12
ATOM 17094 N N . THR A 1 92 ? -3.098 -6.495 -4.552 1.00 0.00 92 THR A N 12
ATOM 17095 C CA . THR A 1 92 ? -2.304 -5.734 -5.509 1.00 0.00 92 THR A CA 12
ATOM 17096 C C . THR A 1 92 ? -1.879 -4.392 -4.926 1.00 0.00 92 THR A C 12
ATOM 17097 O O . THR A 1 92 ? -2.671 -3.449 -4.870 1.00 0.00 92 THR A O 12
ATOM 17108 N N . LEU A 1 93 ? -0.626 -4.310 -4.493 1.00 0.00 93 LEU A N 12
ATOM 17109 C CA . LEU A 1 93 ? -0.095 -3.080 -3.914 1.00 0.00 93 LEU A CA 12
ATOM 17110 C C . LEU A 1 93 ? 0.464 -2.165 -4.999 1.00 0.00 93 LEU A C 12
ATOM 17111 O O . LEU A 1 93 ? 1.250 -2.595 -5.843 1.00 0.00 93 LEU A O 12
ATOM 17127 N N . SER A 1 94 ? 0.055 -0.901 -4.968 1.00 0.00 94 SER A N 12
ATOM 17128 C CA . SER A 1 94 ? 0.513 0.075 -5.949 1.00 0.00 94 SER A CA 12
ATOM 17129 C C . SER A 1 94 ? 1.391 1.136 -5.292 1.00 0.00 94 SER A C 12
ATOM 17130 O O . SER A 1 94 ? 0.998 1.757 -4.304 1.00 0.00 94 SER A O 12
ATOM 17138 N N . ILE A 1 95 ? 2.582 1.336 -5.846 1.00 0.00 95 ILE A N 12
ATOM 17139 C CA . ILE A 1 95 ? 3.515 2.321 -5.315 1.00 0.00 95 ILE A CA 12
ATOM 17140 C C . ILE A 1 95 ? 4.134 3.152 -6.434 1.00 0.00 95 ILE A C 12
ATOM 17141 O O . ILE A 1 95 ? 4.027 2.806 -7.611 1.00 0.00 95 ILE A O 12
ATOM 17157 N N . VAL A 1 96 ? 4.784 4.249 -6.059 1.00 0.00 96 VAL A N 12
ATOM 17158 C CA . VAL A 1 96 ? 5.424 5.128 -7.031 1.00 0.00 96 VAL A CA 12
ATOM 17159 C C . VAL A 1 96 ? 6.927 4.882 -7.089 1.00 0.00 96 VAL A C 12
ATOM 17160 O O . VAL A 1 96 ? 7.562 4.609 -6.070 1.00 0.00 96 VAL A O 12
ATOM 17173 N N . HIS A 1 97 ? 7.492 4.981 -8.288 1.00 0.00 97 HIS A N 12
ATOM 17174 C CA . HIS A 1 97 ? 8.922 4.770 -8.479 1.00 0.00 97 HIS A CA 12
ATOM 17175 C C . HIS A 1 97 ? 9.560 5.969 -9.175 1.00 0.00 97 HIS A C 12
ATOM 17176 O O . HIS A 1 97 ? 9.732 5.971 -10.395 1.00 0.00 97 HIS A O 12
ATOM 17190 N N . CYS A 1 98 ? 9.908 6.984 -8.393 1.00 0.00 98 CYS A N 12
ATOM 17191 C CA . CYS A 1 98 ? 10.525 8.190 -8.935 1.00 0.00 98 CYS A CA 12
ATOM 17192 C C . CYS A 1 98 ? 11.412 8.862 -7.892 1.00 0.00 98 CYS A C 12
ATOM 17193 O O . CYS A 1 98 ? 10.961 9.247 -6.813 1.00 0.00 98 CYS A O 12
ATOM 17201 N N . PRO A 1 99 ? 12.705 9.006 -8.219 1.00 0.00 99 PRO A N 12
ATOM 17202 C CA . PRO A 1 99 ? 13.683 9.631 -7.323 1.00 0.00 99 PRO A CA 12
ATOM 17203 C C . PRO A 1 99 ? 13.453 11.131 -7.169 1.00 0.00 99 PRO A C 12
ATOM 17204 O O . PRO A 1 99 ? 13.031 11.817 -8.101 1.00 0.00 99 PRO A O 12
ATOM 17215 N N . PRO A 1 100 ? 13.737 11.654 -5.967 1.00 0.00 100 PRO A N 12
ATOM 17216 C CA . PRO A 1 100 ? 13.570 13.078 -5.665 1.00 0.00 100 PRO A CA 12
ATOM 17217 C C . PRO A 1 100 ? 14.587 13.949 -6.393 1.00 0.00 100 PRO A C 12
ATOM 17218 O O . PRO A 1 100 ? 15.795 13.805 -6.200 1.00 0.00 100 PRO A O 12
ATOM 17229 N N . VAL A 1 101 ? 14.092 14.855 -7.231 1.00 0.00 101 VAL A N 12
ATOM 17230 C CA . VAL A 1 101 ? 14.959 15.751 -7.987 1.00 0.00 101 VAL A CA 12
ATOM 17231 C C . VAL A 1 101 ? 15.928 16.485 -7.067 1.00 0.00 101 VAL A C 12
ATOM 17232 O O . VAL A 1 101 ? 15.523 17.078 -6.068 1.00 0.00 101 VAL A O 12
ATOM 17245 N N . GLY A 1 1 ? 4.356 11.590 -27.627 1.00 0.00 1 GLY A N 13
ATOM 17246 C CA . GLY A 1 1 ? 4.653 10.799 -28.806 1.00 0.00 1 GLY A CA 13
ATOM 17247 C C . GLY A 1 1 ? 4.556 9.309 -28.545 1.00 0.00 1 GLY A C 13
ATOM 17248 O O . GLY A 1 1 ? 3.913 8.580 -29.300 1.00 0.00 1 GLY A O 13
ATOM 17252 N N . SER A 1 2 ? 5.199 8.855 -27.474 1.00 0.00 2 SER A N 13
ATOM 17253 C CA . SER A 1 2 ? 5.186 7.441 -27.118 1.00 0.00 2 SER A CA 13
ATOM 17254 C C . SER A 1 2 ? 3.841 7.043 -26.517 1.00 0.00 2 SER A C 13
ATOM 17255 O O . SER A 1 2 ? 3.617 7.192 -25.316 1.00 0.00 2 SER A O 13
ATOM 17263 N N . SER A 1 3 ? 2.949 6.537 -27.363 1.00 0.00 3 SER A N 13
ATOM 17264 C CA . SER A 1 3 ? 1.624 6.121 -26.918 1.00 0.00 3 SER A CA 13
ATOM 17265 C C . SER A 1 3 ? 0.999 7.178 -26.012 1.00 0.00 3 SER A C 13
ATOM 17266 O O . SER A 1 3 ? 0.389 6.855 -24.994 1.00 0.00 3 SER A O 13
ATOM 17274 N N . GLY A 1 4 ? 1.157 8.442 -26.391 1.00 0.00 4 GLY A N 13
ATOM 17275 C CA . GLY A 1 4 ? 0.603 9.528 -25.603 1.00 0.00 4 GLY A CA 13
ATOM 17276 C C . GLY A 1 4 ? 1.639 10.185 -24.713 1.00 0.00 4 GLY A C 13
ATOM 17277 O O . GLY A 1 4 ? 2.805 9.789 -24.708 1.00 0.00 4 GLY A O 13
ATOM 17281 N N . SER A 1 5 ? 1.215 11.195 -23.960 1.00 0.00 5 SER A N 13
ATOM 17282 C CA . SER A 1 5 ? 2.117 11.913 -23.066 1.00 0.00 5 SER A CA 13
ATOM 17283 C C . SER A 1 5 ? 2.173 11.241 -21.697 1.00 0.00 5 SER A C 13
ATOM 17284 O O . SER A 1 5 ? 1.155 10.790 -21.172 1.00 0.00 5 SER A O 13
ATOM 17292 N N . SER A 1 6 ? 3.371 11.179 -21.124 1.00 0.00 6 SER A N 13
ATOM 17293 C CA . SER A 1 6 ? 3.562 10.560 -19.818 1.00 0.00 6 SER A CA 13
ATOM 17294 C C . SER A 1 6 ? 2.454 10.971 -18.854 1.00 0.00 6 SER A C 13
ATOM 17295 O O . SER A 1 6 ? 2.138 12.153 -18.722 1.00 0.00 6 SER A O 13
ATOM 17303 N N . GLY A 1 7 ? 1.867 9.986 -18.182 1.00 0.00 7 GLY A N 13
ATOM 17304 C CA . GLY A 1 7 ? 0.800 10.264 -17.238 1.00 0.00 7 GLY A CA 13
ATOM 17305 C C . GLY A 1 7 ? 1.119 9.772 -15.840 1.00 0.00 7 GLY A C 13
ATOM 17306 O O . GLY A 1 7 ? 1.841 10.432 -15.092 1.00 0.00 7 GLY A O 13
ATOM 17310 N N . ASP A 1 8 ? 0.579 8.611 -15.486 1.00 0.00 8 ASP A N 13
ATOM 17311 C CA . ASP A 1 8 ? 0.810 8.031 -14.168 1.00 0.00 8 ASP A CA 13
ATOM 17312 C C . ASP A 1 8 ? 1.826 6.897 -14.244 1.00 0.00 8 ASP A C 13
ATOM 17313 O O . ASP A 1 8 ? 1.594 5.886 -14.905 1.00 0.00 8 ASP A O 13
ATOM 17322 N N . ASN A 1 9 ? 2.954 7.073 -13.563 1.00 0.00 9 ASN A N 13
ATOM 17323 C CA . ASN A 1 9 ? 4.007 6.064 -13.554 1.00 0.00 9 ASN A CA 13
ATOM 17324 C C . ASN A 1 9 ? 3.998 5.278 -12.247 1.00 0.00 9 ASN A C 13
ATOM 17325 O O . ASN A 1 9 ? 4.775 5.561 -11.335 1.00 0.00 9 ASN A O 13
ATOM 17336 N N . CYS A 1 10 ? 3.113 4.291 -12.163 1.00 0.00 10 CYS A N 13
ATOM 17337 C CA . CYS A 1 10 ? 3.002 3.463 -10.967 1.00 0.00 10 CYS A CA 13
ATOM 17338 C C . CYS A 1 10 ? 3.357 2.012 -11.274 1.00 0.00 10 CYS A C 13
ATOM 17339 O O . CYS A 1 10 ? 3.205 1.552 -12.406 1.00 0.00 10 CYS A O 13
ATOM 17347 N N . ARG A 1 11 ? 3.832 1.297 -10.260 1.00 0.00 11 ARG A N 13
ATOM 17348 C CA . ARG A 1 11 ? 4.212 -0.101 -10.423 1.00 0.00 11 ARG A CA 13
ATOM 17349 C C . ARG A 1 11 ? 3.149 -1.025 -9.836 1.00 0.00 11 ARG A C 13
ATOM 17350 O O . ARG A 1 11 ? 2.804 -0.921 -8.660 1.00 0.00 11 ARG A O 13
ATOM 17371 N N . GLU A 1 12 ? 2.634 -1.928 -10.666 1.00 0.00 12 GLU A N 13
ATOM 17372 C CA . GLU A 1 12 ? 1.609 -2.869 -10.229 1.00 0.00 12 GLU A CA 13
ATOM 17373 C C . GLU A 1 12 ? 2.238 -4.170 -9.740 1.00 0.00 12 GLU A C 13
ATOM 17374 O O . GLU A 1 12 ? 2.787 -4.942 -10.528 1.00 0.00 12 GLU A O 13
ATOM 17386 N N . VAL A 1 13 ? 2.155 -4.408 -8.435 1.00 0.00 13 VAL A N 13
ATOM 17387 C CA . VAL A 1 13 ? 2.715 -5.615 -7.840 1.00 0.00 13 VAL A CA 13
ATOM 17388 C C . VAL A 1 13 ? 1.624 -6.477 -7.216 1.00 0.00 13 VAL A C 13
ATOM 17389 O O . VAL A 1 13 ? 1.132 -6.182 -6.126 1.00 0.00 13 VAL A O 13
ATOM 17402 N N . HIS A 1 14 ? 1.250 -7.545 -7.913 1.00 0.00 14 HIS A N 13
ATOM 17403 C CA . HIS A 1 14 ? 0.216 -8.452 -7.426 1.00 0.00 14 HIS A CA 13
ATOM 17404 C C . HIS A 1 14 ? 0.796 -9.451 -6.429 1.00 0.00 14 HIS A C 13
ATOM 17405 O O . HIS A 1 14 ? 1.964 -9.831 -6.522 1.00 0.00 14 HIS A O 13
ATOM 17419 N N . LEU A 1 15 ? -0.027 -9.872 -5.475 1.00 0.00 15 LEU A N 13
ATOM 17420 C CA . LEU A 1 15 ? 0.404 -10.827 -4.459 1.00 0.00 15 LEU A CA 13
ATOM 17421 C C . LEU A 1 15 ? -0.557 -12.008 -4.379 1.00 0.00 15 LEU A C 13
ATOM 17422 O O . LEU A 1 15 ? -1.646 -11.974 -4.952 1.00 0.00 15 LEU A O 13
ATOM 17438 N N . GLU A 1 16 ? -0.147 -13.051 -3.664 1.00 0.00 16 GLU A N 13
ATOM 17439 C CA . GLU A 1 16 ? -0.974 -14.242 -3.509 1.00 0.00 16 GLU A CA 13
ATOM 17440 C C . GLU A 1 16 ? -1.045 -14.669 -2.045 1.00 0.00 16 GLU A C 13
ATOM 17441 O O . GLU A 1 16 ? -0.082 -15.205 -1.495 1.00 0.00 16 GLU A O 13
ATOM 17453 N N . LYS A 1 17 ? -2.191 -14.425 -1.419 1.00 0.00 17 LYS A N 13
ATOM 17454 C CA . LYS A 1 17 ? -2.390 -14.783 -0.020 1.00 0.00 17 LYS A CA 13
ATOM 17455 C C . LYS A 1 17 ? -3.432 -15.889 0.116 1.00 0.00 17 LYS A C 13
ATOM 17456 O O . LYS A 1 17 ? -4.038 -16.308 -0.871 1.00 0.00 17 LYS A O 13
ATOM 17475 N N . ARG A 1 18 ? -3.636 -16.356 1.343 1.00 0.00 18 ARG A N 13
ATOM 17476 C CA . ARG A 1 18 ? -4.605 -17.413 1.607 1.00 0.00 18 ARG A CA 13
ATOM 17477 C C . ARG A 1 18 ? -5.811 -16.867 2.367 1.00 0.00 18 ARG A C 13
ATOM 17478 O O . ARG A 1 18 ? -5.661 -16.138 3.347 1.00 0.00 18 ARG A O 13
ATOM 17499 N N . ARG A 1 19 ? -7.005 -17.226 1.907 1.00 0.00 19 ARG A N 13
ATOM 17500 C CA . ARG A 1 19 ? -8.236 -16.771 2.542 1.00 0.00 19 ARG A CA 13
ATOM 17501 C C . ARG A 1 19 ? -8.055 -16.644 4.051 1.00 0.00 19 ARG A C 13
ATOM 17502 O O . ARG A 1 19 ? -7.675 -17.601 4.724 1.00 0.00 19 ARG A O 13
ATOM 17523 N N . GLY A 1 20 ? -8.329 -15.454 4.577 1.00 0.00 20 GLY A N 13
ATOM 17524 C CA . GLY A 1 20 ? -8.189 -15.223 6.003 1.00 0.00 20 GLY A CA 13
ATOM 17525 C C . GLY A 1 20 ? -6.750 -14.983 6.413 1.00 0.00 20 GLY A C 13
ATOM 17526 O O . GLY A 1 20 ? -6.404 -15.108 7.588 1.00 0.00 20 GLY A O 13
ATOM 17530 N N . GLU A 1 21 ? -5.909 -14.640 5.443 1.00 0.00 21 GLU A N 13
ATOM 17531 C CA . GLU A 1 21 ? -4.498 -14.386 5.710 1.00 0.00 21 GLU A CA 13
ATOM 17532 C C . GLU A 1 21 ? -4.223 -12.887 5.800 1.00 0.00 21 GLU A C 13
ATOM 17533 O O . GLU A 1 21 ? -4.638 -12.116 4.936 1.00 0.00 21 GLU A O 13
ATOM 17545 N N . GLY A 1 22 ? -3.521 -12.483 6.855 1.00 0.00 22 GLY A N 13
ATOM 17546 C CA . GLY A 1 22 ? -3.203 -11.079 7.040 1.00 0.00 22 GLY A CA 13
ATOM 17547 C C . GLY A 1 22 ? -2.247 -10.557 5.985 1.00 0.00 22 GLY A C 13
ATOM 17548 O O . GLY A 1 22 ? -1.096 -10.990 5.911 1.00 0.00 22 GLY A O 13
ATOM 17552 N N . LEU A 1 23 ? -2.724 -9.626 5.166 1.00 0.00 23 LEU A N 13
ATOM 17553 C CA . LEU A 1 23 ? -1.904 -9.045 4.109 1.00 0.00 23 LEU A CA 13
ATOM 17554 C C . LEU A 1 23 ? -0.456 -8.891 4.565 1.00 0.00 23 LEU A C 13
ATOM 17555 O O . LEU A 1 23 ? 0.475 -9.064 3.779 1.00 0.00 23 LEU A O 13
ATOM 17571 N N . GLY A 1 24 ? -0.275 -8.566 5.841 1.00 0.00 24 GLY A N 13
ATOM 17572 C CA . GLY A 1 24 ? 1.062 -8.396 6.381 1.00 0.00 24 GLY A CA 13
ATOM 17573 C C . GLY A 1 24 ? 1.728 -7.126 5.889 1.00 0.00 24 GLY A C 13
ATOM 17574 O O . GLY A 1 24 ? 2.792 -7.172 5.273 1.00 0.00 24 GLY A O 13
ATOM 17578 N N . VAL A 1 25 ? 1.099 -5.986 6.162 1.00 0.00 25 VAL A N 13
ATOM 17579 C CA . VAL A 1 25 ? 1.637 -4.697 5.743 1.00 0.00 25 VAL A CA 13
ATOM 17580 C C . VAL A 1 25 ? 1.300 -3.607 6.753 1.00 0.00 25 VAL A C 13
ATOM 17581 O O . VAL A 1 25 ? 0.132 -3.283 6.966 1.00 0.00 25 VAL A O 13
ATOM 17594 N N . ALA A 1 26 ? 2.332 -3.042 7.373 1.00 0.00 26 ALA A N 13
ATOM 17595 C CA . ALA A 1 26 ? 2.145 -1.986 8.359 1.00 0.00 26 ALA A CA 13
ATOM 17596 C C . ALA A 1 26 ? 2.390 -0.612 7.744 1.00 0.00 26 ALA A C 13
ATOM 17597 O O . ALA A 1 26 ? 3.525 -0.259 7.419 1.00 0.00 26 ALA A O 13
ATOM 17604 N N . LEU A 1 27 ? 1.320 0.160 7.588 1.00 0.00 27 LEU A N 13
ATOM 17605 C CA . LEU A 1 27 ? 1.419 1.496 7.011 1.00 0.00 27 LEU A CA 13
ATOM 17606 C C . LEU A 1 27 ? 1.289 2.566 8.091 1.00 0.00 27 LEU A C 13
ATOM 17607 O O . LEU A 1 27 ? 0.954 2.269 9.237 1.00 0.00 27 LEU A O 13
ATOM 17623 N N . VAL A 1 28 ? 1.555 3.814 7.716 1.00 0.00 28 VAL A N 13
ATOM 17624 C CA . VAL A 1 28 ? 1.465 4.929 8.651 1.00 0.00 28 VAL A CA 13
ATOM 17625 C C . VAL A 1 28 ? 1.087 6.219 7.932 1.00 0.00 28 VAL A C 13
ATOM 17626 O O . VAL A 1 28 ? 1.034 6.264 6.704 1.00 0.00 28 VAL A O 13
ATOM 17639 N N . GLU A 1 29 ? 0.827 7.267 8.707 1.00 0.00 29 GLU A N 13
ATOM 17640 C CA . GLU A 1 29 ? 0.454 8.559 8.144 1.00 0.00 29 GLU A CA 13
ATOM 17641 C C . GLU A 1 29 ? 1.660 9.491 8.073 1.00 0.00 29 GLU A C 13
ATOM 17642 O O . GLU A 1 29 ? 2.121 10.005 9.092 1.00 0.00 29 GLU A O 13
ATOM 17654 N N . SER A 1 30 ? 2.166 9.704 6.863 1.00 0.00 30 SER A N 13
ATOM 17655 C CA . SER A 1 30 ? 3.322 10.570 6.659 1.00 0.00 30 SER A CA 13
ATOM 17656 C C . SER A 1 30 ? 2.973 11.732 5.734 1.00 0.00 30 SER A C 13
ATOM 17657 O O . SER A 1 30 ? 1.824 11.889 5.322 1.00 0.00 30 SER A O 13
ATOM 17665 N N . GLY A 1 31 ? 3.975 12.544 5.410 1.00 0.00 31 GLY A N 13
ATOM 17666 C CA . GLY A 1 31 ? 3.755 13.681 4.537 1.00 0.00 31 GLY A CA 13
ATOM 17667 C C . GLY A 1 31 ? 3.316 14.918 5.294 1.00 0.00 31 GLY A C 13
ATOM 17668 O O . GLY A 1 31 ? 2.440 14.848 6.156 1.00 0.00 31 GLY A O 13
ATOM 17672 N N . TRP A 1 32 ? 3.926 16.054 4.975 1.00 0.00 32 TRP A N 13
ATOM 17673 C CA . TRP A 1 32 ? 3.593 17.312 5.633 1.00 0.00 32 TRP A CA 13
ATOM 17674 C C . TRP A 1 32 ? 2.118 17.650 5.448 1.00 0.00 32 TRP A C 13
ATOM 17675 O O . TRP A 1 32 ? 1.368 16.885 4.844 1.00 0.00 32 TRP A O 13
ATOM 17696 N N . GLY A 1 33 ? 1.709 18.801 5.973 1.00 0.00 33 GLY A N 13
ATOM 17697 C CA . GLY A 1 33 ? 0.324 19.219 5.854 1.00 0.00 33 GLY A CA 13
ATOM 17698 C C . GLY A 1 33 ? 0.150 20.383 4.898 1.00 0.00 33 GLY A C 13
ATOM 17699 O O . GLY A 1 33 ? 0.185 21.543 5.308 1.00 0.00 33 GLY A O 13
ATOM 17703 N N . SER A 1 34 ? -0.037 20.073 3.619 1.00 0.00 34 SER A N 13
ATOM 17704 C CA . SER A 1 34 ? -0.211 21.101 2.600 1.00 0.00 34 SER A CA 13
ATOM 17705 C C . SER A 1 34 ? -1.511 20.889 1.831 1.00 0.00 34 SER A C 13
ATOM 17706 O O . SER A 1 34 ? -2.468 21.650 1.982 1.00 0.00 34 SER A O 13
ATOM 17714 N N . LEU A 1 35 ? -1.539 19.849 1.004 1.00 0.00 35 LEU A N 13
ATOM 17715 C CA . LEU A 1 35 ? -2.721 19.535 0.210 1.00 0.00 35 LEU A CA 13
ATOM 17716 C C . LEU A 1 35 ? -3.350 18.222 0.665 1.00 0.00 35 LEU A C 13
ATOM 17717 O O . LEU A 1 35 ? -4.473 18.201 1.172 1.00 0.00 35 LEU A O 13
ATOM 17733 N N . LEU A 1 36 ? -2.619 17.128 0.485 1.00 0.00 36 LEU A N 13
ATOM 17734 C CA . LEU A 1 36 ? -3.104 15.810 0.879 1.00 0.00 36 LEU A CA 13
ATOM 17735 C C . LEU A 1 36 ? -1.958 14.935 1.379 1.00 0.00 36 LEU A C 13
ATOM 17736 O O . LEU A 1 36 ? -0.840 14.982 0.866 1.00 0.00 36 LEU A O 13
ATOM 17752 N N . PRO A 1 37 ? -2.242 14.115 2.401 1.00 0.00 37 PRO A N 13
ATOM 17753 C CA . PRO A 1 37 ? -1.249 13.211 2.990 1.00 0.00 37 PRO A CA 13
ATOM 17754 C C . PRO A 1 37 ? -0.874 12.070 2.051 1.00 0.00 37 PRO A C 13
ATOM 17755 O O . PRO A 1 37 ? -1.425 11.946 0.956 1.00 0.00 37 PRO A O 13
ATOM 17766 N N . THR A 1 38 ? 0.066 11.236 2.485 1.00 0.00 38 THR A N 13
ATOM 17767 C CA . THR A 1 38 ? 0.514 10.105 1.683 1.00 0.00 38 THR A CA 13
ATOM 17768 C C . THR A 1 38 ? 0.658 8.849 2.535 1.00 0.00 38 THR A C 13
ATOM 17769 O O . THR A 1 38 ? 0.867 8.929 3.745 1.00 0.00 38 THR A O 13
ATOM 17780 N N . ALA A 1 39 ? 0.545 7.690 1.895 1.00 0.00 39 ALA A N 13
ATOM 17781 C CA . ALA A 1 39 ? 0.665 6.417 2.595 1.00 0.00 39 ALA A CA 13
ATOM 17782 C C . ALA A 1 39 ? 2.080 5.861 2.484 1.00 0.00 39 ALA A C 13
ATOM 17783 O O . ALA A 1 39 ? 2.685 5.884 1.412 1.00 0.00 39 ALA A O 13
ATOM 17790 N N . VAL A 1 40 ? 2.604 5.363 3.600 1.00 0.00 40 VAL A N 13
ATOM 17791 C CA . VAL A 1 40 ? 3.950 4.801 3.628 1.00 0.00 40 VAL A CA 13
ATOM 17792 C C . VAL A 1 40 ? 3.998 3.534 4.474 1.00 0.00 40 VAL A C 13
ATOM 17793 O O . VAL A 1 40 ? 3.319 3.431 5.496 1.00 0.00 40 VAL A O 13
ATOM 17806 N N . ILE A 1 41 ? 4.805 2.571 4.041 1.00 0.00 41 ILE A N 13
ATOM 17807 C CA . ILE A 1 41 ? 4.943 1.310 4.759 1.00 0.00 41 ILE A CA 13
ATOM 17808 C C . ILE A 1 41 ? 5.812 1.477 6.001 1.00 0.00 41 ILE A C 13
ATOM 17809 O O . ILE A 1 41 ? 7.037 1.548 5.909 1.00 0.00 41 ILE A O 13
ATOM 17825 N N . ALA A 1 42 ? 5.169 1.538 7.163 1.00 0.00 42 ALA A N 13
ATOM 17826 C CA . ALA A 1 42 ? 5.883 1.693 8.424 1.00 0.00 42 ALA A CA 13
ATOM 17827 C C . ALA A 1 42 ? 6.778 0.489 8.699 1.00 0.00 42 ALA A C 13
ATOM 17828 O O . ALA A 1 42 ? 7.900 0.636 9.183 1.00 0.00 42 ALA A O 13
ATOM 17835 N N . ASN A 1 43 ? 6.274 -0.701 8.388 1.00 0.00 43 ASN A N 13
ATOM 17836 C CA . ASN A 1 43 ? 7.029 -1.930 8.604 1.00 0.00 43 ASN A CA 13
ATOM 17837 C C . ASN A 1 43 ? 6.323 -3.121 7.962 1.00 0.00 43 ASN A C 13
ATOM 17838 O O . ASN A 1 43 ? 5.109 -3.100 7.756 1.00 0.00 43 ASN A O 13
ATOM 17849 N N . LEU A 1 44 ? 7.091 -4.158 7.648 1.00 0.00 44 LEU A N 13
ATOM 17850 C CA . LEU A 1 44 ? 6.541 -5.359 7.030 1.00 0.00 44 LEU A CA 13
ATOM 17851 C C . LEU A 1 44 ? 6.952 -6.607 7.803 1.00 0.00 44 LEU A C 13
ATOM 17852 O O . LEU A 1 44 ? 7.977 -6.617 8.487 1.00 0.00 44 LEU A O 13
ATOM 17868 N N . LEU A 1 45 ? 6.150 -7.660 7.689 1.00 0.00 45 LEU A N 13
ATOM 17869 C CA . LEU A 1 45 ? 6.431 -8.915 8.376 1.00 0.00 45 LEU A CA 13
ATOM 17870 C C . LEU A 1 45 ? 7.167 -9.885 7.456 1.00 0.00 45 LEU A C 13
ATOM 17871 O O . LEU A 1 45 ? 6.572 -10.471 6.551 1.00 0.00 45 LEU A O 13
ATOM 17887 N N . HIS A 1 46 ? 8.463 -10.053 7.697 1.00 0.00 46 HIS A N 13
ATOM 17888 C CA . HIS A 1 46 ? 9.280 -10.955 6.892 1.00 0.00 46 HIS A CA 13
ATOM 17889 C C . HIS A 1 46 ? 8.633 -12.333 6.796 1.00 0.00 46 HIS A C 13
ATOM 17890 O O . HIS A 1 46 ? 8.903 -13.215 7.611 1.00 0.00 46 HIS A O 13
ATOM 17904 N N . GLY A 1 47 ? 7.776 -12.512 5.795 1.00 0.00 47 GLY A N 13
ATOM 17905 C CA . GLY A 1 47 ? 7.103 -13.785 5.613 1.00 0.00 47 GLY A CA 13
ATOM 17906 C C . GLY A 1 47 ? 5.674 -13.622 5.133 1.00 0.00 47 GLY A C 13
ATOM 17907 O O . GLY A 1 47 ? 5.005 -14.602 4.809 1.00 0.00 47 GLY A O 13
ATOM 17911 N N . GLY A 1 48 ? 5.204 -12.379 5.089 1.00 0.00 48 GLY A N 13
ATOM 17912 C CA . GLY A 1 48 ? 3.848 -12.114 4.646 1.00 0.00 48 GLY A CA 13
ATOM 17913 C C . GLY A 1 48 ? 3.698 -12.219 3.141 1.00 0.00 48 GLY A C 13
ATOM 17914 O O . GLY A 1 48 ? 4.677 -12.350 2.406 1.00 0.00 48 GLY A O 13
ATOM 17918 N N . PRO A 1 49 ? 2.447 -12.164 2.662 1.00 0.00 49 PRO A N 13
ATOM 17919 C CA . PRO A 1 49 ? 2.143 -12.253 1.230 1.00 0.00 49 PRO A CA 13
ATOM 17920 C C . PRO A 1 49 ? 2.596 -11.016 0.463 1.00 0.00 49 PRO A C 13
ATOM 17921 O O . PRO A 1 49 ? 2.798 -11.066 -0.750 1.00 0.00 49 PRO A O 13
ATOM 17932 N N . ALA A 1 50 ? 2.755 -9.907 1.178 1.00 0.00 50 ALA A N 13
ATOM 17933 C CA . ALA A 1 50 ? 3.187 -8.658 0.564 1.00 0.00 50 ALA A CA 13
ATOM 17934 C C . ALA A 1 50 ? 4.702 -8.501 0.645 1.00 0.00 50 ALA A C 13
ATOM 17935 O O . ALA A 1 50 ? 5.344 -8.087 -0.319 1.00 0.00 50 ALA A O 13
ATOM 17942 N N . GLU A 1 51 ? 5.265 -8.834 1.803 1.00 0.00 51 GLU A N 13
ATOM 17943 C CA . GLU A 1 51 ? 6.705 -8.728 2.009 1.00 0.00 51 GLU A CA 13
ATOM 17944 C C . GLU A 1 51 ? 7.450 -9.776 1.188 1.00 0.00 51 GLU A C 13
ATOM 17945 O O . GLU A 1 51 ? 8.495 -9.493 0.602 1.00 0.00 51 GLU A O 13
ATOM 17957 N N . ARG A 1 52 ? 6.906 -10.988 1.153 1.00 0.00 52 ARG A N 13
ATOM 17958 C CA . ARG A 1 52 ? 7.520 -12.080 0.406 1.00 0.00 52 ARG A CA 13
ATOM 17959 C C . ARG A 1 52 ? 7.980 -11.607 -0.969 1.00 0.00 52 ARG A C 13
ATOM 17960 O O . ARG A 1 52 ? 9.003 -12.061 -1.483 1.00 0.00 52 ARG A O 13
ATOM 17981 N N . SER A 1 53 ? 7.218 -10.692 -1.561 1.00 0.00 53 SER A N 13
ATOM 17982 C CA . SER A 1 53 ? 7.545 -10.161 -2.879 1.00 0.00 53 SER A CA 13
ATOM 17983 C C . SER A 1 53 ? 9.017 -9.768 -2.956 1.00 0.00 53 SER A C 13
ATOM 17984 O O . SER A 1 53 ? 9.705 -10.082 -3.927 1.00 0.00 53 SER A O 13
ATOM 17992 N N . GLY A 1 54 ? 9.495 -9.080 -1.924 1.00 0.00 54 GLY A N 13
ATOM 17993 C CA . GLY A 1 54 ? 10.882 -8.655 -1.893 1.00 0.00 54 GLY A CA 13
ATOM 17994 C C . GLY A 1 54 ? 11.068 -7.244 -2.415 1.00 0.00 54 GLY A C 13
ATOM 17995 O O . GLY A 1 54 ? 11.993 -6.542 -2.008 1.00 0.00 54 GLY A O 13
ATOM 17999 N N . ALA A 1 55 ? 10.187 -6.828 -3.319 1.00 0.00 55 ALA A N 13
ATOM 18000 C CA . ALA A 1 55 ? 10.258 -5.491 -3.896 1.00 0.00 55 ALA A CA 13
ATOM 18001 C C . ALA A 1 55 ? 9.544 -4.473 -3.013 1.00 0.00 55 ALA A C 13
ATOM 18002 O O . ALA A 1 55 ? 9.698 -3.264 -3.193 1.00 0.00 55 ALA A O 13
ATOM 18009 N N . LEU A 1 56 ? 8.764 -4.969 -2.059 1.00 0.00 56 LEU A N 13
ATOM 18010 C CA . LEU A 1 56 ? 8.025 -4.102 -1.148 1.00 0.00 56 LEU A CA 13
ATOM 18011 C C . LEU A 1 56 ? 8.688 -4.064 0.226 1.00 0.00 56 LEU A C 13
ATOM 18012 O O . LEU A 1 56 ? 8.710 -5.065 0.942 1.00 0.00 56 LEU A O 13
ATOM 18028 N N . SER A 1 57 ? 9.225 -2.903 0.587 1.00 0.00 57 SER A N 13
ATOM 18029 C CA . SER A 1 57 ? 9.889 -2.736 1.874 1.00 0.00 57 SER A CA 13
ATOM 18030 C C . SER A 1 57 ? 9.444 -1.443 2.551 1.00 0.00 57 SER A C 13
ATOM 18031 O O . SER A 1 57 ? 8.588 -0.723 2.036 1.00 0.00 57 SER A O 13
ATOM 18039 N N . ILE A 1 58 ? 10.032 -1.156 3.708 1.00 0.00 58 ILE A N 13
ATOM 18040 C CA . ILE A 1 58 ? 9.697 0.050 4.455 1.00 0.00 58 ILE A CA 13
ATOM 18041 C C . ILE A 1 58 ? 10.151 1.301 3.711 1.00 0.00 58 ILE A C 13
ATOM 18042 O O . ILE A 1 58 ? 11.339 1.482 3.446 1.00 0.00 58 ILE A O 13
ATOM 18058 N N . GLY A 1 59 ? 9.196 2.165 3.379 1.00 0.00 59 GLY A N 13
ATOM 18059 C CA . GLY A 1 59 ? 9.518 3.390 2.671 1.00 0.00 59 GLY A CA 13
ATOM 18060 C C . GLY A 1 59 ? 8.635 3.608 1.459 1.00 0.00 59 GLY A C 13
ATOM 18061 O O . GLY A 1 59 ? 8.099 4.699 1.260 1.00 0.00 59 GLY A O 13
ATOM 18065 N N . ASP A 1 60 ? 8.483 2.569 0.645 1.00 0.00 60 ASP A N 13
ATOM 18066 C CA . ASP A 1 60 ? 7.658 2.651 -0.555 1.00 0.00 60 ASP A CA 13
ATOM 18067 C C . ASP A 1 60 ? 6.287 3.237 -0.233 1.00 0.00 60 ASP A C 13
ATOM 18068 O O . ASP A 1 60 ? 5.612 2.790 0.694 1.00 0.00 60 ASP A O 13
ATOM 18077 N N . ARG A 1 61 ? 5.883 4.241 -1.005 1.00 0.00 61 ARG A N 13
ATOM 18078 C CA . ARG A 1 61 ? 4.593 4.890 -0.800 1.00 0.00 61 ARG A CA 13
ATOM 18079 C C . ARG A 1 61 ? 3.481 4.124 -1.511 1.00 0.00 61 ARG A C 13
ATOM 18080 O O . ARG A 1 61 ? 3.675 3.604 -2.610 1.00 0.00 61 ARG A O 13
ATOM 18101 N N . LEU A 1 62 ? 2.315 4.060 -0.876 1.00 0.00 62 LEU A N 13
ATOM 18102 C CA . LEU A 1 62 ? 1.171 3.357 -1.447 1.00 0.00 62 LEU A CA 13
ATOM 18103 C C . LEU A 1 62 ? 0.173 4.341 -2.047 1.00 0.00 62 LEU A C 13
ATOM 18104 O O . LEU A 1 62 ? -0.176 5.347 -1.427 1.00 0.00 62 LEU A O 13
ATOM 18120 N N . THR A 1 63 ? -0.287 4.045 -3.259 1.00 0.00 63 THR A N 13
ATOM 18121 C CA . THR A 1 63 ? -1.247 4.902 -3.943 1.00 0.00 63 THR A CA 13
ATOM 18122 C C . THR A 1 63 ? -2.650 4.309 -3.890 1.00 0.00 63 THR A C 13
ATOM 18123 O O . THR A 1 63 ? -3.636 5.033 -3.755 1.00 0.00 63 THR A O 13
ATOM 18134 N N . ALA A 1 64 ? -2.733 2.987 -3.996 1.00 0.00 64 ALA A N 13
ATOM 18135 C CA . ALA A 1 64 ? -4.016 2.296 -3.956 1.00 0.00 64 ALA A CA 13
ATOM 18136 C C . ALA A 1 64 ? -3.828 0.800 -3.726 1.00 0.00 64 ALA A C 13
ATOM 18137 O O . ALA A 1 64 ? -2.704 0.297 -3.743 1.00 0.00 64 ALA A O 13
ATOM 18144 N N . ILE A 1 65 ? -4.934 0.096 -3.511 1.00 0.00 65 ILE A N 13
ATOM 18145 C CA . ILE A 1 65 ? -4.889 -1.342 -3.277 1.00 0.00 65 ILE A CA 13
ATOM 18146 C C . ILE A 1 65 ? -6.025 -2.053 -4.005 1.00 0.00 65 ILE A C 13
ATOM 18147 O O . ILE A 1 65 ? -7.197 -1.861 -3.684 1.00 0.00 65 ILE A O 13
ATOM 18163 N N . ASN A 1 66 ? -5.669 -2.875 -4.987 1.00 0.00 66 ASN A N 13
ATOM 18164 C CA . ASN A 1 66 ? -6.659 -3.616 -5.760 1.00 0.00 66 ASN A CA 13
ATOM 18165 C C . ASN A 1 66 ? -7.675 -2.669 -6.392 1.00 0.00 66 ASN A C 13
ATOM 18166 O O . ASN A 1 66 ? -8.877 -2.928 -6.372 1.00 0.00 66 ASN A O 13
ATOM 18177 N N . GLY A 1 67 ? -7.182 -1.570 -6.955 1.00 0.00 67 GLY A N 13
ATOM 18178 C CA . GLY A 1 67 ? -8.060 -0.601 -7.586 1.00 0.00 67 GLY A CA 13
ATOM 18179 C C . GLY A 1 67 ? -8.773 0.278 -6.577 1.00 0.00 67 GLY A C 13
ATOM 18180 O O . GLY A 1 67 ? -9.886 0.743 -6.825 1.00 0.00 67 GLY A O 13
ATOM 18184 N N . THR A 1 68 ? -8.132 0.505 -5.435 1.00 0.00 68 THR A N 13
ATOM 18185 C CA . THR A 1 68 ? -8.712 1.332 -4.384 1.00 0.00 68 THR A CA 13
ATOM 18186 C C . THR A 1 68 ? -7.859 2.568 -4.122 1.00 0.00 68 THR A C 13
ATOM 18187 O O . THR A 1 68 ? -6.773 2.474 -3.550 1.00 0.00 68 THR A O 13
ATOM 18198 N N . SER A 1 69 ? -8.358 3.726 -4.543 1.00 0.00 69 SER A N 13
ATOM 18199 C CA . SER A 1 69 ? -7.639 4.981 -4.356 1.00 0.00 69 SER A CA 13
ATOM 18200 C C . SER A 1 69 ? -7.346 5.224 -2.879 1.00 0.00 69 SER A C 13
ATOM 18201 O O . SER A 1 69 ? -8.261 5.326 -2.061 1.00 0.00 69 SER A O 13
ATOM 18209 N N . LEU A 1 70 ? -6.064 5.315 -2.544 1.00 0.00 70 LEU A N 13
ATOM 18210 C CA . LEU A 1 70 ? -5.647 5.546 -1.165 1.00 0.00 70 LEU A CA 13
ATOM 18211 C C . LEU A 1 70 ? -4.653 6.700 -1.083 1.00 0.00 70 LEU A C 13
ATOM 18212 O O . LEU A 1 70 ? -4.234 7.096 0.005 1.00 0.00 70 LEU A O 13
ATOM 18228 N N . VAL A 1 71 ? -4.280 7.237 -2.240 1.00 0.00 71 VAL A N 13
ATOM 18229 C CA . VAL A 1 71 ? -3.337 8.347 -2.299 1.00 0.00 71 VAL A CA 13
ATOM 18230 C C . VAL A 1 71 ? -4.004 9.657 -1.894 1.00 0.00 71 VAL A C 13
ATOM 18231 O O . VAL A 1 71 ? -4.333 10.486 -2.741 1.00 0.00 71 VAL A O 13
ATOM 18244 N N . GLY A 1 72 ? -4.201 9.836 -0.591 1.00 0.00 72 GLY A N 13
ATOM 18245 C CA . GLY A 1 72 ? -4.828 11.048 -0.096 1.00 0.00 72 GLY A CA 13
ATOM 18246 C C . GLY A 1 72 ? -5.870 10.767 0.969 1.00 0.00 72 GLY A C 13
ATOM 18247 O O . GLY A 1 72 ? -6.860 11.491 1.085 1.00 0.00 72 GLY A O 13
ATOM 18251 N N . LEU A 1 73 ? -5.649 9.714 1.748 1.00 0.00 73 LEU A N 13
ATOM 18252 C CA . LEU A 1 73 ? -6.578 9.338 2.808 1.00 0.00 73 LEU A CA 13
ATOM 18253 C C . LEU A 1 73 ? -5.841 9.125 4.127 1.00 0.00 73 LEU A C 13
ATOM 18254 O O . LEU A 1 73 ? -4.640 8.856 4.159 1.00 0.00 73 LEU A O 13
ATOM 18270 N N . PRO A 1 74 ? -6.577 9.245 5.242 1.00 0.00 74 PRO A N 13
ATOM 18271 C CA . PRO A 1 74 ? -6.015 9.067 6.584 1.00 0.00 74 PRO A CA 13
ATOM 18272 C C . PRO A 1 74 ? -5.643 7.616 6.868 1.00 0.00 74 PRO A C 13
ATOM 18273 O O . PRO A 1 74 ? -6.265 6.690 6.346 1.00 0.00 74 PRO A O 13
ATOM 18284 N N . LEU A 1 75 ? -4.624 7.423 7.700 1.00 0.00 75 LEU A N 13
ATOM 18285 C CA . LEU A 1 75 ? -4.169 6.084 8.054 1.00 0.00 75 LEU A CA 13
ATOM 18286 C C . LEU A 1 75 ? -5.352 5.140 8.249 1.00 0.00 75 LEU A C 13
ATOM 18287 O O . LEU A 1 75 ? -5.364 4.027 7.725 1.00 0.00 75 LEU A O 13
ATOM 18303 N N . ALA A 1 76 ? -6.346 5.595 9.006 1.00 0.00 76 ALA A N 13
ATOM 18304 C CA . ALA A 1 76 ? -7.535 4.793 9.266 1.00 0.00 76 ALA A CA 13
ATOM 18305 C C . ALA A 1 76 ? -8.040 4.129 7.989 1.00 0.00 76 ALA A C 13
ATOM 18306 O O . ALA A 1 76 ? -8.221 2.913 7.941 1.00 0.00 76 ALA A O 13
ATOM 18313 N N . ALA A 1 77 ? -8.266 4.936 6.958 1.00 0.00 77 ALA A N 13
ATOM 18314 C CA . ALA A 1 77 ? -8.749 4.426 5.681 1.00 0.00 77 ALA A CA 13
ATOM 18315 C C . ALA A 1 77 ? -7.902 3.251 5.203 1.00 0.00 77 ALA A C 13
ATOM 18316 O O . ALA A 1 77 ? -8.423 2.170 4.926 1.00 0.00 77 ALA A O 13
ATOM 18323 N N . CYS A 1 78 ? -6.595 3.470 5.108 1.00 0.00 78 CYS A N 13
ATOM 18324 C CA . CYS A 1 78 ? -5.676 2.429 4.662 1.00 0.00 78 CYS A CA 13
ATOM 18325 C C . CYS A 1 78 ? -5.751 1.210 5.576 1.00 0.00 78 CYS A C 13
ATOM 18326 O O . CYS A 1 78 ? -5.660 0.072 5.116 1.00 0.00 78 CYS A O 13
ATOM 18334 N N . GLN A 1 79 ? -5.915 1.457 6.872 1.00 0.00 79 GLN A N 13
ATOM 18335 C CA . GLN A 1 79 ? -5.999 0.379 7.850 1.00 0.00 79 GLN A CA 13
ATOM 18336 C C . GLN A 1 79 ? -7.299 -0.402 7.688 1.00 0.00 79 GLN A C 13
ATOM 18337 O O . GLN A 1 79 ? -7.348 -1.605 7.944 1.00 0.00 79 GLN A O 13
ATOM 18351 N N . ALA A 1 80 ? -8.351 0.290 7.263 1.00 0.00 80 ALA A N 13
ATOM 18352 C CA . ALA A 1 80 ? -9.651 -0.339 7.066 1.00 0.00 80 ALA A CA 13
ATOM 18353 C C . ALA A 1 80 ? -9.665 -1.186 5.798 1.00 0.00 80 ALA A C 13
ATOM 18354 O O . ALA A 1 80 ? -10.163 -2.311 5.798 1.00 0.00 80 ALA A O 13
ATOM 18361 N N . ALA A 1 81 ? -9.115 -0.638 4.720 1.00 0.00 81 ALA A N 13
ATOM 18362 C CA . ALA A 1 81 ? -9.063 -1.344 3.446 1.00 0.00 81 ALA A CA 13
ATOM 18363 C C . ALA A 1 81 ? -8.139 -2.555 3.527 1.00 0.00 81 ALA A C 13
ATOM 18364 O O . ALA A 1 81 ? -8.533 -3.672 3.193 1.00 0.00 81 ALA A O 13
ATOM 18371 N N . VAL A 1 82 ? -6.908 -2.325 3.971 1.00 0.00 82 VAL A N 13
ATOM 18372 C CA . VAL A 1 82 ? -5.928 -3.398 4.096 1.00 0.00 82 VAL A CA 13
ATOM 18373 C C . VAL A 1 82 ? -6.492 -4.567 4.894 1.00 0.00 82 VAL A C 13
ATOM 18374 O O . VAL A 1 82 ? -6.024 -5.699 4.771 1.00 0.00 82 VAL A O 13
ATOM 18387 N N . ARG A 1 83 ? -7.501 -4.287 5.712 1.00 0.00 83 ARG A N 13
ATOM 18388 C CA . ARG A 1 83 ? -8.130 -5.316 6.531 1.00 0.00 83 ARG A CA 13
ATOM 18389 C C . ARG A 1 83 ? -9.220 -6.042 5.750 1.00 0.00 83 ARG A C 13
ATOM 18390 O O . ARG A 1 83 ? -9.544 -7.193 6.042 1.00 0.00 83 ARG A O 13
ATOM 18411 N N . GLU A 1 84 ? -9.783 -5.362 4.756 1.00 0.00 84 GLU A N 13
ATOM 18412 C CA . GLU A 1 84 ? -10.838 -5.942 3.934 1.00 0.00 84 GLU A CA 13
ATOM 18413 C C . GLU A 1 84 ? -10.263 -6.951 2.943 1.00 0.00 84 GLU A C 13
ATOM 18414 O O . GLU A 1 84 ? -10.930 -7.912 2.559 1.00 0.00 84 GLU A O 13
ATOM 18426 N N . THR A 1 85 ? -9.019 -6.724 2.532 1.00 0.00 85 THR A N 13
ATOM 18427 C CA . THR A 1 85 ? -8.353 -7.611 1.586 1.00 0.00 85 THR A CA 13
ATOM 18428 C C . THR A 1 85 ? -8.129 -8.992 2.190 1.00 0.00 85 THR A C 13
ATOM 18429 O O . THR A 1 85 ? -8.226 -10.007 1.499 1.00 0.00 85 THR A O 13
ATOM 18440 N N . LYS A 1 86 ? -7.830 -9.025 3.484 1.00 0.00 86 LYS A N 13
ATOM 18441 C CA . LYS A 1 86 ? -7.594 -10.283 4.183 1.00 0.00 86 LYS A CA 13
ATOM 18442 C C . LYS A 1 86 ? -8.505 -11.383 3.647 1.00 0.00 86 LYS A C 13
ATOM 18443 O O . LYS A 1 86 ? -8.040 -12.461 3.276 1.00 0.00 86 LYS A O 13
ATOM 18462 N N . SER A 1 87 ? -9.803 -11.102 3.608 1.00 0.00 87 SER A N 13
ATOM 18463 C CA . SER A 1 87 ? -10.779 -12.069 3.119 1.00 0.00 87 SER A CA 13
ATOM 18464 C C . SER A 1 87 ? -10.373 -12.607 1.750 1.00 0.00 87 SER A C 13
ATOM 18465 O O . SER A 1 87 ? -10.478 -13.804 1.487 1.00 0.00 87 SER A O 13
ATOM 18473 N N . GLN A 1 88 ? -9.910 -11.712 0.884 1.00 0.00 88 GLN A N 13
ATOM 18474 C CA . GLN A 1 88 ? -9.489 -12.096 -0.458 1.00 0.00 88 GLN A CA 13
ATOM 18475 C C . GLN A 1 88 ? -8.176 -12.871 -0.416 1.00 0.00 88 GLN A C 13
ATOM 18476 O O . GLN A 1 88 ? -7.516 -12.941 0.622 1.00 0.00 88 GLN A O 13
ATOM 18490 N N . THR A 1 89 ? -7.802 -13.454 -1.550 1.00 0.00 89 THR A N 13
ATOM 18491 C CA . THR A 1 89 ? -6.569 -14.226 -1.643 1.00 0.00 89 THR A CA 13
ATOM 18492 C C . THR A 1 89 ? -5.562 -13.546 -2.563 1.00 0.00 89 THR A C 13
ATOM 18493 O O . THR A 1 89 ? -4.476 -14.072 -2.807 1.00 0.00 89 THR A O 13
ATOM 18504 N N . SER A 1 90 ? -5.929 -12.374 -3.071 1.00 0.00 90 SER A N 13
ATOM 18505 C CA . SER A 1 90 ? -5.058 -11.624 -3.968 1.00 0.00 90 SER A CA 13
ATOM 18506 C C . SER A 1 90 ? -5.025 -10.148 -3.584 1.00 0.00 90 SER A C 13
ATOM 18507 O O . SER A 1 90 ? -6.048 -9.564 -3.226 1.00 0.00 90 SER A O 13
ATOM 18515 N N . VAL A 1 91 ? -3.840 -9.549 -3.659 1.00 0.00 91 VAL A N 13
ATOM 18516 C CA . VAL A 1 91 ? -3.672 -8.141 -3.321 1.00 0.00 91 VAL A CA 13
ATOM 18517 C C . VAL A 1 91 ? -2.656 -7.473 -4.240 1.00 0.00 91 VAL A C 13
ATOM 18518 O O . VAL A 1 91 ? -1.523 -7.935 -4.373 1.00 0.00 91 VAL A O 13
ATOM 18531 N N . THR A 1 92 ? -3.069 -6.380 -4.874 1.00 0.00 92 THR A N 13
ATOM 18532 C CA . THR A 1 92 ? -2.196 -5.646 -5.782 1.00 0.00 92 THR A CA 13
ATOM 18533 C C . THR A 1 92 ? -1.798 -4.298 -5.193 1.00 0.00 92 THR A C 13
ATOM 18534 O O . THR A 1 92 ? -2.650 -3.450 -4.924 1.00 0.00 92 THR A O 13
ATOM 18545 N N . LEU A 1 93 ? -0.499 -4.105 -4.994 1.00 0.00 93 LEU A N 13
ATOM 18546 C CA . LEU A 1 93 ? 0.013 -2.858 -4.437 1.00 0.00 93 LEU A CA 13
ATOM 18547 C C . LEU A 1 93 ? 0.570 -1.959 -5.536 1.00 0.00 93 LEU A C 13
ATOM 18548 O O . LEU A 1 93 ? 1.279 -2.420 -6.430 1.00 0.00 93 LEU A O 13
ATOM 18564 N N . SER A 1 94 ? 0.246 -0.672 -5.462 1.00 0.00 94 SER A N 13
ATOM 18565 C CA . SER A 1 94 ? 0.712 0.293 -6.451 1.00 0.00 94 SER A CA 13
ATOM 18566 C C . SER A 1 94 ? 1.537 1.393 -5.790 1.00 0.00 94 SER A C 13
ATOM 18567 O O . SER A 1 94 ? 1.012 2.200 -5.022 1.00 0.00 94 SER A O 13
ATOM 18575 N N . ILE A 1 95 ? 2.830 1.418 -6.094 1.00 0.00 95 ILE A N 13
ATOM 18576 C CA . ILE A 1 95 ? 3.727 2.419 -5.531 1.00 0.00 95 ILE A CA 13
ATOM 18577 C C . ILE A 1 95 ? 4.465 3.176 -6.630 1.00 0.00 95 ILE A C 13
ATOM 18578 O O . ILE A 1 95 ? 4.258 2.926 -7.818 1.00 0.00 95 ILE A O 13
ATOM 18594 N N . VAL A 1 96 ? 5.329 4.102 -6.226 1.00 0.00 96 VAL A N 13
ATOM 18595 C CA . VAL A 1 96 ? 6.101 4.894 -7.176 1.00 0.00 96 VAL A CA 13
ATOM 18596 C C . VAL A 1 96 ? 7.443 4.237 -7.477 1.00 0.00 96 VAL A C 13
ATOM 18597 O O . VAL A 1 96 ? 8.286 4.088 -6.591 1.00 0.00 96 VAL A O 13
ATOM 18610 N N . HIS A 1 97 ? 7.637 3.846 -8.732 1.00 0.00 97 HIS A N 13
ATOM 18611 C CA . HIS A 1 97 ? 8.878 3.205 -9.151 1.00 0.00 97 HIS A CA 13
ATOM 18612 C C . HIS A 1 97 ? 9.689 4.129 -10.054 1.00 0.00 97 HIS A C 13
ATOM 18613 O O . HIS A 1 97 ? 9.925 3.821 -11.223 1.00 0.00 97 HIS A O 13
ATOM 18627 N N . CYS A 1 98 ? 10.112 5.263 -9.505 1.00 0.00 98 CYS A N 13
ATOM 18628 C CA . CYS A 1 98 ? 10.895 6.233 -10.262 1.00 0.00 98 CYS A CA 13
ATOM 18629 C C . CYS A 1 98 ? 11.839 7.004 -9.345 1.00 0.00 98 CYS A C 13
ATOM 18630 O O . CYS A 1 98 ? 11.434 7.563 -8.326 1.00 0.00 98 CYS A O 13
ATOM 18638 N N . PRO A 1 99 ? 13.128 7.035 -9.712 1.00 0.00 99 PRO A N 13
ATOM 18639 C CA . PRO A 1 99 ? 14.157 7.733 -8.935 1.00 0.00 99 PRO A CA 13
ATOM 18640 C C . PRO A 1 99 ? 14.001 9.249 -8.999 1.00 0.00 99 PRO A C 13
ATOM 18641 O O . PRO A 1 99 ? 13.267 9.788 -9.828 1.00 0.00 99 PRO A O 13
ATOM 18652 N N . PRO A 1 100 ? 14.708 9.955 -8.104 1.00 0.00 100 PRO A N 13
ATOM 18653 C CA . PRO A 1 100 ? 14.665 11.419 -8.039 1.00 0.00 100 PRO A CA 13
ATOM 18654 C C . PRO A 1 100 ? 15.345 12.072 -9.237 1.00 0.00 100 PRO A C 13
ATOM 18655 O O . PRO A 1 100 ? 16.515 11.810 -9.519 1.00 0.00 100 PRO A O 13
ATOM 18666 N N . VAL A 1 101 ? 14.605 12.924 -9.940 1.00 0.00 101 VAL A N 13
ATOM 18667 C CA . VAL A 1 101 ? 15.138 13.616 -11.107 1.00 0.00 101 VAL A CA 13
ATOM 18668 C C . VAL A 1 101 ? 14.965 15.125 -10.977 1.00 0.00 101 VAL A C 13
ATOM 18669 O O . VAL A 1 101 ? 13.884 15.610 -10.645 1.00 0.00 101 VAL A O 13
ATOM 18682 N N . GLY A 1 1 ? -11.394 5.976 -29.840 1.00 0.00 1 GLY A N 14
ATOM 18683 C CA . GLY A 1 1 ? -10.506 5.049 -29.163 1.00 0.00 1 GLY A CA 14
ATOM 18684 C C . GLY A 1 1 ? -10.383 5.342 -27.681 1.00 0.00 1 GLY A C 14
ATOM 18685 O O . GLY A 1 1 ? -10.013 6.449 -27.288 1.00 0.00 1 GLY A O 14
ATOM 18689 N N . SER A 1 2 ? -10.694 4.348 -26.855 1.00 0.00 2 SER A N 14
ATOM 18690 C CA . SER A 1 2 ? -10.621 4.506 -25.407 1.00 0.00 2 SER A CA 14
ATOM 18691 C C . SER A 1 2 ? -9.200 4.847 -24.969 1.00 0.00 2 SER A C 14
ATOM 18692 O O . SER A 1 2 ? -8.228 4.341 -25.528 1.00 0.00 2 SER A O 14
ATOM 18700 N N . SER A 1 3 ? -9.089 5.709 -23.963 1.00 0.00 3 SER A N 14
ATOM 18701 C CA . SER A 1 3 ? -7.788 6.122 -23.451 1.00 0.00 3 SER A CA 14
ATOM 18702 C C . SER A 1 3 ? -7.289 5.148 -22.388 1.00 0.00 3 SER A C 14
ATOM 18703 O O . SER A 1 3 ? -7.561 5.315 -21.200 1.00 0.00 3 SER A O 14
ATOM 18711 N N . GLY A 1 4 ? -6.555 4.129 -22.825 1.00 0.00 4 GLY A N 14
ATOM 18712 C CA . GLY A 1 4 ? -6.029 3.143 -21.900 1.00 0.00 4 GLY A CA 14
ATOM 18713 C C . GLY A 1 4 ? -4.517 3.190 -21.800 1.00 0.00 4 GLY A C 14
ATOM 18714 O O . GLY A 1 4 ? -3.815 2.652 -22.655 1.00 0.00 4 GLY A O 14
ATOM 18718 N N . SER A 1 5 ? -4.015 3.836 -20.752 1.00 0.00 5 SER A N 14
ATOM 18719 C CA . SER A 1 5 ? -2.576 3.956 -20.546 1.00 0.00 5 SER A CA 14
ATOM 18720 C C . SER A 1 5 ? -2.027 2.731 -19.821 1.00 0.00 5 SER A C 14
ATOM 18721 O O . SER A 1 5 ? -2.638 2.228 -18.879 1.00 0.00 5 SER A O 14
ATOM 18729 N N . SER A 1 6 ? -0.869 2.257 -20.269 1.00 0.00 6 SER A N 14
ATOM 18730 C CA . SER A 1 6 ? -0.237 1.088 -19.666 1.00 0.00 6 SER A CA 14
ATOM 18731 C C . SER A 1 6 ? 0.126 1.358 -18.209 1.00 0.00 6 SER A C 14
ATOM 18732 O O . SER A 1 6 ? -0.291 0.631 -17.309 1.00 0.00 6 SER A O 14
ATOM 18740 N N . GLY A 1 7 ? 0.908 2.410 -17.986 1.00 0.00 7 GLY A N 14
ATOM 18741 C CA . GLY A 1 7 ? 1.316 2.758 -16.637 1.00 0.00 7 GLY A CA 14
ATOM 18742 C C . GLY A 1 7 ? 2.755 2.380 -16.351 1.00 0.00 7 GLY A C 14
ATOM 18743 O O . GLY A 1 7 ? 3.058 1.215 -16.090 1.00 0.00 7 GLY A O 14
ATOM 18747 N N . ASP A 1 8 ? 3.645 3.365 -16.401 1.00 0.00 8 ASP A N 14
ATOM 18748 C CA . ASP A 1 8 ? 5.062 3.129 -16.145 1.00 0.00 8 ASP A CA 14
ATOM 18749 C C . ASP A 1 8 ? 5.489 3.764 -14.826 1.00 0.00 8 ASP A C 14
ATOM 18750 O O . ASP A 1 8 ? 6.075 3.104 -13.969 1.00 0.00 8 ASP A O 14
ATOM 18759 N N . ASN A 1 9 ? 5.191 5.050 -14.670 1.00 0.00 9 ASN A N 14
ATOM 18760 C CA . ASN A 1 9 ? 5.546 5.775 -13.455 1.00 0.00 9 ASN A CA 14
ATOM 18761 C C . ASN A 1 9 ? 5.339 4.902 -12.221 1.00 0.00 9 ASN A C 14
ATOM 18762 O O . ASN A 1 9 ? 6.266 4.682 -11.441 1.00 0.00 9 ASN A O 14
ATOM 18773 N N . CYS A 1 10 ? 4.118 4.408 -12.051 1.00 0.00 10 CYS A N 14
ATOM 18774 C CA . CYS A 1 10 ? 3.788 3.559 -10.911 1.00 0.00 10 CYS A CA 14
ATOM 18775 C C . CYS A 1 10 ? 4.151 2.105 -11.194 1.00 0.00 10 CYS A C 14
ATOM 18776 O O . CYS A 1 10 ? 4.416 1.732 -12.337 1.00 0.00 10 CYS A O 14
ATOM 18784 N N . ARG A 1 11 ? 4.161 1.288 -10.145 1.00 0.00 11 ARG A N 14
ATOM 18785 C CA . ARG A 1 11 ? 4.493 -0.125 -10.280 1.00 0.00 11 ARG A CA 14
ATOM 18786 C C . ARG A 1 11 ? 3.426 -0.999 -9.628 1.00 0.00 11 ARG A C 14
ATOM 18787 O O . ARG A 1 11 ? 3.222 -0.944 -8.416 1.00 0.00 11 ARG A O 14
ATOM 18808 N N . GLU A 1 12 ? 2.750 -1.804 -10.442 1.00 0.00 12 GLU A N 14
ATOM 18809 C CA . GLU A 1 12 ? 1.703 -2.689 -9.943 1.00 0.00 12 GLU A CA 14
ATOM 18810 C C . GLU A 1 12 ? 2.291 -4.017 -9.474 1.00 0.00 12 GLU A C 14
ATOM 18811 O O . GLU A 1 12 ? 2.897 -4.751 -10.256 1.00 0.00 12 GLU A O 14
ATOM 18823 N N . VAL A 1 13 ? 2.108 -4.319 -8.193 1.00 0.00 13 VAL A N 14
ATOM 18824 C CA . VAL A 1 13 ? 2.619 -5.558 -7.619 1.00 0.00 13 VAL A CA 14
ATOM 18825 C C . VAL A 1 13 ? 1.480 -6.481 -7.200 1.00 0.00 13 VAL A C 14
ATOM 18826 O O . VAL A 1 13 ? 0.859 -6.283 -6.155 1.00 0.00 13 VAL A O 14
ATOM 18839 N N . HIS A 1 14 ? 1.210 -7.490 -8.022 1.00 0.00 14 HIS A 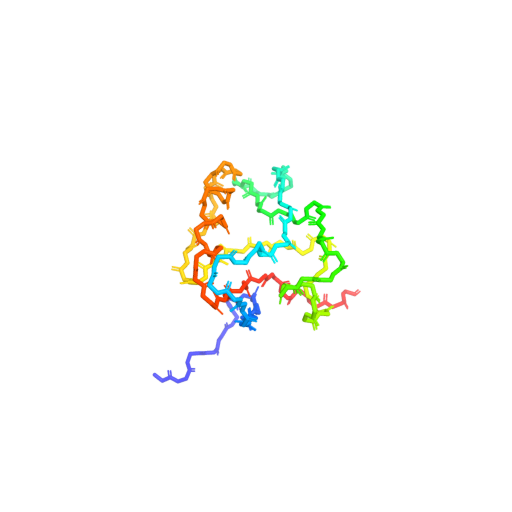N 14
ATOM 18840 C CA . HIS A 1 14 ? 0.145 -8.445 -7.737 1.00 0.00 14 HIS A CA 14
ATOM 18841 C C . HIS A 1 14 ? 0.665 -9.601 -6.888 1.00 0.00 14 HIS A C 14
ATOM 18842 O O . HIS A 1 14 ? 1.709 -10.184 -7.186 1.00 0.00 14 HIS A O 14
ATOM 18856 N N . LEU A 1 15 ? -0.067 -9.927 -5.828 1.00 0.00 15 LEU A N 14
ATOM 18857 C CA . LEU A 1 15 ? 0.321 -11.013 -4.935 1.00 0.00 15 LEU A CA 14
ATOM 18858 C C . LEU A 1 15 ? -0.829 -11.997 -4.743 1.00 0.00 15 LEU A C 14
ATOM 18859 O O . LEU A 1 15 ? -1.972 -11.705 -5.092 1.00 0.00 15 LEU A O 14
ATOM 18875 N N . GLU A 1 16 ? -0.517 -13.162 -4.184 1.00 0.00 16 GLU A N 14
ATOM 18876 C CA . GLU A 1 16 ? -1.525 -14.188 -3.944 1.00 0.00 16 GLU A CA 14
ATOM 18877 C C . GLU A 1 16 ? -1.438 -14.713 -2.514 1.00 0.00 16 GLU A C 14
ATOM 18878 O O . GLU A 1 16 ? -0.528 -15.468 -2.172 1.00 0.00 16 GLU A O 14
ATOM 18890 N N . LYS A 1 17 ? -2.391 -14.306 -1.682 1.00 0.00 17 LYS A N 14
ATOM 18891 C CA . LYS A 1 17 ? -2.424 -14.734 -0.288 1.00 0.00 17 LYS A CA 14
ATOM 18892 C C . LYS A 1 17 ? -3.544 -15.743 -0.056 1.00 0.00 17 LYS A C 14
ATOM 18893 O O . LYS A 1 17 ? -4.321 -16.042 -0.963 1.00 0.00 17 LYS A O 14
ATOM 18912 N N . ARG A 1 18 ? -3.623 -16.263 1.165 1.00 0.00 18 ARG A N 14
ATOM 18913 C CA . ARG A 1 18 ? -4.648 -17.238 1.515 1.00 0.00 18 ARG A CA 14
ATOM 18914 C C . ARG A 1 18 ? -5.849 -16.555 2.163 1.00 0.00 18 ARG A C 14
ATOM 18915 O O . ARG A 1 18 ? -5.701 -15.562 2.876 1.00 0.00 18 ARG A O 14
ATOM 18936 N N . ARG A 1 19 ? -7.037 -17.093 1.910 1.00 0.00 19 ARG A N 14
ATOM 18937 C CA . ARG A 1 19 ? -8.264 -16.534 2.466 1.00 0.00 19 ARG A CA 14
ATOM 18938 C C . ARG A 1 19 ? -8.112 -16.271 3.961 1.00 0.00 19 ARG A C 14
ATOM 18939 O O . ARG A 1 19 ? -7.747 -17.164 4.725 1.00 0.00 19 ARG A O 14
ATOM 18960 N N . GLY A 1 20 ? -8.393 -15.039 4.372 1.00 0.00 20 GLY A N 14
ATOM 18961 C CA . GLY A 1 20 ? -8.281 -14.680 5.774 1.00 0.00 20 GLY A CA 14
ATOM 18962 C C . GLY A 1 20 ? -6.849 -14.716 6.269 1.00 0.00 20 GLY A C 14
ATOM 18963 O O . GLY A 1 20 ? -6.591 -15.083 7.415 1.00 0.00 20 GLY A O 14
ATOM 18967 N N . GLU A 1 21 ? -5.915 -14.336 5.403 1.00 0.00 21 GLU A N 14
ATOM 18968 C CA . GLU A 1 21 ? -4.501 -14.330 5.759 1.00 0.00 21 GLU A CA 14
ATOM 18969 C C . GLU A 1 21 ? -4.001 -12.904 5.976 1.00 0.00 21 GLU A C 14
ATOM 18970 O O . GLU A 1 21 ? -3.897 -12.121 5.034 1.00 0.00 21 GLU A O 14
ATOM 18982 N N . GLY A 1 22 ? -3.695 -12.576 7.228 1.00 0.00 22 GLY A N 14
ATOM 18983 C CA . GLY A 1 22 ? -3.211 -11.246 7.548 1.00 0.00 22 GLY A CA 14
ATOM 18984 C C . GLY A 1 22 ? -2.195 -10.741 6.543 1.00 0.00 22 GLY A C 14
ATOM 18985 O O . GLY A 1 22 ? -1.047 -11.187 6.531 1.00 0.00 22 GLY A O 14
ATOM 18989 N N . LEU A 1 23 ? -2.617 -9.809 5.695 1.00 0.00 23 LEU A N 14
ATOM 18990 C CA . LEU A 1 23 ? -1.736 -9.243 4.679 1.00 0.00 23 LEU A CA 14
ATOM 18991 C C . LEU A 1 23 ? -0.307 -9.128 5.201 1.00 0.00 23 LEU A C 14
ATOM 18992 O O . LEU A 1 23 ? 0.654 -9.330 4.459 1.00 0.00 23 LEU A O 14
ATOM 19008 N N . GLY A 1 24 ? -0.174 -8.803 6.483 1.00 0.00 24 GLY A N 14
ATOM 19009 C CA . GLY A 1 24 ? 1.141 -8.669 7.083 1.00 0.00 24 GLY A CA 14
ATOM 19010 C C . GLY A 1 24 ? 1.854 -7.408 6.638 1.00 0.00 24 GLY A C 14
ATOM 19011 O O . GLY A 1 24 ? 2.947 -7.470 6.076 1.00 0.00 24 GLY A O 14
ATOM 19015 N N . VAL A 1 25 ? 1.234 -6.259 6.890 1.00 0.00 25 VAL A N 14
ATOM 19016 C CA . VAL A 1 25 ? 1.817 -4.977 6.512 1.00 0.00 25 VAL A CA 14
ATOM 19017 C C . VAL A 1 25 ? 1.491 -3.900 7.541 1.00 0.00 25 VAL A C 14
ATOM 19018 O O . VAL A 1 25 ? 0.388 -3.862 8.085 1.00 0.00 25 VAL A O 14
ATOM 19031 N N . ALA A 1 26 ? 2.457 -3.026 7.801 1.00 0.00 26 ALA A N 14
ATOM 19032 C CA . ALA A 1 26 ? 2.272 -1.947 8.763 1.00 0.00 26 ALA A CA 14
ATOM 19033 C C . ALA A 1 26 ? 2.504 -0.587 8.113 1.00 0.00 26 ALA A C 14
ATOM 19034 O O . ALA A 1 26 ? 3.632 -0.241 7.759 1.00 0.00 26 ALA A O 14
ATOM 19041 N N . LEU A 1 27 ? 1.431 0.180 7.957 1.00 0.00 27 LEU A N 14
ATOM 19042 C CA . LEU A 1 27 ? 1.517 1.503 7.348 1.00 0.00 27 LEU A CA 14
ATOM 19043 C C . LEU A 1 27 ? 1.394 2.597 8.404 1.00 0.00 27 LEU A C 14
ATOM 19044 O O . LEU A 1 27 ? 0.933 2.351 9.518 1.00 0.00 27 LEU A O 14
ATOM 19060 N N . VAL A 1 28 ? 1.809 3.808 8.045 1.00 0.00 28 VAL A N 14
ATOM 19061 C CA . VAL A 1 28 ? 1.742 4.941 8.960 1.00 0.00 28 VAL A CA 14
ATOM 19062 C C . VAL A 1 28 ? 1.455 6.237 8.209 1.00 0.00 28 VAL A C 14
ATOM 19063 O O . VAL A 1 28 ? 1.307 6.238 6.988 1.00 0.00 28 VAL A O 14
ATOM 19076 N N . GLU A 1 29 ? 1.378 7.339 8.950 1.00 0.00 29 GLU A N 14
ATOM 19077 C CA . GLU A 1 29 ? 1.108 8.642 8.353 1.00 0.00 29 GLU A CA 14
ATOM 19078 C C . GLU A 1 29 ? 2.407 9.395 8.080 1.00 0.00 29 GLU A C 14
ATOM 19079 O O . GLU A 1 29 ? 3.339 9.358 8.883 1.00 0.00 29 GLU A O 14
ATOM 19091 N N . SER A 1 30 ? 2.460 10.077 6.941 1.00 0.00 30 SER A N 14
ATOM 19092 C CA . SER A 1 30 ? 3.646 10.835 6.558 1.00 0.00 30 SER A CA 14
ATOM 19093 C C . SER A 1 30 ? 3.265 12.052 5.720 1.00 0.00 30 SER A C 14
ATOM 19094 O O . SER A 1 30 ? 2.820 11.920 4.581 1.00 0.00 30 SER A O 14
ATOM 19102 N N . GLY A 1 31 ? 3.444 13.238 6.294 1.00 0.00 31 GLY A N 14
ATOM 19103 C CA . GLY A 1 31 ? 3.115 14.461 5.586 1.00 0.00 31 GLY A CA 14
ATOM 19104 C C . GLY A 1 31 ? 3.998 15.623 5.996 1.00 0.00 31 GLY A C 14
ATOM 19105 O O . GLY A 1 31 ? 4.553 15.632 7.095 1.00 0.00 31 GLY A O 14
ATOM 19109 N N . TRP A 1 32 ? 4.129 16.605 5.112 1.00 0.00 32 TRP A N 14
ATOM 19110 C CA . TRP A 1 32 ? 4.953 17.777 5.387 1.00 0.00 32 TRP A CA 14
ATOM 19111 C C . TRP A 1 32 ? 4.109 18.915 5.951 1.00 0.00 32 TRP A C 14
ATOM 19112 O O . TRP A 1 32 ? 4.349 20.084 5.654 1.00 0.00 32 TRP A O 14
ATOM 19133 N N . GLY A 1 33 ? 3.120 18.564 6.768 1.00 0.00 33 GLY A N 14
ATOM 19134 C CA . GLY A 1 33 ? 2.256 19.569 7.360 1.00 0.00 33 GLY A CA 14
ATOM 19135 C C . GLY A 1 33 ? 1.181 20.046 6.404 1.00 0.00 33 GLY A C 14
ATOM 19136 O O . GLY A 1 33 ? 0.055 19.548 6.427 1.00 0.00 33 GLY A O 14
ATOM 19140 N N . SER A 1 34 ? 1.527 21.014 5.562 1.00 0.00 34 SER A N 14
ATOM 19141 C CA . SER A 1 34 ? 0.581 21.562 4.597 1.00 0.00 34 SER A CA 14
ATOM 19142 C C . SER A 1 34 ? 0.256 20.539 3.513 1.00 0.00 34 SER A C 14
ATOM 19143 O O . SER A 1 34 ? -0.910 20.301 3.197 1.00 0.00 34 SER A O 14
ATOM 19151 N N . LEU A 1 35 ? 1.296 19.936 2.947 1.00 0.00 35 LEU A N 14
ATOM 19152 C CA . LEU A 1 35 ? 1.123 18.938 1.897 1.00 0.00 35 LEU A CA 14
ATOM 19153 C C . LEU A 1 35 ? 0.221 17.802 2.369 1.00 0.00 35 LEU A C 14
ATOM 19154 O O . LEU A 1 35 ? 0.232 17.434 3.545 1.00 0.00 35 LEU A O 14
ATOM 19170 N N . LEU A 1 36 ? -0.556 17.248 1.446 1.00 0.00 36 LEU A N 14
ATOM 19171 C CA . LEU A 1 36 ? -1.463 16.151 1.767 1.00 0.00 36 LEU A CA 14
ATOM 19172 C C . LEU A 1 36 ? -0.689 14.927 2.244 1.00 0.00 36 LEU A C 14
ATOM 19173 O O . LEU A 1 36 ? 0.401 14.622 1.758 1.00 0.00 36 LEU A O 14
ATOM 19189 N N . PRO A 1 37 ? -1.264 14.205 3.217 1.00 0.00 37 PRO A N 14
ATOM 19190 C CA . PRO A 1 37 ? -0.647 13.000 3.779 1.00 0.00 37 PRO A CA 14
ATOM 19191 C C . PRO A 1 37 ? -0.636 11.839 2.791 1.00 0.00 37 PRO A C 14
ATOM 19192 O O . PRO A 1 37 ? -1.473 11.768 1.890 1.00 0.00 37 PRO A O 14
ATOM 19203 N N . THR A 1 38 ? 0.318 10.930 2.964 1.00 0.00 38 THR A N 14
ATOM 19204 C CA . THR A 1 38 ? 0.439 9.772 2.087 1.00 0.00 38 THR A CA 14
ATOM 19205 C C . THR A 1 38 ? 0.596 8.487 2.891 1.00 0.00 38 THR A C 14
ATOM 19206 O O . THR A 1 38 ? 0.966 8.519 4.064 1.00 0.00 38 THR A O 14
ATOM 19217 N N . ALA A 1 39 ? 0.313 7.356 2.252 1.00 0.00 39 ALA A N 14
ATOM 19218 C CA . ALA A 1 39 ? 0.425 6.059 2.908 1.00 0.00 39 ALA A CA 14
ATOM 19219 C C . ALA A 1 39 ? 1.831 5.488 2.758 1.00 0.00 39 ALA A C 14
ATOM 19220 O O . ALA A 1 39 ? 2.293 5.234 1.646 1.00 0.00 39 ALA A O 14
ATOM 19227 N N . VAL A 1 40 ? 2.507 5.289 3.885 1.00 0.00 40 VAL A N 14
ATOM 19228 C CA . VAL A 1 40 ? 3.861 4.748 3.879 1.00 0.00 40 VAL A CA 14
ATOM 19229 C C . VAL A 1 40 ? 3.958 3.501 4.750 1.00 0.00 40 VAL A C 14
ATOM 19230 O O . VAL A 1 40 ? 3.366 3.437 5.828 1.00 0.00 40 VAL A O 14
ATOM 19243 N N . ILE A 1 41 ? 4.709 2.512 4.277 1.00 0.00 41 ILE A N 14
ATOM 19244 C CA . ILE A 1 41 ? 4.884 1.267 5.014 1.00 0.00 41 ILE A CA 14
ATOM 19245 C C . ILE A 1 41 ? 5.848 1.450 6.181 1.00 0.00 41 ILE A C 14
ATOM 19246 O O . ILE A 1 41 ? 7.061 1.530 5.991 1.00 0.00 41 ILE A O 14
ATOM 19262 N N . ALA A 1 42 ? 5.299 1.515 7.390 1.00 0.00 42 ALA A N 14
ATOM 19263 C CA . ALA A 1 42 ? 6.110 1.685 8.589 1.00 0.00 42 ALA A CA 14
ATOM 19264 C C . ALA A 1 42 ? 6.983 0.460 8.839 1.00 0.00 42 ALA A C 14
ATOM 19265 O O . ALA A 1 42 ? 8.166 0.583 9.156 1.00 0.00 42 ALA A O 14
ATOM 19272 N N . ASN A 1 43 ? 6.392 -0.722 8.696 1.00 0.00 43 ASN A N 14
ATOM 19273 C CA . ASN A 1 43 ? 7.117 -1.970 8.908 1.00 0.00 43 ASN A CA 14
ATOM 19274 C C . ASN A 1 43 ? 6.401 -3.136 8.234 1.00 0.00 43 ASN A C 14
ATOM 19275 O O . ASN A 1 43 ? 5.207 -3.060 7.941 1.00 0.00 43 ASN A O 14
ATOM 19286 N N . LEU A 1 44 ? 7.138 -4.214 7.990 1.00 0.00 44 LEU A N 14
ATOM 19287 C CA . LEU A 1 44 ? 6.574 -5.398 7.351 1.00 0.00 44 LEU A CA 14
ATOM 19288 C C . LEU A 1 44 ? 7.053 -6.671 8.041 1.00 0.00 44 LEU A C 14
ATOM 19289 O O . LEU A 1 44 ? 8.113 -6.688 8.669 1.00 0.00 44 LEU A O 14
ATOM 19305 N N . LEU A 1 45 ? 6.268 -7.735 7.920 1.00 0.00 45 LEU A N 14
ATOM 19306 C CA . LEU A 1 45 ? 6.613 -9.014 8.530 1.00 0.00 45 LEU A CA 14
ATOM 19307 C C . LEU A 1 45 ? 7.319 -9.923 7.529 1.00 0.00 45 LEU A C 14
ATOM 19308 O O . LEU A 1 45 ? 6.690 -10.480 6.629 1.00 0.00 45 LEU A O 14
ATOM 19324 N N . HIS A 1 46 ? 8.630 -10.069 7.693 1.00 0.00 46 HIS A N 14
ATOM 19325 C CA . HIS A 1 46 ? 9.422 -10.913 6.805 1.00 0.00 46 HIS A CA 14
ATOM 19326 C C . HIS A 1 46 ? 8.776 -12.285 6.640 1.00 0.00 46 HIS A C 14
ATOM 19327 O O . HIS A 1 46 ? 8.816 -13.114 7.549 1.00 0.00 46 HIS A O 14
ATOM 19341 N N . GLY A 1 47 ? 8.180 -12.518 5.475 1.00 0.00 47 GLY A N 14
ATOM 19342 C CA . GLY A 1 47 ? 7.534 -13.791 5.213 1.00 0.00 47 GLY A CA 14
ATOM 19343 C C . GLY A 1 47 ? 6.132 -13.626 4.661 1.00 0.00 47 GLY A C 14
ATOM 19344 O O . GLY A 1 47 ? 5.643 -14.480 3.922 1.00 0.00 47 GLY A O 14
ATOM 19348 N N . GLY A 1 48 ? 5.481 -12.524 5.021 1.00 0.00 48 GLY A N 14
ATOM 19349 C CA . GLY A 1 48 ? 4.132 -12.271 4.549 1.00 0.00 48 GLY A CA 14
ATOM 19350 C C . GLY A 1 48 ? 4.038 -12.272 3.036 1.00 0.00 48 GLY A C 14
ATOM 19351 O O . GLY A 1 48 ? 5.041 -12.378 2.330 1.00 0.00 48 GLY A O 14
ATOM 19355 N N . PRO A 1 49 ? 2.807 -12.153 2.516 1.00 0.00 49 PRO A N 14
ATOM 19356 C CA . PRO A 1 49 ? 2.556 -12.139 1.072 1.00 0.00 49 PRO A CA 14
ATOM 19357 C C . PRO A 1 49 ? 3.066 -10.866 0.407 1.00 0.00 49 PRO A C 14
ATOM 19358 O O . PRO A 1 49 ? 3.533 -10.893 -0.731 1.00 0.00 49 PRO A O 14
ATOM 19369 N N . ALA A 1 50 ? 2.975 -9.751 1.125 1.00 0.00 50 ALA A N 14
ATOM 19370 C CA . ALA A 1 50 ? 3.430 -8.468 0.605 1.00 0.00 50 ALA A CA 14
ATOM 19371 C C . ALA A 1 50 ? 4.941 -8.324 0.743 1.00 0.00 50 ALA A C 14
ATOM 19372 O O . ALA A 1 50 ? 5.591 -7.684 -0.083 1.00 0.00 50 ALA A O 14
ATOM 19379 N N . GLU A 1 51 ? 5.495 -8.924 1.792 1.00 0.00 51 GLU A N 14
ATOM 19380 C CA . GLU A 1 51 ? 6.931 -8.861 2.038 1.00 0.00 51 GLU A CA 14
ATOM 19381 C C . GLU A 1 51 ? 7.672 -9.903 1.204 1.00 0.00 51 GLU A C 14
ATOM 19382 O O . GLU A 1 51 ? 8.685 -9.602 0.573 1.00 0.00 51 GLU A O 14
ATOM 19394 N N . ARG A 1 52 ? 7.159 -11.129 1.208 1.00 0.00 52 ARG A N 14
ATOM 19395 C CA . ARG A 1 52 ? 7.772 -12.216 0.454 1.00 0.00 52 ARG A CA 14
ATOM 19396 C C . ARG A 1 52 ? 8.204 -11.741 -0.930 1.00 0.00 52 ARG A C 14
ATOM 19397 O O . ARG A 1 52 ? 9.241 -12.160 -1.445 1.00 0.00 52 ARG A O 14
ATOM 19418 N N . SER A 1 53 ? 7.402 -10.866 -1.528 1.00 0.00 53 SER A N 14
ATOM 19419 C CA . SER A 1 53 ? 7.699 -10.338 -2.854 1.00 0.00 53 SER A CA 14
ATOM 19420 C C . SER A 1 53 ? 9.139 -9.840 -2.930 1.00 0.00 53 SER A C 14
ATOM 19421 O O . SER A 1 53 ? 9.870 -10.162 -3.866 1.00 0.00 53 SER A O 14
ATOM 19429 N N . GLY A 1 54 ? 9.540 -9.051 -1.938 1.00 0.00 54 GLY A N 14
ATOM 19430 C CA . GLY A 1 54 ? 10.890 -8.521 -1.911 1.00 0.00 54 GLY A CA 14
ATOM 19431 C C . GLY A 1 54 ? 10.961 -7.088 -2.401 1.00 0.00 54 GLY A C 14
ATOM 19432 O O . GLY A 1 54 ? 11.759 -6.294 -1.905 1.00 0.00 54 GLY A O 14
ATOM 19436 N N . ALA A 1 55 ? 10.124 -6.758 -3.379 1.00 0.00 55 ALA A N 14
ATOM 19437 C CA . ALA A 1 55 ? 10.094 -5.411 -3.936 1.00 0.00 55 ALA A CA 14
ATOM 19438 C C . ALA A 1 55 ? 9.418 -4.435 -2.978 1.00 0.00 55 ALA A C 14
ATOM 19439 O O . ALA A 1 55 ? 9.843 -3.287 -2.844 1.00 0.00 55 ALA A O 14
ATOM 19446 N N . LEU A 1 56 ? 8.365 -4.898 -2.315 1.00 0.00 56 LEU A N 14
ATOM 19447 C CA . LEU A 1 56 ? 7.629 -4.066 -1.369 1.00 0.00 56 LEU A CA 14
ATOM 19448 C C . LEU A 1 56 ? 8.279 -4.105 0.010 1.00 0.00 56 LEU A C 14
ATOM 19449 O O . LEU A 1 56 ? 8.229 -5.121 0.702 1.00 0.00 56 LEU A O 14
ATOM 19465 N N . SER A 1 57 ? 8.887 -2.990 0.404 1.00 0.00 57 SER A N 14
ATOM 19466 C CA . SER A 1 57 ? 9.548 -2.897 1.700 1.00 0.00 57 SER A CA 14
ATOM 19467 C C . SER A 1 57 ? 9.182 -1.594 2.404 1.00 0.00 57 SER A C 14
ATOM 19468 O O . SER A 1 57 ? 8.383 -0.806 1.898 1.00 0.00 57 SER A O 14
ATOM 19476 N N . ILE A 1 58 ? 9.774 -1.374 3.574 1.00 0.00 58 ILE A N 14
ATOM 19477 C CA . ILE A 1 58 ? 9.512 -0.167 4.347 1.00 0.00 58 ILE A CA 14
ATOM 19478 C C . ILE A 1 58 ? 9.963 1.078 3.591 1.00 0.00 58 ILE A C 14
ATOM 19479 O O . ILE A 1 58 ? 11.146 1.241 3.292 1.00 0.00 58 ILE A O 14
ATOM 19495 N N . GLY A 1 59 ? 9.013 1.957 3.287 1.00 0.00 59 GLY A N 14
ATOM 19496 C CA . GLY A 1 59 ? 9.332 3.177 2.570 1.00 0.00 59 GLY A CA 14
ATOM 19497 C C . GLY A 1 59 ? 8.388 3.434 1.413 1.00 0.00 59 GLY A C 14
ATOM 19498 O O . GLY A 1 59 ? 7.786 4.504 1.320 1.00 0.00 59 GLY A O 14
ATOM 19502 N N . ASP A 1 60 ? 8.260 2.453 0.527 1.00 0.00 60 ASP A N 14
ATOM 19503 C CA . ASP A 1 60 ? 7.382 2.578 -0.631 1.00 0.00 60 ASP A CA 14
ATOM 19504 C C . ASP A 1 60 ? 6.088 3.294 -0.258 1.00 0.00 60 ASP A C 14
ATOM 19505 O O . ASP A 1 60 ? 5.588 3.152 0.858 1.00 0.00 60 ASP A O 14
ATOM 19514 N N . ARG A 1 61 ? 5.552 4.065 -1.198 1.00 0.00 61 ARG A N 14
ATOM 19515 C CA . ARG A 1 61 ? 4.318 4.806 -0.967 1.00 0.00 61 ARG A CA 14
ATOM 19516 C C . ARG A 1 61 ? 3.160 4.189 -1.747 1.00 0.00 61 ARG A C 14
ATOM 19517 O O . ARG A 1 61 ? 3.145 4.212 -2.978 1.00 0.00 61 ARG A O 14
ATOM 19538 N N . LEU A 1 62 ? 2.192 3.639 -1.022 1.00 0.00 62 LEU A N 14
ATOM 19539 C CA . LEU A 1 62 ? 1.030 3.015 -1.645 1.00 0.00 62 LEU A CA 14
ATOM 19540 C C . LEU A 1 62 ? -0.016 4.062 -2.016 1.00 0.00 62 LEU A C 14
ATOM 19541 O O . LEU A 1 62 ? -0.221 5.035 -1.290 1.00 0.00 62 LEU A O 14
ATOM 19557 N N . THR A 1 63 ? -0.677 3.854 -3.150 1.00 0.00 63 THR A N 14
ATOM 19558 C CA . THR A 1 63 ? -1.703 4.778 -3.617 1.00 0.00 63 THR A CA 14
ATOM 19559 C C . THR A 1 63 ? -3.072 4.109 -3.650 1.00 0.00 63 THR A C 14
ATOM 19560 O O . THR A 1 63 ? -4.069 4.691 -3.224 1.00 0.00 63 THR A O 14
ATOM 19571 N N . ALA A 1 64 ? -3.114 2.882 -4.160 1.00 0.00 64 ALA A N 14
ATOM 19572 C CA . ALA A 1 64 ? -4.361 2.133 -4.246 1.00 0.00 64 ALA A CA 14
ATOM 19573 C C . ALA A 1 64 ? -4.166 0.689 -3.796 1.00 0.00 64 ALA A C 14
ATOM 19574 O O . ALA A 1 64 ? -3.047 0.267 -3.501 1.00 0.00 64 ALA A O 14
ATOM 19581 N N . ILE A 1 65 ? -5.260 -0.063 -3.746 1.00 0.00 65 ILE A N 14
ATOM 19582 C CA . ILE A 1 65 ? -5.208 -1.460 -3.333 1.00 0.00 65 ILE A CA 14
ATOM 19583 C C . ILE A 1 65 ? -6.330 -2.266 -3.978 1.00 0.00 65 ILE A C 14
ATOM 19584 O O . ILE A 1 65 ? -7.491 -2.158 -3.586 1.00 0.00 65 ILE A O 14
ATOM 19600 N N . ASN A 1 66 ? -5.974 -3.077 -4.970 1.00 0.00 66 ASN A N 14
ATOM 19601 C CA . ASN A 1 66 ? -6.950 -3.903 -5.669 1.00 0.00 66 ASN A CA 14
ATOM 19602 C C . ASN A 1 66 ? -7.985 -3.038 -6.382 1.00 0.00 66 ASN A C 14
ATOM 19603 O O . ASN A 1 66 ? -9.148 -3.419 -6.508 1.00 0.00 66 ASN A O 14
ATOM 19614 N N . GLY A 1 67 ? -7.553 -1.869 -6.846 1.00 0.00 67 GLY A N 14
ATOM 19615 C CA . GLY A 1 67 ? -8.454 -0.967 -7.540 1.00 0.00 67 GLY A CA 14
ATOM 19616 C C . GLY A 1 67 ? -8.938 0.164 -6.655 1.00 0.00 67 GLY A C 14
ATOM 19617 O O . GLY A 1 67 ? -9.305 1.233 -7.144 1.00 0.00 67 GLY A O 14
ATOM 19621 N N . THR A 1 68 ? -8.942 -0.071 -5.346 1.00 0.00 68 THR A N 14
ATOM 19622 C CA . THR A 1 68 ? -9.388 0.935 -4.390 1.00 0.00 68 THR A CA 14
ATOM 19623 C C . THR A 1 68 ? -8.397 2.090 -4.306 1.00 0.00 68 THR A C 14
ATOM 19624 O O . THR A 1 68 ? -7.189 1.895 -4.432 1.00 0.00 68 THR A O 14
ATOM 19635 N N . SER A 1 69 ? -8.917 3.295 -4.092 1.00 0.00 69 SER A N 14
ATOM 19636 C CA . SER A 1 69 ? -8.078 4.483 -3.993 1.00 0.00 69 SER A CA 14
ATOM 19637 C C . SER A 1 69 ? -7.783 4.821 -2.535 1.00 0.00 69 SER A C 14
ATOM 19638 O O . SER A 1 69 ? -8.693 4.914 -1.711 1.00 0.00 69 SER A O 14
ATOM 19646 N N . LEU A 1 70 ? -6.504 5.003 -2.224 1.00 0.00 70 LEU A N 14
ATOM 19647 C CA . LEU A 1 70 ? -6.087 5.331 -0.865 1.00 0.00 70 LEU A CA 14
ATOM 19648 C C . LEU A 1 70 ? -5.071 6.469 -0.867 1.00 0.00 70 LEU A C 14
ATOM 19649 O O . LEU A 1 70 ? -4.277 6.609 0.063 1.00 0.00 70 LEU A O 14
ATOM 19665 N N . VAL A 1 71 ? -5.104 7.283 -1.918 1.00 0.00 71 VAL A N 14
ATOM 19666 C CA . VAL A 1 71 ? -4.189 8.412 -2.040 1.00 0.00 71 VAL A CA 14
ATOM 19667 C C . VAL A 1 71 ? -4.766 9.660 -1.382 1.00 0.00 71 VAL A C 14
ATOM 19668 O O . VAL A 1 71 ? -5.973 9.892 -1.418 1.00 0.00 71 VAL A O 14
ATOM 19681 N N . GLY A 1 72 ? -3.893 10.462 -0.780 1.00 0.00 72 GLY A N 14
ATOM 19682 C CA . GLY A 1 72 ? -4.334 11.678 -0.122 1.00 0.00 72 GLY A CA 14
ATOM 19683 C C . GLY A 1 72 ? -5.402 11.418 0.922 1.00 0.00 72 GLY A C 14
ATOM 19684 O O . GLY A 1 72 ? -6.126 12.331 1.321 1.00 0.00 72 GLY A O 14
ATOM 19688 N N . LEU A 1 73 ? -5.504 10.169 1.364 1.00 0.00 73 LEU A N 14
ATOM 19689 C CA . LEU A 1 73 ? -6.493 9.791 2.366 1.00 0.00 73 LEU A CA 14
ATOM 19690 C C . LEU A 1 73 ? -5.833 9.552 3.720 1.00 0.00 73 LEU A C 14
ATOM 19691 O O . LEU A 1 73 ? -4.633 9.293 3.817 1.00 0.00 73 LEU A O 14
ATOM 19707 N N . PRO A 1 74 ? -6.634 9.640 4.793 1.00 0.00 74 PRO A N 14
ATOM 19708 C CA . PRO A 1 74 ? -6.149 9.435 6.161 1.00 0.00 74 PRO A CA 14
ATOM 19709 C C . PRO A 1 74 ? -5.780 7.980 6.433 1.00 0.00 74 PRO A C 14
ATOM 19710 O O . PRO A 1 74 ? -6.454 7.061 5.966 1.00 0.00 74 PRO A O 14
ATOM 19721 N N . LEU A 1 75 ? -4.708 7.779 7.191 1.00 0.00 75 LEU A N 14
ATOM 19722 C CA . LEU A 1 75 ? -4.250 6.435 7.527 1.00 0.00 75 LEU A CA 14
ATOM 19723 C C . LEU A 1 75 ? -5.430 5.513 7.814 1.00 0.00 75 LEU A C 14
ATOM 19724 O O . LEU A 1 75 ? -5.516 4.411 7.274 1.00 0.00 75 LEU A O 14
ATOM 19740 N N . ALA A 1 76 ? -6.340 5.973 8.667 1.00 0.00 76 ALA A N 14
ATOM 19741 C CA . ALA A 1 76 ? -7.518 5.191 9.023 1.00 0.00 76 ALA A CA 14
ATOM 19742 C C . ALA A 1 76 ? -8.083 4.465 7.807 1.00 0.00 76 ALA A C 14
ATOM 19743 O O . ALA A 1 76 ? -8.291 3.253 7.838 1.00 0.00 76 ALA A O 14
ATOM 19750 N N . ALA A 1 77 ? -8.328 5.214 6.737 1.00 0.00 77 ALA A N 14
ATOM 19751 C CA . ALA A 1 77 ? -8.868 4.641 5.511 1.00 0.00 77 ALA A CA 14
ATOM 19752 C C . ALA A 1 77 ? -8.030 3.455 5.044 1.00 0.00 77 ALA A C 14
ATOM 19753 O O . ALA A 1 77 ? -8.554 2.364 4.816 1.00 0.00 77 ALA A O 14
ATOM 19760 N N . CYS A 1 78 ? -6.728 3.676 4.903 1.00 0.00 78 CYS A N 14
ATOM 19761 C CA . CYS A 1 78 ? -5.817 2.626 4.461 1.00 0.00 78 CYS A CA 14
ATOM 19762 C C . CYS A 1 78 ? -5.894 1.416 5.387 1.00 0.00 78 CYS A C 14
ATOM 19763 O O . CYS A 1 78 ? -5.918 0.274 4.930 1.00 0.00 78 CYS A O 14
ATOM 19771 N N . GLN A 1 79 ? -5.930 1.676 6.690 1.00 0.00 79 GLN A N 14
ATOM 19772 C CA . GLN A 1 79 ? -6.000 0.607 7.680 1.00 0.00 79 GLN A CA 14
ATOM 19773 C C . GLN A 1 79 ? -7.252 -0.240 7.478 1.00 0.00 79 GLN A C 14
ATOM 19774 O O . GLN A 1 79 ? -7.206 -1.466 7.576 1.00 0.00 79 GLN A O 14
ATOM 19788 N N . ALA A 1 80 ? -8.369 0.422 7.194 1.00 0.00 80 ALA A N 14
ATOM 19789 C CA . ALA A 1 80 ? -9.633 -0.271 6.976 1.00 0.00 80 ALA A CA 14
ATOM 19790 C C . ALA A 1 80 ? -9.590 -1.104 5.700 1.00 0.00 80 ALA A C 14
ATOM 19791 O O . ALA A 1 80 ? -10.076 -2.234 5.669 1.00 0.00 80 ALA A O 14
ATOM 19798 N N . ALA A 1 81 ? -9.005 -0.539 4.649 1.00 0.00 81 ALA A N 14
ATOM 19799 C CA . ALA A 1 81 ? -8.897 -1.231 3.371 1.00 0.00 81 ALA A CA 14
ATOM 19800 C C . ALA A 1 81 ? -7.943 -2.416 3.467 1.00 0.00 81 ALA A C 14
ATOM 19801 O O . ALA A 1 81 ? -8.322 -3.555 3.193 1.00 0.00 81 ALA A O 14
ATOM 19808 N N . VAL A 1 82 ? -6.702 -2.142 3.858 1.00 0.00 82 VAL A N 14
ATOM 19809 C CA . VAL A 1 82 ? -5.694 -3.186 3.991 1.00 0.00 82 VAL A CA 14
ATOM 19810 C C . VAL A 1 82 ? -6.240 -4.383 4.761 1.00 0.00 82 VAL A C 14
ATOM 19811 O O . VAL A 1 82 ? -5.768 -5.508 4.596 1.00 0.00 82 VAL A O 14
ATOM 19824 N N . ARG A 1 83 ? -7.239 -4.133 5.601 1.00 0.00 83 ARG A N 14
ATOM 19825 C CA . ARG A 1 83 ? -7.850 -5.191 6.398 1.00 0.00 83 ARG A CA 14
ATOM 19826 C C . ARG A 1 83 ? -8.758 -6.064 5.537 1.00 0.00 83 ARG A C 14
ATOM 19827 O O . ARG A 1 83 ? -8.786 -7.285 5.689 1.00 0.00 83 ARG A O 14
ATOM 19848 N N . GLU A 1 84 ? -9.498 -5.429 4.633 1.00 0.00 84 GLU A N 14
ATOM 19849 C CA . GLU A 1 84 ? -10.408 -6.149 3.750 1.00 0.00 84 GLU A CA 14
ATOM 19850 C C . GLU A 1 84 ? -9.678 -7.267 3.011 1.00 0.00 84 GLU A C 14
ATOM 19851 O O . GLU A 1 84 ? -10.103 -8.422 3.033 1.00 0.00 84 GLU A O 14
ATOM 19863 N N . THR A 1 85 ? -8.576 -6.915 2.357 1.00 0.00 85 THR A N 14
ATOM 19864 C CA . THR A 1 85 ? -7.787 -7.886 1.610 1.00 0.00 85 THR A CA 14
ATOM 19865 C C . THR A 1 85 ? -7.629 -9.184 2.393 1.00 0.00 85 THR A C 14
ATOM 19866 O O . THR A 1 85 ? -7.614 -10.272 1.816 1.00 0.00 85 THR A O 14
ATOM 19877 N N . LYS A 1 86 ? -7.510 -9.064 3.711 1.00 0.00 86 LYS A N 14
ATOM 19878 C CA . LYS A 1 86 ? -7.354 -10.228 4.575 1.00 0.00 86 LYS A CA 14
ATOM 19879 C C . LYS A 1 86 ? -8.136 -11.419 4.030 1.00 0.00 86 LYS A C 14
ATOM 19880 O O . LYS A 1 86 ? -7.656 -12.552 4.052 1.00 0.00 86 LYS A O 14
ATOM 19899 N N . SER A 1 87 ? -9.343 -11.154 3.540 1.00 0.00 87 SER A N 14
ATOM 19900 C CA . SER A 1 87 ? -10.193 -12.204 2.991 1.00 0.00 87 SER A CA 14
ATOM 19901 C C . SER A 1 87 ? -9.752 -12.578 1.579 1.00 0.00 87 SER A C 14
ATOM 19902 O O . SER A 1 87 ? -9.607 -13.756 1.254 1.00 0.00 87 SER A O 14
ATOM 19910 N N . GLN A 1 88 ? -9.540 -11.565 0.745 1.00 0.00 88 GLN A N 14
ATOM 19911 C CA . GLN A 1 88 ? -9.116 -11.786 -0.633 1.00 0.00 88 GLN A CA 14
ATOM 19912 C C . GLN A 1 88 ? -7.793 -12.543 -0.680 1.00 0.00 88 GLN A C 14
ATOM 19913 O O . GLN A 1 88 ? -6.858 -12.229 0.058 1.00 0.00 88 GLN A O 14
ATOM 19927 N N . THR A 1 89 ? -7.720 -13.543 -1.553 1.00 0.00 89 THR A N 14
ATOM 19928 C CA . THR A 1 89 ? -6.512 -14.346 -1.696 1.00 0.00 89 THR A CA 14
ATOM 19929 C C . THR A 1 89 ? -5.512 -13.674 -2.631 1.00 0.00 89 THR A C 14
ATOM 19930 O O . THR A 1 89 ? -4.493 -14.262 -2.993 1.00 0.00 89 THR A O 14
ATOM 19941 N N . SER A 1 90 ? -5.809 -12.437 -3.017 1.00 0.00 90 SER A N 14
ATOM 19942 C CA . SER A 1 90 ? -4.937 -11.686 -3.913 1.00 0.00 90 SER A CA 14
ATOM 19943 C C . SER A 1 90 ? -4.739 -10.260 -3.408 1.00 0.00 90 SER A C 14
ATOM 19944 O O . SER A 1 90 ? -5.648 -9.660 -2.834 1.00 0.00 90 SER A O 14
ATOM 19952 N N . VAL A 1 91 ? -3.543 -9.722 -3.626 1.00 0.00 91 VAL A N 14
ATOM 19953 C CA . VAL A 1 91 ? -3.224 -8.367 -3.194 1.00 0.00 91 VAL A CA 14
ATOM 19954 C C . VAL A 1 91 ? -2.457 -7.612 -4.274 1.00 0.00 91 VAL A C 14
ATOM 19955 O O . VAL A 1 91 ? -1.288 -7.898 -4.536 1.00 0.00 91 VAL A O 14
ATOM 19968 N N . THR A 1 92 ? -3.122 -6.647 -4.900 1.00 0.00 92 THR A N 14
ATOM 19969 C CA . THR A 1 92 ? -2.504 -5.851 -5.953 1.00 0.00 92 THR A CA 14
ATOM 19970 C C . THR A 1 92 ? -2.191 -4.441 -5.465 1.00 0.00 92 THR A C 14
ATOM 19971 O O . THR A 1 92 ? -3.077 -3.588 -5.390 1.00 0.00 92 THR A O 14
ATOM 19982 N N . LEU A 1 93 ? -0.927 -4.201 -5.135 1.00 0.00 93 LEU A N 14
ATOM 19983 C CA . LEU A 1 93 ? -0.498 -2.892 -4.655 1.00 0.00 93 LEU A CA 14
ATOM 19984 C C . LEU A 1 93 ? 0.030 -2.037 -5.803 1.00 0.00 93 LEU A C 14
ATOM 19985 O O . LEU A 1 93 ? 0.462 -2.558 -6.831 1.00 0.00 93 LEU A O 14
ATOM 20001 N N . SER A 1 94 ? -0.007 -0.721 -5.619 1.00 0.00 94 SER A N 14
ATOM 20002 C CA . SER A 1 94 ? 0.466 0.207 -6.639 1.00 0.00 94 SER A CA 14
ATOM 20003 C C . SER A 1 94 ? 1.197 1.387 -6.005 1.00 0.00 94 SER A C 14
ATOM 20004 O O . SER A 1 94 ? 0.616 2.145 -5.228 1.00 0.00 94 SER A O 14
ATOM 20012 N N . ILE A 1 95 ? 2.474 1.533 -6.341 1.00 0.00 95 ILE A N 14
ATOM 20013 C CA . ILE A 1 95 ? 3.284 2.620 -5.806 1.00 0.00 95 ILE A CA 14
ATOM 20014 C C . ILE A 1 95 ? 3.937 3.423 -6.926 1.00 0.00 95 ILE A C 14
ATOM 20015 O O . ILE A 1 95 ? 3.875 3.041 -8.095 1.00 0.00 95 ILE A O 14
ATOM 20031 N N . VAL A 1 96 ? 4.563 4.537 -6.561 1.00 0.00 96 VAL A N 14
ATOM 20032 C CA . VAL A 1 96 ? 5.231 5.393 -7.535 1.00 0.00 96 VAL A CA 14
ATOM 20033 C C . VAL A 1 96 ? 6.723 5.089 -7.602 1.00 0.00 96 VAL A C 14
ATOM 20034 O O . VAL A 1 96 ? 7.475 5.410 -6.681 1.00 0.00 96 VAL A O 14
ATOM 20047 N N . HIS A 1 97 ? 7.146 4.469 -8.699 1.00 0.00 97 HIS A N 14
ATOM 20048 C CA . HIS A 1 97 ? 8.551 4.122 -8.887 1.00 0.00 97 HIS A CA 14
ATOM 20049 C C . HIS A 1 97 ? 9.459 5.230 -8.362 1.00 0.00 97 HIS A C 14
ATOM 20050 O O . HIS A 1 97 ? 9.351 6.384 -8.779 1.00 0.00 97 HIS A O 14
ATOM 20064 N N . CYS A 1 98 ? 10.351 4.872 -7.446 1.00 0.00 98 CYS A N 14
ATOM 20065 C CA . CYS A 1 98 ? 11.277 5.836 -6.863 1.00 0.00 98 CYS A CA 14
ATOM 20066 C C . CYS A 1 98 ? 12.639 5.197 -6.608 1.00 0.00 98 CYS A C 14
ATOM 20067 O O . CYS A 1 98 ? 12.764 3.981 -6.464 1.00 0.00 98 CYS A O 14
ATOM 20075 N N . PRO A 1 99 ? 13.685 6.035 -6.552 1.00 0.00 99 PRO A N 14
ATOM 20076 C CA . PRO A 1 99 ? 15.056 5.574 -6.316 1.00 0.00 99 PRO A CA 14
ATOM 20077 C C . PRO A 1 99 ? 15.260 5.068 -4.892 1.00 0.00 99 PRO A C 14
ATOM 20078 O O . PRO A 1 99 ? 14.432 5.282 -4.007 1.00 0.00 99 PRO A O 14
ATOM 20089 N N . PRO A 1 100 ? 16.389 4.381 -4.664 1.00 0.00 100 PRO A N 14
ATOM 20090 C CA . PRO A 1 100 ? 16.729 3.831 -3.348 1.00 0.00 100 PRO A CA 14
ATOM 20091 C C . PRO A 1 100 ? 17.071 4.918 -2.336 1.00 0.00 100 PRO A C 14
ATOM 20092 O O . PRO A 1 100 ? 17.881 5.803 -2.609 1.00 0.00 100 PRO A O 14
ATOM 20103 N N . VAL A 1 101 ? 16.447 4.847 -1.164 1.00 0.00 101 VAL A N 14
ATOM 20104 C CA . VAL A 1 101 ? 16.686 5.825 -0.109 1.00 0.00 101 VAL A CA 14
ATOM 20105 C C . VAL A 1 101 ? 17.878 5.423 0.752 1.00 0.00 101 VAL A C 14
ATOM 20106 O O . VAL A 1 101 ? 18.347 4.287 0.691 1.00 0.00 101 VAL A O 14
ATOM 20119 N N . GLY A 1 1 ? 2.422 2.830 -34.689 1.00 0.00 1 GLY A N 15
ATOM 20120 C CA . GLY A 1 1 ? 2.037 2.928 -33.293 1.00 0.00 1 GLY A CA 15
ATOM 20121 C C . GLY A 1 1 ? 2.902 2.069 -32.392 1.00 0.00 1 GLY A C 15
ATOM 20122 O O . GLY A 1 1 ? 2.415 1.125 -31.769 1.00 0.00 1 GLY A O 15
ATOM 20126 N N . SER A 1 2 ? 4.189 2.395 -32.323 1.00 0.00 2 SER A N 15
ATOM 20127 C CA . SER A 1 2 ? 5.125 1.642 -31.496 1.00 0.00 2 SER A CA 15
ATOM 20128 C C . SER A 1 2 ? 4.464 1.200 -30.194 1.00 0.00 2 SER A C 15
ATOM 20129 O O . SER A 1 2 ? 4.308 1.991 -29.264 1.00 0.00 2 SER A O 15
ATOM 20137 N N . SER A 1 3 ? 4.078 -0.071 -30.136 1.00 0.00 3 SER A N 15
ATOM 20138 C CA . SER A 1 3 ? 3.430 -0.620 -28.950 1.00 0.00 3 SER A CA 15
ATOM 20139 C C . SER A 1 3 ? 4.266 -0.352 -27.702 1.00 0.00 3 SER A C 15
ATOM 20140 O O . SER A 1 3 ? 5.495 -0.323 -27.758 1.00 0.00 3 SER A O 15
ATOM 20148 N N . GLY A 1 4 ? 3.589 -0.157 -26.575 1.00 0.00 4 GLY A N 15
ATOM 20149 C CA . GLY A 1 4 ? 4.284 0.106 -25.328 1.00 0.00 4 GLY A CA 15
ATOM 20150 C C . GLY A 1 4 ? 3.429 0.873 -24.338 1.00 0.00 4 GLY A C 15
ATOM 20151 O O . GLY A 1 4 ? 2.264 0.538 -24.124 1.00 0.00 4 GLY A O 15
ATOM 20155 N N . SER A 1 5 ? 4.009 1.903 -23.731 1.00 0.00 5 SER A N 15
ATOM 20156 C CA . SER A 1 5 ? 3.294 2.716 -22.754 1.00 0.00 5 SER A CA 15
ATOM 20157 C C . SER A 1 5 ? 3.664 4.189 -22.898 1.00 0.00 5 SER A C 15
ATOM 20158 O O . SER A 1 5 ? 4.830 4.531 -23.094 1.00 0.00 5 SER A O 15
ATOM 20166 N N . SER A 1 6 ? 2.662 5.057 -22.799 1.00 0.00 6 SER A N 15
ATOM 20167 C CA . SER A 1 6 ? 2.880 6.493 -22.922 1.00 0.00 6 SER A CA 15
ATOM 20168 C C . SER A 1 6 ? 4.032 6.946 -22.029 1.00 0.00 6 SER A C 15
ATOM 20169 O O . SER A 1 6 ? 4.967 7.602 -22.487 1.00 0.00 6 SER A O 15
ATOM 20177 N N . GLY A 1 7 ? 3.956 6.591 -20.750 1.00 0.00 7 GLY A N 15
ATOM 20178 C CA . GLY A 1 7 ? 4.997 6.969 -19.812 1.00 0.00 7 GLY A CA 15
ATOM 20179 C C . GLY A 1 7 ? 4.462 7.196 -18.412 1.00 0.00 7 GLY A C 15
ATOM 20180 O O . GLY A 1 7 ? 4.536 8.305 -17.884 1.00 0.00 7 GLY A O 15
ATOM 20184 N N . ASP A 1 8 ? 3.919 6.143 -17.810 1.00 0.00 8 ASP A N 15
ATOM 20185 C CA . ASP A 1 8 ? 3.368 6.232 -16.463 1.00 0.00 8 ASP A CA 15
ATOM 20186 C C . ASP A 1 8 ? 4.346 5.667 -15.438 1.00 0.00 8 ASP A C 15
ATOM 20187 O O . ASP A 1 8 ? 4.744 4.506 -15.519 1.00 0.00 8 ASP A O 15
ATOM 20196 N N . ASN A 1 9 ? 4.731 6.498 -14.474 1.00 0.00 9 ASN A N 15
ATOM 20197 C CA . ASN A 1 9 ? 5.664 6.082 -13.433 1.00 0.00 9 ASN A CA 15
ATOM 20198 C C . ASN A 1 9 ? 4.939 5.329 -12.322 1.00 0.00 9 ASN A C 15
ATOM 20199 O O . ASN A 1 9 ? 5.211 5.535 -11.139 1.00 0.00 9 ASN A O 15
ATOM 20210 N N . CYS A 1 10 ? 4.017 4.456 -12.711 1.00 0.00 10 CYS A N 15
ATOM 20211 C CA . CYS A 1 10 ? 3.252 3.671 -11.748 1.00 0.00 10 CYS A CA 15
ATOM 20212 C C . CYS A 1 10 ? 3.777 2.242 -11.672 1.00 0.00 10 CYS A C 15
ATOM 20213 O O . CYS A 1 10 ? 4.269 1.697 -12.660 1.00 0.00 10 CYS A O 15
ATOM 20221 N N . ARG A 1 11 ? 3.672 1.640 -10.491 1.00 0.00 11 ARG A N 15
ATOM 20222 C CA . ARG A 1 11 ? 4.139 0.275 -10.285 1.00 0.00 11 ARG A CA 15
ATOM 20223 C C . ARG A 1 11 ? 3.002 -0.622 -9.804 1.00 0.00 11 ARG A C 15
ATOM 20224 O O . ARG A 1 11 ? 2.330 -0.314 -8.821 1.00 0.00 11 ARG A O 15
ATOM 20245 N N . GLU A 1 12 ? 2.795 -1.733 -10.504 1.00 0.00 12 GLU A N 15
ATOM 20246 C CA . GLU A 1 12 ? 1.738 -2.673 -10.149 1.00 0.00 12 GLU A CA 15
ATOM 20247 C C . GLU A 1 12 ? 2.327 -3.993 -9.658 1.00 0.00 12 GLU A C 15
ATOM 20248 O O . GLU A 1 12 ? 2.927 -4.742 -10.429 1.00 0.00 12 GLU A O 15
ATOM 20260 N N . VAL A 1 13 ? 2.151 -4.270 -8.370 1.00 0.00 13 VAL A N 15
ATOM 20261 C CA . VAL A 1 13 ? 2.663 -5.499 -7.776 1.00 0.00 13 VAL A CA 15
ATOM 20262 C C . VAL A 1 13 ? 1.529 -6.363 -7.236 1.00 0.00 13 VAL A C 15
ATOM 20263 O O . VAL A 1 13 ? 0.939 -6.056 -6.200 1.00 0.00 13 VAL A O 15
ATOM 20276 N N . HIS A 1 14 ? 1.229 -7.446 -7.946 1.00 0.00 14 HIS A N 15
ATOM 20277 C CA . HIS A 1 14 ? 0.165 -8.357 -7.537 1.00 0.00 14 HIS A CA 15
ATOM 20278 C C . HIS A 1 14 ? 0.700 -9.426 -6.589 1.00 0.00 14 HIS A C 15
ATOM 20279 O O . HIS A 1 14 ? 1.834 -9.886 -6.731 1.00 0.00 14 HIS A O 15
ATOM 20293 N N . LEU A 1 15 ? -0.123 -9.818 -5.623 1.00 0.00 15 LEU A N 15
ATOM 20294 C CA . LEU A 1 15 ? 0.267 -10.833 -4.650 1.00 0.00 15 LEU A CA 15
ATOM 20295 C C . LEU A 1 15 ? -0.838 -11.869 -4.472 1.00 0.00 15 LEU A C 15
ATOM 20296 O O . LEU A 1 15 ? -2.001 -11.609 -4.778 1.00 0.00 15 LEU A O 15
ATOM 20312 N N . GLU A 1 16 ? -0.465 -13.044 -3.974 1.00 0.00 16 GLU A N 15
ATOM 20313 C CA . GLU A 1 16 ? -1.426 -14.119 -3.753 1.00 0.00 16 GLU A CA 15
ATOM 20314 C C . GLU A 1 16 ? -1.393 -14.589 -2.302 1.00 0.00 16 GLU A C 15
ATOM 20315 O O . GLU A 1 16 ? -0.454 -15.261 -1.875 1.00 0.00 16 GLU A O 15
ATOM 20327 N N . LYS A 1 17 ? -2.426 -14.230 -1.547 1.00 0.00 17 LYS A N 15
ATOM 20328 C CA . LYS A 1 17 ? -2.518 -14.614 -0.143 1.00 0.00 17 LYS A CA 15
ATOM 20329 C C . LYS A 1 17 ? -3.579 -15.691 0.058 1.00 0.00 17 LYS A C 15
ATOM 20330 O O . LYS A 1 17 ? -4.279 -16.069 -0.882 1.00 0.00 17 LYS A O 15
ATOM 20349 N N . ARG A 1 18 ? -3.694 -16.181 1.288 1.00 0.00 18 ARG A N 15
ATOM 20350 C CA . ARG A 1 18 ? -4.670 -17.215 1.611 1.00 0.00 18 ARG A CA 15
ATOM 20351 C C . ARG A 1 18 ? -5.910 -16.607 2.260 1.00 0.00 18 ARG A C 15
ATOM 20352 O O . ARG A 1 18 ? -5.807 -15.775 3.162 1.00 0.00 18 ARG A O 15
ATOM 20373 N N . ARG A 1 19 ? -7.082 -17.029 1.795 1.00 0.00 19 ARG A N 15
ATOM 20374 C CA . ARG A 1 19 ? -8.341 -16.525 2.329 1.00 0.00 19 ARG A CA 15
ATOM 20375 C C . ARG A 1 19 ? -8.253 -16.332 3.840 1.00 0.00 19 ARG A C 15
ATOM 20376 O O . ARG A 1 19 ? -8.032 -17.286 4.586 1.00 0.00 19 ARG A O 15
ATOM 20397 N N . GLY A 1 20 ? -8.427 -15.091 4.284 1.00 0.00 20 GLY A N 15
ATOM 20398 C CA . GLY A 1 20 ? -8.363 -14.796 5.704 1.00 0.00 20 GLY A CA 15
ATOM 20399 C C . GLY A 1 20 ? -6.951 -14.873 6.249 1.00 0.00 20 GLY A C 15
ATOM 20400 O O . GLY A 1 20 ? -6.736 -15.332 7.370 1.00 0.00 20 GLY A O 15
ATOM 20404 N N . GLU A 1 21 ? -5.986 -14.423 5.452 1.00 0.00 21 GLU A N 15
ATOM 20405 C CA . GLU A 1 21 ? -4.586 -14.446 5.862 1.00 0.00 21 GLU A CA 15
ATOM 20406 C C . GLU A 1 21 ? -4.052 -13.029 6.050 1.00 0.00 21 GLU A C 15
ATOM 20407 O O . GLU A 1 21 ? -3.909 -12.275 5.089 1.00 0.00 21 GLU A O 15
ATOM 20419 N N . GLY A 1 22 ? -3.758 -12.675 7.298 1.00 0.00 22 GLY A N 15
ATOM 20420 C CA . GLY A 1 22 ? -3.244 -11.350 7.591 1.00 0.00 22 GLY A CA 15
ATOM 20421 C C . GLY A 1 22 ? -2.280 -10.854 6.531 1.00 0.00 22 GLY A C 15
ATOM 20422 O O . GLY A 1 22 ? -1.169 -11.370 6.402 1.00 0.00 22 GLY A O 15
ATOM 20426 N N . LEU A 1 23 ? -2.705 -9.852 5.770 1.00 0.00 23 LEU A N 15
ATOM 20427 C CA . LEU A 1 23 ? -1.872 -9.287 4.714 1.00 0.00 23 LEU A CA 15
ATOM 20428 C C . LEU A 1 23 ? -0.418 -9.185 5.163 1.00 0.00 23 LEU A C 15
ATOM 20429 O O . LEU A 1 23 ? 0.502 -9.339 4.361 1.00 0.00 23 LEU A O 15
ATOM 20445 N N . GLY A 1 24 ? -0.219 -8.926 6.452 1.00 0.00 24 GLY A N 15
ATOM 20446 C CA . GLY A 1 24 ? 1.126 -8.810 6.986 1.00 0.00 24 GLY A CA 15
ATOM 20447 C C . GLY A 1 24 ? 1.834 -7.558 6.507 1.00 0.00 24 GLY A C 15
ATOM 20448 O O . GLY A 1 24 ? 2.878 -7.636 5.859 1.00 0.00 24 GLY A O 15
ATOM 20452 N N . VAL A 1 25 ? 1.265 -6.400 6.825 1.00 0.00 25 VAL A N 15
ATOM 20453 C CA . VAL A 1 25 ? 1.848 -5.126 6.422 1.00 0.00 25 VAL A CA 15
ATOM 20454 C C . VAL A 1 25 ? 1.481 -4.018 7.404 1.00 0.00 25 VAL A C 15
ATOM 20455 O O . VAL A 1 25 ? 0.322 -3.879 7.792 1.00 0.00 25 VAL A O 15
ATOM 20468 N N . ALA A 1 26 ? 2.477 -3.233 7.801 1.00 0.00 26 ALA A N 15
ATOM 20469 C CA . ALA A 1 26 ? 2.258 -2.136 8.735 1.00 0.00 26 ALA A CA 15
ATOM 20470 C C . ALA A 1 26 ? 2.469 -0.786 8.057 1.00 0.00 26 ALA A C 15
ATOM 20471 O O . ALA A 1 26 ? 3.591 -0.433 7.689 1.00 0.00 26 ALA A O 15
ATOM 20478 N N . LEU A 1 27 ? 1.385 -0.036 7.893 1.00 0.00 27 LEU A N 15
ATOM 20479 C CA . LEU A 1 27 ? 1.452 1.275 7.257 1.00 0.00 27 LEU A CA 15
ATOM 20480 C C . LEU A 1 27 ? 1.270 2.388 8.285 1.00 0.00 27 LEU A C 15
ATOM 20481 O O . LEU A 1 27 ? 0.865 2.139 9.420 1.00 0.00 27 LEU A O 15
ATOM 20497 N N . VAL A 1 28 ? 1.571 3.617 7.878 1.00 0.00 28 VAL A N 15
ATOM 20498 C CA . VAL A 1 28 ? 1.438 4.769 8.761 1.00 0.00 28 VAL A CA 15
ATOM 20499 C C . VAL A 1 28 ? 1.096 6.029 7.974 1.00 0.00 28 VAL A C 15
ATOM 20500 O O . VAL A 1 28 ? 0.935 5.986 6.755 1.00 0.00 28 VAL A O 15
ATOM 20513 N N . GLU A 1 29 ? 0.988 7.150 8.680 1.00 0.00 29 GLU A N 15
ATOM 20514 C CA . GLU A 1 29 ? 0.665 8.423 8.046 1.00 0.00 29 GLU A CA 15
ATOM 20515 C C . GLU A 1 29 ? 1.912 9.291 7.902 1.00 0.00 29 GLU A C 15
ATOM 20516 O O . GLU A 1 29 ? 2.719 9.395 8.825 1.00 0.00 29 GLU A O 15
ATOM 20528 N N . SER A 1 30 ? 2.062 9.912 6.736 1.00 0.00 30 SER A N 15
ATOM 20529 C CA . SER A 1 30 ? 3.212 10.767 6.468 1.00 0.00 30 SER A CA 15
ATOM 20530 C C . SER A 1 30 ? 2.819 11.941 5.577 1.00 0.00 30 SER A C 15
ATOM 20531 O O . SER A 1 30 ? 1.658 12.087 5.197 1.00 0.00 30 SER A O 15
ATOM 20539 N N . GLY A 1 31 ? 3.798 12.778 5.246 1.00 0.00 31 GLY A N 15
ATOM 20540 C CA . GLY A 1 31 ? 3.537 13.930 4.402 1.00 0.00 31 GLY A CA 15
ATOM 20541 C C . GLY A 1 31 ? 4.028 15.224 5.018 1.00 0.00 31 GLY A C 15
ATOM 20542 O O . GLY A 1 31 ? 4.636 15.218 6.089 1.00 0.00 31 GLY A O 15
ATOM 20546 N N . TRP A 1 32 ? 3.768 16.336 4.341 1.00 0.00 32 TRP A N 15
ATOM 20547 C CA . TRP A 1 32 ? 4.190 17.644 4.829 1.00 0.00 32 TRP A CA 15
ATOM 20548 C C . TRP A 1 32 ? 3.273 18.131 5.945 1.00 0.00 32 TRP A C 15
ATOM 20549 O O . TRP A 1 32 ? 3.728 18.435 7.047 1.00 0.00 32 TRP A O 15
ATOM 20570 N N . GLY A 1 33 ? 1.978 18.203 5.653 1.00 0.00 33 GLY A N 15
ATOM 20571 C CA . GLY A 1 33 ? 1.017 18.654 6.643 1.00 0.00 33 GLY A CA 15
ATOM 20572 C C . GLY A 1 33 ? -0.201 19.303 6.016 1.00 0.00 33 GLY A C 15
ATOM 20573 O O . GLY A 1 33 ? -1.334 19.007 6.394 1.00 0.00 33 GLY A O 15
ATOM 20577 N N . SER A 1 34 ? 0.033 20.193 5.057 1.00 0.00 34 SER A N 15
ATOM 20578 C CA . SER A 1 34 ? -1.055 20.890 4.380 1.00 0.00 34 SER A CA 15
ATOM 20579 C C . SER A 1 34 ? -1.528 20.104 3.161 1.00 0.00 34 SER A C 15
ATOM 20580 O O . SER A 1 34 ? -2.725 19.875 2.981 1.00 0.00 34 SER A O 15
ATOM 20588 N N . LEU A 1 35 ? -0.581 19.694 2.325 1.00 0.00 35 LEU A N 15
ATOM 20589 C CA . LEU A 1 35 ? -0.899 18.933 1.121 1.00 0.00 35 LEU A CA 15
ATOM 20590 C C . LEU A 1 35 ? -1.439 17.552 1.477 1.00 0.00 35 LEU A C 15
ATOM 20591 O O . LEU A 1 35 ? -1.128 17.006 2.537 1.00 0.00 35 LEU A O 15
ATOM 20607 N N . LEU A 1 36 ? -2.247 16.991 0.585 1.00 0.00 36 LEU A N 15
ATOM 20608 C CA . LEU A 1 36 ? -2.829 15.671 0.803 1.00 0.00 36 LEU A CA 15
ATOM 20609 C C . LEU A 1 36 ? -1.781 14.693 1.326 1.00 0.00 36 LEU A C 15
ATOM 20610 O O . LEU A 1 36 ? -0.645 14.650 0.852 1.00 0.00 36 LEU A O 15
ATOM 20626 N N . PRO A 1 37 ? -2.170 13.887 2.325 1.00 0.00 37 PRO A N 15
ATOM 20627 C CA . PRO A 1 37 ? -1.280 12.894 2.932 1.00 0.00 37 PRO A CA 15
ATOM 20628 C C . PRO A 1 37 ? -0.972 11.736 1.988 1.00 0.00 37 PRO A C 15
ATOM 20629 O O . PRO A 1 37 ? -1.576 11.615 0.921 1.00 0.00 37 PRO A O 15
ATOM 20640 N N . THR A 1 38 ? -0.030 10.887 2.386 1.00 0.00 38 THR A N 15
ATOM 20641 C CA . THR A 1 38 ? 0.357 9.740 1.575 1.00 0.00 38 THR A CA 15
ATOM 20642 C C . THR A 1 38 ? 0.545 8.496 2.436 1.00 0.00 38 THR A C 15
ATOM 20643 O O . THR A 1 38 ? 0.862 8.592 3.621 1.00 0.00 38 THR A O 15
ATOM 20654 N N . ALA A 1 39 ? 0.349 7.329 1.832 1.00 0.00 39 ALA A N 15
ATOM 20655 C CA . ALA A 1 39 ? 0.500 6.066 2.543 1.00 0.00 39 ALA A CA 15
ATOM 20656 C C . ALA A 1 39 ? 1.943 5.575 2.490 1.00 0.00 39 ALA A C 15
ATOM 20657 O O . ALA A 1 39 ? 2.493 5.348 1.412 1.00 0.00 39 ALA A O 15
ATOM 20664 N N . VAL A 1 40 ? 2.552 5.413 3.660 1.00 0.00 40 VAL A N 15
ATOM 20665 C CA . VAL A 1 40 ? 3.931 4.949 3.747 1.00 0.00 40 VAL A CA 15
ATOM 20666 C C . VAL A 1 40 ? 4.052 3.757 4.689 1.00 0.00 40 VAL A C 15
ATOM 20667 O O . VAL A 1 40 ? 3.486 3.758 5.783 1.00 0.00 40 VAL A O 15
ATOM 20680 N N . ILE A 1 41 ? 4.792 2.741 4.258 1.00 0.00 41 ILE A N 15
ATOM 20681 C CA . ILE A 1 41 ? 4.988 1.543 5.065 1.00 0.00 41 ILE A CA 15
ATOM 20682 C C . ILE A 1 41 ? 5.901 1.824 6.254 1.00 0.00 41 ILE A C 15
ATOM 20683 O O . ILE A 1 41 ? 7.008 2.336 6.092 1.00 0.00 41 ILE A O 15
ATOM 20699 N N . ALA A 1 42 ? 5.429 1.484 7.449 1.00 0.00 42 ALA A N 15
ATOM 20700 C CA . ALA A 1 42 ? 6.204 1.695 8.665 1.00 0.00 42 ALA A CA 15
ATOM 20701 C C . ALA A 1 42 ? 6.953 0.429 9.066 1.00 0.00 42 ALA A C 15
ATOM 20702 O O . ALA A 1 42 ? 8.096 0.490 9.516 1.00 0.00 42 ALA A O 15
ATOM 20709 N N . ASN A 1 43 ? 6.300 -0.717 8.900 1.00 0.00 43 ASN A N 15
ATOM 20710 C CA . ASN A 1 43 ? 6.905 -1.998 9.246 1.00 0.00 43 ASN A CA 15
ATOM 20711 C C . ASN A 1 43 ? 6.296 -3.128 8.422 1.00 0.00 43 ASN A C 15
ATOM 20712 O O . ASN A 1 43 ? 5.129 -3.068 8.034 1.00 0.00 43 ASN A O 15
ATOM 20723 N N . LEU A 1 44 ? 7.094 -4.156 8.158 1.00 0.00 44 LEU A N 15
ATOM 20724 C CA . LEU A 1 44 ? 6.634 -5.301 7.380 1.00 0.00 44 LEU A CA 15
ATOM 20725 C C . LEU A 1 44 ? 7.124 -6.609 7.993 1.00 0.00 44 LEU A C 15
ATOM 20726 O O . LEU A 1 44 ? 8.195 -6.659 8.600 1.00 0.00 44 LEU A O 15
ATOM 20742 N N . LEU A 1 45 ? 6.337 -7.666 7.829 1.00 0.00 45 LEU A N 15
ATOM 20743 C CA . LEU A 1 45 ? 6.692 -8.976 8.364 1.00 0.00 45 LEU A CA 15
ATOM 20744 C C . LEU A 1 45 ? 7.436 -9.806 7.323 1.00 0.00 45 LEU A C 15
ATOM 20745 O O . LEU A 1 45 ? 6.894 -10.123 6.263 1.00 0.00 45 LEU A O 15
ATOM 20761 N N . HIS A 1 46 ? 8.680 -10.157 7.633 1.00 0.00 46 HIS A N 15
ATOM 20762 C CA . HIS A 1 46 ? 9.498 -10.954 6.725 1.00 0.00 46 HIS A CA 15
ATOM 20763 C C . HIS A 1 46 ? 8.905 -12.348 6.542 1.00 0.00 46 HIS A C 15
ATOM 20764 O O . HIS A 1 46 ? 9.274 -13.287 7.246 1.00 0.00 46 HIS A O 15
ATOM 20778 N N . GLY A 1 47 ? 7.984 -12.475 5.591 1.00 0.00 47 GLY A N 15
ATOM 20779 C CA . GLY A 1 47 ? 7.356 -13.757 5.333 1.00 0.00 47 GLY A CA 15
ATOM 20780 C C . GLY A 1 47 ? 5.941 -13.614 4.808 1.00 0.00 47 GLY A C 15
ATOM 20781 O O . GLY A 1 47 ? 5.419 -14.517 4.157 1.00 0.00 47 GLY A O 15
ATOM 20785 N N . GLY A 1 48 ? 5.317 -12.475 5.094 1.00 0.00 48 GLY A N 15
ATOM 20786 C CA . GLY A 1 48 ? 3.959 -12.238 4.640 1.00 0.00 48 GLY A CA 15
ATOM 20787 C C . GLY A 1 48 ? 3.821 -12.364 3.136 1.00 0.00 48 GLY A C 15
ATOM 20788 O O . GLY A 1 48 ? 4.806 -12.488 2.409 1.00 0.00 48 GLY A O 15
ATOM 20792 N N . PRO A 1 49 ? 2.572 -12.333 2.648 1.00 0.00 49 PRO A N 15
ATOM 20793 C CA . PRO A 1 49 ? 2.278 -12.444 1.217 1.00 0.00 49 PRO A CA 15
ATOM 20794 C C . PRO A 1 49 ? 2.717 -11.209 0.437 1.00 0.00 49 PRO A C 15
ATOM 20795 O O . PRO A 1 49 ? 2.983 -11.282 -0.762 1.00 0.00 49 PRO A O 15
ATOM 20806 N N . ALA A 1 50 ? 2.792 -10.075 1.127 1.00 0.00 50 ALA A N 15
ATOM 20807 C CA . ALA A 1 50 ? 3.202 -8.825 0.500 1.00 0.00 50 ALA A CA 15
ATOM 20808 C C . ALA A 1 50 ? 4.705 -8.609 0.636 1.00 0.00 50 ALA A C 15
ATOM 20809 O O . ALA A 1 50 ? 5.347 -8.068 -0.263 1.00 0.00 50 ALA A O 15
ATOM 20816 N N . GLU A 1 51 ? 5.259 -9.035 1.767 1.00 0.00 51 GLU A N 15
ATOM 20817 C CA . GLU A 1 51 ? 6.687 -8.886 2.020 1.00 0.00 51 GLU A CA 15
ATOM 20818 C C . GLU A 1 51 ? 7.487 -9.948 1.270 1.00 0.00 51 GLU A C 15
ATOM 20819 O O . GLU A 1 51 ? 8.610 -9.699 0.831 1.00 0.00 51 GLU A O 15
ATOM 20831 N N . ARG A 1 52 ? 6.899 -11.131 1.127 1.00 0.00 52 ARG A N 15
ATOM 20832 C CA . ARG A 1 52 ? 7.556 -12.231 0.432 1.00 0.00 52 ARG A CA 15
ATOM 20833 C C . ARG A 1 52 ? 8.035 -11.793 -0.949 1.00 0.00 52 ARG A C 15
ATOM 20834 O O . ARG A 1 52 ? 9.076 -12.243 -1.428 1.00 0.00 52 ARG A O 15
ATOM 20855 N N . SER A 1 53 ? 7.267 -10.913 -1.584 1.00 0.00 53 SER A N 15
ATOM 20856 C CA . SER A 1 53 ? 7.610 -10.417 -2.912 1.00 0.00 53 SER A CA 15
ATOM 20857 C C . SER A 1 53 ? 9.068 -9.972 -2.966 1.00 0.00 53 SER A C 15
ATOM 20858 O O . SER A 1 53 ? 9.797 -10.305 -3.899 1.00 0.00 53 SER A O 15
ATOM 20866 N N . GLY A 1 54 ? 9.487 -9.214 -1.956 1.00 0.00 54 GLY A N 15
ATOM 20867 C CA . GLY A 1 54 ? 10.855 -8.734 -1.906 1.00 0.00 54 GLY A CA 15
ATOM 20868 C C . GLY A 1 54 ? 10.993 -7.320 -2.433 1.00 0.00 54 GLY A C 15
ATOM 20869 O O . GLY A 1 54 ? 11.809 -6.543 -1.938 1.00 0.00 54 GLY A O 15
ATOM 20873 N N . ALA A 1 55 ? 10.194 -6.985 -3.441 1.00 0.00 55 ALA A N 15
ATOM 20874 C CA . ALA A 1 55 ? 10.230 -5.654 -4.035 1.00 0.00 55 ALA A CA 15
ATOM 20875 C C . ALA A 1 55 ? 9.644 -4.614 -3.087 1.00 0.00 55 ALA A C 15
ATOM 20876 O O . ALA A 1 55 ? 10.091 -3.466 -3.055 1.00 0.00 55 ALA A O 15
ATOM 20883 N N . LEU A 1 56 ? 8.641 -5.020 -2.317 1.00 0.00 56 LEU A N 15
ATOM 20884 C CA . LEU A 1 56 ? 7.993 -4.122 -1.367 1.00 0.00 56 LEU A CA 15
ATOM 20885 C C . LEU A 1 56 ? 8.712 -4.141 -0.022 1.00 0.00 56 LEU A C 15
ATOM 20886 O O . LEU A 1 56 ? 8.779 -5.175 0.643 1.00 0.00 56 LEU A O 15
ATOM 20902 N N . SER A 1 57 ? 9.246 -2.990 0.374 1.00 0.00 57 SER A N 15
ATOM 20903 C CA . SER A 1 57 ? 9.961 -2.874 1.639 1.00 0.00 57 SER A CA 15
ATOM 20904 C C . SER A 1 57 ? 9.531 -1.620 2.394 1.00 0.00 57 SER A C 15
ATOM 20905 O O . SER A 1 57 ? 8.635 -0.897 1.958 1.00 0.00 57 SER A O 15
ATOM 20913 N N . ILE A 1 58 ? 10.177 -1.368 3.527 1.00 0.00 58 ILE A N 15
ATOM 20914 C CA . ILE A 1 58 ? 9.863 -0.201 4.342 1.00 0.00 58 ILE A CA 15
ATOM 20915 C C . ILE A 1 58 ? 10.174 1.091 3.594 1.00 0.00 58 ILE A C 15
ATOM 20916 O O . ILE A 1 58 ? 11.336 1.420 3.359 1.00 0.00 58 ILE A O 15
ATOM 20932 N N . GLY A 1 59 ? 9.126 1.821 3.225 1.00 0.00 59 GLY A N 15
ATOM 20933 C CA . GLY A 1 59 ? 9.308 3.070 2.509 1.00 0.00 59 GLY A CA 15
ATOM 20934 C C . GLY A 1 59 ? 8.321 3.235 1.371 1.00 0.00 59 GLY A C 15
ATOM 20935 O O . GLY A 1 59 ? 7.655 4.265 1.262 1.00 0.00 59 GLY A O 15
ATOM 20939 N N . ASP A 1 60 ? 8.226 2.220 0.520 1.00 0.00 60 ASP A N 15
ATOM 20940 C CA . ASP A 1 60 ? 7.314 2.257 -0.617 1.00 0.00 60 ASP A CA 15
ATOM 20941 C C . ASP A 1 60 ? 6.036 3.011 -0.264 1.00 0.00 60 ASP A C 15
ATOM 20942 O O . ASP A 1 60 ? 5.414 2.751 0.766 1.00 0.00 60 ASP A O 15
ATOM 20951 N N . ARG A 1 61 ? 5.651 3.948 -1.124 1.00 0.00 61 ARG A N 15
ATOM 20952 C CA . ARG A 1 61 ? 4.449 4.742 -0.902 1.00 0.00 61 ARG A CA 15
ATOM 20953 C C . ARG A 1 61 ? 3.264 4.162 -1.668 1.00 0.00 61 ARG A C 15
ATOM 20954 O O . ARG A 1 61 ? 3.255 4.145 -2.900 1.00 0.00 61 ARG A O 15
ATOM 20975 N N . LEU A 1 62 ? 2.266 3.686 -0.932 1.00 0.00 62 LEU A N 15
ATOM 20976 C CA . LEU A 1 62 ? 1.075 3.104 -1.541 1.00 0.00 62 LEU A CA 15
ATOM 20977 C C . LEU A 1 62 ? 0.144 4.192 -2.066 1.00 0.00 62 LEU A C 15
ATOM 20978 O O . LEU A 1 62 ? -0.038 5.230 -1.428 1.00 0.00 62 LEU A O 15
ATOM 20994 N N . THR A 1 63 ? -0.446 3.948 -3.232 1.00 0.00 63 THR A N 15
ATOM 20995 C CA . THR A 1 63 ? -1.359 4.905 -3.842 1.00 0.00 63 THR A CA 15
ATOM 20996 C C . THR A 1 63 ? -2.783 4.364 -3.874 1.00 0.00 63 THR A C 15
ATOM 20997 O O . THR A 1 63 ? -3.748 5.120 -3.760 1.00 0.00 63 THR A O 15
ATOM 21008 N N . ALA A 1 64 ? -2.908 3.050 -4.030 1.00 0.00 64 ALA A N 15
ATOM 21009 C CA . ALA A 1 64 ? -4.216 2.407 -4.074 1.00 0.00 64 ALA A CA 15
ATOM 21010 C C . ALA A 1 64 ? -4.099 0.908 -3.819 1.00 0.00 64 ALA A C 15
ATOM 21011 O O . ALA A 1 64 ? -3.002 0.349 -3.836 1.00 0.00 64 ALA A O 15
ATOM 21018 N N . ILE A 1 65 ? -5.236 0.263 -3.581 1.00 0.00 65 ILE A N 15
ATOM 21019 C CA . ILE A 1 65 ? -5.261 -1.171 -3.322 1.00 0.00 65 ILE A CA 15
ATOM 21020 C C . ILE A 1 65 ? -6.349 -1.859 -4.140 1.00 0.00 65 ILE A C 15
ATOM 21021 O O . ILE A 1 65 ? -7.539 -1.667 -3.894 1.00 0.00 65 ILE A O 15
ATOM 21037 N N . ASN A 1 66 ? -5.931 -2.663 -5.113 1.00 0.00 66 ASN A N 15
ATOM 21038 C CA . ASN A 1 66 ? -6.870 -3.381 -5.967 1.00 0.00 66 ASN A CA 15
ATOM 21039 C C . ASN A 1 66 ? -7.882 -2.424 -6.588 1.00 0.00 66 ASN A C 15
ATOM 21040 O O . ASN A 1 66 ? -9.002 -2.814 -6.915 1.00 0.00 66 ASN A O 15
ATOM 21051 N N . GLY A 1 67 ? -7.478 -1.167 -6.749 1.00 0.00 67 GLY A N 15
ATOM 21052 C CA . GLY A 1 67 ? -8.361 -0.173 -7.332 1.00 0.00 67 GLY A CA 15
ATOM 21053 C C . GLY A 1 67 ? -8.729 0.922 -6.350 1.00 0.00 67 GLY A C 15
ATOM 21054 O O . GLY A 1 67 ? -8.969 2.064 -6.743 1.00 0.00 67 GLY A O 15
ATOM 21058 N N . THR A 1 68 ? -8.775 0.574 -5.068 1.00 0.00 68 THR A N 15
ATOM 21059 C CA . THR A 1 68 ? -9.120 1.535 -4.028 1.00 0.00 68 THR A CA 15
ATOM 21060 C C . THR A 1 68 ? -8.073 2.639 -3.931 1.00 0.00 68 THR A C 15
ATOM 21061 O O . THR A 1 68 ? -7.042 2.475 -3.278 1.00 0.00 68 THR A O 15
ATOM 21072 N N . SER A 1 69 ? -8.344 3.764 -4.584 1.00 0.00 69 SER A N 15
ATOM 21073 C CA . SER A 1 69 ? -7.423 4.895 -4.573 1.00 0.00 69 SER A CA 15
ATOM 21074 C C . SER A 1 69 ? -7.346 5.520 -3.184 1.00 0.00 69 SER A C 15
ATOM 21075 O O . SER A 1 69 ? -8.167 6.364 -2.823 1.00 0.00 69 SER A O 15
ATOM 21083 N N . LEU A 1 70 ? -6.353 5.099 -2.408 1.00 0.00 70 LEU A N 15
ATOM 21084 C CA . LEU A 1 70 ? -6.167 5.616 -1.056 1.00 0.00 70 LEU A CA 15
ATOM 21085 C C . LEU A 1 70 ? -5.520 6.997 -1.086 1.00 0.00 70 LEU A C 15
ATOM 21086 O O . LEU A 1 70 ? -5.758 7.825 -0.207 1.00 0.00 70 LEU A O 15
ATOM 21102 N N . VAL A 1 71 ? -4.702 7.240 -2.106 1.00 0.00 71 VAL A N 15
ATOM 21103 C CA . VAL A 1 71 ? -4.023 8.522 -2.253 1.00 0.00 71 VAL A CA 15
ATOM 21104 C C . VAL A 1 71 ? -4.966 9.681 -1.948 1.00 0.00 71 VAL A C 15
ATOM 21105 O O . VAL A 1 71 ? -5.905 9.944 -2.697 1.00 0.00 71 VAL A O 15
ATOM 21118 N N . GLY A 1 72 ? -4.707 10.372 -0.842 1.00 0.00 72 GLY A N 15
ATOM 21119 C CA . GLY A 1 72 ? -5.541 11.496 -0.457 1.00 0.00 72 GLY A CA 15
ATOM 21120 C C . GLY A 1 72 ? -6.583 11.117 0.576 1.00 0.00 72 GLY A C 15
ATOM 21121 O O . GLY A 1 72 ? -7.641 11.743 0.660 1.00 0.00 72 GLY A O 15
ATOM 21125 N N . LEU A 1 73 ? -6.287 10.090 1.364 1.00 0.00 73 LEU A N 15
ATOM 21126 C CA . LEU A 1 73 ? -7.207 9.627 2.397 1.00 0.00 73 LEU A CA 15
ATOM 21127 C C . LEU A 1 73 ? -6.487 9.455 3.731 1.00 0.00 73 LEU A C 15
ATOM 21128 O O . LEU A 1 73 ? -5.273 9.260 3.788 1.00 0.00 73 LEU A O 15
ATOM 21144 N N . PRO A 1 74 ? -7.252 9.527 4.830 1.00 0.00 74 PRO A N 15
ATOM 21145 C CA . PRO A 1 74 ? -6.709 9.379 6.184 1.00 0.00 74 PRO A CA 15
ATOM 21146 C C . PRO A 1 74 ? -6.255 7.952 6.473 1.00 0.00 74 PRO A C 15
ATOM 21147 O O . PRO A 1 74 ? -6.916 6.988 6.084 1.00 0.00 74 PRO A 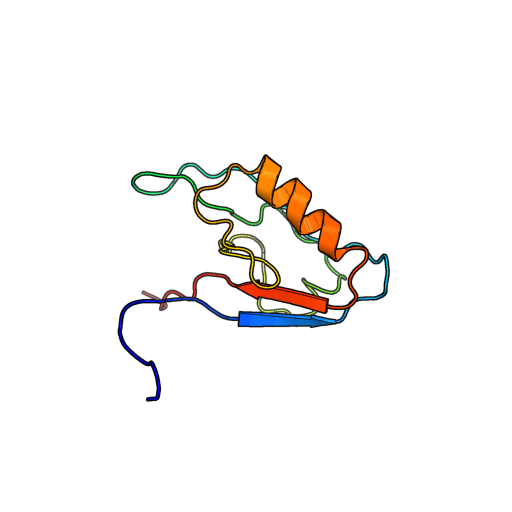O 15
ATOM 21158 N N . LEU A 1 75 ? -5.125 7.824 7.159 1.00 0.00 75 LEU A N 15
ATOM 21159 C CA . LEU A 1 75 ? -4.582 6.514 7.502 1.00 0.00 75 LEU A CA 15
ATOM 21160 C C . LEU A 1 75 ? -5.702 5.515 7.775 1.00 0.00 75 LEU A C 15
ATOM 21161 O O . LEU A 1 75 ? -5.710 4.412 7.230 1.00 0.00 75 LEU A O 15
ATOM 21177 N N . ALA A 1 76 ? -6.647 5.911 8.622 1.00 0.00 76 ALA A N 15
ATOM 21178 C CA . ALA A 1 76 ? -7.774 5.052 8.964 1.00 0.00 76 ALA A CA 15
ATOM 21179 C C . ALA A 1 76 ? -8.289 4.307 7.737 1.00 0.00 76 ALA A C 15
ATOM 21180 O O . ALA A 1 76 ? -8.492 3.094 7.777 1.00 0.00 76 ALA A O 15
ATOM 21187 N N . ALA A 1 77 ? -8.498 5.040 6.649 1.00 0.00 77 ALA A N 15
ATOM 21188 C CA . ALA A 1 77 ? -8.987 4.448 5.411 1.00 0.00 77 ALA A CA 15
ATOM 21189 C C . ALA A 1 77 ? -8.089 3.301 4.958 1.00 0.00 77 ALA A C 15
ATOM 21190 O O . ALA A 1 77 ? -8.561 2.190 4.714 1.00 0.00 77 ALA A O 15
ATOM 21197 N N . CYS A 1 78 ? -6.795 3.578 4.848 1.00 0.00 78 CYS A N 15
ATOM 21198 C CA . CYS A 1 78 ? -5.831 2.570 4.423 1.00 0.00 78 CYS A CA 15
ATOM 21199 C C . CYS A 1 78 ? -5.813 1.392 5.392 1.00 0.00 78 CYS A C 15
ATOM 21200 O O . CYS A 1 78 ? -5.789 0.234 4.975 1.00 0.00 78 CYS A O 15
ATOM 21208 N N . GLN A 1 79 ? -5.824 1.696 6.686 1.00 0.00 79 GLN A N 15
ATOM 21209 C CA . GLN A 1 79 ? -5.807 0.662 7.713 1.00 0.00 79 GLN A CA 15
ATOM 21210 C C . GLN A 1 79 ? -6.993 -0.283 7.554 1.00 0.00 79 GLN A C 15
ATOM 21211 O O . GLN A 1 79 ? -6.864 -1.493 7.739 1.00 0.00 79 GLN A O 15
ATOM 21225 N N . ALA A 1 80 ? -8.148 0.277 7.211 1.00 0.00 80 ALA A N 15
ATOM 21226 C CA . ALA A 1 80 ? -9.357 -0.516 7.025 1.00 0.00 80 ALA A CA 15
ATOM 21227 C C . ALA A 1 80 ? -9.294 -1.318 5.729 1.00 0.00 80 ALA A C 15
ATOM 21228 O O . ALA A 1 80 ? -9.748 -2.460 5.672 1.00 0.00 80 ALA A O 15
ATOM 21235 N N . ALA A 1 81 ? -8.728 -0.711 4.691 1.00 0.00 81 ALA A N 15
ATOM 21236 C CA . ALA A 1 81 ? -8.605 -1.370 3.396 1.00 0.00 81 ALA A CA 15
ATOM 21237 C C . ALA A 1 81 ? -7.624 -2.535 3.464 1.00 0.00 81 ALA A C 15
ATOM 21238 O O . ALA A 1 81 ? -7.960 -3.664 3.104 1.00 0.00 81 ALA A O 15
ATOM 21245 N N . VAL A 1 82 ? -6.410 -2.255 3.928 1.00 0.00 82 VAL A N 15
ATOM 21246 C CA . VAL A 1 82 ? -5.381 -3.281 4.044 1.00 0.00 82 VAL A CA 15
ATOM 21247 C C . VAL A 1 82 ? -5.884 -4.477 4.844 1.00 0.00 82 VAL A C 15
ATOM 21248 O O . VAL A 1 82 ? -5.342 -5.578 4.741 1.00 0.00 82 VAL A O 15
ATOM 21261 N N . ARG A 1 83 ? -6.923 -4.254 5.642 1.00 0.00 83 ARG A N 15
ATOM 21262 C CA . ARG A 1 83 ? -7.500 -5.313 6.461 1.00 0.00 83 ARG A CA 15
ATOM 21263 C C . ARG A 1 83 ? -8.507 -6.133 5.659 1.00 0.00 83 ARG A C 15
ATOM 21264 O O . ARG A 1 83 ? -8.584 -7.352 5.805 1.00 0.00 83 ARG A O 15
ATOM 21285 N N . GLU A 1 84 ? -9.276 -5.454 4.814 1.00 0.00 84 GLU A N 15
ATOM 21286 C CA . GLU A 1 84 ? -10.279 -6.120 3.991 1.00 0.00 84 GLU A CA 15
ATOM 21287 C C . GLU A 1 84 ? -9.656 -7.259 3.190 1.00 0.00 84 GLU A C 15
ATOM 21288 O O . GLU A 1 84 ? -10.149 -8.388 3.206 1.00 0.00 84 GLU A O 15
ATOM 21300 N N . THR A 1 85 ? -8.569 -6.956 2.488 1.00 0.00 85 THR A N 15
ATOM 21301 C CA . THR A 1 85 ? -7.878 -7.952 1.679 1.00 0.00 85 THR A CA 15
ATOM 21302 C C . THR A 1 85 ? -7.697 -9.255 2.448 1.00 0.00 85 THR A C 15
ATOM 21303 O O . THR A 1 85 ? -7.699 -10.339 1.864 1.00 0.00 85 THR A O 15
ATOM 21314 N N . LYS A 1 86 ? -7.540 -9.144 3.763 1.00 0.00 86 LYS A N 15
ATOM 21315 C CA . LYS A 1 86 ? -7.359 -10.313 4.614 1.00 0.00 86 LYS A CA 15
ATOM 21316 C C . LYS A 1 86 ? -8.167 -11.497 4.092 1.00 0.00 86 LYS A C 15
ATOM 21317 O O . LYS A 1 86 ? -7.676 -12.625 4.047 1.00 0.00 86 LYS A O 15
ATOM 21336 N N . SER A 1 87 ? -9.408 -11.231 3.697 1.00 0.00 87 SER A N 15
ATOM 21337 C CA . SER A 1 87 ? -10.286 -12.275 3.180 1.00 0.00 87 SER A CA 15
ATOM 21338 C C . SER A 1 87 ? -9.901 -12.650 1.752 1.00 0.00 87 SER A C 15
ATOM 21339 O O . SER A 1 87 ? -9.823 -13.829 1.409 1.00 0.00 87 SER A O 15
ATOM 21347 N N . GLN A 1 88 ? -9.661 -11.638 0.925 1.00 0.00 88 GLN A N 15
ATOM 21348 C CA . GLN A 1 88 ? -9.285 -11.861 -0.466 1.00 0.00 88 GLN A CA 15
ATOM 21349 C C . GLN A 1 88 ? -7.953 -12.597 -0.558 1.00 0.00 88 GLN A C 15
ATOM 21350 O O . GLN A 1 88 ? -7.045 -12.365 0.241 1.00 0.00 88 GLN A O 15
ATOM 21364 N N . THR A 1 89 ? -7.842 -13.488 -1.539 1.00 0.00 89 THR A N 15
ATOM 21365 C CA . THR A 1 89 ? -6.621 -14.260 -1.735 1.00 0.00 89 THR A CA 15
ATOM 21366 C C . THR A 1 89 ? -5.663 -13.544 -2.680 1.00 0.00 89 THR A C 15
ATOM 21367 O O . THR A 1 89 ? -4.632 -14.093 -3.068 1.00 0.00 89 THR A O 15
ATOM 21378 N N . SER A 1 90 ? -6.010 -12.314 -3.047 1.00 0.00 90 SER A N 15
ATOM 21379 C CA . SER A 1 90 ? -5.182 -11.524 -3.950 1.00 0.00 90 SER A CA 15
ATOM 21380 C C . SER A 1 90 ? -5.019 -10.099 -3.430 1.00 0.00 90 SER A C 15
ATOM 21381 O O . SER A 1 90 ? -5.901 -9.566 -2.756 1.00 0.00 90 SER A O 15
ATOM 21389 N N . VAL A 1 91 ? -3.883 -9.486 -3.747 1.00 0.00 91 VAL A N 15
ATOM 21390 C CA . VAL A 1 91 ? -3.603 -8.122 -3.314 1.00 0.00 91 VAL A CA 15
ATOM 21391 C C . VAL A 1 91 ? -2.666 -7.417 -4.288 1.00 0.00 91 VAL A C 15
ATOM 21392 O O . VAL A 1 91 ? -1.515 -7.820 -4.463 1.00 0.00 91 VAL A O 15
ATOM 21405 N N . THR A 1 92 ? -3.166 -6.360 -4.922 1.00 0.00 92 THR A N 15
ATOM 21406 C CA . THR A 1 92 ? -2.374 -5.599 -5.880 1.00 0.00 92 THR A CA 15
ATOM 21407 C C . THR A 1 92 ? -1.932 -4.264 -5.290 1.00 0.00 92 THR A C 15
ATOM 21408 O O . THR A 1 92 ? -2.717 -3.318 -5.211 1.00 0.00 92 THR A O 15
ATOM 21419 N N . LEU A 1 93 ? -0.672 -4.195 -4.877 1.00 0.00 93 LEU A N 15
ATOM 21420 C CA . LEU A 1 93 ? -0.124 -2.974 -4.294 1.00 0.00 93 LEU A CA 15
ATOM 21421 C C . LEU A 1 93 ? 0.412 -2.046 -5.379 1.00 0.00 93 LEU A C 15
ATOM 21422 O O . LEU A 1 93 ? 1.231 -2.447 -6.205 1.00 0.00 93 LEU A O 15
ATOM 21438 N N . SER A 1 94 ? -0.055 -0.801 -5.369 1.00 0.00 94 SER A N 15
ATOM 21439 C CA . SER A 1 94 ? 0.376 0.185 -6.353 1.00 0.00 94 SER A CA 15
ATOM 21440 C C . SER A 1 94 ? 1.247 1.256 -5.703 1.00 0.00 94 SER A C 15
ATOM 21441 O O . SER A 1 94 ? 0.798 1.983 -4.817 1.00 0.00 94 SER A O 15
ATOM 21449 N N . ILE A 1 95 ? 2.495 1.346 -6.151 1.00 0.00 95 ILE A N 15
ATOM 21450 C CA . ILE A 1 95 ? 3.429 2.328 -5.615 1.00 0.00 95 ILE A CA 15
ATOM 21451 C C . ILE A 1 95 ? 4.168 3.052 -6.735 1.00 0.00 95 ILE A C 15
ATOM 21452 O O . ILE A 1 95 ? 4.079 2.669 -7.902 1.00 0.00 95 ILE A O 15
ATOM 21468 N N . VAL A 1 96 ? 4.900 4.101 -6.373 1.00 0.00 96 VAL A N 15
ATOM 21469 C CA . VAL A 1 96 ? 5.657 4.878 -7.346 1.00 0.00 96 VAL A CA 15
ATOM 21470 C C . VAL A 1 96 ? 7.125 4.467 -7.356 1.00 0.00 96 VAL A C 15
ATOM 21471 O O . VAL A 1 96 ? 7.743 4.309 -6.302 1.00 0.00 96 VAL A O 15
ATOM 21484 N N . HIS A 1 97 ? 7.678 4.295 -8.552 1.00 0.00 97 HIS A N 15
ATOM 21485 C CA . HIS A 1 97 ? 9.076 3.903 -8.699 1.00 0.00 97 HIS A CA 15
ATOM 21486 C C . HIS A 1 97 ? 9.845 4.931 -9.522 1.00 0.00 97 HIS A C 15
ATOM 21487 O O . HIS A 1 97 ? 9.773 4.936 -10.752 1.00 0.00 97 HIS A O 15
ATOM 21501 N N . CYS A 1 98 ? 10.579 5.801 -8.837 1.00 0.00 98 CYS A N 15
ATOM 21502 C CA . CYS A 1 98 ? 11.360 6.836 -9.505 1.00 0.00 98 CYS A CA 15
ATOM 21503 C C . CYS A 1 98 ? 12.179 6.246 -10.648 1.00 0.00 98 CYS A C 15
ATOM 21504 O O . CYS A 1 98 ? 12.565 5.077 -10.629 1.00 0.00 98 CYS A O 15
ATOM 21512 N N . PRO A 1 99 ? 12.450 7.071 -11.670 1.00 0.00 99 PRO A N 15
ATOM 21513 C CA . PRO A 1 99 ? 13.225 6.653 -12.842 1.00 0.00 99 PRO A CA 15
ATOM 21514 C C . PRO A 1 99 ? 14.695 6.420 -12.512 1.00 0.00 99 PRO A C 15
ATOM 21515 O O . PRO A 1 99 ? 15.277 7.085 -11.654 1.00 0.00 99 PRO A O 15
ATOM 21526 N N . PRO A 1 100 ? 15.313 5.454 -13.208 1.00 0.00 100 PRO A N 15
ATOM 21527 C CA . PRO A 1 100 ? 16.724 5.112 -13.006 1.00 0.00 100 PRO A CA 15
ATOM 21528 C C . PRO A 1 100 ? 17.663 6.206 -13.504 1.00 0.00 100 PRO A C 15
ATOM 21529 O O . PRO A 1 100 ? 17.383 6.872 -14.501 1.00 0.00 100 PRO A O 15
ATOM 21540 N N . VAL A 1 101 ? 18.778 6.387 -12.803 1.00 0.00 101 VAL A N 15
ATOM 21541 C CA . VAL A 1 101 ? 19.758 7.400 -13.175 1.00 0.00 101 VAL A CA 15
ATOM 21542 C C . VAL A 1 101 ? 20.441 7.047 -14.491 1.00 0.00 101 VAL A C 15
ATOM 21543 O O . VAL A 1 101 ? 21.210 7.839 -15.036 1.00 0.00 101 VAL A O 15
ATOM 21556 N N . GLY A 1 1 ? 0.786 26.984 -21.449 1.00 0.00 1 GLY A N 16
ATOM 21557 C CA . GLY A 1 1 ? 0.891 25.557 -21.208 1.00 0.00 1 GLY A CA 16
ATOM 21558 C C . GLY A 1 1 ? 1.311 25.238 -19.787 1.00 0.00 1 GLY A C 16
ATOM 21559 O O . GLY A 1 1 ? 1.841 26.096 -19.082 1.00 0.00 1 GLY A O 16
ATOM 21563 N N . SER A 1 2 ? 1.073 24.000 -19.365 1.00 0.00 2 SER A N 16
ATOM 21564 C CA . SER A 1 2 ? 1.425 23.571 -18.017 1.00 0.00 2 SER A CA 16
ATOM 21565 C C . SER A 1 2 ? 2.110 22.208 -18.042 1.00 0.00 2 SER A C 16
ATOM 21566 O O . SER A 1 2 ? 2.061 21.495 -19.043 1.00 0.00 2 SER A O 16
ATOM 21574 N N . SER A 1 3 ? 2.750 21.854 -16.932 1.00 0.00 3 SER A N 16
ATOM 21575 C CA . SER A 1 3 ? 3.449 20.579 -16.826 1.00 0.00 3 SER A CA 16
ATOM 21576 C C . SER A 1 3 ? 2.514 19.418 -17.149 1.00 0.00 3 SER A C 16
ATOM 21577 O O . SER A 1 3 ? 1.293 19.562 -17.114 1.00 0.00 3 SER A O 16
ATOM 21585 N N . GLY A 1 4 ? 3.098 18.266 -17.465 1.00 0.00 4 GLY A N 16
ATOM 21586 C CA . GLY A 1 4 ? 2.303 17.096 -17.790 1.00 0.00 4 GLY A CA 16
ATOM 21587 C C . GLY A 1 4 ? 1.333 16.728 -16.684 1.00 0.00 4 GLY A C 16
ATOM 21588 O O . GLY A 1 4 ? 1.739 16.504 -15.543 1.00 0.00 4 GLY A O 16
ATOM 21592 N N . SER A 1 5 ? 0.049 16.667 -17.020 1.00 0.00 5 SER A N 16
ATOM 21593 C CA . SER A 1 5 ? -0.982 16.330 -16.046 1.00 0.00 5 SER A CA 16
ATOM 21594 C C . SER A 1 5 ? -1.141 14.817 -15.925 1.00 0.00 5 SER A C 16
ATOM 21595 O O . SER A 1 5 ? -1.221 14.276 -14.823 1.00 0.00 5 SER A O 16
ATOM 21603 N N . SER A 1 6 ? -1.186 14.140 -17.069 1.00 0.00 6 SER A N 16
ATOM 21604 C CA . SER A 1 6 ? -1.339 12.690 -17.093 1.00 0.00 6 SER A CA 16
ATOM 21605 C C . SER A 1 6 ? 0.017 12.002 -17.213 1.00 0.00 6 SER A C 16
ATOM 21606 O O . SER A 1 6 ? 0.885 12.443 -17.965 1.00 0.00 6 SER A O 16
ATOM 21614 N N . GLY A 1 7 ? 0.192 10.917 -16.464 1.00 0.00 7 GLY A N 16
ATOM 21615 C CA . GLY A 1 7 ? 1.445 10.185 -16.500 1.00 0.00 7 GLY A CA 16
ATOM 21616 C C . GLY A 1 7 ? 1.273 8.724 -16.135 1.00 0.00 7 GLY A C 16
ATOM 21617 O O . GLY A 1 7 ? 0.833 8.400 -15.032 1.00 0.00 7 GLY A O 16
ATOM 21621 N N . ASP A 1 8 ? 1.619 7.840 -17.064 1.00 0.00 8 ASP A N 16
ATOM 21622 C CA . ASP A 1 8 ? 1.500 6.404 -16.835 1.00 0.00 8 ASP A CA 16
ATOM 21623 C C . ASP A 1 8 ? 2.706 5.875 -16.067 1.00 0.00 8 ASP A C 16
ATOM 21624 O O . ASP A 1 8 ? 3.268 4.837 -16.413 1.00 0.00 8 ASP A O 16
ATOM 21633 N N . ASN A 1 9 ? 3.100 6.596 -15.022 1.00 0.00 9 ASN A N 16
ATOM 21634 C CA . ASN A 1 9 ? 4.241 6.200 -14.205 1.00 0.00 9 ASN A CA 16
ATOM 21635 C C . ASN A 1 9 ? 3.780 5.571 -12.894 1.00 0.00 9 ASN A C 16
ATOM 21636 O O . ASN A 1 9 ? 3.806 6.212 -11.843 1.00 0.00 9 ASN A O 16
ATOM 21647 N N . CYS A 1 10 ? 3.358 4.313 -12.965 1.00 0.00 10 CYS A N 16
ATOM 21648 C CA . CYS A 1 10 ? 2.890 3.596 -11.784 1.00 0.00 10 CYS A CA 16
ATOM 21649 C C . CYS A 1 10 ? 3.501 2.200 -11.718 1.00 0.00 10 CYS A C 16
ATOM 21650 O O . CYS A 1 10 ? 4.084 1.720 -12.690 1.00 0.00 10 CYS A O 16
ATOM 21658 N N . ARG A 1 11 ? 3.365 1.554 -10.564 1.00 0.00 11 ARG A N 16
ATOM 21659 C CA . ARG A 1 11 ? 3.906 0.214 -10.370 1.00 0.00 11 ARG A CA 16
ATOM 21660 C C . ARG A 1 11 ? 2.818 -0.749 -9.906 1.00 0.00 11 ARG A C 16
ATOM 21661 O O . ARG A 1 11 ? 2.129 -0.494 -8.919 1.00 0.00 11 ARG A O 16
ATOM 21682 N N . GLU A 1 12 ? 2.669 -1.857 -10.626 1.00 0.00 12 GLU A N 16
ATOM 21683 C CA . GLU A 1 12 ? 1.663 -2.858 -10.288 1.00 0.00 12 GLU A CA 16
ATOM 21684 C C . GLU A 1 12 ? 2.317 -4.122 -9.737 1.00 0.00 12 GLU A C 16
ATOM 21685 O O . GLU A 1 12 ? 2.963 -4.871 -10.471 1.00 0.00 12 GLU A O 16
ATOM 21697 N N . VAL A 1 13 ? 2.146 -4.352 -8.439 1.00 0.00 13 VAL A N 16
ATOM 21698 C CA . VAL A 1 13 ? 2.719 -5.524 -7.788 1.00 0.00 13 VAL A CA 16
ATOM 21699 C C . VAL A 1 13 ? 1.628 -6.415 -7.204 1.00 0.00 13 VAL A C 16
ATOM 21700 O O . VAL A 1 13 ? 1.067 -6.117 -6.149 1.00 0.00 13 VAL A O 16
ATOM 21713 N N . HIS A 1 14 ? 1.333 -7.512 -7.895 1.00 0.00 14 HIS A N 16
ATOM 21714 C CA . HIS A 1 14 ? 0.310 -8.448 -7.444 1.00 0.00 14 HIS A CA 16
ATOM 21715 C C . HIS A 1 14 ? 0.909 -9.501 -6.516 1.00 0.00 14 HIS A C 16
ATOM 21716 O O . HIS A 1 14 ? 2.054 -9.918 -6.690 1.00 0.00 14 HIS A O 16
ATOM 21730 N N . LEU A 1 15 ? 0.127 -9.926 -5.529 1.00 0.00 15 LEU A N 16
ATOM 21731 C CA . LEU A 1 15 ? 0.580 -10.929 -4.573 1.00 0.00 15 LEU A CA 16
ATOM 21732 C C . LEU A 1 15 ? -0.476 -12.014 -4.380 1.00 0.00 15 LEU A C 16
ATOM 21733 O O . LEU A 1 15 ? -1.622 -11.858 -4.799 1.00 0.00 15 LEU A O 16
ATOM 21749 N N . GLU A 1 16 ? -0.080 -13.111 -3.742 1.00 0.00 16 GLU A N 16
ATOM 21750 C CA . GLU A 1 16 ? -0.994 -14.220 -3.493 1.00 0.00 16 GLU A CA 16
ATOM 21751 C C . GLU A 1 16 ? -1.033 -14.569 -2.008 1.00 0.00 16 GLU A C 16
ATOM 21752 O O . GLU A 1 16 ? -0.015 -14.928 -1.415 1.00 0.00 16 GLU A O 16
ATOM 21764 N N . LYS A 1 17 ? -2.215 -14.461 -1.412 1.00 0.00 17 LYS A N 16
ATOM 21765 C CA . LYS A 1 17 ? -2.390 -14.766 0.004 1.00 0.00 17 LYS A CA 16
ATOM 21766 C C . LYS A 1 17 ? -3.437 -15.858 0.200 1.00 0.00 17 LYS A C 16
ATOM 21767 O O . LYS A 1 17 ? -4.073 -16.300 -0.757 1.00 0.00 17 LYS A O 16
ATOM 21786 N N . ARG A 1 18 ? -3.612 -16.286 1.446 1.00 0.00 18 ARG A N 16
ATOM 21787 C CA . ARG A 1 18 ? -4.583 -17.326 1.767 1.00 0.00 18 ARG A CA 16
ATOM 21788 C C . ARG A 1 18 ? -5.842 -16.723 2.382 1.00 0.00 18 ARG A C 16
ATOM 21789 O O . ARG A 1 18 ? -5.775 -16.008 3.382 1.00 0.00 18 ARG A O 16
ATOM 21810 N N . ARG A 1 19 ? -6.989 -17.015 1.777 1.00 0.00 19 ARG A N 16
ATOM 21811 C CA . ARG A 1 19 ? -8.262 -16.500 2.264 1.00 0.00 19 ARG A CA 16
ATOM 21812 C C . ARG A 1 19 ? -8.263 -16.402 3.787 1.00 0.00 19 ARG A C 16
ATOM 21813 O O . ARG A 1 19 ? -8.251 -17.416 4.484 1.00 0.00 19 ARG A O 16
ATOM 21834 N N . GLY A 1 20 ? -8.276 -15.174 4.297 1.00 0.00 20 GLY A N 16
ATOM 21835 C CA . GLY A 1 20 ? -8.277 -14.967 5.733 1.00 0.00 20 GLY A CA 16
ATOM 21836 C C . GLY A 1 20 ? -6.879 -14.962 6.319 1.00 0.00 20 GLY A C 16
ATOM 21837 O O . GLY A 1 20 ? -6.676 -15.377 7.459 1.00 0.00 20 GLY A O 16
ATOM 21841 N N . GLU A 1 21 ? -5.912 -14.493 5.536 1.00 0.00 21 GLU A N 16
ATOM 21842 C CA . GLU A 1 21 ? -4.526 -14.438 5.984 1.00 0.00 21 GLU A CA 16
ATOM 21843 C C . GLU A 1 21 ? -4.043 -12.994 6.087 1.00 0.00 21 GLU A C 16
ATOM 21844 O O . GLU A 1 21 ? -3.869 -12.313 5.077 1.00 0.00 21 GLU A O 16
ATOM 21856 N N . GLY A 1 22 ? -3.830 -12.534 7.316 1.00 0.00 22 GLY A N 16
ATOM 21857 C CA . GLY A 1 22 ? -3.370 -11.174 7.529 1.00 0.00 22 GLY A CA 16
ATOM 21858 C C . GLY A 1 22 ? -2.343 -10.741 6.502 1.00 0.00 22 GLY A C 16
ATOM 21859 O O . GLY A 1 22 ? -1.243 -11.293 6.442 1.00 0.00 22 GLY A O 16
ATOM 21863 N N . LEU A 1 23 ? -2.700 -9.752 5.690 1.00 0.00 23 LEU A N 16
ATOM 21864 C CA . LEU A 1 23 ? -1.800 -9.246 4.659 1.00 0.00 23 LEU A CA 16
ATOM 21865 C C . LEU A 1 23 ? -0.368 -9.163 5.178 1.00 0.00 23 LEU A C 16
ATOM 21866 O O . LEU A 1 23 ? 0.586 -9.394 4.437 1.00 0.00 23 LEU A O 16
ATOM 21882 N N . GLY A 1 24 ? -0.227 -8.832 6.459 1.00 0.00 24 GLY A N 16
ATOM 21883 C CA . GLY A 1 24 ? 1.092 -8.726 7.056 1.00 0.00 24 GLY A CA 16
ATOM 21884 C C . GLY A 1 24 ? 1.836 -7.486 6.602 1.00 0.00 24 GLY A C 16
ATOM 21885 O O . GLY A 1 24 ? 2.984 -7.567 6.165 1.00 0.00 24 GLY A O 16
ATOM 21889 N N . VAL A 1 25 ? 1.180 -6.334 6.703 1.00 0.00 25 VAL A N 16
ATOM 21890 C CA . VAL A 1 25 ? 1.787 -5.071 6.298 1.00 0.00 25 VAL A CA 16
ATOM 21891 C C . VAL A 1 25 ? 1.518 -3.979 7.327 1.00 0.00 25 VAL A C 16
ATOM 21892 O O . VAL A 1 25 ? 0.404 -3.848 7.832 1.00 0.00 25 VAL A O 16
ATOM 21905 N N . ALA A 1 26 ? 2.547 -3.195 7.632 1.00 0.00 26 ALA A N 16
ATOM 21906 C CA . ALA A 1 26 ? 2.422 -2.111 8.599 1.00 0.00 26 ALA A CA 16
ATOM 21907 C C . ALA A 1 26 ? 2.603 -0.754 7.928 1.00 0.00 26 ALA A C 16
ATOM 21908 O O . ALA A 1 26 ? 3.702 -0.406 7.494 1.00 0.00 26 ALA A O 16
ATOM 21915 N N . LEU A 1 27 ? 1.519 0.009 7.845 1.00 0.00 27 LEU A N 16
ATOM 21916 C CA . LEU A 1 27 ? 1.558 1.330 7.226 1.00 0.00 27 LEU A CA 16
ATOM 21917 C C . LEU A 1 27 ? 1.392 2.427 8.273 1.00 0.00 27 LEU A C 16
ATOM 21918 O O . LEU A 1 27 ? 1.034 2.157 9.419 1.00 0.00 27 LEU A O 16
ATOM 21934 N N . VAL A 1 28 ? 1.653 3.666 7.869 1.00 0.00 28 VAL A N 16
ATOM 21935 C CA . VAL A 1 28 ? 1.529 4.806 8.771 1.00 0.00 28 VAL A CA 16
ATOM 21936 C C . VAL A 1 28 ? 1.170 6.075 8.007 1.00 0.00 28 VAL A C 16
ATOM 21937 O O . VAL A 1 28 ? 1.058 6.062 6.782 1.00 0.00 28 VAL A O 16
ATOM 21950 N N . GLU A 1 29 ? 0.993 7.170 8.739 1.00 0.00 29 GLU A N 16
ATOM 21951 C CA . GLU A 1 29 ? 0.646 8.448 8.129 1.00 0.00 29 GLU A CA 16
ATOM 21952 C C . GLU A 1 29 ? 1.897 9.281 7.864 1.00 0.00 29 GLU A C 16
ATOM 21953 O O . GLU A 1 29 ? 2.802 9.345 8.696 1.00 0.00 29 GLU A O 16
ATOM 21965 N N . SER A 1 30 ? 1.941 9.917 6.697 1.00 0.00 30 SER A N 16
ATOM 21966 C CA . SER A 1 30 ? 3.082 10.743 6.319 1.00 0.00 30 SER A CA 16
ATOM 21967 C C . SER A 1 30 ? 2.619 12.068 5.721 1.00 0.00 30 SER A C 16
ATOM 21968 O O . SER A 1 30 ? 1.522 12.166 5.175 1.00 0.00 30 SER A O 16
ATOM 21976 N N . GLY A 1 31 ? 3.467 13.087 5.830 1.00 0.00 31 GLY A N 16
ATOM 21977 C CA . GLY A 1 31 ? 3.128 14.393 5.296 1.00 0.00 31 GLY A CA 16
ATOM 21978 C C . GLY A 1 31 ? 2.597 15.334 6.359 1.00 0.00 31 GLY A C 16
ATOM 21979 O O . GLY A 1 31 ? 1.405 15.323 6.668 1.00 0.00 31 GLY A O 16
ATOM 21983 N N . TRP A 1 32 ? 3.482 16.148 6.922 1.00 0.00 32 TRP A N 16
ATOM 21984 C CA . TRP A 1 32 ? 3.096 17.098 7.959 1.00 0.00 32 TRP A CA 16
ATOM 21985 C C . TRP A 1 32 ? 3.004 18.512 7.395 1.00 0.00 32 TRP A C 16
ATOM 21986 O O . TRP A 1 32 ? 4.007 19.218 7.299 1.00 0.00 32 TRP A O 16
ATOM 22007 N N . GLY A 1 33 ? 1.794 18.919 7.023 1.00 0.00 33 GLY A N 16
ATOM 22008 C CA . GLY A 1 33 ? 1.595 20.248 6.474 1.00 0.00 33 GLY A CA 16
ATOM 22009 C C . GLY A 1 33 ? 0.152 20.505 6.087 1.00 0.00 33 GLY A C 16
ATOM 22010 O O . GLY A 1 33 ? -0.749 20.394 6.918 1.00 0.00 33 GLY A O 16
ATOM 22014 N N . SER A 1 34 ? -0.068 20.851 4.823 1.00 0.00 34 SER A N 16
ATOM 22015 C CA . SER A 1 34 ? -1.411 21.130 4.329 1.00 0.00 34 SER A CA 16
ATOM 22016 C C . SER A 1 34 ? -1.863 20.055 3.345 1.00 0.00 34 SER A C 16
ATOM 22017 O O . SER A 1 34 ? -2.989 19.561 3.421 1.00 0.00 34 SER A O 16
ATOM 22025 N N . LEU A 1 35 ? -0.977 19.697 2.422 1.00 0.00 35 LEU A N 16
ATOM 22026 C CA . LEU A 1 35 ? -1.283 18.680 1.422 1.00 0.00 35 LEU A CA 16
ATOM 22027 C C . LEU A 1 35 ? -1.648 17.356 2.085 1.00 0.00 35 LEU A C 16
ATOM 22028 O O . LEU A 1 35 ? -1.052 16.968 3.090 1.00 0.00 35 LEU A O 16
ATOM 22044 N N . LEU A 1 36 ? -2.630 16.666 1.515 1.00 0.00 36 LEU A N 16
ATOM 22045 C CA . LEU A 1 36 ? -3.074 15.384 2.049 1.00 0.00 36 LEU A CA 16
ATOM 22046 C C . LEU A 1 36 ? -1.890 14.449 2.277 1.00 0.00 36 LEU A C 16
ATOM 22047 O O . LEU A 1 36 ? -0.925 14.432 1.512 1.00 0.00 36 LEU A O 16
ATOM 22063 N N . PRO A 1 37 ? -1.963 13.652 3.353 1.00 0.00 37 PRO A N 16
ATOM 22064 C CA . PRO A 1 37 ? -0.907 12.698 3.704 1.00 0.00 37 PRO A CA 16
ATOM 22065 C C . PRO A 1 37 ? -0.829 11.532 2.724 1.00 0.00 37 PRO A C 16
ATOM 22066 O O . PRO A 1 37 ? -1.663 11.404 1.827 1.00 0.00 37 PRO A O 16
ATOM 22077 N N . THR A 1 38 ? 0.179 10.683 2.901 1.00 0.00 38 THR A N 16
ATOM 22078 C CA . THR A 1 38 ? 0.367 9.529 2.031 1.00 0.00 38 THR A CA 16
ATOM 22079 C C . THR A 1 38 ? 0.609 8.262 2.844 1.00 0.00 38 THR A C 16
ATOM 22080 O O . THR A 1 38 ? 0.995 8.326 4.011 1.00 0.00 38 THR A O 16
ATOM 22091 N N . ALA A 1 39 ? 0.380 7.111 2.220 1.00 0.00 39 ALA A N 16
ATOM 22092 C CA . ALA A 1 39 ? 0.576 5.829 2.885 1.00 0.00 39 ALA A CA 16
ATOM 22093 C C . ALA A 1 39 ? 2.003 5.326 2.697 1.00 0.00 39 ALA A C 16
ATOM 22094 O O . ALA A 1 39 ? 2.468 5.152 1.571 1.00 0.00 39 ALA A O 16
ATOM 22101 N N . VAL A 1 40 ? 2.695 5.093 3.808 1.00 0.00 40 VAL A N 16
ATOM 22102 C CA . VAL A 1 40 ? 4.070 4.609 3.766 1.00 0.00 40 VAL A CA 16
ATOM 22103 C C . VAL A 1 40 ? 4.243 3.369 4.635 1.00 0.00 40 VAL A C 16
ATOM 22104 O O . VAL A 1 40 ? 3.868 3.363 5.808 1.00 0.00 40 VAL A O 16
ATOM 22117 N N . ILE A 1 41 ? 4.813 2.320 4.052 1.00 0.00 41 ILE A N 16
ATOM 22118 C CA . ILE A 1 41 ? 5.037 1.074 4.774 1.00 0.00 41 ILE A CA 16
ATOM 22119 C C . ILE A 1 41 ? 5.971 1.286 5.961 1.00 0.00 41 ILE A C 16
ATOM 22120 O O . ILE A 1 41 ? 7.184 1.408 5.795 1.00 0.00 41 ILE A O 16
ATOM 22136 N N . ALA A 1 42 ? 5.397 1.328 7.159 1.00 0.00 42 ALA A N 16
ATOM 22137 C CA . ALA A 1 42 ? 6.178 1.522 8.374 1.00 0.00 42 ALA A CA 16
ATOM 22138 C C . ALA A 1 42 ? 7.025 0.293 8.684 1.00 0.00 42 ALA A C 16
ATOM 22139 O O . ALA A 1 42 ? 8.187 0.410 9.073 1.00 0.00 42 ALA A O 16
ATOM 22146 N N . ASN A 1 43 ? 6.436 -0.886 8.509 1.00 0.00 43 ASN A N 16
ATOM 22147 C CA . ASN A 1 43 ? 7.137 -2.137 8.772 1.00 0.00 43 ASN A CA 16
ATOM 22148 C C . ASN A 1 43 ? 6.420 -3.311 8.112 1.00 0.00 43 ASN A C 16
ATOM 22149 O O . ASN A 1 43 ? 5.223 -3.243 7.832 1.00 0.00 43 ASN A O 16
ATOM 22160 N N . LEU A 1 44 ? 7.160 -4.387 7.868 1.00 0.00 44 LEU A N 16
ATOM 22161 C CA . LEU A 1 44 ? 6.595 -5.578 7.242 1.00 0.00 44 LEU A CA 16
ATOM 22162 C C . LEU A 1 44 ? 7.063 -6.842 7.956 1.00 0.00 44 LEU A C 16
ATOM 22163 O O . LEU A 1 44 ? 8.106 -6.848 8.611 1.00 0.00 44 LEU A O 16
ATOM 22179 N N . LEU A 1 45 ? 6.287 -7.912 7.823 1.00 0.00 45 LEU A N 16
ATOM 22180 C CA . LEU A 1 45 ? 6.623 -9.184 8.453 1.00 0.00 45 LEU A CA 16
ATOM 22181 C C . LEU A 1 45 ? 7.232 -10.149 7.441 1.00 0.00 45 LEU A C 16
ATOM 22182 O O . LEU A 1 45 ? 6.535 -10.680 6.575 1.00 0.00 45 LEU A O 16
ATOM 22198 N N . HIS A 1 46 ? 8.537 -10.373 7.556 1.00 0.00 46 HIS A N 16
ATOM 22199 C CA . HIS A 1 46 ? 9.241 -11.277 6.653 1.00 0.00 46 HIS A CA 16
ATOM 22200 C C . HIS A 1 46 ? 8.534 -12.626 6.575 1.00 0.00 46 HIS A C 16
ATOM 22201 O O . HIS A 1 46 ? 8.559 -13.407 7.525 1.00 0.00 46 HIS A O 16
ATOM 22215 N N . GLY A 1 47 ? 7.902 -12.893 5.436 1.00 0.00 47 GLY A N 16
ATOM 22216 C CA . GLY A 1 47 ? 7.196 -14.149 5.256 1.00 0.00 47 GLY A CA 16
ATOM 22217 C C . GLY A 1 47 ? 5.779 -13.950 4.756 1.00 0.00 47 GLY A C 16
ATOM 22218 O O . GLY A 1 47 ? 5.199 -14.844 4.141 1.00 0.00 47 GLY A O 16
ATOM 22222 N N . GLY A 1 48 ? 5.218 -12.774 5.022 1.00 0.00 48 GLY A N 16
ATOM 22223 C CA . GLY A 1 48 ? 3.863 -12.483 4.590 1.00 0.00 48 GLY A CA 16
ATOM 22224 C C . GLY A 1 48 ? 3.707 -12.557 3.084 1.00 0.00 48 GLY A C 16
ATOM 22225 O O . GLY A 1 48 ? 4.679 -12.714 2.344 1.00 0.00 48 GLY A O 16
ATOM 22229 N N . PRO A 1 49 ? 2.458 -12.443 2.608 1.00 0.00 49 PRO A N 16
ATOM 22230 C CA . PRO A 1 49 ? 2.149 -12.496 1.176 1.00 0.00 49 PRO A CA 16
ATOM 22231 C C . PRO A 1 49 ? 2.650 -11.265 0.429 1.00 0.00 49 PRO A C 16
ATOM 22232 O O . PRO A 1 49 ? 2.896 -11.316 -0.776 1.00 0.00 49 PRO A O 16
ATOM 22243 N N . ALA A 1 50 ? 2.800 -10.160 1.151 1.00 0.00 50 ALA A N 16
ATOM 22244 C CA . ALA A 1 50 ? 3.274 -8.917 0.557 1.00 0.00 50 ALA A CA 16
ATOM 22245 C C . ALA A 1 50 ? 4.788 -8.787 0.690 1.00 0.00 50 ALA A C 16
ATOM 22246 O O . ALA A 1 50 ? 5.470 -8.383 -0.251 1.00 0.00 50 ALA A O 16
ATOM 22253 N N . GLU A 1 51 ? 5.306 -9.132 1.865 1.00 0.00 51 GLU A N 16
ATOM 22254 C CA . GLU A 1 51 ? 6.739 -9.052 2.120 1.00 0.00 51 GLU A CA 16
ATOM 22255 C C . GLU A 1 51 ? 7.495 -10.104 1.313 1.00 0.00 51 GLU A C 16
ATOM 22256 O O . GLU A 1 51 ? 8.532 -9.815 0.716 1.00 0.00 51 GLU A O 16
ATOM 22268 N N . ARG A 1 52 ? 6.968 -11.323 1.300 1.00 0.00 52 ARG A N 16
ATOM 22269 C CA . ARG A 1 52 ? 7.593 -12.418 0.568 1.00 0.00 52 ARG A CA 16
ATOM 22270 C C . ARG A 1 52 ? 8.069 -11.953 -0.805 1.00 0.00 52 ARG A C 16
ATOM 22271 O O . ARG A 1 52 ? 9.152 -12.325 -1.256 1.00 0.00 52 ARG A O 16
ATOM 22292 N N . SER A 1 53 ? 7.252 -11.137 -1.463 1.00 0.00 53 SER A N 16
ATOM 22293 C CA . SER A 1 53 ? 7.588 -10.624 -2.787 1.00 0.00 53 SER A CA 16
ATOM 22294 C C . SER A 1 53 ? 9.039 -10.157 -2.836 1.00 0.00 53 SER A C 16
ATOM 22295 O O . SER A 1 53 ? 9.756 -10.424 -3.800 1.00 0.00 53 SER A O 16
ATOM 22303 N N . GLY A 1 54 ? 9.466 -9.458 -1.789 1.00 0.00 54 GLY A N 16
ATOM 22304 C CA . GLY A 1 54 ? 10.830 -8.965 -1.732 1.00 0.00 54 GLY A CA 16
ATOM 22305 C C . GLY A 1 54 ? 10.959 -7.554 -2.271 1.00 0.00 54 GLY A C 16
ATOM 22306 O O . GLY A 1 54 ? 11.753 -6.760 -1.767 1.00 0.00 54 GLY A O 16
ATOM 22310 N N . ALA A 1 55 ? 10.179 -7.242 -3.300 1.00 0.00 55 ALA A N 16
ATOM 22311 C CA . ALA A 1 55 ? 10.209 -5.918 -3.908 1.00 0.00 55 ALA A CA 16
ATOM 22312 C C . ALA A 1 55 ? 9.574 -4.878 -2.992 1.00 0.00 55 ALA A C 16
ATOM 22313 O O . ALA A 1 55 ? 9.999 -3.723 -2.958 1.00 0.00 55 ALA A O 16
ATOM 22320 N N . LEU A 1 56 ? 8.553 -5.295 -2.250 1.00 0.00 56 LEU A N 16
ATOM 22321 C CA . LEU A 1 56 ? 7.858 -4.399 -1.333 1.00 0.00 56 LEU A CA 16
ATOM 22322 C C . LEU A 1 56 ? 8.515 -4.412 0.044 1.00 0.00 56 LEU A C 16
ATOM 22323 O O . LEU A 1 56 ? 8.421 -5.396 0.778 1.00 0.00 56 LEU A O 16
ATOM 22339 N N . SER A 1 57 ? 9.178 -3.313 0.388 1.00 0.00 57 SER A N 16
ATOM 22340 C CA . SER A 1 57 ? 9.852 -3.198 1.676 1.00 0.00 57 SER A CA 16
ATOM 22341 C C . SER A 1 57 ? 9.428 -1.924 2.400 1.00 0.00 57 SER A C 16
ATOM 22342 O O . SER A 1 57 ? 8.553 -1.194 1.933 1.00 0.00 57 SER A O 16
ATOM 22350 N N . ILE A 1 58 ? 10.054 -1.664 3.543 1.00 0.00 58 ILE A N 16
ATOM 22351 C CA . ILE A 1 58 ? 9.743 -0.478 4.331 1.00 0.00 58 ILE A CA 16
ATOM 22352 C C . ILE A 1 58 ? 10.177 0.792 3.607 1.00 0.00 58 ILE A C 16
ATOM 22353 O O . ILE A 1 58 ? 11.361 0.994 3.341 1.00 0.00 58 ILE A O 16
ATOM 22369 N N . GLY A 1 59 ? 9.209 1.648 3.292 1.00 0.00 59 GLY A N 16
ATOM 22370 C CA . GLY A 1 59 ? 9.511 2.889 2.604 1.00 0.00 59 GLY A CA 16
ATOM 22371 C C . GLY A 1 59 ? 8.523 3.192 1.494 1.00 0.00 59 GLY A C 16
ATOM 22372 O O . GLY A 1 59 ? 7.917 4.263 1.469 1.00 0.00 59 GLY A O 16
ATOM 22376 N N . ASP A 1 60 ? 8.363 2.248 0.574 1.00 0.00 60 ASP A N 16
ATOM 22377 C CA . ASP A 1 60 ? 7.443 2.419 -0.545 1.00 0.00 60 ASP A CA 16
ATOM 22378 C C . ASP A 1 60 ? 6.191 3.173 -0.108 1.00 0.00 60 ASP A C 16
ATOM 22379 O O . ASP A 1 60 ? 5.786 3.103 1.053 1.00 0.00 60 ASP A O 16
ATOM 22388 N N . ARG A 1 61 ? 5.583 3.894 -1.044 1.00 0.00 61 ARG A N 16
ATOM 22389 C CA . ARG A 1 61 ? 4.379 4.663 -0.755 1.00 0.00 61 ARG A CA 16
ATOM 22390 C C . ARG A 1 61 ? 3.188 4.125 -1.542 1.00 0.00 61 ARG A C 16
ATOM 22391 O O . ARG A 1 61 ? 3.137 4.238 -2.768 1.00 0.00 61 ARG A O 16
ATOM 22412 N N . LEU A 1 62 ? 2.232 3.538 -0.830 1.00 0.00 62 LEU A N 16
ATOM 22413 C CA . LEU A 1 62 ? 1.041 2.981 -1.462 1.00 0.00 62 LEU A CA 16
ATOM 22414 C C . LEU A 1 62 ? 0.065 4.086 -1.855 1.00 0.00 62 LEU A C 16
ATOM 22415 O O . LEU A 1 62 ? -0.105 5.066 -1.129 1.00 0.00 62 LEU A O 16
ATOM 22431 N N . THR A 1 63 ? -0.575 3.920 -3.008 1.00 0.00 63 THR A N 16
ATOM 22432 C CA . THR A 1 63 ? -1.534 4.902 -3.498 1.00 0.00 63 THR A CA 16
ATOM 22433 C C . THR A 1 63 ? -2.935 4.308 -3.583 1.00 0.00 63 THR A C 16
ATOM 22434 O O . THR A 1 63 ? -3.924 4.982 -3.295 1.00 0.00 63 THR A O 16
ATOM 22445 N N . ALA A 1 64 ? -3.012 3.041 -3.978 1.00 0.00 64 ALA A N 16
ATOM 22446 C CA . ALA A 1 64 ? -4.293 2.356 -4.097 1.00 0.00 64 ALA A CA 16
ATOM 22447 C C . ALA A 1 64 ? -4.157 0.875 -3.757 1.00 0.00 64 ALA A C 16
ATOM 22448 O O . ALA A 1 64 ? -3.047 0.351 -3.658 1.00 0.00 64 ALA A O 16
ATOM 22455 N N . ILE A 1 65 ? -5.291 0.207 -3.580 1.00 0.00 65 ILE A N 16
ATOM 22456 C CA . ILE A 1 65 ? -5.297 -1.213 -3.251 1.00 0.00 65 ILE A CA 16
ATOM 22457 C C . ILE A 1 65 ? -6.385 -1.951 -4.024 1.00 0.00 65 ILE A C 16
ATOM 22458 O O . ILE A 1 65 ? -7.575 -1.744 -3.792 1.00 0.00 65 ILE A O 16
ATOM 22474 N N . ASN A 1 66 ? -5.967 -2.816 -4.943 1.00 0.00 66 ASN A N 16
ATOM 22475 C CA . ASN A 1 66 ? -6.905 -3.587 -5.750 1.00 0.00 66 ASN A CA 16
ATOM 22476 C C . ASN A 1 66 ? -7.817 -2.665 -6.554 1.00 0.00 66 ASN A C 16
ATOM 22477 O O . ASN A 1 66 ? -8.932 -3.038 -6.915 1.00 0.00 66 ASN A O 16
ATOM 22488 N N . GLY A 1 67 ? -7.334 -1.458 -6.830 1.00 0.00 67 GLY A N 16
ATOM 22489 C CA . GLY A 1 67 ? -8.117 -0.501 -7.590 1.00 0.00 67 GLY A CA 16
ATOM 22490 C C . GLY A 1 67 ? -8.643 0.631 -6.729 1.00 0.00 67 GLY A C 16
ATOM 22491 O O . GLY A 1 67 ? -8.950 1.713 -7.232 1.00 0.00 67 GLY A O 16
ATOM 22495 N N . THR A 1 68 ? -8.748 0.383 -5.428 1.00 0.00 68 THR A N 16
ATOM 22496 C CA . THR A 1 68 ? -9.243 1.389 -4.496 1.00 0.00 68 THR A CA 16
ATOM 22497 C C . THR A 1 68 ? -8.240 2.524 -4.329 1.00 0.00 68 THR A C 16
ATOM 22498 O O . THR A 1 68 ? -7.203 2.360 -3.686 1.00 0.00 68 THR A O 16
ATOM 22509 N N . SER A 1 69 ? -8.556 3.677 -4.911 1.00 0.00 69 SER A N 16
ATOM 22510 C CA . SER A 1 69 ? -7.680 4.840 -4.830 1.00 0.00 69 SER A CA 16
ATOM 22511 C C . SER A 1 69 ? -7.645 5.395 -3.409 1.00 0.00 69 SER A C 16
ATOM 22512 O O . SER A 1 69 ? -8.528 6.153 -3.004 1.00 0.00 69 SER A O 16
ATOM 22520 N N . LEU A 1 70 ? -6.620 5.012 -2.656 1.00 0.00 70 LEU A N 16
ATOM 22521 C CA . LEU A 1 70 ? -6.468 5.471 -1.280 1.00 0.00 70 LEU A CA 16
ATOM 22522 C C . LEU A 1 70 ? -5.750 6.815 -1.230 1.00 0.00 70 LEU A C 16
ATOM 22523 O O . LEU A 1 70 ? -5.867 7.558 -0.255 1.00 0.00 70 LEU A O 16
ATOM 22539 N N . VAL A 1 71 ? -5.007 7.124 -2.288 1.00 0.00 71 VAL A N 16
ATOM 22540 C CA . VAL A 1 71 ? -4.273 8.381 -2.367 1.00 0.00 71 VAL A CA 16
ATOM 22541 C C . VAL A 1 71 ? -5.174 9.565 -2.038 1.00 0.00 71 VAL A C 16
ATOM 22542 O O . VAL A 1 71 ? -6.112 9.868 -2.775 1.00 0.00 71 VAL A O 16
ATOM 22555 N N . GLY A 1 72 ? -4.882 10.234 -0.927 1.00 0.00 72 GLY A N 16
ATOM 22556 C CA . GLY A 1 72 ? -5.675 11.379 -0.520 1.00 0.00 72 GLY A CA 16
ATOM 22557 C C . GLY A 1 72 ? -6.478 11.111 0.738 1.00 0.00 72 GLY A C 16
ATOM 22558 O O . GLY A 1 72 ? -6.751 12.026 1.516 1.00 0.00 72 GLY A O 16
ATOM 22562 N N . LEU A 1 73 ? -6.859 9.854 0.938 1.00 0.00 73 LEU A N 16
ATOM 22563 C CA . LEU A 1 73 ? -7.637 9.468 2.110 1.00 0.00 73 LEU A CA 16
ATOM 22564 C C . LEU A 1 73 ? -6.750 9.380 3.348 1.00 0.00 73 LEU A C 16
ATOM 22565 O O . LEU A 1 73 ? -5.541 9.161 3.261 1.00 0.00 73 LEU A O 16
ATOM 22581 N N . PRO A 1 74 ? -7.362 9.552 4.529 1.00 0.00 74 PRO A N 16
ATOM 22582 C CA . PRO A 1 74 ? -6.647 9.494 5.807 1.00 0.00 74 PRO A CA 16
ATOM 22583 C C . PRO A 1 74 ? -6.179 8.083 6.145 1.00 0.00 74 PRO A C 16
ATOM 22584 O O . PRO A 1 74 ? -6.818 7.099 5.770 1.00 0.00 74 PRO A O 16
ATOM 22595 N N . LEU A 1 75 ? -5.060 7.990 6.856 1.00 0.00 75 LEU A N 16
ATOM 22596 C CA . LEU A 1 75 ? -4.506 6.698 7.245 1.00 0.00 75 LEU A CA 16
ATOM 22597 C C . LEU A 1 75 ? -5.616 5.719 7.617 1.00 0.00 75 LEU A C 16
ATOM 22598 O O . LEU A 1 75 ? -5.643 4.586 7.138 1.00 0.00 75 LEU A O 16
ATOM 22614 N N . ALA A 1 76 ? -6.530 6.166 8.471 1.00 0.00 76 ALA A N 16
ATOM 22615 C CA . ALA A 1 76 ? -7.645 5.331 8.903 1.00 0.00 76 ALA A CA 16
ATOM 22616 C C . ALA A 1 76 ? -8.242 4.563 7.729 1.00 0.00 76 ALA A C 16
ATOM 22617 O O . ALA A 1 76 ? -8.483 3.359 7.822 1.00 0.00 76 ALA A O 16
ATOM 22624 N N . ALA A 1 77 ? -8.480 5.266 6.627 1.00 0.00 77 ALA A N 16
ATOM 22625 C CA . ALA A 1 77 ? -9.048 4.648 5.435 1.00 0.00 77 ALA A CA 16
ATOM 22626 C C . ALA A 1 77 ? -8.189 3.481 4.959 1.00 0.00 77 ALA A C 16
ATOM 22627 O O . ALA A 1 77 ? -8.696 2.386 4.712 1.00 0.00 77 ALA A O 16
ATOM 22634 N N . CYS A 1 78 ? -6.889 3.723 4.831 1.00 0.00 78 CYS A N 16
ATOM 22635 C CA . CYS A 1 78 ? -5.961 2.691 4.382 1.00 0.00 78 CYS A CA 16
ATOM 22636 C C . CYS A 1 78 ? -5.916 1.532 5.373 1.00 0.00 78 CYS A C 16
ATOM 22637 O O . CYS A 1 78 ? -5.883 0.367 4.977 1.00 0.00 78 CYS A O 16
ATOM 22645 N N . GLN A 1 79 ? -5.914 1.861 6.661 1.00 0.00 79 GLN A N 16
ATOM 22646 C CA . GLN A 1 79 ? -5.871 0.846 7.707 1.00 0.00 79 GLN A CA 16
ATOM 22647 C C . GLN A 1 79 ? -7.088 -0.070 7.628 1.00 0.00 79 GLN A C 16
ATOM 22648 O O . GLN A 1 79 ? -6.979 -1.281 7.817 1.00 0.00 79 GLN A O 16
ATOM 22662 N N . ALA A 1 80 ? -8.247 0.518 7.348 1.00 0.00 80 ALA A N 16
ATOM 22663 C CA . ALA A 1 80 ? -9.484 -0.246 7.243 1.00 0.00 80 ALA A CA 16
ATOM 22664 C C . ALA A 1 80 ? -9.520 -1.058 5.953 1.00 0.00 80 ALA A C 16
ATOM 22665 O O . ALA A 1 80 ? -10.033 -2.177 5.927 1.00 0.00 80 ALA A O 16
ATOM 22672 N N . ALA A 1 81 ? -8.971 -0.489 4.885 1.00 0.00 81 ALA A N 16
ATOM 22673 C CA . ALA A 1 81 ? -8.939 -1.161 3.592 1.00 0.00 81 ALA A CA 16
ATOM 22674 C C . ALA A 1 81 ? -7.996 -2.359 3.620 1.00 0.00 81 ALA A C 16
ATOM 22675 O O . ALA A 1 81 ? -8.395 -3.484 3.316 1.00 0.00 81 ALA A O 16
ATOM 22682 N N . VAL A 1 82 ? -6.742 -2.111 3.985 1.00 0.00 82 VAL A N 16
ATOM 22683 C CA . VAL A 1 82 ? -5.742 -3.169 4.052 1.00 0.00 82 VAL A CA 16
ATOM 22684 C C . VAL A 1 82 ? -6.296 -4.405 4.751 1.00 0.00 82 VAL A C 16
ATOM 22685 O O . VAL A 1 82 ? -5.826 -5.521 4.527 1.00 0.00 82 VAL A O 16
ATOM 22698 N N . ARG A 1 83 ? -7.299 -4.199 5.599 1.00 0.00 83 ARG A N 16
ATOM 22699 C CA . ARG A 1 83 ? -7.917 -5.297 6.332 1.00 0.00 83 ARG A CA 16
ATOM 22700 C C . ARG A 1 83 ? -8.827 -6.116 5.420 1.00 0.00 83 ARG A C 16
ATOM 22701 O O . ARG A 1 83 ? -8.890 -7.340 5.528 1.00 0.00 83 ARG A O 16
ATOM 22722 N N . GLU A 1 84 ? -9.529 -5.430 4.524 1.00 0.00 84 GLU A N 16
ATOM 22723 C CA . GLU A 1 84 ? -10.436 -6.094 3.595 1.00 0.00 84 GLU A CA 16
ATOM 22724 C C . GLU A 1 84 ? -9.710 -7.182 2.810 1.00 0.00 84 GLU A C 16
ATOM 22725 O O . GLU A 1 84 ? -10.175 -8.319 2.725 1.00 0.00 84 GLU A O 16
ATOM 22737 N N . THR A 1 85 ? -8.566 -6.825 2.235 1.00 0.00 85 THR A N 16
ATOM 22738 C CA . THR A 1 85 ? -7.775 -7.769 1.455 1.00 0.00 85 THR A CA 16
ATOM 22739 C C . THR A 1 85 ? -7.545 -9.063 2.226 1.00 0.00 85 THR A C 16
ATOM 22740 O O . THR A 1 85 ? -7.410 -10.135 1.635 1.00 0.00 85 THR A O 16
ATOM 22751 N N . LYS A 1 86 ? -7.504 -8.958 3.550 1.00 0.00 86 LYS A N 16
ATOM 22752 C CA . LYS A 1 86 ? -7.292 -10.120 4.404 1.00 0.00 86 LYS A CA 16
ATOM 22753 C C . LYS A 1 86 ? -7.941 -11.363 3.803 1.00 0.00 86 LYS A C 16
ATOM 22754 O O . LYS A 1 86 ? -7.354 -12.445 3.807 1.00 0.00 86 LYS A O 16
ATOM 22773 N N . SER A 1 87 ? -9.155 -11.199 3.285 1.00 0.00 87 SER A N 16
ATOM 22774 C CA . SER A 1 87 ? -9.884 -12.309 2.681 1.00 0.00 87 SER A CA 16
ATOM 22775 C C . SER A 1 87 ? -9.419 -12.549 1.248 1.00 0.00 87 SER A C 16
ATOM 22776 O O . SER A 1 87 ? -9.137 -13.682 0.858 1.00 0.00 87 SER A O 16
ATOM 22784 N N . GLN A 1 88 ? -9.342 -11.474 0.470 1.00 0.00 88 GLN A N 16
ATOM 22785 C CA . GLN A 1 88 ? -8.912 -11.568 -0.920 1.00 0.00 88 GLN A CA 16
ATOM 22786 C C . GLN A 1 88 ? -7.640 -12.401 -1.042 1.00 0.00 88 GLN A C 16
ATOM 22787 O O . GLN A 1 88 ? -6.620 -12.090 -0.425 1.00 0.00 88 GLN A O 16
ATOM 22801 N N . THR A 1 89 ? -7.706 -13.461 -1.840 1.00 0.00 89 THR A N 16
ATOM 22802 C CA . THR A 1 89 ? -6.561 -14.340 -2.041 1.00 0.00 89 THR A CA 16
ATOM 22803 C C . THR A 1 89 ? -5.475 -13.649 -2.858 1.00 0.00 89 THR A C 16
ATOM 22804 O O . THR A 1 89 ? -4.432 -14.237 -3.144 1.00 0.00 89 THR A O 16
ATOM 22815 N N . SER A 1 90 ? -5.726 -12.398 -3.230 1.00 0.00 90 SER A N 16
ATOM 22816 C CA . SER A 1 90 ? -4.770 -11.627 -4.017 1.00 0.00 90 SER A CA 16
ATOM 22817 C C . SER A 1 90 ? -4.610 -10.220 -3.451 1.00 0.00 90 SER A C 16
ATOM 22818 O O . SER A 1 90 ? -5.464 -9.736 -2.708 1.00 0.00 90 SER A O 16
ATOM 22826 N N . VAL A 1 91 ? -3.508 -9.567 -3.808 1.00 0.00 91 VAL A N 16
ATOM 22827 C CA . VAL A 1 91 ? -3.235 -8.214 -3.337 1.00 0.00 91 VAL A CA 16
ATOM 22828 C C . VAL A 1 91 ? -2.366 -7.452 -4.331 1.00 0.00 91 VAL A C 16
ATOM 22829 O O . VAL A 1 91 ? -1.208 -7.804 -4.559 1.00 0.00 91 VAL A O 16
ATOM 22842 N N . THR A 1 92 ? -2.931 -6.404 -4.921 1.00 0.00 92 THR A N 16
ATOM 22843 C CA . THR A 1 92 ? -2.209 -5.591 -5.892 1.00 0.00 92 THR A CA 16
ATOM 22844 C C . THR A 1 92 ? -1.826 -4.239 -5.300 1.00 0.00 92 THR A C 16
ATOM 22845 O O . THR A 1 92 ? -2.653 -3.331 -5.213 1.00 0.00 92 THR A O 16
ATOM 22856 N N . LEU A 1 93 ? -0.567 -4.111 -4.896 1.00 0.00 93 LEU A N 16
ATOM 22857 C CA . LEU A 1 93 ? -0.073 -2.869 -4.313 1.00 0.00 93 LEU A CA 16
ATOM 22858 C C . LEU A 1 93 ? 0.462 -1.935 -5.394 1.00 0.00 93 LEU A C 16
ATOM 22859 O O . LEU A 1 93 ? 1.129 -2.371 -6.331 1.00 0.00 93 LEU A O 16
ATOM 22875 N N . SER A 1 94 ? 0.165 -0.646 -5.255 1.00 0.00 94 SER A N 16
ATOM 22876 C CA . SER A 1 94 ? 0.614 0.350 -6.221 1.00 0.00 94 SER A CA 16
ATOM 22877 C C . SER A 1 94 ? 1.400 1.460 -5.530 1.00 0.00 94 SER A C 16
ATOM 22878 O O . SER A 1 94 ? 0.914 2.085 -4.586 1.00 0.00 94 SER A O 16
ATOM 22886 N N . ILE A 1 95 ? 2.617 1.700 -6.007 1.00 0.00 95 ILE A N 16
ATOM 22887 C CA . ILE A 1 95 ? 3.470 2.735 -5.436 1.00 0.00 95 ILE A CA 16
ATOM 22888 C C . ILE A 1 95 ? 4.116 3.579 -6.530 1.00 0.00 95 ILE A C 16
ATOM 22889 O O . ILE A 1 95 ? 4.115 3.202 -7.702 1.00 0.00 95 ILE A O 16
ATOM 22905 N N . VAL A 1 96 ? 4.669 4.723 -6.138 1.00 0.00 96 VAL A N 16
ATOM 22906 C CA . VAL A 1 96 ? 5.321 5.620 -7.084 1.00 0.00 96 VAL A CA 16
ATOM 22907 C C . VAL A 1 96 ? 6.819 5.346 -7.158 1.00 0.00 96 VAL A C 16
ATOM 22908 O O . VAL A 1 96 ? 7.499 5.272 -6.134 1.00 0.00 96 VAL A O 16
ATOM 22921 N N . HIS A 1 97 ? 7.328 5.195 -8.377 1.00 0.00 97 HIS A N 16
ATOM 22922 C CA . HIS A 1 97 ? 8.747 4.930 -8.585 1.00 0.00 97 HIS A CA 16
ATOM 22923 C C . HIS A 1 97 ? 9.458 6.168 -9.122 1.00 0.00 97 HIS A C 16
ATOM 22924 O O . HIS A 1 97 ? 9.352 6.493 -10.306 1.00 0.00 97 HIS A O 16
ATOM 22938 N N . CYS A 1 98 ? 10.182 6.856 -8.246 1.00 0.00 98 CYS A N 16
ATOM 22939 C CA . CYS A 1 98 ? 10.909 8.060 -8.631 1.00 0.00 98 CYS A CA 16
ATOM 22940 C C . CYS A 1 98 ? 12.281 7.708 -9.197 1.00 0.00 98 CYS A C 16
ATOM 22941 O O . CYS A 1 98 ? 12.986 6.837 -8.687 1.00 0.00 98 CYS A O 16
ATOM 22949 N N . PRO A 1 99 ? 12.671 8.400 -10.278 1.00 0.00 99 PRO A N 16
ATOM 22950 C CA . PRO A 1 99 ? 13.961 8.177 -10.938 1.00 0.00 99 PRO A CA 16
ATOM 22951 C C . PRO A 1 99 ? 15.135 8.653 -10.089 1.00 0.00 99 PRO A C 16
ATOM 22952 O O . PRO A 1 99 ? 15.031 9.611 -9.323 1.00 0.00 99 PRO A O 16
ATOM 22963 N N . PRO A 1 100 ? 16.281 7.969 -10.227 1.00 0.00 100 PRO A N 16
ATOM 22964 C CA . PRO A 1 100 ? 17.498 8.304 -9.481 1.00 0.00 100 PRO A CA 16
ATOM 22965 C C . PRO A 1 100 ? 18.114 9.621 -9.940 1.00 0.00 100 PRO A C 16
ATOM 22966 O O . PRO A 1 100 ? 18.109 9.940 -11.129 1.00 0.00 100 PRO A O 16
ATOM 22977 N N . VAL A 1 101 ? 18.645 10.384 -8.989 1.00 0.00 101 VAL A N 16
ATOM 22978 C CA . VAL A 1 101 ? 19.268 11.666 -9.297 1.00 0.00 101 VAL A CA 16
ATOM 22979 C C . VAL A 1 101 ? 20.646 11.776 -8.654 1.00 0.00 101 VAL A C 16
ATOM 22980 O O . VAL A 1 101 ? 21.003 10.979 -7.787 1.00 0.00 101 VAL A O 16
ATOM 22993 N N . GLY A 1 1 ? -3.722 21.758 -14.625 1.00 0.00 1 GLY A N 17
ATOM 22994 C CA . GLY A 1 1 ? -3.220 20.949 -13.529 1.00 0.00 1 GLY A CA 17
ATOM 22995 C C . GLY A 1 1 ? -2.066 21.609 -12.802 1.00 0.00 1 GLY A C 17
ATOM 22996 O O . GLY A 1 1 ? -2.210 22.044 -11.659 1.00 0.00 1 GLY A O 17
ATOM 23000 N N . SER A 1 2 ? -0.916 21.684 -13.465 1.00 0.00 2 SER A N 17
ATOM 23001 C CA . SER A 1 2 ? 0.270 22.290 -12.872 1.00 0.00 2 SER A CA 17
ATOM 23002 C C . SER A 1 2 ? 1.385 22.424 -13.904 1.00 0.00 2 SER A C 17
ATOM 23003 O O . SER A 1 2 ? 1.516 21.594 -14.804 1.00 0.00 2 SER A O 17
ATOM 23011 N N . SER A 1 3 ? 2.187 23.475 -13.767 1.00 0.00 3 SER A N 17
ATOM 23012 C CA . SER A 1 3 ? 3.290 23.721 -14.689 1.00 0.00 3 SER A CA 17
ATOM 23013 C C . SER A 1 3 ? 4.489 22.841 -14.350 1.00 0.00 3 SER A C 17
ATOM 23014 O O . SER A 1 3 ? 4.845 22.680 -13.183 1.00 0.00 3 SER A O 17
ATOM 23022 N N . GLY A 1 4 ? 5.108 22.272 -15.380 1.00 0.00 4 GLY A N 17
ATOM 23023 C CA . GLY A 1 4 ? 6.260 21.414 -15.171 1.00 0.00 4 GLY A CA 17
ATOM 23024 C C . GLY A 1 4 ? 5.965 20.268 -14.224 1.00 0.00 4 GLY A C 17
ATOM 23025 O O . GLY A 1 4 ? 6.046 20.424 -13.006 1.00 0.00 4 GLY A O 17
ATOM 23029 N N . SER A 1 5 ? 5.622 19.113 -14.785 1.00 0.00 5 SER A N 17
ATOM 23030 C CA . SER A 1 5 ? 5.309 17.937 -13.981 1.00 0.00 5 SER A CA 17
ATOM 23031 C C . SER A 1 5 ? 6.020 16.702 -14.526 1.00 0.00 5 SER A C 17
ATOM 23032 O O . SER A 1 5 ? 5.720 16.232 -15.623 1.00 0.00 5 SER A O 17
ATOM 23040 N N . SER A 1 6 ? 6.966 16.181 -13.750 1.00 0.00 6 SER A N 17
ATOM 23041 C CA . SER A 1 6 ? 7.724 15.003 -14.155 1.00 0.00 6 SER A CA 17
ATOM 23042 C C . SER A 1 6 ? 6.837 13.761 -14.157 1.00 0.00 6 SER A C 17
ATOM 23043 O O . SER A 1 6 ? 6.346 13.334 -13.113 1.00 0.00 6 SER A O 17
ATOM 23051 N N . GLY A 1 7 ? 6.638 13.186 -15.339 1.00 0.00 7 GLY A N 17
ATOM 23052 C CA . GLY A 1 7 ? 5.811 11.999 -15.456 1.00 0.00 7 GLY A CA 17
ATOM 23053 C C . GLY A 1 7 ? 5.971 11.062 -14.275 1.00 0.00 7 GLY A C 17
ATOM 23054 O O . GLY A 1 7 ? 7.023 11.031 -13.636 1.00 0.00 7 GLY A O 17
ATOM 23058 N N . ASP A 1 8 ? 4.924 10.298 -13.982 1.00 0.00 8 ASP A N 17
ATOM 23059 C CA . ASP A 1 8 ? 4.952 9.357 -12.869 1.00 0.00 8 ASP A CA 17
ATOM 23060 C C . ASP A 1 8 ? 5.287 7.950 -13.355 1.00 0.00 8 ASP A C 17
ATOM 23061 O O . ASP A 1 8 ? 4.916 7.560 -14.461 1.00 0.00 8 ASP A O 17
ATOM 23070 N N . ASN A 1 9 ? 5.993 7.194 -12.520 1.00 0.00 9 ASN A N 17
ATOM 23071 C CA . ASN A 1 9 ? 6.380 5.831 -12.866 1.00 0.00 9 ASN A CA 17
ATOM 23072 C C . ASN A 1 9 ? 5.862 4.839 -11.829 1.00 0.00 9 ASN A C 17
ATOM 23073 O O . ASN A 1 9 ? 6.635 4.276 -11.053 1.00 0.00 9 ASN A O 17
ATOM 23084 N N . CYS A 1 10 ? 4.550 4.629 -11.824 1.00 0.00 10 CYS A N 17
ATOM 23085 C CA . CYS A 1 10 ? 3.928 3.704 -10.882 1.00 0.00 10 CYS A CA 17
ATOM 23086 C C . CYS A 1 10 ? 4.310 2.263 -11.203 1.00 0.00 10 CYS A C 17
ATOM 23087 O O . CYS A 1 10 ? 4.804 1.969 -12.292 1.00 0.00 10 CYS A O 17
ATOM 23095 N N . ARG A 1 11 ? 4.078 1.368 -10.248 1.00 0.00 11 ARG A N 17
ATOM 23096 C CA . ARG A 1 11 ? 4.400 -0.042 -10.428 1.00 0.00 11 ARG A CA 17
ATOM 23097 C C . ARG A 1 11 ? 3.293 -0.929 -9.864 1.00 0.00 11 ARG A C 17
ATOM 23098 O O . ARG A 1 11 ? 2.862 -0.751 -8.726 1.00 0.00 11 ARG A O 17
ATOM 23119 N N . GLU A 1 12 ? 2.838 -1.883 -10.671 1.00 0.00 12 GLU A N 17
ATOM 23120 C CA . GLU A 1 12 ? 1.781 -2.796 -10.252 1.00 0.00 12 GLU A CA 17
ATOM 23121 C C . GLU A 1 12 ? 2.366 -4.111 -9.745 1.00 0.00 12 GLU A C 17
ATOM 23122 O O . GLU A 1 12 ? 3.001 -4.851 -10.496 1.00 0.00 12 GLU A O 17
ATOM 23134 N N . VAL A 1 13 ? 2.148 -4.394 -8.465 1.00 0.00 13 VAL A N 17
ATOM 23135 C CA . VAL A 1 13 ? 2.653 -5.619 -7.856 1.00 0.00 13 VAL A CA 17
ATOM 23136 C C . VAL A 1 13 ? 1.512 -6.479 -7.325 1.00 0.00 13 VAL A C 17
ATOM 23137 O O . VAL A 1 13 ? 0.846 -6.116 -6.355 1.00 0.00 13 VAL A O 17
ATOM 23150 N N . HIS A 1 14 ? 1.292 -7.622 -7.966 1.00 0.00 14 HIS A N 17
ATOM 23151 C CA . HIS A 1 14 ? 0.231 -8.536 -7.557 1.00 0.00 14 HIS A CA 17
ATOM 23152 C C . HIS A 1 14 ? 0.750 -9.554 -6.546 1.00 0.00 14 HIS A C 17
ATOM 23153 O O . HIS A 1 14 ? 1.871 -10.051 -6.670 1.00 0.00 14 HIS A O 17
ATOM 23167 N N . LEU A 1 15 ? -0.069 -9.859 -5.547 1.00 0.00 15 LEU A N 17
ATOM 23168 C CA . LEU A 1 15 ? 0.307 -10.817 -4.513 1.00 0.00 15 LEU A CA 17
ATOM 23169 C C . LEU A 1 15 ? -0.719 -11.941 -4.413 1.00 0.00 15 LEU A C 17
ATOM 23170 O O . LEU A 1 15 ? -1.878 -11.771 -4.790 1.00 0.00 15 LEU A O 17
ATOM 23186 N N . GLU A 1 16 ? -0.285 -13.088 -3.899 1.00 0.00 16 GLU A N 17
ATOM 23187 C CA . GLU A 1 16 ? -1.167 -14.239 -3.748 1.00 0.00 16 GLU A CA 17
ATOM 23188 C C . GLU A 1 16 ? -1.220 -14.696 -2.293 1.00 0.00 16 GLU A C 17
ATOM 23189 O O . GLU A 1 16 ? -0.271 -15.291 -1.781 1.00 0.00 16 GLU A O 17
ATOM 23201 N N . LYS A 1 17 ? -2.337 -14.414 -1.631 1.00 0.00 17 LYS A N 17
ATOM 23202 C CA . LYS A 1 17 ? -2.517 -14.795 -0.235 1.00 0.00 17 LYS A CA 17
ATOM 23203 C C . LYS A 1 17 ? -3.600 -15.860 -0.097 1.00 0.00 17 LYS A C 17
ATOM 23204 O O . LYS A 1 17 ? -4.248 -16.230 -1.076 1.00 0.00 17 LYS A O 17
ATOM 23223 N N . ARG A 1 18 ? -3.792 -16.347 1.124 1.00 0.00 18 ARG A N 17
ATOM 23224 C CA . ARG A 1 18 ? -4.797 -17.370 1.390 1.00 0.00 18 ARG A CA 17
ATOM 23225 C C . ARG A 1 18 ? -6.011 -16.769 2.094 1.00 0.00 18 ARG A C 17
ATOM 23226 O O . ARG A 1 18 ? -5.871 -15.968 3.018 1.00 0.00 18 ARG A O 17
ATOM 23247 N N . ARG A 1 19 ? -7.200 -17.162 1.650 1.00 0.00 19 ARG A N 17
ATOM 23248 C CA . ARG A 1 19 ? -8.438 -16.661 2.236 1.00 0.00 19 ARG A CA 17
ATOM 23249 C C . ARG A 1 19 ? -8.300 -16.509 3.748 1.00 0.00 19 ARG A C 17
ATOM 23250 O O . ARG A 1 19 ? -8.031 -17.478 4.458 1.00 0.00 19 ARG A O 17
ATOM 23271 N N . GLY A 1 20 ? -8.487 -15.286 4.235 1.00 0.00 20 GLY A N 17
ATOM 23272 C CA . GLY A 1 20 ? -8.379 -15.030 5.659 1.00 0.00 20 GLY A CA 17
ATOM 23273 C C . GLY A 1 20 ? -6.940 -14.910 6.120 1.00 0.00 20 GLY A C 17
ATOM 23274 O O . GLY A 1 20 ? -6.621 -15.224 7.266 1.00 0.00 20 GLY A O 17
ATOM 23278 N N . GLU A 1 21 ? -6.069 -14.456 5.223 1.00 0.00 21 GLU A N 17
ATOM 23279 C CA . GLU A 1 21 ? -4.656 -14.299 5.544 1.00 0.00 21 GLU A CA 17
ATOM 23280 C C . GLU A 1 21 ? -4.292 -12.824 5.693 1.00 0.00 21 GLU A C 17
ATOM 23281 O O . GLU A 1 21 ? -4.549 -12.018 4.800 1.00 0.00 21 GLU A O 17
ATOM 23293 N N . GLY A 1 22 ? -3.693 -12.480 6.829 1.00 0.00 22 GLY A N 17
ATOM 23294 C CA . GLY A 1 22 ? -3.305 -11.103 7.074 1.00 0.00 22 GLY A CA 17
ATOM 23295 C C . GLY A 1 22 ? -2.324 -10.584 6.041 1.00 0.00 22 GLY A C 17
ATOM 23296 O O . GLY A 1 22 ? -1.183 -11.042 5.973 1.00 0.00 22 GLY A O 17
ATOM 23300 N N . LEU A 1 23 ? -2.769 -9.627 5.234 1.00 0.00 23 LEU A N 17
ATOM 23301 C CA . LEU A 1 23 ? -1.923 -9.046 4.198 1.00 0.00 23 LEU A CA 17
ATOM 23302 C C . LEU A 1 23 ? -0.489 -8.887 4.691 1.00 0.00 23 LEU A C 17
ATOM 23303 O O . LEU A 1 23 ? 0.460 -8.973 3.912 1.00 0.00 23 LEU A O 17
ATOM 23319 N N . GLY A 1 24 ? -0.338 -8.657 5.992 1.00 0.00 24 GLY A N 17
ATOM 23320 C CA . GLY A 1 24 ? 0.984 -8.493 6.568 1.00 0.00 24 GLY A CA 17
ATOM 23321 C C . GLY A 1 24 ? 1.685 -7.246 6.064 1.00 0.00 24 GLY A C 17
ATOM 23322 O O . GLY A 1 24 ? 2.741 -7.329 5.437 1.00 0.00 24 GLY A O 17
ATOM 23326 N N . VAL A 1 25 ? 1.095 -6.087 6.337 1.00 0.00 25 VAL A N 17
ATOM 23327 C CA . VAL A 1 25 ? 1.668 -4.817 5.906 1.00 0.00 25 VAL A CA 17
ATOM 23328 C C . VAL A 1 25 ? 1.332 -3.701 6.888 1.00 0.00 25 VAL A C 17
ATOM 23329 O O . VAL A 1 25 ? 0.163 -3.444 7.176 1.00 0.00 25 VAL A O 17
ATOM 23342 N N . ALA A 1 26 ? 2.365 -3.039 7.400 1.00 0.00 26 ALA A N 17
ATOM 23343 C CA . ALA A 1 26 ? 2.179 -1.948 8.349 1.00 0.00 26 ALA A CA 17
ATOM 23344 C C . ALA A 1 26 ? 2.333 -0.594 7.665 1.00 0.00 26 ALA A C 17
ATOM 23345 O O . ALA A 1 26 ? 3.434 -0.207 7.272 1.00 0.00 26 ALA A O 17
ATOM 23352 N N . LEU A 1 27 ? 1.223 0.122 7.524 1.00 0.00 27 LEU A N 17
ATOM 23353 C CA . LEU A 1 27 ? 1.235 1.434 6.887 1.00 0.00 27 LEU A CA 17
ATOM 23354 C C . LEU A 1 27 ? 1.013 2.541 7.913 1.00 0.00 27 LEU A C 17
ATOM 23355 O O . LEU A 1 27 ? 0.501 2.296 9.005 1.00 0.00 27 LEU A O 17
ATOM 23371 N N . VAL A 1 28 ? 1.402 3.760 7.554 1.00 0.00 28 VAL A N 17
ATOM 23372 C CA . VAL A 1 28 ? 1.243 4.906 8.442 1.00 0.00 28 VAL A CA 17
ATOM 23373 C C . VAL A 1 28 ? 1.016 6.188 7.650 1.00 0.00 28 VAL A C 17
ATOM 23374 O O . VAL A 1 28 ? 1.215 6.222 6.436 1.00 0.00 28 VAL A O 17
ATOM 23387 N N . GLU A 1 29 ? 0.600 7.242 8.346 1.00 0.00 29 GLU A N 17
ATOM 23388 C CA . GLU A 1 29 ? 0.346 8.527 7.706 1.00 0.00 29 GLU A CA 17
ATOM 23389 C C . GLU A 1 29 ? 1.613 9.376 7.668 1.00 0.00 29 GLU A C 17
ATOM 23390 O O . GLU A 1 29 ? 2.182 9.708 8.708 1.00 0.00 29 GLU A O 17
ATOM 23402 N N . SER A 1 30 ? 2.051 9.722 6.462 1.00 0.00 30 SER A N 17
ATOM 23403 C CA . SER A 1 30 ? 3.253 10.528 6.287 1.00 0.00 30 SER A CA 17
ATOM 23404 C C . SER A 1 30 ? 2.935 12.015 6.422 1.00 0.00 30 SER A C 17
ATOM 23405 O O . SER A 1 30 ? 3.658 12.865 5.904 1.00 0.00 30 SER A O 17
ATOM 23413 N N . GLY A 1 31 ? 1.847 12.320 7.123 1.00 0.00 31 GLY A N 17
ATOM 23414 C CA . GLY A 1 31 ? 1.451 13.703 7.314 1.00 0.00 31 GLY A CA 17
ATOM 23415 C C . GLY A 1 31 ? 0.952 14.345 6.035 1.00 0.00 31 GLY A C 17
ATOM 23416 O O . GLY A 1 31 ? 1.344 13.945 4.938 1.00 0.00 31 GLY A O 17
ATOM 23420 N N . TRP A 1 32 ? 0.085 15.340 6.174 1.00 0.00 32 TRP A N 17
ATOM 23421 C CA . TRP A 1 32 ? -0.470 16.038 5.019 1.00 0.00 32 TRP A CA 17
ATOM 23422 C C . TRP A 1 32 ? 0.619 16.787 4.260 1.00 0.00 32 TRP A C 17
ATOM 23423 O O . TRP A 1 32 ? 1.432 17.491 4.857 1.00 0.00 32 TRP A O 17
ATOM 23444 N N . GLY A 1 33 ? 0.630 16.629 2.940 1.00 0.00 33 GLY A N 17
ATOM 23445 C CA . GLY A 1 33 ? 1.625 17.297 2.122 1.00 0.00 33 GLY A CA 17
ATOM 23446 C C . GLY A 1 33 ? 1.152 18.647 1.620 1.00 0.00 33 GLY A C 17
ATOM 23447 O O . GLY A 1 33 ? 1.016 19.593 2.396 1.00 0.00 33 GLY A O 17
ATOM 23451 N N . SER A 1 34 ? 0.901 18.737 0.317 1.00 0.00 34 SER A N 17
ATOM 23452 C CA . SER A 1 34 ? 0.445 19.983 -0.288 1.00 0.00 34 SER A CA 17
ATOM 23453 C C . SER A 1 34 ? -1.071 20.118 -0.178 1.00 0.00 34 SER A C 17
ATOM 23454 O O . SER A 1 34 ? -1.596 21.216 0.012 1.00 0.00 34 SER A O 17
ATOM 23462 N N . LEU A 1 35 ? -1.768 18.994 -0.299 1.00 0.00 35 LEU A N 17
ATOM 23463 C CA . LEU A 1 35 ? -3.225 18.984 -0.214 1.00 0.00 35 LEU A CA 17
ATOM 23464 C C . LEU A 1 35 ? -3.708 17.875 0.714 1.00 0.00 35 LEU A C 17
ATOM 23465 O O . LEU A 1 35 ? -4.658 18.058 1.477 1.00 0.00 35 LEU A O 17
ATOM 23481 N N . LEU A 1 36 ? -3.048 16.724 0.645 1.00 0.00 36 LEU A N 17
ATOM 23482 C CA . LEU A 1 36 ? -3.409 15.584 1.481 1.00 0.00 36 LEU A CA 17
ATOM 23483 C C . LEU A 1 36 ? -2.183 14.737 1.806 1.00 0.00 36 LEU A C 17
ATOM 23484 O O . LEU A 1 36 ? -1.180 14.754 1.093 1.00 0.00 36 LEU A O 17
ATOM 23500 N N . PRO A 1 37 ? -2.264 13.975 2.907 1.00 0.00 37 PRO A N 17
ATOM 23501 C CA . PRO A 1 37 ? -1.171 13.105 3.350 1.00 0.00 37 PRO A CA 17
ATOM 23502 C C . PRO A 1 37 ? -0.967 11.912 2.422 1.00 0.00 37 PRO A C 17
ATOM 23503 O O . PRO A 1 37 ? -1.767 11.672 1.517 1.00 0.00 37 PRO A O 17
ATOM 23514 N N . THR A 1 38 ? 0.109 11.167 2.651 1.00 0.00 38 THR A N 17
ATOM 23515 C CA . THR A 1 38 ? 0.418 9.999 1.835 1.00 0.00 38 THR A CA 17
ATOM 23516 C C . THR A 1 38 ? 0.619 8.761 2.701 1.00 0.00 38 THR A C 17
ATOM 23517 O O . THR A 1 38 ? 1.006 8.861 3.864 1.00 0.00 38 THR A O 17
ATOM 23528 N N . ALA A 1 39 ? 0.353 7.593 2.125 1.00 0.00 39 ALA A N 17
ATOM 23529 C CA . ALA A 1 39 ? 0.507 6.334 2.844 1.00 0.00 39 ALA A CA 17
ATOM 23530 C C . ALA A 1 39 ? 1.906 5.759 2.650 1.00 0.00 39 ALA A C 17
ATOM 23531 O O . ALA A 1 39 ? 2.342 5.527 1.522 1.00 0.00 39 ALA A O 17
ATOM 23538 N N . VAL A 1 40 ? 2.605 5.530 3.756 1.00 0.00 40 VAL A N 17
ATOM 23539 C CA . VAL A 1 40 ? 3.955 4.981 3.708 1.00 0.00 40 VAL A CA 17
ATOM 23540 C C . VAL A 1 40 ? 4.068 3.723 4.561 1.00 0.00 40 VAL A C 17
ATOM 23541 O O . VAL A 1 40 ? 3.596 3.688 5.699 1.00 0.00 40 VAL A O 17
ATOM 23554 N N . ILE A 1 41 ? 4.696 2.692 4.006 1.00 0.00 41 ILE A N 17
ATOM 23555 C CA . ILE A 1 41 ? 4.872 1.432 4.717 1.00 0.00 41 ILE A CA 17
ATOM 23556 C C . ILE A 1 41 ? 5.718 1.622 5.971 1.00 0.00 41 ILE A C 17
ATOM 23557 O O . ILE A 1 41 ? 6.939 1.754 5.894 1.00 0.00 41 ILE A O 17
ATOM 23573 N N . ALA A 1 42 ? 5.061 1.634 7.126 1.00 0.00 42 ALA A N 17
ATOM 23574 C CA . ALA A 1 42 ? 5.753 1.804 8.398 1.00 0.00 42 ALA A CA 17
ATOM 23575 C C . ALA A 1 42 ? 6.637 0.600 8.707 1.00 0.00 42 ALA A C 17
ATOM 23576 O O . ALA A 1 42 ? 7.733 0.746 9.245 1.00 0.00 42 ALA A O 17
ATOM 23583 N N . ASN A 1 43 ? 6.152 -0.589 8.362 1.00 0.00 43 ASN A N 17
ATOM 23584 C CA . ASN A 1 43 ? 6.898 -1.818 8.604 1.00 0.00 43 ASN A CA 17
ATOM 23585 C C . ASN A 1 43 ? 6.248 -2.999 7.889 1.00 0.00 43 ASN A C 17
ATOM 23586 O O . ASN A 1 43 ? 5.054 -2.976 7.589 1.00 0.00 43 ASN A O 17
ATOM 23597 N N . LEU A 1 44 ? 7.042 -4.029 7.619 1.00 0.00 44 LEU A N 17
ATOM 23598 C CA . LEU A 1 44 ? 6.545 -5.220 6.939 1.00 0.00 44 LEU A CA 17
ATOM 23599 C C . LEU A 1 44 ? 6.909 -6.482 7.715 1.00 0.00 44 LEU A C 17
ATOM 23600 O O . LEU A 1 44 ? 7.923 -6.524 8.413 1.00 0.00 44 LEU A O 17
ATOM 23616 N N . LEU A 1 45 ? 6.077 -7.509 7.588 1.00 0.00 45 LEU A N 17
ATOM 23617 C CA . LEU A 1 45 ? 6.312 -8.774 8.276 1.00 0.00 45 LEU A CA 17
ATOM 23618 C C . LEU A 1 45 ? 7.009 -9.772 7.356 1.00 0.00 45 LEU A C 17
ATOM 23619 O O . LEU A 1 45 ? 6.393 -10.328 6.446 1.00 0.00 45 LEU A O 17
ATOM 23635 N N . HIS A 1 46 ? 8.296 -9.997 7.602 1.00 0.00 46 HIS A N 17
ATOM 23636 C CA . HIS A 1 46 ? 9.076 -10.931 6.798 1.00 0.00 46 HIS A CA 17
ATOM 23637 C C . HIS A 1 46 ? 8.409 -12.303 6.760 1.00 0.00 46 HIS A C 17
ATOM 23638 O O . HIS A 1 46 ? 8.709 -13.173 7.577 1.00 0.00 46 HIS A O 17
ATOM 23652 N N . GLY A 1 47 ? 7.503 -12.489 5.805 1.00 0.00 47 GLY A N 17
ATOM 23653 C CA . GLY A 1 47 ? 6.808 -13.757 5.678 1.00 0.00 47 GLY A CA 17
ATOM 23654 C C . GLY A 1 47 ? 5.406 -13.597 5.125 1.00 0.00 47 GLY A C 17
ATOM 23655 O O . GLY A 1 47 ? 4.777 -14.572 4.718 1.00 0.00 47 GLY A O 17
ATOM 23659 N N . GLY A 1 48 ? 4.914 -12.361 5.112 1.00 0.00 48 GLY A N 17
ATOM 23660 C CA . GLY A 1 48 ? 3.579 -12.100 4.605 1.00 0.00 48 GLY A CA 17
ATOM 23661 C C . GLY A 1 48 ? 3.493 -12.247 3.099 1.00 0.00 48 GLY A C 17
ATOM 23662 O O . GLY A 1 48 ? 4.497 -12.441 2.414 1.00 0.00 48 GLY A O 17
ATOM 23666 N N . PRO A 1 49 ? 2.267 -12.156 2.561 1.00 0.00 49 PRO A N 17
ATOM 23667 C CA . PRO A 1 49 ? 2.024 -12.278 1.120 1.00 0.00 49 PRO A CA 17
ATOM 23668 C C . PRO A 1 49 ? 2.563 -11.086 0.338 1.00 0.00 49 PRO A C 17
ATOM 23669 O O . PRO A 1 49 ? 2.885 -11.201 -0.844 1.00 0.00 49 PRO A O 17
ATOM 23680 N N . ALA A 1 50 ? 2.661 -9.941 1.006 1.00 0.00 50 ALA A N 17
ATOM 23681 C CA . ALA A 1 50 ? 3.164 -8.728 0.373 1.00 0.00 50 ALA A CA 17
ATOM 23682 C C . ALA A 1 50 ? 4.664 -8.572 0.599 1.00 0.00 50 ALA A C 17
ATOM 23683 O O . ALA A 1 50 ? 5.389 -8.113 -0.283 1.00 0.00 50 ALA A O 17
ATOM 23690 N N . GLU A 1 51 ? 5.122 -8.957 1.786 1.00 0.00 51 GLU A N 17
ATOM 23691 C CA . GLU A 1 51 ? 6.536 -8.858 2.127 1.00 0.00 51 GLU A CA 17
ATOM 23692 C C . GLU A 1 51 ? 7.357 -9.878 1.344 1.00 0.00 51 GLU A C 17
ATOM 23693 O O . GLU A 1 51 ? 8.486 -9.601 0.937 1.00 0.00 51 GLU A O 17
ATOM 23705 N N . ARG A 1 52 ? 6.783 -11.059 1.138 1.00 0.00 52 ARG A N 17
ATOM 23706 C CA . ARG A 1 52 ? 7.461 -12.121 0.406 1.00 0.00 52 ARG A CA 17
ATOM 23707 C C . ARG A 1 52 ? 7.834 -11.660 -1.000 1.00 0.00 52 ARG A C 17
ATOM 23708 O O . ARG A 1 52 ? 8.753 -12.198 -1.617 1.00 0.00 52 ARG A O 17
ATOM 23729 N N . SER A 1 53 ? 7.114 -10.662 -1.500 1.00 0.00 53 SER A N 17
ATOM 23730 C CA . SER A 1 53 ? 7.366 -10.131 -2.835 1.00 0.00 53 SER A CA 17
ATOM 23731 C C . SER A 1 53 ? 8.832 -9.741 -2.996 1.00 0.00 53 SER A C 17
ATOM 23732 O O . SER A 1 53 ? 9.440 -9.987 -4.037 1.00 0.00 53 SER A O 17
ATOM 23740 N N . GLY A 1 54 ? 9.393 -9.129 -1.957 1.00 0.00 54 GLY A N 17
ATOM 23741 C CA . GLY A 1 54 ? 10.783 -8.714 -2.003 1.00 0.00 54 GLY A CA 17
ATOM 23742 C C . GLY A 1 54 ? 10.960 -7.352 -2.645 1.00 0.00 54 GLY A C 17
ATOM 23743 O O . GLY A 1 54 ? 11.896 -6.623 -2.320 1.00 0.00 54 GLY A O 17
ATOM 23747 N N . ALA A 1 55 ? 10.059 -7.010 -3.560 1.00 0.00 55 ALA A N 17
ATOM 23748 C CA . ALA A 1 55 ? 10.120 -5.726 -4.249 1.00 0.00 55 ALA A CA 17
ATOM 23749 C C . ALA A 1 55 ? 9.541 -4.611 -3.385 1.00 0.00 55 ALA A C 17
ATOM 23750 O O . ALA A 1 55 ? 9.787 -3.430 -3.631 1.00 0.00 55 ALA A O 17
ATOM 23757 N N . LEU A 1 56 ? 8.770 -4.993 -2.373 1.00 0.00 56 LEU A N 17
ATOM 23758 C CA . LEU A 1 56 ? 8.155 -4.025 -1.472 1.00 0.00 56 LEU A CA 17
ATOM 23759 C C . LEU A 1 56 ? 8.814 -4.065 -0.097 1.00 0.00 56 LEU A C 17
ATOM 23760 O O . LEU A 1 56 ? 8.894 -5.119 0.534 1.00 0.00 56 LEU A O 17
ATOM 23776 N N . SER A 1 57 ? 9.284 -2.909 0.362 1.00 0.00 57 SER A N 17
ATOM 23777 C CA . SER A 1 57 ? 9.938 -2.812 1.662 1.00 0.00 57 SER A CA 17
ATOM 23778 C C . SER A 1 57 ? 9.576 -1.503 2.356 1.00 0.00 57 SER A C 17
ATOM 23779 O O . SER A 1 57 ? 8.799 -0.704 1.831 1.00 0.00 57 SER A O 17
ATOM 23787 N N . ILE A 1 58 ? 10.143 -1.291 3.538 1.00 0.00 58 ILE A N 17
ATOM 23788 C CA . ILE A 1 58 ? 9.881 -0.078 4.304 1.00 0.00 58 ILE A CA 17
ATOM 23789 C C . ILE A 1 58 ? 10.260 1.167 3.509 1.00 0.00 58 ILE A C 17
ATOM 23790 O O . ILE A 1 58 ? 11.416 1.345 3.129 1.00 0.00 58 ILE A O 17
ATOM 23806 N N . GLY A 1 59 ? 9.276 2.027 3.263 1.00 0.00 59 GLY A N 17
ATOM 23807 C CA . GLY A 1 59 ? 9.526 3.246 2.516 1.00 0.00 59 GLY A CA 17
ATOM 23808 C C . GLY A 1 59 ? 8.553 3.433 1.370 1.00 0.00 59 GLY A C 17
ATOM 23809 O O . GLY A 1 59 ? 7.966 4.504 1.213 1.00 0.00 59 GLY A O 17
ATOM 23813 N N . ASP A 1 60 ? 8.382 2.391 0.564 1.00 0.00 60 ASP A N 17
ATOM 23814 C CA . ASP A 1 60 ? 7.473 2.445 -0.575 1.00 0.00 60 ASP A CA 17
ATOM 23815 C C . ASP A 1 60 ? 6.172 3.147 -0.199 1.00 0.00 60 ASP A C 17
ATOM 23816 O O . ASP A 1 60 ? 5.607 2.899 0.867 1.00 0.00 60 ASP A O 17
ATOM 23825 N N . ARG A 1 61 ? 5.701 4.023 -1.080 1.00 0.00 61 ARG A N 17
ATOM 23826 C CA . ARG A 1 61 ? 4.468 4.762 -0.839 1.00 0.00 61 ARG A CA 17
ATOM 23827 C C . ARG A 1 61 ? 3.313 4.168 -1.641 1.00 0.00 61 ARG A C 17
ATOM 23828 O O . ARG A 1 61 ? 3.337 4.159 -2.872 1.00 0.00 61 ARG A O 17
ATOM 23849 N N . LEU A 1 62 ? 2.303 3.671 -0.934 1.00 0.00 62 LEU A N 17
ATOM 23850 C CA . LEU A 1 62 ? 1.139 3.074 -1.579 1.00 0.00 62 LEU A CA 17
ATOM 23851 C C . LEU A 1 62 ? 0.202 4.151 -2.116 1.00 0.00 62 LEU A C 17
ATOM 23852 O O . LEU A 1 62 ? 0.002 5.188 -1.483 1.00 0.00 62 LEU A O 17
ATOM 23868 N N . THR A 1 63 ? -0.373 3.898 -3.288 1.00 0.00 63 THR A N 17
ATOM 23869 C CA . THR A 1 63 ? -1.290 4.845 -3.910 1.00 0.00 63 THR A CA 17
ATOM 23870 C C . THR A 1 63 ? -2.710 4.293 -3.944 1.00 0.00 63 THR A C 17
ATOM 23871 O O . THR A 1 63 ? -3.681 5.050 -3.948 1.00 0.00 63 THR A O 17
ATOM 23882 N N . ALA A 1 64 ? -2.826 2.969 -3.969 1.00 0.00 64 ALA A N 17
ATOM 23883 C CA . ALA A 1 64 ? -4.128 2.316 -4.000 1.00 0.00 64 ALA A CA 17
ATOM 23884 C C . ALA A 1 64 ? -4.008 0.834 -3.658 1.00 0.00 64 ALA A C 17
ATOM 23885 O O . ALA A 1 64 ? -2.914 0.269 -3.682 1.00 0.00 64 ALA A O 17
ATOM 23892 N N . ILE A 1 65 ? -5.138 0.212 -3.339 1.00 0.00 65 ILE A N 17
ATOM 23893 C CA . ILE A 1 65 ? -5.158 -1.203 -2.993 1.00 0.00 65 ILE A CA 17
ATOM 23894 C C . ILE A 1 65 ? -6.173 -1.963 -3.841 1.00 0.00 65 ILE A C 17
ATOM 23895 O O . ILE A 1 65 ? -7.380 -1.838 -3.642 1.00 0.00 65 ILE A O 17
ATOM 23911 N N . ASN A 1 66 ? -5.673 -2.752 -4.786 1.00 0.00 66 ASN A N 17
ATOM 23912 C CA . ASN A 1 66 ? -6.536 -3.533 -5.665 1.00 0.00 66 ASN A CA 17
ATOM 23913 C C . ASN A 1 66 ? -7.574 -2.642 -6.340 1.00 0.00 66 ASN A C 17
ATOM 23914 O O . ASN A 1 66 ? -8.662 -3.096 -6.694 1.00 0.00 66 ASN A O 17
ATOM 23925 N N . GLY A 1 67 ? -7.230 -1.370 -6.517 1.00 0.00 67 GLY A N 17
ATOM 23926 C CA . GLY A 1 67 ? -8.142 -0.436 -7.150 1.00 0.00 67 GLY A CA 17
ATOM 23927 C C . GLY A 1 67 ? -8.621 0.642 -6.198 1.00 0.00 67 GLY A C 17
ATOM 23928 O O . GLY A 1 67 ? -9.071 1.705 -6.627 1.00 0.00 67 GLY A O 17
ATOM 23932 N N . THR A 1 68 ? -8.525 0.369 -4.900 1.00 0.00 68 THR A N 17
ATOM 23933 C CA . THR A 1 68 ? -8.955 1.322 -3.885 1.00 0.00 68 THR A CA 17
ATOM 23934 C C . THR A 1 68 ? -7.945 2.454 -3.731 1.00 0.00 68 THR A C 17
ATOM 23935 O O . THR A 1 68 ? -6.916 2.295 -3.075 1.00 0.00 68 THR A O 17
ATOM 23946 N N . SER A 1 69 ? -8.247 3.596 -4.339 1.00 0.00 69 SER A N 17
ATOM 23947 C CA . SER A 1 69 ? -7.364 4.755 -4.272 1.00 0.00 69 SER A CA 17
ATOM 23948 C C . SER A 1 69 ? -7.240 5.261 -2.838 1.00 0.00 69 SER A C 17
ATOM 23949 O O . SER A 1 69 ? -8.186 5.815 -2.278 1.00 0.00 69 SER A O 17
ATOM 23957 N N . LEU A 1 70 ? -6.065 5.065 -2.248 1.00 0.00 70 LEU A N 17
ATOM 23958 C CA . LEU A 1 70 ? -5.815 5.502 -0.879 1.00 0.00 70 LEU A CA 17
ATOM 23959 C C . LEU A 1 70 ? -5.113 6.855 -0.858 1.00 0.00 70 LEU A C 17
ATOM 23960 O O . LEU A 1 70 ? -5.175 7.584 0.132 1.00 0.00 70 LEU A O 17
ATOM 23976 N N . VAL A 1 71 ? -4.446 7.188 -1.959 1.00 0.00 71 VAL A N 17
ATOM 23977 C CA . VAL A 1 71 ? -3.735 8.456 -2.069 1.00 0.00 71 VAL A CA 17
ATOM 23978 C C . VAL A 1 71 ? -4.656 9.631 -1.761 1.00 0.00 71 VAL A C 17
ATOM 23979 O O . VAL A 1 71 ? -5.411 10.084 -2.620 1.00 0.00 71 VAL A O 17
ATOM 23992 N N . GLY A 1 72 ? -4.587 10.121 -0.527 1.00 0.00 72 GLY A N 17
ATOM 23993 C CA . GLY A 1 72 ? -5.420 11.240 -0.126 1.00 0.00 72 GLY A CA 17
ATOM 23994 C C . GLY A 1 72 ? -6.400 10.871 0.969 1.00 0.00 72 GLY A C 17
ATOM 23995 O O . GLY A 1 72 ? -7.490 11.438 1.055 1.00 0.00 72 GLY A O 17
ATOM 23999 N N . LEU A 1 73 ? -6.015 9.916 1.808 1.00 0.00 73 LEU A N 17
ATOM 24000 C CA . LEU A 1 73 ? -6.869 9.469 2.903 1.00 0.00 73 LEU A CA 17
ATOM 24001 C C . LEU A 1 73 ? -6.056 9.255 4.176 1.00 0.00 73 LEU A C 17
ATOM 24002 O O . LEU A 1 73 ? -4.842 9.053 4.140 1.00 0.00 73 LEU A O 17
ATOM 24018 N N . PRO A 1 74 ? -6.740 9.299 5.329 1.00 0.00 74 PRO A N 17
ATOM 24019 C CA . PRO A 1 74 ? -6.101 9.110 6.635 1.00 0.00 74 PRO A CA 17
ATOM 24020 C C . PRO A 1 74 ? -5.637 7.674 6.851 1.00 0.00 74 PRO A C 17
ATOM 24021 O O . PRO A 1 74 ? -6.110 6.751 6.186 1.00 0.00 74 PRO A O 17
ATOM 24032 N N . LEU A 1 75 ? -4.710 7.490 7.784 1.00 0.00 75 LEU A N 17
ATOM 24033 C CA . LEU A 1 75 ? -4.181 6.165 8.088 1.00 0.00 75 LEU A CA 17
ATOM 24034 C C . LEU A 1 75 ? -5.312 5.164 8.302 1.00 0.00 75 LEU A C 17
ATOM 24035 O O . LEU A 1 75 ? -5.244 4.027 7.835 1.00 0.00 75 LEU A O 17
ATOM 24051 N N . ALA A 1 76 ? -6.352 5.595 9.008 1.00 0.00 76 ALA A N 17
ATOM 24052 C CA . ALA A 1 76 ? -7.499 4.739 9.279 1.00 0.00 76 ALA A CA 17
ATOM 24053 C C . ALA A 1 76 ? -8.016 4.091 7.999 1.00 0.00 76 ALA A C 17
ATOM 24054 O O . ALA A 1 76 ? -8.129 2.869 7.912 1.00 0.00 76 ALA A O 17
ATOM 24061 N N . ALA A 1 77 ? -8.329 4.919 7.007 1.00 0.00 77 ALA A N 17
ATOM 24062 C CA . ALA A 1 77 ? -8.833 4.427 5.731 1.00 0.00 77 ALA A CA 17
ATOM 24063 C C . ALA A 1 77 ? -7.977 3.277 5.210 1.00 0.00 77 ALA A C 17
ATOM 24064 O O . ALA A 1 77 ? -8.496 2.222 4.842 1.00 0.00 77 ALA A O 17
ATOM 24071 N N . CYS A 1 78 ? -6.666 3.489 5.180 1.00 0.00 78 CYS A N 17
ATOM 24072 C CA . CYS A 1 78 ? -5.738 2.470 4.702 1.00 0.00 78 CYS A CA 17
ATOM 24073 C C . CYS A 1 78 ? -5.761 1.245 5.610 1.00 0.00 78 CYS A C 17
ATOM 24074 O O . CYS A 1 78 ? -5.771 0.109 5.136 1.00 0.00 78 CYS A O 17
ATOM 24082 N N . GLN A 1 79 ? -5.767 1.484 6.918 1.00 0.00 79 GLN A N 17
ATOM 24083 C CA . GLN A 1 79 ? -5.785 0.400 7.892 1.00 0.00 79 GLN A CA 17
ATOM 24084 C C . GLN A 1 79 ? -7.077 -0.405 7.787 1.00 0.00 79 GLN A C 17
ATOM 24085 O O . GLN A 1 79 ? -7.124 -1.574 8.167 1.00 0.00 79 GLN A O 17
ATOM 24099 N N . ALA A 1 80 ? -8.123 0.230 7.270 1.00 0.00 80 ALA A N 17
ATOM 24100 C CA . ALA A 1 80 ? -9.415 -0.427 7.113 1.00 0.00 80 ALA A CA 17
ATOM 24101 C C . ALA A 1 80 ? -9.518 -1.118 5.759 1.00 0.00 80 ALA A C 17
ATOM 24102 O O . ALA A 1 80 ? -10.202 -2.133 5.620 1.00 0.00 80 ALA A O 17
ATOM 24109 N N . ALA A 1 81 ? -8.837 -0.563 4.762 1.00 0.00 81 ALA A N 17
ATOM 24110 C CA . ALA A 1 81 ? -8.851 -1.128 3.419 1.00 0.00 81 ALA A CA 17
ATOM 24111 C C . ALA A 1 81 ? -7.906 -2.321 3.314 1.00 0.00 81 ALA A C 17
ATOM 24112 O O . ALA A 1 81 ? -8.157 -3.260 2.558 1.00 0.00 81 ALA A O 17
ATOM 24119 N N . VAL A 1 82 ? -6.819 -2.277 4.077 1.00 0.00 82 VAL A N 17
ATOM 24120 C CA . VAL A 1 82 ? -5.836 -3.354 4.070 1.00 0.00 82 VAL A CA 17
ATOM 24121 C C . VAL A 1 82 ? -6.336 -4.559 4.859 1.00 0.00 82 VAL A C 17
ATOM 24122 O O . VAL A 1 82 ? -6.084 -5.705 4.488 1.00 0.00 82 VAL A O 17
ATOM 24135 N N . ARG A 1 83 ? -7.047 -4.291 5.950 1.00 0.00 83 ARG A N 17
ATOM 24136 C CA . ARG A 1 83 ? -7.583 -5.354 6.792 1.00 0.00 83 ARG A CA 17
ATOM 24137 C C . ARG A 1 83 ? -8.694 -6.111 6.072 1.00 0.00 83 ARG A C 17
ATOM 24138 O O . ARG A 1 83 ? -8.955 -7.277 6.366 1.00 0.00 83 ARG A O 17
ATOM 24159 N N . GLU A 1 84 ? -9.345 -5.439 5.127 1.00 0.00 84 GLU A N 17
ATOM 24160 C CA . GLU A 1 84 ? -10.429 -6.049 4.366 1.00 0.00 84 GLU A CA 17
ATOM 24161 C C . GLU A 1 84 ? -9.888 -7.071 3.371 1.00 0.00 84 GLU A C 17
ATOM 24162 O O . GLU A 1 84 ? -10.402 -8.185 3.264 1.00 0.00 84 GLU A O 17
ATOM 24174 N N . THR A 1 85 ? -8.844 -6.684 2.643 1.00 0.00 85 THR A N 17
ATOM 24175 C CA . THR A 1 85 ? -8.233 -7.565 1.655 1.00 0.00 85 THR A CA 17
ATOM 24176 C C . THR A 1 85 ? -7.904 -8.925 2.260 1.00 0.00 85 THR A C 17
ATOM 24177 O O . THR A 1 85 ? -7.689 -9.901 1.541 1.00 0.00 85 THR A O 17
ATOM 24188 N N . LYS A 1 86 ? -7.867 -8.984 3.587 1.00 0.00 86 LYS A N 17
ATOM 24189 C CA . LYS A 1 86 ? -7.566 -10.225 4.290 1.00 0.00 86 LYS A CA 17
ATOM 24190 C C . LYS A 1 86 ? -8.474 -11.355 3.813 1.00 0.00 86 LYS A C 17
ATOM 24191 O O . LYS A 1 86 ? -8.024 -12.483 3.613 1.00 0.00 86 LYS A O 17
ATOM 24210 N N . SER A 1 87 ? -9.753 -11.043 3.630 1.00 0.00 87 SER A N 17
ATOM 24211 C CA . SER A 1 87 ? -10.724 -12.033 3.178 1.00 0.00 87 SER A CA 17
ATOM 24212 C C . SER A 1 87 ? -10.357 -12.561 1.794 1.00 0.00 87 SER A C 17
ATOM 24213 O O . SER A 1 87 ? -10.461 -13.758 1.528 1.00 0.00 87 SER A O 17
ATOM 24221 N N . GLN A 1 88 ? -9.928 -11.658 0.918 1.00 0.00 88 GLN A N 17
ATOM 24222 C CA . GLN A 1 88 ? -9.546 -12.033 -0.438 1.00 0.00 88 GLN A CA 17
ATOM 24223 C C . GLN A 1 88 ? -8.249 -12.835 -0.437 1.00 0.00 88 GLN A C 17
ATOM 24224 O O . GLN A 1 88 ? -7.587 -12.965 0.593 1.00 0.00 88 GLN A O 17
ATOM 24238 N N . THR A 1 89 ? -7.891 -13.373 -1.599 1.00 0.00 89 THR A N 17
ATOM 24239 C CA . THR A 1 89 ? -6.674 -14.165 -1.732 1.00 0.00 89 THR A CA 17
ATOM 24240 C C . THR A 1 89 ? -5.687 -13.499 -2.683 1.00 0.00 89 THR A C 17
ATOM 24241 O O . THR A 1 89 ? -4.623 -14.046 -2.971 1.00 0.00 89 THR A O 17
ATOM 24252 N N . SER A 1 90 ? -6.046 -12.314 -3.168 1.00 0.00 90 SER A N 17
ATOM 24253 C CA . SER A 1 90 ? -5.192 -11.575 -4.090 1.00 0.00 90 SER A CA 17
ATOM 24254 C C . SER A 1 90 ? -5.105 -10.105 -3.690 1.00 0.00 90 SER A C 17
ATOM 24255 O O . SER A 1 90 ? -6.115 -9.475 -3.374 1.00 0.00 90 SER A O 17
ATOM 24263 N N . VAL A 1 91 ? -3.891 -9.564 -3.707 1.00 0.00 91 VAL A N 17
ATOM 24264 C CA . VAL A 1 91 ? -3.671 -8.168 -3.348 1.00 0.00 91 VAL A CA 17
ATOM 24265 C C . VAL A 1 91 ? -2.652 -7.516 -4.275 1.00 0.00 91 VAL A C 17
ATOM 24266 O O . VAL A 1 91 ? -1.487 -7.914 -4.313 1.00 0.00 91 VAL A O 17
ATOM 24279 N N . THR A 1 92 ? -3.097 -6.510 -5.022 1.00 0.00 92 THR A N 17
ATOM 24280 C CA . THR A 1 92 ? -2.225 -5.803 -5.950 1.00 0.00 92 THR A CA 17
ATOM 24281 C C . THR A 1 92 ? -1.873 -4.415 -5.425 1.00 0.00 92 THR A C 17
ATOM 24282 O O . THR A 1 92 ? -2.714 -3.516 -5.407 1.00 0.00 92 THR A O 17
ATOM 24293 N N . LEU A 1 93 ? -0.626 -4.248 -4.999 1.00 0.00 93 LEU A N 17
ATOM 24294 C CA . LEU A 1 93 ? -0.163 -2.968 -4.474 1.00 0.00 93 LEU A CA 17
ATOM 24295 C C . LEU A 1 93 ? 0.363 -2.077 -5.595 1.00 0.00 93 LEU A C 17
ATOM 24296 O O . LEU A 1 93 ? 0.941 -2.562 -6.567 1.00 0.00 93 LEU A O 17
ATOM 24312 N N . SER A 1 94 ? 0.159 -0.772 -5.452 1.00 0.00 94 SER A N 17
ATOM 24313 C CA . SER A 1 94 ? 0.610 0.187 -6.453 1.00 0.00 94 SER A CA 17
ATOM 24314 C C . SER A 1 94 ? 1.424 1.304 -5.807 1.00 0.00 94 SER A C 17
ATOM 24315 O O . SER A 1 94 ? 0.883 2.148 -5.093 1.00 0.00 94 SER A O 17
ATOM 24323 N N . ILE A 1 95 ? 2.728 1.303 -6.064 1.00 0.00 95 ILE A N 17
ATOM 24324 C CA . ILE A 1 95 ? 3.617 2.316 -5.510 1.00 0.00 95 ILE A CA 17
ATOM 24325 C C . ILE A 1 95 ? 4.359 3.060 -6.615 1.00 0.00 95 ILE A C 17
ATOM 24326 O O . ILE A 1 95 ? 4.298 2.680 -7.784 1.00 0.00 95 ILE A O 17
ATOM 24342 N N . VAL A 1 96 ? 5.061 4.123 -6.236 1.00 0.00 96 VAL A N 17
ATOM 24343 C CA . VAL A 1 96 ? 5.818 4.920 -7.193 1.00 0.00 96 VAL A CA 17
ATOM 24344 C C . VAL A 1 96 ? 7.299 4.557 -7.162 1.00 0.00 96 VAL A C 17
ATOM 24345 O O . VAL A 1 96 ? 7.896 4.433 -6.093 1.00 0.00 96 VAL A O 17
ATOM 24358 N N . HIS A 1 97 ? 7.885 4.387 -8.343 1.00 0.00 97 HIS A N 17
ATOM 24359 C CA . HIS A 1 97 ? 9.298 4.038 -8.452 1.00 0.00 97 HIS A CA 17
ATOM 24360 C C . HIS A 1 97 ? 10.119 5.237 -8.914 1.00 0.00 97 HIS A C 17
ATOM 24361 O O . HIS A 1 97 ? 10.321 5.439 -10.112 1.00 0.00 97 HIS A O 17
ATOM 24375 N N . CYS A 1 98 ? 10.590 6.030 -7.958 1.00 0.00 98 CYS A N 17
ATOM 24376 C CA . CYS A 1 98 ? 11.388 7.211 -8.267 1.00 0.00 98 CYS A CA 17
ATOM 24377 C C . CYS A 1 98 ? 12.692 7.208 -7.476 1.00 0.00 98 CYS A C 17
ATOM 24378 O O . CYS A 1 98 ? 12.702 7.293 -6.248 1.00 0.00 98 CYS A O 17
ATOM 24386 N N . PRO A 1 99 ? 13.820 7.106 -8.195 1.00 0.00 99 PRO A N 17
ATOM 24387 C CA . PRO A 1 99 ? 15.151 7.089 -7.580 1.00 0.00 99 PRO A CA 17
ATOM 24388 C C . PRO A 1 99 ? 15.534 8.440 -6.988 1.00 0.00 99 PRO A C 17
ATOM 24389 O O . PRO A 1 99 ? 15.076 9.493 -7.433 1.00 0.00 99 PRO A O 17
ATOM 24400 N N . PRO A 1 100 ? 16.395 8.414 -5.960 1.00 0.00 100 PRO A N 17
ATOM 24401 C CA . PRO A 1 100 ? 16.860 9.630 -5.285 1.00 0.00 100 PRO A CA 17
ATOM 24402 C C . PRO A 1 100 ? 17.784 10.464 -6.165 1.00 0.00 100 PRO A C 17
ATOM 24403 O O . PRO A 1 100 ? 18.969 10.158 -6.304 1.00 0.00 100 PRO A O 17
ATOM 24414 N N . VAL A 1 101 ? 17.236 11.520 -6.758 1.00 0.00 101 VAL A N 17
ATOM 24415 C CA . VAL A 1 101 ? 18.012 12.400 -7.624 1.00 0.00 101 VAL A CA 17
ATOM 24416 C C . VAL A 1 101 ? 17.775 13.864 -7.273 1.00 0.00 101 VAL A C 17
ATOM 24417 O O . VAL A 1 101 ? 16.634 14.320 -7.205 1.00 0.00 101 VAL A O 17
ATOM 24430 N N . GLY A 1 1 ? -0.385 22.210 -18.480 1.00 0.00 1 GLY A N 18
ATOM 24431 C CA . GLY A 1 1 ? -1.678 21.776 -17.985 1.00 0.00 1 GLY A CA 18
ATOM 24432 C C . GLY A 1 1 ? -1.583 21.094 -16.634 1.00 0.00 1 GLY A C 18
ATOM 24433 O O . GLY A 1 1 ? -1.682 19.871 -16.540 1.00 0.00 1 GLY A O 18
ATOM 24437 N N . SER A 1 2 ? -1.390 21.887 -15.586 1.00 0.00 2 SER A N 18
ATOM 24438 C CA . SER A 1 2 ? -1.275 21.353 -14.234 1.00 0.00 2 SER A CA 18
ATOM 24439 C C . SER A 1 2 ? -2.271 20.219 -14.012 1.00 0.00 2 SER A C 18
ATOM 24440 O O . SER A 1 2 ? -3.484 20.421 -14.076 1.00 0.00 2 SER A O 18
ATOM 24448 N N . SER A 1 3 ? -1.750 19.024 -13.751 1.00 0.00 3 SER A N 18
ATOM 24449 C CA . SER A 1 3 ? -2.592 17.856 -13.523 1.00 0.00 3 SER A CA 18
ATOM 24450 C C . SER A 1 3 ? -3.229 17.907 -12.137 1.00 0.00 3 SER A C 18
ATOM 24451 O O . SER A 1 3 ? -2.912 18.777 -11.328 1.00 0.00 3 SER A O 18
ATOM 24459 N N . GLY A 1 4 ? -4.129 16.965 -11.872 1.00 0.00 4 GLY A N 18
ATOM 24460 C CA . GLY A 1 4 ? -4.797 16.920 -10.584 1.00 0.00 4 GLY A CA 18
ATOM 24461 C C . GLY A 1 4 ? -3.875 16.471 -9.468 1.00 0.00 4 GLY A C 18
ATOM 24462 O O . GLY A 1 4 ? -3.919 17.010 -8.362 1.00 0.00 4 GLY A O 18
ATOM 24466 N N . SER A 1 5 ? -3.037 15.480 -9.757 1.00 0.00 5 SER A N 18
ATOM 24467 C CA . SER A 1 5 ? -2.104 14.955 -8.768 1.00 0.00 5 SER A CA 18
ATOM 24468 C C . SER A 1 5 ? -0.921 14.271 -9.446 1.00 0.00 5 SER A C 18
ATOM 24469 O O . SER A 1 5 ? -1.039 13.765 -10.562 1.00 0.00 5 SER A O 18
ATOM 24477 N N . SER A 1 6 ? 0.219 14.259 -8.763 1.00 0.00 6 SER A N 18
ATOM 24478 C CA . SER A 1 6 ? 1.426 13.641 -9.300 1.00 0.00 6 SER A CA 18
ATOM 24479 C C . SER A 1 6 ? 1.391 12.127 -9.111 1.00 0.00 6 SER A C 18
ATOM 24480 O O . SER A 1 6 ? 0.720 11.617 -8.215 1.00 0.00 6 SER A O 18
ATOM 24488 N N . GLY A 1 7 ? 2.120 11.413 -9.964 1.00 0.00 7 GLY A N 18
ATOM 24489 C CA . GLY A 1 7 ? 2.158 9.965 -9.876 1.00 0.00 7 GLY A CA 18
ATOM 24490 C C . GLY A 1 7 ? 1.525 9.294 -11.078 1.00 0.00 7 GLY A C 18
ATOM 24491 O O . GLY A 1 7 ? 0.466 8.675 -10.965 1.00 0.00 7 GLY A O 18
ATOM 24495 N N . ASP A 1 8 ? 2.172 9.417 -12.231 1.00 0.00 8 ASP A N 18
ATOM 24496 C CA . ASP A 1 8 ? 1.664 8.817 -13.460 1.00 0.00 8 ASP A CA 18
ATOM 24497 C C . ASP A 1 8 ? 2.239 7.418 -13.659 1.00 0.00 8 ASP A C 18
ATOM 24498 O O . ASP A 1 8 ? 1.510 6.474 -13.959 1.00 0.00 8 ASP A O 18
ATOM 24507 N N . ASN A 1 9 ? 3.552 7.294 -13.492 1.00 0.00 9 ASN A N 18
ATOM 24508 C CA . ASN A 1 9 ? 4.225 6.010 -13.655 1.00 0.00 9 ASN A CA 18
ATOM 24509 C C . ASN A 1 9 ? 4.247 5.236 -12.340 1.00 0.00 9 ASN A C 18
ATOM 24510 O O . ASN A 1 9 ? 5.136 5.429 -11.510 1.00 0.00 9 ASN A O 18
ATOM 24521 N N . CYS A 1 10 ? 3.265 4.361 -12.158 1.00 0.00 10 CYS A N 18
ATOM 24522 C CA . CYS A 1 10 ? 3.172 3.558 -10.945 1.00 0.00 10 CYS A CA 18
ATOM 24523 C C . CYS A 1 10 ? 3.425 2.084 -11.247 1.00 0.00 10 CYS A C 18
ATOM 24524 O O . CYS A 1 10 ? 3.159 1.613 -12.353 1.00 0.00 10 CYS A O 18
ATOM 24532 N N . ARG A 1 11 ? 3.940 1.363 -10.257 1.00 0.00 11 ARG A N 18
ATOM 24533 C CA . ARG A 1 11 ? 4.232 -0.057 -10.418 1.00 0.00 11 ARG A CA 18
ATOM 24534 C C . ARG A 1 11 ? 3.221 -0.909 -9.656 1.00 0.00 11 ARG A C 18
ATOM 24535 O O . ARG A 1 11 ? 3.123 -0.825 -8.432 1.00 0.00 11 ARG A O 18
ATOM 24556 N N . GLU A 1 12 ? 2.473 -1.728 -10.389 1.00 0.00 12 GLU A N 18
ATOM 24557 C CA . GLU A 1 12 ? 1.470 -2.594 -9.781 1.00 0.00 12 GLU A CA 18
ATOM 24558 C C . GLU A 1 12 ? 2.063 -3.958 -9.440 1.00 0.00 12 GLU A C 18
ATOM 24559 O O . GLU A 1 12 ? 2.353 -4.761 -10.327 1.00 0.00 12 GLU A O 18
ATOM 24571 N N . VAL A 1 13 ? 2.242 -4.212 -8.148 1.00 0.00 13 VAL A N 18
ATOM 24572 C CA . VAL A 1 13 ? 2.800 -5.479 -7.688 1.00 0.00 13 VAL A CA 18
ATOM 24573 C C . VAL A 1 13 ? 1.709 -6.398 -7.152 1.00 0.00 13 VAL A C 18
ATOM 24574 O O . VAL A 1 13 ? 1.144 -6.153 -6.085 1.00 0.00 13 VAL A O 18
ATOM 24587 N N . HIS A 1 14 ? 1.416 -7.458 -7.898 1.00 0.00 14 HIS A N 18
ATOM 24588 C CA . HIS A 1 14 ? 0.392 -8.416 -7.498 1.00 0.00 14 HIS A CA 18
ATOM 24589 C C . HIS A 1 14 ? 0.922 -9.361 -6.424 1.00 0.00 14 HIS A C 18
ATOM 24590 O O . HIS A 1 14 ? 2.032 -9.885 -6.536 1.00 0.00 14 HIS A O 18
ATOM 24604 N N . LEU A 1 15 ? 0.124 -9.575 -5.384 1.00 0.00 15 LEU A N 18
ATOM 24605 C CA . LEU A 1 15 ? 0.514 -10.457 -4.289 1.00 0.00 15 LEU A CA 18
ATOM 24606 C C . LEU A 1 15 ? -0.444 -11.639 -4.175 1.00 0.00 15 LEU A C 18
ATOM 24607 O O . LEU A 1 15 ? -1.535 -11.622 -4.743 1.00 0.00 15 LEU A O 18
ATOM 24623 N N . GLU A 1 16 ? -0.027 -12.663 -3.437 1.00 0.00 16 GLU A N 18
ATOM 24624 C CA . GLU A 1 16 ? -0.848 -13.853 -3.248 1.00 0.00 16 GLU A CA 18
ATOM 24625 C C . GLU A 1 16 ? -0.943 -14.219 -1.769 1.00 0.00 16 GLU A C 18
ATOM 24626 O O . GLU A 1 16 ? 0.029 -14.679 -1.168 1.00 0.00 16 GLU A O 18
ATOM 24638 N N . LYS A 1 17 ? -2.120 -14.012 -1.189 1.00 0.00 17 LYS A N 18
ATOM 24639 C CA . LYS A 1 17 ? -2.344 -14.321 0.219 1.00 0.00 17 LYS A CA 18
ATOM 24640 C C . LYS A 1 17 ? -3.331 -15.474 0.373 1.00 0.00 17 LYS A C 18
ATOM 24641 O O . LYS A 1 17 ? -3.922 -15.931 -0.605 1.00 0.00 17 LYS A O 18
ATOM 24660 N N . ARG A 1 18 ? -3.504 -15.938 1.606 1.00 0.00 18 ARG A N 18
ATOM 24661 C CA . ARG A 1 18 ? -4.420 -17.037 1.887 1.00 0.00 18 ARG A CA 18
ATOM 24662 C C . ARG A 1 18 ? -5.714 -16.521 2.508 1.00 0.00 18 ARG A C 18
ATOM 24663 O O . ARG A 1 18 ? -5.692 -15.810 3.513 1.00 0.00 18 ARG A O 18
ATOM 24684 N N . ARG A 1 19 ? -6.840 -16.884 1.903 1.00 0.00 19 ARG A N 18
ATOM 24685 C CA . ARG A 1 19 ? -8.144 -16.456 2.395 1.00 0.00 19 ARG A CA 18
ATOM 24686 C C . ARG A 1 19 ? -8.187 -16.488 3.920 1.00 0.00 19 ARG A C 18
ATOM 24687 O O . ARG A 1 19 ? -8.072 -17.549 4.533 1.00 0.00 19 ARG A O 18
ATOM 24708 N N . GLY A 1 20 ? -8.352 -15.316 4.527 1.00 0.00 20 GLY A N 18
ATOM 24709 C CA . GLY A 1 20 ? -8.406 -15.232 5.975 1.00 0.00 20 GLY A CA 18
ATOM 24710 C C . GLY A 1 20 ? -7.030 -15.108 6.600 1.00 0.00 20 GLY A C 18
ATOM 24711 O O . GLY A 1 20 ? -6.813 -15.548 7.728 1.00 0.00 20 GLY A O 18
ATOM 24715 N N . GLU A 1 21 ? -6.100 -14.508 5.864 1.00 0.00 21 GLU A N 18
ATOM 24716 C CA . GLU A 1 21 ? -4.738 -14.330 6.354 1.00 0.00 21 GLU A CA 18
ATOM 24717 C C . GLU A 1 21 ? -4.337 -12.857 6.324 1.00 0.00 21 GLU A C 18
ATOM 24718 O O . GLU A 1 21 ? -4.276 -12.240 5.262 1.00 0.00 21 GLU A O 18
ATOM 24730 N N . GLY A 1 22 ? -4.066 -12.300 7.501 1.00 0.00 22 GLY A N 18
ATOM 24731 C CA . GLY A 1 22 ? -3.675 -10.905 7.589 1.00 0.00 22 GLY A CA 18
ATOM 24732 C C . GLY A 1 22 ? -2.667 -10.517 6.526 1.00 0.00 22 GLY A C 18
ATOM 24733 O O . GLY A 1 22 ? -1.634 -11.171 6.371 1.00 0.00 22 GLY A O 18
ATOM 24737 N N . LEU A 1 23 ? -2.965 -9.453 5.790 1.00 0.00 23 LEU A N 18
ATOM 24738 C CA . LEU A 1 23 ? -2.077 -8.979 4.733 1.00 0.00 23 LEU A CA 18
ATOM 24739 C C . LEU A 1 23 ? -0.634 -8.919 5.223 1.00 0.00 23 LEU A C 18
ATOM 24740 O O . LEU A 1 23 ? 0.300 -9.188 4.468 1.00 0.00 23 LEU A O 18
ATOM 24756 N N . GLY A 1 24 ? -0.459 -8.564 6.492 1.00 0.00 24 GLY A N 18
ATOM 24757 C CA . GLY A 1 24 ? 0.874 -8.476 7.061 1.00 0.00 24 GLY A CA 18
ATOM 24758 C C . GLY A 1 24 ? 1.646 -7.277 6.547 1.00 0.00 24 GLY A C 18
ATOM 24759 O O . GLY A 1 24 ? 2.723 -7.424 5.970 1.00 0.00 24 GLY A O 18
ATOM 24763 N N . VAL A 1 25 ? 1.094 -6.086 6.756 1.00 0.00 25 VAL A N 18
ATOM 24764 C CA . VAL A 1 25 ? 1.737 -4.857 6.309 1.00 0.00 25 VAL A CA 18
ATOM 24765 C C . VAL A 1 25 ? 1.449 -3.706 7.267 1.00 0.00 25 VAL A C 18
ATOM 24766 O O . VAL A 1 25 ? 0.303 -3.479 7.653 1.00 0.00 25 VAL A O 18
ATOM 24779 N N . ALA A 1 26 ? 2.498 -2.984 7.648 1.00 0.00 26 ALA A N 18
ATOM 24780 C CA . ALA A 1 26 ? 2.357 -1.855 8.559 1.00 0.00 26 ALA A CA 18
ATOM 24781 C C . ALA A 1 26 ? 2.585 -0.532 7.834 1.00 0.00 26 ALA A C 18
ATOM 24782 O O . ALA A 1 26 ? 3.710 -0.205 7.456 1.00 0.00 26 ALA A O 18
ATOM 24789 N N . LEU A 1 27 ? 1.510 0.224 7.643 1.00 0.00 27 LEU A N 18
ATOM 24790 C CA . LEU A 1 27 ? 1.592 1.512 6.962 1.00 0.00 27 LEU A CA 18
ATOM 24791 C C . LEU A 1 27 ? 1.466 2.662 7.956 1.00 0.00 27 LEU A C 18
ATOM 24792 O O . LEU A 1 27 ? 1.167 2.451 9.131 1.00 0.00 27 LEU A O 18
ATOM 24808 N N . VAL A 1 28 ? 1.695 3.880 7.475 1.00 0.00 28 VAL A N 18
ATOM 24809 C CA . VAL A 1 28 ? 1.605 5.065 8.320 1.00 0.00 28 VAL A CA 18
ATOM 24810 C C . VAL A 1 28 ? 1.307 6.310 7.491 1.00 0.00 28 VAL A C 18
ATOM 24811 O O . VAL A 1 28 ? 1.090 6.225 6.283 1.00 0.00 28 VAL A O 18
ATOM 24824 N N . GLU A 1 29 ? 1.299 7.464 8.150 1.00 0.00 29 GLU A N 18
ATOM 24825 C CA . GLU A 1 29 ? 1.027 8.727 7.473 1.00 0.00 29 GLU A CA 18
ATOM 24826 C C . GLU A 1 29 ? 2.259 9.628 7.488 1.00 0.00 29 GLU A C 18
ATOM 24827 O O . GLU A 1 29 ? 2.676 10.110 8.541 1.00 0.00 29 GLU A O 18
ATOM 24839 N N . SER A 1 30 ? 2.836 9.851 6.311 1.00 0.00 30 SER A N 18
ATOM 24840 C CA . SER A 1 30 ? 4.022 10.690 6.188 1.00 0.00 30 SER A CA 18
ATOM 24841 C C . SER A 1 30 ? 3.698 11.983 5.446 1.00 0.00 30 SER A C 18
ATOM 24842 O O . SER A 1 30 ? 2.969 11.977 4.455 1.00 0.00 30 SER A O 18
ATOM 24850 N N . GLY A 1 31 ? 4.246 13.092 5.934 1.00 0.00 31 GLY A N 18
ATOM 24851 C CA . GLY A 1 31 ? 4.004 14.377 5.306 1.00 0.00 31 GLY A CA 18
ATOM 24852 C C . GLY A 1 31 ? 4.589 15.529 6.099 1.00 0.00 31 GLY A C 18
ATOM 24853 O O . GLY A 1 31 ? 4.540 15.532 7.329 1.00 0.00 31 GLY A O 18
ATOM 24857 N N . TRP A 1 32 ? 5.144 16.509 5.395 1.00 0.00 32 TRP A N 18
ATOM 24858 C CA . TRP A 1 32 ? 5.742 17.671 6.042 1.00 0.00 32 TRP A CA 18
ATOM 24859 C C . TRP A 1 32 ? 4.720 18.791 6.202 1.00 0.00 32 TRP A C 18
ATOM 24860 O O . TRP A 1 32 ? 5.013 19.955 5.932 1.00 0.00 32 TRP A O 18
ATOM 24881 N N . GLY A 1 33 ? 3.519 18.431 6.645 1.00 0.00 33 GLY A N 18
ATOM 24882 C CA . GLY A 1 33 ? 2.472 19.418 6.834 1.00 0.00 33 GLY A CA 18
ATOM 24883 C C . GLY A 1 33 ? 1.088 18.850 6.589 1.00 0.00 33 GLY A C 18
ATOM 24884 O O . GLY A 1 33 ? 0.946 17.693 6.194 1.00 0.00 33 GLY A O 18
ATOM 24888 N N . SER A 1 34 ? 0.065 19.665 6.825 1.00 0.00 34 SER A N 18
ATOM 24889 C CA . SER A 1 34 ? -1.315 19.235 6.633 1.00 0.00 34 SER A CA 18
ATOM 24890 C C . SER A 1 34 ? -1.777 19.512 5.205 1.00 0.00 34 SER A C 18
ATOM 24891 O O . SER A 1 34 ? -2.809 20.147 4.987 1.00 0.00 34 SER A O 18
ATOM 24899 N N . LEU A 1 35 ? -1.005 19.031 4.237 1.00 0.00 35 LEU A N 18
ATOM 24900 C CA . LEU A 1 35 ? -1.334 19.227 2.829 1.00 0.00 35 LEU A CA 18
ATOM 24901 C C . LEU A 1 35 ? -1.960 17.968 2.236 1.00 0.00 35 LEU A C 18
ATOM 24902 O O . LEU A 1 35 ? -3.166 17.918 1.991 1.00 0.00 35 LEU A O 18
ATOM 24918 N N . LEU A 1 36 ? -1.133 16.953 2.010 1.00 0.00 36 LEU A N 18
ATOM 24919 C CA . LEU A 1 36 ? -1.606 15.693 1.448 1.00 0.00 36 LEU A CA 18
ATOM 24920 C C . LEU A 1 36 ? -0.859 14.511 2.058 1.00 0.00 36 LEU A C 18
ATOM 24921 O O . LEU A 1 36 ? 0.301 14.247 1.740 1.00 0.00 36 LEU A O 18
ATOM 24937 N N . PRO A 1 37 ? -1.539 13.779 2.953 1.00 0.00 37 PRO A N 18
ATOM 24938 C CA . PRO A 1 37 ? -0.960 12.612 3.624 1.00 0.00 37 PRO A CA 18
ATOM 24939 C C . PRO A 1 37 ? -0.758 11.437 2.673 1.00 0.00 37 PRO A C 18
ATOM 24940 O O . PRO A 1 37 ? -1.544 11.232 1.747 1.00 0.00 37 PRO A O 18
ATOM 24951 N N . THR A 1 38 ? 0.300 10.667 2.907 1.00 0.00 38 THR A N 18
ATOM 24952 C CA . THR A 1 38 ? 0.605 9.513 2.070 1.00 0.00 38 THR A CA 18
ATOM 24953 C C . THR A 1 38 ? 0.762 8.251 2.911 1.00 0.00 38 THR A C 18
ATOM 24954 O O . THR A 1 38 ? 0.992 8.322 4.117 1.00 0.00 38 THR A O 18
ATOM 24965 N N . ALA A 1 39 ? 0.637 7.096 2.265 1.00 0.00 39 ALA A N 18
ATOM 24966 C CA . ALA A 1 39 ? 0.768 5.818 2.952 1.00 0.00 39 ALA A CA 18
ATOM 24967 C C . ALA A 1 39 ? 2.154 5.218 2.737 1.00 0.00 39 ALA A C 18
ATOM 24968 O O . ALA A 1 39 ? 2.471 4.738 1.649 1.00 0.00 39 ALA A O 18
ATOM 24975 N N . VAL A 1 40 ? 2.976 5.249 3.781 1.00 0.00 40 VAL A N 18
ATOM 24976 C CA . VAL A 1 40 ? 4.328 4.708 3.706 1.00 0.00 40 VAL A CA 18
ATOM 24977 C C . VAL A 1 40 ? 4.478 3.481 4.598 1.00 0.00 40 VAL A C 18
ATOM 24978 O O . VAL A 1 40 ? 4.255 3.548 5.807 1.00 0.00 40 VAL A O 18
ATOM 24991 N N . ILE A 1 41 ? 4.860 2.361 3.993 1.00 0.00 41 ILE A N 18
ATOM 24992 C CA . ILE A 1 41 ? 5.042 1.118 4.733 1.00 0.00 41 ILE A CA 18
ATOM 24993 C C . ILE A 1 41 ? 6.001 1.310 5.903 1.00 0.00 41 ILE A C 18
ATOM 24994 O O . ILE A 1 41 ? 7.219 1.299 5.728 1.00 0.00 41 ILE A O 18
ATOM 25010 N N . ALA A 1 42 ? 5.442 1.485 7.096 1.00 0.00 42 ALA A N 18
ATOM 25011 C CA . ALA A 1 42 ? 6.247 1.675 8.296 1.00 0.00 42 ALA A CA 18
ATOM 25012 C C . ALA A 1 42 ? 7.063 0.427 8.614 1.00 0.00 42 ALA A C 18
ATOM 25013 O O . ALA A 1 42 ? 8.242 0.514 8.953 1.00 0.00 42 ALA A O 18
ATOM 25020 N N . ASN A 1 43 ? 6.426 -0.735 8.503 1.00 0.00 43 ASN A N 18
ATOM 25021 C CA . ASN A 1 43 ? 7.092 -2.002 8.780 1.00 0.00 43 ASN A CA 18
ATOM 25022 C C . ASN A 1 43 ? 6.374 -3.157 8.090 1.00 0.00 43 ASN A C 18
ATOM 25023 O O . ASN A 1 43 ? 5.192 -3.059 7.759 1.00 0.00 43 ASN A O 18
ATOM 25034 N N . LEU A 1 44 ? 7.096 -4.251 7.875 1.00 0.00 44 LEU A N 18
ATOM 25035 C CA . LEU A 1 44 ? 6.528 -5.427 7.224 1.00 0.00 44 LEU A CA 18
ATOM 25036 C C . LEU A 1 44 ? 6.899 -6.699 7.979 1.00 0.00 44 LEU A C 18
ATOM 25037 O O . LEU A 1 44 ? 7.910 -6.746 8.681 1.00 0.00 44 LEU A O 18
ATOM 25053 N N . LEU A 1 45 ? 6.075 -7.731 7.829 1.00 0.00 45 LEU A N 18
ATOM 25054 C CA . LEU A 1 45 ? 6.317 -9.006 8.495 1.00 0.00 45 LEU A CA 18
ATOM 25055 C C . LEU A 1 45 ? 7.057 -9.970 7.573 1.00 0.00 45 LEU A C 18
ATOM 25056 O O . LEU A 1 45 ? 6.491 -10.478 6.604 1.00 0.00 45 LEU A O 18
ATOM 25072 N N . HIS A 1 46 ? 8.326 -10.220 7.882 1.00 0.00 46 HIS A N 18
ATOM 25073 C CA . HIS A 1 46 ? 9.143 -11.126 7.082 1.00 0.00 46 HIS A CA 18
ATOM 25074 C C . HIS A 1 46 ? 8.464 -12.484 6.935 1.00 0.00 46 HIS A C 18
ATOM 25075 O O . HIS A 1 46 ? 8.629 -13.366 7.777 1.00 0.00 46 HIS A O 18
ATOM 25089 N N . GLY A 1 47 ? 7.699 -12.644 5.860 1.00 0.00 47 GLY A N 18
ATOM 25090 C CA . GLY A 1 47 ? 7.006 -13.897 5.623 1.00 0.00 47 GLY A CA 18
ATOM 25091 C C . GLY A 1 47 ? 5.597 -13.691 5.103 1.00 0.00 47 GLY A C 18
ATOM 25092 O O . GLY A 1 47 ? 5.008 -14.594 4.511 1.00 0.00 47 GLY A O 18
ATOM 25096 N N . GLY A 1 48 ? 5.053 -12.498 5.327 1.00 0.00 48 GLY A N 18
ATOM 25097 C CA . GLY A 1 48 ? 3.708 -12.198 4.872 1.00 0.00 48 GLY A CA 18
ATOM 25098 C C . GLY A 1 48 ? 3.556 -12.352 3.372 1.00 0.00 48 GLY A C 18
ATOM 25099 O O . GLY A 1 48 ? 4.529 -12.549 2.645 1.00 0.00 48 GLY A O 18
ATOM 25103 N N . PRO A 1 49 ? 2.308 -12.263 2.888 1.00 0.00 49 PRO A N 18
ATOM 25104 C CA . PRO A 1 49 ? 2.002 -12.391 1.460 1.00 0.00 49 PRO A CA 18
ATOM 25105 C C . PRO A 1 49 ? 2.506 -11.202 0.650 1.00 0.00 49 PRO A C 18
ATOM 25106 O O . PRO A 1 49 ? 2.802 -11.329 -0.538 1.00 0.00 49 PRO A O 18
ATOM 25117 N N . ALA A 1 50 ? 2.602 -10.047 1.300 1.00 0.00 50 ALA A N 18
ATOM 25118 C CA . ALA A 1 50 ? 3.073 -8.836 0.639 1.00 0.00 50 ALA A CA 18
ATOM 25119 C C . ALA A 1 50 ? 4.591 -8.723 0.717 1.00 0.00 50 ALA A C 18
ATOM 25120 O O . ALA A 1 50 ? 5.228 -8.170 -0.179 1.00 0.00 50 ALA A O 18
ATOM 25127 N N . GLU A 1 51 ? 5.165 -9.250 1.795 1.00 0.00 51 GLU A N 18
ATOM 25128 C CA . GLU A 1 51 ? 6.609 -9.207 1.989 1.00 0.00 51 GLU A CA 18
ATOM 25129 C C . GLU A 1 51 ? 7.290 -10.371 1.275 1.00 0.00 51 GLU A C 18
ATOM 25130 O O . GLU A 1 51 ? 8.367 -10.216 0.700 1.00 0.00 51 GLU A O 18
ATOM 25142 N N . ARG A 1 52 ? 6.653 -11.537 1.317 1.00 0.00 52 ARG A N 18
ATOM 25143 C CA . ARG A 1 52 ? 7.197 -12.728 0.677 1.00 0.00 52 ARG A CA 18
ATOM 25144 C C . ARG A 1 52 ? 7.762 -12.395 -0.701 1.00 0.00 52 ARG A C 18
ATOM 25145 O O . ARG A 1 52 ? 8.691 -13.048 -1.176 1.00 0.00 52 ARG A O 18
ATOM 25166 N N . SER A 1 53 ? 7.194 -11.375 -1.337 1.00 0.00 53 SER A N 18
ATOM 25167 C CA . SER A 1 53 ? 7.639 -10.957 -2.662 1.00 0.00 53 SER A CA 18
ATOM 25168 C C . SER A 1 53 ? 9.115 -10.574 -2.644 1.00 0.00 53 SER A C 18
ATOM 25169 O O . SER A 1 53 ? 9.884 -10.980 -3.514 1.00 0.00 53 SER A O 18
ATOM 25177 N N . GLY A 1 54 ? 9.504 -9.788 -1.644 1.00 0.00 54 GLY A N 18
ATOM 25178 C CA . GLY A 1 54 ? 10.887 -9.362 -1.530 1.00 0.00 54 GLY A CA 18
ATOM 25179 C C . GLY A 1 54 ? 11.131 -8.009 -2.168 1.00 0.00 54 GLY A C 18
ATOM 25180 O O . GLY A 1 54 ? 12.045 -7.285 -1.773 1.00 0.00 54 GLY A O 18
ATOM 25184 N N . ALA A 1 55 ? 10.313 -7.666 -3.157 1.00 0.00 55 ALA A N 18
ATOM 25185 C CA . ALA A 1 55 ? 10.444 -6.390 -3.850 1.00 0.00 55 ALA A CA 18
ATOM 25186 C C . ALA A 1 55 ? 9.941 -5.241 -2.984 1.00 0.00 55 ALA A C 18
ATOM 25187 O O . ALA A 1 55 ? 10.512 -4.150 -2.989 1.00 0.00 55 ALA A O 18
ATOM 25194 N N . LEU A 1 56 ? 8.868 -5.491 -2.241 1.00 0.00 56 LEU A N 18
ATOM 25195 C CA . LEU A 1 56 ? 8.287 -4.476 -1.369 1.00 0.00 56 LEU A CA 18
ATOM 25196 C C . LEU A 1 56 ? 8.948 -4.496 0.005 1.00 0.00 56 LEU A C 18
ATOM 25197 O O . LEU A 1 56 ? 9.101 -5.553 0.617 1.00 0.00 56 LEU A O 18
ATOM 25213 N N . SER A 1 57 ? 9.337 -3.319 0.486 1.00 0.00 57 SER A N 18
ATOM 25214 C CA . SER A 1 57 ? 9.983 -3.201 1.788 1.00 0.00 57 SER A CA 18
ATOM 25215 C C . SER A 1 57 ? 9.755 -1.815 2.384 1.00 0.00 57 SER A C 18
ATOM 25216 O O . SER A 1 57 ? 9.492 -0.853 1.662 1.00 0.00 57 SER A O 18
ATOM 25224 N N . ILE A 1 58 ? 9.857 -1.722 3.705 1.00 0.00 58 ILE A N 18
ATOM 25225 C CA . ILE A 1 58 ? 9.663 -0.455 4.399 1.00 0.00 58 ILE A CA 18
ATOM 25226 C C . ILE A 1 58 ? 10.188 0.712 3.569 1.00 0.00 58 ILE A C 18
ATOM 25227 O O . ILE A 1 58 ? 11.379 0.789 3.270 1.00 0.00 58 ILE A O 18
ATOM 25243 N N . GLY A 1 59 ? 9.289 1.620 3.200 1.00 0.00 59 GLY A N 18
ATOM 25244 C CA . GLY A 1 59 ? 9.681 2.772 2.409 1.00 0.00 59 GLY A CA 18
ATOM 25245 C C . GLY A 1 59 ? 8.692 3.078 1.302 1.00 0.00 59 GLY A C 18
ATOM 25246 O O . GLY A 1 59 ? 8.175 4.192 1.212 1.00 0.00 59 GLY A O 18
ATOM 25250 N N . ASP A 1 60 ? 8.429 2.088 0.455 1.00 0.00 60 ASP A N 18
ATOM 25251 C CA . ASP A 1 60 ? 7.497 2.257 -0.653 1.00 0.00 60 ASP A CA 18
ATOM 25252 C C . ASP A 1 60 ? 6.254 3.021 -0.206 1.00 0.00 60 ASP A C 18
ATOM 25253 O O . ASP A 1 60 ? 5.825 2.910 0.942 1.00 0.00 60 ASP A O 18
ATOM 25262 N N . ARG A 1 61 ? 5.683 3.798 -1.120 1.00 0.00 61 ARG A N 18
ATOM 25263 C CA . ARG A 1 61 ? 4.491 4.583 -0.819 1.00 0.00 61 ARG A CA 18
ATOM 25264 C C . ARG A 1 61 ? 3.301 4.102 -1.644 1.00 0.00 61 ARG A C 18
ATOM 25265 O O . ARG A 1 61 ? 3.261 4.285 -2.862 1.00 0.00 61 ARG A O 18
ATOM 25286 N N . LEU A 1 62 ? 2.333 3.486 -0.974 1.00 0.00 62 LEU A N 18
ATOM 25287 C CA . LEU A 1 62 ? 1.141 2.979 -1.644 1.00 0.00 62 LEU A CA 18
ATOM 25288 C C . LEU A 1 62 ? 0.174 4.112 -1.968 1.00 0.00 62 LEU A C 18
ATOM 25289 O O . LEU A 1 62 ? -0.032 5.018 -1.160 1.00 0.00 62 LEU A O 18
ATOM 25305 N N . THR A 1 63 ? -0.420 4.055 -3.156 1.00 0.00 63 THR A N 18
ATOM 25306 C CA . THR A 1 63 ? -1.367 5.076 -3.587 1.00 0.00 63 THR A CA 18
ATOM 25307 C C . THR A 1 63 ? -2.781 4.513 -3.673 1.00 0.00 63 THR A C 18
ATOM 25308 O O . THR A 1 63 ? -3.751 5.193 -3.340 1.00 0.00 63 THR A O 18
ATOM 25319 N N . ALA A 1 64 ? -2.890 3.267 -4.121 1.00 0.00 64 ALA A N 18
ATOM 25320 C CA . ALA A 1 64 ? -4.186 2.612 -4.249 1.00 0.00 64 ALA A CA 18
ATOM 25321 C C . ALA A 1 64 ? -4.078 1.119 -3.958 1.00 0.00 64 ALA A C 18
ATOM 25322 O O . ALA A 1 64 ? -2.981 0.560 -3.933 1.00 0.00 64 ALA A O 18
ATOM 25329 N N . ILE A 1 65 ? -5.221 0.479 -3.737 1.00 0.00 65 ILE A N 18
ATOM 25330 C CA . ILE A 1 65 ? -5.254 -0.949 -3.448 1.00 0.00 65 ILE A CA 18
ATOM 25331 C C . ILE A 1 65 ? -6.271 -1.666 -4.329 1.00 0.00 65 ILE A C 18
ATOM 25332 O O . ILE A 1 65 ? -7.473 -1.618 -4.071 1.00 0.00 65 ILE A O 18
ATOM 25348 N N . ASN A 1 66 ? -5.781 -2.330 -5.370 1.00 0.00 66 ASN A N 18
ATOM 25349 C CA . ASN A 1 66 ? -6.647 -3.058 -6.290 1.00 0.00 66 ASN A CA 18
ATOM 25350 C C . ASN A 1 66 ? -7.731 -2.145 -6.854 1.00 0.00 66 ASN A C 18
ATOM 25351 O O . ASN A 1 66 ? -8.864 -2.572 -7.077 1.00 0.00 66 ASN A O 18
ATOM 25362 N N . GLY A 1 67 ? -7.375 -0.885 -7.084 1.00 0.00 67 GLY A N 18
ATOM 25363 C CA . GLY A 1 67 ? -8.328 0.069 -7.620 1.00 0.00 67 GLY A CA 18
ATOM 25364 C C . GLY A 1 67 ? -8.759 1.098 -6.594 1.00 0.00 67 GLY A C 18
ATOM 25365 O O . GLY A 1 67 ? -9.132 2.218 -6.945 1.00 0.00 67 GLY A O 18
ATOM 25369 N N . THR A 1 68 ? -8.710 0.719 -5.321 1.00 0.00 68 THR A N 18
ATOM 25370 C CA . THR A 1 68 ? -9.101 1.615 -4.241 1.00 0.00 68 THR A CA 18
ATOM 25371 C C . THR A 1 68 ? -8.058 2.707 -4.028 1.00 0.00 68 THR A C 18
ATOM 25372 O O . THR A 1 68 ? -7.054 2.496 -3.349 1.00 0.00 68 THR A O 18
ATOM 25383 N N . SER A 1 69 ? -8.304 3.876 -4.612 1.00 0.00 69 SER A N 18
ATOM 25384 C CA . SER A 1 69 ? -7.385 5.001 -4.489 1.00 0.00 69 SER A CA 18
ATOM 25385 C C . SER A 1 69 ? -7.386 5.550 -3.065 1.00 0.00 69 SER A C 18
ATOM 25386 O O . SER A 1 69 ? -8.296 6.280 -2.669 1.00 0.00 69 SER A O 18
ATOM 25394 N N . LEU A 1 70 ? -6.360 5.193 -2.300 1.00 0.00 70 LEU A N 18
ATOM 25395 C CA . LEU A 1 70 ? -6.241 5.650 -0.919 1.00 0.00 70 LEU A CA 18
ATOM 25396 C C . LEU A 1 70 ? -5.632 7.047 -0.858 1.00 0.00 70 LEU A C 18
ATOM 25397 O O . LEU A 1 70 ? -5.988 7.853 0.001 1.00 0.00 70 LEU A O 18
ATOM 25413 N N . VAL A 1 71 ? -4.713 7.327 -1.777 1.00 0.00 71 VAL A N 18
ATOM 25414 C CA . VAL A 1 71 ? -4.057 8.627 -1.830 1.00 0.00 71 VAL A CA 18
ATOM 25415 C C . VAL A 1 71 ? -5.033 9.750 -1.496 1.00 0.00 71 VAL A C 18
ATOM 25416 O O . VAL A 1 71 ? -5.989 9.993 -2.231 1.00 0.00 71 VAL A O 18
ATOM 25429 N N . GLY A 1 72 ? -4.784 10.432 -0.382 1.00 0.00 72 GLY A N 18
ATOM 25430 C CA . GLY A 1 72 ? -5.650 11.521 0.030 1.00 0.00 72 GLY A CA 18
ATOM 25431 C C . GLY A 1 72 ? -6.708 11.078 1.021 1.00 0.00 72 GLY A C 18
ATOM 25432 O O . GLY A 1 72 ? -7.840 11.562 0.989 1.00 0.00 72 GLY A O 18
ATOM 25436 N N . LEU A 1 73 ? -6.341 10.155 1.903 1.00 0.00 73 LEU A N 18
ATOM 25437 C CA . LEU A 1 73 ? -7.267 9.645 2.907 1.00 0.00 73 LEU A CA 18
ATOM 25438 C C . LEU A 1 73 ? -6.550 9.389 4.229 1.00 0.00 73 LEU A C 18
ATOM 25439 O O . LEU A 1 73 ? -5.340 9.167 4.274 1.00 0.00 73 LEU A O 18
ATOM 25455 N N . PRO A 1 74 ? -7.314 9.417 5.332 1.00 0.00 74 PRO A N 18
ATOM 25456 C CA . PRO A 1 74 ? -6.773 9.187 6.675 1.00 0.00 74 PRO A CA 18
ATOM 25457 C C . PRO A 1 74 ? -6.348 7.738 6.888 1.00 0.00 74 PRO A C 18
ATOM 25458 O O . PRO A 1 74 ? -7.013 6.811 6.426 1.00 0.00 74 PRO A O 18
ATOM 25469 N N . LEU A 1 75 ? -5.236 7.551 7.590 1.00 0.00 75 LEU A N 18
ATOM 25470 C CA . LEU A 1 75 ? -4.721 6.214 7.866 1.00 0.00 75 LEU A CA 18
ATOM 25471 C C . LEU A 1 75 ? -5.863 5.221 8.065 1.00 0.00 75 LEU A C 18
ATOM 25472 O O . LEU A 1 75 ? -5.888 4.158 7.447 1.00 0.00 75 LEU A O 18
ATOM 25488 N N . ALA A 1 76 ? -6.806 5.579 8.930 1.00 0.00 76 ALA A N 18
ATOM 25489 C CA . ALA A 1 76 ? -7.952 4.722 9.208 1.00 0.00 76 ALA A CA 18
ATOM 25490 C C . ALA A 1 76 ? -8.470 4.067 7.932 1.00 0.00 76 ALA A C 18
ATOM 25491 O O . ALA A 1 76 ? -8.718 2.862 7.898 1.00 0.00 76 ALA A O 18
ATOM 25498 N N . ALA A 1 77 ? -8.631 4.869 6.884 1.00 0.00 77 ALA A N 18
ATOM 25499 C CA . ALA A 1 77 ? -9.118 4.367 5.605 1.00 0.00 77 ALA A CA 18
ATOM 25500 C C . ALA A 1 77 ? -8.246 3.224 5.097 1.00 0.00 77 ALA A C 18
ATOM 25501 O O . ALA A 1 77 ? -8.747 2.150 4.762 1.00 0.00 77 ALA A O 18
ATOM 25508 N N . CYS A 1 78 ? -6.940 3.461 5.040 1.00 0.00 78 CYS A N 18
ATOM 25509 C CA . CYS A 1 78 ? -5.999 2.451 4.570 1.00 0.00 78 CYS A CA 18
ATOM 25510 C C . CYS A 1 78 ? -6.008 1.232 5.486 1.00 0.00 78 CYS A C 18
ATOM 25511 O O . CYS A 1 78 ? -5.955 0.094 5.020 1.00 0.00 78 CYS A O 18
ATOM 25519 N N . GLN A 1 79 ? -6.074 1.478 6.790 1.00 0.00 79 GLN A N 18
ATOM 25520 C CA . GLN A 1 79 ? -6.087 0.399 7.771 1.00 0.00 79 GLN A CA 18
ATOM 25521 C C . GLN A 1 79 ? -7.342 -0.456 7.623 1.00 0.00 79 GLN A C 18
ATOM 25522 O O . GLN A 1 79 ? -7.319 -1.658 7.882 1.00 0.00 79 GLN A O 18
ATOM 25536 N N . ALA A 1 80 ? -8.435 0.174 7.206 1.00 0.00 80 ALA A N 18
ATOM 25537 C CA . ALA A 1 80 ? -9.699 -0.529 7.022 1.00 0.00 80 ALA A CA 18
ATOM 25538 C C . ALA A 1 80 ? -9.672 -1.385 5.761 1.00 0.00 80 ALA A C 18
ATOM 25539 O O . ALA A 1 80 ? -9.996 -2.572 5.798 1.00 0.00 80 ALA A O 18
ATOM 25546 N N . ALA A 1 81 ? -9.284 -0.775 4.645 1.00 0.00 81 ALA A N 18
ATOM 25547 C CA . ALA A 1 81 ? -9.214 -1.483 3.373 1.00 0.00 81 ALA A CA 18
ATOM 25548 C C . ALA A 1 81 ? -8.155 -2.579 3.411 1.00 0.00 81 ALA A C 18
ATOM 25549 O O . ALA A 1 81 ? -8.411 -3.718 3.021 1.00 0.00 81 ALA A O 18
ATOM 25556 N N . VAL A 1 82 ? -6.963 -2.227 3.884 1.00 0.00 82 VAL A N 18
ATOM 25557 C CA . VAL A 1 82 ? -5.864 -3.182 3.974 1.00 0.00 82 VAL A CA 18
ATOM 25558 C C . VAL A 1 82 ? -6.264 -4.403 4.794 1.00 0.00 82 VAL A C 18
ATOM 25559 O O . VAL A 1 82 ? -5.738 -5.498 4.592 1.00 0.00 82 VAL A O 18
ATOM 25572 N N . ARG A 1 83 ? -7.196 -4.208 5.720 1.00 0.00 83 ARG A N 18
ATOM 25573 C CA . ARG A 1 83 ? -7.666 -5.294 6.572 1.00 0.00 83 ARG A CA 18
ATOM 25574 C C . ARG A 1 83 ? -8.643 -6.193 5.819 1.00 0.00 83 ARG A C 18
ATOM 25575 O O . ARG A 1 83 ? -8.556 -7.418 5.893 1.00 0.00 83 ARG A O 18
ATOM 25596 N N . GLU A 1 84 ? -9.571 -5.574 5.096 1.00 0.00 84 GLU A N 18
ATOM 25597 C CA . GLU A 1 84 ? -10.564 -6.318 4.332 1.00 0.00 84 GLU A CA 18
ATOM 25598 C C . GLU A 1 84 ? -9.892 -7.312 3.389 1.00 0.00 84 GLU A C 18
ATOM 25599 O O . GLU A 1 84 ? -10.356 -8.441 3.224 1.00 0.00 84 GLU A O 18
ATOM 25611 N N . THR A 1 85 ? -8.795 -6.885 2.771 1.00 0.00 85 THR A N 18
ATOM 25612 C CA . THR A 1 85 ? -8.059 -7.735 1.844 1.00 0.00 85 THR A CA 18
ATOM 25613 C C . THR A 1 85 ? -7.748 -9.090 2.469 1.00 0.00 85 THR A C 18
ATOM 25614 O O . THR A 1 85 ? -7.436 -10.052 1.767 1.00 0.00 85 THR A O 18
ATOM 25625 N N . LYS A 1 86 ? -7.836 -9.160 3.793 1.00 0.00 86 LYS A N 18
ATOM 25626 C CA . LYS A 1 86 ? -7.566 -10.398 4.514 1.00 0.00 86 LYS A CA 18
ATOM 25627 C C . LYS A 1 86 ? -8.346 -11.561 3.909 1.00 0.00 86 LYS A C 18
ATOM 25628 O O . LYS A 1 86 ? -7.992 -12.724 4.101 1.00 0.00 86 LYS A O 18
ATOM 25647 N N . SER A 1 87 ? -9.408 -11.239 3.177 1.00 0.00 87 SER A N 18
ATOM 25648 C CA . SER A 1 87 ? -10.239 -12.257 2.546 1.00 0.00 87 SER A CA 18
ATOM 25649 C C . SER A 1 87 ? -9.677 -12.649 1.183 1.00 0.00 87 SER A C 18
ATOM 25650 O O . SER A 1 87 ? -9.335 -13.808 0.952 1.00 0.00 87 SER A O 18
ATOM 25658 N N . GLN A 1 88 ? -9.586 -11.674 0.285 1.00 0.00 88 GLN A N 18
ATOM 25659 C CA . GLN A 1 88 ? -9.066 -11.916 -1.055 1.00 0.00 88 GLN A CA 18
ATOM 25660 C C . GLN A 1 88 ? -7.662 -12.509 -0.996 1.00 0.00 88 GLN A C 18
ATOM 25661 O O . GLN A 1 88 ? -6.821 -12.065 -0.213 1.00 0.00 88 GLN A O 18
ATOM 25675 N N . THR A 1 89 ? -7.413 -13.515 -1.829 1.00 0.00 89 THR A N 18
ATOM 25676 C CA . THR A 1 89 ? -6.112 -14.169 -1.870 1.00 0.00 89 THR A CA 18
ATOM 25677 C C . THR A 1 89 ? -5.160 -13.441 -2.812 1.00 0.00 89 THR A C 18
ATOM 25678 O O . THR A 1 89 ? -4.041 -13.895 -3.051 1.00 0.00 89 THR A O 18
ATOM 25689 N N . SER A 1 90 ? -5.611 -12.309 -3.343 1.00 0.00 90 SER A N 18
ATOM 25690 C CA . SER A 1 90 ? -4.800 -11.520 -4.262 1.00 0.00 90 SER A CA 18
ATOM 25691 C C . SER A 1 90 ? -4.856 -10.038 -3.901 1.00 0.00 90 SER A C 18
ATOM 25692 O O . SER A 1 90 ? -5.931 -9.483 -3.674 1.00 0.00 90 SER A O 18
ATOM 25700 N N . VAL A 1 91 ? -3.689 -9.404 -3.850 1.00 0.00 91 VAL A N 18
ATOM 25701 C CA . VAL A 1 91 ? -3.604 -7.986 -3.518 1.00 0.00 91 VAL A CA 18
ATOM 25702 C C . VAL A 1 91 ? -2.518 -7.295 -4.334 1.00 0.00 91 VAL A C 18
ATOM 25703 O O . VAL A 1 91 ? -1.336 -7.626 -4.223 1.00 0.00 91 VAL A O 18
ATOM 25716 N N . THR A 1 92 ? -2.924 -6.332 -5.154 1.00 0.00 92 THR A N 18
ATOM 25717 C CA . THR A 1 92 ? -1.986 -5.593 -5.990 1.00 0.00 92 THR A CA 18
ATOM 25718 C C . THR A 1 92 ? -1.696 -4.216 -5.406 1.00 0.00 92 THR A C 18
ATOM 25719 O O . THR A 1 92 ? -2.589 -3.374 -5.298 1.00 0.00 92 THR A O 18
ATOM 25730 N N . LEU A 1 93 ? -0.442 -3.990 -5.030 1.00 0.00 93 LEU A N 18
ATOM 25731 C CA . LEU A 1 93 ? -0.033 -2.713 -4.456 1.00 0.00 93 LEU A CA 18
ATOM 25732 C C . LEU A 1 93 ? 0.437 -1.753 -5.544 1.00 0.00 93 LEU A C 18
ATOM 25733 O O . LEU A 1 93 ? 1.110 -2.156 -6.494 1.00 0.00 93 LEU A O 18
ATOM 25749 N N . SER A 1 94 ? 0.080 -0.481 -5.399 1.00 0.00 94 SER A N 18
ATOM 25750 C CA . SER A 1 94 ? 0.463 0.537 -6.370 1.00 0.00 94 SER A CA 18
ATOM 25751 C C . SER A 1 94 ? 1.361 1.590 -5.728 1.00 0.00 94 SER A C 18
ATOM 25752 O O . SER A 1 94 ? 0.991 2.213 -4.732 1.00 0.00 94 SER A O 18
ATOM 25760 N N . ILE A 1 95 ? 2.543 1.782 -6.304 1.00 0.00 95 ILE A N 18
ATOM 25761 C CA . ILE A 1 95 ? 3.494 2.760 -5.790 1.00 0.00 95 ILE A CA 18
ATOM 25762 C C . ILE A 1 95 ? 4.183 3.507 -6.926 1.00 0.00 95 ILE A C 18
ATOM 25763 O O . ILE A 1 95 ? 4.106 3.102 -8.086 1.00 0.00 95 ILE A O 18
ATOM 25779 N N . VAL A 1 96 ? 4.859 4.599 -6.584 1.00 0.00 96 VAL A N 18
ATOM 25780 C CA . VAL A 1 96 ? 5.566 5.402 -7.575 1.00 0.00 96 VAL A CA 18
ATOM 25781 C C . VAL A 1 96 ? 7.015 4.951 -7.716 1.00 0.00 96 VAL A C 18
ATOM 25782 O O . VAL A 1 96 ? 7.811 5.081 -6.785 1.00 0.00 96 VAL A O 18
ATOM 25795 N N . HIS A 1 97 ? 7.353 4.419 -8.887 1.00 0.00 97 HIS A N 18
ATOM 25796 C CA . HIS A 1 97 ? 8.708 3.949 -9.151 1.00 0.00 97 HIS A CA 18
ATOM 25797 C C . HIS A 1 97 ? 9.506 4.996 -9.922 1.00 0.00 97 HIS A C 18
ATOM 25798 O O . HIS A 1 97 ? 9.305 5.183 -11.122 1.00 0.00 97 HIS A O 18
ATOM 25812 N N . CYS A 1 98 ? 10.409 5.675 -9.225 1.00 0.00 98 CYS A N 18
ATOM 25813 C CA . CYS A 1 98 ? 11.237 6.705 -9.843 1.00 0.00 98 CYS A CA 18
ATOM 25814 C C . CYS A 1 98 ? 12.630 6.168 -10.156 1.00 0.00 98 CYS A C 18
ATOM 25815 O O . CYS A 1 98 ? 13.212 5.399 -9.391 1.00 0.00 98 CYS A O 18
ATOM 25823 N N . PRO A 1 99 ? 13.178 6.580 -11.309 1.00 0.00 99 PRO A N 18
ATOM 25824 C CA . PRO A 1 99 ? 14.509 6.152 -11.750 1.00 0.00 99 PRO A CA 18
ATOM 25825 C C . PRO A 1 99 ? 15.622 6.747 -10.894 1.00 0.00 99 PRO A C 18
ATOM 25826 O O . PRO A 1 99 ? 15.426 7.720 -10.166 1.00 0.00 99 PRO A O 18
ATOM 25837 N N . PRO A 1 100 ? 16.820 6.150 -10.982 1.00 0.00 100 PRO A N 18
ATOM 25838 C CA . PRO A 1 100 ? 17.989 6.604 -10.223 1.00 0.00 100 PRO A CA 18
ATOM 25839 C C . PRO A 1 100 ? 18.513 7.949 -10.716 1.00 0.00 100 PRO A C 18
ATOM 25840 O O . PRO A 1 100 ? 18.413 8.269 -11.901 1.00 0.00 100 PRO A O 18
ATOM 25851 N N . VAL A 1 101 ? 19.073 8.732 -9.800 1.00 0.00 101 VAL A N 18
ATOM 25852 C CA . VAL A 1 101 ? 19.615 10.042 -10.142 1.00 0.00 101 VAL A CA 18
ATOM 25853 C C . VAL A 1 101 ? 21.139 10.023 -10.143 1.00 0.00 101 VAL A C 18
ATOM 25854 O O . VAL A 1 101 ? 21.767 9.691 -9.138 1.00 0.00 101 VAL A O 18
ATOM 25867 N N . GLY A 1 1 ? 0.981 18.779 -24.512 1.00 0.00 1 GLY A N 19
ATOM 25868 C CA . GLY A 1 1 ? 0.796 17.612 -25.354 1.00 0.00 1 GLY A CA 19
ATOM 25869 C C . GLY A 1 1 ? 1.861 17.495 -26.425 1.00 0.00 1 GLY A C 19
ATOM 25870 O O . GLY A 1 1 ? 1.606 17.773 -27.597 1.00 0.00 1 GLY A O 19
ATOM 25874 N N . SER A 1 2 ? 3.060 17.084 -26.023 1.00 0.00 2 SER A N 19
ATOM 25875 C CA . SER A 1 2 ? 4.170 16.936 -26.957 1.00 0.00 2 SER A CA 19
ATOM 25876 C C . SER A 1 2 ? 4.833 15.571 -26.802 1.00 0.00 2 SER A C 19
ATOM 25877 O O . SER A 1 2 ? 4.750 14.945 -25.745 1.00 0.00 2 SER A O 19
ATOM 25885 N N . SER A 1 3 ? 5.490 15.115 -27.863 1.00 0.00 3 SER A N 19
ATOM 25886 C CA . SER A 1 3 ? 6.165 13.822 -27.847 1.00 0.00 3 SER A CA 19
ATOM 25887 C C . SER A 1 3 ? 7.261 13.794 -26.787 1.00 0.00 3 SER A C 19
ATOM 25888 O O . SER A 1 3 ? 7.942 14.792 -26.555 1.00 0.00 3 SER A O 19
ATOM 25896 N N . GLY A 1 4 ? 7.427 12.641 -26.145 1.00 0.00 4 GLY A N 19
ATOM 25897 C CA . GLY A 1 4 ? 8.441 12.503 -25.117 1.00 0.00 4 GLY A CA 19
ATOM 25898 C C . GLY A 1 4 ? 8.119 11.401 -24.128 1.00 0.00 4 GLY A C 19
ATOM 25899 O O . GLY A 1 4 ? 8.080 10.225 -24.490 1.00 0.00 4 GLY A O 19
ATOM 25903 N N . SER A 1 5 ? 7.888 11.780 -22.875 1.00 0.00 5 SER A N 19
ATOM 25904 C CA . SER A 1 5 ? 7.573 10.813 -21.830 1.00 0.00 5 SER A CA 19
ATOM 25905 C C . SER A 1 5 ? 6.066 10.594 -21.729 1.00 0.00 5 SER A C 19
ATOM 25906 O O . SER A 1 5 ? 5.380 11.269 -20.962 1.00 0.00 5 SER A O 19
ATOM 25914 N N . SER A 1 6 ? 5.559 9.645 -22.509 1.00 0.00 6 SER A N 19
ATOM 25915 C CA . SER A 1 6 ? 4.134 9.338 -22.511 1.00 0.00 6 SER A CA 19
ATOM 25916 C C . SER A 1 6 ? 3.844 8.098 -21.671 1.00 0.00 6 SER A C 19
ATOM 25917 O O . SER A 1 6 ? 4.179 6.979 -22.058 1.00 0.00 6 SER A O 19
ATOM 25925 N N . GLY A 1 7 ? 3.217 8.306 -20.517 1.00 0.00 7 GLY A N 19
ATOM 25926 C CA . GLY A 1 7 ? 2.891 7.198 -19.639 1.00 0.00 7 GLY A CA 19
ATOM 25927 C C . GLY A 1 7 ? 2.652 7.641 -18.209 1.00 0.00 7 GLY A C 19
ATOM 25928 O O . GLY A 1 7 ? 2.747 8.828 -17.896 1.00 0.00 7 GLY A O 19
ATOM 25932 N N . ASP A 1 8 ? 2.340 6.687 -17.340 1.00 0.00 8 ASP A N 19
ATOM 25933 C CA . ASP A 1 8 ? 2.086 6.985 -15.935 1.00 0.00 8 ASP A CA 19
ATOM 25934 C C . ASP A 1 8 ? 3.270 6.568 -15.068 1.00 0.00 8 ASP A C 19
ATOM 25935 O O . ASP A 1 8 ? 4.078 5.730 -15.465 1.00 0.00 8 ASP A O 19
ATOM 25944 N N . ASN A 1 9 ? 3.366 7.161 -13.883 1.00 0.00 9 ASN A N 19
ATOM 25945 C CA . ASN A 1 9 ? 4.453 6.853 -12.960 1.00 0.00 9 ASN A CA 19
ATOM 25946 C C . ASN A 1 9 ? 3.961 5.974 -11.814 1.00 0.00 9 ASN A C 19
ATOM 25947 O O . ASN A 1 9 ? 3.656 6.466 -10.727 1.00 0.00 9 ASN A O 19
ATOM 25958 N N . CYS A 1 10 ? 3.887 4.671 -12.066 1.00 0.00 10 CYS A N 19
ATOM 25959 C CA . CYS A 1 10 ? 3.431 3.723 -11.055 1.00 0.00 10 CYS A CA 19
ATOM 25960 C C . CYS A 1 10 ? 3.774 2.292 -11.460 1.00 0.00 10 CYS A C 19
ATOM 25961 O O . CYS A 1 10 ? 4.193 2.039 -12.589 1.00 0.00 10 CYS A O 19
ATOM 25969 N N . ARG A 1 11 ? 3.594 1.361 -10.529 1.00 0.00 11 ARG A N 19
ATOM 25970 C CA . ARG A 1 11 ? 3.886 -0.044 -10.787 1.00 0.00 11 ARG A CA 19
ATOM 25971 C C . ARG A 1 11 ? 2.867 -0.947 -10.099 1.00 0.00 11 ARG A C 19
ATOM 25972 O O . ARG A 1 11 ? 2.575 -0.779 -8.915 1.00 0.00 11 ARG A O 19
ATOM 25993 N N . GLU A 1 12 ? 2.330 -1.904 -10.849 1.00 0.00 12 GLU A N 19
ATOM 25994 C CA . GLU A 1 12 ? 1.342 -2.832 -10.311 1.00 0.00 12 GLU A CA 19
ATOM 25995 C C . GLU A 1 12 ? 2.012 -4.108 -9.808 1.00 0.00 12 GLU A C 19
ATOM 25996 O O . GLU A 1 12 ? 2.695 -4.802 -10.561 1.00 0.00 12 GLU A O 19
ATOM 26008 N N . VAL A 1 13 ? 1.812 -4.410 -8.529 1.00 0.00 13 VAL A N 19
ATOM 26009 C CA . VAL A 1 13 ? 2.395 -5.601 -7.924 1.00 0.00 13 VAL A CA 19
ATOM 26010 C C . VAL A 1 13 ? 1.315 -6.510 -7.348 1.00 0.00 13 VAL A C 19
ATOM 26011 O O . VAL A 1 13 ? 0.766 -6.238 -6.280 1.00 0.00 13 VAL A O 19
ATOM 26024 N N . HIS A 1 14 ? 1.016 -7.591 -8.061 1.00 0.00 14 HIS A N 19
ATOM 26025 C CA . HIS A 1 14 ? 0.001 -8.541 -7.620 1.00 0.00 14 HIS A CA 19
ATOM 26026 C C . HIS A 1 14 ? 0.608 -9.594 -6.697 1.00 0.00 14 HIS A C 19
ATOM 26027 O O . HIS A 1 14 ? 1.750 -10.016 -6.886 1.00 0.00 14 HIS A O 19
ATOM 26041 N N . LEU A 1 15 ? -0.161 -10.014 -5.699 1.00 0.00 15 LEU A N 19
ATOM 26042 C CA . LEU A 1 15 ? 0.300 -11.017 -4.746 1.00 0.00 15 LEU A CA 19
ATOM 26043 C C . LEU A 1 15 ? -0.741 -12.117 -4.567 1.00 0.00 15 LEU A C 19
ATOM 26044 O O . LEU A 1 15 ? -1.909 -11.941 -4.911 1.00 0.00 15 LEU A O 19
ATOM 26060 N N . GLU A 1 16 ? -0.308 -13.251 -4.023 1.00 0.00 16 GLU A N 19
ATOM 26061 C CA . GLU A 1 16 ? -1.204 -14.379 -3.796 1.00 0.00 16 GLU A CA 19
ATOM 26062 C C . GLU A 1 16 ? -1.134 -14.847 -2.345 1.00 0.00 16 GLU A C 19
ATOM 26063 O O . GLU A 1 16 ? -0.151 -15.456 -1.924 1.00 0.00 16 GLU A O 19
ATOM 26075 N N . LYS A 1 17 ? -2.184 -14.556 -1.585 1.00 0.00 17 LYS A N 19
ATOM 26076 C CA . LYS A 1 17 ? -2.244 -14.946 -0.181 1.00 0.00 17 LYS A CA 19
ATOM 26077 C C . LYS A 1 17 ? -3.357 -15.962 0.054 1.00 0.00 17 LYS A C 19
ATOM 26078 O O . LYS A 1 17 ? -4.127 -16.274 -0.854 1.00 0.00 17 LYS A O 19
ATOM 26097 N N . ARG A 1 18 ? -3.438 -16.472 1.279 1.00 0.00 18 ARG A N 19
ATOM 26098 C CA . ARG A 1 18 ? -4.458 -17.452 1.633 1.00 0.00 18 ARG A CA 19
ATOM 26099 C C . ARG A 1 18 ? -5.585 -16.800 2.429 1.00 0.00 18 ARG A C 19
ATOM 26100 O O . ARG A 1 18 ? -5.356 -15.863 3.195 1.00 0.00 18 ARG A O 19
ATOM 26121 N N . ARG A 1 19 ? -6.801 -17.301 2.242 1.00 0.00 19 ARG A N 19
ATOM 26122 C CA . ARG A 1 19 ? -7.964 -16.767 2.940 1.00 0.00 19 ARG A CA 19
ATOM 26123 C C . ARG A 1 19 ? -7.700 -16.671 4.440 1.00 0.00 19 ARG A C 19
ATOM 26124 O O . ARG A 1 19 ? -7.466 -17.679 5.106 1.00 0.00 19 ARG A O 19
ATOM 26145 N N . GLY A 1 20 ? -7.738 -15.450 4.966 1.00 0.00 20 GLY A N 19
ATOM 26146 C CA . GLY A 1 20 ? -7.501 -15.244 6.383 1.00 0.00 20 GLY A CA 19
ATOM 26147 C C . GLY A 1 20 ? -6.025 -15.167 6.718 1.00 0.00 20 GLY A C 19
ATOM 26148 O O . GLY A 1 20 ? -5.610 -15.546 7.813 1.00 0.00 20 GLY A O 19
ATOM 26152 N N . GLU A 1 21 ? -5.230 -14.677 5.772 1.00 0.00 21 GLU A N 19
ATOM 26153 C CA . GLU A 1 21 ? -3.790 -14.554 5.973 1.00 0.00 21 GLU A CA 19
ATOM 26154 C C . GLU A 1 21 ? -3.380 -13.089 6.087 1.00 0.00 21 GLU A C 19
ATOM 26155 O O . GLU A 1 21 ? -3.495 -12.324 5.130 1.00 0.00 21 GLU A O 19
ATOM 26167 N N . GLY A 1 22 ? -2.900 -12.704 7.266 1.00 0.00 22 GLY A N 19
ATOM 26168 C CA . GLY A 1 22 ? -2.481 -11.332 7.484 1.00 0.00 22 GLY A CA 19
ATOM 26169 C C . GLY A 1 22 ? -1.623 -10.801 6.353 1.00 0.00 22 GLY A C 19
ATOM 26170 O O . GLY A 1 22 ? -0.487 -11.239 6.167 1.00 0.00 22 GLY A O 19
ATOM 26174 N N . LEU A 1 23 ? -2.166 -9.856 5.594 1.00 0.00 23 LEU A N 19
ATOM 26175 C CA . LEU A 1 23 ? -1.443 -9.265 4.473 1.00 0.00 23 LEU A CA 19
ATOM 26176 C C . LEU A 1 23 ? 0.025 -9.049 4.825 1.00 0.00 23 LEU A C 19
ATOM 26177 O O . LEU A 1 23 ? 0.902 -9.165 3.970 1.00 0.00 23 LEU A O 19
ATOM 26193 N N . GLY A 1 24 ? 0.285 -8.737 6.091 1.00 0.00 24 GLY A N 19
ATOM 26194 C CA . GLY A 1 24 ? 1.649 -8.512 6.534 1.00 0.00 24 GLY A CA 19
ATOM 26195 C C . GLY A 1 24 ? 2.208 -7.191 6.043 1.00 0.00 24 GLY A C 19
ATOM 26196 O O . GLY A 1 24 ? 3.204 -7.160 5.320 1.00 0.00 24 GLY A O 19
ATOM 26200 N N . VAL A 1 25 ? 1.564 -6.096 6.435 1.00 0.00 25 VAL A N 19
ATOM 26201 C CA . VAL A 1 25 ? 2.003 -4.766 6.030 1.00 0.00 25 VAL A CA 19
ATOM 26202 C C . VAL A 1 25 ? 1.611 -3.719 7.066 1.00 0.00 25 VAL A C 19
ATOM 26203 O O . VAL A 1 25 ? 0.428 -3.483 7.309 1.00 0.00 25 VAL A O 19
ATOM 26216 N N . ALA A 1 26 ? 2.613 -3.092 7.675 1.00 0.00 26 ALA A N 19
ATOM 26217 C CA . ALA A 1 26 ? 2.373 -2.068 8.684 1.00 0.00 26 ALA A CA 19
ATOM 26218 C C . ALA A 1 26 ? 2.537 -0.670 8.097 1.00 0.00 26 ALA A C 19
ATOM 26219 O O . ALA A 1 26 ? 3.650 -0.243 7.786 1.00 0.00 26 ALA A O 19
ATOM 26226 N N . LEU A 1 27 ? 1.423 0.037 7.946 1.00 0.00 27 LEU A N 19
ATOM 26227 C CA . LEU A 1 27 ? 1.444 1.388 7.395 1.00 0.00 27 LEU A CA 19
ATOM 26228 C C . LEU A 1 27 ? 1.281 2.429 8.498 1.00 0.00 27 LEU A C 19
ATOM 26229 O O . LEU A 1 27 ? 0.927 2.099 9.630 1.00 0.00 27 LEU A O 19
ATOM 26245 N N . VAL A 1 28 ? 1.541 3.688 8.160 1.00 0.00 28 VAL A N 19
ATOM 26246 C CA . VAL A 1 28 ? 1.421 4.778 9.121 1.00 0.00 28 VAL A CA 19
ATOM 26247 C C . VAL A 1 28 ? 0.877 6.038 8.457 1.00 0.00 28 VAL A C 19
ATOM 26248 O O . VAL A 1 28 ? 0.549 6.034 7.271 1.00 0.00 28 VAL A O 19
ATOM 26261 N N . GLU A 1 29 ? 0.785 7.115 9.230 1.00 0.00 29 GLU A N 19
ATOM 26262 C CA . GLU A 1 29 ? 0.280 8.383 8.716 1.00 0.00 29 GLU A CA 19
ATOM 26263 C C . GLU A 1 29 ? 1.405 9.406 8.590 1.00 0.00 29 GLU A C 19
ATOM 26264 O O . GLU A 1 29 ? 1.950 9.871 9.591 1.00 0.00 29 GLU A O 19
ATOM 26276 N N . SER A 1 30 ? 1.748 9.750 7.353 1.00 0.00 30 SER A N 19
ATOM 26277 C CA . SER A 1 30 ? 2.811 10.714 7.095 1.00 0.00 30 SER A CA 19
ATOM 26278 C C . SER A 1 30 ? 2.234 12.043 6.616 1.00 0.00 30 SER A C 19
ATOM 26279 O O . SER A 1 30 ? 1.157 12.088 6.023 1.00 0.00 30 SER A O 19
ATOM 26287 N N . GLY A 1 31 ? 2.961 13.126 6.880 1.00 0.00 31 GLY A N 19
ATOM 26288 C CA . GLY A 1 31 ? 2.506 14.442 6.470 1.00 0.00 31 GLY A CA 19
ATOM 26289 C C . GLY A 1 31 ? 3.486 15.536 6.845 1.00 0.00 31 GLY A C 19
ATOM 26290 O O . GLY A 1 31 ? 3.387 16.123 7.923 1.00 0.00 31 GLY A O 19
ATOM 26294 N N . TRP A 1 32 ? 4.434 15.810 5.957 1.00 0.00 32 TRP A N 19
ATOM 26295 C CA . TRP A 1 32 ? 5.436 16.840 6.202 1.00 0.00 32 TRP A CA 19
ATOM 26296 C C . TRP A 1 32 ? 5.132 18.099 5.396 1.00 0.00 32 TRP A C 19
ATOM 26297 O O . TRP A 1 32 ? 5.049 19.195 5.948 1.00 0.00 32 TRP A O 19
ATOM 26318 N N . GLY A 1 33 ? 4.966 17.933 4.087 1.00 0.00 33 GLY A N 19
ATOM 26319 C CA . GLY A 1 33 ? 4.673 19.064 3.228 1.00 0.00 33 GLY A CA 19
ATOM 26320 C C . GLY A 1 33 ? 3.271 19.603 3.436 1.00 0.00 33 GLY A C 19
ATOM 26321 O O . GLY A 1 33 ? 2.704 19.472 4.520 1.00 0.00 33 GLY A O 19
ATOM 26325 N N . SER A 1 34 ? 2.712 20.211 2.395 1.00 0.00 34 SER A N 19
ATOM 26326 C CA . SER A 1 34 ? 1.370 20.777 2.470 1.00 0.00 34 SER A CA 19
ATOM 26327 C C . SER A 1 34 ? 0.371 19.908 1.712 1.00 0.00 34 SER A C 19
ATOM 26328 O O . SER A 1 34 ? -0.677 19.538 2.243 1.00 0.00 34 SER A O 19
ATOM 26336 N N . LEU A 1 35 ? 0.703 19.587 0.466 1.00 0.00 35 LEU A N 19
ATOM 26337 C CA . LEU A 1 35 ? -0.163 18.761 -0.368 1.00 0.00 35 LEU A CA 19
ATOM 26338 C C . LEU A 1 35 ? -0.669 17.548 0.406 1.00 0.00 35 LEU A C 19
ATOM 26339 O O . LEU A 1 35 ? -0.077 17.147 1.409 1.00 0.00 35 LEU A O 19
ATOM 26355 N N . LEU A 1 36 ? -1.764 16.964 -0.069 1.00 0.00 36 LEU A N 19
ATOM 26356 C CA . LEU A 1 36 ? -2.348 15.794 0.577 1.00 0.00 36 LEU A CA 19
ATOM 26357 C C . LEU A 1 36 ? -1.261 14.836 1.054 1.00 0.00 36 LEU A C 19
ATOM 26358 O O . LEU A 1 36 ? -0.179 14.748 0.474 1.00 0.00 36 LEU A O 19
ATOM 26374 N N . PRO A 1 37 ? -1.555 14.098 2.135 1.00 0.00 37 PRO A N 19
ATOM 26375 C CA . PRO A 1 37 ? -0.617 13.131 2.712 1.00 0.00 37 PRO A CA 19
ATOM 26376 C C . PRO A 1 37 ? -0.414 11.914 1.816 1.00 0.00 37 PRO A C 19
ATOM 26377 O O . PRO A 1 37 ? -1.003 11.818 0.738 1.00 0.00 37 PRO A O 19
ATOM 26388 N N . THR A 1 38 ? 0.422 10.985 2.267 1.00 0.00 38 THR A N 19
ATOM 26389 C CA . THR A 1 38 ? 0.703 9.774 1.506 1.00 0.00 38 THR A CA 19
ATOM 26390 C C . THR A 1 38 ? 0.807 8.560 2.422 1.00 0.00 38 THR A C 19
ATOM 26391 O O . THR A 1 38 ? 1.142 8.686 3.600 1.00 0.00 38 THR A O 19
ATOM 26402 N N . ALA A 1 39 ? 0.519 7.384 1.874 1.00 0.00 39 ALA A N 19
ATOM 26403 C CA . ALA A 1 39 ? 0.583 6.147 2.642 1.00 0.00 39 ALA A CA 19
ATOM 26404 C C . ALA A 1 39 ? 1.983 5.544 2.595 1.00 0.00 39 ALA A C 19
ATOM 26405 O O . ALA A 1 39 ? 2.498 5.229 1.522 1.00 0.00 39 ALA A O 19
ATOM 26412 N N . VAL A 1 40 ? 2.594 5.386 3.764 1.00 0.00 40 VAL A N 19
ATOM 26413 C CA . VAL A 1 40 ? 3.935 4.819 3.856 1.00 0.00 40 VAL A CA 19
ATOM 26414 C C . VAL A 1 40 ? 3.936 3.544 4.691 1.00 0.00 40 VAL A C 19
ATOM 26415 O O . VAL A 1 40 ? 3.103 3.372 5.582 1.00 0.00 40 VAL A O 19
ATOM 26428 N N . ILE A 1 41 ? 4.877 2.652 4.398 1.00 0.00 41 ILE A N 19
ATOM 26429 C CA . ILE A 1 41 ? 4.988 1.393 5.123 1.00 0.00 41 ILE A CA 19
ATOM 26430 C C . ILE A 1 41 ? 5.918 1.530 6.324 1.00 0.00 41 ILE A C 19
ATOM 26431 O O . ILE A 1 41 ? 7.136 1.607 6.172 1.00 0.00 41 ILE A O 19
ATOM 26447 N N . ALA A 1 42 ? 5.334 1.556 7.517 1.00 0.00 42 ALA A N 19
ATOM 26448 C CA . ALA A 1 42 ? 6.110 1.680 8.745 1.00 0.00 42 ALA A CA 19
ATOM 26449 C C . ALA A 1 42 ? 6.977 0.446 8.973 1.00 0.00 42 ALA A C 19
ATOM 26450 O O . ALA A 1 42 ? 8.150 0.556 9.326 1.00 0.00 42 ALA A O 19
ATOM 26457 N N . ASN A 1 43 ? 6.390 -0.729 8.768 1.00 0.00 43 ASN A N 19
ATOM 26458 C CA . ASN A 1 43 ? 7.109 -1.985 8.953 1.00 0.00 43 ASN A CA 19
ATOM 26459 C C . ASN A 1 43 ? 6.432 -3.117 8.187 1.00 0.00 43 ASN A C 19
ATOM 26460 O O . ASN A 1 43 ? 5.274 -3.002 7.782 1.00 0.00 43 ASN A O 19
ATOM 26471 N N . LEU A 1 44 ? 7.161 -4.210 7.991 1.00 0.00 44 LEU A N 19
ATOM 26472 C CA . LEU A 1 44 ? 6.632 -5.365 7.273 1.00 0.00 44 LEU A CA 19
ATOM 26473 C C . LEU A 1 44 ? 6.958 -6.660 8.010 1.00 0.00 44 LEU A C 19
ATOM 26474 O O . LEU A 1 44 ? 7.941 -6.737 8.747 1.00 0.00 44 LEU A O 19
ATOM 26490 N N . LEU A 1 45 ? 6.128 -7.676 7.804 1.00 0.00 45 LEU A N 19
ATOM 26491 C CA . LEU A 1 45 ? 6.328 -8.970 8.447 1.00 0.00 45 LEU A CA 19
ATOM 26492 C C . LEU A 1 45 ? 7.156 -9.896 7.561 1.00 0.00 45 LEU A C 19
ATOM 26493 O O . LEU A 1 45 ? 6.638 -10.502 6.622 1.00 0.00 45 LEU A O 19
ATOM 26509 N N . HIS A 1 46 ? 8.446 -10.002 7.866 1.00 0.00 46 HIS A N 19
ATOM 26510 C CA . HIS A 1 46 ? 9.345 -10.856 7.099 1.00 0.00 46 HIS A CA 19
ATOM 26511 C C . HIS A 1 46 ? 8.778 -12.266 6.970 1.00 0.00 46 HIS A C 19
ATOM 26512 O O . HIS A 1 46 ? 8.958 -13.102 7.855 1.00 0.00 46 HIS A O 19
ATOM 26526 N N . GLY A 1 47 ? 8.090 -12.523 5.862 1.00 0.00 47 GLY A N 19
ATOM 26527 C CA . GLY A 1 47 ? 7.505 -13.833 5.638 1.00 0.00 47 GLY A CA 19
ATOM 26528 C C . GLY A 1 47 ? 6.093 -13.752 5.093 1.00 0.00 47 GLY A C 19
ATOM 26529 O O . GLY A 1 47 ? 5.529 -14.756 4.661 1.00 0.00 47 GLY A O 19
ATOM 26533 N N . GLY A 1 48 ? 5.520 -12.553 5.115 1.00 0.00 48 GLY A N 19
ATOM 26534 C CA . GLY A 1 48 ? 4.169 -12.367 4.618 1.00 0.00 48 GLY A CA 19
ATOM 26535 C C . GLY A 1 48 ? 4.092 -12.443 3.106 1.00 0.00 48 GLY A C 19
ATOM 26536 O O . GLY A 1 48 ? 5.105 -12.560 2.416 1.00 0.00 48 GLY A O 19
ATOM 26540 N N . PRO A 1 49 ? 2.865 -12.376 2.568 1.00 0.00 49 PRO A N 19
ATOM 26541 C CA . PRO A 1 49 ? 2.630 -12.436 1.123 1.00 0.00 49 PRO A CA 19
ATOM 26542 C C . PRO A 1 49 ? 3.120 -11.185 0.403 1.00 0.00 49 PRO A C 19
ATOM 26543 O O . PRO A 1 49 ? 3.533 -11.245 -0.755 1.00 0.00 49 PRO A O 19
ATOM 26554 N N . ALA A 1 50 ? 3.072 -10.052 1.096 1.00 0.00 50 ALA A N 19
ATOM 26555 C CA . ALA A 1 50 ? 3.514 -8.787 0.523 1.00 0.00 50 ALA A CA 19
ATOM 26556 C C . ALA A 1 50 ? 5.018 -8.602 0.693 1.00 0.00 50 ALA A C 19
ATOM 26557 O O . ALA A 1 50 ? 5.675 -7.985 -0.144 1.00 0.00 50 ALA A O 19
ATOM 26564 N N . GLU A 1 51 ? 5.556 -9.142 1.783 1.00 0.00 51 GLU A N 19
ATOM 26565 C CA . GLU A 1 51 ? 6.983 -9.034 2.063 1.00 0.00 51 GLU A CA 19
ATOM 26566 C C . GLU A 1 51 ? 7.776 -10.049 1.244 1.00 0.00 51 GLU A C 19
ATOM 26567 O O . GLU A 1 51 ? 8.855 -9.745 0.736 1.00 0.00 51 GLU A O 19
ATOM 26579 N N . ARG A 1 52 ? 7.233 -11.256 1.121 1.00 0.00 52 ARG A N 19
ATOM 26580 C CA . ARG A 1 52 ? 7.889 -12.316 0.366 1.00 0.00 52 ARG A CA 19
ATOM 26581 C C . ARG A 1 52 ? 8.128 -11.887 -1.078 1.00 0.00 52 ARG A C 19
ATOM 26582 O O . ARG A 1 52 ? 9.095 -12.312 -1.710 1.00 0.00 52 ARG A O 19
ATOM 26603 N N . SER A 1 53 ? 7.240 -11.044 -1.594 1.00 0.00 53 SER A N 19
ATOM 26604 C CA . SER A 1 53 ? 7.352 -10.561 -2.966 1.00 0.00 53 SER A CA 19
ATOM 26605 C C . SER A 1 53 ? 8.788 -10.157 -3.284 1.00 0.00 53 SER A C 19
ATOM 26606 O O . SER A 1 53 ? 9.256 -10.322 -4.410 1.00 0.00 53 SER A O 19
ATOM 26614 N N . GLY A 1 54 ? 9.483 -9.626 -2.282 1.00 0.00 54 GLY A N 19
ATOM 26615 C CA . GLY A 1 54 ? 10.859 -9.206 -2.474 1.00 0.00 54 GLY A CA 19
ATOM 26616 C C . GLY A 1 54 ? 10.970 -7.952 -3.318 1.00 0.00 54 GLY A C 19
ATOM 26617 O O . GLY A 1 54 ? 12.072 -7.509 -3.642 1.00 0.00 54 GLY A O 19
ATOM 26621 N N . ALA A 1 55 ? 9.826 -7.379 -3.677 1.00 0.00 55 ALA A N 19
ATOM 26622 C CA . ALA A 1 55 ? 9.800 -6.168 -4.488 1.00 0.00 55 ALA A CA 19
ATOM 26623 C C . ALA A 1 55 ? 9.319 -4.972 -3.673 1.00 0.00 55 ALA A C 19
ATOM 26624 O O . ALA A 1 55 ? 9.260 -3.849 -4.176 1.00 0.00 55 ALA A O 19
ATOM 26631 N N . LEU A 1 56 ? 8.977 -5.219 -2.414 1.00 0.00 56 LEU A N 19
ATOM 26632 C CA . LEU A 1 56 ? 8.500 -4.162 -1.529 1.00 0.00 56 LEU A CA 19
ATOM 26633 C C . LEU A 1 56 ? 9.235 -4.198 -0.193 1.00 0.00 56 LEU A C 19
ATOM 26634 O O . LEU A 1 56 ? 9.562 -5.269 0.319 1.00 0.00 56 LEU A O 19
ATOM 26650 N N . SER A 1 57 ? 9.491 -3.020 0.368 1.00 0.00 57 SER A N 19
ATOM 26651 C CA . SER A 1 57 ? 10.189 -2.917 1.644 1.00 0.00 57 SER A CA 19
ATOM 26652 C C . SER A 1 57 ? 9.855 -1.601 2.340 1.00 0.00 57 SER A C 19
ATOM 26653 O O . SER A 1 57 ? 9.538 -0.605 1.690 1.00 0.00 57 SER A O 19
ATOM 26661 N N . ILE A 1 58 ? 9.930 -1.605 3.667 1.00 0.00 58 ILE A N 19
ATOM 26662 C CA . ILE A 1 58 ? 9.637 -0.412 4.452 1.00 0.00 58 ILE A CA 19
ATOM 26663 C C . ILE A 1 58 ? 10.078 0.850 3.719 1.00 0.00 58 ILE A C 19
ATOM 26664 O O . ILE A 1 58 ? 11.264 1.048 3.458 1.00 0.00 58 ILE A O 19
ATOM 26680 N N . GLY A 1 59 ? 9.113 1.704 3.389 1.00 0.00 59 GLY A N 19
ATOM 26681 C CA . GLY A 1 59 ? 9.421 2.938 2.690 1.00 0.00 59 GLY A CA 19
ATOM 26682 C C . GLY A 1 59 ? 8.503 3.179 1.508 1.00 0.00 59 GLY A C 19
ATOM 26683 O O . GLY A 1 59 ? 7.934 4.261 1.365 1.00 0.00 59 GLY A O 19
ATOM 26687 N N . ASP A 1 60 ? 8.360 2.169 0.657 1.00 0.00 60 ASP A N 19
ATOM 26688 C CA . ASP A 1 60 ? 7.505 2.277 -0.520 1.00 0.00 60 ASP A CA 19
ATOM 26689 C C . ASP A 1 60 ? 6.221 3.032 -0.192 1.00 0.00 60 ASP A C 19
ATOM 26690 O O . ASP A 1 60 ? 5.516 2.695 0.759 1.00 0.00 60 ASP A O 19
ATOM 26699 N N . ARG A 1 61 ? 5.925 4.057 -0.985 1.00 0.00 61 ARG A N 19
ATOM 26700 C CA . ARG A 1 61 ? 4.727 4.862 -0.778 1.00 0.00 61 ARG A CA 19
ATOM 26701 C C . ARG A 1 61 ? 3.544 4.285 -1.550 1.00 0.00 61 ARG A C 19
ATOM 26702 O O . ARG A 1 61 ? 3.502 4.346 -2.779 1.00 0.00 61 ARG A O 19
ATOM 26723 N N . LEU A 1 62 ? 2.585 3.726 -0.821 1.00 0.00 62 LEU A N 19
ATOM 26724 C CA . LEU A 1 62 ? 1.400 3.137 -1.436 1.00 0.00 62 LEU A CA 19
ATOM 26725 C C . LEU A 1 62 ? 0.483 4.220 -1.996 1.00 0.00 62 LEU A C 19
ATOM 26726 O O . LEU A 1 62 ? 0.362 5.304 -1.425 1.00 0.00 62 LEU A O 19
ATOM 26742 N N . THR A 1 63 ? -0.163 3.918 -3.118 1.00 0.00 63 THR A N 19
ATOM 26743 C CA . THR A 1 63 ? -1.070 4.864 -3.756 1.00 0.00 63 THR A CA 19
ATOM 26744 C C . THR A 1 63 ? -2.500 4.337 -3.761 1.00 0.00 63 THR A C 19
ATOM 26745 O O . THR A 1 63 ? -3.453 5.096 -3.586 1.00 0.00 63 THR A O 19
ATOM 26756 N N . ALA A 1 64 ? -2.644 3.031 -3.961 1.00 0.00 64 ALA A N 19
ATOM 26757 C CA . ALA A 1 64 ? -3.958 2.401 -3.986 1.00 0.00 64 ALA A CA 19
ATOM 26758 C C . ALA A 1 64 ? -3.853 0.900 -3.738 1.00 0.00 64 ALA A C 19
ATOM 26759 O O . ALA A 1 64 ? -2.771 0.319 -3.838 1.00 0.00 64 ALA A O 19
ATOM 26766 N N . ILE A 1 65 ? -4.981 0.278 -3.413 1.00 0.00 65 ILE A N 19
ATOM 26767 C CA . ILE A 1 65 ? -5.015 -1.155 -3.151 1.00 0.00 65 ILE A CA 19
ATOM 26768 C C . ILE A 1 65 ? -6.221 -1.808 -3.818 1.00 0.00 65 ILE A C 19
ATOM 26769 O O . ILE A 1 65 ? -7.362 -1.414 -3.581 1.00 0.00 65 ILE A O 19
ATOM 26785 N N . ASN A 1 66 ? -5.960 -2.810 -4.651 1.00 0.00 66 ASN A N 19
ATOM 26786 C CA . ASN A 1 66 ? -7.025 -3.519 -5.351 1.00 0.00 66 ASN A CA 19
ATOM 26787 C C . ASN A 1 66 ? -7.913 -2.545 -6.120 1.00 0.00 66 ASN A C 19
ATOM 26788 O O . ASN A 1 66 ? -9.128 -2.723 -6.195 1.00 0.00 66 ASN A O 19
ATOM 26799 N N . GLY A 1 67 ? -7.296 -1.514 -6.691 1.00 0.00 67 GLY A N 19
ATOM 26800 C CA . GLY A 1 67 ? -8.045 -0.528 -7.447 1.00 0.00 67 GLY A CA 19
ATOM 26801 C C . GLY A 1 67 ? -8.720 0.496 -6.555 1.00 0.00 67 GLY A C 19
ATOM 26802 O O . GLY A 1 67 ? -9.420 1.387 -7.038 1.00 0.00 67 GLY A O 19
ATOM 26806 N N . THR A 1 68 ? -8.511 0.369 -5.248 1.00 0.00 68 THR A N 19
ATOM 26807 C CA . THR A 1 68 ? -9.107 1.289 -4.287 1.00 0.00 68 THR A CA 19
ATOM 26808 C C . THR A 1 68 ? -8.181 2.467 -4.007 1.00 0.00 68 THR A C 19
ATOM 26809 O O . THR A 1 68 ? -7.288 2.381 -3.164 1.00 0.00 68 THR A O 19
ATOM 26820 N N . SER A 1 69 ? -8.401 3.568 -4.719 1.00 0.00 69 SER A N 19
ATOM 26821 C CA . SER A 1 69 ? -7.584 4.764 -4.549 1.00 0.00 69 SER A CA 19
ATOM 26822 C C . SER A 1 69 ? -7.408 5.096 -3.071 1.00 0.00 69 SER A C 19
ATOM 26823 O O . SER A 1 69 ? -8.381 5.355 -2.360 1.00 0.00 69 SER A O 19
ATOM 26831 N N . LEU A 1 70 ? -6.161 5.087 -2.613 1.00 0.00 70 LEU A N 19
ATOM 26832 C CA . LEU A 1 70 ? -5.856 5.387 -1.218 1.00 0.00 70 LEU A CA 19
ATOM 26833 C C . LEU A 1 70 ? -5.044 6.673 -1.103 1.00 0.00 70 LEU A C 19
ATOM 26834 O O . LEU A 1 70 ? -4.789 7.163 -0.003 1.00 0.00 70 LEU A O 19
ATOM 26850 N N . VAL A 1 71 ? -4.641 7.217 -2.248 1.00 0.00 71 VAL A N 19
ATOM 26851 C CA . VAL A 1 71 ? -3.861 8.448 -2.276 1.00 0.00 71 VAL A CA 19
ATOM 26852 C C . VAL A 1 71 ? -4.741 9.663 -2.001 1.00 0.00 71 VAL A C 19
ATOM 26853 O O . VAL A 1 71 ? -5.417 10.168 -2.896 1.00 0.00 71 VAL A O 19
ATOM 26866 N N . GLY A 1 72 ? -4.726 10.127 -0.755 1.00 0.00 72 GLY A N 19
ATOM 26867 C CA . GLY A 1 72 ? -5.526 11.280 -0.384 1.00 0.00 72 GLY A CA 19
ATOM 26868 C C . GLY A 1 72 ? -6.514 10.967 0.722 1.00 0.00 72 GLY A C 19
ATOM 26869 O O . GLY A 1 72 ? -7.312 11.821 1.112 1.00 0.00 72 GLY A O 19
ATOM 26873 N N . LEU A 1 73 ? -6.464 9.740 1.229 1.00 0.00 73 LEU A N 19
ATOM 26874 C CA . LEU A 1 73 ? -7.363 9.316 2.296 1.00 0.00 73 LEU A CA 19
ATOM 26875 C C . LEU A 1 73 ? -6.630 9.249 3.632 1.00 0.00 73 LEU A C 19
ATOM 26876 O O . LEU A 1 73 ? -5.411 9.087 3.692 1.00 0.00 73 LEU A O 19
ATOM 26892 N N . PRO A 1 74 ? -7.389 9.375 4.731 1.00 0.00 74 PRO A N 19
ATOM 26893 C CA . PRO A 1 74 ? -6.833 9.330 6.087 1.00 0.00 74 PRO A CA 19
ATOM 26894 C C . PRO A 1 74 ? -6.342 7.937 6.466 1.00 0.00 74 PRO A C 19
ATOM 26895 O O . PRO A 1 74 ? -6.938 6.931 6.078 1.00 0.00 74 PRO A O 19
ATOM 26906 N N . LEU A 1 75 ? -5.254 7.884 7.225 1.00 0.00 75 LEU A N 19
ATOM 26907 C CA . LEU A 1 75 ? -4.684 6.613 7.658 1.00 0.00 75 LEU A CA 19
ATOM 26908 C C . LEU A 1 75 ? -5.779 5.582 7.909 1.00 0.00 75 LEU A C 19
ATOM 26909 O O . LEU A 1 75 ? -5.647 4.417 7.534 1.00 0.00 75 LEU A O 19
ATOM 26925 N N . ALA A 1 76 ? -6.862 6.019 8.544 1.00 0.00 76 ALA A N 19
ATOM 26926 C CA . ALA A 1 76 ? -7.982 5.135 8.841 1.00 0.00 76 ALA A CA 19
ATOM 26927 C C . ALA A 1 76 ? -8.411 4.357 7.601 1.00 0.00 76 ALA A C 19
ATOM 26928 O O . ALA A 1 76 ? -8.461 3.127 7.614 1.00 0.00 76 ALA A O 19
ATOM 26935 N N . ALA A 1 77 ? -8.721 5.082 6.531 1.00 0.00 77 ALA A N 19
ATOM 26936 C CA . ALA A 1 77 ? -9.145 4.459 5.283 1.00 0.00 77 ALA A CA 19
ATOM 26937 C C . ALA A 1 77 ? -8.186 3.348 4.871 1.00 0.00 77 ALA A C 19
ATOM 26938 O O . ALA A 1 77 ? -8.590 2.197 4.703 1.00 0.00 77 ALA A O 19
ATOM 26945 N N . CYS A 1 78 ? -6.915 3.700 4.707 1.00 0.00 78 CYS A N 19
ATOM 26946 C CA . CYS A 1 78 ? -5.898 2.732 4.312 1.00 0.00 78 CYS A CA 19
ATOM 26947 C C . CYS A 1 78 ? -5.884 1.540 5.264 1.00 0.00 78 CYS A C 19
ATOM 26948 O O . CYS A 1 78 ? -5.885 0.388 4.830 1.00 0.00 78 CYS A O 19
ATOM 26956 N N . GLN A 1 79 ? -5.869 1.825 6.562 1.00 0.00 79 GLN A N 19
ATOM 26957 C CA . GLN A 1 79 ? -5.852 0.776 7.574 1.00 0.00 79 GLN A CA 19
ATOM 26958 C C . GLN A 1 79 ? -7.060 -0.143 7.425 1.00 0.00 79 GLN A C 19
ATOM 26959 O O . GLN A 1 79 ? -6.989 -1.332 7.736 1.00 0.00 79 GLN A O 19
ATOM 26973 N N . ALA A 1 80 ? -8.168 0.415 6.949 1.00 0.00 80 ALA A N 19
ATOM 26974 C CA . ALA A 1 80 ? -9.390 -0.355 6.758 1.00 0.00 80 ALA A CA 19
ATOM 26975 C C . ALA A 1 80 ? -9.405 -1.031 5.392 1.00 0.00 80 ALA A C 19
ATOM 26976 O O . ALA A 1 80 ? -10.126 -2.005 5.179 1.00 0.00 80 ALA A O 19
ATOM 26983 N N . ALA A 1 81 ? -8.606 -0.507 4.469 1.00 0.00 81 ALA A N 19
ATOM 26984 C CA . ALA A 1 81 ? -8.526 -1.061 3.123 1.00 0.00 81 ALA A CA 19
ATOM 26985 C C . ALA A 1 81 ? -7.481 -2.169 3.046 1.00 0.00 81 ALA A C 19
ATOM 26986 O O . ALA A 1 81 ? -7.592 -3.086 2.232 1.00 0.00 81 ALA A O 19
ATOM 26993 N N . VAL A 1 82 ? -6.466 -2.079 3.899 1.00 0.00 82 VAL A N 19
ATOM 26994 C CA . VAL A 1 82 ? -5.400 -3.074 3.928 1.00 0.00 82 VAL A CA 19
ATOM 26995 C C . VAL A 1 82 ? -5.824 -4.309 4.715 1.00 0.00 82 VAL A C 19
ATOM 26996 O O . VAL A 1 82 ? -5.233 -5.380 4.573 1.00 0.00 82 VAL A O 19
ATOM 27009 N N . ARG A 1 83 ? -6.851 -4.153 5.543 1.00 0.00 83 ARG A N 19
ATOM 27010 C CA . ARG A 1 83 ? -7.354 -5.256 6.353 1.00 0.00 83 ARG A CA 19
ATOM 27011 C C . ARG A 1 83 ? -8.434 -6.032 5.605 1.00 0.00 83 ARG A C 19
ATOM 27012 O O . ARG A 1 83 ? -8.546 -7.249 5.745 1.00 0.00 83 ARG A O 19
ATOM 27033 N N . GLU A 1 84 ? -9.226 -5.318 4.811 1.00 0.00 84 GLU A N 19
ATOM 27034 C CA . GLU A 1 84 ? -10.298 -5.940 4.043 1.00 0.00 84 GLU A CA 19
ATOM 27035 C C . GLU A 1 84 ? -9.736 -6.946 3.042 1.00 0.00 84 GLU A C 19
ATOM 27036 O O . GLU A 1 84 ? -10.474 -7.752 2.473 1.00 0.00 84 GLU A O 19
ATOM 27048 N N . THR A 1 85 ? -8.425 -6.893 2.831 1.00 0.00 85 THR A N 19
ATOM 27049 C CA . THR A 1 85 ? -7.764 -7.797 1.899 1.00 0.00 85 THR A CA 19
ATOM 27050 C C . THR A 1 85 ? -7.444 -9.133 2.561 1.00 0.00 85 THR A C 19
ATOM 27051 O O . THR A 1 85 ? -7.373 -10.166 1.895 1.00 0.00 85 THR A O 19
ATOM 27062 N N . LYS A 1 86 ? -7.253 -9.105 3.875 1.00 0.00 86 LYS A N 19
ATOM 27063 C CA . LYS A 1 86 ? -6.943 -10.314 4.629 1.00 0.00 86 LYS A CA 19
ATOM 27064 C C . LYS A 1 86 ? -7.695 -11.515 4.065 1.00 0.00 86 LYS A C 19
ATOM 27065 O O . LYS A 1 86 ? -7.094 -12.539 3.739 1.00 0.00 86 LYS A O 19
ATOM 27084 N N . SER A 1 87 ? -9.013 -11.382 3.950 1.00 0.00 87 SER A N 19
ATOM 27085 C CA . SER A 1 87 ? -9.847 -12.458 3.427 1.00 0.00 87 SER A CA 19
ATOM 27086 C C . SER A 1 87 ? -9.518 -12.738 1.964 1.00 0.00 87 SER A C 19
ATOM 27087 O O . SER A 1 87 ? -9.464 -13.892 1.539 1.00 0.00 87 SER A O 19
ATOM 27095 N N . GLN A 1 88 ? -9.299 -11.673 1.199 1.00 0.00 88 GLN A N 19
ATOM 27096 C CA . GLN A 1 88 ? -8.975 -11.804 -0.217 1.00 0.00 88 GLN A CA 19
ATOM 27097 C C . GLN A 1 88 ? -7.680 -12.585 -0.410 1.00 0.00 88 GLN A C 19
ATOM 27098 O O . GLN A 1 88 ? -6.634 -12.218 0.128 1.00 0.00 88 GLN A O 19
ATOM 27112 N N . THR A 1 89 ? -7.755 -13.666 -1.181 1.00 0.00 89 THR A N 19
ATOM 27113 C CA . THR A 1 89 ? -6.589 -14.500 -1.443 1.00 0.00 89 THR A CA 19
ATOM 27114 C C . THR A 1 89 ? -5.619 -13.805 -2.391 1.00 0.00 89 THR A C 19
ATOM 27115 O O . THR A 1 89 ? -4.593 -14.371 -2.770 1.00 0.00 89 THR A O 19
ATOM 27126 N N . SER A 1 90 ? -5.948 -12.574 -2.771 1.00 0.00 90 SER A N 19
ATOM 27127 C CA . SER A 1 90 ? -5.106 -11.803 -3.677 1.00 0.00 90 SER A CA 19
ATOM 27128 C C . SER A 1 90 ? -4.931 -10.374 -3.173 1.00 0.00 90 SER A C 19
ATOM 27129 O O . SER A 1 90 ? -5.774 -9.853 -2.443 1.00 0.00 90 SER A O 19
ATOM 27137 N N . VAL A 1 91 ? -3.829 -9.744 -3.568 1.00 0.00 91 VAL A N 19
ATOM 27138 C CA . VAL A 1 91 ? -3.542 -8.375 -3.158 1.00 0.00 91 VAL A CA 19
ATOM 27139 C C . VAL A 1 91 ? -2.682 -7.660 -4.194 1.00 0.00 91 VAL A C 19
ATOM 27140 O O . VAL A 1 91 ? -1.551 -8.064 -4.465 1.00 0.00 91 VAL A O 19
ATOM 27153 N N . THR A 1 92 ? -3.225 -6.593 -4.771 1.00 0.00 92 THR A N 19
ATOM 27154 C CA . THR A 1 92 ? -2.509 -5.820 -5.778 1.00 0.00 92 THR A CA 19
ATOM 27155 C C . THR A 1 92 ? -2.102 -4.454 -5.237 1.00 0.00 92 THR A C 19
ATOM 27156 O O . THR A 1 92 ? -2.942 -3.571 -5.059 1.00 0.00 92 THR A O 19
ATOM 27167 N N . LEU A 1 93 ? -0.810 -4.287 -4.978 1.00 0.00 93 LEU A N 19
ATOM 27168 C CA . LEU A 1 93 ? -0.292 -3.026 -4.457 1.00 0.00 93 LEU A CA 19
ATOM 27169 C C . LEU A 1 93 ? 0.200 -2.131 -5.590 1.00 0.00 93 LEU A C 19
ATOM 27170 O O . LEU A 1 93 ? 0.709 -2.615 -6.601 1.00 0.00 93 LEU A O 19
ATOM 27186 N N . SER A 1 94 ? 0.048 -0.822 -5.411 1.00 0.00 94 SER A N 19
ATOM 27187 C CA . SER A 1 94 ? 0.475 0.141 -6.419 1.00 0.00 94 SER A CA 19
ATOM 27188 C C . SER A 1 94 ? 1.280 1.271 -5.783 1.00 0.00 94 SER A C 19
ATOM 27189 O O . SER A 1 94 ? 0.741 2.084 -5.031 1.00 0.00 94 SER A O 19
ATOM 27197 N N . ILE A 1 95 ? 2.571 1.315 -6.092 1.00 0.00 95 ILE A N 19
ATOM 27198 C CA . ILE A 1 95 ? 3.450 2.345 -5.552 1.00 0.00 95 ILE A CA 19
ATOM 27199 C C . ILE A 1 95 ? 3.988 3.245 -6.660 1.00 0.00 95 ILE A C 19
ATOM 27200 O O . ILE A 1 95 ? 3.864 2.932 -7.844 1.00 0.00 95 ILE A O 19
ATOM 27216 N N . VAL A 1 96 ? 4.588 4.364 -6.267 1.00 0.00 96 VAL A N 19
ATOM 27217 C CA . VAL A 1 96 ? 5.148 5.309 -7.226 1.00 0.00 96 VAL A CA 19
ATOM 27218 C C . VAL A 1 96 ? 6.631 5.041 -7.459 1.00 0.00 96 VAL A C 19
ATOM 27219 O O . VAL A 1 96 ? 7.476 5.421 -6.648 1.00 0.00 96 VAL A O 19
ATOM 27232 N N . HIS A 1 97 ? 6.940 4.385 -8.573 1.00 0.00 97 HIS A N 19
ATOM 27233 C CA . HIS A 1 97 ? 8.322 4.067 -8.914 1.00 0.00 97 HIS A CA 19
ATOM 27234 C C . HIS A 1 97 ? 8.702 4.670 -10.263 1.00 0.00 97 HIS A C 19
ATOM 27235 O O . HIS A 1 97 ? 8.554 4.028 -11.304 1.00 0.00 97 HIS A O 19
ATOM 27249 N N . CYS A 1 98 ? 9.189 5.905 -10.238 1.00 0.00 98 CYS A N 19
ATOM 27250 C CA . CYS A 1 98 ? 9.588 6.595 -11.460 1.00 0.00 98 CYS A CA 19
ATOM 27251 C C . CYS A 1 98 ? 10.510 5.720 -12.302 1.00 0.00 98 CYS A C 19
ATOM 27252 O O . CYS A 1 98 ? 11.338 4.970 -11.784 1.00 0.00 98 CYS A O 19
ATOM 27260 N N . PRO A 1 99 ? 10.366 5.816 -13.632 1.00 0.00 99 PRO A N 19
ATOM 27261 C CA . PRO A 1 99 ? 11.177 5.040 -14.574 1.00 0.00 99 PRO A CA 19
ATOM 27262 C C . PRO A 1 99 ? 12.631 5.497 -14.601 1.00 0.00 99 PRO A C 19
ATOM 27263 O O . PRO A 1 99 ? 12.975 6.580 -14.128 1.00 0.00 99 PRO A O 19
ATOM 27274 N N . PRO A 1 100 ? 13.507 4.654 -15.167 1.00 0.00 100 PRO A N 19
ATOM 27275 C CA . PRO A 1 100 ? 14.939 4.951 -15.269 1.00 0.00 100 PRO A CA 19
ATOM 27276 C C . PRO A 1 100 ? 15.229 6.072 -16.261 1.00 0.00 100 PRO A C 19
ATOM 27277 O O . PRO A 1 100 ? 14.339 6.521 -16.983 1.00 0.00 100 PRO A O 19
ATOM 27288 N N . VAL A 1 101 ? 16.480 6.521 -16.291 1.00 0.00 101 VAL A N 19
ATOM 27289 C CA . VAL A 1 101 ? 16.887 7.589 -17.196 1.00 0.00 101 VAL A CA 19
ATOM 27290 C C . VAL A 1 101 ? 17.732 7.046 -18.343 1.00 0.00 101 VAL A C 19
ATOM 27291 O O . VAL A 1 101 ? 17.946 7.726 -19.346 1.00 0.00 101 VAL A O 19
ATOM 27304 N N . GLY A 1 1 ? 13.781 17.556 -6.967 1.00 0.00 1 GLY A N 20
ATOM 27305 C CA . GLY A 1 1 ? 12.981 16.373 -7.222 1.00 0.00 1 GLY A CA 20
ATOM 27306 C C . GLY A 1 1 ? 12.565 16.256 -8.675 1.00 0.00 1 GLY A C 20
ATOM 27307 O O . GLY A 1 1 ? 12.747 17.189 -9.457 1.00 0.00 1 GLY A O 20
ATOM 27311 N N . SER A 1 2 ? 12.007 15.106 -9.039 1.00 0.00 2 SER A N 20
ATOM 27312 C CA . SER A 1 2 ? 11.570 14.868 -10.409 1.00 0.00 2 SER A CA 20
ATOM 27313 C C . SER A 1 2 ? 10.122 14.388 -10.442 1.00 0.00 2 SER A C 20
ATOM 27314 O O . SER A 1 2 ? 9.534 14.083 -9.404 1.00 0.00 2 SER A O 20
ATOM 27322 N N . SER A 1 3 ? 9.553 14.325 -11.641 1.00 0.00 3 SER A N 20
ATOM 27323 C CA . SER A 1 3 ? 8.172 13.886 -11.810 1.00 0.00 3 SER A CA 20
ATOM 27324 C C . SER A 1 3 ? 8.097 12.672 -12.730 1.00 0.00 3 SER A C 20
ATOM 27325 O O . SER A 1 3 ? 7.383 11.710 -12.450 1.00 0.00 3 SER A O 20
ATOM 27333 N N . GLY A 1 4 ? 8.840 12.724 -13.832 1.00 0.00 4 GLY A N 20
ATOM 27334 C CA . GLY A 1 4 ? 8.844 11.623 -14.777 1.00 0.00 4 GLY A CA 20
ATOM 27335 C C . GLY A 1 4 ? 8.675 12.089 -16.210 1.00 0.00 4 GLY A C 20
ATOM 27336 O O . GLY A 1 4 ? 8.303 13.236 -16.457 1.00 0.00 4 GLY A O 20
ATOM 27340 N N . SER A 1 5 ? 8.950 11.197 -17.157 1.00 0.00 5 SER A N 20
ATOM 27341 C CA . SER A 1 5 ? 8.832 11.525 -18.573 1.00 0.00 5 SER A CA 20
ATOM 27342 C C . SER A 1 5 ? 7.901 10.545 -19.281 1.00 0.00 5 SER A C 20
ATOM 27343 O O . SER A 1 5 ? 6.883 10.939 -19.849 1.00 0.00 5 SER A O 20
ATOM 27351 N N . SER A 1 6 ? 8.259 9.265 -19.242 1.00 0.00 6 SER A N 20
ATOM 27352 C CA . SER A 1 6 ? 7.459 8.228 -19.883 1.00 0.00 6 SER A CA 20
ATOM 27353 C C . SER A 1 6 ? 5.972 8.557 -19.796 1.00 0.00 6 SER A C 20
ATOM 27354 O O . SER A 1 6 ? 5.292 8.685 -20.813 1.00 0.00 6 SER A O 20
ATOM 27362 N N . GLY A 1 7 ? 5.473 8.693 -18.570 1.00 0.00 7 GLY A N 20
ATOM 27363 C CA . GLY A 1 7 ? 4.070 9.006 -18.371 1.00 0.00 7 GLY A CA 20
ATOM 27364 C C . GLY A 1 7 ? 3.689 9.050 -16.905 1.00 0.00 7 GLY A C 20
ATOM 27365 O O . GLY A 1 7 ? 3.818 10.087 -16.254 1.00 0.00 7 GLY A O 20
ATOM 27369 N N . ASP A 1 8 ? 3.216 7.923 -16.384 1.00 0.00 8 ASP A N 20
ATOM 27370 C CA . ASP A 1 8 ? 2.813 7.837 -14.985 1.00 0.00 8 ASP A CA 20
ATOM 27371 C C . ASP A 1 8 ? 3.931 7.243 -14.134 1.00 0.00 8 ASP A C 20
ATOM 27372 O O . ASP A 1 8 ? 4.778 6.504 -14.632 1.00 0.00 8 ASP A O 20
ATOM 27381 N N . ASN A 1 9 ? 3.926 7.574 -12.846 1.00 0.00 9 ASN A N 20
ATOM 27382 C CA . ASN A 1 9 ? 4.941 7.075 -11.925 1.00 0.00 9 ASN A CA 20
ATOM 27383 C C . ASN A 1 9 ? 4.325 6.133 -10.895 1.00 0.00 9 ASN A C 20
ATOM 27384 O O . ASN A 1 9 ? 3.864 6.568 -9.839 1.00 0.00 9 ASN A O 20
ATOM 27395 N N . CYS A 1 10 ? 4.321 4.842 -11.210 1.00 0.00 10 CYS A N 20
ATOM 27396 C CA . CYS A 1 10 ? 3.761 3.838 -10.311 1.00 0.00 10 CYS A CA 20
ATOM 27397 C C . CYS A 1 10 ? 4.312 2.453 -10.634 1.00 0.00 10 CYS A C 20
ATOM 27398 O O . CYS A 1 10 ? 5.051 2.278 -11.603 1.00 0.00 10 CYS A O 20
ATOM 27406 N N . ARG A 1 11 ? 3.950 1.472 -9.813 1.00 0.00 11 ARG A N 20
ATOM 27407 C CA . ARG A 1 11 ? 4.410 0.103 -10.009 1.00 0.00 11 ARG A CA 20
ATOM 27408 C C . ARG A 1 11 ? 3.339 -0.897 -9.583 1.00 0.00 11 ARG A C 20
ATOM 27409 O O . ARG A 1 11 ? 2.957 -0.951 -8.415 1.00 0.00 11 ARG A O 20
ATOM 27430 N N . GLU A 1 12 ? 2.859 -1.686 -10.539 1.00 0.00 12 GLU A N 20
ATOM 27431 C CA . GLU A 1 12 ? 1.832 -2.683 -10.262 1.00 0.00 12 GLU A CA 20
ATOM 27432 C C . GLU A 1 12 ? 2.457 -3.988 -9.778 1.00 0.00 12 GLU A C 20
ATOM 27433 O O . GLU A 1 12 ? 3.088 -4.711 -10.549 1.00 0.00 12 GLU A O 20
ATOM 27445 N N . VAL A 1 13 ? 2.275 -4.284 -8.494 1.00 0.00 13 VAL A N 20
ATOM 27446 C CA . VAL A 1 13 ? 2.820 -5.502 -7.906 1.00 0.00 13 VAL A CA 20
ATOM 27447 C C . VAL A 1 13 ? 1.710 -6.388 -7.352 1.00 0.00 13 VAL A C 20
ATOM 27448 O O . VAL A 1 13 ? 1.150 -6.109 -6.291 1.00 0.00 13 VAL A O 20
ATOM 27461 N N . HIS A 1 14 ? 1.398 -7.458 -8.076 1.00 0.00 14 HIS A N 20
ATOM 27462 C CA . HIS A 1 14 ? 0.355 -8.387 -7.656 1.00 0.00 14 HIS A CA 20
ATOM 27463 C C . HIS A 1 14 ? 0.873 -9.332 -6.575 1.00 0.00 14 HIS A C 20
ATOM 27464 O O . HIS A 1 14 ? 2.030 -9.752 -6.606 1.00 0.00 14 HIS A O 20
ATOM 27478 N N . LEU A 1 15 ? 0.009 -9.662 -5.622 1.00 0.00 15 LEU A N 20
ATOM 27479 C CA . LEU A 1 15 ? 0.378 -10.558 -4.531 1.00 0.00 15 LEU A CA 20
ATOM 27480 C C . LEU A 1 15 ? -0.647 -11.676 -4.373 1.00 0.00 15 LEU A C 20
ATOM 27481 O O . LEU A 1 15 ? -1.808 -11.523 -4.750 1.00 0.00 15 LEU A O 20
ATOM 27497 N N . GLU A 1 16 ? -0.209 -12.798 -3.810 1.00 0.00 16 GLU A N 20
ATOM 27498 C CA . GLU A 1 16 ? -1.090 -13.941 -3.601 1.00 0.00 16 GLU A CA 20
ATOM 27499 C C . GLU A 1 16 ? -1.145 -14.323 -2.125 1.00 0.00 16 GLU A C 20
ATOM 27500 O O . GLU A 1 16 ? -0.198 -14.894 -1.583 1.00 0.00 16 GLU A O 20
ATOM 27512 N N . LYS A 1 17 ? -2.261 -14.003 -1.478 1.00 0.00 17 LYS A N 20
ATOM 27513 C CA . LYS A 1 17 ? -2.442 -14.312 -0.065 1.00 0.00 17 LYS A CA 20
ATOM 27514 C C . LYS A 1 17 ? -3.424 -15.465 0.119 1.00 0.00 17 LYS A C 20
ATOM 27515 O O . LYS A 1 17 ? -4.056 -15.912 -0.838 1.00 0.00 17 LYS A O 20
ATOM 27534 N N . ARG A 1 18 ? -3.547 -15.940 1.354 1.00 0.00 18 ARG A N 20
ATOM 27535 C CA . ARG A 1 18 ? -4.453 -17.040 1.662 1.00 0.00 18 ARG A CA 20
ATOM 27536 C C . ARG A 1 18 ? -5.747 -16.521 2.282 1.00 0.00 18 ARG A C 20
ATOM 27537 O O . ARG A 1 18 ? -5.726 -15.635 3.136 1.00 0.00 18 ARG A O 20
ATOM 27558 N N . ARG A 1 19 ? -6.872 -17.079 1.845 1.00 0.00 19 ARG A N 20
ATOM 27559 C CA . ARG A 1 19 ? -8.175 -16.672 2.356 1.00 0.00 19 ARG A CA 20
ATOM 27560 C C . ARG A 1 19 ? -8.159 -16.582 3.879 1.00 0.00 19 ARG A C 20
ATOM 27561 O O . ARG A 1 19 ? -7.874 -17.562 4.565 1.00 0.00 19 ARG A O 20
ATOM 27582 N N . GLY A 1 20 ? -8.466 -15.398 4.400 1.00 0.00 20 GLY A N 20
ATOM 27583 C CA . GLY A 1 20 ? -8.479 -15.202 5.838 1.00 0.00 20 GLY A CA 20
ATOM 27584 C C . GLY A 1 20 ? -7.087 -15.036 6.414 1.00 0.00 20 GLY A C 20
ATOM 27585 O O . GLY A 1 20 ? -6.842 -15.379 7.570 1.00 0.00 20 GLY A O 20
ATOM 27589 N N . GLU A 1 21 ? -6.173 -14.509 5.605 1.00 0.00 21 GLU A N 20
ATOM 27590 C CA . GLU A 1 21 ? -4.797 -14.300 6.042 1.00 0.00 21 GLU A CA 20
ATOM 27591 C C . GLU A 1 21 ? -4.459 -12.813 6.085 1.00 0.00 21 GLU A C 20
ATOM 27592 O O . GLU A 1 21 ? -4.555 -12.114 5.077 1.00 0.00 21 GLU A O 20
ATOM 27604 N N . GLY A 1 22 ? -4.064 -12.335 7.261 1.00 0.00 22 GLY A N 20
ATOM 27605 C CA . GLY A 1 22 ? -3.719 -10.934 7.415 1.00 0.00 22 GLY A CA 20
ATOM 27606 C C . GLY A 1 22 ? -2.705 -10.471 6.388 1.00 0.00 22 GLY A C 20
ATOM 27607 O O . GLY A 1 22 ? -1.578 -10.967 6.349 1.00 0.00 22 GLY A O 20
ATOM 27611 N N . LEU A 1 23 ? -3.105 -9.519 5.552 1.00 0.00 23 LEU A N 20
ATOM 27612 C CA . LEU A 1 23 ? -2.223 -8.990 4.517 1.00 0.00 23 LEU A CA 20
ATOM 27613 C C . LEU A 1 23 ? -0.789 -8.886 5.025 1.00 0.00 23 LEU A C 20
ATOM 27614 O O . LEU A 1 23 ? 0.163 -8.973 4.250 1.00 0.00 23 LEU A O 20
ATOM 27630 N N . GLY A 1 24 ? -0.642 -8.701 6.334 1.00 0.00 24 GLY A N 20
ATOM 27631 C CA . GLY A 1 24 ? 0.680 -8.590 6.923 1.00 0.00 24 GLY A CA 20
ATOM 27632 C C . GLY A 1 24 ? 1.437 -7.375 6.425 1.00 0.00 24 GLY A C 20
ATOM 27633 O O . GLY A 1 24 ? 2.490 -7.504 5.801 1.00 0.00 24 GLY A O 20
ATOM 27637 N N . VAL A 1 25 ? 0.899 -6.191 6.700 1.00 0.00 25 VAL A N 20
ATOM 27638 C CA . VAL A 1 25 ? 1.531 -4.947 6.275 1.00 0.00 25 VAL A CA 20
ATOM 27639 C C . VAL A 1 25 ? 1.232 -3.817 7.253 1.00 0.00 25 VAL A C 20
ATOM 27640 O O . VAL A 1 25 ? 0.140 -3.743 7.817 1.00 0.00 25 VAL A O 20
ATOM 27653 N N . ALA A 1 26 ? 2.209 -2.938 7.450 1.00 0.00 26 ALA A N 20
ATOM 27654 C CA . ALA A 1 26 ? 2.050 -1.809 8.358 1.00 0.00 26 ALA A CA 20
ATOM 27655 C C . ALA A 1 26 ? 2.280 -0.486 7.636 1.00 0.00 26 ALA A C 20
ATOM 27656 O O . ALA A 1 26 ? 3.402 -0.171 7.238 1.00 0.00 26 ALA A O 20
ATOM 27663 N N . LEU A 1 27 ? 1.211 0.284 7.468 1.00 0.00 27 LEU A N 20
ATOM 27664 C CA . LEU A 1 27 ? 1.296 1.574 6.792 1.00 0.00 27 LEU A CA 20
ATOM 27665 C C . LEU A 1 27 ? 1.136 2.721 7.785 1.00 0.00 27 LEU A C 20
ATOM 27666 O O . LEU A 1 27 ? 0.715 2.516 8.923 1.00 0.00 27 LEU A O 20
ATOM 27682 N N . VAL A 1 28 ? 1.472 3.929 7.344 1.00 0.00 28 VAL A N 20
ATOM 27683 C CA . VAL A 1 28 ? 1.362 5.110 8.193 1.00 0.00 28 VAL A CA 20
ATOM 27684 C C . VAL A 1 28 ? 1.108 6.362 7.362 1.00 0.00 28 VAL A C 20
ATOM 27685 O O . VAL A 1 28 ? 0.967 6.291 6.141 1.00 0.00 28 VAL A O 20
ATOM 27698 N N . GLU A 1 29 ? 1.051 7.509 8.032 1.00 0.00 29 GLU A N 20
ATOM 27699 C CA . GLU A 1 29 ? 0.813 8.778 7.354 1.00 0.00 29 GLU A CA 20
ATOM 27700 C C . GLU A 1 29 ? 2.116 9.551 7.172 1.00 0.00 29 GLU A C 20
ATOM 27701 O O . GLU A 1 29 ? 2.948 9.608 8.078 1.00 0.00 29 GLU A O 20
ATOM 27713 N N . SER A 1 30 ? 2.287 10.143 5.995 1.00 0.00 30 SER A N 20
ATOM 27714 C CA . SER A 1 30 ? 3.491 10.909 5.692 1.00 0.00 30 SER A CA 20
ATOM 27715 C C . SER A 1 30 ? 3.212 11.958 4.620 1.00 0.00 30 SER A C 20
ATOM 27716 O O . SER A 1 30 ? 2.162 11.943 3.980 1.00 0.00 30 SER A O 20
ATOM 27724 N N . GLY A 1 31 ? 4.163 12.868 4.430 1.00 0.00 31 GLY A N 20
ATOM 27725 C CA . GLY A 1 31 ? 4.001 13.912 3.435 1.00 0.00 31 GLY A CA 20
ATOM 27726 C C . GLY A 1 31 ? 3.797 15.279 4.057 1.00 0.00 31 GLY A C 20
ATOM 27727 O O . GLY A 1 31 ? 2.914 16.031 3.645 1.00 0.00 31 GLY A O 20
ATOM 27731 N N . TRP A 1 32 ? 4.615 15.602 5.053 1.00 0.00 32 TRP A N 20
ATOM 27732 C CA . TRP A 1 32 ? 4.518 16.888 5.735 1.00 0.00 32 TRP A CA 20
ATOM 27733 C C . TRP A 1 32 ? 4.367 18.026 4.731 1.00 0.00 32 TRP A C 20
ATOM 27734 O O . TRP A 1 32 ? 5.008 18.029 3.681 1.00 0.00 32 TRP A O 20
ATOM 27755 N N . GLY A 1 33 ? 3.515 18.992 5.062 1.00 0.00 33 GLY A N 20
ATOM 27756 C CA . GLY A 1 33 ? 3.296 20.122 4.178 1.00 0.00 33 GLY A CA 20
ATOM 27757 C C . GLY A 1 33 ? 1.828 20.343 3.873 1.00 0.00 33 GLY A C 20
ATOM 27758 O O . GLY A 1 33 ? 0.957 19.788 4.543 1.00 0.00 33 GLY A O 20
ATOM 27762 N N . SER A 1 34 ? 1.552 21.159 2.861 1.00 0.00 34 SER A N 20
ATOM 27763 C CA . SER A 1 34 ? 0.178 21.457 2.472 1.00 0.00 34 SER A CA 20
ATOM 27764 C C . SER A 1 34 ? -0.363 20.388 1.528 1.00 0.00 34 SER A C 20
ATOM 27765 O O . SER A 1 34 ? -1.468 19.878 1.717 1.00 0.00 34 SER A O 20
ATOM 27773 N N . LEU A 1 35 ? 0.422 20.054 0.510 1.00 0.00 35 LEU A N 20
ATOM 27774 C CA . LEU A 1 35 ? 0.023 19.045 -0.466 1.00 0.00 35 LEU A CA 20
ATOM 27775 C C . LEU A 1 35 ? -0.588 17.831 0.226 1.00 0.00 35 LEU A C 20
ATOM 27776 O O . LEU A 1 35 ? -0.278 17.540 1.382 1.00 0.00 35 LEU A O 20
ATOM 27792 N N . LEU A 1 36 ? -1.456 17.124 -0.489 1.00 0.00 36 LEU A N 20
ATOM 27793 C CA . LEU A 1 36 ? -2.110 15.939 0.055 1.00 0.00 36 LEU A CA 20
ATOM 27794 C C . LEU A 1 36 ? -1.080 14.912 0.514 1.00 0.00 36 LEU A C 20
ATOM 27795 O O . LEU A 1 36 ? -0.059 14.686 -0.136 1.00 0.00 36 LEU A O 20
ATOM 27811 N N . PRO A 1 37 ? -1.353 14.272 1.662 1.00 0.00 37 PRO A N 20
ATOM 27812 C CA . PRO A 1 37 ? -0.463 13.257 2.233 1.00 0.00 37 PRO A CA 20
ATOM 27813 C C . PRO A 1 37 ? -0.444 11.974 1.408 1.00 0.00 37 PRO A C 20
ATOM 27814 O O . PRO A 1 37 ? -1.266 11.787 0.511 1.00 0.00 37 PRO A O 20
ATOM 27825 N N . THR A 1 38 ? 0.501 11.091 1.719 1.00 0.00 38 THR A N 20
ATOM 27826 C CA . THR A 1 38 ? 0.628 9.826 1.007 1.00 0.00 38 THR A CA 20
ATOM 27827 C C . THR A 1 38 ? 0.809 8.664 1.977 1.00 0.00 38 THR A C 20
ATOM 27828 O O . THR A 1 38 ? 1.202 8.859 3.127 1.00 0.00 38 THR A O 20
ATOM 27839 N N . ALA A 1 39 ? 0.522 7.455 1.506 1.00 0.00 39 ALA A N 20
ATOM 27840 C CA . ALA A 1 39 ? 0.656 6.262 2.332 1.00 0.00 39 ALA A CA 20
ATOM 27841 C C . ALA A 1 39 ? 2.052 5.661 2.205 1.00 0.00 39 ALA A C 20
ATOM 27842 O O . ALA A 1 39 ? 2.516 5.368 1.103 1.00 0.00 39 ALA A O 20
ATOM 27849 N N . VAL A 1 40 ? 2.719 5.481 3.341 1.00 0.00 40 VAL A N 20
ATOM 27850 C CA . VAL A 1 40 ? 4.063 4.915 3.357 1.00 0.00 40 VAL A CA 20
ATOM 27851 C C . VAL A 1 40 ? 4.136 3.701 4.276 1.00 0.00 40 VAL A C 20
ATOM 27852 O O . VAL A 1 40 ? 3.698 3.753 5.426 1.00 0.00 40 VAL A O 20
ATOM 27865 N N . ILE A 1 41 ? 4.693 2.610 3.762 1.00 0.00 41 ILE A N 20
ATOM 27866 C CA . ILE A 1 41 ? 4.826 1.382 4.538 1.00 0.00 41 ILE A CA 20
ATOM 27867 C C . ILE A 1 41 ? 5.721 1.595 5.755 1.00 0.00 41 ILE A C 20
ATOM 27868 O O . ILE A 1 41 ? 6.933 1.762 5.625 1.00 0.00 41 ILE A O 20
ATOM 27884 N N . ALA A 1 42 ? 5.114 1.585 6.937 1.00 0.00 42 ALA A N 20
ATOM 27885 C CA . ALA A 1 42 ? 5.856 1.773 8.178 1.00 0.00 42 ALA A CA 20
ATOM 27886 C C . ALA A 1 42 ? 6.697 0.544 8.506 1.00 0.00 42 ALA A C 20
ATOM 27887 O O . ALA A 1 42 ? 7.846 0.662 8.929 1.00 0.00 42 ALA A O 20
ATOM 27894 N N . ASN A 1 43 ? 6.116 -0.635 8.308 1.00 0.00 43 ASN A N 20
ATOM 27895 C CA . ASN A 1 43 ? 6.813 -1.886 8.585 1.00 0.00 43 ASN A CA 20
ATOM 27896 C C . ASN A 1 43 ? 6.131 -3.055 7.880 1.00 0.00 43 ASN A C 20
ATOM 27897 O O . ASN A 1 43 ? 4.940 -2.999 7.570 1.00 0.00 43 ASN A O 20
ATOM 27908 N N . LEU A 1 44 ? 6.894 -4.113 7.629 1.00 0.00 44 LEU A N 20
ATOM 27909 C CA . LEU A 1 44 ? 6.365 -5.297 6.961 1.00 0.00 44 LEU A CA 20
ATOM 27910 C C . LEU A 1 44 ? 6.851 -6.571 7.645 1.00 0.00 44 LEU A C 20
ATOM 27911 O O . LEU A 1 44 ? 8.026 -6.691 7.994 1.00 0.00 44 LEU A O 20
ATOM 27927 N N . LEU A 1 45 ? 5.941 -7.521 7.831 1.00 0.00 45 LEU A N 20
ATOM 27928 C CA . LEU A 1 45 ? 6.278 -8.788 8.470 1.00 0.00 45 LEU A CA 20
ATOM 27929 C C . LEU A 1 45 ? 7.053 -9.691 7.516 1.00 0.00 45 LEU A C 20
ATOM 27930 O O . LEU A 1 45 ? 6.464 -10.408 6.706 1.00 0.00 45 LEU A O 20
ATOM 27946 N N . HIS A 1 46 ? 8.378 -9.652 7.617 1.00 0.00 46 HIS A N 20
ATOM 27947 C CA . HIS A 1 46 ? 9.235 -10.468 6.765 1.00 0.00 46 HIS A CA 20
ATOM 27948 C C . HIS A 1 46 ? 8.691 -11.889 6.650 1.00 0.00 46 HIS A C 20
ATOM 27949 O O . HIS A 1 46 ? 8.985 -12.746 7.483 1.00 0.00 46 HIS A O 20
ATOM 27963 N N . GLY A 1 47 ? 7.896 -12.132 5.613 1.00 0.00 47 GLY A N 20
ATOM 27964 C CA . GLY A 1 47 ? 7.323 -13.449 5.409 1.00 0.00 47 GLY A CA 20
ATOM 27965 C C . GLY A 1 47 ? 5.873 -13.390 4.970 1.00 0.00 47 GLY A C 20
ATOM 27966 O O . GLY A 1 47 ? 5.279 -14.411 4.626 1.00 0.00 47 GLY A O 20
ATOM 27970 N N . GLY A 1 48 ? 5.302 -12.190 4.982 1.00 0.00 48 GLY A N 20
ATOM 27971 C CA . GLY A 1 48 ? 3.917 -12.024 4.581 1.00 0.00 48 GLY A CA 20
ATOM 27972 C C . GLY A 1 48 ? 3.723 -12.182 3.086 1.00 0.00 48 GLY A C 20
ATOM 27973 O O . GLY A 1 48 ? 4.679 -12.348 2.328 1.00 0.00 48 GLY A O 20
ATOM 27977 N N . PRO A 1 49 ? 2.458 -12.133 2.641 1.00 0.00 49 PRO A N 20
ATOM 27978 C CA . PRO A 1 49 ? 2.112 -12.272 1.223 1.00 0.00 49 PRO A CA 20
ATOM 27979 C C . PRO A 1 49 ? 2.553 -11.067 0.399 1.00 0.00 49 PRO A C 20
ATOM 27980 O O . PRO A 1 49 ? 2.865 -11.194 -0.785 1.00 0.00 49 PRO A O 20
ATOM 27991 N N . ALA A 1 50 ? 2.575 -9.899 1.032 1.00 0.00 50 ALA A N 20
ATOM 27992 C CA . ALA A 1 50 ? 2.980 -8.672 0.357 1.00 0.00 50 ALA A CA 20
ATOM 27993 C C . ALA A 1 50 ? 4.469 -8.404 0.551 1.00 0.00 50 ALA A C 20
ATOM 27994 O O . ALA A 1 50 ? 5.085 -7.679 -0.230 1.00 0.00 50 ALA A O 20
ATOM 28001 N N . GLU A 1 51 ? 5.040 -8.993 1.597 1.00 0.00 51 GLU A N 20
ATOM 28002 C CA . GLU A 1 51 ? 6.457 -8.815 1.894 1.00 0.00 51 GLU A CA 20
ATOM 28003 C C . GLU A 1 51 ? 7.294 -9.893 1.211 1.00 0.00 51 GLU A C 20
ATOM 28004 O O . GLU A 1 51 ? 8.409 -9.633 0.758 1.00 0.00 51 GLU A O 20
ATOM 28016 N N . ARG A 1 52 ? 6.749 -11.103 1.143 1.00 0.00 52 ARG A N 20
ATOM 28017 C CA . ARG A 1 52 ? 7.446 -12.221 0.518 1.00 0.00 52 ARG A CA 20
ATOM 28018 C C . ARG A 1 52 ? 7.947 -11.840 -0.872 1.00 0.00 52 ARG A C 20
ATOM 28019 O O . ARG A 1 52 ? 8.966 -12.350 -1.337 1.00 0.00 52 ARG A O 20
ATOM 28040 N N . SER A 1 53 ? 7.222 -10.942 -1.531 1.00 0.00 53 SER A N 20
ATOM 28041 C CA . SER A 1 53 ? 7.590 -10.496 -2.870 1.00 0.00 53 SER A CA 20
ATOM 28042 C C . SER A 1 53 ? 9.064 -10.107 -2.927 1.00 0.00 53 SER A C 20
ATOM 28043 O O . SER A 1 53 ? 9.774 -10.458 -3.868 1.00 0.00 53 SER A O 20
ATOM 28051 N N . GLY A 1 54 ? 9.517 -9.377 -1.912 1.00 0.00 54 GLY A N 20
ATOM 28052 C CA . GLY A 1 54 ? 10.903 -8.951 -1.865 1.00 0.00 54 GLY A CA 20
ATOM 28053 C C . GLY A 1 54 ? 11.108 -7.577 -2.472 1.00 0.00 54 GLY A C 20
ATOM 28054 O O . GLY A 1 54 ? 12.069 -6.883 -2.141 1.00 0.00 54 GLY A O 20
ATOM 28058 N N . ALA A 1 55 ? 10.204 -7.185 -3.363 1.00 0.00 55 ALA A N 20
ATOM 28059 C CA . ALA A 1 55 ? 10.291 -5.885 -4.017 1.00 0.00 55 ALA A CA 20
ATOM 28060 C C . ALA A 1 55 ? 9.701 -4.788 -3.137 1.00 0.00 55 ALA A C 20
ATOM 28061 O O . ALA A 1 55 ? 10.193 -3.659 -3.122 1.00 0.00 55 ALA A O 20
ATOM 28068 N N . LEU A 1 56 ? 8.645 -5.126 -2.406 1.00 0.00 56 LEU A N 20
ATOM 28069 C CA . LEU A 1 56 ? 7.988 -4.168 -1.523 1.00 0.00 56 LEU A CA 20
ATOM 28070 C C . LEU A 1 56 ? 8.543 -4.264 -0.106 1.00 0.00 56 LEU A C 20
ATOM 28071 O O . LEU A 1 56 ? 8.363 -5.274 0.575 1.00 0.00 56 LEU A O 20
ATOM 28087 N N . SER A 1 57 ? 9.217 -3.206 0.333 1.00 0.00 57 SER A N 20
ATOM 28088 C CA . SER A 1 57 ? 9.800 -3.171 1.669 1.00 0.00 57 SER A CA 20
ATOM 28089 C C . SER A 1 57 ? 9.585 -1.809 2.321 1.00 0.00 57 SER A C 20
ATOM 28090 O O . SER A 1 57 ? 9.308 -0.820 1.641 1.00 0.00 57 SER A O 20
ATOM 28098 N N . ILE A 1 58 ? 9.715 -1.765 3.642 1.00 0.00 58 ILE A N 20
ATOM 28099 C CA . ILE A 1 58 ? 9.536 -0.524 4.386 1.00 0.00 58 ILE A CA 20
ATOM 28100 C C . ILE A 1 58 ? 10.036 0.674 3.586 1.00 0.00 58 ILE A C 20
ATOM 28101 O O . ILE A 1 58 ? 11.231 0.807 3.329 1.00 0.00 58 ILE A O 20
ATOM 28117 N N . GLY A 1 59 ? 9.111 1.546 3.196 1.00 0.00 59 GLY A N 20
ATOM 28118 C CA . GLY A 1 59 ? 9.477 2.723 2.430 1.00 0.00 59 GLY A CA 20
ATOM 28119 C C . GLY A 1 59 ? 8.541 2.970 1.264 1.00 0.00 59 GLY A C 20
ATOM 28120 O O . GLY A 1 59 ? 8.009 4.070 1.108 1.00 0.00 59 GLY A O 20
ATOM 28124 N N . ASP A 1 60 ? 8.340 1.946 0.441 1.00 0.00 60 ASP A N 20
ATOM 28125 C CA . ASP A 1 60 ? 7.462 2.058 -0.718 1.00 0.00 60 ASP A CA 20
ATOM 28126 C C . ASP A 1 60 ? 6.129 2.691 -0.331 1.00 0.00 60 ASP A C 20
ATOM 28127 O O . ASP A 1 60 ? 5.451 2.224 0.584 1.00 0.00 60 ASP A O 20
ATOM 28136 N N . ARG A 1 61 ? 5.761 3.757 -1.034 1.00 0.00 61 ARG A N 20
ATOM 28137 C CA . ARG A 1 61 ? 4.510 4.456 -0.763 1.00 0.00 61 ARG A CA 20
ATOM 28138 C C . ARG A 1 61 ? 3.359 3.836 -1.550 1.00 0.00 61 ARG A C 20
ATOM 28139 O O . ARG A 1 61 ? 3.477 3.588 -2.751 1.00 0.00 61 ARG A O 20
ATOM 28160 N N . LEU A 1 62 ? 2.248 3.588 -0.866 1.00 0.00 62 LEU A N 20
ATOM 28161 C CA . LEU A 1 62 ? 1.075 2.997 -1.500 1.00 0.00 62 LEU A CA 20
ATOM 28162 C C . LEU A 1 62 ? 0.116 4.078 -1.987 1.00 0.00 62 LEU A C 20
ATOM 28163 O O . LEU A 1 62 ? -0.114 5.075 -1.301 1.00 0.00 62 LEU A O 20
ATOM 28179 N N . THR A 1 63 ? -0.444 3.874 -3.176 1.00 0.00 63 THR A N 20
ATOM 28180 C CA . THR A 1 63 ? -1.379 4.830 -3.754 1.00 0.00 63 THR A CA 20
ATOM 28181 C C . THR A 1 63 ? -2.769 4.221 -3.900 1.00 0.00 63 THR A C 20
ATOM 28182 O O . THR A 1 63 ? -3.773 4.932 -3.889 1.00 0.00 63 THR A O 20
ATOM 28193 N N . ALA A 1 64 ? -2.819 2.900 -4.037 1.00 0.00 64 ALA A N 20
ATOM 28194 C CA . ALA A 1 64 ? -4.087 2.195 -4.183 1.00 0.00 64 ALA A CA 20
ATOM 28195 C C . ALA A 1 64 ? -3.912 0.698 -3.950 1.00 0.00 64 ALA A C 20
ATOM 28196 O O . ALA A 1 64 ? -2.822 0.155 -4.134 1.00 0.00 64 ALA A O 20
ATOM 28203 N N . ILE A 1 65 ? -4.991 0.037 -3.544 1.00 0.00 65 ILE A N 20
ATOM 28204 C CA . ILE A 1 65 ? -4.955 -1.397 -3.287 1.00 0.00 65 ILE A CA 20
ATOM 28205 C C . ILE A 1 65 ? -5.972 -2.136 -4.152 1.00 0.00 65 ILE A C 20
ATOM 28206 O O . ILE A 1 65 ? -7.178 -2.030 -3.937 1.00 0.00 65 ILE A O 20
ATOM 28222 N N . ASN A 1 66 ? -5.474 -2.886 -5.129 1.00 0.00 66 ASN A N 20
ATOM 28223 C CA . ASN A 1 66 ? -6.339 -3.644 -6.026 1.00 0.00 66 ASN A CA 20
ATOM 28224 C C . ASN A 1 66 ? -7.431 -2.754 -6.611 1.00 0.00 66 ASN A C 20
ATOM 28225 O O . ASN A 1 66 ? -8.502 -3.231 -6.984 1.00 0.00 66 ASN A O 20
ATOM 28236 N N . GLY A 1 67 ? -7.151 -1.456 -6.689 1.00 0.00 67 GLY A N 20
ATOM 28237 C CA . GLY A 1 67 ? -8.118 -0.520 -7.229 1.00 0.00 67 GLY A CA 20
ATOM 28238 C C . GLY A 1 67 ? -8.561 0.510 -6.208 1.00 0.00 67 GLY A C 20
ATOM 28239 O O . GLY A 1 67 ? -8.949 1.623 -6.565 1.00 0.00 67 GLY A O 20
ATOM 28243 N N . THR A 1 68 ? -8.507 0.138 -4.933 1.00 0.00 68 THR A N 20
ATOM 28244 C CA . THR A 1 68 ? -8.908 1.035 -3.857 1.00 0.00 68 THR A CA 20
ATOM 28245 C C . THR A 1 68 ? -7.970 2.233 -3.761 1.00 0.00 68 THR A C 20
ATOM 28246 O O . THR A 1 68 ? -6.949 2.180 -3.076 1.00 0.00 68 THR A O 20
ATOM 28257 N N . SER A 1 69 ? -8.323 3.312 -4.452 1.00 0.00 69 SER A N 20
ATOM 28258 C CA . SER A 1 69 ? -7.509 4.523 -4.446 1.00 0.00 69 SER A CA 20
ATOM 28259 C C . SER A 1 69 ? -7.407 5.102 -3.038 1.00 0.00 69 SER A C 20
ATOM 28260 O O . SER A 1 69 ? -8.222 5.934 -2.636 1.00 0.00 69 SER A O 20
ATOM 28268 N N . LEU A 1 70 ? -6.401 4.657 -2.294 1.00 0.00 70 LEU A N 20
ATOM 28269 C CA . LEU A 1 70 ? -6.190 5.130 -0.930 1.00 0.00 70 LEU A CA 20
ATOM 28270 C C . LEU A 1 70 ? -5.615 6.543 -0.927 1.00 0.00 70 LEU A C 20
ATOM 28271 O O . LEU A 1 70 ? -5.884 7.332 -0.021 1.00 0.00 70 LEU A O 20
ATOM 28287 N N . VAL A 1 71 ? -4.823 6.856 -1.947 1.00 0.00 71 VAL A N 20
ATOM 28288 C CA . VAL A 1 71 ? -4.212 8.175 -2.064 1.00 0.00 71 VAL A CA 20
ATOM 28289 C C . VAL A 1 71 ? -5.208 9.275 -1.711 1.00 0.00 71 VAL A C 20
ATOM 28290 O O . VAL A 1 71 ? -6.278 9.374 -2.311 1.00 0.00 71 VAL A O 20
ATOM 28303 N N . GLY A 1 72 ? -4.847 10.100 -0.734 1.00 0.00 72 GLY A N 20
ATOM 28304 C CA . GLY A 1 72 ? -5.719 11.183 -0.317 1.00 0.00 72 GLY A CA 20
ATOM 28305 C C . GLY A 1 72 ? -6.760 10.735 0.689 1.00 0.00 72 GLY A C 20
ATOM 28306 O O . GLY A 1 72 ? -7.932 11.103 0.588 1.00 0.00 72 GLY A O 20
ATOM 28310 N N . LEU A 1 73 ? -6.335 9.936 1.662 1.00 0.00 73 LEU A N 20
ATOM 28311 C CA . LEU A 1 73 ? -7.240 9.435 2.691 1.00 0.00 73 LEU A CA 20
ATOM 28312 C C . LEU A 1 73 ? -6.511 9.263 4.020 1.00 0.00 73 LEU A C 20
ATOM 28313 O O . LEU A 1 73 ? -5.295 9.076 4.069 1.00 0.00 73 LEU A O 20
ATOM 28329 N N . PRO A 1 74 ? -7.270 9.325 5.123 1.00 0.00 74 PRO A N 20
ATOM 28330 C CA . PRO A 1 74 ? -6.719 9.176 6.473 1.00 0.00 74 PRO A CA 20
ATOM 28331 C C . PRO A 1 74 ? -6.253 7.752 6.755 1.00 0.00 74 PRO A C 20
ATOM 28332 O O . PRO A 1 74 ? -6.903 6.785 6.355 1.00 0.00 74 PRO A O 20
ATOM 28343 N N . LEU A 1 75 ? -5.126 7.629 7.447 1.00 0.00 75 LEU A N 20
ATOM 28344 C CA . LEU A 1 75 ? -4.573 6.321 7.783 1.00 0.00 75 LEU A CA 20
ATOM 28345 C C . LEU A 1 75 ? -5.686 5.319 8.076 1.00 0.00 75 LEU A C 20
ATOM 28346 O O . LEU A 1 75 ? -5.705 4.219 7.525 1.00 0.00 75 LEU A O 20
ATOM 28362 N N . ALA A 1 76 ? -6.611 5.709 8.947 1.00 0.00 76 ALA A N 20
ATOM 28363 C CA . ALA A 1 76 ? -7.729 4.847 9.310 1.00 0.00 76 ALA A CA 20
ATOM 28364 C C . ALA A 1 76 ? -8.255 4.088 8.096 1.00 0.00 76 ALA A C 20
ATOM 28365 O O . ALA A 1 76 ? -8.419 2.870 8.137 1.00 0.00 76 ALA A O 20
ATOM 28372 N N . ALA A 1 77 ? -8.518 4.818 7.016 1.00 0.00 77 ALA A N 20
ATOM 28373 C CA . ALA A 1 77 ? -9.023 4.214 5.790 1.00 0.00 77 ALA A CA 20
ATOM 28374 C C . ALA A 1 77 ? -8.115 3.083 5.320 1.00 0.00 77 ALA A C 20
ATOM 28375 O O . ALA A 1 77 ? -8.586 2.001 4.967 1.00 0.00 77 ALA A O 20
ATOM 28382 N N . CYS A 1 78 ? -6.811 3.340 5.317 1.00 0.00 78 CYS A N 20
ATOM 28383 C CA . CYS A 1 78 ? -5.836 2.343 4.889 1.00 0.00 78 CYS A CA 20
ATOM 28384 C C . CYS A 1 78 ? -5.792 1.171 5.864 1.00 0.00 78 CYS A C 20
ATOM 28385 O O . CYS A 1 78 ? -5.748 0.012 5.453 1.00 0.00 78 CYS A O 20
ATOM 28393 N N . GLN A 1 79 ? -5.802 1.483 7.156 1.00 0.00 79 GLN A N 20
ATOM 28394 C CA . GLN A 1 79 ? -5.761 0.455 8.189 1.00 0.00 79 GLN A CA 20
ATOM 28395 C C . GLN A 1 79 ? -6.990 -0.444 8.112 1.00 0.00 79 GLN A C 20
ATOM 28396 O O . GLN A 1 79 ? -6.925 -1.630 8.436 1.00 0.00 79 GLN A O 20
ATOM 28410 N N . ALA A 1 80 ? -8.110 0.128 7.682 1.00 0.00 80 ALA A N 20
ATOM 28411 C CA . ALA A 1 80 ? -9.354 -0.622 7.561 1.00 0.00 80 ALA A CA 20
ATOM 28412 C C . ALA A 1 80 ? -9.406 -1.390 6.245 1.00 0.00 80 ALA A C 20
ATOM 28413 O O . ALA A 1 80 ? -9.739 -2.575 6.219 1.00 0.00 80 ALA A O 20
ATOM 28420 N N . ALA A 1 81 ? -9.075 -0.708 5.153 1.00 0.00 81 ALA A N 20
ATOM 28421 C CA . ALA A 1 81 ? -9.083 -1.326 3.833 1.00 0.00 81 ALA A CA 20
ATOM 28422 C C . ALA A 1 81 ? -8.059 -2.453 3.749 1.00 0.00 81 ALA A C 20
ATOM 28423 O O . ALA A 1 81 ? -8.328 -3.508 3.175 1.00 0.00 81 ALA A O 20
ATOM 28430 N N . VAL A 1 82 ? -6.883 -2.222 4.325 1.00 0.00 82 VAL A N 20
ATOM 28431 C CA . VAL A 1 82 ? -5.819 -3.218 4.315 1.00 0.00 82 VAL A CA 20
ATOM 28432 C C . VAL A 1 82 ? -6.256 -4.497 5.021 1.00 0.00 82 VAL A C 20
ATOM 28433 O O . VAL A 1 82 ? -5.813 -5.592 4.673 1.00 0.00 82 VAL A O 20
ATOM 28446 N N . ARG A 1 83 ? -7.128 -4.350 6.013 1.00 0.00 83 ARG A N 20
ATOM 28447 C CA . ARG A 1 83 ? -7.625 -5.494 6.769 1.00 0.00 83 ARG A CA 20
ATOM 28448 C C . ARG A 1 83 ? -8.674 -6.260 5.968 1.00 0.00 83 ARG A C 20
ATOM 28449 O O . ARG A 1 83 ? -8.663 -7.490 5.930 1.00 0.00 83 ARG A O 20
ATOM 28470 N N . GLU A 1 84 ? -9.578 -5.523 5.330 1.00 0.00 84 GLU A N 20
ATOM 28471 C CA . GLU A 1 84 ? -10.635 -6.134 4.532 1.00 0.00 84 GLU A CA 20
ATOM 28472 C C . GLU A 1 84 ? -10.050 -7.093 3.499 1.00 0.00 84 GLU A C 20
ATOM 28473 O O . GLU A 1 84 ? -10.621 -8.148 3.221 1.00 0.00 84 GLU A O 20
ATOM 28485 N N . THR A 1 85 ? -8.907 -6.719 2.932 1.00 0.00 85 THR A N 20
ATOM 28486 C CA . THR A 1 85 ? -8.246 -7.544 1.929 1.00 0.00 85 THR A CA 20
ATOM 28487 C C . THR A 1 85 ? -7.951 -8.938 2.471 1.00 0.00 85 THR A C 20
ATOM 28488 O O . THR A 1 85 ? -7.764 -9.885 1.707 1.00 0.00 85 THR A O 20
ATOM 28499 N N . LYS A 1 86 ? -7.912 -9.057 3.793 1.00 0.00 86 LYS A N 20
ATOM 28500 C CA . LYS A 1 86 ? -7.642 -10.337 4.438 1.00 0.00 86 LYS A CA 20
ATOM 28501 C C . LYS A 1 86 ? -8.499 -11.443 3.833 1.00 0.00 86 LYS A C 20
ATOM 28502 O O . LYS A 1 86 ? -8.105 -12.609 3.817 1.00 0.00 86 LYS A O 20
ATOM 28521 N N . SER A 1 87 ? -9.674 -11.070 3.335 1.00 0.00 87 SER A N 20
ATOM 28522 C CA . SER A 1 87 ? -10.588 -12.031 2.731 1.00 0.00 87 SER A CA 20
ATOM 28523 C C . SER A 1 87 ? -10.071 -12.493 1.372 1.00 0.00 87 SER A C 20
ATOM 28524 O O . SER A 1 87 ? -9.856 -13.685 1.151 1.00 0.00 87 SER A O 20
ATOM 28532 N N . GLN A 1 88 ? -9.872 -11.541 0.466 1.00 0.00 88 GLN A N 20
ATOM 28533 C CA . GLN A 1 88 ? -9.381 -11.850 -0.871 1.00 0.00 88 GLN A CA 20
ATOM 28534 C C . GLN A 1 88 ? -8.018 -12.533 -0.806 1.00 0.00 88 GLN A C 20
ATOM 28535 O O . GLN A 1 88 ? -7.236 -12.295 0.114 1.00 0.00 88 GLN A O 20
ATOM 28549 N N . THR A 1 89 ? -7.741 -13.384 -1.789 1.00 0.00 89 THR A N 20
ATOM 28550 C CA . THR A 1 89 ? -6.474 -14.102 -1.843 1.00 0.00 89 THR A CA 20
ATOM 28551 C C . THR A 1 89 ? -5.503 -13.434 -2.810 1.00 0.00 89 THR A C 20
ATOM 28552 O O . THR A 1 89 ? -4.390 -13.916 -3.018 1.00 0.00 89 THR A O 20
ATOM 28563 N N . SER A 1 90 ? -5.933 -12.323 -3.398 1.00 0.00 90 SER A N 20
ATOM 28564 C CA . SER A 1 90 ? -5.102 -11.590 -4.347 1.00 0.00 90 SER A CA 20
ATOM 28565 C C . SER A 1 90 ? -5.138 -10.092 -4.056 1.00 0.00 90 SER A C 20
ATOM 28566 O O . SER A 1 90 ? -6.209 -9.490 -3.975 1.00 0.00 90 SER A O 20
ATOM 28574 N N . VAL A 1 91 ? -3.960 -9.497 -3.901 1.00 0.00 91 VAL A N 20
ATOM 28575 C CA . VAL A 1 91 ? -3.855 -8.070 -3.621 1.00 0.00 91 VAL A CA 20
ATOM 28576 C C . VAL A 1 91 ? -2.777 -7.419 -4.481 1.00 0.00 91 VAL A C 20
ATOM 28577 O O . VAL A 1 91 ? -1.623 -7.850 -4.483 1.00 0.00 91 VAL A O 20
ATOM 28590 N N . THR A 1 92 ? -3.161 -6.377 -5.212 1.00 0.00 92 THR A N 20
ATOM 28591 C CA . THR A 1 92 ? -2.228 -5.666 -6.077 1.00 0.00 92 THR A CA 20
ATOM 28592 C C . THR A 1 92 ? -1.874 -4.301 -5.500 1.00 0.00 92 THR A C 20
ATOM 28593 O O . THR A 1 92 ? -2.721 -3.410 -5.420 1.00 0.00 92 THR A O 20
ATOM 28604 N N . LEU A 1 93 ? -0.618 -4.141 -5.099 1.00 0.00 93 LEU A N 20
ATOM 28605 C CA . LEU A 1 93 ? -0.151 -2.882 -4.528 1.00 0.00 93 LEU A CA 20
ATOM 28606 C C . LEU A 1 93 ? 0.371 -1.951 -5.618 1.00 0.00 93 LEU A C 20
ATOM 28607 O O . LEU A 1 93 ? 0.987 -2.397 -6.586 1.00 0.00 93 LEU A O 20
ATOM 28623 N N . SER A 1 94 ? 0.122 -0.656 -5.452 1.00 0.00 94 SER A N 20
ATOM 28624 C CA . SER A 1 94 ? 0.565 0.338 -6.422 1.00 0.00 94 SER A CA 20
ATOM 28625 C C . SER A 1 94 ? 1.415 1.412 -5.750 1.00 0.00 94 SER A C 20
ATOM 28626 O O . SER A 1 94 ? 0.902 2.247 -5.003 1.00 0.00 94 SER A O 20
ATOM 28634 N N . ILE A 1 95 ? 2.715 1.384 -6.020 1.00 0.00 95 ILE A N 20
ATOM 28635 C CA . ILE A 1 95 ? 3.636 2.356 -5.443 1.00 0.00 95 ILE A CA 20
ATOM 28636 C C . ILE A 1 95 ? 4.483 3.020 -6.523 1.00 0.00 95 ILE A C 20
ATOM 28637 O O . ILE A 1 95 ? 4.426 2.640 -7.693 1.00 0.00 95 ILE A O 20
ATOM 28653 N N . VAL A 1 96 ? 5.270 4.014 -6.123 1.00 0.00 96 VAL A N 20
ATOM 28654 C CA . VAL A 1 96 ? 6.131 4.730 -7.056 1.00 0.00 96 VAL A CA 20
ATOM 28655 C C . VAL A 1 96 ? 7.499 4.064 -7.163 1.00 0.00 96 VAL A C 20
ATOM 28656 O O . VAL A 1 96 ? 8.134 3.761 -6.153 1.00 0.00 96 VAL A O 20
ATOM 28669 N N . HIS A 1 97 ? 7.946 3.839 -8.394 1.00 0.00 97 HIS A N 20
ATOM 28670 C CA . HIS A 1 97 ? 9.240 3.210 -8.634 1.00 0.00 97 HIS A CA 20
ATOM 28671 C C . HIS A 1 97 ? 10.233 4.213 -9.213 1.00 0.00 97 HIS A C 20
ATOM 28672 O O . HIS A 1 97 ? 10.315 4.389 -10.429 1.00 0.00 97 HIS A O 20
ATOM 28686 N N . CYS A 1 98 ? 10.985 4.868 -8.335 1.00 0.00 98 CYS A N 20
ATOM 28687 C CA . CYS A 1 98 ? 11.972 5.855 -8.759 1.00 0.00 98 CYS A CA 20
ATOM 28688 C C . CYS A 1 98 ? 13.202 5.815 -7.858 1.00 0.00 98 CYS A C 20
ATOM 28689 O O . CYS A 1 98 ? 13.110 5.603 -6.649 1.00 0.00 98 CYS A O 20
ATOM 28697 N N . PRO A 1 99 ? 14.383 6.023 -8.459 1.00 0.00 99 PRO A N 20
ATOM 28698 C CA . PRO A 1 99 ? 15.655 6.015 -7.730 1.00 0.00 99 PRO A CA 20
ATOM 28699 C C . PRO A 1 99 ? 15.802 7.220 -6.808 1.00 0.00 99 PRO A C 20
ATOM 28700 O O . PRO A 1 99 ? 15.677 8.371 -7.227 1.00 0.00 99 PRO A O 20
ATOM 28711 N N . PRO A 1 100 ? 16.075 6.953 -5.522 1.00 0.00 100 PRO A N 20
ATOM 28712 C CA . PRO A 1 100 ? 16.247 8.003 -4.515 1.00 0.00 100 PRO A CA 20
ATOM 28713 C C . PRO A 1 100 ? 17.528 8.802 -4.723 1.00 0.00 100 PRO A C 20
ATOM 28714 O O . PRO A 1 100 ? 18.586 8.237 -5.000 1.00 0.00 100 PRO A O 20
ATOM 28725 N N . VAL A 1 101 ? 17.427 10.121 -4.586 1.00 0.00 101 VAL A N 20
ATOM 28726 C CA . VAL A 1 101 ? 18.579 10.998 -4.758 1.00 0.00 101 VAL A CA 20
ATOM 28727 C C . VAL A 1 101 ? 18.834 11.822 -3.501 1.00 0.00 101 VAL A C 20
ATOM 28728 O O . VAL A 1 101 ? 17.910 12.393 -2.922 1.00 0.00 101 VAL A O 20
#

Sequence (101 aa):
GSSGSSGDNCREVHLEKRRGEGLGVALVESGWGSLLPTAVIANLLHGGPAERSGALSIGDRLTAINGTSLVGLPLAACQAAVRETKSQTSVTLSIVHCPPVGSSGSSGDNCREVHLEKRRGEGLGVALVESGWGSLLPTAVIANLLHGGPAERSGALSIGDRLTAINGTSLVGLPLAACQAAVRETKSQTSVTLSIVHCPPVGSSGSSGDNCREVHLEKRRGEGLGVALVESGWGSLLPTAVIANLLHGGPAERSGALSIGDRLTAINGTSLVGLPLAACQAAVRETKSQTSVTLSIVHCPPVGSSGSSGDNCREVHLEKRRGEGLGVALVESGWGSLLPTAVIANLLHGGPAERSGALSIGDRLTAINGTSLVGLPLAACQAAVRETKSQTSVTLSIVHCPPVGSSGSSGDNCREVHLEKRRGEGLGVALVESGWGSLLPTAVIANLLHGGPAERSGALSIGDRLTAINGTSLVGLPLAACQAAVRETKSQTSVTLSIVHCPPVGSSGSSGDNCREVHLEKRRGEGLGVALVESGWGSLLPTAVIANLLHGGPAERSGALSIGDRLTAINGTSLVGLPLAACQAAVRETKSQTSVTLSIVHCPPVGSSGSSGDNCREVHLEKRRGEGLGVALVESGWGSLLPTAVIANLLHGGPAERSGALSIGDRLTAINGTSLVGLPLAACQAAVRETKSQTSVTLSIVHCPPVGSSGSSGDNCREVHLEKRRGEGLGVALVESGWGSLLPTAVIANLLHGGPAERSGALSIGDRLTAINGTSLVGLPLAACQAAVRETKSQTSVTLSIVHCPPVGSSGSSGDNCREVHLEKRRGEGLGVALVESGWGSLLPTAVIANLLHGGPAERSGALSIGDRLTAINGTSLVGLPLAACQAAVRETKSQTSVTLSIVHCPPVGSSGSSGDNCREVHLEKRRGEGLGVALVESGWGSLLPTAVIANLLHGGPAERSGALSIGDRLTAINGTSLVGLPLAACQAAVRETKSQTSVTLSIVHCPPVGSSGSSGDNCREVHLEKRRGEGLGVALVESGWGSLLPTAVIANLLHGGPAERSGALSIGDRLTAINGTSLVGLPLAACQAAVRETKSQTSVTLSIVHCPPVGSSGSSGDNCREVHLEKRRGEGLGVALVESGWGSLLPTAVIANLLHGGPAERSGALSIGDRLTAINGTSLVGLPLAACQAAVRETKSQTSVTLSIVHCPPVGSSGSSGDNCREVHLEKRRGEGLGVALVESGWGSLLPTAVIANLLHGGPAERSGALSIGDRLTAINGTSLVGLPLAACQAAVRETKSQTSVTLSIVHCPPVGSSGSSGDNCREVHLEKRRGEGLGVALVESGWGSLLPTAVIANLLHGGPAERSGALSIGDRLTAINGTSLVGLPLAACQAAVRETKSQTSVTLSIVHCPPVGSSGSSGDNCREVHLEKRRGEGLGVALVESGWGSLLPTAVIANLLHGGPAERSGALSIGDRLTAINGTSLVGLPLAACQAAVRETKSQTSVTLSIVHCPPVGSSGSSGDNCREVHLEKRRGEGLGVALVESGWGSLLPTAVIANLLHGGPAERSGALSIGDRLTAINGTSLVGLPLAACQAAVRETKSQTSVTLSIVHCPPVGSSGSSGDNCREVHLEKRRGEGLGVALVESGWGSLLPTAVIANLLHGGPAERSGALSIGDRLTAINGTSLVGLPLAACQAAVRETKSQTSVTLSIVHCPPVGSSGSSGDNCREVHLEKRRGEGLGVALVESGWGSLLPTAVIANLLHGGPAERSGALSIGDRLTAINGTSLVGLPLAACQAAVRETKSQTSVTLSIVHCPPVGSSGSSGDNCREVHLEKRRGEGLGVALVESGWGSLLPTAVIANLLHGGPAERSGALSIGDRLTAINGTSLVGLPLAACQAAVRETKSQTSVTLSIVHCPPVGSSGSSGDNCREVHLEKRRGEGLGVALVESGWGSLLPTAVIANLLHGGPAERSGALSIGDRLTAINGTSLVGLPLAACQAAVRETKSQTSVTLSIVHCPPV

Radius of gyration: 13.56 Å; Cα contacts (8 Å, |Δi|>4): 194; chains: 1; bounding box: 29×37×37 Å

Foldseek 3Di:
DDQDDPDHFKDKDKWFADAQAQQFWAWAWDDPDDPAIWIFTQAGDCPGRVCVVVPDGGGFIFQAKVHRRCGRHHVVVVVVVSRVCSRPRMIITMTGDDDDD

CATH classification: 2.30.42.10

GO terms:
  GO:0005515 protein binding (F, IPI)
  GO:0004857 enzyme inhibitor activity (F, IDA)
  GO:0048471 perinuclear region of cytoplasm (C, IDA)
  GO:0043086 negative regulation of catalytic activity (P, IDA)
  GO:0019899 enzyme binding (F, IPI)

Nearest PDB structures (foldseek):
  2yt7-assembly1_A  TM=9.049E-01  e=7.740E-18  Homo sapiens
  1u38-assembly1_A  TM=9.020E-01  e=1.947E-09  Homo sapiens
  1x45-assembly1_A  TM=8.082E-01  e=9.339E-10  Homo sapiens
  6lca-assembly1_C  TM=8.763E-01  e=1.481E-05  Homo sapiens
  1wfg-assembly1_A  TM=7.672E-01  e=4.096E-06  Homo sapiens

Organism: Homo sapiens (NCBI:txid9606)

InterPro domains:
  IPR001478 PDZ domain [PF00595] (394-477)
  IPR001478 PDZ domain [PF00595] (493-557)
  IPR001478 PDZ domain [PS50106] (394-479)
  IPR001478 PDZ domain [PS50106] (485-561)
  IPR001478 PDZ domain [SM00228] (403-481)
  IPR001478 PDZ domain [SM00228] (495-561)
  IPR006020 PTB/PI domain [PF00640] (221-358)
  IPR006020 PTB/PI domain [PS01179] (217-364)
  IPR006020 PTB/PI domain [SM00462] (216-362)
  IPR011993 PH-like domain superfamily [G3DSA:2.30.29.30] (211-359)
  IPR036034 PDZ superfamily [G3DSA:2.30.42.10] (388-481)
  IPR036034 PDZ superfamily [G3DSA:2.30.42.10] (482-569)
  IPR036034 PDZ superfamily [SSF50156] (380-490)
  IPR036034 PDZ superfamily [SSF50156] (484-567)
  IPR051230 Amyloid-beta A4 Precursor Protein-Binding [PTHR12345] (122-575)

Secondary structure (DSSP, 8-state):
----STT---EEEEEE--TT----EEEEE---SSSS--EEEEEE-TTSTTGGGSS--TT-EEEEESS-B-TTS-HHHHHHHHHHTTTSSEEEEEE------

Solvent-accessible surface area: 6857 Å² total; per-residue (Å²): 127,124,124,69,106,127,64,137,106,59,117,119,22,122,14,147,9,191,208,43,58,44,8,16,38,37,14,65,126,21,69,230,64,124,170,71,54,37,13,40,8,28,89,20,101,154,61,11,8,0,47,174,45,58,53,5,58,96,36,43,49,6,19,18,5,62,76,59,88,4,65,31,92,77,34,66,28,2,81,62,21,16,177,132,5,109,76,103,63,47,0,28,8,14,10,58,102,99,100,140,189